Protein 8BHG (pdb70)

Nearest PDB structures (foldseek):
  8bhg-assembly1_A  TM=1.003E+00  e=2.546E-72  Homo sapiens
  8bgi-assembly1_D  TM=9.928E-01  e=6.749E-64  Homo sapiens
  8bej-assembly1_A  TM=9.901E-01  e=1.134E-62  Homo sapiens
  8dd2-assembly1_B  TM=9.856E-01  e=4.630E-56  Homo sapiens
  9eqg-assembly1_D  TM=9.695E-01  e=4.032E-54  Homo sapiens

Organism: Homo sapiens (NCBI:txid9606)

Structure (mmCIF, N/CA/C/O backbone):
data_8BHG
#
_entry.id   8BHG
#
_cell.length_a   81.140
_cell.length_b   137.637
_cell.length_c   113.351
_cell.angle_alpha   90.000
_cell.angle_beta   106.060
_cell.angle_gamma   90.000
#
_symmetry.space_group_name_H-M   'P 1 21 1'
#
loop_
_entity.id
_entity.type
_entity.pdbx_description
1 polymer 'Gamma-aminobutyric acid receptor subunit alpha-5'
2 polymer 'Gamma-aminobutyric acid receptor subunit gamma-2'
3 non-polymer Bretazenil
4 non-polymer DECYL-BETA-D-MALTOPYRANOSIDE
5 non-polymer 'NITRATE ION'
6 non-polymer 2-acetamido-2-deoxy-beta-D-glucopyranose
7 water water
#
loop_
_atom_site.group_PDB
_atom_site.id
_atom_site.type_symbol
_atom_site.label_atom_id
_atom_site.label_alt_id
_atom_site.label_comp_id
_atom_site.label_asym_id
_atom_site.label_entity_id
_atom_site.label_seq_id
_atom_site.pdbx_PDB_ins_code
_atom_site.Cartn_x
_atom_site.Cartn_y
_atom_site.Cartn_z
_atom_site.occupancy
_atom_site.B_iso_or_equiv
_atom_site.auth_seq_id
_atom_site.auth_comp_id
_atom_site.auth_asym_id
_atom_site.auth_atom_id
_atom_site.pdbx_PDB_model_num
ATOM 1 N N . ASN A 1 14 ? 47.89681 4.83100 209.05416 1.000 82.34175 14 ASN A N 1
ATOM 2 C CA . ASN A 1 14 ? 47.76732 4.19705 210.39859 1.000 90.97145 14 ASN A CA 1
ATOM 3 C C . ASN A 1 14 ? 46.57052 4.76672 211.15116 1.000 83.98599 14 ASN A C 1
ATOM 4 O O . ASN A 1 14 ? 45.59530 4.05995 211.40895 1.000 83.20724 14 ASN A O 1
ATOM 15 N N . ILE A 1 15 ? 46.64923 6.05049 211.50600 1.000 87.48549 15 ILE A N 1
ATOM 16 C CA . ILE A 1 15 ? 45.52659 6.69347 212.18030 1.000 79.09936 15 ILE A CA 1
ATOM 17 C C . ILE A 1 15 ? 44.35026 6.84002 211.22503 1.000 76.60024 15 ILE A C 1
ATOM 18 O O . ILE A 1 15 ? 43.19977 6.56241 211.58533 1.000 76.42971 15 ILE A O 1
ATOM 34 N N . THR A 1 16 ? 44.61787 7.27449 209.99203 1.000 75.90559 16 THR A N 1
ATOM 35 C CA . THR A 1 16 ? 43.54547 7.42846 209.01659 1.000 77.01804 16 THR A CA 1
ATOM 36 C C . THR A 1 16 ? 42.86996 6.09605 208.72310 1.000 81.75296 16 THR A C 1
ATOM 37 O O . THR A 1 16 ? 41.67348 6.06060 208.41183 1.000 85.58356 16 THR A O 1
ATOM 48 N N . ILE A 1 17 ? 43.61614 4.99336 208.81088 1.000 81.28761 17 ILE A N 1
ATOM 49 C CA . ILE A 1 17 ? 43.03080 3.68086 208.55282 1.000 83.21866 17 ILE A CA 1
ATOM 50 C C . ILE A 1 17 ? 41.94441 3.37681 209.57656 1.000 93.39831 17 ILE A C 1
ATOM 51 O O . ILE A 1 17 ? 40.84823 2.92277 209.22695 1.000 94.74267 17 ILE A O 1
ATOM 67 N N . PHE A 1 18 ? 42.22479 3.63535 210.85827 1.000 104.13649 18 PHE A N 1
ATOM 68 C CA . PHE A 1 18 ? 41.23212 3.34227 211.88882 1.000 94.88866 18 PHE A CA 1
ATOM 69 C C . PHE A 1 18 ? 40.02576 4.26636 211.77458 1.000 90.66715 18 PHE A C 1
ATOM 70 O O . PHE A 1 18 ? 38.89129 3.84905 212.03758 1.000 97.81357 18 PHE A O 1
ATOM 87 N N . THR A 1 19 ? 40.24609 5.52551 211.38934 1.000 90.34353 19 THR A N 1
ATOM 88 C CA . THR A 1 19 ? 39.12179 6.43474 211.19364 1.000 85.57727 19 THR A CA 1
ATOM 89 C C . THR A 1 19 ? 38.15335 5.88943 210.15097 1.000 91.68084 19 THR A C 1
ATOM 90 O O . THR A 1 19 ? 36.93146 5.96074 210.32795 1.000 87.84946 19 THR A O 1
ATOM 101 N N . ARG A 1 20 ? 38.68102 5.33660 209.05635 1.000 95.71323 20 ARG A N 1
ATOM 102 C CA . ARG A 1 20 ? 37.81593 4.78003 208.02148 1.000 92.23283 20 ARG A CA 1
ATOM 103 C C . ARG A 1 20 ? 37.16146 3.48523 208.48573 1.000 94.87273 20 ARG A C 1
ATOM 104 O O . ARG A 1 20 ? 36.00700 3.21024 208.13799 1.000 104.52020 20 ARG A O 1
ATOM 125 N N . ILE A 1 21 ? 37.87561 2.67761 209.27228 1.000 89.35985 21 ILE A N 1
ATOM 126 C CA . ILE A 1 21 ? 37.27188 1.46310 209.81466 1.000 86.89567 21 ILE A CA 1
ATOM 127 C C . ILE A 1 21 ? 36.04772 1.82019 210.64803 1.000 81.74692 21 ILE A C 1
ATOM 128 O O . ILE A 1 21 ? 34.96332 1.25178 210.47309 1.000 88.85571 21 ILE A O 1
ATOM 144 N N . LEU A 1 22 ? 36.20599 2.77315 211.56791 1.000 88.33360 22 LEU A N 1
ATOM 145 C CA . LEU A 1 22 ? 35.08440 3.20464 212.39501 1.000 80.43039 22 LEU A CA 1
ATOM 146 C C . LEU A 1 22 ? 33.93033 3.70417 211.53411 1.000 78.83867 22 LEU A C 1
ATOM 147 O O . LEU A 1 22 ? 32.77007 3.33828 211.75580 1.000 77.15259 22 LEU A O 1
ATOM 163 N N . ASP A 1 23 ? 34.23081 4.54719 210.54312 1.000 75.65844 23 ASP A N 1
ATOM 164 C CA . ASP A 1 23 ? 33.17577 5.07961 209.68671 1.000 77.68964 23 ASP A CA 1
ATOM 165 C C . ASP A 1 23 ? 32.44341 3.96125 208.95619 1.000 79.00557 23 ASP A C 1
ATOM 166 O O . ASP A 1 23 ? 31.21929 4.01523 208.78757 1.000 79.22647 23 ASP A O 1
ATOM 175 N N . GLY A 1 24 ? 33.17554 2.93979 208.51212 1.000 80.86701 24 GLY A N 1
ATOM 176 C CA . GLY A 1 24 ? 32.53502 1.83489 207.81983 1.000 79.21494 24 GLY A CA 1
ATOM 177 C C . GLY A 1 24 ? 31.61869 1.03022 208.72077 1.000 78.86616 24 GLY A C 1
ATOM 178 O O . GLY A 1 24 ? 30.55806 0.56843 208.29058 1.000 79.77796 24 GLY A O 1
ATOM 182 N N . LEU A 1 25 ? 32.01430 0.84845 209.98081 1.000 75.70611 25 LEU A N 1
ATOM 183 C CA . LEU A 1 25 ? 31.19228 0.08365 210.91158 1.000 74.79247 25 LEU A CA 1
ATOM 184 C C . LEU A 1 25 ? 29.92902 0.84421 211.29455 1.000 74.19820 25 LEU A C 1
ATOM 185 O O . LEU A 1 25 ? 28.83643 0.26573 211.33131 1.000 70.36223 25 LEU A O 1
ATOM 201 N N . LEU A 1 26 ? 30.05504 2.13897 211.58139 1.000 76.72086 26 LEU A N 1
ATOM 202 C CA . LEU A 1 26 ? 28.91099 2.94120 211.99151 1.000 73.58487 26 LEU A CA 1
ATOM 203 C C . LEU A 1 26 ? 28.05822 3.39905 210.81638 1.000 73.28273 26 LEU A C 1
ATOM 204 O O . LEU A 1 26 ? 26.92689 3.84820 211.03227 1.000 70.78479 26 LEU A O 1
ATOM 220 N N . ASP A 1 27 ? 28.56642 3.29663 209.59055 1.000 83.75663 27 ASP A N 1
ATOM 221 C CA . ASP A 1 27 ? 27.79115 3.66776 208.41397 1.000 81.10881 27 ASP A CA 1
ATOM 222 C C . ASP A 1 27 ? 26.60142 2.72825 208.26033 1.000 75.03173 27 ASP A C 1
ATOM 223 O O . ASP A 1 27 ? 26.77356 1.52006 208.06645 1.000 76.25435 27 ASP A O 1
ATOM 232 N N . GLY A 1 28 ? 25.39556 3.28291 208.35068 1.000 77.36085 28 GLY A N 1
ATOM 233 C CA . GLY A 1 28 ? 24.19856 2.47276 208.26576 1.000 70.80416 28 GLY A CA 1
ATOM 234 C C . GLY A 1 28 ? 23.92968 1.61100 209.47420 1.000 64.06455 28 GLY A C 1
ATOM 235 O O . GLY A 1 28 ? 23.11421 0.68837 209.39474 1.000 59.74023 28 GLY A O 1
ATOM 239 N N . TYR A 1 29 ? 24.59446 1.88236 210.59323 1.000 65.26194 29 TYR A N 1
ATOM 240 C CA . TYR A 1 29 ? 24.40349 1.11645 211.81561 1.000 59.78629 29 TYR A CA 1
ATOM 241 C C . TYR A 1 29 ? 23.24447 1.70354 212.61020 1.000 56.76975 29 TYR A C 1
ATOM 242 O O . TYR A 1 29 ? 23.23155 2.90282 212.90687 1.000 58.02655 29 TYR A O 1
ATOM 260 N N . ASP A 1 30 ? 22.27920 0.85490 212.95756 1.000 60.29705 30 ASP A N 1
ATOM 261 C CA . ASP A 1 30 ? 21.10494 1.26020 213.72825 1.000 56.26660 30 ASP A CA 1
ATOM 262 C C . ASP A 1 30 ? 21.28378 0.75877 215.15765 1.000 60.46497 30 ASP A C 1
ATOM 263 O O . ASP A 1 30 ? 21.08913 -0.42621 215.44132 1.000 61.96841 30 ASP A O 1
ATOM 272 N N . ASN A 1 31 ? 21.66547 1.66557 216.05974 1.000 56.70788 31 ASN A N 1
ATOM 273 C CA . ASN A 1 31 ? 21.85560 1.29383 217.45668 1.000 56.07904 31 ASN A CA 1
ATOM 274 C C . ASN A 1 31 ? 20.54207 1.08528 218.19845 1.000 56.08535 31 ASN A C 1
ATOM 275 O O . ASN A 1 31 ? 20.56820 0.65176 219.35623 1.000 55.79460 31 ASN A O 1
ATOM 286 N N . ARG A 1 32 ? 19.40274 1.38968 217.57496 1.000 61.75055 32 ARG A N 1
ATOM 287 C CA . ARG A 1 32 ? 18.11938 1.14884 218.22103 1.000 60.77031 32 ARG A CA 1
ATOM 288 C C . ARG A 1 32 ? 17.76943 -0.33126 218.28745 1.000 61.37229 32 ARG A C 1
ATOM 289 O O . ARG A 1 32 ? 16.85949 -0.70354 219.03730 1.000 63.71157 32 ARG A O 1
ATOM 310 N N . LEU A 1 33 ? 18.46255 -1.17454 217.52895 1.000 59.24647 33 LEU A N 1
ATOM 311 C CA . LEU A 1 33 ? 18.17489 -2.59923 217.44988 1.000 55.73465 33 LEU A CA 1
ATOM 312 C C . LEU A 1 33 ? 19.31935 -3.38406 218.07492 1.000 55.74509 33 LEU A C 1
ATOM 313 O O . LEU A 1 33 ? 20.49116 -3.09883 217.80628 1.000 56.30465 33 LEU A O 1
ATOM 329 N N . ARG A 1 34 ? 18.98017 -4.36724 218.90491 1.000 52.27722 34 ARG A N 1
ATOM 330 C CA . ARG A 1 34 ? 19.99922 -5.21296 219.50010 1.000 51.64218 34 ARG A CA 1
ATOM 331 C C . ARG A 1 34 ? 20.62232 -6.10595 218.42855 1.000 51.19277 34 ARG A C 1
ATOM 332 O O . ARG A 1 34 ? 19.96786 -6.44930 217.43997 1.000 53.09576 34 ARG A O 1
ATOM 353 N N . PRO A 1 35 ? 21.88635 -6.49646 218.59887 1.000 53.33796 35 PRO A N 1
ATOM 354 C CA . PRO A 1 35 ? 22.51519 -7.38667 217.60880 1.000 58.09992 35 PRO A CA 1
ATOM 355 C C . PRO A 1 35 ? 21.85485 -8.75885 217.60208 1.000 66.27725 35 PRO A C 1
ATOM 356 O O . PRO A 1 35 ? 21.64310 -9.37102 218.65142 1.000 64.71463 35 PRO A O 1
ATOM 367 N N . GLY A 1 36 ? 21.53129 -9.23659 216.40399 1.000 67.39157 36 GLY A N 1
ATOM 368 C CA . GLY A 1 36 ? 20.88516 -10.52287 216.25644 1.000 71.57282 36 GLY A CA 1
ATOM 369 C C . GLY A 1 36 ? 19.38486 -10.50493 216.41288 1.000 65.01047 36 GLY A C 1
ATOM 370 O O . GLY A 1 36 ? 18.78635 -11.56097 216.63733 1.000 70.66371 36 GLY A O 1
ATOM 374 N N . LEU A 1 37 ? 18.75439 -9.34020 216.29504 1.000 67.76337 37 LEU A N 1
ATOM 375 C CA . LEU A 1 37 ? 17.30593 -9.25470 216.41656 1.000 64.18440 37 LEU A CA 1
ATOM 376 C C . LEU A 1 37 ? 16.64030 -10.07102 215.31646 1.000 76.83397 37 LEU A C 1
ATOM 377 O O . LEU A 1 37 ? 16.86850 -9.83324 214.12571 1.000 81.77112 37 LEU A O 1
ATOM 393 N N . GLY A 1 38 ? 15.81688 -11.03407 215.72037 1.000 74.06752 38 GLY A N 1
ATOM 394 C CA . GLY A 1 38 ? 15.12949 -11.90721 214.79589 1.000 75.77842 38 GLY A CA 1
ATOM 395 C C . GLY A 1 38 ? 15.91171 -13.11724 214.34097 1.000 71.82676 38 GLY A C 1
ATOM 396 O O . GLY A 1 38 ? 15.36652 -13.93560 213.58878 1.000 78.92779 38 GLY A O 1
ATOM 400 N N . GLU A 1 39 ? 17.16247 -13.26076 214.76821 1.000 71.15473 39 GLU A N 1
ATOM 401 C CA . GLU A 1 39 ? 17.97949 -14.41868 214.43011 1.000 79.51753 39 GLU A CA 1
ATOM 402 C C . GLU A 1 39 ? 18.52659 -15.11402 215.66597 1.000 81.26717 39 GLU A C 1
ATOM 403 O O . GLU A 1 39 ? 18.33273 -16.32417 215.82952 1.000 79.84409 39 GLU A O 1
ATOM 415 N N . ARG A 1 40 ? 19.20896 -14.37905 216.54253 1.000 88.06442 40 ARG A N 1
ATOM 416 C CA . ARG A 1 40 ? 19.82990 -14.93321 217.73624 1.000 92.79444 40 ARG A CA 1
ATOM 417 C C . ARG A 1 40 ? 19.64418 -13.97748 218.90539 1.000 84.86645 40 ARG A C 1
ATOM 418 O O . ARG A 1 40 ? 19.59297 -12.75712 218.72920 1.000 83.33306 40 ARG A O 1
ATOM 439 N N . ILE A 1 41 ? 19.54651 -14.54635 220.10357 1.000 72.14316 41 ILE A N 1
ATOM 440 C CA . ILE A 1 41 ? 19.48493 -13.74582 221.31986 1.000 64.24526 41 ILE A CA 1
ATOM 441 C C . ILE A 1 41 ? 20.89169 -13.29030 221.67848 1.000 63.03596 41 ILE A C 1
ATOM 442 O O . ILE A 1 41 ? 21.85867 -14.05535 221.56543 1.000 63.51117 41 ILE A O 1
ATOM 458 N N . THR A 1 42 ? 21.01388 -12.03773 222.10776 1.000 66.27869 42 THR A N 1
ATOM 459 C CA . THR A 1 42 ? 22.30644 -11.48041 222.49036 1.000 59.61262 42 THR A CA 1
ATOM 460 C C . THR A 1 42 ? 22.66618 -11.97575 223.88757 1.000 54.14165 42 THR A C 1
ATOM 461 O O . THR A 1 42 ? 21.99893 -11.63023 224.86799 1.000 53.75698 42 THR A O 1
ATOM 472 N N . GLN A 1 43 ? 23.71172 -12.79459 223.98077 1.000 54.76589 43 GLN A N 1
ATOM 473 C CA . GLN A 1 43 ? 24.21343 -13.27103 225.26312 1.000 55.00436 43 GLN A CA 1
ATOM 474 C C . GLN A 1 43 ? 25.25762 -12.29074 225.77920 1.000 54.38315 43 GLN A C 1
ATOM 475 O O . GLN A 1 43 ? 26.16226 -11.89176 225.03842 1.000 54.28295 43 GLN A O 1
ATOM 489 N N . VAL A 1 44 ? 25.13614 -11.91028 227.04699 1.000 53.99779 44 VAL A N 1
ATOM 490 C CA . VAL A 1 44 ? 25.99056 -10.89255 227.64894 1.000 53.34951 44 VAL A CA 1
ATOM 491 C C . VAL A 1 44 ? 26.73238 -11.55237 228.80437 1.000 54.12290 44 VAL A C 1
ATOM 492 O O . VAL A 1 44 ? 26.15673 -11.79599 229.87158 1.000 55.84356 44 VAL A O 1
ATOM 505 N N . ARG A 1 45 ? 28.01251 -11.84814 228.59193 1.000 54.17534 45 ARG A N 1
ATOM 506 C CA . ARG A 1 45 ? 28.87510 -12.35498 229.64940 1.000 55.67912 45 ARG A CA 1
ATOM 507 C C . ARG A 1 45 ? 29.39329 -11.18818 230.47882 1.000 53.80119 45 ARG A C 1
ATOM 508 O O . ARG A 1 45 ? 29.92751 -10.21724 229.93377 1.000 53.25277 45 ARG A O 1
ATOM 529 N N . THR A 1 46 ? 29.22536 -11.27685 231.79417 1.000 57.36833 46 THR A N 1
ATOM 530 C CA . THR A 1 46 ? 29.52674 -10.17186 232.69131 1.000 53.02427 46 THR A CA 1
ATOM 531 C C . THR A 1 46 ? 30.55274 -10.58685 233.73697 1.000 58.10147 46 THR A C 1
ATOM 532 O O . THR A 1 46 ? 30.49293 -11.69410 234.27987 1.000 60.17783 46 THR A O 1
ATOM 543 N N . ASP A 1 47 ? 31.48769 -9.68259 234.01644 1.000 53.67804 47 ASP A N 1
ATOM 544 C CA . ASP A 1 47 ? 32.46088 -9.83868 235.08436 1.000 55.82943 47 ASP A CA 1
ATOM 545 C C . ASP A 1 47 ? 32.39048 -8.59908 235.96543 1.000 55.67997 47 ASP A C 1
ATOM 546 O O . ASP A 1 47 ? 31.86357 -7.55834 235.56236 1.000 51.83074 47 ASP A O 1
ATOM 555 N N . MET A 1 48 ? 32.92949 -8.70946 237.17650 1.000 62.80336 48 MET A N 1
ATOM 556 C CA . MET A 1 48 ? 32.83603 -7.61493 238.13137 1.000 56.83734 48 MET A CA 1
ATOM 557 C C . MET A 1 48 ? 34.07361 -7.59000 239.01418 1.000 58.04638 48 MET A C 1
ATOM 558 O O . MET A 1 48 ? 34.57402 -8.63889 239.42934 1.000 61.34790 48 MET A O 1
ATOM 572 N N . TYR A 1 49 ? 34.55128 -6.37923 239.29881 1.000 51.59615 49 TYR A N 1
ATOM 573 C CA . TYR A 1 49 ? 35.68441 -6.15019 240.18635 1.000 51.39812 49 TYR A CA 1
ATOM 574 C C . TYR A 1 49 ? 35.30516 -5.01769 241.12655 1.000 50.59129 49 TYR A C 1
ATOM 575 O O . TYR A 1 49 ? 35.08016 -3.88861 240.67911 1.000 50.72343 49 TYR A O 1
ATOM 593 N N . VAL A 1 50 ? 35.23345 -5.31678 242.42196 1.000 50.81409 50 VAL A N 1
ATOM 594 C CA . VAL A 1 50 ? 34.81273 -4.34149 243.42623 1.000 50.12613 50 VAL A CA 1
ATOM 595 C C . VAL A 1 50 ? 36.03879 -3.51911 243.81293 1.000 53.50420 50 VAL A C 1
ATOM 596 O O . VAL A 1 50 ? 36.90381 -3.98525 244.55712 1.000 58.44269 50 VAL A O 1
ATOM 609 N N . ASN A 1 51 ? 36.11792 -2.28585 243.30567 1.000 49.08757 51 ASN A N 1
ATOM 610 C CA . ASN A 1 51 ? 37.24118 -1.42415 243.65767 1.000 48.82008 51 ASN A CA 1
ATOM 611 C C . ASN A 1 51 ? 37.22335 -1.07088 245.13859 1.000 53.51829 51 ASN A C 1
ATOM 612 O O . ASN A 1 51 ? 38.28200 -0.95977 245.76713 1.000 62.74699 51 ASN A O 1
ATOM 623 N N . SER A 1 52 ? 36.03793 -0.88266 245.71378 1.000 52.61865 52 SER A N 1
ATOM 624 C CA . SER A 1 52 ? 35.92844 -0.66597 247.14866 1.000 54.78246 52 SER A CA 1
ATOM 625 C C . SER A 1 52 ? 34.50630 -0.97143 247.59067 1.000 52.46788 52 SER A C 1
ATOM 626 O O . SER A 1 52 ? 33.54681 -0.65296 246.88170 1.000 48.02337 52 SER A O 1
ATOM 634 N N . PHE A 1 53 ? 34.38178 -1.57554 248.77072 1.000 63.11422 53 PHE A N 1
ATOM 635 C CA . PHE A 1 53 ? 33.08405 -1.84480 249.37695 1.000 62.89269 53 PHE A CA 1
ATOM 636 C C . PHE A 1 53 ? 32.72968 -0.65931 250.26540 1.000 63.71323 53 PHE A C 1
ATOM 637 O O . PHE A 1 53 ? 33.37311 -0.43051 251.29538 1.000 61.36402 53 PHE A O 1
ATOM 654 N N . GLY A 1 54 ? 31.71255 0.09700 249.86382 1.000 68.00940 54 GLY A N 1
ATOM 655 C CA . GLY A 1 54 ? 31.41152 1.36163 250.48565 1.000 66.28063 54 GLY A CA 1
ATOM 656 C C . GLY A 1 54 ? 30.89303 1.21031 251.89726 1.000 66.42370 54 GLY A C 1
ATOM 657 O O . GLY A 1 54 ? 30.59955 0.10545 252.36675 1.000 67.11048 54 GLY A O 1
ATOM 661 N N . PRO A 1 55 ? 30.77569 2.33246 252.60426 1.000 59.05712 55 PRO A N 1
ATOM 662 C CA . PRO A 1 55 ? 30.27153 2.28556 253.98326 1.000 56.42076 55 PRO A CA 1
ATOM 663 C C . PRO A 1 55 ? 28.91679 1.59321 254.04703 1.000 55.29012 55 PRO A C 1
ATOM 664 O O . PRO A 1 55 ? 28.05218 1.80455 253.19474 1.000 54.90054 55 PRO A O 1
ATOM 675 N N . VAL A 1 56 ? 28.73633 0.76034 255.07043 1.000 55.32498 56 VAL A N 1
ATOM 676 C CA . VAL A 1 56 ? 27.47294 0.07083 255.31202 1.000 52.33626 56 VAL A CA 1
ATOM 677 C C . VAL A 1 56 ? 26.66958 0.88479 256.31306 1.000 51.90482 56 VAL A C 1
ATOM 678 O O . VAL A 1 56 ? 27.17005 1.22903 257.39101 1.000 55.44951 56 VAL A O 1
ATOM 691 N N . SER A 1 57 ? 25.42482 1.19502 255.95654 1.000 52.65176 57 SER A N 1
ATOM 692 C CA . SER A 1 57 ? 24.53538 2.00345 256.78617 1.000 56.79731 57 SER A CA 1
ATOM 693 C C . SER A 1 57 ? 23.45267 1.10196 257.36600 1.000 63.89528 57 SER A C 1
ATOM 694 O O . SER A 1 57 ? 22.48626 0.75990 256.67875 1.000 63.31281 57 SER A O 1
ATOM 702 N N . ASP A 1 58 ? 23.62062 0.71827 258.63317 1.000 67.88875 58 ASP A N 1
ATOM 703 C CA . ASP A 1 58 ? 22.60960 -0.09494 259.30192 1.000 74.84074 58 ASP A CA 1
ATOM 704 C C . ASP A 1 58 ? 21.29147 0.66085 259.41974 1.000 75.74549 58 ASP A C 1
ATOM 705 O O . ASP A 1 58 ? 20.21741 0.11271 259.14200 1.000 67.90490 58 ASP A O 1
ATOM 714 N N . THR A 1 59 ? 21.35661 1.92482 259.84682 1.000 66.99952 59 THR A N 1
ATOM 715 C CA . THR A 1 59 ? 20.14416 2.71979 260.01218 1.000 61.43754 59 THR A CA 1
ATOM 716 C C . THR A 1 59 ? 19.33729 2.77678 258.72154 1.000 59.81763 59 THR A C 1
ATOM 717 O O . THR A 1 59 ? 18.10610 2.66070 258.74446 1.000 61.29905 59 THR A O 1
ATOM 728 N N . GLU A 1 60 ? 20.01034 2.95140 257.58760 1.000 61.66143 60 GLU A N 1
ATOM 729 C CA . GLU A 1 60 ? 19.34320 3.05331 256.29757 1.000 57.28732 60 GLU A CA 1
ATOM 730 C C . GLU A 1 60 ? 19.18451 1.70598 255.60485 1.000 56.68758 60 GLU A C 1
ATOM 731 O O . GLU A 1 60 ? 18.59545 1.64862 254.51995 1.000 54.47896 60 GLU A O 1
ATOM 743 N N . MET A 1 61 ? 19.68923 0.62786 256.20132 1.000 54.55712 61 MET A N 1
ATOM 744 C CA . MET A 1 61 ? 19.56793 -0.71169 255.63375 1.000 49.14848 61 MET A CA 1
ATOM 745 C C . MET A 1 61 ? 20.08857 -0.74477 254.20033 1.000 47.33530 61 MET A C 1
ATOM 746 O O . MET A 1 61 ? 19.45061 -1.27723 253.28887 1.000 49.59112 61 MET A O 1
ATOM 760 N N . GLU A 1 62 ? 21.26813 -0.16282 254.00354 1.000 49.27428 62 GLU A N 1
ATOM 761 C CA . GLU A 1 62 ? 21.85960 -0.08638 252.67699 1.000 46.41114 62 GLU A CA 1
ATOM 762 C C . GLU A 1 62 ? 23.37367 -0.18764 252.79526 1.000 46.59025 62 GLU A C 1
ATOM 763 O O . GLU A 1 62 ? 23.93928 -0.16627 253.89105 1.000 47.30564 62 GLU A O 1
ATOM 775 N N . TYR A 1 63 ? 24.02635 -0.29273 251.63997 1.000 46.58143 63 TYR A N 1
ATOM 776 C CA . TYR A 1 63 ? 25.47751 -0.34911 251.56118 1.000 46.74211 63 TYR A CA 1
ATOM 777 C C . TYR A 1 63 ? 25.88672 0.24252 250.22139 1.000 50.38773 63 TYR A C 1
ATOM 778 O O . TYR A 1 63 ? 25.11968 0.20634 249.25646 1.000 51.85942 63 TYR A O 1
ATOM 796 N N . THR A 1 64 ? 27.10282 0.77509 250.16475 1.000 51.28036 64 THR A N 1
ATOM 797 C CA . THR A 1 64 ? 27.64732 1.38017 248.95927 1.000 50.88587 64 THR A CA 1
ATOM 798 C C . THR A 1 64 ? 28.78677 0.52063 248.42798 1.000 52.03050 64 THR A C 1
ATOM 799 O O . THR A 1 64 ? 29.43451 -0.21255 249.18095 1.000 56.05674 64 THR A O 1
ATOM 810 N N . ILE A 1 65 ? 29.02047 0.60383 247.12171 1.000 51.65439 65 ILE A N 1
ATOM 811 C CA . ILE A 1 65 ? 30.03179 -0.22601 246.47732 1.000 50.56217 65 ILE A CA 1
ATOM 812 C C . ILE A 1 65 ? 30.51209 0.48220 245.22110 1.000 46.41402 65 ILE A C 1
ATOM 813 O O . ILE A 1 65 ? 29.71063 1.01725 244.45130 1.000 45.94784 65 ILE A O 1
ATOM 829 N N . ASP A 1 66 ? 31.82801 0.46926 245.01277 1.000 46.62783 66 ASP A N 1
ATOM 830 C CA . ASP A 1 66 ? 32.46590 1.06173 243.84056 1.000 46.34800 66 ASP A CA 1
ATOM 831 C C . ASP A 1 66 ? 33.07470 -0.07719 243.03357 1.000 47.10814 66 ASP A C 1
ATOM 832 O O . ASP A 1 66 ? 34.06123 -0.68821 243.45923 1.000 47.67631 66 ASP A O 1
ATOM 841 N N . ILE A 1 67 ? 32.49482 -0.35530 241.86838 1.000 47.14411 67 ILE A N 1
ATOM 842 C CA . ILE A 1 67 ? 32.84751 -1.53805 241.09838 1.000 47.90800 67 ILE A CA 1
ATOM 843 C C . ILE A 1 67 ? 33.26541 -1.13568 239.69150 1.000 47.73528 67 ILE A C 1
ATOM 844 O O . ILE A 1 67 ? 32.94805 -0.04862 239.20460 1.000 48.54559 67 ILE A O 1
ATOM 860 N N . PHE A 1 68 ? 33.99001 -2.04535 239.03727 1.000 49.00838 68 PHE A N 1
ATOM 861 C CA . PHE A 1 68 ? 34.19594 -2.01557 237.59309 1.000 48.46358 68 PHE A CA 1
ATOM 862 C C . PHE A 1 68 ? 33.28301 -3.08030 236.99364 1.000 48.94523 68 PHE A C 1
ATOM 863 O O . PHE A 1 68 ? 33.50921 -4.27857 237.18814 1.000 54.38792 68 PHE A O 1
ATOM 880 N N . PHE A 1 69 ? 32.24553 -2.64711 236.28130 1.000 48.50946 69 PHE A N 1
ATOM 881 C CA . PHE A 1 69 ? 31.22059 -3.54290 235.75201 1.000 48.89486 69 PHE A CA 1
ATOM 882 C C . PHE A 1 69 ? 31.44376 -3.73084 234.25693 1.000 49.10251 69 PHE A C 1
ATOM 883 O O . PHE A 1 69 ? 31.26597 -2.79340 233.47242 1.000 54.48987 69 PHE A O 1
ATOM 900 N N . ALA A 1 70 ? 31.82225 -4.94307 233.86508 1.000 49.93197 70 ALA A N 1
ATOM 901 C CA . ALA A 1 70 ? 32.13343 -5.25848 232.47921 1.000 52.40800 70 ALA A CA 1
ATOM 902 C C . ALA A 1 70 ? 31.04750 -6.13972 231.87626 1.000 50.65270 70 ALA A C 1
ATOM 903 O O . ALA A 1 70 ? 30.52111 -7.04062 232.53765 1.000 51.10682 70 ALA A O 1
ATOM 910 N N . GLN A 1 71 ? 30.72471 -5.87560 230.61340 1.000 50.51550 71 GLN A N 1
ATOM 911 C CA . GLN A 1 71 ? 29.79135 -6.67883 229.84052 1.000 50.93015 71 GLN A CA 1
ATOM 912 C C . GLN A 1 71 ? 30.40685 -6.91168 228.47123 1.000 51.28246 71 GLN A C 1
ATOM 913 O O . GLN A 1 71 ? 30.96906 -5.98815 227.87494 1.000 51.49455 71 GLN A O 1
ATOM 927 N N . THR A 1 72 ? 30.30705 -8.14169 227.97277 1.000 52.09197 72 THR A N 1
ATOM 928 C CA . THR A 1 72 ? 30.83707 -8.48058 226.65925 1.000 52.51664 72 THR A CA 1
ATOM 929 C C . THR A 1 72 ? 29.79535 -9.27227 225.88376 1.000 52.94182 72 THR A C 1
ATOM 930 O O . THR A 1 72 ? 29.22246 -10.23558 226.40246 1.000 53.43637 72 THR A O 1
ATOM 941 N N . TRP A 1 73 ? 29.54889 -8.84900 224.64772 1.000 54.96519 73 TRP A N 1
ATOM 942 C CA . TRP A 1 73 ? 28.62240 -9.50755 223.74334 1.000 56.81028 73 TRP A CA 1
ATOM 943 C C . TRP A 1 73 ? 29.19389 -9.39733 222.33942 1.000 60.36895 73 TRP A C 1
ATOM 944 O O . TRP A 1 73 ? 30.20662 -8.72985 222.10921 1.000 60.14948 73 TRP A O 1
ATOM 965 N N . LYS A 1 74 ? 28.53621 -10.05429 221.39344 1.000 60.56091 74 LYS A N 1
ATOM 966 C CA . LYS A 1 74 ? 28.97063 -10.05991 220.00440 1.000 62.27438 74 LYS A CA 1
ATOM 967 C C . LYS A 1 74 ? 27.95928 -9.30012 219.15738 1.000 60.87628 74 LYS A C 1
ATOM 968 O O . LYS A 1 74 ? 26.74941 -9.51266 219.28929 1.000 62.00366 74 LYS A O 1
ATOM 987 N N . ASP A 1 75 ? 28.45350 -8.41630 218.29305 1.000 61.28434 75 ASP A N 1
ATOM 988 C CA . ASP A 1 75 ? 27.61521 -7.64279 217.38246 1.000 61.18260 75 ASP A CA 1
ATOM 989 C C . ASP A 1 75 ? 28.06029 -7.96564 215.96207 1.000 71.81584 75 ASP A C 1
ATOM 990 O O . ASP A 1 75 ? 29.15013 -7.56343 215.54011 1.000 72.65433 75 ASP A O 1
ATOM 999 N N . GLU A 1 76 ? 27.21850 -8.70365 215.23352 1.000 75.67243 76 GLU A N 1
ATOM 1000 C CA . GLU A 1 76 ? 27.55181 -9.11064 213.87380 1.000 73.44469 76 GLU A CA 1
ATOM 1001 C C . GLU A 1 76 ? 27.84745 -7.92311 212.96845 1.000 71.89197 76 GLU A C 1
ATOM 1002 O O . GLU A 1 76 ? 28.54002 -8.08367 211.95754 1.000 68.93602 76 GLU A O 1
ATOM 1014 N N . ARG A 1 77 ? 27.33933 -6.73968 213.30659 1.000 63.13956 77 ARG A N 1
ATOM 1015 C CA . ARG A 1 77 ? 27.48138 -5.57094 212.45081 1.000 64.52078 77 ARG A CA 1
ATOM 1016 C C . ARG A 1 77 ? 28.82483 -4.87520 212.61275 1.000 65.52761 77 ARG A C 1
ATOM 1017 O O . ARG A 1 77 ? 29.21685 -4.10693 211.72829 1.000 66.34455 77 ARG A O 1
ATOM 1038 N N . LEU A 1 78 ? 29.53931 -5.12780 213.70741 1.000 57.73586 78 LEU A N 1
ATOM 1039 C CA . LEU A 1 78 ? 30.82716 -4.49837 213.95731 1.000 61.16407 78 LEU A CA 1
ATOM 1040 C C . LEU A 1 78 ? 32.00669 -5.34673 213.48929 1.000 67.07751 78 LEU A C 1
ATOM 1041 O O . LEU A 1 78 ? 33.14440 -5.08840 213.90101 1.000 70.18978 78 LEU A O 1
ATOM 1057 N N . ARG A 1 79 ? 31.76539 -6.34739 212.64615 1.000 70.89454 79 ARG A N 1
ATOM 1058 C CA . ARG A 1 79 ? 32.85359 -7.16298 212.12451 1.000 73.87461 79 ARG A CA 1
ATOM 1059 C C . ARG A 1 79 ? 33.73000 -6.32699 211.20111 1.000 75.70192 79 ARG A C 1
ATOM 1060 O O . ARG A 1 79 ? 33.22763 -5.64193 210.30363 1.000 72.40139 79 ARG A O 1
ATOM 1081 N N . PHE A 1 80 ? 35.04195 -6.37692 211.42360 1.000 77.80354 80 PHE A N 1
ATOM 1082 C CA . PHE A 1 80 ? 35.96799 -5.62906 210.58556 1.000 77.30124 80 PHE A CA 1
ATOM 1083 C C . PHE A 1 80 ? 37.25517 -6.42054 210.41575 1.000 78.69778 80 PHE A C 1
ATOM 1084 O O . PHE A 1 80 ? 37.60447 -7.25424 211.25423 1.000 80.81675 80 PHE A O 1
ATOM 1101 N N . LYS A 1 81 ? 37.96435 -6.13595 209.32289 1.000 79.51254 81 LYS A N 1
ATOM 1102 C CA . LYS A 1 81 ? 39.28076 -6.69736 209.05060 1.000 82.00143 81 LYS A CA 1
ATOM 1103 C C . LYS A 1 81 ? 40.29004 -5.56088 208.99929 1.000 85.33210 81 LYS A C 1
ATOM 1104 O O . LYS A 1 81 ? 40.10249 -4.59214 208.25450 1.000 77.00589 81 LYS A O 1
ATOM 1123 N N . GLY A 1 82 ? 41.34904 -5.67708 209.79624 1.000 87.35931 82 GLY A N 1
ATOM 1124 C CA . GLY A 1 82 ? 42.36164 -4.65349 209.87380 1.000 94.90296 82 GLY A CA 1
ATOM 1125 C C . GLY A 1 82 ? 43.67743 -5.19586 210.38747 1.000 105.49812 82 GLY A C 1
ATOM 1126 O O . GLY A 1 82 ? 43.83623 -6.40142 210.60718 1.000 100.99899 82 GLY A O 1
ATOM 1130 N N . PRO A 1 83 ? 44.65383 -4.30822 210.59312 1.000 110.27349 83 PRO A N 1
ATOM 1131 C CA . PRO A 1 83 ? 45.96474 -4.76400 211.08603 1.000 115.66379 83 PRO A CA 1
ATOM 1132 C C . PRO A 1 83 ? 45.90856 -5.27309 212.51931 1.000 107.14179 83 PRO A C 1
ATOM 1133 O O . PRO A 1 83 ? 46.13219 -6.46337 212.76403 1.000 106.10530 83 PRO A O 1
ATOM 1144 N N . MET A 1 84 ? 45.61410 -4.39279 213.47292 1.000 106.93892 84 MET A N 1
ATOM 1145 C CA . MET A 1 84 ? 45.50507 -4.80694 214.86406 1.000 105.98775 84 MET A CA 1
ATOM 1146 C C . MET A 1 84 ? 44.17097 -5.50404 215.10982 1.000 102.12092 84 MET A C 1
ATOM 1147 O O . MET A 1 84 ? 43.17974 -5.26755 214.40879 1.000 99.50371 84 MET A O 1
ATOM 1161 N N . GLN A 1 85 ? 44.15295 -6.37051 216.12666 1.000 98.69906 85 GLN A N 1
ATOM 1162 C CA . GLN A 1 85 ? 42.99985 -7.23184 216.35714 1.000 95.22860 85 GLN A CA 1
ATOM 1163 C C . GLN A 1 85 ? 41.92467 -6.55298 217.19701 1.000 91.44953 85 GLN A C 1
ATOM 1164 O O . GLN A 1 85 ? 40.74891 -6.92520 217.10864 1.000 85.41678 85 GLN A O 1
ATOM 1178 N N . ARG A 1 86 ? 42.29910 -5.57990 218.02056 1.000 94.33814 86 ARG A N 1
ATOM 1179 C CA . ARG A 1 86 ? 41.36564 -4.86858 218.88095 1.000 93.42630 86 ARG A CA 1
ATOM 1180 C C . ARG A 1 86 ? 41.25280 -3.41687 218.43336 1.000 97.17929 86 ARG A C 1
ATOM 1181 O O . ARG A 1 86 ? 42.03708 -2.92792 217.61532 1.000 97.05337 86 ARG A O 1
ATOM 1191 N N . LEU A 1 87 ? 40.25448 -2.72599 218.98203 1.000 103.06514 87 LEU A N 1
ATOM 1192 C CA . LEU A 1 87 ? 40.01444 -1.31456 218.68605 1.000 107.14922 87 LEU A CA 1
ATOM 1193 C C . LEU A 1 87 ? 39.87676 -0.54600 219.99244 1.000 112.63069 87 LEU A C 1
ATOM 1194 O O . LEU A 1 87 ? 38.76602 -0.38720 220.52084 1.000 114.32811 87 LEU A O 1
ATOM 1210 N N . PRO A 1 88 ? 40.98638 -0.05547 220.54780 1.000 97.28111 88 PRO A N 1
ATOM 1211 C CA . PRO A 1 88 ? 40.89918 0.79872 221.74634 1.000 90.26161 88 PRO A CA 1
ATOM 1212 C C . PRO A 1 88 ? 40.21524 2.11535 221.40964 1.000 91.06054 88 PRO A C 1
ATOM 1213 O O . PRO A 1 88 ? 40.71499 2.89532 220.59689 1.000 90.36385 88 PRO A O 1
ATOM 1224 N N . LEU A 1 89 ? 39.06631 2.35726 222.03682 1.000 89.86412 89 LEU A N 1
ATOM 1225 C CA . LEU A 1 89 ? 38.24196 3.52265 221.75559 1.000 97.49766 89 LEU A CA 1
ATOM 1226 C C . LEU A 1 89 ? 37.82092 4.16917 223.06766 1.000 92.42091 89 LEU A C 1
ATOM 1227 O O . LEU A 1 89 ? 38.07632 3.64535 224.15632 1.000 93.93264 89 LEU A O 1
ATOM 1243 N N . ASP A 1 90 ? 37.16907 5.32194 222.95578 1.000 91.98884 90 ASP A N 1
ATOM 1244 C CA . ASP A 1 90 ? 36.70437 6.05544 224.11882 1.000 101.47545 90 ASP A CA 1
ATOM 1245 C C . ASP A 1 90 ? 35.23295 5.73755 224.38738 1.000 99.60291 90 ASP A C 1
ATOM 1246 O O . ASP A 1 90 ? 34.64198 4.84337 223.77385 1.000 98.72716 90 ASP A O 1
ATOM 1255 N N . ASN A 1 91 ? 34.62423 6.49030 225.30944 1.000 97.77203 91 ASN A N 1
ATOM 1256 C CA . ASN A 1 91 ? 33.19116 6.36688 225.55191 1.000 98.54818 91 ASN A CA 1
ATOM 1257 C C . ASN A 1 91 ? 32.36063 6.96610 224.42474 1.000 98.12480 91 ASN A C 1
ATOM 1258 O O . ASN A 1 91 ? 31.17638 6.63435 224.29979 1.000 105.56814 91 ASN A O 1
ATOM 1269 N N . ARG A 1 92 ? 32.95293 7.84435 223.61095 1.000 97.94192 92 ARG A N 1
ATOM 1270 C CA . ARG A 1 92 ? 32.20103 8.51006 222.55223 1.000 85.54759 92 ARG A CA 1
ATOM 1271 C C . ARG A 1 92 ? 31.47578 7.50048 221.67396 1.000 79.77029 92 ARG A C 1
ATOM 1272 O O . ARG A 1 92 ? 30.34965 7.74752 221.22704 1.000 76.50724 92 ARG A O 1
ATOM 1293 N N . VAL A 1 93 ? 32.10663 6.35368 221.41679 1.000 83.72304 93 VAL A N 1
ATOM 1294 C CA . VAL A 1 93 ? 31.50905 5.35426 220.54016 1.000 76.82754 93 VAL A CA 1
ATOM 1295 C C . VAL A 1 93 ? 30.43762 4.53860 221.24780 1.000 73.74394 93 VAL A C 1
ATOM 1296 O O . VAL A 1 93 ? 29.54734 3.99525 220.58237 1.000 67.37013 93 VAL A O 1
ATOM 1309 N N . ALA A 1 94 ? 30.49454 4.43862 222.57767 1.000 76.15935 94 ALA A N 1
ATOM 1310 C CA . ALA A 1 94 ? 29.51076 3.63802 223.29885 1.000 68.84584 94 ALA A CA 1
ATOM 1311 C C . ALA A 1 94 ? 28.09446 4.13830 223.04242 1.000 71.74250 94 ALA A C 1
ATOM 1312 O O . ALA A 1 94 ? 27.14920 3.34293 222.97578 1.000 68.46798 94 ALA A O 1
ATOM 1319 N N . ASP A 1 95 ? 27.92593 5.45471 222.89745 1.000 69.49517 95 ASP A N 1
ATOM 1320 C CA . ASP A 1 95 ? 26.60370 6.00840 222.63176 1.000 67.25545 95 ASP A CA 1
ATOM 1321 C C . ASP A 1 95 ? 26.15024 5.76055 221.19958 1.000 67.46374 95 ASP A C 1
ATOM 1322 O O . ASP A 1 95 ? 24.94244 5.75676 220.93672 1.000 70.89330 95 ASP A O 1
ATOM 1331 N N . GLN A 1 96 ? 27.08543 5.55692 220.27068 1.000 67.71586 96 GLN A N 1
ATOM 1332 C CA . GLN A 1 96 ? 26.73031 5.41405 218.86531 1.000 68.34765 96 GLN A CA 1
ATOM 1333 C C . GLN A 1 96 ? 26.32427 3.99384 218.49785 1.000 60.26934 96 GLN A C 1
ATOM 1334 O O . GLN A 1 96 ? 25.65258 3.80186 217.47833 1.000 63.72923 96 GLN A O 1
ATOM 1348 N N . ILE A 1 97 ? 26.70793 3.00317 219.29505 1.000 69.21662 97 ILE A N 1
ATOM 1349 C CA . ILE A 1 97 ? 26.36256 1.61579 219.03362 1.000 58.96726 97 ILE A CA 1
ATOM 1350 C C . ILE A 1 97 ? 25.31847 1.16455 220.05187 1.000 60.98588 97 ILE A C 1
ATOM 1351 O O . ILE A 1 97 ? 24.96929 1.88689 220.98603 1.000 63.72020 97 ILE A O 1
ATOM 1367 N N . TRP A 1 98 ? 24.82187 -0.05455 219.86258 1.000 57.69115 98 TRP A N 1
ATOM 1368 C CA . TRP A 1 98 ? 23.88749 -0.64248 220.80975 1.000 55.01635 98 TRP A CA 1
ATOM 1369 C C . TRP A 1 98 ? 24.64681 -1.24290 221.98461 1.000 53.50551 98 TRP A C 1
ATOM 1370 O O . TRP A 1 98 ? 25.67286 -1.90525 221.80597 1.000 50.15058 98 TRP A O 1
ATOM 1391 N N . THR A 1 99 ? 24.13610 -1.00902 223.18893 1.000 50.57684 99 THR A N 1
ATOM 1392 C CA . THR A 1 99 ? 24.67915 -1.58816 224.40623 1.000 47.93864 99 THR A CA 1
ATOM 1393 C C . THR A 1 99 ? 23.51917 -2.08639 225.25651 1.000 48.00002 99 THR A C 1
ATOM 1394 O O . THR A 1 99 ? 22.40759 -1.55312 225.16248 1.000 47.64731 99 THR A O 1
ATOM 1405 N N . PRO A 1 100 ? 23.74725 -3.10576 226.08429 1.000 48.47949 100 PRO A N 1
ATOM 1406 C CA . PRO A 1 100 ? 22.65367 -3.61389 226.92673 1.000 48.59143 100 PRO A CA 1
ATOM 1407 C C . PRO A 1 100 ? 22.16829 -2.55286 227.90281 1.000 47.84739 100 PRO A C 1
ATOM 1408 O O . PRO A 1 100 ? 22.92619 -1.68613 228.34336 1.000 48.86857 100 PRO A O 1
ATOM 1419 N N . ASP A 1 101 ? 20.88498 -2.62805 228.23498 1.000 47.78802 101 ASP A N 1
ATOM 1420 C CA . ASP A 1 101 ? 20.26725 -1.71107 229.19452 1.000 47.14911 101 ASP A CA 1
ATOM 1421 C C . ASP A 1 101 ? 20.22471 -2.33198 230.58596 1.000 47.36748 101 ASP A C 1
ATOM 1422 O O . ASP A 1 101 ? 19.18947 -2.35503 231.25266 1.000 47.90017 101 ASP A O 1
ATOM 1431 N N . THR A 1 102 ? 21.36561 -2.85091 231.03662 1.000 50.73387 102 THR A N 1
ATOM 1432 C CA . THR A 1 102 ? 21.42812 -3.49223 232.34197 1.000 47.96199 102 THR A CA 1
ATOM 1433 C C . THR A 1 102 ? 21.07399 -2.49367 233.43568 1.000 53.61674 102 THR A C 1
ATOM 1434 O O . THR A 1 102 ? 21.48391 -1.33040 233.39380 1.000 62.71535 102 THR A O 1
ATOM 1445 N N . PHE A 1 103 ? 20.31182 -2.95751 234.42485 1.000 53.62523 103 PHE A N 1
ATOM 1446 C CA . PHE A 1 103 ? 19.92972 -2.13383 235.56135 1.000 51.06549 103 PHE A CA 1
ATOM 1447 C C . PHE A 1 103 ? 19.92142 -2.99714 236.81426 1.000 47.39895 103 PHE A C 1
ATOM 1448 O O . PHE A 1 103 ? 19.62509 -4.19382 236.76143 1.000 48.11526 103 PHE A O 1
ATOM 1465 N N . PHE A 1 104 ? 20.25344 -2.37253 237.94252 1.000 47.01451 104 PHE A N 1
ATOM 1466 C CA . PHE A 1 104 ? 20.35031 -3.05368 239.23102 1.000 47.41562 104 PHE A CA 1
ATOM 1467 C C . PHE A 1 104 ? 19.00701 -2.94560 239.94452 1.000 47.30502 104 PHE A C 1
ATOM 1468 O O . PHE A 1 104 ? 18.57537 -1.84700 240.31082 1.000 46.63521 104 PHE A O 1
ATOM 1485 N N . HIS A 1 105 ? 18.34659 -4.08929 240.13910 1.000 47.99492 105 HIS A N 1
ATOM 1486 C CA . HIS A 1 105 ? 16.98208 -4.07915 240.65662 1.000 47.97836 105 HIS A CA 1
ATOM 1487 C C . HIS A 1 105 ? 16.91553 -3.43511 242.03623 1.000 47.60376 105 HIS A C 1
ATOM 1488 O O . HIS A 1 105 ? 16.10714 -2.52977 242.27131 1.000 47.05518 105 HIS A O 1
ATOM 1502 N N . ASN A 1 106 ? 17.75263 -3.89316 242.96670 1.000 47.92364 106 ASN A N 1
ATOM 1503 C CA . ASN A 1 106 ? 17.73280 -3.39103 244.33581 1.000 47.66247 106 ASN A CA 1
ATOM 1504 C C . ASN A 1 106 ? 18.51717 -2.09161 244.50470 1.000 46.87721 106 ASN A C 1
ATOM 1505 O O . ASN A 1 106 ? 18.91129 -1.75533 245.62688 1.000 46.73340 106 ASN A O 1
ATOM 1516 N N . ASP A 1 107 ? 18.74514 -1.35706 243.42173 1.000 46.39728 107 ASP A N 1
ATOM 1517 C CA . ASP A 1 107 ? 19.49568 -0.11194 243.49350 1.000 45.68091 107 ASP A CA 1
ATOM 1518 C C . ASP A 1 107 ? 18.65566 0.98759 244.13060 1.000 45.04105 107 ASP A C 1
ATOM 1519 O O . ASP A 1 107 ? 17.49449 1.19176 243.76183 1.000 44.90027 107 ASP A O 1
ATOM 1528 N N . LYS A 1 108 ? 19.25190 1.70302 245.08434 1.000 44.67678 108 LYS A N 1
ATOM 1529 C CA . LYS A 1 108 ? 18.63746 2.90511 245.63980 1.000 44.00874 108 LYS A CA 1
ATOM 1530 C C . LYS A 1 108 ? 19.04964 4.14741 244.84981 1.000 44.78588 108 LYS A C 1
ATOM 1531 O O . LYS A 1 108 ? 18.20836 4.80956 244.23319 1.000 44.69858 108 LYS A O 1
ATOM 1550 N N . LYS A 1 109 ? 20.34085 4.47437 244.86462 1.000 43.17728 109 LYS A N 1
ATOM 1551 C CA . LYS A 1 109 ? 20.87786 5.56399 244.06268 1.000 42.61023 109 LYS A CA 1
ATOM 1552 C C . LYS A 1 109 ? 22.32573 5.25032 243.71786 1.000 42.83992 109 LYS A C 1
ATOM 1553 O O . LYS A 1 109 ? 23.06854 4.72702 244.55222 1.000 43.17489 109 LYS A O 1
ATOM 1572 N N . SER A 1 110 ? 22.71499 5.56656 242.48480 1.000 42.69326 110 SER A N 1
ATOM 1573 C CA . SER A 1 110 ? 24.04624 5.24977 241.98842 1.000 42.94977 110 SER A CA 1
ATOM 1574 C C . SER A 1 110 ? 24.46313 6.31403 240.98281 1.000 42.45160 110 SER A C 1
ATOM 1575 O O . SER A 1 110 ? 23.67028 7.17519 240.59214 1.000 50.00056 110 SER A O 1
ATOM 1583 N N . PHE A 1 111 ? 25.72466 6.24308 240.55999 1.000 43.10610 111 PHE A N 1
ATOM 1584 C CA . PHE A 1 111 ? 26.25361 7.20604 239.60376 1.000 42.24427 111 PHE A CA 1
ATOM 1585 C C . PHE A 1 111 ? 27.52058 6.64439 238.97731 1.000 42.63887 111 PHE A C 1
ATOM 1586 O O . PHE A 1 111 ? 28.21150 5.81793 239.57729 1.000 48.44634 111 PHE A O 1
ATOM 1603 N N . ALA A 1 112 ? 27.81621 7.10780 237.76641 1.000 42.49893 112 ALA A N 1
ATOM 1604 C CA . ALA A 1 112 ? 29.01043 6.70392 237.03738 1.000 42.88062 112 ALA A CA 1
ATOM 1605 C C . ALA A 1 112 ? 30.07113 7.79071 237.13417 1.000 42.49751 112 ALA A C 1
ATOM 1606 O O . ALA A 1 112 ? 29.79004 8.96247 236.86504 1.000 41.92765 112 ALA A O 1
ATOM 1613 N N . HIS A 1 113 ? 31.28336 7.39964 237.52140 1.000 42.84429 113 HIS A N 1
ATOM 1614 C CA . HIS A 1 113 ? 32.37106 8.35935 237.65120 1.000 42.55638 113 HIS A CA 1
ATOM 1615 C C . HIS A 1 113 ? 32.63794 9.04076 236.31615 1.000 42.36604 113 HIS A C 1
ATOM 1616 O O . HIS A 1 113 ? 32.56183 8.41330 235.25636 1.000 42.71861 113 HIS A O 1
ATOM 1630 N N . GLY A 1 114 ? 32.95046 10.33518 236.36992 1.000 41.83244 114 GLY A N 1
ATOM 1631 C CA . GLY A 1 114 ? 33.07234 11.10822 235.15022 1.000 41.61306 114 GLY A CA 1
ATOM 1632 C C . GLY A 1 114 ? 34.37547 11.85653 234.95473 1.000 41.54695 114 GLY A C 1
ATOM 1633 O O . GLY A 1 114 ? 34.62351 12.38062 233.86615 1.000 41.48069 114 GLY A O 1
ATOM 1637 N N . MET A 1 115 ? 35.21318 11.92433 235.98423 1.000 41.59108 115 MET A N 1
ATOM 1638 C CA . MET A 1 115 ? 36.47710 12.64731 235.92814 1.000 41.54967 115 MET A CA 1
ATOM 1639 C C . MET A 1 115 ? 37.64919 11.67984 235.80047 1.000 42.22366 115 MET A C 1
ATOM 1640 O O . MET A 1 115 ? 37.65835 10.61598 236.43259 1.000 42.64159 115 MET A O 1
ATOM 1654 N N . THR A 1 116 ? 38.63619 12.04710 234.97819 1.000 42.36488 116 THR A N 1
ATOM 1655 C CA . THR A 1 116 ? 38.70251 13.27178 234.17841 1.000 41.95112 116 THR A CA 1
ATOM 1656 C C . THR A 1 116 ? 37.74774 13.14932 232.99490 1.000 44.40500 116 THR A C 1
ATOM 1657 O O . THR A 1 116 ? 37.11966 14.12391 232.58231 1.000 44.66995 116 THR A O 1
ATOM 1668 N N . THR A 1 117 ? 37.65534 11.93937 232.45033 1.000 42.44316 117 THR A N 1
ATOM 1669 C CA . THR A 1 117 ? 36.67262 11.60380 231.42835 1.000 42.48488 117 THR A CA 1
ATOM 1670 C C . THR A 1 117 ? 35.75531 10.52398 231.99525 1.000 42.68192 117 THR A C 1
ATOM 1671 O O . THR A 1 117 ? 36.07151 9.92861 233.03389 1.000 42.89397 117 THR A O 1
ATOM 1682 N N . PRO A 1 118 ? 34.61644 10.25102 231.36275 1.000 43.85753 118 PRO A N 1
ATOM 1683 C CA . PRO A 1 118 ? 33.75533 9.15025 231.82774 1.000 42.91381 118 PRO A CA 1
ATOM 1684 C C . PRO A 1 118 ? 34.53257 7.85277 232.00990 1.000 44.76960 118 PRO A C 1
ATOM 1685 O O . PRO A 1 118 ? 35.27892 7.43153 231.12431 1.000 50.11401 118 PRO A O 1
ATOM 1696 N N . ASN A 1 119 ? 34.37643 7.22489 233.18097 1.000 43.77405 119 ASN A N 1
ATOM 1697 C CA . ASN A 1 119 ? 35.08168 5.97981 233.48527 1.000 44.48385 119 ASN A CA 1
ATOM 1698 C C . ASN A 1 119 ? 34.38905 4.84861 232.72861 1.000 44.97175 119 ASN A C 1
ATOM 1699 O O . ASN A 1 119 ? 33.61062 4.06931 233.27625 1.000 46.99111 119 ASN A O 1
ATOM 1710 N N . LYS A 1 120 ? 34.74679 4.71700 231.44910 1.000 45.22558 120 LYS A N 1
ATOM 1711 C CA . LYS A 1 120 ? 34.16221 3.73433 230.54904 1.000 48.82961 120 LYS A CA 1
ATOM 1712 C C . LYS A 1 120 ? 35.20111 3.39483 229.49412 1.000 56.03589 120 LYS A C 1
ATOM 1713 O O . LYS A 1 120 ? 36.10588 4.18544 229.20637 1.000 57.29859 120 LYS A O 1
ATOM 1732 N N . MET A 1 121 ? 35.04305 2.21015 228.91450 1.000 57.28637 121 MET A N 1
ATOM 1733 C CA . MET A 1 121 ? 36.00863 1.69536 227.95122 1.000 56.85289 121 MET A CA 1
ATOM 1734 C C . MET A 1 121 ? 35.26105 0.83295 226.94956 1.000 59.17236 121 MET A C 1
ATOM 1735 O O . MET A 1 121 ? 34.47890 -0.03898 227.33771 1.000 58.79113 121 MET A O 1
ATOM 1749 N N . LEU A 1 122 ? 35.50361 1.08066 225.66369 1.000 69.28995 122 LEU A N 1
ATOM 1750 C CA . LEU A 1 122 ? 34.90053 0.31015 224.58446 1.000 69.79873 122 LEU A CA 1
ATOM 1751 C C . LEU A 1 122 ? 36.01194 -0.31255 223.75045 1.000 80.31246 122 LEU A C 1
ATOM 1752 O O . LEU A 1 122 ? 36.92280 0.38976 223.29845 1.000 84.33433 122 LEU A O 1
ATOM 1768 N N . ARG A 1 123 ? 35.93953 -1.62753 223.55356 1.000 76.61884 123 ARG A N 1
ATOM 1769 C CA . ARG A 1 123 ? 36.91749 -2.35959 222.75725 1.000 83.05392 123 ARG A CA 1
ATOM 1770 C C . ARG A 1 123 ? 36.17428 -3.27471 221.79764 1.000 90.35862 123 ARG A C 1
ATOM 1771 O O . ARG A 1 123 ? 35.36271 -4.10166 222.22767 1.000 73.18784 123 ARG A O 1
ATOM 1792 N N . ILE A 1 124 ? 36.45314 -3.12445 220.50390 1.000 85.14055 124 ILE A N 1
ATOM 1793 C CA . ILE A 1 124 ? 35.80174 -3.88887 219.44822 1.000 79.66243 124 ILE A CA 1
ATOM 1794 C C . ILE A 1 124 ? 36.85587 -4.73703 218.75427 1.000 84.01435 124 ILE A C 1
ATOM 1795 O O . ILE A 1 124 ? 37.97628 -4.27453 218.51212 1.000 91.26888 124 ILE A O 1
ATOM 1811 N N . TRP A 1 125 ? 36.49394 -5.97559 218.43507 1.000 76.72244 125 TRP A N 1
ATOM 1812 C CA . TRP A 1 125 ? 37.40029 -6.93185 217.82035 1.000 78.45654 125 TRP A CA 1
ATOM 1813 C C . TRP A 1 125 ? 36.96956 -7.23196 216.39094 1.000 80.13925 125 TRP A C 1
ATOM 1814 O O . TRP A 1 125 ? 35.84578 -6.92915 215.97823 1.000 74.54336 125 TRP A O 1
ATOM 1835 N N . ASN A 1 126 ? 37.89337 -7.82888 215.63015 1.000 87.56063 126 ASN A N 1
ATOM 1836 C CA . ASN A 1 126 ? 37.56956 -8.23975 214.26690 1.000 85.84157 126 ASN A CA 1
ATOM 1837 C C . ASN A 1 126 ? 36.32172 -9.11182 214.25029 1.000 83.14854 126 ASN A C 1
ATOM 1838 O O . ASN A 1 126 ? 35.44921 -8.95315 213.38788 1.000 79.88411 126 ASN A O 1
ATOM 1849 N N . ASP A 1 127 ? 36.22043 -10.03441 215.20868 1.000 92.93109 127 ASP A N 1
ATOM 1850 C CA . ASP A 1 127 ? 35.06488 -10.91868 215.29118 1.000 87.51628 127 ASP A CA 1
ATOM 1851 C C . ASP A 1 127 ? 33.76300 -10.13900 215.38680 1.000 84.09021 127 ASP A C 1
ATOM 1852 O O . ASP A 1 127 ? 32.71337 -10.62633 214.95287 1.000 81.54944 127 ASP A O 1
ATOM 1861 N N . GLY A 1 128 ? 33.81533 -8.92309 215.92232 1.000 84.84010 128 GLY A N 1
ATOM 1862 C CA . GLY A 1 128 ? 32.62985 -8.17348 216.26433 1.000 73.95648 128 GLY A CA 1
ATOM 1863 C C . GLY A 1 128 ? 32.31112 -8.17532 217.74254 1.000 72.75754 128 GLY A C 1
ATOM 1864 O O . GLY A 1 128 ? 31.42964 -7.41983 218.17364 1.000 66.95699 128 GLY A O 1
ATOM 1868 N N . ARG A 1 129 ? 33.00026 -9.00280 218.52457 1.000 71.93183 129 ARG A N 1
ATOM 1869 C CA . ARG A 1 129 ? 32.79856 -9.02434 219.96470 1.000 65.52399 129 ARG A CA 1
ATOM 1870 C C . ARG A 1 129 ? 33.14338 -7.66903 220.56477 1.000 63.91259 129 ARG A C 1
ATOM 1871 O O . ARG A 1 129 ? 34.15078 -7.05035 220.21036 1.000 70.16402 129 ARG A O 1
ATOM 1892 N N . VAL A 1 130 ? 32.29168 -7.20509 221.47291 1.000 64.37022 130 VAL A N 1
ATOM 1893 C CA . VAL A 1 130 ? 32.46402 -5.92319 222.14305 1.000 61.15123 130 VAL A CA 1
ATOM 1894 C C . VAL A 1 130 ? 32.75061 -6.17421 223.61532 1.000 57.75473 130 VAL A C 1
ATOM 1895 O O . VAL A 1 130 ? 32.15392 -7.06462 224.23034 1.000 56.31657 130 VAL A O 1
ATOM 1908 N N . LEU A 1 131 ? 33.66872 -5.38978 224.17662 1.000 63.05785 131 LEU A N 1
ATOM 1909 C CA . LEU A 1 131 ? 33.92470 -5.35927 225.61235 1.000 58.91072 131 LEU A CA 1
ATOM 1910 C C . LEU A 1 131 ? 33.55319 -3.97107 226.11305 1.000 57.30453 131 LEU A C 1
ATOM 1911 O O . LEU A 1 131 ? 34.10492 -2.97139 225.64219 1.000 60.20040 131 LEU A O 1
ATOM 1927 N N . TYR A 1 132 ? 32.62016 -3.91161 227.06157 1.000 53.11643 132 TYR A N 1
ATOM 1928 C CA . TYR A 1 132 ? 32.03266 -2.65927 227.53690 1.000 52.16463 132 TYR A CA 1
ATOM 1929 C C . TYR A 1 132 ? 32.08018 -2.69099 229.06232 1.000 59.27367 132 TYR A C 1
ATOM 1930 O O . TYR A 1 132 ? 31.25722 -3.34792 229.70745 1.000 56.75970 132 TYR A O 1
ATOM 1948 N N . THR A 1 133 ? 33.05211 -1.98085 229.63191 1.000 55.26273 133 THR A N 1
ATOM 1949 C CA . THR A 1 133 ? 33.25515 -1.92428 231.07083 1.000 58.38005 133 THR A CA 1
ATOM 1950 C C . THR A 1 133 ? 33.16160 -0.48307 231.55333 1.000 59.78678 133 THR A C 1
ATOM 1951 O O . THR A 1 133 ? 33.49784 0.45727 230.82708 1.000 66.21275 133 THR A O 1
ATOM 1962 N N . MET A 1 134 ? 32.70744 -0.32171 232.79459 1.000 56.68246 134 MET A N 1
ATOM 1963 C CA . MET A 1 134 ? 32.46004 0.99483 233.36004 1.000 50.73210 134 MET A CA 1
ATOM 1964 C C . MET A 1 134 ? 32.64872 0.93391 234.86562 1.000 48.55185 134 MET A C 1
ATOM 1965 O O . MET A 1 134 ? 32.50892 -0.12316 235.48519 1.000 54.24932 134 MET A O 1
ATOM 1979 N N . ARG A 1 135 ? 32.96221 2.08579 235.44805 1.000 47.86664 135 ARG A N 1
ATOM 1980 C CA . ARG A 1 135 ? 33.12200 2.21715 236.88836 1.000 45.88545 135 ARG A CA 1
ATOM 1981 C C . ARG A 1 135 ? 31.84972 2.81527 237.46994 1.000 47.78991 135 ARG A C 1
ATOM 1982 O O . ARG A 1 135 ? 31.38351 3.86188 237.00868 1.000 48.98071 135 ARG A O 1
ATOM 2003 N N . LEU A 1 136 ? 31.29279 2.15447 238.47837 1.000 54.64077 136 LEU A N 1
ATOM 2004 C CA . LEU A 1 136 ? 30.04003 2.58830 239.07668 1.000 54.19585 136 LEU A CA 1
ATOM 2005 C C . LEU A 1 136 ? 30.14284 2.53215 240.59225 1.000 54.22085 136 LEU A C 1
ATOM 2006 O O . LEU A 1 136 ? 30.67384 1.56814 241.14951 1.000 57.21527 136 LEU A O 1
ATOM 2022 N N . THR A 1 137 ? 29.62471 3.56329 241.25383 1.000 45.11109 137 THR A N 1
ATOM 2023 C CA . THR A 1 137 ? 29.39523 3.54837 242.69268 1.000 45.23386 137 THR A CA 1
ATOM 2024 C C . THR A 1 137 ? 27.89465 3.42474 242.91663 1.000 48.64037 137 THR A C 1
ATOM 2025 O O . THR A 1 137 ? 27.12413 4.27786 242.46070 1.000 45.64409 137 THR A O 1
ATOM 2036 N N . ILE A 1 138 ? 27.48264 2.36238 243.60433 1.000 48.61524 138 ILE A N 1
ATOM 2037 C CA . ILE A 1 138 ? 26.07333 2.02723 243.76592 1.000 44.89407 138 ILE A CA 1
ATOM 2038 C C . ILE A 1 138 ? 25.76897 1.86662 245.24777 1.000 44.99999 138 ILE A C 1
ATOM 2039 O O . ILE A 1 138 ? 26.50004 1.17528 245.96469 1.000 45.50699 138 ILE A O 1
ATOM 2055 N N . SER A 1 139 ? 24.69270 2.50476 245.70080 1.000 44.55351 139 SER A N 1
ATOM 2056 C CA . SER A 1 139 ? 24.11404 2.26226 247.01632 1.000 44.70313 139 SER A CA 1
ATOM 2057 C C . SER A 1 139 ? 22.85728 1.42052 246.83117 1.000 45.08489 139 SER A C 1
ATOM 2058 O O . SER A 1 139 ? 21.92423 1.83884 246.13684 1.000 44.75150 139 SER A O 1
ATOM 2066 N N . ALA A 1 140 ? 22.83432 0.23983 247.44489 1.000 45.81483 140 ALA A N 1
ATOM 2067 C CA . ALA A 1 140 ? 21.75539 -0.71599 247.24755 1.000 46.31052 140 ALA A CA 1
ATOM 2068 C C . ALA A 1 140 ? 21.17393 -1.12170 248.59341 1.000 47.66606 140 ALA A C 1
ATOM 2069 O O . ALA A 1 140 ? 21.80107 -0.95589 249.64186 1.000 49.00428 140 ALA A O 1
ATOM 2076 N N . GLU A 1 141 ? 19.95480 -1.65442 248.54944 1.000 46.89583 141 GLU A N 1
ATOM 2077 C CA . GLU A 1 141 ? 19.27268 -2.05640 249.76984 1.000 47.22883 141 GLU A CA 1
ATOM 2078 C C . GLU A 1 141 ? 19.86295 -3.35296 250.29693 1.000 48.13049 141 GLU A C 1
ATOM 2079 O O . GLU A 1 141 ? 20.10663 -4.29656 249.53991 1.000 48.68251 141 GLU A O 1
ATOM 2091 N N . CYS A 1 142 ? 20.10742 -3.38807 251.60505 1.000 48.30391 142 CYS A N 1
ATOM 2092 C CA . CYS A 1 142 ? 20.56557 -4.58877 252.29706 1.000 51.37623 142 CYS A CA 1
ATOM 2093 C C . CYS A 1 142 ? 19.70036 -4.76715 253.53507 1.000 49.97871 142 CYS A C 1
ATOM 2094 O O . CYS A 1 142 ? 20.10094 -4.39089 254.64500 1.000 54.77162 142 CYS A O 1
ATOM 2101 N N . PRO A 1 143 ? 18.51035 -5.35108 253.38691 1.000 49.78690 143 PRO A N 1
ATOM 2102 C CA . PRO A 1 143 ? 17.66025 -5.58339 254.56353 1.000 50.09601 143 PRO A CA 1
ATOM 2103 C C . PRO A 1 143 ? 18.35086 -6.51120 255.55005 1.000 50.91063 143 PRO A C 1
ATOM 2104 O O . PRO A 1 143 ? 18.98542 -7.49584 255.16597 1.000 51.56843 143 PRO A O 1
ATOM 2115 N N . MET A 1 144 ? 18.23316 -6.17777 256.83180 1.000 50.88528 144 MET A N 1
ATOM 2116 C CA . MET A 1 144 ? 18.95027 -6.87676 257.88238 1.000 51.59071 144 MET A CA 1
ATOM 2117 C C . MET A 1 144 ? 17.96913 -7.35236 258.94395 1.000 52.84425 144 MET A C 1
ATOM 2118 O O . MET A 1 144 ? 16.96866 -6.68899 259.23291 1.000 53.97395 144 MET A O 1
ATOM 2132 N N . ASP A 1 145 ? 18.27124 -8.51204 259.52293 1.000 53.08517 145 ASP A N 1
ATOM 2133 C CA . ASP A 1 145 ? 17.61435 -8.99139 260.73114 1.000 54.97662 145 ASP A CA 1
ATOM 2134 C C . ASP A 1 145 ? 18.65018 -8.88108 261.84182 1.000 56.60498 145 ASP A C 1
ATOM 2135 O O . ASP A 1 145 ? 19.71662 -9.50236 261.76641 1.000 56.43045 145 ASP A O 1
ATOM 2144 N N . LEU A 1 146 ? 18.34459 -8.07357 262.85680 1.000 58.16685 146 LEU A N 1
ATOM 2145 C CA . LEU A 1 146 ? 19.32796 -7.66616 263.85166 1.000 60.95442 146 LEU A CA 1
ATOM 2146 C C . LEU A 1 146 ? 19.06561 -8.31938 265.20129 1.000 60.43021 146 LEU A C 1
ATOM 2147 O O . LEU A 1 146 ? 19.40089 -7.75921 266.24642 1.000 61.64837 146 LEU A O 1
ATOM 2163 N N . GLU A 1 147 ? 18.48611 -9.51983 265.18685 1.000 63.88690 147 GLU A N 1
ATOM 2164 C CA . GLU A 1 147 ? 18.24740 -10.23356 266.43580 1.000 62.85340 147 GLU A CA 1
ATOM 2165 C C . GLU A 1 147 ? 19.54755 -10.45874 267.19312 1.000 59.57852 147 GLU A C 1
ATOM 2166 O O . GLU A 1 147 ? 19.61361 -10.25649 268.41241 1.000 69.00849 147 GLU A O 1
ATOM 2178 N N . ASP A 1 148 ? 20.59289 -10.87618 266.49131 1.000 60.96628 148 ASP A N 1
ATOM 2179 C CA . ASP A 1 148 ? 21.86312 -11.17731 267.12335 1.000 64.62110 148 ASP A CA 1
ATOM 2180 C C . ASP A 1 148 ? 22.76097 -9.94946 267.25025 1.000 69.09026 148 ASP A C 1
ATOM 2181 O O . ASP A 1 148 ? 23.93244 -10.09175 267.61749 1.000 67.02326 148 ASP A O 1
ATOM 2190 N N . PHE A 1 149 ? 22.23436 -8.75376 266.98285 1.000 63.18347 149 PHE A N 1
ATOM 2191 C CA . PHE A 1 149 ? 23.02631 -7.54187 267.13963 1.000 62.96618 149 PHE A CA 1
ATOM 2192 C C . PHE A 1 149 ? 23.52642 -7.45421 268.58275 1.000 60.43866 149 PHE A C 1
ATOM 2193 O O . PHE A 1 149 ? 22.75208 -7.68694 269.51752 1.000 62.28451 149 PHE A O 1
ATOM 2210 N N . PRO A 1 150 ? 24.79134 -7.06393 268.80898 1.000 62.78705 150 PRO A N 1
ATOM 2211 C CA . PRO A 1 150 ? 25.77513 -6.61329 267.81030 1.000 65.48504 150 PRO A CA 1
ATOM 2212 C C . PRO A 1 150 ? 26.58899 -7.75264 267.23202 1.000 69.03754 150 PRO A C 1
ATOM 2213 O O . PRO A 1 150 ? 27.46537 -7.55775 266.40299 1.000 71.70021 150 PRO A O 1
ATOM 2224 N N . MET A 1 151 ? 26.22620 -8.97046 267.60116 1.000 63.86388 151 MET A N 1
ATOM 2225 C CA . MET A 1 151 ? 26.89656 -10.17643 267.12929 1.000 67.17488 151 MET A CA 1
ATOM 2226 C C . MET A 1 151 ? 26.09382 -10.80762 265.99423 1.000 70.27107 151 MET A C 1
ATOM 2227 O O . MET A 1 151 ? 25.58307 -11.92420 266.11377 1.000 69.85947 151 MET A O 1
ATOM 2241 N N . ASP A 1 152 ? 25.92635 -10.05696 264.90670 1.000 70.26879 152 ASP A N 1
ATOM 2242 C CA . ASP A 1 152 ? 25.06233 -10.48711 263.82062 1.000 74.81845 152 ASP A CA 1
ATOM 2243 C C . ASP A 1 152 ? 25.85741 -10.62341 262.53011 1.000 75.83621 152 ASP A C 1
ATOM 2244 O O . ASP A 1 152 ? 26.88763 -9.96178 262.33404 1.000 74.27353 152 ASP A O 1
ATOM 2253 N N . GLU A 1 153 ? 25.34813 -11.48360 261.64521 1.000 71.73128 153 GLU A N 1
ATOM 2254 C CA . GLU A 1 153 ? 25.89712 -11.66390 260.30416 1.000 68.53612 153 GLU A CA 1
ATOM 2255 C C . GLU A 1 153 ? 24.85462 -11.23478 259.28079 1.000 65.23629 153 GLU A C 1
ATOM 2256 O O . GLU A 1 153 ? 23.67767 -11.59922 259.39588 1.000 72.12593 153 GLU A O 1
ATOM 2268 N N . GLN A 1 154 ? 25.29078 -10.47736 258.27144 1.000 68.89851 154 GLN A N 1
ATOM 2269 C CA . GLN A 1 154 ? 24.39823 -9.91702 257.26621 1.000 62.89357 154 GLN A CA 1
ATOM 2270 C C . GLN A 1 154 ? 24.88579 -10.26812 255.86892 1.000 66.17856 154 GLN A C 1
ATOM 2271 O O . GLN A 1 154 ? 26.08866 -10.39933 255.62590 1.000 65.76196 154 GLN A O 1
ATOM 2285 N N . ASN A 1 155 ? 23.92578 -10.45209 254.96603 1.000 65.87446 155 ASN A N 1
ATOM 2286 C CA . ASN A 1 155 ? 24.18077 -10.76684 253.56505 1.000 63.83012 155 ASN A CA 1
ATOM 2287 C C . ASN A 1 155 ? 23.49475 -9.72288 252.69802 1.000 62.08010 155 ASN A C 1
ATOM 2288 O O . ASN A 1 155 ? 22.26654 -9.59151 252.73170 1.000 61.88987 155 ASN A O 1
ATOM 2299 N N . CYS A 1 156 ? 24.28637 -9.00078 251.90721 1.000 60.26094 156 CYS A N 1
ATOM 2300 C CA . CYS A 1 156 ? 23.78209 -7.89301 251.10678 1.000 61.35911 156 CYS A CA 1
ATOM 2301 C C . CYS A 1 156 ? 23.74843 -8.28575 249.63741 1.000 60.44659 156 CYS A C 1
ATOM 2302 O O . CYS A 1 156 ? 24.80378 -8.60300 249.06524 1.000 53.60900 156 CYS A O 1
ATOM 2309 N N . PRO A 1 157 ? 22.58714 -8.28179 248.98856 1.000 55.62125 157 PRO A N 1
ATOM 2310 C CA . PRO A 1 157 ? 22.50836 -8.72087 247.59359 1.000 55.94718 157 PRO A CA 1
ATOM 2311 C C . PRO A 1 157 ? 22.81404 -7.58755 246.61895 1.000 55.17332 157 PRO A C 1
ATOM 2312 O O . PRO A 1 157 ? 22.95019 -6.42175 246.99370 1.000 53.61316 157 PRO A O 1
ATOM 2323 N N . LEU A 1 158 ? 22.91911 -7.96399 245.33900 1.000 58.32357 158 LEU A N 1
ATOM 2324 C CA . LEU A 1 158 ? 23.13436 -7.00896 244.25100 1.000 55.36705 158 LEU A CA 1
ATOM 2325 C C . LEU A 1 158 ? 22.54341 -7.63823 242.98528 1.000 54.21668 158 LEU A C 1
ATOM 2326 O O . LEU A 1 158 ? 23.23971 -8.24194 242.16426 1.000 55.87546 158 LEU A O 1
ATOM 2342 N N . LYS A 1 159 ? 21.22813 -7.49793 242.83983 1.000 50.39371 159 LYS A N 1
ATOM 2343 C CA . LYS A 1 159 ? 20.52278 -8.03670 241.68607 1.000 51.59815 159 LYS A CA 1
ATOM 2344 C C . LYS A 1 159 ? 20.59098 -7.06133 240.51855 1.000 49.98700 159 LYS A C 1
ATOM 2345 O O . LYS A 1 159 ? 20.40633 -5.85208 240.68691 1.000 49.18927 159 LYS A O 1
ATOM 2364 N N . PHE A 1 160 ? 20.85744 -7.59359 239.32803 1.000 50.33169 160 PHE A N 1
ATOM 2365 C CA . PHE A 1 160 ? 20.89887 -6.76710 238.13164 1.000 53.51343 160 PHE A CA 1
ATOM 2366 C C . PHE A 1 160 ? 20.49927 -7.60156 236.92282 1.000 55.66301 160 PHE A C 1
ATOM 2367 O O . PHE A 1 160 ? 20.59837 -8.83161 236.92429 1.000 53.48038 160 PHE A O 1
ATOM 2384 N N . GLY A 1 161 ? 20.04660 -6.90558 235.88824 1.000 58.91581 161 GLY A N 1
ATOM 2385 C CA . GLY A 1 161 ? 19.63388 -7.54790 234.65512 1.000 59.34631 161 GLY A CA 1
ATOM 2386 C C . GLY A 1 161 ? 19.12475 -6.49934 233.69254 1.000 58.69410 161 GLY A C 1
ATOM 2387 O O . GLY A 1 161 ? 19.13068 -5.29783 233.98272 1.000 60.12673 161 GLY A O 1
ATOM 2391 N N . SER A 1 162 ? 18.68353 -6.96697 232.53026 1.000 57.36949 162 SER A N 1
ATOM 2392 C CA . SER A 1 162 ? 18.12913 -6.05196 231.54617 1.000 49.44626 162 SER A CA 1
ATOM 2393 C C . SER A 1 162 ? 16.74861 -5.58241 231.98722 1.000 49.11801 162 SER A C 1
ATOM 2394 O O . SER A 1 162 ? 16.03579 -6.27036 232.72311 1.000 50.60109 162 SER A O 1
ATOM 2402 N N . TYR A 1 163 ? 16.37586 -4.39091 231.52998 1.000 52.64487 163 TYR A N 1
ATOM 2403 C CA . TYR A 1 163 ? 15.08526 -3.79939 231.85670 1.000 52.23432 163 TYR A CA 1
ATOM 2404 C C . TYR A 1 163 ? 14.05242 -4.00741 230.75890 1.000 49.36700 163 TYR A C 1
ATOM 2405 O O . TYR A 1 163 ? 12.87419 -4.22768 231.05540 1.000 48.45736 163 TYR A O 1
ATOM 2423 N N . ALA A 1 164 ? 14.46927 -3.94610 229.49475 1.000 49.95737 164 ALA A N 1
ATOM 2424 C CA . ALA A 1 164 ? 13.55070 -3.99358 228.36976 1.000 52.94627 164 ALA A CA 1
ATOM 2425 C C . ALA A 1 164 ? 13.61842 -5.28867 227.57375 1.000 55.22702 164 ALA A C 1
ATOM 2426 O O . ALA A 1 164 ? 12.74781 -5.51660 226.72567 1.000 54.64248 164 ALA A O 1
ATOM 2433 N N . TYR A 1 165 ? 14.61585 -6.13211 227.81073 1.000 50.44121 165 TYR A N 1
ATOM 2434 C CA . TYR A 1 165 ? 14.79118 -7.36216 227.03974 1.000 50.63840 165 TYR A CA 1
ATOM 2435 C C . TYR A 1 165 ? 14.66170 -8.58957 227.92796 1.000 51.32147 165 TYR A C 1
ATOM 2436 O O . TYR A 1 165 ? 15.56279 -8.85214 228.74839 1.000 60.67133 165 TYR A O 1
ATOM 2454 N N . PRO A 1 166 ? 13.57799 -9.37033 227.81094 1.000 54.05374 166 PRO A N 1
ATOM 2455 C CA . PRO A 1 166 ? 13.48118 -10.60773 228.60281 1.000 56.09689 166 PRO A CA 1
ATOM 2456 C C . PRO A 1 166 ? 14.51900 -11.63835 228.18471 1.000 57.33388 166 PRO A C 1
ATOM 2457 O O . PRO A 1 166 ? 15.39278 -11.34801 227.36104 1.000 53.72781 166 PRO A O 1
ATOM 2468 N N . ASN A 1 167 ? 14.43423 -12.84847 228.74462 1.000 61.27972 167 ASN A N 1
ATOM 2469 C CA . ASN A 1 167 ? 15.38502 -13.89328 228.38266 1.000 57.67651 167 ASN A CA 1
ATOM 2470 C C . ASN A 1 167 ? 15.24912 -14.30506 226.92371 1.000 58.07424 167 ASN A C 1
ATOM 2471 O O . ASN A 1 167 ? 16.21405 -14.81147 226.34056 1.000 58.47444 167 ASN A O 1
ATOM 2482 N N . SER A 1 168 ? 14.07257 -14.10735 226.32701 1.000 58.26651 168 SER A N 1
ATOM 2483 C CA . SER A 1 168 ? 13.86779 -14.42694 224.92181 1.000 55.50091 168 SER A CA 1
ATOM 2484 C C . SER A 1 168 ? 14.63871 -13.50290 223.99023 1.000 54.94507 168 SER A C 1
ATOM 2485 O O . SER A 1 168 ? 14.75880 -13.81404 222.80044 1.000 55.29170 168 SER A O 1
ATOM 2493 N N . GLU A 1 169 ? 15.15868 -12.38786 224.49344 1.000 56.16983 169 GLU A N 1
ATOM 2494 C CA . GLU A 1 169 ? 15.87526 -11.41618 223.67646 1.000 56.31848 169 GLU A CA 1
ATOM 2495 C C . GLU A 1 169 ? 17.29355 -11.16275 224.15827 1.000 54.04053 169 GLU A C 1
ATOM 2496 O O . GLU A 1 169 ? 18.20941 -11.05393 223.33721 1.000 53.39282 169 GLU A O 1
ATOM 2508 N N . VAL A 1 170 ? 17.50056 -11.06757 225.46923 1.000 53.57307 170 VAL A N 1
ATOM 2509 C CA . VAL A 1 170 ? 18.82280 -10.86650 226.04984 1.000 53.45381 170 VAL A CA 1
ATOM 2510 C C . VAL A 1 170 ? 18.96194 -11.78023 227.25882 1.000 53.48542 170 VAL A C 1
ATOM 2511 O O . VAL A 1 170 ? 18.01672 -11.94737 228.03641 1.000 53.51204 170 VAL A O 1
ATOM 2524 N N . VAL A 1 171 ? 20.14245 -12.37317 227.41526 1.000 53.91953 171 VAL A N 1
ATOM 2525 C CA . VAL A 1 171 ? 20.43598 -13.25740 228.53649 1.000 54.46181 171 VAL A CA 1
ATOM 2526 C C . VAL A 1 171 ? 21.81150 -12.90466 229.08322 1.000 54.25803 171 VAL A C 1
ATOM 2527 O O . VAL A 1 171 ? 22.73036 -12.57621 228.32435 1.000 54.14446 171 VAL A O 1
ATOM 2540 N N . TYR A 1 172 ? 21.94811 -12.97523 230.40345 1.000 54.24175 172 TYR A N 1
ATOM 2541 C CA . TYR A 1 172 ? 23.18876 -12.66555 231.09391 1.000 54.46892 172 TYR A CA 1
ATOM 2542 C C . TYR A 1 172 ? 23.79319 -13.93998 231.66693 1.000 60.47810 172 TYR A C 1
ATOM 2543 O O . TYR A 1 172 ? 23.07702 -14.86151 232.07025 1.000 59.24645 172 TYR A O 1
ATOM 2561 N N . VAL A 1 173 ? 25.12417 -13.98290 231.70249 1.000 58.11606 173 VAL A N 1
ATOM 2562 C CA . VAL A 1 173 ? 25.84526 -15.12443 232.25171 1.000 66.47553 173 VAL A CA 1
ATOM 2563 C C . VAL A 1 173 ? 27.16494 -14.63148 232.82714 1.000 65.53248 173 VAL A C 1
ATOM 2564 O O . VAL A 1 173 ? 27.75730 -13.66790 232.33586 1.000 57.06982 173 VAL A O 1
ATOM 2577 N N . TRP A 1 174 ? 27.62264 -15.30324 233.87893 1.000 62.13148 174 TRP A N 1
ATOM 2578 C CA . TRP A 1 174 ? 28.87960 -14.96282 234.52329 1.000 60.18644 174 TRP A CA 1
ATOM 2579 C C . TRP A 1 174 ? 30.04966 -15.56650 233.75282 1.000 61.89220 174 TRP A C 1
ATOM 2580 O O . TRP A 1 174 ? 29.90459 -16.54247 233.01131 1.000 64.74809 174 TRP A O 1
ATOM 2601 N N . THR A 1 175 ? 31.22159 -14.96575 233.93272 1.000 72.26911 175 THR A N 1
ATOM 2602 C CA . THR A 1 175 ? 32.41006 -15.42793 233.23743 1.000 79.53901 175 THR A CA 1
ATOM 2603 C C . THR A 1 175 ? 32.93204 -16.71592 233.87196 1.000 91.91724 175 THR A C 1
ATOM 2604 O O . THR A 1 175 ? 32.53952 -17.10551 234.97546 1.000 88.87347 175 THR A O 1
ATOM 2615 N N . ASN A 1 176 ? 33.83832 -17.37929 233.15645 1.000 102.30574 176 ASN A N 1
ATOM 2616 C CA . ASN A 1 176 ? 34.44956 -18.59951 233.65943 1.000 111.61481 176 ASN A CA 1
ATOM 2617 C C . ASN A 1 176 ? 35.37433 -18.27673 234.83360 1.000 122.41290 176 ASN A C 1
ATOM 2618 O O . ASN A 1 176 ? 35.54606 -17.12082 235.23385 1.000 120.56501 176 ASN A O 1
ATOM 2629 N N . GLY A 1 177 ? 35.98462 -19.32454 235.38924 1.000 108.02791 177 GLY A N 1
ATOM 2630 C CA . GLY A 1 177 ? 36.77055 -19.15345 236.60042 1.000 107.72988 177 GLY A CA 1
ATOM 2631 C C . GLY A 1 177 ? 37.97422 -18.25044 236.41126 1.000 104.62858 177 GLY A C 1
ATOM 2632 O O . GLY A 1 177 ? 38.27957 -17.42162 237.27316 1.000 100.49447 177 GLY A O 1
ATOM 2636 N N . SER A 1 178 ? 38.68102 -18.40531 235.28928 1.000 111.12417 178 SER A N 1
ATOM 2637 C CA . SER A 1 178 ? 39.89448 -17.62906 235.05415 1.000 101.83667 178 SER A CA 1
ATOM 2638 C C . SER A 1 178 ? 39.64506 -16.14389 235.29087 1.000 101.60096 178 SER A C 1
ATOM 2639 O O . SER A 1 178 ? 40.33399 -15.50073 236.09065 1.000 100.57764 178 SER A O 1
ATOM 2647 N N . THR A 1 179 ? 38.65835 -15.58149 234.59401 1.000 103.98948 179 THR A N 1
ATOM 2648 C CA . THR A 1 179 ? 38.19554 -14.21883 234.85635 1.000 94.95525 179 THR A CA 1
ATOM 2649 C C . THR A 1 179 ? 37.15205 -14.31459 235.96164 1.000 94.19150 179 THR A C 1
ATOM 2650 O O . THR A 1 179 ? 35.94939 -14.42089 235.70633 1.000 87.63772 179 THR A O 1
ATOM 2661 N N . LYS A 1 180 ? 37.62759 -14.29904 237.20865 1.000 108.07504 180 LYS A N 1
ATOM 2662 C CA . LYS A 1 180 ? 36.75541 -14.45418 238.36721 1.000 93.14865 180 LYS A CA 1
ATOM 2663 C C . LYS A 1 180 ? 35.50631 -13.59325 238.22856 1.000 88.99429 180 LYS A C 1
ATOM 2664 O O . LYS A 1 180 ? 35.58452 -12.41603 237.86520 1.000 84.23037 180 LYS A O 1
ATOM 2683 N N . SER A 1 181 ? 34.34760 -14.18516 238.53469 1.000 83.60939 181 SER A N 1
ATOM 2684 C CA . SER A 1 181 ? 33.09457 -13.46743 238.32644 1.000 75.92864 181 SER A CA 1
ATOM 2685 C C . SER A 1 181 ? 33.00255 -12.25088 239.23690 1.000 72.16744 181 SER A C 1
ATOM 2686 O O . SER A 1 181 ? 32.58645 -11.17099 238.80090 1.000 70.46635 181 SER A O 1
ATOM 2694 N N . VAL A 1 182 ? 33.38533 -12.40210 240.50273 1.000 74.52177 182 VAL A N 1
ATOM 2695 C CA . VAL A 1 182 ? 33.40503 -11.29740 241.45420 1.000 70.07122 182 VAL A CA 1
ATOM 2696 C C . VAL A 1 182 ? 34.78437 -11.23828 242.09204 1.000 64.18314 182 VAL A C 1
ATOM 2697 O O . VAL A 1 182 ? 35.24972 -12.23099 242.66577 1.000 66.10022 182 VAL A O 1
ATOM 2710 N N . VAL A 1 183 ? 35.43211 -10.08308 241.99524 1.000 63.87072 183 VAL A N 1
ATOM 2711 C CA . VAL A 1 183 ? 36.71530 -9.84238 242.63803 1.000 55.44478 183 VAL A CA 1
ATOM 2712 C C . VAL A 1 183 ? 36.54493 -8.62839 243.53390 1.000 57.19138 183 VAL A C 1
ATOM 2713 O O . VAL A 1 183 ? 35.74250 -7.73407 243.24839 1.000 57.42538 183 VAL A O 1
ATOM 2726 N N . VAL A 1 184 ? 37.30457 -8.59137 244.62238 1.000 56.99397 184 VAL A N 1
ATOM 2727 C CA . VAL A 1 184 ? 37.23042 -7.48719 245.56744 1.000 56.06206 184 VAL A CA 1
ATOM 2728 C C . VAL A 1 184 ? 38.64991 -7.05569 245.90477 1.000 65.84052 184 VAL A C 1
ATOM 2729 O O . VAL A 1 184 ? 39.44619 -7.85996 246.40329 1.000 67.89616 184 VAL A O 1
ATOM 2742 N N . ALA A 1 185 ? 38.96140 -5.79076 245.63995 1.000 62.19756 185 ALA A N 1
ATOM 2743 C CA . ALA A 1 185 ? 40.28657 -5.26149 245.92843 1.000 71.83770 185 ALA A CA 1
ATOM 2744 C C . ALA A 1 185 ? 40.55102 -5.23455 247.42825 1.000 89.87305 185 ALA A C 1
ATOM 2745 O O . ALA A 1 185 ? 39.71778 -4.76292 248.20872 1.000 98.24874 185 ALA A O 1
ATOM 2752 N N . GLU A 1 186 ? 41.71929 -5.74266 247.83116 1.000 91.55775 186 GLU A N 1
ATOM 2753 C CA . GLU A 1 186 ? 42.11078 -5.65239 249.23343 1.000 89.51717 186 GLU A CA 1
ATOM 2754 C C . GLU A 1 186 ? 42.16229 -4.19765 249.67987 1.000 95.21118 186 GLU A C 1
ATOM 2755 O O . GLU A 1 186 ? 41.99320 -3.89842 250.86754 1.000 90.89802 186 GLU A O 1
ATOM 2767 N N . ASP A 1 187 ? 42.39869 -3.28165 248.73952 1.000 97.93409 187 ASP A N 1
ATOM 2768 C CA . ASP A 1 187 ? 42.45234 -1.86263 249.06820 1.000 106.59550 187 ASP A CA 1
ATOM 2769 C C . ASP A 1 187 ? 41.08873 -1.31338 249.45924 1.000 106.69778 187 ASP A C 1
ATOM 2770 O O . ASP A 1 187 ? 41.00882 -0.38124 250.27012 1.000 93.72780 187 ASP A O 1
ATOM 2779 N N . GLY A 1 188 ? 40.01538 -1.86796 248.89622 1.000 90.04113 188 GLY A N 1
ATOM 2780 C CA . GLY A 1 188 ? 38.69931 -1.29234 249.07392 1.000 82.39429 188 GLY A CA 1
ATOM 2781 C C . GLY A 1 188 ? 37.73687 -1.89663 250.07232 1.000 71.34594 188 GLY A C 1
ATOM 2782 O O . GLY A 1 188 ? 36.77798 -1.23043 250.47741 1.000 66.81047 188 GLY A O 1
ATOM 2786 N N . SER A 1 189 ? 37.94546 -3.15054 250.45103 1.000 73.95533 189 SER A N 1
ATOM 2787 C CA . SER A 1 189 ? 36.95778 -3.82223 251.28742 1.000 78.78042 189 SER A CA 1
ATOM 2788 C C . SER A 1 189 ? 37.02668 -3.43282 252.76374 1.000 87.94925 189 SER A C 1
ATOM 2789 O O . SER A 1 189 ? 36.10023 -3.74924 253.51976 1.000 86.89457 189 SER A O 1
ATOM 2797 N N . ARG A 1 190 ? 38.10779 -2.79049 253.20668 1.000 76.65748 190 ARG A N 1
ATOM 2798 C CA . ARG A 1 190 ? 38.24711 -2.45907 254.61908 1.000 67.35198 190 ARG A CA 1
ATOM 2799 C C . ARG A 1 190 ? 37.06141 -1.62262 255.07795 1.000 64.47057 190 ARG A C 1
ATOM 2800 O O . ARG A 1 190 ? 36.75094 -0.58335 254.48610 1.000 68.30051 190 ARG A O 1
ATOM 2821 N N . LEU A 1 191 ? 36.40817 -2.07428 256.14467 1.000 65.28397 191 LEU A N 1
ATOM 2822 C CA . LEU A 1 191 ? 35.28215 -1.38208 256.75665 1.000 71.54513 191 LEU A CA 1
ATOM 2823 C C . LEU A 1 191 ? 35.53621 -1.24931 258.25149 1.000 80.85598 191 LEU A C 1
ATOM 2824 O O . LEU A 1 191 ? 36.05770 -2.17193 258.88529 1.000 81.63973 191 LEU A O 1
ATOM 2840 N N . ASN A 1 192 ? 35.16619 -0.09757 258.81596 1.000 86.12673 192 ASN A N 1
ATOM 2841 C CA . ASN A 1 192 ? 35.41691 0.12975 260.23538 1.000 86.91832 192 ASN A CA 1
ATOM 2842 C C . ASN A 1 192 ? 34.56541 -0.77607 261.11586 1.000 88.68222 192 ASN A C 1
ATOM 2843 O O . ASN A 1 192 ? 34.99079 -1.13743 262.22000 1.000 91.85941 192 ASN A O 1
ATOM 2854 N N . GLN A 1 193 ? 33.37252 -1.15659 260.65281 1.000 73.09508 193 GLN A N 1
ATOM 2855 C CA . GLN A 1 193 ? 32.40418 -1.83031 261.50395 1.000 69.05008 193 GLN A CA 1
ATOM 2856 C C . GLN A 1 193 ? 32.07528 -3.25728 261.09067 1.000 69.51192 193 GLN A C 1
ATOM 2857 O O . GLN A 1 193 ? 31.46894 -3.97884 261.89144 1.000 75.86236 193 GLN A O 1
ATOM 2871 N N . TYR A 1 194 ? 32.45965 -3.69067 259.89134 1.000 71.98984 194 TYR A N 1
ATOM 2872 C CA . TYR A 1 194 ? 32.10736 -5.01399 259.39720 1.000 68.22867 194 TYR A CA 1
ATOM 2873 C C . TYR A 1 194 ? 33.32502 -5.71572 258.80852 1.000 74.63875 194 TYR A C 1
ATOM 2874 O O . TYR A 1 194 ? 34.24141 -5.07613 258.28534 1.000 70.58298 194 TYR A O 1
ATOM 2892 N N . HIS A 1 195 ? 33.31104 -7.04702 258.88140 1.000 79.63468 195 HIS A N 1
ATOM 2893 C CA . HIS A 1 195 ? 34.22519 -7.89392 258.12284 1.000 77.54523 195 HIS A CA 1
ATOM 2894 C C . HIS A 1 195 ? 33.51156 -8.39339 256.87158 1.000 68.52127 195 HIS A C 1
ATOM 2895 O O . HIS A 1 195 ? 32.37687 -8.87301 256.95621 1.000 63.30514 195 HIS A O 1
ATOM 2909 N N . LEU A 1 196 ? 34.17269 -8.29195 255.71876 1.000 68.10987 196 LEU A N 1
ATOM 2910 C CA . LEU A 1 196 ? 33.62836 -8.81489 254.46436 1.000 61.33705 196 LEU A CA 1
ATOM 2911 C C . LEU A 1 196 ? 34.06575 -10.26772 254.32039 1.000 63.19245 196 LEU A C 1
ATOM 2912 O O . LEU A 1 196 ? 35.16849 -10.55467 253.84647 1.000 61.56653 196 LEU A O 1
ATOM 2928 N N . MET A 1 197 ? 33.19450 -11.19002 254.73168 1.000 66.18316 197 MET A N 1
ATOM 2929 C CA . MET A 1 197 ? 33.54424 -12.60664 254.71845 1.000 67.90090 197 MET A CA 1
ATOM 2930 C C . MET A 1 197 ? 33.84963 -13.08879 253.30344 1.000 70.55684 197 MET A C 1
ATOM 2931 O O . MET A 1 197 ? 34.95969 -13.55133 253.01596 1.000 72.23025 197 MET A O 1
ATOM 2945 N N . GLY A 1 198 ? 32.87538 -12.99043 252.40471 1.000 81.26761 198 GLY A N 1
ATOM 2946 C CA . GLY A 1 198 ? 33.07854 -13.46706 251.04846 1.000 79.76997 198 GLY A CA 1
ATOM 2947 C C . GLY A 1 198 ? 31.91333 -13.09202 250.16040 1.000 80.97346 198 GLY A C 1
ATOM 2948 O O . GLY A 1 198 ? 30.98667 -12.38999 250.57326 1.000 80.21434 198 GLY A O 1
ATOM 2952 N N . GLN A 1 199 ? 31.97112 -13.58229 248.92131 1.000 72.98700 199 GLN A N 1
ATOM 2953 C CA . GLN A 1 199 ? 30.97423 -13.26186 247.91039 1.000 71.07194 199 GLN A CA 1
ATOM 2954 C C . GLN A 1 199 ? 30.57467 -14.51688 247.14805 1.000 73.85019 199 GLN A C 1
ATOM 2955 O O . GLN A 1 199 ? 31.41045 -15.38671 246.88528 1.000 73.27041 199 GLN A O 1
ATOM 2969 N N . THR A 1 200 ? 29.29110 -14.60235 246.79825 1.000 76.36793 200 THR A N 1
ATOM 2970 C CA . THR A 1 200 ? 28.75638 -15.70767 246.01501 1.000 77.87175 200 THR A CA 1
ATOM 2971 C C . THR A 1 200 ? 27.81129 -15.15907 244.95625 1.000 81.72988 200 THR A C 1
ATOM 2972 O O . THR A 1 200 ? 26.99432 -14.27908 245.24151 1.000 79.08083 200 THR A O 1
ATOM 2983 N N . VAL A 1 201 ? 27.92439 -15.68187 243.74125 1.000 83.73010 201 VAL A N 1
ATOM 2984 C CA . VAL A 1 201 ? 27.14484 -15.20191 242.61540 1.000 69.60475 201 VAL A CA 1
ATOM 2985 C C . VAL A 1 201 ? 25.97644 -16.14588 242.36002 1.000 65.41320 201 VAL A C 1
ATOM 2986 O O . VAL A 1 201 ? 25.89769 -17.24131 242.91132 1.000 68.31899 201 VAL A O 1
ATOM 2999 N N . GLY A 1 202 ? 25.05264 -15.71831 241.50353 1.000 60.92927 202 GLY A N 1
ATOM 3000 C CA . GLY A 1 202 ? 23.89651 -16.52966 241.17252 1.000 68.25741 202 GLY A CA 1
ATOM 3001 C C . GLY A 1 202 ? 23.17947 -15.98800 239.95734 1.000 61.63651 202 GLY A C 1
ATOM 3002 O O . GLY A 1 202 ? 23.33688 -14.81928 239.58692 1.000 64.73932 202 GLY A O 1
ATOM 3006 N N . THR A 1 203 ? 22.38322 -16.86091 239.33823 1.000 58.67461 203 THR A N 1
ATOM 3007 C CA . THR A 1 203 ? 21.59424 -16.50567 238.16649 1.000 56.76271 203 THR A CA 1
ATOM 3008 C C . THR A 1 203 ? 20.24201 -17.19644 238.24928 1.000 57.22130 203 THR A C 1
ATOM 3009 O O . THR A 1 203 ? 20.15950 -18.36478 238.63847 1.000 60.93681 203 THR A O 1
ATOM 3020 N N . GLU A 1 204 ? 19.18491 -16.47014 237.88821 1.000 56.59646 204 GLU A N 1
ATOM 3021 C CA . GLU A 1 204 ? 17.83537 -17.01060 237.98512 1.000 56.97348 204 GLU A CA 1
ATOM 3022 C C . GLU A 1 204 ? 16.90512 -16.26704 237.04093 1.000 56.35762 204 GLU A C 1
ATOM 3023 O O . GLU A 1 204 ? 17.06282 -15.06479 236.83010 1.000 55.44840 204 GLU A O 1
ATOM 3035 N N . ASN A 1 205 ? 15.94292 -16.99534 236.47603 1.000 56.89604 205 ASN A N 1
ATOM 3036 C CA . ASN A 1 205 ? 14.87880 -16.39890 235.68195 1.000 56.43356 205 ASN A CA 1
ATOM 3037 C C . ASN A 1 205 ? 13.66974 -16.10599 236.55989 1.000 56.24311 205 ASN A C 1
ATOM 3038 O O . ASN A 1 205 ? 13.35333 -16.86823 237.47769 1.000 56.85156 205 ASN A O 1
ATOM 3048 N N . ILE A 1 206 ? 13.00091 -14.99078 236.28039 1.000 55.42412 206 ILE A N 1
ATOM 3049 C CA . ILE A 1 206 ? 11.79305 -14.59581 236.99528 1.000 58.90071 206 ILE A CA 1
ATOM 3050 C C . ILE A 1 206 ? 10.74054 -14.24419 235.95582 1.000 63.09161 206 ILE A C 1
ATOM 3051 O O . ILE A 1 206 ? 10.96608 -13.36781 235.11221 1.000 62.89203 206 ILE A O 1
ATOM 3067 N N . SER A 1 207 ? 9.59228 -14.91412 236.02191 1.000 63.87653 207 SER A N 1
ATOM 3068 C CA . SER A 1 207 ? 8.49535 -14.64360 235.10112 1.000 69.24564 207 SER A CA 1
ATOM 3069 C C . SER A 1 207 ? 7.71761 -13.42571 235.58649 1.000 66.21739 207 SER A C 1
ATOM 3070 O O . SER A 1 207 ? 7.18394 -13.42533 236.70121 1.000 67.16397 207 SER A O 1
ATOM 3078 N N . THR A 1 208 ? 7.65410 -12.39116 234.75298 1.000 63.88679 208 THR A N 1
ATOM 3079 C CA . THR A 1 208 ? 6.94675 -11.16391 235.08106 1.000 67.81273 208 THR A CA 1
ATOM 3080 C C . THR A 1 208 ? 5.93804 -10.85518 233.98419 1.000 74.48843 208 THR A C 1
ATOM 3081 O O . THR A 1 208 ? 6.01641 -11.38255 232.87142 1.000 69.48915 208 THR A O 1
ATOM 3092 N N . SER A 1 209 ? 4.98306 -9.98168 234.31152 1.000 66.73434 209 SER A N 1
ATOM 3093 C CA . SER A 1 209 ? 3.93132 -9.63946 233.36239 1.000 66.66268 209 SER A CA 1
ATOM 3094 C C . SER A 1 209 ? 4.47343 -8.94877 232.12010 1.000 65.52074 209 SER A C 1
ATOM 3095 O O . SER A 1 209 ? 3.71604 -8.74922 231.16292 1.000 66.78955 209 SER A O 1
ATOM 3103 N N . THR A 1 210 ? 5.75386 -8.57803 232.11213 1.000 65.75987 210 THR A N 1
ATOM 3104 C CA . THR A 1 210 ? 6.39976 -8.00849 230.93762 1.000 61.89738 210 THR A CA 1
ATOM 3105 C C . THR A 1 210 ? 7.43841 -8.94997 230.34119 1.000 62.69458 210 THR A C 1
ATOM 3106 O O . THR A 1 210 ? 8.24959 -8.52032 229.51347 1.000 60.40086 210 THR A O 1
ATOM 3117 N N . GLY A 1 211 ? 7.44410 -10.21282 230.74775 1.000 57.73359 211 GLY A N 1
ATOM 3118 C CA . GLY A 1 211 ? 8.38424 -11.19051 230.23881 1.000 55.47410 211 GLY A CA 1
ATOM 3119 C C . GLY A 1 211 ? 9.14145 -11.88350 231.35450 1.000 56.16010 211 GLY A C 1
ATOM 3120 O O . GLY A 1 211 ? 9.02835 -11.54928 232.53285 1.000 61.33920 211 GLY A O 1
ATOM 3124 N N . GLU A 1 212 ? 9.92224 -12.88161 230.94941 1.000 54.17756 212 GLU A N 1
ATOM 3125 C CA . GLU A 1 212 ? 10.76184 -13.65202 231.86356 1.000 56.88601 212 GLU A CA 1
ATOM 3126 C C . GLU A 1 212 ? 12.19494 -13.14835 231.71890 1.000 54.19767 212 GLU A C 1
ATOM 3127 O O . GLU A 1 212 ? 12.87411 -13.44764 230.73312 1.000 54.42315 212 GLU A O 1
ATOM 3139 N N . TYR A 1 213 ? 12.65315 -12.38237 232.70018 1.000 53.60765 213 TYR A N 1
ATOM 3140 C CA . TYR A 1 213 ? 13.99402 -11.81797 232.68845 1.000 53.17374 213 TYR A CA 1
ATOM 3141 C C . TYR A 1 213 ? 14.94178 -12.70214 233.48981 1.000 53.74782 213 TYR A C 1
ATOM 3142 O O . TYR A 1 213 ? 14.52805 -13.41236 234.40974 1.000 55.75560 213 TYR A O 1
ATOM 3160 N N . THR A 1 214 ? 16.22286 -12.64855 233.13333 1.000 53.71170 214 THR A N 1
ATOM 3161 C CA . THR A 1 214 ? 17.27293 -13.38125 233.83628 1.000 54.22378 214 THR A CA 1
ATOM 3162 C C . THR A 1 214 ? 18.06404 -12.37743 234.66837 1.000 53.51101 214 THR A C 1
ATOM 3163 O O . THR A 1 214 ? 18.87886 -11.61944 234.13490 1.000 54.88897 214 THR A O 1
ATOM 3174 N N . ILE A 1 215 ? 17.81563 -12.36507 235.97188 1.000 53.48707 215 ILE A N 1
ATOM 3175 C CA . ILE A 1 215 ? 18.53572 -11.48326 236.88056 1.000 52.88156 215 ILE A CA 1
ATOM 3176 C C . ILE A 1 215 ? 19.72334 -12.23770 237.45764 1.000 53.46346 215 ILE A C 1
ATOM 3177 O O . ILE A 1 215 ? 19.61261 -13.41203 237.82587 1.000 54.47139 215 ILE A O 1
ATOM 3193 N N . MET A 1 216 ? 20.86585 -11.56413 237.53494 1.000 53.64587 216 MET A N 1
ATOM 3194 C CA . MET A 1 216 ? 22.08091 -12.12214 238.10882 1.000 55.27063 216 MET A CA 1
ATOM 3195 C C . MET A 1 216 ? 22.40000 -11.39179 239.40501 1.000 53.65736 216 MET A C 1
ATOM 3196 O O . MET A 1 216 ? 22.31381 -10.16137 239.47161 1.000 54.17597 216 MET A O 1
ATOM 3210 N N . THR A 1 217 ? 22.75973 -12.15398 240.43345 1.000 58.50872 217 THR A N 1
ATOM 3211 C CA . THR A 1 217 ? 22.92027 -11.62675 241.77886 1.000 63.25938 217 THR A CA 1
ATOM 3212 C C . THR A 1 217 ? 24.34894 -11.82452 242.26757 1.000 66.32429 217 THR A C 1
ATOM 3213 O O . THR A 1 217 ? 25.00953 -12.81236 241.93173 1.000 63.23324 217 THR A O 1
ATOM 3224 N N . ALA A 1 218 ? 24.81713 -10.86867 243.06953 1.000 68.07207 218 ALA A N 1
ATOM 3225 C CA . ALA A 1 218 ? 26.12444 -10.93940 243.71657 1.000 71.22712 218 ALA A CA 1
ATOM 3226 C C . ALA A 1 218 ? 25.92873 -10.64814 245.19841 1.000 76.96055 218 ALA A C 1
ATOM 3227 O O . ALA A 1 218 ? 25.69287 -9.49720 245.58068 1.000 80.52500 218 ALA A O 1
ATOM 3234 N N . HIS A 1 219 ? 26.02908 -11.68420 246.02893 1.000 69.60909 219 HIS A N 1
ATOM 3235 C CA . HIS A 1 219 ? 25.78700 -11.56110 247.46164 1.000 68.18545 219 HIS A CA 1
ATOM 3236 C C . HIS A 1 219 ? 27.09418 -11.33040 248.20742 1.000 66.37036 219 HIS A C 1
ATOM 3237 O O . HIS A 1 219 ? 28.09525 -12.00110 247.94193 1.000 64.06513 219 HIS A O 1
ATOM 3251 N N . PHE A 1 220 ? 27.07363 -10.38272 249.14656 1.000 59.71872 220 PHE A N 1
ATOM 3252 C CA . PHE A 1 220 ? 28.23352 -10.03839 249.96390 1.000 58.66144 220 PHE A CA 1
ATOM 3253 C C . PHE A 1 220 ? 27.89301 -10.31522 251.42467 1.000 63.50310 220 PHE A C 1
ATOM 3254 O O . PHE A 1 220 ? 27.05108 -9.62530 252.01089 1.000 67.15798 220 PHE A O 1
ATOM 3271 N N . HIS A 1 221 ? 28.52992 -11.33109 252.00420 1.000 60.91181 221 HIS A N 1
ATOM 3272 C CA . HIS A 1 221 ? 28.28014 -11.72263 253.38647 1.000 62.75542 221 HIS A CA 1
ATOM 3273 C C . HIS A 1 221 ? 29.25048 -11.01604 254.32930 1.000 62.19641 221 HIS A C 1
ATOM 3274 O O . HIS A 1 221 ? 30.44273 -10.89461 254.03067 1.000 62.51520 221 HIS A O 1
ATOM 3288 N N . LEU A 1 222 ? 28.72537 -10.53953 255.46330 1.000 57.75944 222 LEU A N 1
ATOM 3289 C CA . LEU A 1 222 ? 29.49071 -9.76202 256.43233 1.000 59.30940 222 LEU A CA 1
ATOM 3290 C C . LEU A 1 222 ? 29.03342 -10.08054 257.85170 1.000 64.86590 222 LEU A C 1
ATOM 3291 O O . LEU A 1 222 ? 27.85446 -10.35769 258.09299 1.000 66.16563 222 LEU A O 1
ATOM 3307 N N . LYS A 1 223 ? 29.98825 -10.05425 258.78341 1.000 62.39952 223 LYS A N 1
ATOM 3308 C CA . LYS A 1 223 ? 29.71894 -10.16351 260.21462 1.000 62.44253 223 LYS A CA 1
ATOM 3309 C C . LYS A 1 223 ? 30.21837 -8.91576 260.93441 1.000 65.74679 223 LYS A C 1
ATOM 3310 O O . LYS A 1 223 ? 31.32645 -8.43274 260.66434 1.000 68.44371 223 LYS A O 1
ATOM 3329 N N . ARG A 1 224 ? 29.40867 -8.39941 261.85864 1.000 69.72279 224 ARG A N 1
ATOM 3330 C CA . ARG A 1 224 ? 29.76241 -7.14035 262.50102 1.000 66.40983 224 ARG A CA 1
ATOM 3331 C C . ARG A 1 224 ? 30.92089 -7.32562 263.47984 1.000 62.37384 224 ARG A C 1
ATOM 3332 O O . ARG A 1 224 ? 31.08477 -8.38287 264.09727 1.000 65.73253 224 ARG A O 1
ATOM 3353 N N . LYS A 1 225 ? 31.71654 -6.26706 263.62541 1.000 63.92253 225 LYS A N 1
ATOM 3354 C CA . LYS A 1 225 ? 32.84146 -6.23894 264.55159 1.000 67.54905 225 LYS A CA 1
ATOM 3355 C C . LYS A 1 225 ? 32.34162 -5.80699 265.92248 1.000 73.32231 225 LYS A C 1
ATOM 3356 O O . LYS A 1 225 ? 31.69937 -4.76000 266.05510 1.000 71.97960 225 LYS A O 1
ATOM 3375 N N . ILE A 1 226 ? 32.63985 -6.61549 266.94300 1.000 68.51710 226 ILE A N 1
ATOM 3376 C CA . ILE A 1 226 ? 32.13535 -6.34953 268.28798 1.000 68.59445 226 ILE A CA 1
ATOM 3377 C C . ILE A 1 226 ? 32.98345 -5.35659 269.06177 1.000 71.51945 226 ILE A C 1
ATOM 3378 O O . ILE A 1 226 ? 32.54927 -4.88176 270.11779 1.000 77.61835 226 ILE A O 1
ATOM 3394 N N . GLY A 1 227 ? 34.17267 -5.01900 268.56503 1.000 74.18388 227 GLY A N 1
ATOM 3395 C CA . GLY A 1 227 ? 35.07439 -4.18335 269.34162 1.000 69.27290 227 GLY A CA 1
ATOM 3396 C C . GLY A 1 227 ? 34.44971 -2.86566 269.75685 1.000 67.40336 227 GLY A C 1
ATOM 3397 O O . GLY A 1 227 ? 34.57378 -2.43912 270.90796 1.000 68.27148 227 GLY A O 1
ATOM 3401 N N . TYR A 1 228 ? 33.77061 -2.19991 268.82233 1.000 60.52760 228 TYR A N 1
ATOM 3402 C CA . TYR A 1 228 ? 33.22596 -0.87749 269.11262 1.000 61.10544 228 TYR A CA 1
ATOM 3403 C C . TYR A 1 228 ? 32.21792 -0.92101 270.25368 1.000 61.40015 228 TYR A C 1
ATOM 3404 O O . TYR A 1 228 ? 32.24816 -0.06937 271.14959 1.000 60.81330 228 TYR A O 1
ATOM 3422 N N . PHE A 1 229 ? 31.31882 -1.90374 270.24334 1.000 61.18337 229 PHE A N 1
ATOM 3423 C CA . PHE A 1 229 ? 30.25887 -1.93968 271.24390 1.000 63.44691 229 PHE A CA 1
ATOM 3424 C C . PHE A 1 229 ? 30.76539 -2.40339 272.60185 1.000 68.38086 229 PHE A C 1
ATOM 3425 O O . PHE A 1 229 ? 30.18880 -2.03346 273.63156 1.000 66.28928 229 PHE A O 1
ATOM 3442 N N . VAL A 1 230 ? 31.82968 -3.20695 272.62813 1.000 84.86554 230 VAL A N 1
ATOM 3443 C CA . VAL A 1 230 ? 32.45239 -3.56122 273.89922 1.000 79.87558 230 VAL A CA 1
ATOM 3444 C C . VAL A 1 230 ? 32.87630 -2.30261 274.64223 1.000 70.99777 230 VAL A C 1
ATOM 3445 O O . VAL A 1 230 ? 32.72001 -2.19944 275.86490 1.000 71.30062 230 VAL A O 1
ATOM 3458 N N . ILE A 1 231 ? 33.41589 -1.32518 273.91445 1.000 67.53225 231 ILE A N 1
ATOM 3459 C CA . ILE A 1 231 ? 33.94635 -0.12822 274.55471 1.000 62.64955 231 ILE A CA 1
ATOM 3460 C C . ILE A 1 231 ? 32.84135 0.87529 274.85913 1.000 59.00628 231 ILE A C 1
ATOM 3461 O O . ILE A 1 231 ? 32.90709 1.58733 275.86814 1.000 55.03700 231 ILE A O 1
ATOM 3477 N N . GLN A 1 232 ? 31.81951 0.95591 274.01042 1.000 59.55557 232 GLN A N 1
ATOM 3478 C CA . GLN A 1 232 ? 30.82884 2.01586 274.13229 1.000 55.08661 232 GLN A CA 1
ATOM 3479 C C . GLN A 1 232 ? 29.62222 1.62599 274.97107 1.000 52.85304 232 GLN A C 1
ATOM 3480 O O . GLN A 1 232 ? 28.97784 2.50867 275.55082 1.000 51.69848 232 GLN A O 1
ATOM 3494 N N . THR A 1 233 ? 29.29119 0.33702 275.04848 1.000 54.02180 233 THR A N 1
ATOM 3495 C CA . THR A 1 233 ? 28.05158 -0.05828 275.70711 1.000 56.24523 233 THR A CA 1
ATOM 3496 C C . THR A 1 233 ? 28.25721 -1.12632 276.77439 1.000 57.99646 233 THR A C 1
ATOM 3497 O O . THR A 1 233 ? 27.74304 -0.99710 277.88993 1.000 56.80043 233 THR A O 1
ATOM 3508 N N . TYR A 1 234 ? 28.99646 -2.18626 276.45021 1.000 64.39301 234 TYR A N 1
ATOM 3509 C CA . TYR A 1 234 ? 29.09683 -3.31272 277.37244 1.000 65.24154 234 TYR A CA 1
ATOM 3510 C C . TYR A 1 234 ? 29.89508 -2.94517 278.61734 1.000 60.71788 234 TYR A C 1
ATOM 3511 O O . TYR A 1 234 ? 29.43754 -3.16564 279.74485 1.000 60.58533 234 TYR A O 1
ATOM 3529 N N . LEU A 1 235 ? 31.09032 -2.38816 278.44107 1.000 65.08251 235 LEU A N 1
ATOM 3530 C CA . LEU A 1 235 ? 31.88209 -2.00401 279.60745 1.000 63.33137 235 LEU A CA 1
ATOM 3531 C C . LEU A 1 235 ? 31.15696 -0.99044 280.48010 1.000 60.67866 235 LEU A C 1
ATOM 3532 O O . LEU A 1 235 ? 31.08300 -1.20180 281.70365 1.000 60.77078 235 LEU A O 1
ATOM 3548 N N . PRO A 1 236 ? 30.61089 0.10824 279.94813 1.000 57.52125 236 PRO A N 1
ATOM 3549 C CA . PRO A 1 236 ? 29.83103 1.01694 280.81289 1.000 54.73129 236 PRO A CA 1
ATOM 3550 C C . PRO A 1 236 ? 28.71775 0.31157 281.56947 1.000 55.82976 236 PRO A C 1
ATOM 3551 O O . PRO A 1 236 ? 28.44207 0.65191 282.72671 1.000 59.71388 236 PRO A O 1
ATOM 3562 N N . CYS A 1 237 ? 28.07038 -0.67284 280.94585 1.000 54.37906 237 CYS A N 1
ATOM 3563 C CA . CYS A 1 237 ? 27.01119 -1.40633 281.62872 1.000 55.03982 237 CYS A CA 1
ATOM 3564 C C . CYS A 1 237 ? 27.58793 -2.32568 282.69795 1.000 59.39431 237 CYS A C 1
ATOM 3565 O O . CYS A 1 237 ? 27.07497 -2.38819 283.82156 1.000 63.14856 237 CYS A O 1
ATOM 3573 N N . ILE A 1 238 ? 28.65636 -3.05237 282.36375 1.000 58.47357 238 ILE A N 1
ATOM 3574 C CA . ILE A 1 238 ? 29.24444 -3.98609 283.31883 1.000 57.99270 238 ILE A CA 1
ATOM 3575 C C . ILE A 1 238 ? 29.85265 -3.23571 284.49729 1.000 57.99785 238 ILE A C 1
ATOM 3576 O O . ILE A 1 238 ? 29.80069 -3.70082 285.64105 1.000 58.84196 238 ILE A O 1
ATOM 3592 N N . MET A 1 239 ? 30.44827 -2.07181 284.24176 1.000 57.56962 239 MET A N 1
ATOM 3593 C CA . MET A 1 239 ? 31.02214 -1.29272 285.33211 1.000 57.06024 239 MET A CA 1
ATOM 3594 C C . MET A 1 239 ? 29.94662 -0.60524 286.16006 1.000 60.41155 239 MET A C 1
ATOM 3595 O O . MET A 1 239 ? 30.16917 -0.32291 287.34272 1.000 60.97480 239 MET A O 1
ATOM 3609 N N . THR A 1 240 ? 28.77755 -0.34368 285.57046 1.000 67.35065 240 THR A N 1
ATOM 3610 C CA . THR A 1 240 ? 27.70038 0.28709 286.32151 1.000 67.05167 240 THR A CA 1
ATOM 3611 C C . THR A 1 240 ? 26.99468 -0.70954 287.22876 1.000 68.91484 240 THR A C 1
ATOM 3612 O O . THR A 1 240 ? 26.54086 -0.33513 288.31618 1.000 77.37914 240 THR A O 1
ATOM 3623 N N . VAL A 1 241 ? 26.89026 -1.97195 286.80832 1.000 59.08507 241 VAL A N 1
ATOM 3624 C CA . VAL A 1 241 ? 26.31897 -2.98422 287.68972 1.000 59.37351 241 VAL A CA 1
ATOM 3625 C C . VAL A 1 241 ? 27.28537 -3.28457 288.82754 1.000 59.57070 241 VAL A C 1
ATOM 3626 O O . VAL A 1 241 ? 26.87655 -3.44533 289.98367 1.000 60.18464 241 VAL A O 1
ATOM 3639 N N . ILE A 1 242 ? 28.58429 -3.35729 288.52156 1.000 62.10563 242 ILE A N 1
ATOM 3640 C CA . ILE A 1 242 ? 29.58122 -3.55865 289.56864 1.000 60.47051 242 ILE A CA 1
ATOM 3641 C C . ILE A 1 242 ? 29.58266 -2.36844 290.51643 1.000 59.97762 242 ILE A C 1
ATOM 3642 O O . ILE A 1 242 ? 29.74804 -2.52112 291.73250 1.000 61.80952 242 ILE A O 1
ATOM 3658 N N . LEU A 1 243 ? 29.38888 -1.16427 289.97628 1.000 58.75810 243 LEU A N 1
ATOM 3659 C CA . LEU A 1 243 ? 29.28910 0.01866 290.82303 1.000 58.23746 243 LEU A CA 1
ATOM 3660 C C . LEU A 1 243 ? 28.10528 -0.09204 291.77287 1.000 58.59723 243 LEU A C 1
ATOM 3661 O O . LEU A 1 243 ? 28.22098 0.20404 292.96752 1.000 58.96636 243 LEU A O 1
ATOM 3677 N N . SER A 1 244 ? 26.95214 -0.52200 291.25477 1.000 58.52256 244 SER A N 1
ATOM 3678 C CA . SER A 1 244 ? 25.76950 -0.65589 292.09689 1.000 58.88481 244 SER A CA 1
ATOM 3679 C C . SER A 1 244 ? 25.98826 -1.66990 293.21018 1.000 60.24019 244 SER A C 1
ATOM 3680 O O . SER A 1 244 ? 25.43967 -1.51478 294.30699 1.000 60.60569 244 SER A O 1
ATOM 3688 N N . GLN A 1 245 ? 26.78178 -2.71025 292.95209 1.000 61.02995 245 GLN A N 1
ATOM 3689 C CA . GLN A 1 245 ? 27.01582 -3.74197 293.95242 1.000 62.39394 245 GLN A CA 1
ATOM 3690 C C . GLN A 1 245 ? 27.96887 -3.28527 295.04571 1.000 62.71825 245 GLN A C 1
ATOM 3691 O O . GLN A 1 245 ? 27.98957 -3.89249 296.12132 1.000 74.49431 245 GLN A O 1
ATOM 3705 N N . VAL A 1 246 ? 28.75254 -2.23160 294.80127 1.000 61.86000 246 VAL A N 1
ATOM 3706 C CA . VAL A 1 246 ? 29.57703 -1.66270 295.86023 1.000 66.09294 246 VAL A CA 1
ATOM 3707 C C . VAL A 1 246 ? 28.71541 -1.17617 297.01668 1.000 69.18572 246 VAL A C 1
ATOM 3708 O O . VAL A 1 246 ? 29.20004 -1.06174 298.14858 1.000 73.51564 246 VAL A O 1
ATOM 3721 N N . SER A 1 247 ? 27.43829 -0.88059 296.75656 1.000 66.92869 247 SER A N 1
ATOM 3722 C CA . SER A 1 247 ? 26.54474 -0.43954 297.82182 1.000 68.07994 247 SER A CA 1
ATOM 3723 C C . SER A 1 247 ? 26.50514 -1.44543 298.96243 1.000 77.49165 247 SER A C 1
ATOM 3724 O O . SER A 1 247 ? 26.29444 -1.06619 300.12003 1.000 79.09631 247 SER A O 1
ATOM 3732 N N . PHE A 1 248 ? 26.70937 -2.72777 298.65712 1.000 89.97641 248 PHE A N 1
ATOM 3733 C CA . PHE A 1 248 ? 26.66316 -3.75399 299.69134 1.000 92.07010 248 PHE A CA 1
ATOM 3734 C C . PHE A 1 248 ? 27.76811 -3.55830 300.72027 1.000 90.96131 248 PHE A C 1
ATOM 3735 O O . PHE A 1 248 ? 27.62249 -3.97959 301.87448 1.000 94.95709 248 PHE A O 1
ATOM 3752 N N . TRP A 1 249 ? 28.87345 -2.92542 300.32920 1.000 82.08405 249 TRP A N 1
ATOM 3753 C CA . TRP A 1 249 ? 29.99022 -2.72286 301.24199 1.000 81.04805 249 TRP A CA 1
ATOM 3754 C C . TRP A 1 249 ? 29.78040 -1.54776 302.19478 1.000 76.84802 249 TRP A C 1
ATOM 3755 O O . TRP A 1 249 ? 30.71396 -1.18274 302.92139 1.000 76.71736 249 TRP A O 1
ATOM 3776 N N . LEU A 1 250 ? 28.60315 -0.93167 302.19829 1.000 82.84665 250 LEU A N 1
ATOM 3777 C CA . LEU A 1 250 ? 28.29369 0.14793 303.12209 1.000 83.10575 250 LEU A CA 1
ATOM 3778 C C . LEU A 1 250 ? 27.29077 -0.32392 304.16699 1.000 89.04837 250 LEU A C 1
ATOM 3779 O O . LEU A 1 250 ? 26.59435 -1.32760 303.99027 1.000 85.16205 250 LEU A O 1
ATOM 3795 N N . ASN A 1 251 ? 27.23092 0.41842 305.26749 1.000 90.36307 251 ASN A N 1
ATOM 3796 C CA . ASN A 1 251 ? 26.32202 0.09675 306.35455 1.000 91.16302 251 ASN A CA 1
ATOM 3797 C C . ASN A 1 251 ? 24.93705 0.67014 306.08574 1.000 90.38435 251 ASN A C 1
ATOM 3798 O O . ASN A 1 251 ? 24.78216 1.70004 305.42183 1.000 89.15381 251 ASN A O 1
ATOM 3809 N N . ARG A 1 252 ? 23.92162 -0.01559 306.61536 1.000 86.90153 252 ARG A N 1
ATOM 3810 C CA . ARG A 1 252 ? 22.55308 0.46823 306.47645 1.000 80.98154 252 ARG A CA 1
ATOM 3811 C C . ARG A 1 252 ? 22.36763 1.82215 307.14519 1.000 74.80788 252 ARG A C 1
ATOM 3812 O O . ARG A 1 252 ? 21.47887 2.58816 306.75533 1.000 75.64468 252 ARG A O 1
ATOM 3833 N N . GLU A 1 253 ? 23.18817 2.13500 308.15153 1.000 81.57951 253 GLU A N 1
ATOM 3834 C CA . GLU A 1 253 ? 23.09902 3.44418 308.78772 1.000 79.30283 253 GLU A CA 1
ATOM 3835 C C . GLU A 1 253 ? 23.28270 4.56318 307.77168 1.000 76.55414 253 GLU A C 1
ATOM 3836 O O . GLU A 1 253 ? 22.67645 5.63243 307.90756 1.000 72.34358 253 GLU A O 1
ATOM 3848 N N . SER A 1 254 ? 24.11100 4.33587 306.75009 1.000 75.58179 254 SER A N 1
ATOM 3849 C CA . SER A 1 254 ? 24.34208 5.31367 305.68744 1.000 66.24552 254 SER A CA 1
ATOM 3850 C C . SER A 1 254 ? 23.23277 5.17290 304.64379 1.000 64.17070 254 SER A C 1
ATOM 3851 O O . SER A 1 254 ? 23.44679 4.77978 303.49533 1.000 66.93375 254 SER A O 1
ATOM 3859 N N . VAL A 1 255 ? 22.01360 5.50232 305.07450 1.000 68.26851 255 VAL A N 1
ATOM 3860 C CA . VAL A 1 255 ? 20.84794 5.33253 304.20937 1.000 61.44976 255 VAL A CA 1
ATOM 3861 C C . VAL A 1 255 ? 20.99266 6.17513 302.94728 1.000 60.45486 255 VAL A C 1
ATOM 3862 O O . VAL A 1 255 ? 20.82341 5.68077 301.82603 1.000 61.07713 255 VAL A O 1
ATOM 3875 N N . ALA A 1 256 ? 21.30238 7.46376 303.11042 1.000 61.30952 256 ALA A N 1
ATOM 3876 C CA . ALA A 1 256 ? 21.45978 8.33384 301.94952 1.000 57.05166 256 ALA A CA 1
ATOM 3877 C C . ALA A 1 256 ? 22.53704 7.80403 301.01307 1.000 56.98034 256 ALA A C 1
ATOM 3878 O O . ALA A 1 256 ? 22.35031 7.77476 299.79142 1.000 58.21903 256 ALA A O 1
ATOM 3885 N N . ALA A 1 257 ? 23.67229 7.37867 301.56950 1.000 57.66393 257 ALA A N 1
ATOM 3886 C CA . ALA A 1 257 ? 24.75406 6.84785 300.74636 1.000 57.68918 257 ALA A CA 1
ATOM 3887 C C . ALA A 1 257 ? 24.29187 5.64044 299.93944 1.000 58.51851 257 ALA A C 1
ATOM 3888 O O . ALA A 1 257 ? 24.46214 5.59449 298.71533 1.000 58.79072 257 ALA A O 1
ATOM 3895 N N . ARG A 1 258 ? 23.70663 4.64702 300.61171 1.000 70.10675 258 ARG A N 1
ATOM 3896 C CA . ARG A 1 258 ? 23.20730 3.47247 299.90364 1.000 72.66695 258 ARG A CA 1
ATOM 3897 C C . ARG A 1 258 ? 22.22009 3.86667 298.81114 1.000 58.57306 258 ARG A C 1
ATOM 3898 O O . ARG A 1 258 ? 22.23673 3.29756 297.71310 1.000 58.41367 258 ARG A O 1
ATOM 3919 N N . THR A 1 259 ? 21.35225 4.84072 299.09207 1.000 57.96032 259 THR A N 1
ATOM 3920 C CA . THR A 1 259 ? 20.39617 5.29038 298.08585 1.000 57.06229 259 THR A CA 1
ATOM 3921 C C . THR A 1 259 ? 21.11409 5.90317 296.89068 1.000 56.06054 259 THR A C 1
ATOM 3922 O O . THR A 1 259 ? 20.77818 5.61860 295.73479 1.000 55.66356 259 THR A O 1
ATOM 3933 N N . VAL A 1 260 ? 22.10713 6.75691 297.15314 1.000 55.66382 260 VAL A N 1
ATOM 3934 C CA . VAL A 1 260 ? 22.85184 7.38980 296.06742 1.000 54.74526 260 VAL A CA 1
ATOM 3935 C C . VAL A 1 260 ? 23.40439 6.33608 295.11840 1.000 55.04212 260 VAL A C 1
ATOM 3936 O O . VAL A 1 260 ? 23.34514 6.48856 293.89213 1.000 54.34411 260 VAL A O 1
ATOM 3949 N N . PHE A 1 261 ? 23.95009 5.24993 295.66718 1.000 56.11210 261 PHE A N 1
ATOM 3950 C CA . PHE A 1 261 ? 24.44696 4.16874 294.82346 1.000 56.50695 261 PHE A CA 1
ATOM 3951 C C . PHE A 1 261 ? 23.34803 3.64999 293.90473 1.000 56.33116 261 PHE A C 1
ATOM 3952 O O . PHE A 1 261 ? 23.49191 3.64555 292.67687 1.000 55.75878 261 PHE A O 1
ATOM 3969 N N . GLY A 1 262 ? 22.23326 3.21070 294.48834 1.000 56.84550 262 GLY A N 1
ATOM 3970 C CA . GLY A 1 262 ? 21.18552 2.60225 293.68634 1.000 56.82622 262 GLY A CA 1
ATOM 3971 C C . GLY A 1 262 ? 20.50994 3.59923 292.76597 1.000 55.63247 262 GLY A C 1
ATOM 3972 O O . GLY A 1 262 ? 20.40466 3.37590 291.55752 1.000 55.22017 262 GLY A O 1
ATOM 3976 N N . VAL A 1 263 ? 20.05554 4.72307 293.32511 1.000 55.08533 263 VAL A N 1
ATOM 3977 C CA . VAL A 1 263 ? 19.33150 5.70796 292.52627 1.000 54.00327 263 VAL A CA 1
ATOM 3978 C C . VAL A 1 263 ? 20.17678 6.16393 291.34484 1.000 53.18790 263 VAL A C 1
ATOM 3979 O O . VAL A 1 263 ? 19.66274 6.37867 290.23964 1.000 54.33567 263 VAL A O 1
ATOM 3992 N N . THR A 1 264 ? 21.48209 6.32787 291.55693 1.000 53.24052 264 THR A N 1
ATOM 3993 C CA . THR A 1 264 ? 22.34328 6.81861 290.48778 1.000 52.48947 264 THR A CA 1
ATOM 3994 C C . THR A 1 264 ? 22.63777 5.72513 289.46925 1.000 52.79448 264 THR A C 1
ATOM 3995 O O . THR A 1 264 ? 22.58449 5.96836 288.25879 1.000 52.10772 264 THR A O 1
ATOM 4006 N N . THR A 1 265 ? 22.93192 4.51015 289.94089 1.000 53.85276 265 THR A N 1
ATOM 4007 C CA . THR A 1 265 ? 23.30402 3.43818 289.02485 1.000 54.22359 265 THR A CA 1
ATOM 4008 C C . THR A 1 265 ? 22.12417 2.97164 288.18126 1.000 54.99959 265 THR A C 1
ATOM 4009 O O . THR A 1 265 ? 22.31639 2.56605 287.02887 1.000 59.36919 265 THR A O 1
ATOM 4020 N N . VAL A 1 266 ? 20.90474 3.01411 288.72236 1.000 62.48047 266 VAL A N 1
ATOM 4021 C CA . VAL A 1 266 ? 19.74986 2.61726 287.92165 1.000 62.35661 266 VAL A CA 1
ATOM 4022 C C . VAL A 1 266 ? 19.54864 3.59901 286.77496 1.000 61.17867 266 VAL A C 1
ATOM 4023 O O . VAL A 1 266 ? 19.21166 3.20542 285.65123 1.000 64.09147 266 VAL A O 1
ATOM 4036 N N . LEU A 1 267 ? 19.75069 4.89193 287.03784 1.000 53.37306 267 LEU A N 1
ATOM 4037 C CA . LEU A 1 267 ? 19.61094 5.89441 285.98803 1.000 53.38180 267 LEU A CA 1
ATOM 4038 C C . LEU A 1 267 ? 20.82238 5.90222 285.06610 1.000 50.74065 267 LEU A C 1
ATOM 4039 O O . LEU A 1 267 ? 20.68077 6.11167 283.85560 1.000 50.12823 267 LEU A O 1
ATOM 4055 N N . THR A 1 268 ? 22.02029 5.68656 285.61854 1.000 51.16983 268 THR A N 1
ATOM 4056 C CA . THR A 1 268 ? 23.18674 5.48389 284.76757 1.000 51.04898 268 THR A CA 1
ATOM 4057 C C . THR A 1 268 ? 22.90927 4.38167 283.75513 1.000 51.36718 268 THR A C 1
ATOM 4058 O O . THR A 1 268 ? 23.22791 4.51733 282.56763 1.000 50.84802 268 THR A O 1
ATOM 4069 N N . MET A 1 269 ? 22.29863 3.28324 284.20914 1.000 52.24593 269 MET A N 1
ATOM 4070 C CA . MET A 1 269 ? 21.92066 2.21348 283.29304 1.000 52.59983 269 MET A CA 1
ATOM 4071 C C . MET A 1 269 ? 20.82043 2.67423 282.34532 1.000 51.85228 269 MET A C 1
ATOM 4072 O O . MET A 1 269 ? 20.81819 2.31242 281.16268 1.000 51.65748 269 MET A O 1
ATOM 4086 N N . THR A 1 270 ? 19.87926 3.47837 282.84492 1.000 51.45077 270 THR A N 1
ATOM 4087 C CA . THR A 1 270 ? 18.83898 4.02266 281.97924 1.000 50.72426 270 THR A CA 1
ATOM 4088 C C . THR A 1 270 ? 19.44417 4.90149 280.89280 1.000 52.85584 270 THR A C 1
ATOM 4089 O O . THR A 1 270 ? 19.10461 4.77425 279.70978 1.000 55.56976 270 THR A O 1
ATOM 4100 N N . THR A 1 271 ? 20.34678 5.80646 281.28007 1.000 51.96327 271 THR A N 1
ATOM 4101 C CA . THR A 1 271 ? 20.95515 6.70013 280.30160 1.000 48.47253 271 THR A CA 1
ATOM 4102 C C . THR A 1 271 ? 21.79629 5.91633 279.30531 1.000 49.76864 271 THR A C 1
ATOM 4103 O O . THR A 1 271 ? 21.78169 6.20707 278.10309 1.000 52.39011 271 THR A O 1
ATOM 4114 N N . LEU A 1 272 ? 22.53640 4.91353 279.78606 1.000 52.74460 272 LEU A N 1
ATOM 4115 C CA . LEU A 1 272 ? 23.32026 4.09000 278.87368 1.000 52.94925 272 LEU A CA 1
ATOM 4116 C C . LEU A 1 272 ? 22.42221 3.42788 277.84143 1.000 63.46326 272 LEU A C 1
ATOM 4117 O O . LEU A 1 272 ? 22.79588 3.30120 276.66817 1.000 65.23281 272 LEU A O 1
ATOM 4133 N N . SER A 1 273 ? 21.23678 2.98512 278.25977 1.000 71.30423 273 SER A N 1
ATOM 4134 C CA . SER A 1 273 ? 20.30752 2.39869 277.30980 1.000 77.47588 273 SER A CA 1
ATOM 4135 C C . SER A 1 273 ? 20.00060 3.44041 276.24242 1.000 76.68881 273 SER A C 1
ATOM 4136 O O . SER A 1 273 ? 20.53737 3.36188 275.13454 1.000 77.40643 273 SER A O 1
ATOM 4144 N N . ILE A 1 274 ? 19.30168 4.51414 276.61610 1.000 69.77617 274 ILE A N 1
ATOM 4145 C CA . ILE A 1 274 ? 18.84109 5.48196 275.61999 1.000 67.76376 274 ILE A CA 1
ATOM 4146 C C . ILE A 1 274 ? 19.99394 5.94858 274.74080 1.000 66.44283 274 ILE A C 1
ATOM 4147 O O . ILE A 1 274 ? 19.84131 6.09527 273.52137 1.000 68.61646 274 ILE A O 1
ATOM 4163 N N . SER A 1 275 ? 21.16329 6.19232 275.33772 1.000 63.16113 275 SER A N 1
ATOM 4164 C CA . SER A 1 275 ? 22.31937 6.58806 274.53853 1.000 57.04343 275 SER A CA 1
ATOM 4165 C C . SER A 1 275 ? 22.66820 5.50412 273.52483 1.000 64.36783 275 SER A C 1
ATOM 4166 O O . SER A 1 275 ? 22.79524 5.77327 272.32433 1.000 65.86308 275 SER A O 1
ATOM 4174 N N . ALA A 1 276 ? 22.82130 4.26385 273.99464 1.000 66.16754 276 ALA A N 1
ATOM 4175 C CA . ALA A 1 276 ? 23.09729 3.14769 273.09806 1.000 69.13689 276 ALA A CA 1
ATOM 4176 C C . ALA A 1 276 ? 21.93709 2.90526 272.14388 1.000 81.68698 276 ALA A C 1
ATOM 4177 O O . ALA A 1 276 ? 22.13498 2.34990 271.05776 1.000 81.18405 276 ALA A O 1
ATOM 4184 N N . ARG A 1 277 ? 20.73149 3.31126 272.53633 1.000 108.97283 277 ARG A N 1
ATOM 4185 C CA . ARG A 1 277 ? 19.52023 3.05604 271.77292 1.000 109.65918 277 ARG A CA 1
ATOM 4186 C C . ARG A 1 277 ? 19.29164 4.07939 270.67046 1.000 107.88042 277 ARG A C 1
ATOM 4187 O O . ARG A 1 277 ? 18.55050 3.79294 269.72187 1.000 107.28714 277 ARG A O 1
ATOM 4208 N N . ASN A 1 278 ? 19.89913 5.26289 270.77986 1.000 83.29171 278 ASN A N 1
ATOM 4209 C CA . ASN A 1 278 ? 19.66867 6.30837 269.78945 1.000 73.74372 278 ASN A CA 1
ATOM 4210 C C . ASN A 1 278 ? 20.38611 6.02561 268.47282 1.000 71.10127 278 ASN A C 1
ATOM 4211 O O . ASN A 1 278 ? 19.84488 6.29558 267.39381 1.000 67.29138 278 ASN A O 1
ATOM 4222 N N . SER A 1 279 ? 21.60974 5.49890 268.53817 1.000 67.65645 279 SER A N 1
ATOM 4223 C CA . SER A 1 279 ? 22.43310 5.35991 267.34043 1.000 63.32053 279 SER A CA 1
ATOM 4224 C C . SER A 1 279 ? 22.00915 4.22392 266.41894 1.000 74.34691 279 SER A C 1
ATOM 4225 O O . SER A 1 279 ? 22.46819 4.18649 265.27132 1.000 72.11108 279 SER A O 1
ATOM 4233 N N . LEU A 1 280 ? 21.16483 3.31728 266.86778 1.000 90.24051 280 LEU A N 1
ATOM 4234 C CA . LEU A 1 280 ? 20.85355 2.14116 266.07221 1.000 84.54087 280 LEU A CA 1
ATOM 4235 C C . LEU A 1 280 ? 19.58349 2.34137 265.26055 1.000 88.24717 280 LEU A C 1
ATOM 4236 O O . LEU A 1 280 ? 18.80012 3.26144 265.51774 1.000 85.53094 280 LEU A O 1
ATOM 4252 N N . PRO A 1 281 ? 19.34812 1.48525 264.26504 1.000 75.40398 281 PRO A N 1
ATOM 4253 C CA . PRO A 1 281 ? 18.11897 1.60511 263.46599 1.000 62.86100 281 PRO A CA 1
ATOM 4254 C C . PRO A 1 281 ? 16.88237 1.39113 264.32190 1.000 57.60448 281 PRO A C 1
ATOM 4255 O O . PRO A 1 281 ? 16.88409 0.58355 265.25378 1.000 61.60413 281 PRO A O 1
ATOM 4266 N N . LYS A 1 282 ? 15.81657 2.12476 263.99405 1.000 65.24006 282 LYS A N 1
ATOM 4267 C CA . LYS A 1 282 ? 14.59145 2.04089 264.77682 1.000 64.73652 282 LYS A CA 1
ATOM 4268 C C . LYS A 1 282 ? 13.83831 0.75072 264.48303 1.000 63.22865 282 LYS A C 1
ATOM 4269 O O . LYS A 1 282 ? 12.72053 0.79015 263.96896 1.000 65.31243 282 LYS A O 1
ATOM 4288 N N . VAL A 1 283 ? 14.45584 -0.38347 264.79657 1.000 60.10538 283 VAL A N 1
ATOM 4289 C CA . VAL A 1 283 ? 13.81035 -1.67856 264.63865 1.000 60.18190 283 VAL A CA 1
ATOM 4290 C C . VAL A 1 283 ? 12.89274 -1.90775 265.82893 1.000 67.48365 283 VAL A C 1
ATOM 4291 O O . VAL A 1 283 ? 13.20342 -1.51260 266.95987 1.000 70.74284 283 VAL A O 1
ATOM 4304 N N . ALA A 1 284 ? 11.75243 -2.55018 265.57813 1.000 70.52098 284 ALA A N 1
ATOM 4305 C CA . ALA A 1 284 ? 10.74716 -2.78701 266.60632 1.000 71.41796 284 ALA A CA 1
ATOM 4306 C C . ALA A 1 284 ? 10.89896 -4.14821 267.27811 1.000 78.38869 284 ALA A C 1
ATOM 4307 O O . ALA A 1 284 ? 9.89294 -4.76606 267.65243 1.000 75.17095 284 ALA A O 1
ATOM 4314 N N . TYR A 1 285 ? 12.12693 -4.63560 267.43972 1.000 69.34661 285 TYR A N 1
ATOM 4315 C CA . TYR A 1 285 ? 12.36398 -5.89194 268.13461 1.000 69.78060 285 TYR A CA 1
ATOM 4316 C C . TYR A 1 285 ? 13.68091 -5.79787 268.88991 1.000 69.77169 285 TYR A C 1
ATOM 4317 O O . TYR A 1 285 ? 14.56842 -5.01676 268.53775 1.000 71.93842 285 TYR A O 1
ATOM 4335 N N . ALA A 1 286 ? 13.79749 -6.60991 269.93620 1.000 73.13802 286 ALA A N 1
ATOM 4336 C CA . ALA A 1 286 ? 14.97007 -6.57552 270.79585 1.000 65.89052 286 ALA A CA 1
ATOM 4337 C C . ALA A 1 286 ? 16.13965 -7.31656 270.15960 1.000 63.69734 286 ALA A C 1
ATOM 4338 O O . ALA A 1 286 ? 15.96533 -8.31149 269.45026 1.000 63.98589 286 ALA A O 1
ATOM 4345 N N . THR A 1 287 ? 17.34155 -6.81489 270.42405 1.000 65.87529 287 THR A N 1
ATOM 4346 C CA . THR A 1 287 ? 18.58496 -7.40137 269.94805 1.000 63.51493 287 THR A CA 1
ATOM 4347 C C . THR A 1 287 ? 19.34422 -8.01688 271.11765 1.000 63.36735 287 THR A C 1
ATOM 4348 O O . THR A 1 287 ? 18.98061 -7.85177 272.28549 1.000 66.64334 287 THR A O 1
ATOM 4359 N N . ALA A 1 288 ? 20.41787 -8.73933 270.78883 1.000 58.39265 288 ALA A N 1
ATOM 4360 C CA . ALA A 1 288 ? 21.23850 -9.34109 271.83411 1.000 62.24542 288 ALA A CA 1
ATOM 4361 C C . ALA A 1 288 ? 21.79883 -8.28604 272.77914 1.000 69.86821 288 ALA A C 1
ATOM 4362 O O . ALA A 1 288 ? 22.00451 -8.56144 273.96741 1.000 70.31540 288 ALA A O 1
ATOM 4369 N N . MET A 1 289 ? 22.05458 -7.07720 272.27412 1.000 60.90436 289 MET A N 1
ATOM 4370 C CA . MET A 1 289 ? 22.49962 -5.99551 273.14566 1.000 59.31447 289 MET A CA 1
ATOM 4371 C C . MET A 1 289 ? 21.36930 -5.51842 274.04865 1.000 57.23533 289 MET A C 1
ATOM 4372 O O . MET A 1 289 ? 21.59771 -5.19264 275.22006 1.000 59.27327 289 MET A O 1
ATOM 4386 N N . ASP A 1 290 ? 20.14434 -5.46669 273.52050 1.000 58.12400 290 ASP A N 1
ATOM 4387 C CA . ASP A 1 290 ? 19.01540 -4.99052 274.31260 1.000 58.74320 290 ASP A CA 1
ATOM 4388 C C . ASP A 1 290 ? 18.80229 -5.86509 275.54116 1.000 62.16349 290 ASP A C 1
ATOM 4389 O O . ASP A 1 290 ? 18.62045 -5.35816 276.65417 1.000 65.83909 290 ASP A O 1
ATOM 4398 N N . TRP A 1 291 ? 18.81565 -7.18657 275.35894 1.000 66.44812 291 TRP A N 1
ATOM 4399 C CA . TRP A 1 291 ? 18.66034 -8.08556 276.49745 1.000 62.91693 291 TRP A CA 1
ATOM 4400 C C . TRP A 1 291 ? 19.78218 -7.87849 277.50841 1.000 59.35265 291 TRP A C 1
ATOM 4401 O O . TRP A 1 291 ? 19.53707 -7.78192 278.71651 1.000 58.18940 291 TRP A O 1
ATOM 4422 N N . PHE A 1 292 ? 21.02612 -7.80545 277.02879 1.000 60.52492 292 PHE A N 1
ATOM 4423 C CA . PHE A 1 292 ? 22.15414 -7.55688 277.92137 1.000 63.46503 292 PHE A CA 1
ATOM 4424 C C . PHE A 1 292 ? 21.91496 -6.31513 278.77130 1.000 60.89480 292 PHE A C 1
ATOM 4425 O O . PHE A 1 292 ? 22.10981 -6.33403 279.99184 1.000 62.24382 292 PHE A O 1
ATOM 4442 N N . ILE A 1 293 ? 21.49167 -5.21935 278.13736 1.000 56.06721 293 ILE A N 1
ATOM 4443 C CA . ILE A 1 293 ? 21.17981 -4.00800 278.88986 1.000 58.96550 293 ILE A CA 1
ATOM 4444 C C . ILE A 1 293 ? 20.03947 -4.27773 279.86077 1.000 65.22146 293 ILE A C 1
ATOM 4445 O O . ILE A 1 293 ? 20.01778 -3.75422 280.98157 1.000 70.54085 293 ILE A O 1
ATOM 4461 N N . ALA A 1 294 ? 19.07565 -5.10269 279.44713 1.000 59.79031 294 ALA A N 1
ATOM 4462 C CA . ALA A 1 294 ? 17.93734 -5.40434 280.30731 1.000 61.49510 294 ALA A CA 1
ATOM 4463 C C . ALA A 1 294 ? 18.38759 -6.10349 281.58378 1.000 58.87128 294 ALA A C 1
ATOM 4464 O O . ALA A 1 294 ? 17.93359 -5.76404 282.68337 1.000 58.61571 294 ALA A O 1
ATOM 4471 N N . VAL A 1 295 ? 19.27777 -7.08890 281.45758 1.000 58.69792 295 VAL A N 1
ATOM 4472 C CA . VAL A 1 295 ? 19.72688 -7.82929 282.63106 1.000 59.80088 295 VAL A CA 1
ATOM 4473 C C . VAL A 1 295 ? 20.58895 -6.94855 283.52654 1.000 61.56017 295 VAL A C 1
ATOM 4474 O O . VAL A 1 295 ? 20.45677 -6.97578 284.75619 1.000 62.04632 295 VAL A O 1
ATOM 4487 N N . CYS A 1 296 ? 21.48665 -6.15799 282.93358 1.000 58.68063 296 CYS A N 1
ATOM 4488 C CA . CYS A 1 296 ? 22.27865 -5.23044 283.73332 1.000 58.33499 296 CYS A CA 1
ATOM 4489 C C . CYS A 1 296 ? 21.39500 -4.24455 284.48394 1.000 57.81429 296 CYS A C 1
ATOM 4490 O O . CYS A 1 296 ? 21.71801 -3.85624 285.61260 1.000 58.01629 296 CYS A O 1
ATOM 4498 N N . TYR A 1 297 ? 20.27605 -3.83424 283.88275 1.000 57.17756 297 TYR A N 1
ATOM 4499 C CA . TYR A 1 297 ? 19.33151 -2.98305 284.59796 1.000 56.77910 297 TYR A CA 1
ATOM 4500 C C . TYR A 1 297 ? 18.64805 -3.74652 285.72612 1.000 60.14164 297 TYR A C 1
ATOM 4501 O O . TYR A 1 297 ? 18.42291 -3.19455 286.81018 1.000 61.19636 297 TYR A O 1
ATOM 4519 N N . ALA A 1 298 ? 18.31212 -5.01850 285.49342 1.000 60.42840 298 ALA A N 1
ATOM 4520 C CA . ALA A 1 298 ? 17.70700 -5.82143 286.55089 1.000 59.79349 298 ALA A CA 1
ATOM 4521 C C . ALA A 1 298 ? 18.67527 -6.01143 287.71015 1.000 60.50207 298 ALA A C 1
ATOM 4522 O O . ALA A 1 298 ? 18.28827 -5.89901 288.87908 1.000 60.93948 298 ALA A O 1
ATOM 4529 N N . PHE A 1 299 ? 19.94300 -6.29366 287.40594 1.000 60.64843 299 PHE A N 1
ATOM 4530 C CA . PHE A 1 299 ? 20.93007 -6.47863 288.46354 1.000 61.34576 299 PHE A CA 1
ATOM 4531 C C . PHE A 1 299 ? 21.14423 -5.18659 289.24150 1.000 60.67222 299 PHE A C 1
ATOM 4532 O O . PHE A 1 299 ? 21.26514 -5.20470 290.47301 1.000 61.28166 299 PHE A O 1
ATOM 4549 N N . VAL A 1 300 ? 21.20121 -4.05366 288.54020 1.000 59.44354 300 VAL A N 1
ATOM 4550 C CA . VAL A 1 300 ? 21.37785 -2.77545 289.22175 1.000 58.76647 300 VAL A CA 1
ATOM 4551 C C . VAL A 1 300 ? 20.12620 -2.42149 290.01382 1.000 58.78723 300 VAL A C 1
ATOM 4552 O O . VAL A 1 300 ? 20.20223 -2.00275 291.17521 1.000 60.84451 300 VAL A O 1
ATOM 4565 N N . PHE A 1 301 ? 18.95455 -2.57942 289.39600 1.000 58.57017 301 PHE A N 1
ATOM 4566 C CA . PHE A 1 301 ? 17.71026 -2.29586 290.10089 1.000 58.64122 301 PHE A CA 1
ATOM 4567 C C . PHE A 1 301 ? 17.52439 -3.25132 291.27242 1.000 63.95505 301 PHE A C 1
ATOM 4568 O O . PHE A 1 301 ? 17.04273 -2.85383 292.33992 1.000 62.60998 301 PHE A O 1
ATOM 4585 N N . SER A 1 302 ? 17.90805 -4.51722 291.09216 1.000 71.58049 302 SER A N 1
ATOM 4586 C CA . SER A 1 302 ? 17.82573 -5.47751 292.18799 1.000 70.18422 302 SER A CA 1
ATOM 4587 C C . SER A 1 302 ? 18.71015 -5.05746 293.35451 1.000 70.45659 302 SER A C 1
ATOM 4588 O O . SER A 1 302 ? 18.31123 -5.17443 294.51946 1.000 71.13647 302 SER A O 1
ATOM 4596 N N . ALA A 1 303 ? 19.91791 -4.56880 293.06220 1.000 69.77546 303 ALA A N 1
ATOM 4597 C CA . ALA A 1 303 ? 20.81113 -4.12123 294.12596 1.000 67.08140 303 ALA A CA 1
ATOM 4598 C C . ALA A 1 303 ? 20.15977 -3.02209 294.95563 1.000 61.69404 303 ALA A C 1
ATOM 4599 O O . ALA A 1 303 ? 20.18930 -3.05960 296.19132 1.000 62.37080 303 ALA A O 1
ATOM 4606 N N . LEU A 1 304 ? 19.56441 -2.02882 294.29010 1.000 60.53780 304 LEU A N 1
ATOM 4607 C CA . LEU A 1 304 ? 18.86576 -0.97584 295.01952 1.000 60.05981 304 LEU A CA 1
ATOM 4608 C C . LEU A 1 304 ? 17.67507 -1.53281 295.78878 1.000 60.85228 304 LEU A C 1
ATOM 4609 O O . LEU A 1 304 ? 17.41871 -1.12652 296.92758 1.000 61.12473 304 LEU A O 1
ATOM 4625 N N . LEU A 1 305 ? 16.92772 -2.45738 295.18181 1.000 61.43658 305 LEU A N 1
ATOM 4626 C CA . LEU A 1 305 ? 15.81314 -3.07759 295.89157 1.000 63.36421 305 LEU A CA 1
ATOM 4627 C C . LEU A 1 305 ? 16.29590 -3.90294 297.07733 1.000 63.40069 305 LEU A C 1
ATOM 4628 O O . LEU A 1 305 ? 15.59221 -4.00505 298.08972 1.000 64.02910 305 LEU A O 1
ATOM 4644 N N . GLU A 1 306 ? 17.48620 -4.49657 296.97215 1.000 63.85050 306 GLU A N 1
ATOM 4645 C CA . GLU A 1 306 ? 18.03972 -5.25596 298.08810 1.000 65.10518 306 GLU A CA 1
ATOM 4646 C C . GLU A 1 306 ? 18.22670 -4.36428 299.30759 1.000 65.04746 306 GLU A C 1
ATOM 4647 O O . GLU A 1 306 ? 17.85950 -4.73763 300.42730 1.000 65.98164 306 GLU A O 1
ATOM 4659 N N . PHE A 1 307 ? 18.79918 -3.17561 299.10952 1.000 63.98044 307 PHE A N 1
ATOM 4660 C CA . PHE A 1 307 ? 18.98574 -2.26111 300.23013 1.000 63.87244 307 PHE A CA 1
ATOM 4661 C C . PHE A 1 307 ? 17.65015 -1.80016 300.80142 1.000 64.80062 307 PHE A C 1
ATOM 4662 O O . PHE A 1 307 ? 17.49397 -1.69458 302.02394 1.000 65.32925 307 PHE A O 1
ATOM 4679 N N . ALA A 1 308 ? 16.67580 -1.51276 299.93329 1.000 63.77211 308 ALA A N 1
ATOM 4680 C CA . ALA A 1 308 ? 15.36872 -1.07287 300.41310 1.000 64.41553 308 ALA A CA 1
ATOM 4681 C C . ALA A 1 308 ? 14.74194 -2.11471 301.33052 1.000 65.35574 308 ALA A C 1
ATOM 4682 O O . ALA A 1 308 ? 14.10428 -1.76881 302.33264 1.000 70.88750 308 ALA A O 1
ATOM 4689 N N . PHE A 1 309 ? 14.91744 -3.39760 301.00682 1.000 66.94107 309 PHE A N 1
ATOM 4690 C CA . PHE A 1 309 ? 14.40447 -4.45863 301.86733 1.000 66.66299 309 PHE A CA 1
ATOM 4691 C C . PHE A 1 309 ? 15.20402 -4.53602 303.16126 1.000 69.86377 309 PHE A C 1
ATOM 4692 O O . PHE A 1 309 ? 14.63277 -4.60220 304.25634 1.000 71.80652 309 PHE A O 1
ATOM 4709 N N . VAL A 1 310 ? 16.53331 -4.52764 303.05123 1.000 70.67445 310 VAL A N 1
ATOM 4710 C CA . VAL A 1 310 ? 17.38262 -4.59614 304.23686 1.000 69.15971 310 VAL A CA 1
ATOM 4711 C C . VAL A 1 310 ? 17.07520 -3.43205 305.16871 1.000 72.45980 310 VAL A C 1
ATOM 4712 O O . VAL A 1 310 ? 16.91670 -3.60773 306.38200 1.000 80.10151 310 VAL A O 1
ATOM 4725 N N . ASN A 1 311 ? 16.98807 -2.22219 304.61371 1.000 69.14415 311 ASN A N 1
ATOM 4726 C CA . ASN A 1 311 ? 16.70586 -1.04808 305.42953 1.000 74.75516 311 ASN A CA 1
ATOM 4727 C C . ASN A 1 311 ? 15.30156 -1.07903 306.01895 1.000 78.47297 311 ASN A C 1
ATOM 4728 O O . ASN A 1 311 ? 15.05652 -0.42593 307.03952 1.000 82.71160 311 ASN A O 1
ATOM 4739 N N . TYR A 1 312 ? 14.37891 -1.82546 305.40858 1.000 85.65928 312 TYR A N 1
ATOM 4740 C CA . TYR A 1 312 ? 13.01808 -1.88948 305.92807 1.000 86.37221 312 TYR A CA 1
ATOM 4741 C C . TYR A 1 312 ? 12.89973 -2.82899 307.11934 1.000 84.96515 312 TYR A C 1
ATOM 4742 O O . TYR A 1 312 ? 12.03374 -2.62353 307.97803 1.000 84.41465 312 TYR A O 1
ATOM 4760 N N . ILE A 1 313 ? 13.74647 -3.85531 307.19248 1.000 86.71122 313 ILE A N 1
ATOM 4761 C CA . ILE A 1 313 ? 13.69517 -4.82889 308.27684 1.000 84.50103 313 ILE A CA 1
ATOM 4762 C C . ILE A 1 313 ? 14.87915 -4.71201 309.21894 1.000 84.73500 313 ILE A C 1
ATOM 4763 O O . ILE A 1 313 ? 15.00568 -5.53290 310.14039 1.000 89.27471 313 ILE A O 1
ATOM 4779 N N . THR A 1 314 ? 15.75664 -3.72615 309.02068 1.000 87.18228 314 THR A N 1
ATOM 4780 C CA . THR A 1 314 ? 16.91885 -3.59671 309.89206 1.000 87.56379 314 THR A CA 1
ATOM 4781 C C . THR A 1 314 ? 16.50232 -3.28134 311.32232 1.000 91.95085 314 THR A C 1
ATOM 4782 O O . THR A 1 314 ? 17.23274 -3.59852 312.26864 1.000 90.92343 314 THR A O 1
ATOM 4793 N N . LYS A 1 315 ? 15.33512 -2.65893 311.49836 1.000 106.64667 315 LYS A N 1
ATOM 4794 C CA . LYS A 1 315 ? 14.86016 -2.31401 312.83302 1.000 108.44620 315 LYS A CA 1
ATOM 4795 C C . LYS A 1 315 ? 14.22809 -3.51370 313.52814 1.000 104.72087 315 LYS A C 1
ATOM 4796 O O . LYS A 1 315 ? 14.39620 -3.69277 314.74006 1.000 94.88613 315 LYS A O 1
ATOM 4815 N N . SER A 1 316 ? 13.50337 -4.34359 312.77845 1.000 98.11394 316 SER A N 1
ATOM 4816 C CA . SER A 1 316 ? 12.78665 -5.47337 313.35526 1.000 90.84931 316 SER A CA 1
ATOM 4817 C C . SER A 1 316 ? 13.60605 -6.75706 313.33145 1.000 90.12638 316 SER A C 1
ATOM 4818 O O . SER A 1 316 ? 13.51949 -7.56214 314.26522 1.000 91.05177 316 SER A O 1
ATOM 4826 N N . GLN A 1 317 ? 14.39745 -6.96723 312.28284 1.000 91.76040 317 GLN A N 1
ATOM 4827 C CA . GLN A 1 317 ? 15.17597 -8.19426 312.11068 1.000 93.54301 317 GLN A CA 1
ATOM 4828 C C . GLN A 1 317 ? 16.61389 -7.84458 311.74886 1.000 89.85651 317 GLN A C 1
ATOM 4829 O O . GLN A 1 317 ? 17.10855 -8.20614 310.67654 1.000 93.02246 317 GLN A O 1
ATOM 4843 N N . PRO A 1 318 ? 17.31988 -7.13507 312.63188 1.000 87.23425 318 PRO A N 1
ATOM 4844 C CA . PRO A 1 318 ? 18.70332 -6.74077 312.30341 1.000 83.86311 318 PRO A CA 1
ATOM 4845 C C . PRO A 1 318 ? 19.61263 -7.91707 311.98541 1.000 79.84393 318 PRO A C 1
ATOM 4846 O O . PRO A 1 318 ? 20.55803 -7.76263 311.20162 1.000 80.90104 318 PRO A O 1
ATOM 4857 N N . ALA A 1 319 ? 19.36168 -9.09007 312.57064 1.000 77.63550 319 ALA A N 1
ATOM 4858 C CA . ALA A 1 319 ? 20.17491 -10.25858 312.24890 1.000 78.55930 319 ALA A CA 1
ATOM 4859 C C . ALA A 1 319 ? 19.93414 -10.71989 310.81676 1.000 78.62306 319 ALA A C 1
ATOM 4860 O O . ALA A 1 319 ? 20.87984 -11.08136 310.10658 1.000 81.37104 319 ALA A O 1
ATOM 4867 N N . ARG A 1 320 ? 18.67504 -10.71630 310.37628 1.000 78.39161 320 ARG A N 1
ATOM 4868 C CA . ARG A 1 320 ? 18.36345 -11.10903 309.00547 1.000 79.38253 320 ARG A CA 1
ATOM 4869 C C . ARG A 1 320 ? 18.79827 -10.03635 308.01514 1.000 82.64275 320 ARG A C 1
ATOM 4870 O O . ARG A 1 320 ? 19.40012 -10.33872 306.97787 1.000 83.79011 320 ARG A O 1
ATOM 4891 N N . ALA A 1 321 ? 18.50285 -8.77265 308.32230 1.000 79.29544 321 ALA A N 1
ATOM 4892 C CA . ALA A 1 321 ? 18.87481 -7.68773 307.42227 1.000 73.90975 321 ALA A CA 1
ATOM 4893 C C . ALA A 1 321 ? 20.38114 -7.63009 307.20268 1.000 78.42232 321 ALA A C 1
ATOM 4894 O O . ALA A 1 321 ? 20.84364 -7.46238 306.06830 1.000 82.64541 321 ALA A O 1
ATOM 4901 N N . ALA A 1 322 ? 21.16554 -7.76696 308.27236 1.000 84.32348 322 ALA A N 1
ATOM 4902 C CA . ALA A 1 322 ? 22.61544 -7.69245 308.12492 1.000 84.27963 322 ALA A CA 1
ATOM 4903 C C . ALA A 1 322 ? 23.17376 -8.88276 307.35412 1.000 90.18754 322 ALA A C 1
ATOM 4904 O O . ALA A 1 322 ? 24.06874 -8.71811 306.51609 1.000 87.34672 322 ALA A O 1
ATOM 4911 N N . LYS A 1 323 ? 22.66899 -10.08928 307.62287 1.000 89.95128 430 LYS A N 1
ATOM 4912 C CA . LYS A 1 323 ? 23.22385 -11.26963 306.96733 1.000 95.75349 430 LYS A CA 1
ATOM 4913 C C . LYS A 1 323 ? 22.98713 -11.23771 305.46099 1.000 102.32603 430 LYS A C 1
ATOM 4914 O O . LYS A 1 323 ? 23.87597 -11.60305 304.68346 1.000 99.88737 430 LYS A O 1
ATOM 4933 N N . ILE A 1 324 ? 21.80228 -10.80161 305.02212 1.000 87.77146 431 ILE A N 1
ATOM 4934 C CA . ILE A 1 324 ? 21.52173 -10.84373 303.59071 1.000 86.49978 431 ILE A CA 1
ATOM 4935 C C . ILE A 1 324 ? 22.40066 -9.84479 302.85233 1.000 86.15062 431 ILE A C 1
ATOM 4936 O O . ILE A 1 324 ? 22.68753 -10.02134 301.66236 1.000 87.35935 431 ILE A O 1
ATOM 4952 N N . ASP A 1 325 ? 22.83828 -8.78100 303.53175 1.000 81.63139 432 ASP A N 1
ATOM 4953 C CA . ASP A 1 325 ? 23.81631 -7.88489 302.92620 1.000 89.56192 432 ASP A CA 1
ATOM 4954 C C . ASP A 1 325 ? 25.15472 -8.58728 302.73357 1.000 90.85798 432 ASP A C 1
ATOM 4955 O O . ASP A 1 325 ? 25.90005 -8.26130 301.80164 1.000 96.94584 432 ASP A O 1
ATOM 4964 N N . LYS A 1 326 ? 25.47515 -9.54925 303.60278 1.000 86.99937 433 LYS A N 1
ATOM 4965 C CA . LYS A 1 326 ? 26.73647 -10.27142 303.49490 1.000 83.37546 433 LYS A CA 1
ATOM 4966 C C . LYS A 1 326 ? 26.71336 -11.29216 302.36578 1.000 85.49490 433 LYS A C 1
ATOM 4967 O O . LYS A 1 326 ? 27.75267 -11.54376 301.74432 1.000 88.43266 433 LYS A O 1
ATOM 4986 N N . MET A 1 327 ? 25.55164 -11.89488 302.09473 1.000 83.03056 434 MET A N 1
ATOM 4987 C CA . MET A 1 327 ? 25.44654 -12.83071 300.97851 1.000 91.00321 434 MET A CA 1
ATOM 4988 C C . MET A 1 327 ? 25.24097 -12.11086 299.65339 1.000 84.66483 434 MET A C 1
ATOM 4989 O O . MET A 1 327 ? 25.69070 -12.59937 298.60930 1.000 85.76657 434 MET A O 1
ATOM 5003 N N . SER A 1 328 ? 24.55698 -10.96353 299.66945 1.000 86.45113 435 SER A N 1
ATOM 5004 C CA . SER A 1 328 ? 24.35006 -10.21316 298.43672 1.000 81.57675 435 SER A CA 1
ATOM 5005 C C . SER A 1 328 ? 25.67768 -9.85746 297.78921 1.000 82.58908 435 SER A C 1
ATOM 5006 O O . SER A 1 328 ? 25.74787 -9.67500 296.56888 1.000 86.10910 435 SER A O 1
ATOM 5014 N N . ARG A 1 329 ? 26.74210 -9.76734 298.58757 1.000 80.30390 436 ARG A N 1
ATOM 5015 C CA . ARG A 1 329 ? 28.05011 -9.44518 298.03418 1.000 79.96807 436 ARG A CA 1
ATOM 5016 C C . ARG A 1 329 ? 28.59920 -10.56940 297.16907 1.000 80.37849 436 ARG A C 1
ATOM 5017 O O . ARG A 1 329 ? 29.42850 -10.31739 296.29022 1.000 93.12026 436 ARG A O 1
ATOM 5038 N N . ILE A 1 330 ? 28.17700 -11.80816 297.40901 1.000 80.01455 437 ILE A N 1
ATOM 5039 C CA . ILE A 1 330 ? 28.72149 -12.94802 296.69327 1.000 81.96757 437 ILE A CA 1
ATOM 5040 C C . ILE A 1 330 ? 27.73063 -13.54233 295.69994 1.000 79.63480 437 ILE A C 1
ATOM 5041 O O . ILE A 1 330 ? 28.15710 -14.12910 294.69860 1.000 76.88950 437 ILE A O 1
ATOM 5057 N N . VAL A 1 331 ? 26.42790 -13.40612 295.93667 1.000 86.57280 438 VAL A N 1
ATOM 5058 C CA . VAL A 1 331 ? 25.45735 -13.94839 294.99480 1.000 79.30348 438 VAL A CA 1
ATOM 5059 C C . VAL A 1 331 ? 25.29983 -13.02340 293.79520 1.000 80.03484 438 VAL A C 1
ATOM 5060 O O . VAL A 1 331 ? 25.22585 -13.48155 292.64942 1.000 77.69669 438 VAL A O 1
ATOM 5073 N N . PHE A 1 332 ? 25.25260 -11.70932 294.02654 1.000 81.45875 439 PHE A N 1
ATOM 5074 C CA . PHE A 1 332 ? 25.10053 -10.77824 292.91454 1.000 72.39774 439 PHE A CA 1
ATOM 5075 C C . PHE A 1 332 ? 26.26289 -10.86397 291.93191 1.000 73.15690 439 PHE A C 1
ATOM 5076 O O . PHE A 1 332 ? 26.02537 -11.09807 290.73643 1.000 76.08627 439 PHE A O 1
ATOM 5093 N N . PRO A 1 333 ? 27.52155 -10.69003 292.35508 1.000 74.87414 440 PRO A N 1
ATOM 5094 C CA . PRO A 1 333 ? 28.62126 -10.78608 291.37319 1.000 72.67594 440 PRO A CA 1
ATOM 5095 C C . PRO A 1 333 ? 28.67826 -12.13047 290.67530 1.000 77.00598 440 PRO A C 1
ATOM 5096 O O . PRO A 1 333 ? 28.84973 -12.18794 289.45115 1.000 80.81126 440 PRO A O 1
ATOM 5107 N N . ILE A 1 334 ? 28.54297 -13.22277 291.42803 1.000 74.44089 441 ILE A N 1
ATOM 5108 C CA . ILE A 1 334 ? 28.57613 -14.54904 290.81999 1.000 75.36331 441 ILE A CA 1
ATOM 5109 C C . ILE A 1 334 ? 27.38836 -14.72640 289.88323 1.000 74.86556 441 ILE A C 1
ATOM 5110 O O . ILE A 1 334 ? 27.53750 -15.16776 288.73788 1.000 74.72031 441 ILE A O 1
ATOM 5126 N N . LEU A 1 335 ? 26.18755 -14.37831 290.35507 1.000 75.19249 442 LEU A N 1
ATOM 5127 C CA . LEU A 1 335 ? 25.00155 -14.52325 289.51725 1.000 76.48861 442 LEU A CA 1
ATOM 5128 C C . LEU A 1 335 ? 25.08206 -13.63582 288.28286 1.000 76.55336 442 LEU A C 1
ATOM 5129 O O . LEU A 1 335 ? 24.51307 -13.97218 287.23708 1.000 75.10349 442 LEU A O 1
ATOM 5145 N N . PHE A 1 336 ? 25.78479 -12.50500 288.37824 1.000 76.04828 443 PHE A N 1
ATOM 5146 C CA . PHE A 1 336 ? 26.01403 -11.68942 287.19200 1.000 70.57571 443 PHE A CA 1
ATOM 5147 C C . PHE A 1 336 ? 27.18516 -12.22334 286.37704 1.000 72.39571 443 PHE A C 1
ATOM 5148 O O . PHE A 1 336 ? 27.10727 -12.29441 285.14490 1.000 74.82097 443 PHE A O 1
ATOM 5165 N N . GLY A 1 337 ? 28.27753 -12.59989 287.04526 1.000 75.54357 444 GLY A N 1
ATOM 5166 C CA . GLY A 1 337 ? 29.39402 -13.19337 286.33012 1.000 71.74603 444 GLY A CA 1
ATOM 5167 C C . GLY A 1 337 ? 28.98511 -14.44032 285.57265 1.000 75.67604 444 GLY A C 1
ATOM 5168 O O . GLY A 1 337 ? 29.44457 -14.67819 284.45255 1.000 75.86898 444 GLY A O 1
ATOM 5172 N N . THR A 1 338 ? 28.11167 -15.25323 286.17281 1.000 75.52358 445 THR A N 1
ATOM 5173 C CA . THR A 1 338 ? 27.58602 -16.41659 285.46828 1.000 76.94829 445 THR A CA 1
ATOM 5174 C C . THR A 1 338 ? 26.69720 -15.99778 284.30423 1.000 77.85197 445 THR A C 1
ATOM 5175 O O . THR A 1 338 ? 26.66115 -16.68144 283.27443 1.000 75.05079 445 THR A O 1
ATOM 5186 N N . PHE A 1 339 ? 25.97778 -14.88078 284.44783 1.000 86.27704 446 PHE A N 1
ATOM 5187 C CA . PHE A 1 339 ? 25.15732 -14.38101 283.34981 1.000 79.74392 446 PHE A CA 1
ATOM 5188 C C . PHE A 1 339 ? 26.02172 -13.95779 282.16979 1.000 78.00395 446 PHE A C 1
ATOM 5189 O O . PHE A 1 339 ? 25.69237 -14.24936 281.01476 1.000 86.08433 446 PHE A O 1
ATOM 5206 N N . ASN A 1 340 ? 27.11828 -13.24564 282.43634 1.000 80.82218 447 ASN A N 1
ATOM 5207 C CA . ASN A 1 340 ? 28.02170 -12.86188 281.35754 1.000 78.03068 447 ASN A CA 1
ATOM 5208 C C . ASN A 1 340 ? 28.63807 -14.08726 280.69750 1.000 75.42927 447 ASN A C 1
ATOM 5209 O O . ASN A 1 340 ? 28.77222 -14.14058 279.46946 1.000 78.10228 447 ASN A O 1
ATOM 5220 N N . LEU A 1 341 ? 29.02641 -15.08026 281.49967 1.000 73.14393 448 LEU A N 1
ATOM 5221 C CA . LEU A 1 341 ? 29.59783 -16.30417 280.94755 1.000 71.55071 448 LEU A CA 1
ATOM 5222 C C . LEU A 1 341 ? 28.63822 -16.96549 279.96658 1.000 71.89417 448 LEU A C 1
ATOM 5223 O O . LEU A 1 341 ? 29.02908 -17.34528 278.85735 1.000 70.33146 448 LEU A O 1
ATOM 5239 N N . VAL A 1 342 ? 27.37200 -17.10833 280.35728 1.000 74.78056 449 VAL A N 1
ATOM 5240 C CA . VAL A 1 342 ? 26.39258 -17.72521 279.47001 1.000 72.19760 449 VAL A CA 1
ATOM 5241 C C . VAL A 1 342 ? 26.06890 -16.80198 278.30279 1.000 78.18958 449 VAL A C 1
ATOM 5242 O O . VAL A 1 342 ? 25.87995 -17.25692 277.16793 1.000 77.58724 449 VAL A O 1
ATOM 5255 N N . TYR A 1 343 ? 26.00007 -15.49546 278.55634 1.000 84.08656 450 TYR A N 1
ATOM 5256 C CA . TYR A 1 343 ? 25.67255 -14.55339 277.49284 1.000 84.89488 450 TYR A CA 1
ATOM 5257 C C . TYR A 1 343 ? 26.72717 -14.58340 276.39330 1.000 82.21436 450 TYR A C 1
ATOM 5258 O O . TYR A 1 343 ? 26.42093 -14.83851 275.22294 1.000 81.50923 450 TYR A O 1
ATOM 5276 N N . TRP A 1 344 ? 27.98484 -14.32388 276.75594 1.000 78.63916 451 TRP A N 1
ATOM 5277 C CA . TRP A 1 344 ? 29.03567 -14.22859 275.74960 1.000 74.73904 451 TRP A CA 1
ATOM 5278 C C . TRP A 1 344 ? 29.29263 -15.56408 275.06442 1.000 74.43125 451 TRP A C 1
ATOM 5279 O O . TRP A 1 344 ? 29.64465 -15.59103 273.88030 1.000 75.25498 451 TRP A O 1
ATOM 5300 N N . ALA A 1 345 ? 29.11920 -16.67657 275.77857 1.000 71.46481 452 ALA A N 1
ATOM 5301 C CA . ALA A 1 345 ? 29.29835 -17.98151 275.15126 1.000 70.93048 452 ALA A CA 1
ATOM 5302 C C . ALA A 1 345 ? 28.18374 -18.27506 274.15477 1.000 79.79579 452 ALA A C 1
ATOM 5303 O O . ALA A 1 345 ? 28.42320 -18.88959 273.10828 1.000 80.86701 452 ALA A O 1
ATOM 5310 N N . THR A 1 346 ? 26.96044 -17.83939 274.45999 1.000 76.66903 453 THR A N 1
ATOM 5311 C CA . THR A 1 346 ? 25.82278 -18.15372 273.60161 1.000 75.82165 453 THR A CA 1
ATOM 5312 C C . THR A 1 346 ? 25.97117 -17.51814 272.22442 1.000 79.39579 453 THR A C 1
ATOM 5313 O O . THR A 1 346 ? 25.86650 -18.20006 271.19770 1.000 88.25923 453 THR A O 1
ATOM 5324 N N . TYR A 1 347 ? 26.20969 -16.20870 272.18154 1.000 80.92661 454 TYR A N 1
ATOM 5325 C CA . TYR A 1 347 ? 26.20967 -15.48055 270.91867 1.000 81.31530 454 TYR A CA 1
ATOM 5326 C C . TYR A 1 347 ? 27.53855 -15.53266 270.17464 1.000 89.67910 454 TYR A C 1
ATOM 5327 O O . TYR A 1 347 ? 27.61559 -15.00820 269.05772 1.000 85.03557 454 TYR A O 1
ATOM 5345 N N . LEU A 1 348 ? 28.58168 -16.12816 270.74836 1.000 103.58298 455 LEU A N 1
ATOM 5346 C CA . LEU A 1 348 ? 29.85805 -16.20762 270.04701 1.000 105.52974 455 LEU A CA 1
ATOM 5347 C C . LEU A 1 348 ? 29.98030 -17.47531 269.20849 1.000 98.56532 455 LEU A C 1
ATOM 5348 O O . LEU A 1 348 ? 30.53373 -17.43455 268.10362 1.000 89.96976 455 LEU A O 1
ATOM 5364 N N . ASN A 1 349 ? 29.47190 -18.59872 269.70458 1.000 88.87120 456 ASN A N 1
ATOM 5365 C CA . ASN A 1 349 ? 29.50706 -19.84788 268.95221 1.000 82.71252 456 ASN A CA 1
ATOM 5366 C C . ASN A 1 349 ? 28.70703 -19.71651 267.66029 1.000 79.88104 456 ASN A C 1
ATOM 5367 O O . ASN A 1 349 ? 29.25844 -19.40526 266.60512 1.000 78.20525 456 ASN A O 1
ATOM 5378 N N . PRO B 2 23 ? 45.32875 37.77737 212.08225 1.000 87.37548 23 PRO B N 1
ATOM 5379 C CA . PRO B 2 23 ? 45.48328 37.18152 213.42085 1.000 97.17735 23 PRO B CA 1
ATOM 5380 C C . PRO B 2 23 ? 44.29074 36.31601 213.82422 1.000 97.20403 23 PRO B C 1
ATOM 5381 O O . PRO B 2 23 ? 44.43892 35.10288 213.97315 1.000 82.15063 23 PRO B O 1
ATOM 5392 N N . GLU B 2 24 ? 43.12216 36.93573 214.00080 1.000 91.04828 24 GLU B N 1
ATOM 5393 C CA A GLU B 2 24 ? 41.92938 36.17261 214.35367 0.500 227.19270 24 GLU B CA 1
ATOM 5394 C CA B GLU B 2 24 ? 41.92938 36.17261 214.35366 0.500 196.67152 24 GLU B CA 1
ATOM 5395 C C . GLU B 2 24 ? 41.50925 35.26043 213.20819 1.000 91.95909 24 GLU B C 1
ATOM 5396 O O . GLU B 2 24 ? 41.26488 34.06511 213.40985 1.000 89.35678 24 GLU B O 1
ATOM 5417 N N . GLY B 2 25 ? 41.41765 35.80923 211.99560 1.000 95.02387 25 GLY B N 1
ATOM 5418 C CA . GLY B 2 25 ? 41.03415 34.99404 210.85550 1.000 76.37450 25 GLY B CA 1
ATOM 5419 C C . GLY B 2 25 ? 42.01858 33.87427 210.58395 1.000 67.99829 25 GLY B C 1
ATOM 5420 O O . GLY B 2 25 ? 41.62205 32.74323 210.29125 1.000 69.54436 25 GLY B O 1
ATOM 5424 N N . ASP B 2 26 ? 43.31592 34.17352 210.67296 1.000 70.70204 26 ASP B N 1
ATOM 5425 C CA . ASP B 2 26 ? 44.32722 33.14001 210.48150 1.000 64.97088 26 ASP B CA 1
ATOM 5426 C C . ASP B 2 26 ? 44.12445 31.99082 211.46056 1.000 72.80078 26 ASP B C 1
ATOM 5427 O O . ASP B 2 26 ? 44.06001 30.82208 211.06163 1.000 68.26938 26 ASP B O 1
ATOM 5436 N N . VAL B 2 27 ? 44.02224 32.30648 212.75364 1.000 77.14768 27 VAL B N 1
ATOM 5437 C CA . VAL B 2 27 ? 43.87689 31.26209 213.76381 1.000 67.13991 27 VAL B CA 1
ATOM 5438 C C . VAL B 2 27 ? 42.60020 30.46655 213.52799 1.000 60.97724 27 VAL B C 1
ATOM 5439 O O . VAL B 2 27 ? 42.57093 29.24315 213.71065 1.000 61.51692 27 VAL B O 1
ATOM 5452 N N . THR B 2 28 ? 41.52471 31.14441 213.12134 1.000 66.08340 28 THR B N 1
ATOM 5453 C CA . THR B 2 28 ? 40.27289 30.44231 212.86057 1.000 61.77612 28 THR B CA 1
ATOM 5454 C C . THR B 2 28 ? 40.45941 29.36759 211.79773 1.000 63.56781 28 THR B C 1
ATOM 5455 O O . THR B 2 28 ? 39.88959 28.27472 211.90112 1.000 58.99026 28 THR B O 1
ATOM 5466 N N . VAL B 2 29 ? 41.25483 29.65878 210.76783 1.000 64.55104 29 VAL B N 1
ATOM 5467 C CA . VAL B 2 29 ? 41.48392 28.67595 209.71510 1.000 63.95497 29 VAL B CA 1
ATOM 5468 C C . VAL B 2 29 ? 42.43432 27.58097 210.18656 1.000 64.07777 29 VAL B C 1
ATOM 5469 O O . VAL B 2 29 ? 42.29632 26.42048 209.78116 1.000 66.10225 29 VAL B O 1
ATOM 5482 N N . ILE B 2 30 ? 43.40819 27.91829 211.03581 1.000 64.12436 30 ILE B N 1
ATOM 5483 C CA . ILE B 2 30 ? 44.31333 26.89818 211.55815 1.000 57.81429 30 ILE B CA 1
ATOM 5484 C C . ILE B 2 30 ? 43.53611 25.87253 212.37230 1.000 56.59965 30 ILE B C 1
ATOM 5485 O O . ILE B 2 30 ? 43.82011 24.66988 212.32009 1.000 58.64008 30 ILE B O 1
ATOM 5501 N N . LEU B 2 31 ? 42.54401 26.32828 213.13699 1.000 54.85583 31 LEU B N 1
ATOM 5502 C CA . LEU B 2 31 ? 41.74983 25.40521 213.93956 1.000 53.78039 31 LEU B CA 1
ATOM 5503 C C . LEU B 2 31 ? 40.83422 24.56338 213.05934 1.000 53.79975 31 LEU B C 1
ATOM 5504 O O . LEU B 2 31 ? 40.73512 23.34353 213.23644 1.000 54.82241 31 LEU B O 1
ATOM 5520 N N . ASN B 2 32 ? 40.15537 25.19834 212.10041 1.000 54.08624 32 ASN B N 1
ATOM 5521 C CA . ASN B 2 32 ? 39.25528 24.45519 211.22539 1.000 54.16236 32 ASN B CA 1
ATOM 5522 C C . ASN B 2 32 ? 40.00760 23.42884 210.38831 1.000 63.64012 32 ASN B C 1
ATOM 5523 O O . ASN B 2 32 ? 39.46774 22.35621 210.09094 1.000 68.13382 32 ASN B O 1
ATOM 5534 N N . ASN B 2 33 ? 41.24854 23.73464 209.99853 1.000 59.59359 33 ASN B N 1
ATOM 5535 C CA . ASN B 2 33 ? 42.03332 22.80750 209.19248 1.000 57.46431 33 ASN B CA 1
ATOM 5536 C C . ASN B 2 33 ? 42.59576 21.65004 210.00530 1.000 58.11527 33 ASN B C 1
ATOM 5537 O O . ASN B 2 33 ? 43.02622 20.65164 209.41823 1.000 62.48095 33 ASN B O 1
ATOM 5548 N N . LEU B 2 34 ? 42.60670 21.75693 211.33202 1.000 58.24204 34 LEU B N 1
ATOM 5549 C CA . LEU B 2 34 ? 43.07643 20.67661 212.18622 1.000 63.14996 34 LEU B CA 1
ATOM 5550 C C . LEU B 2 34 ? 41.94858 19.80267 212.71872 1.000 64.34871 34 LEU B C 1
ATOM 5551 O O . LEU B 2 34 ? 42.22858 18.77717 213.34989 1.000 62.30654 34 LEU B O 1
ATOM 5567 N N . LEU B 2 35 ? 40.68919 20.17483 212.48250 1.000 66.95904 35 LEU B N 1
ATOM 5568 C CA . LEU B 2 35 ? 39.55279 19.42992 213.00342 1.000 66.20774 35 LEU B CA 1
ATOM 5569 C C . LEU B 2 35 ? 38.68676 18.79610 211.92436 1.000 72.47674 35 LEU B C 1
ATOM 5570 O O . LEU B 2 35 ? 37.75827 18.05056 212.26019 1.000 78.02067 35 LEU B O 1
ATOM 5586 N N . GLU B 2 36 ? 38.95112 19.06871 210.64624 1.000 88.68635 36 GLU B N 1
ATOM 5587 C CA . GLU B 2 36 ? 38.11238 18.51730 209.58707 1.000 87.87254 36 GLU B CA 1
ATOM 5588 C C . GLU B 2 36 ? 38.21624 16.99691 209.54866 1.000 86.23019 36 GLU B C 1
ATOM 5589 O O . GLU B 2 36 ? 37.20946 16.28630 209.65743 1.000 88.21588 36 GLU B O 1
ATOM 5601 N N . GLY B 2 37 ? 39.43320 16.47965 209.39735 1.000 89.53678 37 GLY B N 1
ATOM 5602 C CA . GLY B 2 37 ? 39.63865 15.04660 209.34649 1.000 83.11542 37 GLY B CA 1
ATOM 5603 C C . GLY B 2 37 ? 40.15920 14.46794 210.64371 1.000 74.67112 37 GLY B C 1
ATOM 5604 O O . GLY B 2 37 ? 40.94246 13.51270 210.63548 1.000 60.75651 37 GLY B O 1
ATOM 5608 N N . TYR B 2 38 ? 39.72528 15.03259 211.76497 1.000 74.78471 38 TYR B N 1
ATOM 5609 C CA . TYR B 2 38 ? 40.18253 14.60462 213.07704 1.000 69.62616 38 TYR B CA 1
ATOM 5610 C C . TYR B 2 38 ? 39.19098 13.62857 213.69761 1.000 63.44522 38 TYR B C 1
ATOM 5611 O O . TYR B 2 38 ? 37.98015 13.71572 213.47527 1.000 63.82959 38 TYR B O 1
ATOM 5629 N N . ASP B 2 39 ? 39.72189 12.70002 214.49130 1.000 63.90093 39 ASP B N 1
ATOM 5630 C CA . ASP B 2 39 ? 38.93433 11.64532 215.12597 1.000 59.35771 39 ASP B CA 1
ATOM 5631 C C . ASP B 2 39 ? 39.13792 11.73592 216.63498 1.000 64.50520 39 ASP B C 1
ATOM 5632 O O . ASP B 2 39 ? 40.14784 11.25821 217.16318 1.000 61.21491 39 ASP B O 1
ATOM 5641 N N . ASN B 2 40 ? 38.17342 12.35089 217.32509 1.000 70.29684 40 ASN B N 1
ATOM 5642 C CA . ASN B 2 40 ? 38.22420 12.39809 218.78247 1.000 71.15306 40 ASN B CA 1
ATOM 5643 C C . ASN B 2 40 ? 38.26324 11.00063 219.38492 1.000 72.35462 40 ASN B C 1
ATOM 5644 O O . ASN B 2 40 ? 38.88141 10.79117 220.43591 1.000 67.10551 40 ASN B O 1
ATOM 5655 N N . LYS B 2 41 ? 37.61151 10.03859 218.73693 1.000 71.08781 41 LYS B N 1
ATOM 5656 C CA . LYS B 2 41 ? 37.44798 8.68828 219.25743 1.000 69.40854 41 LYS B CA 1
ATOM 5657 C C . LYS B 2 41 ? 38.70162 7.83779 219.10362 1.000 67.11093 41 LYS B C 1
ATOM 5658 O O . LYS B 2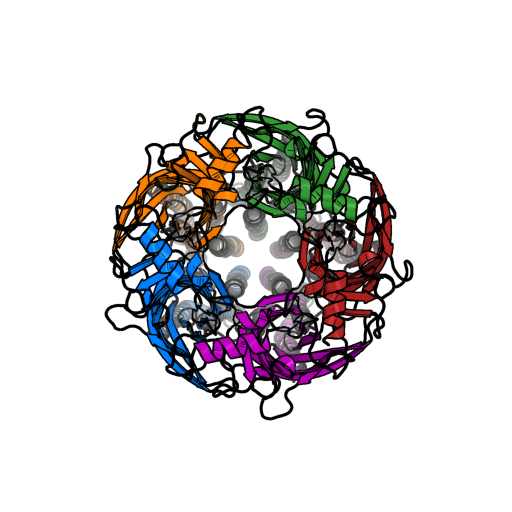 41 ? 38.65688 6.63770 219.39418 1.000 71.80224 41 LYS B O 1
ATOM 5677 N N . LEU B 2 42 ? 39.81137 8.42762 218.66720 1.000 61.65100 42 LEU B N 1
ATOM 5678 C CA . LEU B 2 42 ? 41.02978 7.69301 218.35839 1.000 58.16650 42 LEU B CA 1
ATOM 5679 C C . LEU B 2 42 ? 42.20595 8.39101 219.02123 1.000 54.91279 42 LEU B C 1
ATOM 5680 O O . LEU B 2 42 ? 42.37324 9.60567 218.87246 1.000 56.61924 42 LEU B O 1
ATOM 5696 N N . ARG B 2 43 ? 43.01307 7.62881 219.75263 1.000 53.36269 43 ARG B N 1
ATOM 5697 C CA . ARG B 2 43 ? 44.15240 8.22529 220.42792 1.000 53.64916 43 ARG B CA 1
ATOM 5698 C C . ARG B 2 43 ? 45.30207 8.43088 219.44388 1.000 54.97341 43 ARG B C 1
ATOM 5699 O O . ARG B 2 43 ? 45.44805 7.67064 218.48189 1.000 60.93146 43 ARG B O 1
ATOM 5720 N N . PRO B 2 44 ? 46.13147 9.45035 219.66181 1.000 55.19319 44 PRO B N 1
ATOM 5721 C CA . PRO B 2 44 ? 47.33437 9.60001 218.83413 1.000 57.27277 44 PRO B CA 1
ATOM 5722 C C . PRO B 2 44 ? 48.34215 8.50500 219.14550 1.000 60.88693 44 PRO B C 1
ATOM 5723 O O . PRO B 2 44 ? 48.36677 7.94301 220.24338 1.000 60.83304 44 PRO B O 1
ATOM 5734 N N . ASP B 2 45 ? 49.17726 8.19780 218.15458 1.000 63.48248 45 ASP B N 1
ATOM 5735 C CA . ASP B 2 45 ? 50.16149 7.12456 218.27872 1.000 64.77936 45 ASP B CA 1
ATOM 5736 C C . ASP B 2 45 ? 49.47226 5.77766 218.48281 1.000 66.41299 45 ASP B C 1
ATOM 5737 O O . ASP B 2 45 ? 49.95123 4.91964 219.22632 1.000 72.43527 45 ASP B O 1
ATOM 5746 N N . ILE B 2 46 ? 48.33142 5.59420 217.82627 1.000 63.75625 46 ILE B N 1
ATOM 5747 C CA . ILE B 2 46 ? 47.59271 4.33917 217.90941 1.000 61.37663 46 ILE B CA 1
ATOM 5748 C C . ILE B 2 46 ? 48.30518 3.30375 217.04758 1.000 63.78003 46 ILE B C 1
ATOM 5749 O O . ILE B 2 46 ? 48.42684 3.46786 215.82887 1.000 68.68191 46 ILE B O 1
ATOM 5765 N N . GLY B 2 47 ? 48.78954 2.24007 217.68291 1.000 64.60306 47 GLY B N 1
ATOM 5766 C CA . GLY B 2 47 ? 49.54998 1.22549 216.99016 1.000 62.24028 47 GLY B CA 1
ATOM 5767 C C . GLY B 2 47 ? 50.94755 1.63246 216.59024 1.000 63.46594 47 GLY B C 1
ATOM 5768 O O . GLY B 2 47 ? 51.67020 0.80995 216.01513 1.000 64.74971 47 GLY B O 1
ATOM 5772 N N . VAL B 2 48 ? 51.35543 2.86287 216.87726 1.000 63.16728 48 VAL B N 1
ATOM 5773 C CA . VAL B 2 48 ? 52.67522 3.35815 216.51071 1.000 64.30173 48 VAL B CA 1
ATOM 5774 C C . VAL B 2 48 ? 53.60644 3.40859 217.71456 1.000 64.69802 48 VAL B C 1
ATOM 5775 O O . VAL B 2 48 ? 54.71311 2.87121 217.67362 1.000 65.72417 48 VAL B O 1
ATOM 5788 N N . LYS B 2 49 ? 53.17873 4.05274 218.79514 1.000 63.28556 49 LYS B N 1
ATOM 5789 C CA . LYS B 2 49 ? 54.01907 4.20687 219.97480 1.000 63.39481 49 LYS B CA 1
ATOM 5790 C C . LYS B 2 49 ? 53.12262 4.51730 221.16257 1.000 66.58291 49 LYS B C 1
ATOM 5791 O O . LYS B 2 49 ? 51.91943 4.76368 220.99737 1.000 70.81510 49 LYS B O 1
ATOM 5810 N N . PRO B 2 50 ? 53.67542 4.51180 222.37861 1.000 61.81797 50 PRO B N 1
ATOM 5811 C CA . PRO B 2 50 ? 52.86981 4.87782 223.55219 1.000 61.61011 50 PRO B CA 1
ATOM 5812 C C . PRO B 2 50 ? 52.91751 6.37194 223.82627 1.000 62.63350 50 PRO B C 1
ATOM 5813 O O . PRO B 2 50 ? 53.99970 6.93733 224.01253 1.000 62.49612 50 PRO B O 1
ATOM 5824 N N . THR B 2 51 ? 51.75639 7.02258 223.84945 1.000 60.98568 51 THR B N 1
ATOM 5825 C CA . THR B 2 51 ? 51.71328 8.45302 224.12463 1.000 60.23874 51 THR B CA 1
ATOM 5826 C C . THR B 2 51 ? 52.23293 8.73505 225.52871 1.000 57.53270 51 THR B C 1
ATOM 5827 O O . THR B 2 51 ? 51.76949 8.14188 226.50706 1.000 56.89763 51 THR B O 1
ATOM 5838 N N . LEU B 2 52 ? 53.20123 9.64276 225.62551 1.000 58.05020 52 LEU B N 1
ATOM 5839 C CA . LEU B 2 52 ? 53.77834 10.02379 226.90696 1.000 59.14978 52 LEU B CA 1
ATOM 5840 C C . LEU B 2 52 ? 53.05071 11.24751 227.44672 1.000 62.50292 52 LEU B C 1
ATOM 5841 O O . LEU B 2 52 ? 52.90403 12.25235 226.74285 1.000 61.93922 52 LEU B O 1
ATOM 5857 N N . ILE B 2 53 ? 52.59809 11.15754 228.69365 1.000 60.84700 53 ILE B N 1
ATOM 5858 C CA . ILE B 2 53 ? 51.83030 12.21320 229.34275 1.000 59.23542 53 ILE B CA 1
ATOM 5859 C C . ILE B 2 53 ? 52.64979 12.71062 230.52453 1.000 67.60666 53 ILE B C 1
ATOM 5860 O O . ILE B 2 53 ? 52.81897 11.99294 231.51849 1.000 70.70826 53 ILE B O 1
ATOM 5876 N N . HIS B 2 54 ? 53.16035 13.93362 230.41965 1.000 73.61928 54 HIS B N 1
ATOM 5877 C CA . HIS B 2 54 ? 53.90436 14.56686 231.50266 1.000 75.86279 54 HIS B CA 1
ATOM 5878 C C . HIS B 2 54 ? 52.90822 15.28269 232.40733 1.000 74.38663 54 HIS B C 1
ATOM 5879 O O . HIS B 2 54 ? 52.32900 16.30351 232.02045 1.000 71.85566 54 HIS B O 1
ATOM 5893 N N . THR B 2 55 ? 52.70932 14.75175 233.60835 1.000 73.36321 55 THR B N 1
ATOM 5894 C CA . THR B 2 55 ? 51.68554 15.24583 234.51523 1.000 64.25139 55 THR B CA 1
ATOM 5895 C C . THR B 2 55 ? 52.29042 16.13671 235.59424 1.000 67.69564 55 THR B C 1
ATOM 5896 O O . THR B 2 55 ? 53.43955 15.95946 236.00562 1.000 72.41033 55 THR B O 1
ATOM 5907 N N . ASP B 2 56 ? 51.49012 17.10038 236.04760 1.000 61.91361 56 ASP B N 1
ATOM 5908 C CA . ASP B 2 56 ? 51.84578 17.99927 237.13422 1.000 58.85203 56 ASP B CA 1
ATOM 5909 C C . ASP B 2 56 ? 50.58556 18.25496 237.94855 1.000 55.46683 56 ASP B C 1
ATOM 5910 O O . ASP B 2 56 ? 49.46928 17.99518 237.49182 1.000 55.83120 56 ASP B O 1
ATOM 5919 N N . MET B 2 57 ? 50.76651 18.76152 239.16546 1.000 58.28871 57 MET B N 1
ATOM 5920 C CA . MET B 2 57 ? 49.63816 18.95131 240.06554 1.000 54.51230 57 MET B CA 1
ATOM 5921 C C . MET B 2 57 ? 49.90787 20.11633 241.00538 1.000 58.33823 57 MET B C 1
ATOM 5922 O O . MET B 2 57 ? 51.02162 20.27241 241.51218 1.000 66.37635 57 MET B O 1
ATOM 5936 N N . TYR B 2 58 ? 48.87594 20.92938 241.22896 1.000 51.57622 58 TYR B N 1
ATOM 5937 C CA . TYR B 2 58 ? 48.92211 22.03968 242.17613 1.000 51.60237 58 TYR B CA 1
ATOM 5938 C C . TYR B 2 58 ? 47.73136 21.89815 243.11370 1.000 50.71393 58 TYR B C 1
ATOM 5939 O O . TYR B 2 58 ? 46.58119 22.03127 242.68339 1.000 48.92948 58 TYR B O 1
ATOM 5957 N N . VAL B 2 59 ? 48.00195 21.63806 244.38830 1.000 51.19234 59 VAL B N 1
ATOM 5958 C CA . VAL B 2 59 ? 46.94249 21.49169 245.37982 1.000 44.92973 59 VAL B CA 1
ATOM 5959 C C . VAL B 2 59 ? 46.51587 22.87630 245.85100 1.000 50.44739 59 VAL B C 1
ATOM 5960 O O . VAL B 2 59 ? 47.32330 23.63422 246.39949 1.000 57.10103 59 VAL B O 1
ATOM 5973 N N . ASN B 2 60 ? 45.24071 23.20781 245.63834 1.000 41.81353 60 ASN B N 1
ATOM 5974 C CA . ASN B 2 60 ? 44.70908 24.46957 246.13910 1.000 40.94210 60 ASN B CA 1
ATOM 5975 C C . ASN B 2 60 ? 44.44622 24.40381 247.63704 1.000 45.88656 60 ASN B C 1
ATOM 5976 O O . ASN B 2 60 ? 44.78860 25.33759 248.37180 1.000 53.52324 60 ASN B O 1
ATOM 5987 N N . SER B 2 61 ? 43.84132 23.31450 248.10439 1.000 52.66074 61 SER B N 1
ATOM 5988 C CA . SER B 2 61 ? 43.52323 23.16818 249.51639 1.000 55.18670 61 SER B CA 1
ATOM 5989 C C . SER B 2 61 ? 43.41662 21.68857 249.84385 1.000 48.59349 61 SER B C 1
ATOM 5990 O O . SER B 2 61 ? 43.22937 20.84974 248.95896 1.000 42.89676 61 SER B O 1
ATOM 5998 N N . ILE B 2 62 ? 43.54338 21.38191 251.13060 1.000 52.48921 62 ILE B N 1
ATOM 5999 C CA . ILE B 2 62 ? 43.30017 20.04482 251.65857 1.000 47.53923 62 ILE B CA 1
ATOM 6000 C C . ILE B 2 62 ? 42.06213 20.13484 252.54026 1.000 40.90941 62 ILE B C 1
ATOM 6001 O O . ILE B 2 62 ? 42.10384 20.72002 253.62992 1.000 38.67745 62 ILE B O 1
ATOM 6017 N N . GLY B 2 63 ? 40.95825 19.56022 252.07096 1.000 39.09428 63 GLY B N 1
ATOM 6018 C CA . GLY B 2 63 ? 39.68606 19.69086 252.73673 1.000 36.96169 63 GLY B CA 1
ATOM 6019 C C . GLY B 2 63 ? 39.59706 18.88277 254.00988 1.000 37.01833 63 GLY B C 1
ATOM 6020 O O . GLY B 2 63 ? 40.59049 18.34149 254.50551 1.000 37.95880 63 GLY B O 1
ATOM 6024 N N . PRO B 2 64 ? 38.38926 18.78308 254.56153 1.000 36.04724 64 PRO B N 1
ATOM 6025 C CA . PRO B 2 64 ? 38.21765 18.04945 255.82240 1.000 36.06391 64 PRO B CA 1
ATOM 6026 C C . PRO B 2 64 ? 38.50788 16.56720 255.65553 1.000 38.41370 64 PRO B C 1
ATOM 6027 O O . PRO B 2 64 ? 38.10263 15.94159 254.67220 1.000 36.60159 64 PRO B O 1
ATOM 6038 N N . VAL B 2 65 ? 39.22277 16.01160 256.63292 1.000 39.31657 65 VAL B N 1
ATOM 6039 C CA . VAL B 2 65 ? 39.47526 14.57768 256.69939 1.000 38.14100 65 VAL B CA 1
ATOM 6040 C C . VAL B 2 65 ? 38.31320 13.93070 257.43628 1.000 37.41003 65 VAL B C 1
ATOM 6041 O O . VAL B 2 65 ? 37.92002 14.38848 258.51568 1.000 42.15817 65 VAL B O 1
ATOM 6054 N N . ASN B 2 66 ? 37.75618 12.87242 256.85393 1.000 37.32211 66 ASN B N 1
ATOM 6055 C CA . ASN B 2 66 ? 36.57969 12.19404 257.39558 1.000 37.04404 66 ASN B CA 1
ATOM 6056 C C . ASN B 2 66 ? 36.94943 10.74205 257.67712 1.000 42.35648 66 ASN B C 1
ATOM 6057 O O . ASN B 2 66 ? 36.71081 9.85063 256.85848 1.000 45.31128 66 ASN B O 1
ATOM 6068 N N . ALA B 2 67 ? 37.53926 10.50787 258.85072 1.000 44.81809 67 ALA B N 1
ATOM 6069 C CA . ALA B 2 67 ? 37.87937 9.15088 259.25610 1.000 45.47422 67 ALA B CA 1
ATOM 6070 C C . ALA B 2 67 ? 36.65027 8.27044 259.42503 1.000 48.67232 67 ALA B C 1
ATOM 6071 O O . ALA B 2 67 ? 36.79292 7.04528 259.50418 1.000 54.03566 67 ALA B O 1
ATOM 6078 N N . ILE B 2 68 ? 35.45609 8.85984 259.48966 1.000 46.25762 68 ILE B N 1
ATOM 6079 C CA . ILE B 2 68 ? 34.23827 8.06644 259.61542 1.000 47.19840 68 ILE B CA 1
ATOM 6080 C C . ILE B 2 68 ? 34.03459 7.21066 258.37107 1.000 48.76959 68 ILE B C 1
ATOM 6081 O O . ILE B 2 68 ? 33.79306 6.00129 258.46138 1.000 51.87618 68 ILE B O 1
ATOM 6097 N N . ASN B 2 69 ? 34.12305 7.82569 257.19246 1.000 44.56166 69 ASN B N 1
ATOM 6098 C CA . ASN B 2 69 ? 34.07435 7.10922 255.92657 1.000 43.28949 69 ASN B CA 1
ATOM 6099 C C . ASN B 2 69 ? 35.46227 6.85163 255.35746 1.000 45.60633 69 ASN B C 1
ATOM 6100 O O . ASN B 2 69 ? 35.57766 6.42220 254.20499 1.000 47.79931 69 ASN B O 1
ATOM 6111 N N . MET B 2 70 ? 36.51262 7.10879 256.13529 1.000 44.44091 70 MET B N 1
ATOM 6112 C CA . MET B 2 70 ? 37.89295 6.87274 255.71785 1.000 46.70104 70 MET B CA 1
ATOM 6113 C C . MET B 2 70 ? 38.16005 7.50744 254.35340 1.000 46.98174 70 MET B C 1
ATOM 6114 O O . MET B 2 70 ? 38.48100 6.83936 253.36797 1.000 48.61023 70 MET B O 1
ATOM 6128 N N . GLU B 2 71 ? 38.02180 8.82990 254.31740 1.000 47.25144 71 GLU B N 1
ATOM 6129 C CA . GLU B 2 71 ? 38.20006 9.59040 253.09078 1.000 43.16350 71 GLU B CA 1
ATOM 6130 C C . GLU B 2 71 ? 38.75045 10.96653 253.44293 1.000 39.42786 71 GLU B C 1
ATOM 6131 O O . GLU B 2 71 ? 38.96590 11.29192 254.61376 1.000 42.45981 71 GLU B O 1
ATOM 6143 N N . TYR B 2 72 ? 38.96695 11.78198 252.41307 1.000 38.77673 72 TYR B N 1
ATOM 6144 C CA . TYR B 2 72 ? 39.42054 13.15284 252.59902 1.000 38.65079 72 TYR B CA 1
ATOM 6145 C C . TYR B 2 72 ? 39.19984 13.91647 251.30081 1.000 38.28100 72 TYR B C 1
ATOM 6146 O O . TYR B 2 72 ? 39.18379 13.32834 250.21639 1.000 38.53877 72 TYR B O 1
ATOM 6164 N N . THR B 2 73 ? 39.02999 15.23024 251.42522 1.000 37.85309 73 THR B N 1
ATOM 6165 C CA . THR B 2 73 ? 38.77164 16.10589 250.29191 1.000 37.34100 73 THR B CA 1
ATOM 6166 C C . THR B 2 73 ? 40.04681 16.83455 249.88579 1.000 38.19888 73 THR B C 1
ATOM 6167 O O . THR B 2 73 ? 40.91106 17.12556 250.71715 1.000 38.75819 73 THR B O 1
ATOM 6178 N N . ILE B 2 74 ? 40.15515 17.12599 248.59217 1.000 38.33708 74 ILE B N 1
ATOM 6179 C CA . ILE B 2 74 ? 41.33718 17.78164 248.04301 1.000 39.19237 74 ILE B CA 1
ATOM 6180 C C . ILE B 2 74 ? 40.92953 18.58122 246.81319 1.000 38.81744 74 ILE B C 1
ATOM 6181 O O . ILE B 2 74 ? 40.13205 18.12121 245.99172 1.000 38.40269 74 ILE B O 1
ATOM 6197 N N . ASP B 2 75 ? 41.49368 19.78079 246.68789 1.000 39.02257 75 ASP B N 1
ATOM 6198 C CA . ASP B 2 75 ? 41.21408 20.69186 245.58418 1.000 38.77452 75 ASP B CA 1
ATOM 6199 C C . ASP B 2 75 ? 42.52043 20.95393 244.85357 1.000 39.90366 75 ASP B C 1
ATOM 6200 O O . ASP B 2 75 ? 43.48990 21.41796 245.46419 1.000 40.52089 75 ASP B O 1
ATOM 6209 N N . ILE B 2 76 ? 42.54652 20.66221 243.55121 1.000 40.20748 76 ILE B N 1
ATOM 6210 C CA . ILE B 2 76 ? 43.78216 20.69433 242.78129 1.000 41.36403 76 ILE B CA 1
ATOM 6211 C C . ILE B 2 76 ? 43.53943 21.26649 241.39152 1.000 41.33490 76 ILE B C 1
ATOM 6212 O O . ILE B 2 76 ? 42.41926 21.26423 240.87576 1.000 40.64274 76 ILE B O 1
ATOM 6228 N N . PHE B 2 77 ? 44.62882 21.76178 240.78958 1.000 46.75894 77 PHE B N 1
ATOM 6229 C CA . PHE B 2 77 ? 44.71370 22.02333 239.35173 1.000 42.79272 77 PHE B CA 1
ATOM 6230 C C . PHE B 2 77 ? 45.53324 20.87633 238.76145 1.000 44.69761 77 PHE B C 1
ATOM 6231 O O . PHE B 2 77 ? 46.75905 20.85244 238.89344 1.000 47.91951 77 PHE B O 1
ATOM 6248 N N . PHE B 2 78 ? 44.86623 19.91637 238.12241 1.000 43.63180 78 PHE B N 1
ATOM 6249 C CA . PHE B 2 78 ? 45.53446 18.75672 237.54113 1.000 44.54247 78 PHE B CA 1
ATOM 6250 C C . PHE B 2 78 ? 45.78848 18.99071 236.05829 1.000 45.26284 78 PHE B C 1
ATOM 6251 O O . PHE B 2 78 ? 44.92554 19.51494 235.34808 1.000 44.80537 78 PHE B O 1
ATOM 6268 N N . ALA B 2 79 ? 46.97476 18.59361 235.59436 1.000 46.43433 79 ALA B N 1
ATOM 6269 C CA . ALA B 2 79 ? 47.40353 18.86871 234.23155 1.000 47.26563 79 ALA B CA 1
ATOM 6270 C C . ALA B 2 79 ? 47.97006 17.61953 233.57296 1.000 48.20085 79 ALA B C 1
ATOM 6271 O O . ALA B 2 79 ? 48.59973 16.78119 234.22230 1.000 51.57485 79 ALA B O 1
ATOM 6278 N N . GLN B 2 80 ? 47.74873 17.51992 232.26320 1.000 48.57946 80 GLN B N 1
ATOM 6279 C CA . GLN B 2 80 ? 48.28498 16.44691 231.43661 1.000 49.56211 80 GLN B CA 1
ATOM 6280 C C . GLN B 2 80 ? 48.80528 17.06661 230.15028 1.000 51.70639 80 GLN B C 1
ATOM 6281 O O . GLN B 2 80 ? 48.12497 17.90318 229.54867 1.000 52.79143 80 GLN B O 1
ATOM 6295 N N . THR B 2 81 ? 50.00374 16.66436 229.73078 1.000 54.48788 81 THR B N 1
ATOM 6296 C CA . THR B 2 81 ? 50.62453 17.19421 228.51998 1.000 56.94546 81 THR B CA 1
ATOM 6297 C C . THR B 2 81 ? 51.12909 16.03139 227.67713 1.000 57.81298 81 THR B C 1
ATOM 6298 O O . THR B 2 81 ? 52.06587 15.33053 228.07540 1.000 60.83942 81 THR B O 1
ATOM 6309 N N . TRP B 2 82 ? 50.51420 15.83358 226.51608 1.000 55.89321 82 TRP B N 1
ATOM 6310 C CA . TRP B 2 82 ? 50.90916 14.80266 225.56982 1.000 57.47054 82 TRP B CA 1
ATOM 6311 C C . TRP B 2 82 ? 51.20035 15.44254 224.21887 1.000 55.55142 82 TRP B C 1
ATOM 6312 O O . TRP B 2 82 ? 50.91254 16.62035 223.98629 1.000 56.38308 82 TRP B O 1
ATOM 6333 N N . TYR B 2 83 ? 51.77762 14.64678 223.32269 1.000 56.54399 83 TYR B N 1
ATOM 6334 C CA . TYR B 2 83 ? 52.05506 15.06243 221.95459 1.000 57.38066 83 TYR B CA 1
ATOM 6335 C C . TYR B 2 83 ? 51.06142 14.39070 221.01713 1.000 57.17863 83 TYR B C 1
ATOM 6336 O O . TYR B 2 83 ? 50.88278 13.16893 221.06703 1.000 57.27605 83 TYR B O 1
ATOM 6354 N N . ASP B 2 84 ? 50.41361 15.19048 220.17274 1.000 56.93743 84 ASP B N 1
ATOM 6355 C CA . ASP B 2 84 ? 49.47224 14.69989 219.17334 1.000 62.09851 84 ASP B CA 1
ATOM 6356 C C . ASP B 2 84 ? 49.95248 15.15686 217.80338 1.000 68.67159 84 ASP B C 1
ATOM 6357 O O . ASP B 2 84 ? 50.01210 16.36162 217.53312 1.000 66.70218 84 ASP B O 1
ATOM 6366 N N . ARG B 2 85 ? 50.29851 14.19509 216.94414 1.000 79.58153 85 ARG B N 1
ATOM 6367 C CA . ARG B 2 85 ? 50.82922 14.53851 215.62894 1.000 77.83061 85 ARG B CA 1
ATOM 6368 C C . ARG B 2 85 ? 49.81700 15.33703 214.81779 1.000 76.19177 85 ARG B C 1
ATOM 6369 O O . ARG B 2 85 ? 50.18037 16.28893 214.11719 1.000 77.89742 85 ARG B O 1
ATOM 6390 N N . ARG B 2 86 ? 48.53888 14.96565 214.90272 1.000 67.44078 86 ARG B N 1
ATOM 6391 C CA . ARG B 2 86 ? 47.51798 15.56024 214.05096 1.000 65.11691 86 ARG B CA 1
ATOM 6392 C C . ARG B 2 86 ? 47.33745 17.05109 214.29020 1.000 61.45416 86 ARG B C 1
ATOM 6393 O O . ARG B 2 86 ? 46.62195 17.69890 213.51752 1.000 62.56692 86 ARG B O 1
ATOM 6414 N N . LEU B 2 87 ? 47.97073 17.61227 215.31974 1.000 61.97243 87 LEU B N 1
ATOM 6415 C CA . LEU B 2 87 ? 47.77294 19.00504 215.69787 1.000 60.02447 87 LEU B CA 1
ATOM 6416 C C . LEU B 2 87 ? 48.99165 19.86929 215.38454 1.000 66.69468 87 LEU B C 1
ATOM 6417 O O . LEU B 2 87 ? 49.23819 20.87235 216.05980 1.000 70.20993 87 LEU B O 1
ATOM 6433 N N . LYS B 2 88 ? 49.75937 19.49742 214.36452 1.000 65.32299 88 LYS B N 1
ATOM 6434 C CA . LYS B 2 88 ? 50.90547 20.28761 213.93846 1.000 67.08319 88 LYS B CA 1
ATOM 6435 C C . LYS B 2 88 ? 50.44520 21.36467 212.96478 1.000 68.17141 88 LYS B C 1
ATOM 6436 O O . LYS B 2 88 ? 49.70284 21.08028 212.01939 1.000 67.59036 88 LYS B O 1
ATOM 6455 N N . PHE B 2 89 ? 50.88556 22.59903 213.20080 1.000 72.73905 89 PHE B N 1
ATOM 6456 C CA . PHE B 2 89 ? 50.50911 23.73320 212.37024 1.000 72.19885 89 PHE B CA 1
ATOM 6457 C C . PHE B 2 89 ? 51.71738 24.63206 212.15956 1.000 72.58947 89 PHE B C 1
ATOM 6458 O O . PHE B 2 89 ? 52.49040 24.87610 213.09072 1.000 73.83421 89 PHE B O 1
ATOM 6475 N N . ASN B 2 90 ? 51.87245 25.12273 210.93346 1.000 71.03800 90 ASN B N 1
ATOM 6476 C CA . ASN B 2 90 ? 52.91966 26.07661 210.59450 1.000 69.96188 90 ASN B CA 1
ATOM 6477 C C . ASN B 2 90 ? 52.32987 27.47950 210.62560 1.000 70.51445 90 ASN B C 1
ATOM 6478 O O . ASN B 2 90 ? 51.34150 27.75606 209.93644 1.000 68.13852 90 ASN B O 1
ATOM 6488 N N . SER B 2 91 ? 52.93500 28.35874 211.41761 1.000 66.97289 91 SER B N 1
ATOM 6489 C CA . SER B 2 91 ? 52.45998 29.73037 211.54133 1.000 66.18082 91 SER B CA 1
ATOM 6490 C C . SER B 2 91 ? 53.51841 30.53785 212.27683 1.000 69.27697 91 SER B C 1
ATOM 6491 O O . SER B 2 91 ? 54.50762 29.99512 212.77633 1.000 68.84691 91 SER B O 1
ATOM 6499 N N . THR B 2 92 ? 53.29278 31.85119 212.33654 1.000 67.95347 92 THR B N 1
ATOM 6500 C CA . THR B 2 92 ? 54.22135 32.73711 213.02663 1.000 70.97321 92 THR B CA 1
ATOM 6501 C C . THR B 2 92 ? 54.00884 32.72005 214.53502 1.000 76.01077 92 THR B C 1
ATOM 6502 O O . THR B 2 92 ? 54.96691 32.90931 215.29313 1.000 89.71547 92 THR B O 1
ATOM 6513 N N . ILE B 2 93 ? 52.77304 32.49549 214.98616 1.000 75.65199 93 ILE B N 1
ATOM 6514 C CA . ILE B 2 93 ? 52.48159 32.51457 216.41350 1.000 74.61322 93 ILE B CA 1
ATOM 6515 C C . ILE B 2 93 ? 53.06650 31.27454 217.07972 1.000 72.00871 93 ILE B C 1
ATOM 6516 O O . ILE B 2 93 ? 53.23754 30.21855 216.45440 1.000 72.26255 93 ILE B O 1
ATOM 6532 N N . LYS B 2 94 ? 53.37525 31.40516 218.37027 1.000 74.63768 94 LYS B N 1
ATOM 6533 C CA . LYS B 2 94 ? 53.98355 30.30859 219.11379 1.000 77.87008 94 LYS B CA 1
ATOM 6534 C C . LYS B 2 94 ? 52.93119 29.34986 219.65724 1.000 81.01057 94 LYS B C 1
ATOM 6535 O O . LYS B 2 94 ? 52.99172 28.14126 219.40397 1.000 76.95375 94 LYS B O 1
ATOM 6554 N N . VAL B 2 95 ? 51.95966 29.86983 220.40652 1.000 88.48257 95 VAL B N 1
ATOM 6555 C CA . VAL B 2 95 ? 50.97569 29.04311 221.09147 1.000 84.32568 95 VAL B CA 1
ATOM 6556 C C . VAL B 2 95 ? 49.57555 29.54033 220.76729 1.000 83.15090 95 VAL B C 1
ATOM 6557 O O . VAL B 2 95 ? 49.37183 30.71042 220.43425 1.000 84.09695 95 VAL B O 1
ATOM 6570 N N . LEU B 2 96 ? 48.60614 28.63245 220.87343 1.000 77.07373 96 LEU B N 1
ATOM 6571 C CA . LEU B 2 96 ? 47.19158 28.94190 220.68750 1.000 71.93504 96 LEU B CA 1
ATOM 6572 C C . LEU B 2 96 ? 46.51056 28.85489 222.05305 1.000 69.94932 96 LEU B C 1
ATOM 6573 O O . LEU B 2 96 ? 45.93195 27.83159 222.42257 1.000 65.17768 96 LEU B O 1
ATOM 6589 N N . ARG B 2 97 ? 46.59011 29.94571 222.81250 1.000 71.72041 97 ARG B N 1
ATOM 6590 C CA . ARG B 2 97 ? 45.93582 30.01800 224.11548 1.000 58.38624 97 ARG B CA 1
ATOM 6591 C C . ARG B 2 97 ? 44.42468 29.99143 223.92098 1.000 57.49602 97 ARG B C 1
ATOM 6592 O O . ARG B 2 97 ? 43.83129 30.97061 223.45607 1.000 59.71457 97 ARG B O 1
ATOM 6613 N N . LEU B 2 98 ? 43.80091 28.87036 224.27652 1.000 54.49807 98 LEU B N 1
ATOM 6614 C CA . LEU B 2 98 ? 42.38127 28.64975 224.05245 1.000 50.51757 98 LEU B CA 1
ATOM 6615 C C . LEU B 2 98 ? 41.70301 28.27643 225.36336 1.000 49.33461 98 LEU B C 1
ATOM 6616 O O . LEU B 2 98 ? 42.35162 28.08026 226.39508 1.000 49.18847 98 LEU B O 1
ATOM 6632 N N . ASN B 2 99 ? 40.37767 28.17809 225.30821 1.000 52.91613 99 ASN B N 1
ATOM 6633 C CA . ASN B 2 99 ? 39.56655 27.82522 226.45822 1.000 44.96457 99 ASN B CA 1
ATOM 6634 C C . ASN B 2 99 ? 39.16331 26.35380 226.36635 1.000 44.71208 99 ASN B C 1
ATOM 6635 O O . ASN B 2 99 ? 39.71401 25.58018 225.57613 1.000 45.45894 99 ASN B O 1
ATOM 6646 N N . SER B 2 100 ? 38.18062 25.96064 227.17842 1.000 46.41278 100 SER B N 1
ATOM 6647 C CA . SER B 2 100 ? 37.78128 24.56227 227.27983 1.000 43.37773 100 SER B CA 1
ATOM 6648 C C . SER B 2 100 ? 36.96327 24.07918 226.09031 1.000 43.70556 100 SER B C 1
ATOM 6649 O O . SER B 2 100 ? 36.77211 22.86636 225.94824 1.000 43.52111 100 SER B O 1
ATOM 6657 N N . ASN B 2 101 ? 36.48008 24.98327 225.23741 1.000 46.94394 101 ASN B N 1
ATOM 6658 C CA . ASN B 2 101 ? 35.61050 24.58090 224.13866 1.000 47.35473 101 ASN B CA 1
ATOM 6659 C C . ASN B 2 101 ? 36.28382 23.62136 223.16724 1.000 47.75992 101 ASN B C 1
ATOM 6660 O O . ASN B 2 101 ? 35.58628 23.00255 222.35560 1.000 44.87732 101 ASN B O 1
ATOM 6671 N N . MET B 2 102 ? 37.60695 23.47719 223.22852 1.000 46.10518 102 MET B N 1
ATOM 6672 C CA . MET B 2 102 ? 38.33732 22.60882 222.31601 1.000 46.46908 102 MET B CA 1
ATOM 6673 C C . MET B 2 102 ? 38.68276 21.25229 222.91620 1.000 46.38454 102 MET B C 1
ATOM 6674 O O . MET B 2 102 ? 39.10983 20.36085 222.17470 1.000 47.11735 102 MET B O 1
ATOM 6688 N N . VAL B 2 103 ? 38.51055 21.07005 224.22786 1.000 45.55909 103 VAL B N 1
ATOM 6689 C CA . VAL B 2 103 ? 38.88808 19.80122 224.84263 1.000 45.54461 103 VAL B CA 1
ATOM 6690 C C . VAL B 2 103 ? 37.99299 18.67563 224.34338 1.000 45.36795 103 VAL B C 1
ATOM 6691 O O . VAL B 2 103 ? 38.43785 17.52761 224.21635 1.000 46.53612 103 VAL B O 1
ATOM 6704 N N . GLY B 2 104 ? 36.72507 18.97578 224.05326 1.000 44.74628 104 GLY B N 1
ATOM 6705 C CA . GLY B 2 104 ? 35.82133 17.96218 223.54425 1.000 50.26747 104 GLY B CA 1
ATOM 6706 C C . GLY B 2 104 ? 35.99796 17.64534 222.07798 1.000 57.70215 104 GLY B C 1
ATOM 6707 O O . GLY B 2 104 ? 35.50095 16.61287 221.61625 1.000 61.34570 104 GLY B O 1
ATOM 6711 N N . LYS B 2 105 ? 36.69157 18.50704 221.33732 1.000 50.63391 105 LYS B N 1
ATOM 6712 C CA . LYS B 2 105 ? 36.91598 18.31294 219.91315 1.000 49.23045 105 LYS B CA 1
ATOM 6713 C C . LYS B 2 105 ? 38.32942 17.83606 219.60121 1.000 54.26603 105 LYS B C 1
ATOM 6714 O O . LYS B 2 105 ? 38.73065 17.84002 218.43274 1.000 54.30714 105 LYS B O 1
ATOM 6733 N N . ILE B 2 106 ? 39.09117 17.42499 220.61483 1.000 55.31028 106 ILE B N 1
ATOM 6734 C CA . ILE B 2 106 ? 40.36994 16.75716 220.42172 1.000 51.08501 106 ILE B CA 1
ATOM 6735 C C . ILE B 2 106 ? 40.37257 15.49796 221.27909 1.000 58.24089 106 ILE B C 1
ATOM 6736 O O . ILE B 2 106 ? 39.47560 15.27096 222.09337 1.000 62.01723 106 ILE B O 1
ATOM 6752 N N . TRP B 2 107 ? 41.40827 14.68292 221.10179 1.000 56.03317 107 TRP B N 1
ATOM 6753 C CA . TRP B 2 107 ? 41.56052 13.49434 221.92660 1.000 56.46414 107 TRP B CA 1
ATOM 6754 C C . TRP B 2 107 ? 42.07605 13.87187 223.30955 1.000 56.26023 107 TRP B C 1
ATOM 6755 O O . TRP B 2 107 ? 43.00002 14.67799 223.44441 1.000 57.73259 107 TRP B O 1
ATOM 6776 N N . ILE B 2 108 ? 41.48202 13.27309 224.33735 1.000 54.01358 108 ILE B N 1
ATOM 6777 C CA . ILE B 2 108 ? 41.84618 13.55235 225.72372 1.000 53.50525 108 ILE B CA 1
ATOM 6778 C C . ILE B 2 108 ? 42.08992 12.22466 226.43220 1.000 53.62145 108 ILE B C 1
ATOM 6779 O O . ILE B 2 108 ? 41.30462 11.28020 226.25589 1.000 53.38312 108 ILE B O 1
ATOM 6795 N N . PRO B 2 109 ? 43.15363 12.09510 227.22652 1.000 48.46504 109 PRO B N 1
ATOM 6796 C CA . PRO B 2 109 ? 43.35355 10.84668 227.97601 1.000 48.58572 109 PRO B CA 1
ATOM 6797 C C . PRO B 2 109 ? 42.15127 10.52668 228.85199 1.000 47.39676 109 PRO B C 1
ATOM 6798 O O . PRO B 2 109 ? 41.44221 11.41726 229.32559 1.000 55.80589 109 PRO B O 1
ATOM 6809 N N . ASP B 2 110 ? 41.92762 9.23273 229.06686 1.000 47.50902 110 ASP B N 1
ATOM 6810 C CA . ASP B 2 110 ? 40.85458 8.75803 229.94018 1.000 46.49645 110 ASP B CA 1
ATOM 6811 C C . ASP B 2 110 ? 41.30697 8.64955 231.38852 1.000 46.24257 110 ASP B C 1
ATOM 6812 O O . ASP B 2 110 ? 40.93310 7.71004 232.09690 1.000 45.98560 110 ASP B O 1
ATOM 6821 N N . THR B 2 111 ? 42.11317 9.60143 231.85408 1.000 46.34785 111 THR B N 1
ATOM 6822 C CA . THR B 2 111 ? 42.65794 9.53078 233.20305 1.000 46.23607 111 THR B CA 1
ATOM 6823 C C . THR B 2 111 ? 41.53724 9.46344 234.23148 1.000 45.02315 111 THR B C 1
ATOM 6824 O O . THR B 2 111 ? 40.59294 10.25588 234.19280 1.000 44.10859 111 THR B O 1
ATOM 6835 N N . PHE B 2 112 ? 41.64722 8.50946 235.15301 1.000 45.06931 112 PHE B N 1
ATOM 6836 C CA . PHE B 2 112 ? 40.68888 8.34914 236.23547 1.000 44.01914 112 PHE B CA 1
ATOM 6837 C C . PHE B 2 112 ? 41.45727 8.04545 237.51365 1.000 44.25556 112 PHE B C 1
ATOM 6838 O O . PHE B 2 112 ? 42.60739 7.60138 237.47916 1.000 46.04350 112 PHE B O 1
ATOM 6855 N N . PHE B 2 113 ? 40.80732 8.29225 238.64747 1.000 45.81901 113 PHE B N 1
ATOM 6856 C CA . PHE B 2 113 ? 41.43014 8.16632 239.95952 1.000 47.89495 113 PHE B CA 1
ATOM 6857 C C . PHE B 2 113 ? 40.97886 6.86554 240.61454 1.000 49.85776 113 PHE B C 1
ATOM 6858 O O . PHE B 2 113 ? 39.77709 6.63128 240.78510 1.000 48.86444 113 PHE B O 1
ATOM 6875 N N . ARG B 2 114 ? 41.95143 6.03289 240.99053 1.000 48.19357 114 ARG B N 1
ATOM 6876 C CA . ARG B 2 114 ? 41.68431 4.66128 241.40209 1.000 50.99751 114 ARG B CA 1
ATOM 6877 C C . ARG B 2 114 ? 41.14694 4.54601 242.81861 1.000 53.01999 114 ARG B C 1
ATOM 6878 O O . ARG B 2 114 ? 40.51941 3.53100 243.13833 1.000 58.27873 114 ARG B O 1
ATOM 6899 N N . ASN B 2 115 ? 41.36625 5.55039 243.66795 1.000 56.11640 115 ASN B N 1
ATOM 6900 C CA . ASN B 2 115 ? 40.88293 5.51461 245.04368 1.000 52.54354 115 ASN B CA 1
ATOM 6901 C C . ASN B 2 115 ? 39.93235 6.66544 245.35116 1.000 54.41781 115 ASN B C 1
ATOM 6902 O O . ASN B 2 115 ? 39.69686 6.97338 246.52385 1.000 59.09680 115 ASN B O 1
ATOM 6913 N N . SER B 2 116 ? 39.37798 7.30457 244.32672 1.000 49.91351 116 SER B N 1
ATOM 6914 C CA . SER B 2 116 ? 38.46528 8.41894 244.53426 1.000 43.00559 116 SER B CA 1
ATOM 6915 C C . SER B 2 116 ? 37.06059 7.90090 244.81564 1.000 42.16696 116 SER B C 1
ATOM 6916 O O . SER B 2 116 ? 36.53477 7.07093 244.06805 1.000 45.80722 116 SER B O 1
ATOM 6924 N N . LYS B 2 117 ? 36.45332 8.39012 245.89813 1.000 41.52823 117 LYS B N 1
ATOM 6925 C CA . LYS B 2 117 ? 35.05888 8.06094 246.17187 1.000 46.00693 117 LYS B CA 1
ATOM 6926 C C . LYS B 2 117 ? 34.12365 8.86547 245.27488 1.000 41.88391 117 LYS B C 1
ATOM 6927 O O . LYS B 2 117 ? 33.12996 8.33105 244.77007 1.000 42.03317 117 LYS B O 1
ATOM 6946 N N . LYS B 2 118 ? 34.43134 10.14304 245.05861 1.000 44.00660 118 LYS B N 1
ATOM 6947 C CA . LYS B 2 118 ? 33.74922 10.94882 244.05670 1.000 40.23208 118 LYS B CA 1
ATOM 6948 C C . LYS B 2 118 ? 34.70405 12.03842 243.58966 1.000 42.52249 118 LYS B C 1
ATOM 6949 O O . LYS B 2 118 ? 35.55174 12.50785 244.35304 1.000 42.88104 118 LYS B O 1
ATOM 6968 N N . ALA B 2 119 ? 34.55823 12.43733 242.32831 1.000 37.90055 119 ALA B N 1
ATOM 6969 C CA . ALA B 2 119 ? 35.38440 13.47571 241.72678 1.000 36.95253 119 ALA B CA 1
ATOM 6970 C C . ALA B 2 119 ? 34.48173 14.45433 240.99258 1.000 36.41449 119 ALA B C 1
ATOM 6971 O O . ALA B 2 119 ? 33.62389 14.04090 240.20542 1.000 36.57111 119 ALA B O 1
ATOM 6978 N N . ASP B 2 120 ? 34.67714 15.74592 241.24724 1.000 36.18497 120 ASP B N 1
ATOM 6979 C CA . ASP B 2 120 ? 33.84246 16.78810 240.67030 1.000 35.70349 120 ASP B CA 1
ATOM 6980 C C . ASP B 2 120 ? 34.70658 17.83324 239.98081 1.000 36.31621 120 ASP B C 1
ATOM 6981 O O . ASP B 2 120 ? 35.85333 18.07164 240.36892 1.000 36.83986 120 ASP B O 1
ATOM 6990 N N . ALA B 2 121 ? 34.13947 18.44963 238.94874 1.000 36.29025 121 ALA B N 1
ATOM 6991 C CA . ALA B 2 121 ? 34.75874 19.54926 238.22661 1.000 36.81010 121 ALA B CA 1
ATOM 6992 C C . ALA B 2 121 ? 34.07226 20.85687 238.60334 1.000 36.13470 121 ALA B C 1
ATOM 6993 O O . ALA B 2 121 ? 33.05247 20.87619 239.29900 1.000 35.27880 121 ALA B O 1
ATOM 7000 N N . HIS B 2 122 ? 34.64610 21.96023 238.13143 1.000 36.57538 122 HIS B N 1
ATOM 7001 C CA . HIS B 2 122 ? 34.16672 23.29981 238.44618 1.000 36.10494 122 HIS B CA 1
ATOM 7002 C C . HIS B 2 122 ? 33.63740 23.94561 237.17466 1.000 36.32111 122 HIS B C 1
ATOM 7003 O O . HIS B 2 122 ? 34.36739 24.06819 236.18578 1.000 37.14827 122 HIS B O 1
ATOM 7017 N N . TRP B 2 123 ? 32.37238 24.35952 237.20770 1.000 35.62054 123 TRP B N 1
ATOM 7018 C CA . TRP B 2 123 ? 31.67779 24.84141 236.02464 1.000 35.77666 123 TRP B CA 1
ATOM 7019 C C . TRP B 2 123 ? 31.34773 26.32758 236.06999 1.000 35.61508 123 TRP B C 1
ATOM 7020 O O . TRP B 2 123 ? 30.68032 26.82201 235.15570 1.000 35.72087 123 TRP B O 1
ATOM 7041 N N . ILE B 2 124 ? 31.78467 27.05121 237.09742 1.000 35.40487 124 ILE B N 1
ATOM 7042 C CA . ILE B 2 124 ? 31.51884 28.47839 237.24115 1.000 35.28211 124 ILE B CA 1
ATOM 7043 C C . ILE B 2 124 ? 32.83841 29.22509 237.09923 1.000 36.06480 124 ILE B C 1
ATOM 7044 O O . ILE B 2 124 ? 33.83137 28.85782 237.74082 1.000 36.28563 124 ILE B O 1
ATOM 7060 N N . THR B 2 125 ? 32.85838 30.26581 236.26446 1.000 36.53125 125 THR B N 1
ATOM 7061 C CA . THR B 2 125 ? 31.77188 30.77660 235.43028 1.000 36.41588 125 THR B CA 1
ATOM 7062 C C . THR B 2 125 ? 31.65869 29.94971 234.15200 1.000 36.87710 125 THR B C 1
ATOM 7063 O O . THR B 2 125 ? 30.58767 29.82415 233.56267 1.000 36.63510 125 THR B O 1
ATOM 7074 N N . THR B 2 126 ? 32.78567 29.39762 233.73554 1.000 37.58842 126 THR B N 1
ATOM 7075 C CA . THR B 2 126 ? 32.89889 28.50083 232.59134 1.000 38.12942 126 THR B CA 1
ATOM 7076 C C . THR B 2 126 ? 33.57486 27.22730 233.06298 1.000 38.18048 126 THR B C 1
ATOM 7077 O O . THR B 2 126 ? 34.11213 27.17056 234.17240 1.000 37.94243 126 THR B O 1
ATOM 7088 N N . PRO B 2 127 ? 33.56225 26.16899 232.24122 1.000 38.53103 127 PRO B N 1
ATOM 7089 C CA . PRO B 2 127 ? 34.29547 24.94832 232.62038 1.000 38.72319 127 PRO B CA 1
ATOM 7090 C C . PRO B 2 127 ? 35.74416 25.27079 232.95146 1.000 39.37609 127 PRO B C 1
ATOM 7091 O O . PRO B 2 127 ? 36.46554 25.82768 232.12076 1.000 40.18788 127 PRO B O 1
ATOM 7102 N N . ASN B 2 128 ? 36.17894 24.93564 234.16567 1.000 39.06724 128 ASN B N 1
ATOM 7103 C CA . ASN B 2 128 ? 37.47266 25.38068 234.68424 1.000 39.59897 128 ASN B CA 1
ATOM 7104 C C . ASN B 2 128 ? 38.57397 24.50883 234.08083 1.000 40.55638 128 ASN B C 1
ATOM 7105 O O . ASN B 2 128 ? 39.20876 23.68885 234.74684 1.000 40.69005 128 ASN B O 1
ATOM 7116 N N . ARG B 2 129 ? 38.78695 24.70001 232.77939 1.000 41.27615 129 ARG B N 1
ATOM 7117 C CA . ARG B 2 129 ? 39.77734 23.94874 232.02494 1.000 42.26961 129 ARG B CA 1
ATOM 7118 C C . ARG B 2 129 ? 40.41414 24.87129 230.99757 1.000 43.14073 129 ARG B C 1
ATOM 7119 O O . ARG B 2 129 ? 39.77838 25.80846 230.50892 1.000 42.96600 129 ARG B O 1
ATOM 7140 N N . MET B 2 130 ? 41.67567 24.59932 230.67128 1.000 45.33668 130 MET B N 1
ATOM 7141 C CA . MET B 2 130 ? 42.38539 25.33672 229.63622 1.000 45.58140 130 MET B CA 1
ATOM 7142 C C . MET B 2 130 ? 43.08209 24.35995 228.70013 1.000 46.53131 130 MET B C 1
ATOM 7143 O O . MET B 2 130 ? 43.53231 23.28875 229.11621 1.000 46.68001 130 MET B O 1
ATOM 7157 N N . LEU B 2 131 ? 43.16908 24.74479 227.42763 1.000 50.07382 131 LEU B N 1
ATOM 7158 C CA . LEU B 2 131 ? 43.82975 23.94703 226.40191 1.000 47.72535 131 LEU B CA 1
ATOM 7159 C C . LEU B 2 131 ? 44.81104 24.84054 225.66081 1.000 49.42912 131 LEU B C 1
ATOM 7160 O O . LEU B 2 131 ? 44.42252 25.88711 225.13116 1.000 52.74932 131 LEU B O 1
ATOM 7176 N N . ARG B 2 132 ? 46.07686 24.43280 225.63339 1.000 49.69916 132 ARG B N 1
ATOM 7177 C CA . ARG B 2 132 ? 47.14205 25.16985 224.96721 1.000 50.80904 132 ARG B CA 1
ATOM 7178 C C . ARG B 2 132 ? 47.79791 24.24396 223.95483 1.000 51.85471 132 ARG B C 1
ATOM 7179 O O . ARG B 2 132 ? 48.10072 23.09027 224.27622 1.000 54.99750 132 ARG B O 1
ATOM 7200 N N . ILE B 2 133 ? 48.01741 24.74211 222.73953 1.000 52.66243 133 ILE B N 1
ATOM 7201 C CA . ILE B 2 133 ? 48.58566 23.94372 221.65979 1.000 63.09248 133 ILE B CA 1
ATOM 7202 C C . ILE B 2 133 ? 49.78492 24.67833 221.07837 1.000 69.97303 133 ILE B C 1
ATOM 7203 O O . ILE B 2 133 ? 49.73100 25.89115 220.84411 1.000 68.46649 133 ILE B O 1
ATOM 7219 N N . TRP B 2 134 ? 50.86445 23.93708 220.84316 1.000 62.93251 134 TRP B N 1
ATOM 7220 C CA . TRP B 2 134 ? 52.09920 24.46795 220.28850 1.000 69.11127 134 TRP B CA 1
ATOM 7221 C C . TRP B 2 134 ? 52.25049 24.04489 218.83299 1.000 73.99837 134 TRP B C 1
ATOM 7222 O O . TRP B 2 134 ? 51.59673 23.11006 218.36059 1.000 78.65606 134 TRP B O 1
ATOM 7243 N N . ASN B 2 135 ? 53.13460 24.75192 218.12254 1.000 76.19128 135 ASN B N 1
ATOM 7244 C CA . ASN B 2 135 ? 53.42632 24.38795 216.74030 1.000 76.10165 135 ASN B CA 1
ATOM 7245 C C . ASN B 2 135 ? 53.93435 22.95694 216.63866 1.000 75.91576 135 ASN B C 1
ATOM 7246 O O . ASN B 2 135 ? 53.76122 22.30810 215.60002 1.000 75.99955 135 ASN B O 1
ATOM 7257 N N . ASP B 2 136 ? 54.56252 22.44976 217.70190 1.000 75.29356 136 ASP B N 1
ATOM 7258 C CA . ASP B 2 136 ? 55.16674 21.12452 217.65470 1.000 71.00116 136 ASP B CA 1
ATOM 7259 C C . ASP B 2 136 ? 54.13358 20.00886 217.70354 1.000 73.22821 136 ASP B C 1
ATOM 7260 O O . ASP B 2 136 ? 54.46211 18.86251 217.37767 1.000 75.14676 136 ASP B O 1
ATOM 7269 N N . GLY B 2 137 ? 52.90229 20.31428 218.09985 1.000 70.88745 137 GLY B N 1
ATOM 7270 C CA . GLY B 2 137 ? 51.91112 19.30091 218.38187 1.000 66.69981 137 GLY B CA 1
ATOM 7271 C C . GLY B 2 137 ? 51.72489 19.00490 219.85214 1.000 67.38044 137 GLY B C 1
ATOM 7272 O O . GLY B 2 137 ? 50.88924 18.15881 220.19627 1.000 59.84707 137 GLY B O 1
ATOM 7276 N N . ARG B 2 138 ? 52.48088 19.66614 220.72418 1.000 62.85315 138 ARG B N 1
ATOM 7277 C CA . ARG B 2 138 ? 52.31387 19.49003 222.15830 1.000 59.13182 138 ARG B CA 1
ATOM 7278 C C . ARG B 2 138 ? 51.03531 20.17156 222.62754 1.000 64.82031 138 ARG B C 1
ATOM 7279 O O . ARG B 2 138 ? 50.66985 21.24841 222.14602 1.000 58.62013 138 ARG B O 1
ATOM 7300 N N . VAL B 2 139 ? 50.35128 19.53214 223.57187 1.000 60.45884 139 VAL B N 1
ATOM 7301 C CA . VAL B 2 139 ? 49.08274 20.01918 224.09564 1.000 55.20192 139 VAL B CA 1
ATOM 7302 C C . VAL B 2 139 ? 49.18459 20.07519 225.61196 1.000 55.52397 139 VAL B C 1
ATOM 7303 O O . VAL B 2 139 ? 49.64402 19.11596 226.24095 1.000 55.40251 139 VAL B O 1
ATOM 7316 N N . LEU B 2 140 ? 48.76300 21.19535 226.19388 1.000 56.37648 140 LEU B N 1
ATOM 7317 C CA . LEU B 2 140 ? 48.67620 21.36133 227.63971 1.000 53.94542 140 LEU B CA 1
ATOM 7318 C C . LEU B 2 140 ? 47.20373 21.42979 228.01901 1.000 50.52612 140 LEU B C 1
ATOM 7319 O O . LEU B 2 140 ? 46.48959 22.33923 227.58254 1.000 49.12337 140 LEU B O 1
ATOM 7335 N N . TYR B 2 141 ? 46.75376 20.46834 228.82285 1.000 48.89929 141 TYR B N 1
ATOM 7336 C CA . TYR B 2 141 ? 45.35943 20.37315 229.24524 1.000 47.66839 141 TYR B CA 1
ATOM 7337 C C . TYR B 2 141 ? 45.33349 20.20633 230.75736 1.000 46.97277 141 TYR B C 1
ATOM 7338 O O . TYR B 2 141 ? 45.78515 19.18148 231.27722 1.000 47.28665 141 TYR B O 1
ATOM 7356 N N . THR B 2 142 ? 44.81453 21.21005 231.46240 1.000 46.16433 142 THR B N 1
ATOM 7357 C CA . THR B 2 142 ? 44.72244 21.17961 232.91584 1.000 45.45993 142 THR B CA 1
ATOM 7358 C C . THR B 2 142 ? 43.33232 21.63613 233.33514 1.000 44.22785 142 THR B C 1
ATOM 7359 O O . THR B 2 142 ? 42.81714 22.63227 232.81522 1.000 44.01247 142 THR B O 1
ATOM 7370 N N . LEU B 2 143 ? 42.72753 20.90089 234.26705 1.000 43.47201 143 LEU B N 1
ATOM 7371 C CA . LEU B 2 143 ? 41.37117 21.16526 234.72167 1.000 42.30804 143 LEU B CA 1
ATOM 7372 C C . LEU B 2 143 ? 41.34422 21.23076 236.24040 1.000 41.65350 143 LEU B C 1
ATOM 7373 O O . LEU B 2 143 ? 42.07107 20.49348 236.91275 1.000 41.97211 143 LEU B O 1
ATOM 7389 N N . ARG B 2 144 ? 40.50210 22.11514 236.77299 1.000 40.78306 144 ARG B N 1
ATOM 7390 C CA . ARG B 2 144 ? 40.28243 22.19385 238.21066 1.000 40.05520 144 ARG B CA 1
ATOM 7391 C C . ARG B 2 144 ? 39.42021 21.02446 238.66801 1.000 39.40930 144 ARG B C 1
ATOM 7392 O O . ARG B 2 144 ? 38.44339 20.65830 238.00673 1.000 39.06335 144 ARG B O 1
ATOM 7413 N N . LEU B 2 145 ? 39.78053 20.44283 239.81084 1.000 39.28351 145 LEU B N 1
ATOM 7414 C CA . LEU B 2 145 ? 39.06807 19.28691 240.33073 1.000 38.76186 145 LEU B CA 1
ATOM 7415 C C . LEU B 2 145 ? 39.00229 19.33337 241.85000 1.000 38.17005 145 LEU B C 1
ATOM 7416 O O . LEU B 2 145 ? 39.89578 19.86448 242.51298 1.000 38.47589 145 LEU B O 1
ATOM 7432 N N . THR B 2 146 ? 37.92241 18.76930 242.38910 1.000 37.34491 146 THR B N 1
ATOM 7433 C CA . THR B 2 146 ? 37.77811 18.48329 243.81061 1.000 36.86721 146 THR B CA 1
ATOM 7434 C C . THR B 2 146 ? 37.47450 16.99970 243.95157 1.000 36.95402 146 THR B C 1
ATOM 7435 O O . THR B 2 146 ? 36.57982 16.48115 243.27547 1.000 36.55874 146 THR B O 1
ATOM 7446 N N . ILE B 2 147 ? 38.21323 16.31919 244.82222 1.000 37.53461 147 ILE B N 1
ATOM 7447 C CA . ILE B 2 147 ? 38.17913 14.86500 244.90512 1.000 37.89138 147 ILE B CA 1
ATOM 7448 C C . ILE B 2 147 ? 37.95015 14.45174 246.35054 1.000 37.62063 147 ILE B C 1
ATOM 7449 O O . ILE B 2 147 ? 38.49316 15.06631 247.27474 1.000 37.74105 147 ILE B O 1
ATOM 7465 N N . ASP B 2 148 ? 37.14609 13.40832 246.54208 1.000 37.29444 148 ASP B N 1
ATOM 7466 C CA . ASP B 2 148 ? 36.95219 12.76347 247.84063 1.000 37.19111 148 ASP B CA 1
ATOM 7467 C C . ASP B 2 148 ? 37.62073 11.39249 247.74979 1.000 38.18912 148 ASP B C 1
ATOM 7468 O O . ASP B 2 148 ? 36.99609 10.40515 247.35988 1.000 42.66142 148 ASP B O 1
ATOM 7477 N N . ALA B 2 149 ? 38.90313 11.33974 248.09960 1.000 39.18956 149 ALA B N 1
ATOM 7478 C CA . ALA B 2 149 ? 39.68463 10.11617 247.98756 1.000 41.78155 149 ALA B CA 1
ATOM 7479 C C . ALA B 2 149 ? 39.55985 9.27923 249.25288 1.000 43.34414 149 ALA B C 1
ATOM 7480 O O . ALA B 2 149 ? 39.48765 9.81494 250.36231 1.000 44.07860 149 ALA B O 1
ATOM 7487 N N . GLU B 2 150 ? 39.53760 7.95929 249.07650 1.000 50.66771 150 GLU B N 1
ATOM 7488 C CA . GLU B 2 150 ? 39.49226 7.04095 250.20520 1.000 53.16460 150 GLU B CA 1
ATOM 7489 C C . GLU B 2 150 ? 40.89082 6.88234 250.78803 1.000 52.31005 150 GLU B C 1
ATOM 7490 O O . GLU B 2 150 ? 41.84632 6.58865 250.06049 1.000 51.71657 150 GLU B O 1
ATOM 7502 N N . CYS B 2 151 ? 41.00855 7.06944 252.10127 1.000 52.20829 151 CYS B N 1
ATOM 7503 C CA . CYS B 2 151 ? 42.26162 6.85011 252.82179 1.000 50.88229 151 CYS B CA 1
ATOM 7504 C C . CYS B 2 151 ? 41.93475 6.09153 254.10270 1.000 48.59044 151 CYS B C 1
ATOM 7505 O O . CYS B 2 151 ? 41.41011 6.67840 255.05469 1.000 46.01855 151 CYS B O 1
ATOM 7512 N N . GLN B 2 152 ? 42.23599 4.79430 254.13296 1.000 49.58870 152 GLN B N 1
ATOM 7513 C CA . GLN B 2 152 ? 42.06634 4.03600 255.36503 1.000 51.93813 152 GLN B CA 1
ATOM 7514 C C . GLN B 2 152 ? 43.07983 4.52868 256.39275 1.000 54.54864 152 GLN B C 1
ATOM 7515 O O . GLN B 2 152 ? 44.26318 4.69979 256.07939 1.000 51.25248 152 GLN B O 1
ATOM 7529 N N . LEU B 2 153 ? 42.61306 4.76490 257.61909 1.000 59.23844 153 LEU B N 1
ATOM 7530 C CA . LEU B 2 153 ? 43.41422 5.39099 258.66209 1.000 65.15336 153 LEU B CA 1
ATOM 7531 C C . LEU B 2 153 ? 43.58269 4.41666 259.81645 1.000 73.44946 153 LEU B C 1
ATOM 7532 O O . LEU B 2 153 ? 42.59275 3.92682 260.37212 1.000 72.42491 153 LEU B O 1
ATOM 7548 N N . GLN B 2 154 ? 44.83706 4.13401 260.16536 1.000 78.80194 154 GLN B N 1
ATOM 7549 C CA . GLN B 2 154 ? 45.15651 3.33363 261.34641 1.000 81.28094 154 GLN B CA 1
ATOM 7550 C C . GLN B 2 154 ? 45.30099 4.26293 262.55057 1.000 83.50730 154 GLN B C 1
ATOM 7551 O O . GLN B 2 154 ? 46.40093 4.56140 263.03618 1.000 74.18453 154 GLN B O 1
ATOM 7565 N N . LEU B 2 155 ? 44.15592 4.76189 263.01509 1.000 71.95436 155 LEU B N 1
ATOM 7566 C CA . LEU B 2 155 ? 44.13574 5.71331 264.12549 1.000 65.34291 155 LEU B CA 1
ATOM 7567 C C . LEU B 2 155 ? 44.18136 4.94640 265.44903 1.000 68.74382 155 LEU B C 1
ATOM 7568 O O . LEU B 2 155 ? 43.23303 4.92808 266.23257 1.000 69.71977 155 LEU B O 1
ATOM 7584 N N . HIS B 2 156 ? 45.32500 4.28934 265.67950 1.000 69.24517 156 HIS B N 1
ATOM 7585 C CA . HIS B 2 156 ? 45.57215 3.57507 266.92875 1.000 65.44316 156 HIS B CA 1
ATOM 7586 C C . HIS B 2 156 ? 46.28210 4.45685 267.95034 1.000 59.16923 156 HIS B C 1
ATOM 7587 O O . HIS B 2 156 ? 46.00684 4.37202 269.15347 1.000 59.08211 156 HIS B O 1
ATOM 7601 N N . ASN B 2 157 ? 47.21668 5.28862 267.48937 1.000 54.46154 157 ASN B N 1
ATOM 7602 C CA . ASN B 2 157 ? 47.86944 6.28225 268.33263 1.000 55.04809 157 ASN B CA 1
ATOM 7603 C C . ASN B 2 157 ? 47.03889 7.55173 268.48756 1.000 56.20414 157 ASN B C 1
ATOM 7604 O O . ASN B 2 157 ? 47.55457 8.55284 268.99368 1.000 59.40345 157 ASN B O 1
ATOM 7615 N N . PHE B 2 158 ? 45.78006 7.52927 268.05994 1.000 60.44609 158 PHE B N 1
ATOM 7616 C CA . PHE B 2 158 ? 44.93308 8.71100 268.13246 1.000 55.39143 158 PHE B CA 1
ATOM 7617 C C . PHE B 2 158 ? 44.84407 9.20992 269.57384 1.000 55.96596 158 PHE B C 1
ATOM 7618 O O . PHE B 2 158 ? 44.68682 8.40484 270.49923 1.000 59.40784 158 PHE B O 1
ATOM 7635 N N . PRO B 2 159 ? 44.92859 10.53007 269.80751 1.000 55.20965 159 PRO B N 1
ATOM 7636 C CA . PRO B 2 159 ? 45.08596 11.63250 268.83975 1.000 56.43247 159 PRO B CA 1
ATOM 7637 C C . PRO B 2 159 ? 46.55641 11.94341 268.56222 1.000 61.15398 159 PRO B C 1
ATOM 7638 O O . PRO B 2 159 ? 46.90219 13.05849 268.17275 1.000 62.63891 159 PRO B O 1
ATOM 7649 N N . MET B 2 160 ? 47.43551 10.96200 268.75720 1.000 59.53921 160 MET B N 1
ATOM 7650 C CA . MET B 2 160 ? 48.86804 11.12768 268.55557 1.000 67.86298 160 MET B CA 1
ATOM 7651 C C . MET B 2 160 ? 49.29917 10.21549 267.41733 1.000 66.60128 160 MET B C 1
ATOM 7652 O O . MET B 2 160 ? 50.31220 9.51513 267.51774 1.000 59.57603 160 MET B O 1
ATOM 7666 N N . ASP B 2 161 ? 48.53115 10.23615 266.32672 1.000 64.42633 161 ASP B N 1
ATOM 7667 C CA . ASP B 2 161 ? 48.69650 9.32700 265.20524 1.000 59.79145 161 ASP B CA 1
ATOM 7668 C C . ASP B 2 161 ? 49.26956 10.05841 263.99871 1.000 68.76576 161 ASP B C 1
ATOM 7669 O O . ASP B 2 161 ? 49.02171 11.25266 263.79782 1.000 60.10675 161 ASP B O 1
ATOM 7678 N N . GLU B 2 162 ? 50.03083 9.31904 263.19131 1.000 65.43785 162 GLU B N 1
ATOM 7679 C CA . GLU B 2 162 ? 50.63543 9.82552 261.96672 1.000 59.32624 162 GLU B CA 1
ATOM 7680 C C . GLU B 2 162 ? 50.11546 9.00114 260.79739 1.000 58.09526 162 GLU B C 1
ATOM 7681 O O . GLU B 2 162 ? 50.09917 7.76492 260.86539 1.000 57.02565 162 GLU B O 1
ATOM 7693 N N . HIS B 2 163 ? 49.70342 9.67950 259.72582 1.000 55.52651 163 HIS B N 1
ATOM 7694 C CA . HIS B 2 163 ? 49.10751 9.01153 258.57862 1.000 53.11220 163 HIS B CA 1
ATOM 7695 C C . HIS B 2 163 ? 49.66033 9.59033 257.28405 1.000 54.88315 163 HIS B C 1
ATOM 7696 O O . HIS B 2 163 ? 50.05879 10.75805 257.22678 1.000 56.90221 163 HIS B O 1
ATOM 7710 N N . SER B 2 164 ? 49.68072 8.75315 256.24578 1.000 49.87949 164 SER B N 1
ATOM 7711 C CA . SER B 2 164 ? 49.97811 9.16482 254.87879 1.000 50.02664 164 SER B CA 1
ATOM 7712 C C . SER B 2 164 ? 48.85109 8.66011 253.98989 1.000 57.37419 164 SER B C 1
ATOM 7713 O O . SER B 2 164 ? 48.49790 7.47775 254.05386 1.000 55.09044 164 SER B O 1
ATOM 7721 N N . CYS B 2 165 ? 48.29533 9.54275 253.15827 1.000 50.49989 165 CYS B N 1
ATOM 7722 C CA . CYS B 2 165 ? 47.12566 9.22626 252.35479 1.000 47.04525 165 CYS B CA 1
ATOM 7723 C C . CYS B 2 165 ? 47.43500 9.36596 250.86965 1.000 47.29944 165 CYS B C 1
ATOM 7724 O O . CYS B 2 165 ? 48.02537 10.37587 250.45831 1.000 47.44832 165 CYS B O 1
ATOM 7731 N N . PRO B 2 166 ? 47.05013 8.40113 250.03796 1.000 47.37881 166 PRO B N 1
ATOM 7732 C CA . PRO B 2 166 ? 47.41640 8.44829 248.62055 1.000 47.76409 166 PRO B CA 1
ATOM 7733 C C . PRO B 2 166 ? 46.33966 9.08391 247.74601 1.000 46.53476 166 PRO B C 1
ATOM 7734 O O . PRO B 2 166 ? 45.23853 9.40966 248.19346 1.000 45.35784 166 PRO B O 1
ATOM 7745 N N . LEU B 2 167 ? 46.69415 9.25802 246.47059 1.000 46.88905 167 LEU B N 1
ATOM 7746 C CA . LEU B 2 167 ? 45.75631 9.72242 245.44557 1.000 45.93849 167 LEU B CA 1
ATOM 7747 C C . LEU B 2 167 ? 46.18632 9.06805 244.13064 1.000 46.74081 167 LEU B C 1
ATOM 7748 O O . LEU B 2 167 ? 46.94589 9.64871 243.35245 1.000 47.29796 167 LEU B O 1
ATOM 7764 N N . GLU B 2 168 ? 45.68922 7.85542 243.90012 1.000 46.82320 168 GLU B N 1
ATOM 7765 C CA . GLU B 2 168 ? 46.08092 7.07286 242.73633 1.000 47.94151 168 GLU B CA 1
ATOM 7766 C C . GLU B 2 168 ? 45.26789 7.47912 241.51357 1.000 46.92971 168 GLU B C 1
ATOM 7767 O O . GLU B 2 168 ? 44.07449 7.77498 241.61237 1.000 45.73812 168 GLU B O 1
ATOM 7779 N N . PHE B 2 169 ? 45.92248 7.49123 240.35436 1.000 54.04536 169 PHE B N 1
ATOM 7780 C CA . PHE B 2 169 ? 45.24336 7.76664 239.09674 1.000 55.50132 169 PHE B CA 1
ATOM 7781 C C . PHE B 2 169 ? 46.01296 7.10309 237.96488 1.000 65.61572 169 PHE B C 1
ATOM 7782 O O . PHE B 2 169 ? 47.24648 7.14295 237.93310 1.000 65.01452 169 PHE B O 1
ATOM 7799 N N . SER B 2 170 ? 45.27395 6.49237 237.04226 1.000 77.86606 170 SER B N 1
ATOM 7800 C CA . SER B 2 170 ? 45.86327 5.82986 235.88877 1.000 78.93693 170 SER B CA 1
ATOM 7801 C C . SER B 2 170 ? 44.88587 5.93133 234.72531 1.000 78.35142 170 SER B C 1
ATOM 7802 O O . SER B 2 170 ? 43.79903 6.50231 234.84873 1.000 77.38672 170 SER B O 1
ATOM 7810 N N . SER B 2 171 ? 45.27541 5.36351 233.58747 1.000 62.16613 171 SER B N 1
ATOM 7811 C CA . SER B 2 171 ? 44.35968 5.27176 232.46032 1.000 55.94667 171 SER B CA 1
ATOM 7812 C C . SER B 2 171 ? 43.31158 4.20084 232.73258 1.000 54.14970 171 SER B C 1
ATOM 7813 O O . SER B 2 171 ? 43.59610 3.17276 233.35378 1.000 54.15575 171 SER B O 1
ATOM 7821 N N . TYR B 2 172 ? 42.08773 4.44729 232.26621 1.000 57.01427 172 TYR B N 1
ATOM 7822 C CA . TYR B 2 172 ? 41.01475 3.48632 232.48618 1.000 54.60187 172 TYR B CA 1
ATOM 7823 C C . TYR B 2 172 ? 41.00190 2.39105 231.42873 1.000 57.81371 172 TYR B C 1
ATOM 7824 O O . TYR B 2 172 ? 40.60803 1.25716 231.72558 1.000 57.64520 172 TYR B O 1
ATOM 7842 N N . GLY B 2 173 ? 41.43099 2.69761 230.20575 1.000 61.01813 173 GLY B N 1
ATOM 7843 C CA . GLY B 2 173 ? 41.27944 1.75648 229.11423 1.000 61.64574 173 GLY B CA 1
ATOM 7844 C C . GLY B 2 173 ? 42.47763 1.58100 228.20582 1.000 65.63086 173 GLY B C 1
ATOM 7845 O O . GLY B 2 173 ? 42.43765 0.76164 227.28334 1.000 72.72935 173 GLY B O 1
ATOM 7849 N N . TYR B 2 174 ? 43.54641 2.34023 228.44101 1.000 58.76808 174 TYR B N 1
ATOM 7850 C CA . TYR B 2 174 ? 44.76045 2.27250 227.62998 1.000 58.72753 174 TYR B CA 1
ATOM 7851 C C . TYR B 2 174 ? 45.90639 1.82995 228.52753 1.000 59.56907 174 TYR B C 1
ATOM 7852 O O . TYR B 2 174 ? 46.53351 2.65960 229.20784 1.000 60.97045 174 TYR B O 1
ATOM 7870 N N . PRO B 2 175 ? 46.21580 0.52788 228.56266 1.000 57.82587 175 PRO B N 1
ATOM 7871 C CA . PRO B 2 175 ? 47.27707 0.04998 229.46188 1.000 58.26924 175 PRO B CA 1
ATOM 7872 C C . PRO B 2 175 ? 48.64568 0.62728 229.13412 1.000 58.37811 175 PRO B C 1
ATOM 7873 O O . PRO B 2 175 ? 48.76221 1.63506 228.43005 1.000 57.36004 175 PRO B O 1
ATOM 7884 N N . ARG B 2 176 ? 49.69392 -0.02332 229.64184 1.000 63.52799 176 ARG B N 1
ATOM 7885 C CA . ARG B 2 176 ? 51.04493 0.50290 229.48199 1.000 61.83327 176 ARG B CA 1
ATOM 7886 C C . ARG B 2 176 ? 51.43771 0.59473 228.01369 1.000 60.59721 176 ARG B C 1
ATOM 7887 O O . ARG B 2 176 ? 52.11152 1.54721 227.60327 1.000 62.50989 176 ARG B O 1
ATOM 7908 N N . GLU B 2 177 ? 51.02983 -0.38676 227.20632 1.000 59.58418 177 GLU B N 1
ATOM 7909 C CA . GLU B 2 177 ? 51.43657 -0.39889 225.80517 1.000 60.51503 177 GLU B CA 1
ATOM 7910 C C . GLU B 2 177 ? 50.92215 0.83187 225.06777 1.000 60.33062 177 GLU B C 1
ATOM 7911 O O . GLU B 2 177 ? 51.60821 1.37268 224.19177 1.000 61.30835 177 GLU B O 1
ATOM 7923 N N . GLU B 2 178 ? 49.71867 1.29167 225.40870 1.000 61.02060 178 GLU B N 1
ATOM 7924 C CA . GLU B 2 178 ? 49.09142 2.38531 224.67823 1.000 57.62386 178 GLU B CA 1
ATOM 7925 C C . GLU B 2 178 ? 49.34803 3.74360 225.31972 1.000 57.28485 178 GLU B C 1
ATOM 7926 O O . GLU B 2 178 ? 49.65141 4.70878 224.61003 1.000 58.05312 178 GLU B O 1
ATOM 7938 N N . ILE B 2 179 ? 49.23484 3.84356 226.64477 1.000 57.52692 179 ILE B N 1
ATOM 7939 C CA . ILE B 2 179 ? 49.43146 5.10316 227.35178 1.000 61.21137 179 ILE B CA 1
ATOM 7940 C C . ILE B 2 179 ? 50.40931 4.89226 228.49918 1.000 64.79494 179 ILE B C 1
ATOM 7941 O O . ILE B 2 179 ? 50.44098 3.83152 229.13098 1.000 61.45100 179 ILE B O 1
ATOM 7957 N N . VAL B 2 180 ? 51.21101 5.92342 228.76782 1.000 73.39174 180 VAL B N 1
ATOM 7958 C CA . VAL B 2 180 ? 52.15920 5.92267 229.87368 1.000 73.24179 180 VAL B CA 1
ATOM 7959 C C . VAL B 2 180 ? 52.16302 7.30888 230.50229 1.000 71.54102 180 VAL B C 1
ATOM 7960 O O . VAL B 2 180 ? 51.92745 8.31768 229.82893 1.000 67.14684 180 VAL B O 1
ATOM 7973 N N . TYR B 2 181 ? 52.43293 7.35277 231.80551 1.000 72.05359 181 TYR B N 1
ATOM 7974 C CA . TYR B 2 181 ? 52.47256 8.59828 232.55594 1.000 66.72140 181 TYR B CA 1
ATOM 7975 C C . TYR B 2 181 ? 53.83783 8.78453 233.20679 1.000 71.32846 181 TYR B C 1
ATOM 7976 O O . TYR B 2 181 ? 54.53787 7.81476 233.51446 1.000 71.70928 181 TYR B O 1
ATOM 7994 N N . GLN B 2 182 ? 54.20206 10.04706 233.42257 1.000 75.38639 182 GLN B N 1
ATOM 7995 C CA . GLN B 2 182 ? 55.38547 10.40112 234.19331 1.000 67.29772 182 GLN B CA 1
ATOM 7996 C C . GLN B 2 182 ? 55.25894 11.86330 234.58534 1.000 65.88731 182 GLN B C 1
ATOM 7997 O O . GLN B 2 182 ? 54.51519 12.62689 233.96286 1.000 66.63288 182 GLN B O 1
ATOM 8011 N N . TRP B 2 183 ? 55.99238 12.24337 235.62756 1.000 74.52354 183 TRP B N 1
ATOM 8012 C CA . TRP B 2 183 ? 55.86927 13.58101 236.18064 1.000 74.16246 183 TRP B CA 1
ATOM 8013 C C . TRP B 2 183 ? 56.91452 14.52324 235.58158 1.000 83.89726 183 TRP B C 1
ATOM 8014 O O . TRP B 2 183 ? 57.72699 14.14707 234.73262 1.000 86.75500 183 TRP B O 1
ATOM 8035 N N . LYS B 2 184 ? 56.89044 15.77310 236.04230 1.000 96.59599 184 LYS B N 1
ATOM 8036 C CA . LYS B 2 184 ? 57.93535 16.74498 235.77393 1.000 100.27455 184 LYS B CA 1
ATOM 8037 C C . LYS B 2 184 ? 58.85572 16.82267 236.99413 1.000 108.59756 184 LYS B C 1
ATOM 8038 O O . LYS B 2 184 ? 58.77572 16.00100 237.91313 1.000 112.85369 184 LYS B O 1
ATOM 8057 N N . ARG B 2 185 ? 59.73667 17.82674 237.01992 1.000 104.57129 185 ARG B N 1
ATOM 8058 C CA . ARG B 2 185 ? 60.45364 18.13815 238.25234 1.000 104.30371 185 ARG B CA 1
ATOM 8059 C C . ARG B 2 185 ? 59.58591 18.96498 239.19411 1.000 100.57404 185 ARG B C 1
ATOM 8060 O O . ARG B 2 185 ? 59.76876 18.90934 240.41597 1.000 99.44316 185 ARG B O 1
ATOM 8081 N N . SER B 2 186 ? 58.64397 19.73479 238.64488 1.000 100.36869 186 SER B N 1
ATOM 8082 C CA . SER B 2 186 ? 57.60895 20.38494 239.43994 1.000 95.72048 186 SER B CA 1
ATOM 8083 C C . SER B 2 186 ? 56.49454 19.38258 239.71538 1.000 94.86627 186 SER B C 1
ATOM 8084 O O . SER B 2 186 ? 55.32474 19.65126 239.42389 1.000 85.67900 186 SER B O 1
ATOM 8092 N N . SER B 2 187 ? 56.85353 18.21704 240.26266 1.000 107.48893 187 SER B N 1
ATOM 8093 C CA . SER B 2 187 ? 55.89171 17.12703 240.40770 1.000 101.84884 187 SER B CA 1
ATOM 8094 C C . SER B 2 187 ? 54.61325 17.60281 241.08641 1.000 98.14959 187 SER B C 1
ATOM 8095 O O . SER B 2 187 ? 53.50443 17.33283 240.61090 1.000 94.70315 187 SER B O 1
ATOM 8103 N N . VAL B 2 188 ? 54.74855 18.31146 242.20572 1.000 90.89957 188 VAL B N 1
ATOM 8104 C CA . VAL B 2 188 ? 53.60399 18.85012 242.92739 1.000 82.14331 188 VAL B CA 1
ATOM 8105 C C . VAL B 2 188 ? 53.97225 20.22696 243.46383 1.000 83.04816 188 VAL B C 1
ATOM 8106 O O . VAL B 2 188 ? 55.14122 20.51724 243.73592 1.000 85.10424 188 VAL B O 1
ATOM 8119 N N . GLU B 2 189 ? 52.95797 21.07847 243.61377 1.000 79.69512 189 GLU B N 1
ATOM 8120 C CA . GLU B 2 189 ? 53.14323 22.45839 244.05085 1.000 82.22093 189 GLU B CA 1
ATOM 8121 C C . GLU B 2 189 ? 51.99182 22.82949 244.97016 1.000 78.21771 189 GLU B C 1
ATOM 8122 O O . GLU B 2 189 ? 50.83827 22.86935 244.53287 1.000 74.68593 189 GLU B O 1
ATOM 8134 N N . VAL B 2 190 ? 52.30231 23.10634 246.23216 1.000 90.54209 190 VAL B N 1
ATOM 8135 C CA . VAL B 2 190 ? 51.28437 23.39506 247.23523 1.000 87.69967 190 VAL B CA 1
ATOM 8136 C C . VAL B 2 190 ? 51.04975 24.89727 247.29633 1.000 87.90096 190 VAL B C 1
ATOM 8137 O O . VAL B 2 190 ? 51.94900 25.70352 247.03314 1.000 95.30256 190 VAL B O 1
ATOM 8150 N N . GLY B 2 191 ? 49.82672 25.27713 247.65677 1.000 84.89205 191 GLY B N 1
ATOM 8151 C CA . GLY B 2 191 ? 49.43921 26.66351 247.77707 1.000 77.95726 191 GLY B CA 1
ATOM 8152 C C . GLY B 2 191 ? 49.50987 27.16537 249.20452 1.000 74.27512 191 GLY B C 1
ATOM 8153 O O . GLY B 2 191 ? 50.15324 26.56864 250.07549 1.000 77.72538 191 GLY B O 1
ATOM 8157 N N . ASP B 2 192 ? 48.83328 28.28650 249.44711 1.000 73.53101 192 ASP B N 1
ATOM 8158 C CA . ASP B 2 192 ? 48.83081 28.89078 250.77367 1.000 77.69361 192 ASP B CA 1
ATOM 8159 C C . ASP B 2 192 ? 48.20150 27.94139 251.78410 1.000 76.95603 192 ASP B C 1
ATOM 8160 O O . ASP B 2 192 ? 47.04293 27.54124 251.63742 1.000 82.21325 192 ASP B O 1
ATOM 8169 N N . THR B 2 193 ? 48.96507 27.59387 252.82110 1.000 72.93086 193 THR B N 1
ATOM 8170 C CA . THR B 2 193 ? 48.50442 26.60780 253.79042 1.000 77.38603 193 THR B CA 1
ATOM 8171 C C . THR B 2 193 ? 47.45539 27.16313 254.74579 1.000 76.39067 193 THR B C 1
ATOM 8172 O O . THR B 2 193 ? 46.72112 26.37997 255.35836 1.000 77.68434 193 THR B O 1
ATOM 8183 N N . ARG B 2 194 ? 47.36603 28.48648 254.89300 1.000 89.80599 194 ARG B N 1
ATOM 8184 C CA . ARG B 2 194 ? 46.38712 29.05015 255.81754 1.000 86.51444 194 ARG B CA 1
ATOM 8185 C C . ARG B 2 194 ? 44.96727 28.87328 255.29331 1.000 93.49013 194 ARG B C 1
ATOM 8186 O O . ARG B 2 194 ? 44.04007 28.60778 256.06838 1.000 85.82337 194 ARG B O 1
ATOM 8207 N N . SER B 2 195 ? 44.77566 29.01974 253.98089 1.000 114.65753 195 SER B N 1
ATOM 8208 C CA . SER B 2 195 ? 43.45571 28.79510 253.40325 1.000 109.74567 195 SER B CA 1
ATOM 8209 C C . SER B 2 195 ? 42.98076 27.36886 253.64207 1.000 105.59579 195 SER B C 1
ATOM 8210 O O . SER B 2 195 ? 41.77135 27.12095 253.72410 1.000 98.00019 195 SER B O 1
ATOM 8218 N N . TRP B 2 196 ? 43.91258 26.42479 253.75895 1.000 88.82101 196 TRP B N 1
ATOM 8219 C CA . TRP B 2 196 ? 43.54954 25.02111 253.89114 1.000 85.19932 196 TRP B CA 1
ATOM 8220 C C . TRP B 2 196 ? 42.76502 24.79585 255.17653 1.000 81.78390 196 TRP B C 1
ATOM 8221 O O . TRP B 2 196 ? 43.17021 25.23956 256.25626 1.000 69.90021 196 TRP B O 1
ATOM 8242 N N . ARG B 2 197 ? 41.63310 24.10096 255.05424 1.000 64.68821 197 ARG B N 1
ATOM 8243 C CA . ARG B 2 197 ? 40.77412 23.81257 256.20094 1.000 52.90799 197 ARG B CA 1
ATOM 8244 C C . ARG B 2 197 ? 41.16018 22.44602 256.76057 1.000 46.26274 197 ARG B C 1
ATOM 8245 O O . ARG B 2 197 ? 40.50575 21.42745 256.52531 1.000 41.96488 197 ARG B O 1
ATOM 8266 N N . LEU B 2 198 ? 42.25376 22.43430 257.51963 1.000 44.13598 198 LEU B N 1
ATOM 8267 C CA . LEU B 2 198 ? 42.70217 21.25032 258.25068 1.000 44.52443 198 LEU B CA 1
ATOM 8268 C C . LEU B 2 198 ? 42.87719 21.66246 259.70744 1.000 45.27593 198 LEU B C 1
ATOM 8269 O O . LEU B 2 198 ? 43.91614 22.21505 260.08169 1.000 48.97521 198 LEU B O 1
ATOM 8285 N N . TYR B 2 199 ? 41.86013 21.40212 260.52851 1.000 42.31261 199 TYR B N 1
ATOM 8286 C CA . TYR B 2 199 ? 41.92848 21.79710 261.93132 1.000 41.95267 199 TYR B CA 1
ATOM 8287 C C . TYR B 2 199 ? 42.82641 20.85177 262.72314 1.000 42.21601 199 TYR B C 1
ATOM 8288 O O . TYR B 2 199 ? 43.78958 21.28100 263.36825 1.000 43.88880 199 TYR B O 1
ATOM 8306 N N . GLN B 2 200 ? 42.52717 19.55517 262.67492 1.000 41.80485 200 GLN B N 1
ATOM 8307 C CA . GLN B 2 200 ? 43.18279 18.57888 263.53070 1.000 42.83021 200 GLN B CA 1
ATOM 8308 C C . GLN B 2 200 ? 44.48979 18.04654 262.96003 1.000 47.23224 200 GLN B C 1
ATOM 8309 O O . GLN B 2 200 ? 45.20529 17.33203 263.67211 1.000 49.90741 200 GLN B O 1
ATOM 8323 N N . PHE B 2 201 ? 44.82109 18.36897 261.71077 1.000 53.46693 201 PHE B N 1
ATOM 8324 C CA . PHE B 2 201 ? 46.03237 17.87214 261.07408 1.000 54.76378 201 PHE B CA 1
ATOM 8325 C C . PHE B 2 201 ? 46.86009 19.04310 260.56082 1.000 62.07474 201 PHE B C 1
ATOM 8326 O O . PHE B 2 201 ? 46.36562 20.16444 260.41562 1.000 65.05578 201 PHE B O 1
ATOM 8343 N N . SER B 2 202 ? 48.13780 18.76891 260.29451 1.000 58.26037 202 SER B N 1
ATOM 8344 C CA . SER B 2 202 ? 49.07514 19.76963 259.79369 1.000 65.33008 202 SER B CA 1
ATOM 8345 C C . SER B 2 202 ? 49.84890 19.17469 258.62639 1.000 72.36519 202 SER B C 1
ATOM 8346 O O . SER B 2 202 ? 50.49898 18.13510 258.77706 1.000 73.78669 202 SER B O 1
ATOM 8354 N N . PHE B 2 203 ? 49.78396 19.83538 257.47137 1.000 67.49524 203 PHE B N 1
ATOM 8355 C CA . PHE B 2 203 ? 50.44595 19.33220 256.27408 1.000 67.21213 203 PHE B CA 1
ATOM 8356 C C . PHE B 2 203 ? 51.95883 19.38960 256.44429 1.000 76.35068 203 PHE B C 1
ATOM 8357 O O . PHE B 2 203 ? 52.52062 20.44620 256.75116 1.000 76.30646 203 PHE B O 1
ATOM 8374 N N . VAL B 2 204 ? 52.62000 18.24788 256.24175 1.000 75.74381 204 VAL B N 1
ATOM 8375 C CA . VAL B 2 204 ? 54.06080 18.12008 256.42578 1.000 79.18308 204 VAL B CA 1
ATOM 8376 C C . VAL B 2 204 ? 54.74019 17.58828 255.17036 1.000 80.98343 204 VAL B C 1
ATOM 8377 O O . VAL B 2 204 ? 55.70975 18.17653 254.67951 1.000 88.89970 204 VAL B O 1
ATOM 8390 N N . GLY B 2 205 ? 54.24607 16.47338 254.63541 1.000 73.44562 205 GLY B N 1
ATOM 8391 C CA . GLY B 2 205 ? 54.94089 15.78984 253.56232 1.000 69.71983 205 GLY B CA 1
ATOM 8392 C C . GLY B 2 205 ? 54.15720 15.63233 252.27634 1.000 65.06849 205 GLY B C 1
ATOM 8393 O O . GLY B 2 205 ? 52.93002 15.75799 252.26547 1.000 67.24666 205 GLY B O 1
ATOM 8397 N N . LEU B 2 206 ? 54.86551 15.34526 251.18454 1.000 63.54047 206 LEU B N 1
ATOM 8398 C CA . LEU B 2 206 ? 54.24281 15.16712 249.87449 1.000 59.95975 206 LEU B CA 1
ATOM 8399 C C . LEU B 2 206 ? 55.23041 14.42972 248.98563 1.000 60.39723 206 LEU B C 1
ATOM 8400 O O . LEU B 2 206 ? 56.31407 14.95094 248.70094 1.000 59.18289 206 LEU B O 1
ATOM 8416 N N . ARG B 2 207 ? 54.86763 13.22316 248.55542 1.000 59.16812 207 ARG B N 1
ATOM 8417 C CA . ARG B 2 207 ? 55.75617 12.39684 247.75321 1.000 61.68016 207 ARG B CA 1
ATOM 8418 C C . ARG B 2 207 ? 54.98432 11.77755 246.59685 1.000 70.17083 207 ARG B C 1
ATOM 8419 O O . ARG B 2 207 ? 53.76300 11.61686 246.64836 1.000 61.81278 207 ARG B O 1
ATOM 8440 N N . ASN B 2 208 ? 55.72634 11.42918 245.54824 1.000 83.21732 208 ASN B N 1
ATOM 8441 C CA . ASN B 2 208 ? 55.17695 10.90980 244.30638 1.000 83.40180 208 ASN B CA 1
ATOM 8442 C C . ASN B 2 208 ? 55.74576 9.52529 244.02805 1.000 85.55441 208 ASN B C 1
ATOM 8443 O O . ASN B 2 208 ? 56.85161 9.18970 244.46568 1.000 83.14646 208 ASN B O 1
ATOM 8453 N N . THR B 2 209 ? 54.97895 8.72120 243.29532 1.000 74.60912 209 THR B N 1
ATOM 8454 C CA . THR B 2 209 ? 55.40352 7.36974 242.96336 1.000 60.73074 209 THR B CA 1
ATOM 8455 C C . THR B 2 209 ? 54.80221 6.95229 241.62916 1.000 62.90666 209 THR B C 1
ATOM 8456 O O . THR B 2 209 ? 53.64921 7.27373 241.33070 1.000 64.14547 209 THR B O 1
ATOM 8467 N N . THR B 2 210 ? 55.59415 6.23297 240.83571 1.000 58.27636 210 THR B N 1
ATOM 8468 C CA . THR B 2 210 ? 55.14540 5.62379 239.59326 1.000 57.60028 210 THR B CA 1
ATOM 8469 C C . THR B 2 210 ? 55.28566 4.11245 239.71252 1.000 58.47485 210 THR B C 1
ATOM 8470 O O . THR B 2 210 ? 56.18486 3.61119 240.39526 1.000 59.60156 210 THR B O 1
ATOM 8481 N N . GLU B 2 211 ? 54.38881 3.38649 239.05142 1.000 57.99717 211 GLU B N 1
ATOM 8482 C CA . GLU B 2 211 ? 54.40574 1.92996 239.10864 1.000 60.59989 211 GLU B CA 1
ATOM 8483 C C . GLU B 2 211 ? 53.46432 1.38817 238.04322 1.000 63.31455 211 GLU B C 1
ATOM 8484 O O . GLU B 2 211 ? 52.75098 2.14032 237.37496 1.000 62.49876 211 GLU B O 1
ATOM 8496 N N . VAL B 2 212 ? 53.47479 0.06511 237.89571 1.000 62.15048 212 VAL B N 1
ATOM 8497 C CA . VAL B 2 212 ? 52.62268 -0.64047 236.94565 1.000 70.73524 212 VAL B CA 1
ATOM 8498 C C . VAL B 2 212 ? 51.96323 -1.79541 237.68528 1.000 69.99433 212 VAL B C 1
ATOM 8499 O O . VAL B 2 212 ? 52.65248 -2.70870 238.15599 1.000 70.58322 212 VAL B O 1
ATOM 8512 N N . VAL B 2 213 ? 50.63703 -1.75646 237.78886 1.000 70.27160 213 VAL B N 1
ATOM 8513 C CA . VAL B 2 213 ? 49.86581 -2.78905 238.47134 1.000 74.45950 213 VAL B CA 1
ATOM 8514 C C . VAL B 2 213 ? 49.26292 -3.71502 237.42550 1.000 71.75124 213 VAL B C 1
ATOM 8515 O O . VAL B 2 213 ? 48.70868 -3.25293 236.41954 1.000 68.43350 213 VAL B O 1
ATOM 8528 N N . LYS B 2 214 ? 49.36601 -5.02014 237.66335 1.000 77.21555 214 LYS B N 1
ATOM 8529 C CA . LYS B 2 214 ? 48.85020 -6.01902 236.73958 1.000 74.68710 214 LYS B CA 1
ATOM 8530 C C . LYS B 2 214 ? 47.42961 -6.41110 237.12123 1.000 70.34096 214 LYS B C 1
ATOM 8531 O O . LYS B 2 214 ? 47.11045 -6.57219 238.30322 1.000 74.05247 214 LYS B O 1
ATOM 8550 N N . THR B 2 215 ? 46.57760 -6.55905 236.10942 1.000 68.64444 215 THR B N 1
ATOM 8551 C CA . THR B 2 215 ? 45.18515 -6.92857 236.31656 1.000 67.49228 215 THR B CA 1
ATOM 8552 C C . THR B 2 215 ? 44.72543 -7.76130 235.12577 1.000 67.35880 215 THR B C 1
ATOM 8553 O O . THR B 2 215 ? 45.50383 -8.06561 234.21684 1.000 69.10453 215 THR B O 1
ATOM 8564 N N . THR B 2 216 ? 43.44079 -8.12598 235.13090 1.000 77.63530 216 THR B N 1
ATOM 8565 C CA . THR B 2 216 ? 42.90434 -8.93907 234.04265 1.000 69.95683 216 THR B CA 1
ATOM 8566 C C . THR B 2 216 ? 42.78712 -8.12485 232.75896 1.000 65.99583 216 THR B C 1
ATOM 8567 O O . THR B 2 216 ? 43.19697 -8.57748 231.68322 1.000 70.31046 216 THR B O 1
ATOM 8578 N N . SER B 2 217 ? 42.22719 -6.91693 232.85221 1.000 66.03742 217 SER B N 1
ATOM 8579 C CA . SER B 2 217 ? 42.06938 -6.06689 231.67876 1.000 65.38311 217 SER B CA 1
ATOM 8580 C C . SER B 2 217 ? 43.39975 -5.60016 231.10365 1.000 64.39507 217 SER B C 1
ATOM 8581 O O . SER B 2 217 ? 43.41767 -5.06804 229.98765 1.000 65.56785 217 SER B O 1
ATOM 8589 N N . GLY B 2 218 ? 44.49554 -5.77703 231.82345 1.000 69.95624 218 GLY B N 1
ATOM 8590 C CA . GLY B 2 218 ? 45.79911 -5.39170 231.32965 1.000 70.09136 218 GLY B CA 1
ATOM 8591 C C . GLY B 2 218 ? 46.68879 -4.93827 232.46888 1.000 74.17226 218 GLY B C 1
ATOM 8592 O O . GLY B 2 218 ? 46.33242 -5.03749 233.63988 1.000 72.64420 218 GLY B O 1
ATOM 8596 N N . ASP B 2 219 ? 47.86385 -4.43884 232.09168 1.000 73.42042 219 ASP B N 1
ATOM 8597 C CA . ASP B 2 219 ? 48.86191 -3.93563 233.03247 1.000 78.33332 219 ASP B CA 1
ATOM 8598 C C . ASP B 2 219 ? 48.93172 -2.42197 232.86369 1.000 78.14043 219 ASP B C 1
ATOM 8599 O O . ASP B 2 219 ? 49.59573 -1.92021 231.95164 1.000 79.54423 219 ASP B O 1
ATOM 8608 N N . TYR B 2 220 ? 48.24798 -1.69784 233.74477 1.000 73.75779 220 TYR B N 1
ATOM 8609 C CA . TYR B 2 220 ? 48.19587 -0.24459 233.67233 1.000 66.45696 220 TYR B CA 1
ATOM 8610 C C . TYR B 2 220 ? 49.28779 0.36785 234.53836 1.000 65.67907 220 TYR B C 1
ATOM 8611 O O . TYR B 2 220 ? 49.62655 -0.16282 235.59852 1.000 64.25086 220 TYR B O 1
ATOM 8629 N N . VAL B 2 221 ? 49.83628 1.48859 234.07488 1.000 57.35182 221 VAL B N 1
ATOM 8630 C CA . VAL B 2 221 ? 50.80619 2.25990 234.84228 1.000 56.88909 221 VAL B CA 1
ATOM 8631 C C . VAL B 2 221 ? 50.03106 3.22656 235.72854 1.000 57.50905 221 VAL B C 1
ATOM 8632 O O . VAL B 2 221 ? 49.31364 4.10184 235.23121 1.000 59.40925 221 VAL B O 1
ATOM 8645 N N . VAL B 2 222 ? 50.15950 3.05943 237.03928 1.000 66.82496 222 VAL B N 1
ATOM 8646 C CA . VAL B 2 222 ? 49.41187 3.85670 238.00162 1.000 62.03650 222 VAL B CA 1
ATOM 8647 C C . VAL B 2 222 ? 50.33037 4.91859 238.58544 1.000 65.32018 222 VAL B C 1
ATOM 8648 O O . VAL B 2 222 ? 51.53444 4.70523 238.77299 1.000 63.83408 222 VAL B O 1
ATOM 8661 N N . MET B 2 223 ? 49.74880 6.07895 238.87969 1.000 66.40854 223 MET B N 1
ATOM 8662 C CA . MET B 2 223 ? 50.48011 7.23334 239.38636 1.000 64.66782 223 MET B CA 1
ATOM 8663 C C . MET B 2 223 ? 49.82451 7.67273 240.68468 1.000 61.88441 223 MET B C 1
ATOM 8664 O O . MET B 2 223 ? 48.64198 8.02909 240.69399 1.000 66.07043 223 MET B O 1
ATOM 8678 N N . SER B 2 224 ? 50.58502 7.64480 241.77375 1.000 60.61099 224 SER B N 1
ATOM 8679 C CA . SER B 2 224 ? 50.07955 7.99849 243.08939 1.000 52.71706 224 SER B CA 1
ATOM 8680 C C . SER B 2 224 ? 50.87338 9.16707 243.65329 1.000 55.34630 224 SER B C 1
ATOM 8681 O O . SER B 2 224 ? 52.04243 9.37154 243.31202 1.000 57.25736 224 SER B O 1
ATOM 8689 N N . VAL B 2 225 ? 50.21904 9.93480 244.52075 1.000 50.14021 225 VAL B N 1
ATOM 8690 C CA . VAL B 2 225 ? 50.83422 11.06547 245.20475 1.000 50.89143 225 VAL B CA 1
ATOM 8691 C C . VAL B 2 225 ? 50.36027 11.01179 246.65128 1.000 49.65574 225 VAL B C 1
ATOM 8692 O O . VAL B 2 225 ? 49.16995 11.20129 246.92583 1.000 55.84664 225 VAL B O 1
ATOM 8705 N N . TYR B 2 226 ? 51.27713 10.72817 247.56956 1.000 52.05593 226 TYR B N 1
ATOM 8706 C CA . TYR B 2 226 ? 50.94707 10.62599 248.98219 1.000 50.25419 226 TYR B CA 1
ATOM 8707 C C . TYR B 2 226 ? 51.04120 11.99502 249.64559 1.000 50.72210 226 TYR B C 1
ATOM 8708 O O . TYR B 2 226 ? 51.92862 12.79346 249.32944 1.000 51.41627 226 TYR B O 1
ATOM 8726 N N . PHE B 2 227 ? 50.10304 12.26546 250.55190 1.000 55.84370 227 PHE B N 1
ATOM 8727 C CA . PHE B 2 227 ? 50.10496 13.46015 251.38570 1.000 55.22861 227 PHE B CA 1
ATOM 8728 C C . PHE B 2 227 ? 50.23230 13.00645 252.83381 1.000 55.22915 227 PHE B C 1
ATOM 8729 O O . PHE B 2 227 ? 49.49977 12.11025 253.26853 1.000 53.11979 227 PHE B O 1
ATOM 8746 N N . ASP B 2 228 ? 51.16796 13.60162 253.57150 1.000 51.67979 228 ASP B N 1
ATOM 8747 C CA . ASP B 2 228 ? 51.49073 13.17270 254.92769 1.000 57.38769 228 ASP B CA 1
ATOM 8748 C C . ASP B 2 228 ? 50.94811 14.18749 255.92588 1.000 72.23516 228 ASP B C 1
ATOM 8749 O O . ASP B 2 228 ? 51.27285 15.37824 255.84289 1.000 73.27206 228 ASP B O 1
ATOM 8758 N N . LEU B 2 229 ? 50.15248 13.70843 256.88449 1.000 63.87006 229 LEU B N 1
ATOM 8759 C CA . LEU B 2 229 ? 49.47059 14.56516 257.84571 1.000 63.27496 229 LEU B CA 1
ATOM 8760 C C . LEU B 2 229 ? 49.72820 14.06272 259.25826 1.000 68.60446 229 LEU B C 1
ATOM 8761 O O . LEU B 2 229 ? 49.60831 12.86130 259.52505 1.000 68.71121 229 LEU B O 1
ATOM 8777 N N . SER B 2 230 ? 50.07341 14.98670 260.15436 1.000 65.18465 230 SER B N 1
ATOM 8778 C CA . SER B 2 230 ? 50.30413 14.69592 261.56491 1.000 64.14678 230 SER B CA 1
ATOM 8779 C C . SER B 2 230 ? 49.24121 15.40733 262.39176 1.000 58.94296 230 SER B C 1
ATOM 8780 O O . SER B 2 230 ? 49.03417 16.61565 262.22899 1.000 58.55056 230 SER B O 1
ATOM 8788 N N . ARG B 2 231 ? 48.58746 14.67285 263.28991 1.000 57.21522 231 ARG B N 1
ATOM 8789 C CA . ARG B 2 231 ? 47.45345 15.22871 264.01378 1.000 54.02775 231 ARG B CA 1
ATOM 8790 C C . ARG B 2 231 ? 47.92216 16.20698 265.09092 1.000 55.06662 231 ARG B C 1
ATOM 8791 O O . ARG B 2 231 ? 49.11137 16.30796 265.41187 1.000 57.79152 231 ARG B O 1
ATOM 8812 N N . ARG B 2 232 ? 46.95853 16.94003 265.64612 1.000 54.10072 232 ARG B N 1
ATOM 8813 C CA . ARG B 2 232 ? 47.19842 17.88971 266.72163 1.000 55.58976 232 ARG B CA 1
ATOM 8814 C C . ARG B 2 232 ? 46.37083 17.48349 267.93142 1.000 57.14992 232 ARG B C 1
ATOM 8815 O O . ARG B 2 232 ? 45.24832 16.98907 267.78945 1.000 55.48201 232 ARG B O 1
ATOM 8836 N N . ILE B 2 233 ? 46.93537 17.68821 269.12343 1.000 63.59865 233 ILE B N 1
ATOM 8837 C CA . ILE B 2 233 ? 46.25096 17.33241 270.36200 1.000 53.70104 233 ILE B CA 1
ATOM 8838 C C . ILE B 2 233 ? 45.48680 18.50134 270.96599 1.000 44.44718 233 ILE B C 1
ATOM 8839 O O . ILE B 2 233 ? 44.65058 18.28196 271.85686 1.000 43.27893 233 ILE B O 1
ATOM 8855 N N . GLY B 2 234 ? 45.75457 19.72905 270.52589 1.000 46.71043 234 GLY B N 1
ATOM 8856 C CA . GLY B 2 234 ? 45.14767 20.91267 271.09944 1.000 45.91952 234 GLY B CA 1
ATOM 8857 C C . GLY B 2 234 ? 43.67000 20.78504 271.38719 1.000 41.45375 234 GLY B C 1
ATOM 8858 O O . GLY B 2 234 ? 43.22769 21.04860 272.50875 1.000 41.19905 234 GLY B O 1
ATOM 8862 N N . TYR B 2 235 ? 42.89263 20.38404 270.38272 1.000 40.65424 235 TYR B N 1
ATOM 8863 C CA . TYR B 2 235 ? 41.45877 20.22351 270.58814 1.000 39.43567 235 TYR B CA 1
ATOM 8864 C C . TYR B 2 235 ? 41.17749 19.17770 271.65984 1.000 39.71064 235 TYR B C 1
ATOM 8865 O O . TYR B 2 235 ? 40.48533 19.44720 272.64838 1.000 39.21115 235 TYR B O 1
ATOM 8883 N N . PHE B 2 236 ? 41.71083 17.96810 271.47624 1.000 40.55214 236 PHE B N 1
ATOM 8884 C CA . PHE B 2 236 ? 41.41526 16.88382 272.40512 1.000 40.86026 236 PHE B CA 1
ATOM 8885 C C . PHE B 2 236 ? 41.97150 17.16337 273.79392 1.000 41.59603 236 PHE B C 1
ATOM 8886 O O . PHE B 2 236 ? 41.37626 16.73963 274.79060 1.000 41.44922 236 PHE B O 1
ATOM 8903 N N . VAL B 2 237 ? 43.10346 17.86433 273.88487 1.000 42.42725 237 VAL B N 1
ATOM 8904 C CA . VAL B 2 237 ? 43.63380 18.23985 275.19298 1.000 43.13255 237 VAL B CA 1
ATOM 8905 C C . VAL B 2 237 ? 42.59353 19.03544 275.96741 1.000 42.07862 237 VAL B C 1
ATOM 8906 O O . VAL B 2 237 ? 42.32923 18.77204 277.14654 1.000 42.24655 237 VAL B O 1
ATOM 8919 N N . ILE B 2 238 ? 41.98880 20.02460 275.31127 1.000 41.01956 238 ILE B N 1
ATOM 8920 C CA . ILE B 2 238 ? 40.98024 20.84324 275.96973 1.000 40.00944 238 ILE B CA 1
ATOM 8921 C C . ILE B 2 238 ? 39.66331 20.08844 276.08398 1.000 39.08444 238 ILE B C 1
ATOM 8922 O O . ILE B 2 238 ? 38.92881 20.25880 277.06339 1.000 38.63544 238 ILE B O 1
ATOM 8938 N N . GLN B 2 239 ? 39.34292 19.24710 275.09954 1.000 38.81999 239 GLN B N 1
ATOM 8939 C CA . GLN B 2 239 ? 38.03049 18.61628 275.05655 1.000 37.86504 239 GLN B CA 1
ATOM 8940 C C . GLN B 2 239 ? 37.96747 17.35309 275.89973 1.000 38.45130 239 GLN B C 1
ATOM 8941 O O . GLN B 2 239 ? 36.90612 17.04213 276.45352 1.000 37.78702 239 GLN B O 1
ATOM 8955 N N . THR B 2 240 ? 39.07693 16.62289 276.01804 1.000 39.72542 240 THR B N 1
ATOM 8956 C CA . THR B 2 240 ? 39.03363 15.32431 276.67749 1.000 40.36313 240 THR B CA 1
ATOM 8957 C C . THR B 2 240 ? 40.06299 15.18497 277.79224 1.000 41.67547 240 THR B C 1
ATOM 8958 O O . THR B 2 240 ? 39.70427 14.91258 278.94193 1.000 41.80961 240 THR B O 1
ATOM 8969 N N . TYR B 2 241 ? 41.34416 15.35551 277.46530 1.000 42.69712 241 TYR B N 1
ATOM 8970 C CA . TYR B 2 241 ? 42.39284 15.02327 278.42455 1.000 44.12115 241 TYR B CA 1
ATOM 8971 C C . TYR B 2 241 ? 42.29172 15.87047 279.68470 1.000 44.72994 241 TYR B C 1
ATOM 8972 O O . TYR B 2 241 ? 42.42023 15.35125 280.80071 1.000 49.85589 241 TYR B O 1
ATOM 8990 N N . LEU B 2 242 ? 42.06335 17.17792 279.53956 1.000 43.30240 242 LEU B N 1
ATOM 8991 C CA . LEU B 2 242 ? 41.94116 18.02805 280.71515 1.000 44.54204 242 LEU B CA 1
ATOM 8992 C C . LEU B 2 242 ? 40.74594 17.63806 281.58121 1.000 45.29258 242 LEU B C 1
ATOM 8993 O O . LEU B 2 242 ? 40.93323 17.35301 282.77286 1.000 48.85483 242 LEU B O 1
ATOM 9009 N N . PRO B 2 243 ? 39.51475 17.60865 281.05688 1.000 41.81488 243 PRO B N 1
ATOM 9010 C CA . PRO B 2 243 ? 38.38498 17.17979 281.90837 1.000 44.87704 243 PRO B CA 1
ATOM 9011 C C . PRO B 2 243 ? 38.58931 15.80785 282.53267 1.000 51.35497 243 PRO B C 1
ATOM 9012 O O . PRO B 2 243 ? 38.08661 15.55681 283.63623 1.000 50.65814 243 PRO B O 1
ATOM 9023 N N . CYS B 2 244 ? 39.31616 14.90917 281.86376 1.000 45.43272 244 CYS B N 1
ATOM 9024 C CA . CYS B 2 244 ? 39.65018 13.63164 282.48448 1.000 46.03376 244 CYS B CA 1
ATOM 9025 C C . CYS B 2 244 ? 40.65387 13.82182 283.61442 1.000 51.66915 244 CYS B C 1
ATOM 9026 O O . CYS B 2 244 ? 40.51653 13.21886 284.68558 1.000 52.66594 244 CYS B O 1
ATOM 9034 N N . ILE B 2 245 ? 41.66822 14.66196 283.39434 1.000 64.02197 245 ILE B N 1
ATOM 9035 C CA . ILE B 2 245 ? 42.69212 14.87380 284.41215 1.000 59.26995 245 ILE B CA 1
ATOM 9036 C C . ILE B 2 245 ? 42.11012 15.57047 285.63336 1.000 59.91150 245 ILE B C 1
ATOM 9037 O O . ILE B 2 245 ? 42.55908 15.33612 286.76189 1.000 61.87196 245 ILE B O 1
ATOM 9053 N N . MET B 2 246 ? 41.11988 16.44137 285.43985 1.000 52.76226 246 MET B N 1
ATOM 9054 C CA . MET B 2 246 ? 40.54002 17.15214 286.57217 1.000 46.00347 246 MET B CA 1
ATOM 9055 C C . MET B 2 246 ? 39.54910 16.28620 287.33778 1.000 44.77794 246 MET B C 1
ATOM 9056 O O . MET B 2 246 ? 39.35528 16.49141 288.54073 1.000 44.44143 246 MET B O 1
ATOM 9070 N N . THR B 2 247 ? 38.91903 15.31780 286.66979 1.000 44.77063 247 THR B N 1
ATOM 9071 C CA . THR B 2 247 ? 37.93592 14.48267 287.35063 1.000 43.47299 247 THR B CA 1
ATOM 9072 C C . THR B 2 247 ? 38.60756 13.52755 288.32808 1.000 44.95824 247 THR B C 1
ATOM 9073 O O . THR B 2 247 ? 38.12232 13.33985 289.44997 1.000 49.39514 247 THR B O 1
ATOM 9084 N N . VAL B 2 248 ? 39.72059 12.90970 287.92420 1.000 50.67283 248 VAL B N 1
ATOM 9085 C CA . VAL B 2 248 ? 40.44496 12.03793 288.84590 1.000 48.39400 248 VAL B CA 1
ATOM 9086 C C . VAL B 2 248 ? 40.90422 12.83237 290.06179 1.000 49.18263 248 VAL B C 1
ATOM 9087 O O . VAL B 2 248 ? 40.90266 12.32879 291.19217 1.000 56.04878 248 VAL B O 1
ATOM 9100 N N . ILE B 2 249 ? 41.30146 14.08893 289.84882 1.000 47.98128 249 ILE B N 1
ATOM 9101 C CA . ILE B 2 249 ? 41.71945 14.93855 290.96027 1.000 48.53065 249 ILE B CA 1
ATOM 9102 C C . ILE B 2 249 ? 40.55187 15.16836 291.90938 1.000 47.74059 249 ILE B C 1
ATOM 9103 O O . ILE B 2 249 ? 40.67378 14.99523 293.12764 1.000 48.79548 249 ILE B O 1
ATOM 9119 N N . LEU B 2 250 ? 39.39874 15.55951 291.36137 1.000 46.57269 250 LEU B N 1
ATOM 9120 C CA . LEU B 2 250 ? 38.22008 15.78204 292.19139 1.000 47.06532 250 LEU B CA 1
ATOM 9121 C C . LEU B 2 250 ? 37.89693 14.55392 293.02964 1.000 54.84870 250 LEU B C 1
ATOM 9122 O O . LEU B 2 250 ? 37.56830 14.66898 294.21650 1.000 52.84120 250 LEU B O 1
ATOM 9138 N N . SER B 2 251 ? 37.98241 13.36579 292.42674 1.000 62.72486 251 SER B N 1
ATOM 9139 C CA . SER B 2 251 ? 37.69490 12.13971 293.16062 1.000 60.83224 251 SER B CA 1
ATOM 9140 C C . SER B 2 251 ? 38.65459 11.92779 294.32291 1.000 62.46476 251 SER B C 1
ATOM 9141 O O . SER B 2 251 ? 38.30134 11.23942 295.28696 1.000 63.00497 251 SER B O 1
ATOM 9149 N N . GLN B 2 252 ? 39.85581 12.50087 294.25607 1.000 58.11323 252 GLN B N 1
ATOM 9150 C CA . GLN B 2 252 ? 40.84203 12.33828 295.31508 1.000 60.19612 252 GLN B CA 1
ATOM 9151 C C . GLN B 2 252 ? 40.71314 13.38310 296.41289 1.000 63.63215 252 GLN B C 1
ATOM 9152 O O . GLN B 2 252 ? 41.27793 13.19411 297.49645 1.000 67.85274 252 GLN B O 1
ATOM 9166 N N . VAL B 2 253 ? 39.98376 14.47391 296.16470 1.000 61.81598 253 VAL B N 1
ATOM 9167 C CA . VAL B 2 253 ? 39.65259 15.39917 297.23964 1.000 58.85558 253 VAL B CA 1
ATOM 9168 C C . VAL B 2 253 ? 38.82994 14.70039 298.31088 1.000 71.44843 253 VAL B C 1
ATOM 9169 O O . VAL B 2 253 ? 38.82118 15.13020 299.46991 1.000 72.79194 253 VAL B O 1
ATOM 9182 N N . SER B 2 254 ? 38.13041 13.62260 297.94745 1.000 78.03058 254 SER B N 1
ATOM 9183 C CA . SER B 2 254 ? 37.35291 12.86616 298.92120 1.000 82.08550 254 SER B CA 1
ATOM 9184 C C . SER B 2 254 ? 38.21093 12.35391 300.06979 1.000 82.26368 254 SER B C 1
ATOM 9185 O O . SER B 2 254 ? 37.68244 12.09504 301.15678 1.000 79.69391 254 SER B O 1
ATOM 9193 N N . PHE B 2 255 ? 39.52068 12.20702 299.85726 1.000 73.09328 255 PHE B N 1
ATOM 9194 C CA . PHE B 2 255 ? 40.38456 11.69374 300.91424 1.000 81.29377 255 PHE B CA 1
ATOM 9195 C C . PHE B 2 255 ? 40.48043 12.66345 302.08610 1.000 79.30564 255 PHE B C 1
ATOM 9196 O O . PHE B 2 255 ? 40.71092 12.23785 303.22421 1.000 80.37974 255 PHE B O 1
ATOM 9213 N N . TRP B 2 256 ? 40.31052 13.96288 301.83446 1.000 76.03808 256 TRP B N 1
ATOM 9214 C CA . TRP B 2 256 ? 40.42241 14.98191 302.87157 1.000 72.18466 256 TRP B CA 1
ATOM 9215 C C . TRP B 2 256 ? 39.09906 15.25827 303.57591 1.000 69.45341 256 TRP B C 1
ATOM 9216 O O . TRP B 2 256 ? 38.86813 16.38600 304.03756 1.000 65.46317 256 TRP B O 1
ATOM 9237 N N . LEU B 2 257 ? 38.22243 14.26329 303.67066 1.000 72.06043 257 LEU B N 1
ATOM 9238 C CA . LEU B 2 257 ? 36.98441 14.38833 304.42109 1.000 73.36754 257 LEU B CA 1
ATOM 9239 C C . LEU B 2 257 ? 36.89266 13.25551 305.43292 1.000 78.34863 257 LEU B C 1
ATOM 9240 O O . LEU B 2 257 ? 37.56626 12.22829 305.31274 1.000 77.86568 257 LEU B O 1
ATOM 9256 N N . ASN B 2 258 ? 36.04261 13.45437 306.43610 1.000 87.33341 258 ASN B N 1
ATOM 9257 C CA . ASN B 2 258 ? 35.83997 12.44243 307.45858 1.000 86.33656 258 ASN B CA 1
ATOM 9258 C C . ASN B 2 258 ? 34.95271 11.31940 306.92885 1.000 87.78816 258 ASN B C 1
ATOM 9259 O O . ASN B 2 258 ? 34.24077 11.46660 305.93091 1.000 81.91013 258 ASN B O 1
ATOM 9270 N N . ARG B 2 259 ? 35.00249 10.18086 307.62003 1.000 85.76096 259 ARG B N 1
ATOM 9271 C CA . ARG B 2 259 ? 34.12613 9.06577 307.29098 1.000 75.32374 259 ARG B CA 1
ATOM 9272 C C . ARG B 2 259 ? 32.74801 9.21539 307.91969 1.000 79.32145 259 ARG B C 1
ATOM 9273 O O . ARG B 2 259 ? 31.81351 8.52057 307.50620 1.000 77.52479 259 ARG B O 1
ATOM 9294 N N . GLU B 2 260 ? 32.60524 10.09940 308.91054 1.000 82.74874 260 GLU B N 1
ATOM 9295 C CA . GLU B 2 260 ? 31.28456 10.41819 309.44285 1.000 85.51621 260 GLU B CA 1
ATOM 9296 C C . GLU B 2 260 ? 30.33933 10.84080 308.32467 1.000 82.96759 260 GLU B C 1
ATOM 9297 O O . GLU B 2 260 ? 29.19892 10.37025 308.24166 1.000 82.67394 260 GLU B O 1
ATOM 9309 N N . SER B 2 261 ? 30.80499 11.73449 307.45076 1.000 78.02415 261 SER B N 1
ATOM 9310 C CA . SER B 2 261 ? 30.01338 12.22114 306.32219 1.000 69.66695 261 SER B CA 1
ATOM 9311 C C . SER B 2 261 ? 30.09003 11.20558 305.18122 1.000 70.72365 261 SER B C 1
ATOM 9312 O O . SER B 2 261 ? 30.65418 11.44754 304.11193 1.000 68.74032 261 SER B O 1
ATOM 9320 N N . VAL B 2 262 ? 29.49401 10.03863 305.43300 1.000 64.81551 262 VAL B N 1
ATOM 9321 C CA . VAL B 2 262 ? 29.51880 8.96131 304.44626 1.000 63.57411 262 VAL B CA 1
ATOM 9322 C C . VAL B 2 262 ? 28.86936 9.41899 303.14671 1.000 62.33533 262 VAL B C 1
ATOM 9323 O O . VAL B 2 262 ? 29.40745 9.20788 302.05308 1.000 59.30151 262 VAL B O 1
ATOM 9336 N N . ALA B 2 263 ? 27.69779 10.05181 303.24707 1.000 67.84809 263 ALA B N 1
ATOM 9337 C CA . ALA B 2 263 ? 27.00450 10.50875 302.04758 1.000 68.86822 263 ALA B CA 1
ATOM 9338 C C . ALA B 2 263 ? 27.88258 11.45025 301.23442 1.000 67.71601 263 ALA B C 1
ATOM 9339 O O . ALA B 2 263 ? 27.90000 11.38479 299.99984 1.000 74.77473 263 ALA B O 1
ATOM 9346 N N . ALA B 2 264 ? 28.62448 12.32957 301.91001 1.000 61.78180 264 ALA B N 1
ATOM 9347 C CA . ALA B 2 264 ? 29.49402 13.26705 301.20783 1.000 56.12657 264 ALA B CA 1
ATOM 9348 C C . ALA B 2 264 ? 30.48218 12.52667 300.31473 1.000 59.14429 264 ALA B C 1
ATOM 9349 O O . ALA B 2 264 ? 30.46750 12.67709 299.08774 1.000 55.56741 264 ALA B O 1
ATOM 9356 N N . ARG B 2 265 ? 31.35154 11.71238 300.91784 1.000 57.75730 265 ARG B N 1
ATOM 9357 C CA . ARG B 2 265 ? 32.34527 10.98449 300.13854 1.000 55.99299 265 ARG B CA 1
ATOM 9358 C C . ARG B 2 265 ? 31.71268 9.95818 299.20801 1.000 54.61709 265 ARG B C 1
ATOM 9359 O O . ARG B 2 265 ? 32.34859 9.55567 298.22678 1.000 51.85782 265 ARG B O 1
ATOM 9380 N N . THR B 2 266 ? 30.48283 9.52135 299.49199 1.000 57.31478 266 THR B N 1
ATOM 9381 C CA . THR B 2 266 ? 29.78626 8.64584 298.55464 1.000 54.46299 266 THR B CA 1
ATOM 9382 C C . THR B 2 266 ? 29.38742 9.40771 297.29729 1.000 52.41543 266 THR B C 1
ATOM 9383 O O . THR B 2 266 ? 29.50944 8.88894 296.18100 1.000 51.09592 266 THR B O 1
ATOM 9394 N N . VAL B 2 267 ? 28.90480 10.64011 297.45809 1.000 55.68717 267 VAL B N 1
ATOM 9395 C CA . VAL B 2 267 ? 28.65193 11.48631 296.29734 1.000 52.55199 267 VAL B CA 1
ATOM 9396 C C . VAL B 2 267 ? 29.93483 11.67393 295.49855 1.000 51.43727 267 VAL B C 1
ATOM 9397 O O . VAL B 2 267 ? 29.93788 11.56871 294.26661 1.000 51.37752 267 VAL B O 1
ATOM 9410 N N . PHE B 2 268 ? 31.04711 11.93921 296.18822 1.000 49.00707 268 PHE B N 1
ATOM 9411 C CA . PHE B 2 268 ? 32.32139 12.14445 295.50599 1.000 46.62073 268 PHE B CA 1
ATOM 9412 C C . PHE B 2 268 ? 32.61573 11.01114 294.53103 1.000 46.37736 268 PHE B C 1
ATOM 9413 O O . PHE B 2 268 ? 32.92540 11.24610 293.35793 1.000 46.50596 268 PHE B O 1
ATOM 9430 N N . GLY B 2 269 ? 32.52866 9.77184 295.00351 1.000 46.96453 269 GLY B N 1
ATOM 9431 C CA . GLY B 2 269 ? 32.85863 8.62667 294.17989 1.000 48.89266 269 GLY B CA 1
ATOM 9432 C C . GLY B 2 269 ? 31.80303 8.29137 293.14963 1.000 53.27498 269 GLY B C 1
ATOM 9433 O O . GLY B 2 269 ? 32.12060 8.04981 291.98130 1.000 56.72546 269 GLY B O 1
ATOM 9437 N N . VAL B 2 270 ? 30.53901 8.27475 293.57354 1.000 50.21509 270 VAL B N 1
ATOM 9438 C CA . VAL B 2 270 ? 29.45875 7.89598 292.66783 1.000 45.85019 270 VAL B CA 1
ATOM 9439 C C . VAL B 2 270 ? 29.38431 8.85832 291.49064 1.000 48.94415 270 VAL B C 1
ATOM 9440 O O . VAL B 2 270 ? 29.20429 8.44295 290.33920 1.000 55.67019 270 VAL B O 1
ATOM 9453 N N . THR B 2 271 ? 29.51153 10.15870 291.75773 1.000 50.18518 271 THR B N 1
ATOM 9454 C CA . THR B 2 271 ? 29.36035 11.14249 290.69160 1.000 47.30400 271 THR B CA 1
ATOM 9455 C C . THR B 2 271 ? 30.57056 11.16679 289.76530 1.000 48.63360 271 THR B C 1
ATOM 9456 O O . THR B 2 271 ? 30.42923 11.45357 288.57075 1.000 52.71481 271 THR B O 1
ATOM 9467 N N . THR B 2 272 ? 31.76287 10.88477 290.29372 1.000 47.14350 272 THR B N 1
ATOM 9468 C CA . THR B 2 272 ? 32.96887 10.94644 289.47864 1.000 45.14512 272 THR B CA 1
ATOM 9469 C C . THR B 2 272 ? 33.05965 9.75264 288.53965 1.000 50.08349 272 THR B C 1
ATOM 9470 O O . THR B 2 272 ? 33.46797 9.90308 287.38305 1.000 54.57085 272 THR B O 1
ATOM 9481 N N . VAL B 2 273 ? 32.67877 8.56273 289.01183 1.000 47.64250 273 VAL B N 1
ATOM 9482 C CA . VAL B 2 273 ? 32.59668 7.41998 288.10786 1.000 46.80313 273 VAL B CA 1
ATOM 9483 C C . VAL B 2 273 ? 31.50042 7.64808 287.07437 1.000 46.61634 273 VAL B C 1
ATOM 9484 O O . VAL B 2 273 ? 31.60344 7.18336 285.93150 1.000 46.02437 273 VAL B O 1
ATOM 9497 N N . LEU B 2 274 ? 30.43719 8.36133 287.45209 1.000 46.74545 274 LEU B N 1
ATOM 9498 C CA . LEU B 2 274 ? 29.38175 8.68355 286.49814 1.000 46.97432 274 LEU B CA 1
ATOM 9499 C C . LEU B 2 274 ? 29.91209 9.56254 285.37200 1.000 48.92890 274 LEU B C 1
ATOM 9500 O O . LEU B 2 274 ? 29.64199 9.31145 284.19173 1.000 51.62753 274 LEU B O 1
ATOM 9516 N N . THR B 2 275 ? 30.66707 10.60742 285.71921 1.000 51.41203 275 THR B N 1
ATOM 9517 C CA . THR B 2 275 ? 31.11796 11.55451 284.70460 1.000 46.43735 275 THR B CA 1
ATOM 9518 C C . THR B 2 275 ? 32.18729 10.94205 283.80972 1.000 44.39266 275 THR B C 1
ATOM 9519 O O . THR B 2 275 ? 32.13776 11.09604 282.58423 1.000 44.47092 275 THR B O 1
ATOM 9530 N N . MET B 2 276 ? 33.16513 10.24728 284.39710 1.000 45.10755 276 MET B N 1
ATOM 9531 C CA . MET B 2 276 ? 34.16780 9.57558 283.57599 1.000 45.21552 276 MET B CA 1
ATOM 9532 C C . MET B 2 276 ? 33.51957 8.61226 282.59063 1.000 44.80265 276 MET B C 1
ATOM 9533 O O . MET B 2 276 ? 34.07567 8.35126 281.51700 1.000 42.93715 276 MET B O 1
ATOM 9547 N N . THR B 2 277 ? 32.34920 8.07318 282.93627 1.000 44.57589 277 THR B N 1
ATOM 9548 C CA . THR B 2 277 ? 31.60423 7.24488 281.99480 1.000 45.27713 277 THR B CA 1
ATOM 9549 C C . THR B 2 277 ? 31.03743 8.09569 280.86488 1.000 46.77851 277 THR B C 1
ATOM 9550 O O . THR B 2 277 ? 31.36265 7.88871 279.68977 1.000 41.92555 277 THR B O 1
ATOM 9561 N N . THR B 2 278 ? 30.18672 9.06805 281.20728 1.000 41.90821 278 THR B N 1
ATOM 9562 C CA . THR B 2 278 ? 29.61654 9.94688 280.19070 1.000 39.31408 278 THR B CA 1
ATOM 9563 C C . THR B 2 278 ? 30.70880 10.59958 279.35371 1.000 37.97722 278 THR B C 1
ATOM 9564 O O . THR B 2 278 ? 30.56643 10.74760 278.13432 1.000 39.93030 278 THR B O 1
ATOM 9575 N N . LEU B 2 279 ? 31.80824 11.00099 279.99564 1.000 40.33563 279 LEU B N 1
ATOM 9576 C CA . LEU B 2 279 ? 32.89199 11.65903 279.27406 1.000 37.85515 279 LEU B CA 1
ATOM 9577 C C . LEU B 2 279 ? 33.47468 10.74661 278.20411 1.000 37.96719 279 LEU B C 1
ATOM 9578 O O . LEU B 2 279 ? 33.83865 11.20774 277.11635 1.000 41.89915 279 LEU B O 1
ATOM 9594 N N . SER B 2 280 ? 33.56671 9.44662 278.49083 1.000 38.74978 280 SER B N 1
ATOM 9595 C CA . SER B 2 280 ? 34.09364 8.51009 277.50385 1.000 39.35946 280 SER B CA 1
ATOM 9596 C C . SER B 2 280 ? 33.17546 8.41638 276.29271 1.000 38.29169 280 SER B C 1
ATOM 9597 O O . SER B 2 280 ? 33.63453 8.46494 275.14642 1.000 38.33718 280 SER B O 1
ATOM 9605 N N . ILE B 2 281 ? 31.87128 8.27566 276.52723 1.000 37.36236 281 ILE B N 1
ATOM 9606 C CA . ILE B 2 281 ? 30.92796 8.18072 275.41764 1.000 38.95818 281 ILE B CA 1
ATOM 9607 C C . ILE B 2 281 ? 30.92234 9.47344 274.61270 1.000 37.51752 281 ILE B C 1
ATOM 9608 O O . ILE B 2 281 ? 30.92075 9.45192 273.37516 1.000 40.33820 281 ILE B O 1
ATOM 9624 N N . SER B 2 282 ? 30.90672 10.61987 275.29936 1.000 35.68729 282 SER B N 1
ATOM 9625 C CA . SER B 2 282 ? 30.95168 11.89728 274.59602 1.000 35.65449 282 SER B CA 1
ATOM 9626 C C . SER B 2 282 ? 32.20170 12.01467 273.73465 1.000 35.20557 282 SER B C 1
ATOM 9627 O O . SER B 2 282 ? 32.15699 12.61200 272.65257 1.000 34.68719 282 SER B O 1
ATOM 9635 N N . ALA B 2 283 ? 33.31948 11.44301 274.18907 1.000 37.46944 283 ALA B N 1
ATOM 9636 C CA . ALA B 2 283 ? 34.55856 11.52980 273.42466 1.000 37.24974 283 ALA B CA 1
ATOM 9637 C C . ALA B 2 283 ? 34.50592 10.65396 272.18006 1.000 37.31342 283 ALA B C 1
ATOM 9638 O O . ALA B 2 283 ? 34.92317 11.08015 271.09735 1.000 37.85415 283 ALA B O 1
ATOM 9645 N N . ARG B 2 284 ? 33.99535 9.42973 272.30962 1.000 37.48194 284 ARG B N 1
ATOM 9646 C CA . ARG B 2 284 ? 33.99485 8.50277 271.18551 1.000 37.67770 284 ARG B CA 1
ATOM 9647 C C . ARG B 2 284 ? 32.88208 8.78154 270.18380 1.000 36.44436 284 ARG B C 1
ATOM 9648 O O . ARG B 2 284 ? 32.98364 8.34665 269.03032 1.000 37.23942 284 ARG B O 1
ATOM 9669 N N . ASN B 2 285 ? 31.82689 9.48979 270.59391 1.000 39.31516 285 ASN B N 1
ATOM 9670 C CA . ASN B 2 285 ? 30.68682 9.70070 269.70643 1.000 38.93275 285 ASN B CA 1
ATOM 9671 C C . ASN B 2 285 ? 31.09621 10.43057 268.43247 1.000 40.18404 285 ASN B C 1
ATOM 9672 O O . ASN B 2 285 ? 30.66658 10.06299 267.33237 1.000 42.90546 285 ASN B O 1
ATOM 9683 N N . SER B 2 286 ? 31.92183 11.46708 268.55766 1.000 37.58725 286 SER B N 1
ATOM 9684 C CA . SER B 2 286 ? 32.31442 12.27542 267.40973 1.000 34.20351 286 SER B CA 1
ATOM 9685 C C . SER B 2 286 ? 33.40038 11.62449 266.56453 1.000 37.52539 286 SER B C 1
ATOM 9686 O O . SER B 2 286 ? 33.76151 12.17535 265.51999 1.000 41.06502 286 SER B O 1
ATOM 9694 N N . LEU B 2 287 ? 33.91800 10.47808 266.97563 1.000 38.84020 287 LEU B N 1
ATOM 9695 C CA . LEU B 2 287 ? 35.01819 9.81238 266.30296 1.000 38.70760 287 LEU B CA 1
ATOM 9696 C C . LEU B 2 287 ? 34.53250 8.58313 265.54691 1.000 40.45491 287 LEU B C 1
ATOM 9697 O O . LEU B 2 287 ? 33.44943 8.05582 265.82424 1.000 37.77188 287 LEU B O 1
ATOM 9713 N N . PRO B 2 288 ? 35.30370 8.10549 264.56942 1.000 41.20383 288 PRO B N 1
ATOM 9714 C CA . PRO B 2 288 ? 34.87613 6.91496 263.82077 1.000 37.95258 288 PRO B CA 1
ATOM 9715 C C . PRO B 2 288 ? 34.65959 5.72457 264.74110 1.000 38.48235 288 PRO B C 1
ATOM 9716 O O . PRO B 2 288 ? 35.24538 5.62792 265.82161 1.000 40.58034 288 PRO B O 1
ATOM 9727 N N . LYS B 2 289 ? 33.80044 4.80980 264.29569 1.000 45.17354 289 LYS B N 1
ATOM 9728 C CA . LYS B 2 289 ? 33.46992 3.61709 265.07542 1.000 49.64347 289 LYS B CA 1
ATOM 9729 C C . LYS B 2 289 ? 34.44913 2.49129 264.73554 1.000 53.18884 289 LYS B C 1
ATOM 9730 O O . LYS B 2 289 ? 34.13207 1.52052 264.04372 1.000 63.55824 289 LYS B O 1
ATOM 9749 N N . VAL B 2 290 ? 35.66618 2.64023 265.24191 1.000 48.49979 290 VAL B N 1
ATOM 9750 C CA . VAL B 2 290 ? 36.70084 1.62892 265.06278 1.000 51.86641 290 VAL B CA 1
ATOM 9751 C C . VAL B 2 290 ? 36.55476 0.58718 266.16167 1.000 57.99562 290 VAL B C 1
ATOM 9752 O O . VAL B 2 290 ? 36.17343 0.89612 267.29662 1.000 60.14697 290 VAL B O 1
ATOM 9765 N N . ALA B 2 291 ? 36.86492 -0.66659 265.82327 1.000 63.34203 291 ALA B N 1
ATOM 9766 C CA . ALA B 2 291 ? 36.74556 -1.74129 266.80252 1.000 62.90225 291 ALA B CA 1
ATOM 9767 C C . ALA B 2 291 ? 37.86293 -1.67337 267.83527 1.000 63.72123 291 ALA B C 1
ATOM 9768 O O . ALA B 2 291 ? 37.61222 -1.80828 269.03932 1.000 63.41368 291 ALA B O 1
ATOM 9775 N N . TYR B 2 292 ? 39.09753 -1.45770 267.38763 1.000 68.21723 292 TYR B N 1
ATOM 9776 C CA . TYR B 2 292 ? 40.23351 -1.43419 268.29503 1.000 71.28094 292 TYR B CA 1
ATOM 9777 C C . TYR B 2 292 ? 40.16640 -0.20331 269.19991 1.000 70.19216 292 TYR B C 1
ATOM 9778 O O . TYR B 2 292 ? 39.27697 0.64602 269.08559 1.000 70.13866 292 TYR B O 1
ATOM 9796 N N . ALA B 2 293 ? 41.12837 -0.11130 270.11591 1.000 67.90575 293 ALA B N 1
ATOM 9797 C CA . ALA B 2 293 ? 41.21456 0.98554 271.06938 1.000 65.72736 293 ALA B CA 1
ATOM 9798 C C . ALA B 2 293 ? 42.35152 1.92179 270.68356 1.000 60.08926 293 ALA B C 1
ATOM 9799 O O . ALA B 2 293 ? 43.41407 1.47527 270.23721 1.000 58.04537 293 ALA B O 1
ATOM 9806 N N . THR B 2 294 ? 42.12139 3.21878 270.85950 1.000 66.01720 294 THR B N 1
ATOM 9807 C CA . THR B 2 294 ? 43.09782 4.24433 270.52871 1.000 60.40824 294 THR B CA 1
ATOM 9808 C C . THR B 2 294 ? 43.85947 4.66884 271.77914 1.000 53.16487 294 THR B C 1
ATOM 9809 O O . THR B 2 294 ? 43.55949 4.24693 272.89785 1.000 52.59398 294 THR B O 1
ATOM 9820 N N . ALA B 2 295 ? 44.86298 5.52464 271.57293 1.000 51.46462 295 ALA B N 1
ATOM 9821 C CA . ALA B 2 295 ? 45.65834 6.00162 272.69784 1.000 56.35233 295 ALA B CA 1
ATOM 9822 C C . ALA B 2 295 ? 44.80769 6.78967 273.68288 1.000 57.89161 295 ALA B C 1
ATOM 9823 O O . ALA B 2 295 ? 45.06603 6.75553 274.89228 1.000 62.82751 295 ALA B O 1
ATOM 9830 N N . MET B 2 296 ? 43.79445 7.50668 273.19107 1.000 54.19538 296 MET B N 1
ATOM 9831 C CA . MET B 2 296 ? 42.91430 8.24487 274.09087 1.000 52.36356 296 MET B CA 1
ATOM 9832 C C . MET B 2 296 ? 42.05823 7.29170 274.91580 1.000 50.83426 296 MET B C 1
ATOM 9833 O O . MET B 2 296 ? 41.93264 7.45064 276.13620 1.000 51.59491 296 MET B O 1
ATOM 9847 N N . ASP B 2 297 ? 41.45168 6.29740 274.26139 1.000 51.91033 297 ASP B N 1
ATOM 9848 C CA . ASP B 2 297 ? 40.63628 5.32523 274.98140 1.000 50.35656 297 ASP B CA 1
ATOM 9849 C C . ASP B 2 297 ? 41.39883 4.73916 276.16132 1.000 54.72377 297 ASP B C 1
ATOM 9850 O O . ASP B 2 297 ? 40.81883 4.48506 277.22314 1.000 56.64460 297 ASP B O 1
ATOM 9859 N N . TRP B 2 298 ? 42.70522 4.52448 275.99715 1.000 56.57289 298 TRP B N 1
ATOM 9860 C CA . TRP B 2 298 ? 43.52009 4.06721 277.11623 1.000 56.77257 298 TRP B CA 1
ATOM 9861 C C . TRP B 2 298 ? 43.58567 5.12785 278.20722 1.000 54.20653 298 TRP B C 1
ATOM 9862 O O . TRP B 2 298 ? 43.36590 4.83322 279.38753 1.000 54.89991 298 TRP B O 1
ATOM 9883 N N . PHE B 2 299 ? 43.88257 6.37458 277.83021 1.000 56.73056 299 PHE B N 1
ATOM 9884 C CA . PHE B 2 299 ? 43.90421 7.45072 278.81541 1.000 59.63344 299 PHE B CA 1
ATOM 9885 C C . PHE B 2 299 ? 42.57327 7.54311 279.55126 1.000 56.02737 299 PHE B C 1
ATOM 9886 O O . PHE B 2 299 ? 42.53944 7.72298 280.77485 1.000 55.86832 299 PHE B O 1
ATOM 9903 N N . ILE B 2 300 ? 41.46436 7.42265 278.81933 1.000 55.01797 300 ILE B N 1
ATOM 9904 C CA . ILE B 2 300 ? 40.15180 7.47304 279.45020 1.000 53.33910 300 ILE B CA 1
ATOM 9905 C C . ILE B 2 300 ? 39.92296 6.23628 280.30535 1.000 52.16566 300 ILE B C 1
ATOM 9906 O O . ILE B 2 300 ? 39.27029 6.30926 281.35358 1.000 53.54240 300 ILE B O 1
ATOM 9922 N N . ALA B 2 301 ? 40.45034 5.08622 279.88263 1.000 56.26339 301 ALA B N 1
ATOM 9923 C CA . ALA B 2 301 ? 40.22691 3.85243 280.62824 1.000 52.64095 301 ALA B CA 1
ATOM 9924 C C . ALA B 2 301 ? 40.91825 3.89763 281.98450 1.000 52.12153 301 ALA B C 1
ATOM 9925 O O . ALA B 2 301 ? 40.29368 3.64417 283.02123 1.000 51.67042 301 ALA B O 1
ATOM 9932 N N . VAL B 2 302 ? 42.21211 4.22139 281.99756 1.000 57.80077 302 VAL B N 1
ATOM 9933 C CA . VAL B 2 302 ? 42.95983 4.20442 283.24949 1.000 53.32835 302 VAL B CA 1
ATOM 9934 C C . VAL B 2 302 ? 42.47975 5.30825 284.18373 1.000 54.95087 302 VAL B C 1
ATOM 9935 O O . VAL B 2 302 ? 42.49515 5.14114 285.40966 1.000 53.20143 302 VAL B O 1
ATOM 9948 N N . CYS B 2 303 ? 42.05663 6.45127 283.63643 1.000 57.80029 303 CYS B N 1
ATOM 9949 C CA . CYS B 2 303 ? 41.46395 7.48444 284.47956 1.000 54.76218 303 CYS B CA 1
ATOM 9950 C C . CYS B 2 303 ? 40.20617 6.96645 285.16484 1.000 54.11928 303 CYS B C 1
ATOM 9951 O O . CYS B 2 303 ? 39.98710 7.22151 286.35492 1.000 54.28014 303 CYS B O 1
ATOM 9959 N N . TYR B 2 304 ? 39.36935 6.22974 284.42916 1.000 51.93179 304 TYR B N 1
ATOM 9960 C CA . TYR B 2 304 ? 38.20601 5.59886 285.04355 1.000 50.05480 304 TYR B CA 1
ATOM 9961 C C . TYR B 2 304 ? 38.62366 4.69144 286.19342 1.000 52.38107 304 TYR B C 1
ATOM 9962 O O . TYR B 2 304 ? 37.94797 4.63383 287.22819 1.000 52.34367 304 TYR B O 1
ATOM 9980 N N . ALA B 2 305 ? 39.73902 3.97456 286.03066 1.000 52.44585 305 ALA B N 1
ATOM 9981 C CA . ALA B 2 305 ? 40.23294 3.12285 287.10744 1.000 51.78477 305 ALA B CA 1
ATOM 9982 C C . ALA B 2 305 ? 40.69012 3.95461 288.29901 1.000 52.27204 305 ALA B C 1
ATOM 9983 O O . ALA B 2 305 ? 40.39883 3.61173 289.45105 1.000 52.77130 305 ALA B O 1
ATOM 9990 N N . PHE B 2 306 ? 41.40876 5.05108 288.04363 1.000 52.17558 306 PHE B N 1
ATOM 9991 C CA . PHE B 2 306 ? 41.81833 5.92999 289.13404 1.000 52.57726 306 PHE B CA 1
ATOM 9992 C C . PHE B 2 306 ? 40.60992 6.44218 289.90589 1.000 53.28931 306 PHE B C 1
ATOM 9993 O O . PHE B 2 306 ? 40.66105 6.58587 291.13325 1.000 55.41795 306 PHE B O 1
ATOM 10010 N N . VAL B 2 307 ? 39.51336 6.72442 289.20402 1.000 49.83918 307 VAL B N 1
ATOM 10011 C CA . VAL B 2 307 ? 38.30498 7.19670 289.86992 1.000 49.41933 307 VAL B CA 1
ATOM 10012 C C . VAL B 2 307 ? 37.59567 6.04599 290.57148 1.000 51.78621 307 VAL B C 1
ATOM 10013 O O . VAL B 2 307 ? 37.25144 6.13776 291.75565 1.000 53.78757 307 VAL B O 1
ATOM 10026 N N . PHE B 2 308 ? 37.35969 4.94727 289.85028 1.000 54.69294 308 PHE B N 1
ATOM 10027 C CA . PHE B 2 308 ? 36.68494 3.80298 290.45379 1.000 54.75790 308 PHE B CA 1
ATOM 10028 C C . PHE B 2 308 ? 37.46988 3.27158 291.64678 1.000 56.44964 308 PHE B C 1
ATOM 10029 O O . PHE B 2 308 ? 36.88305 2.88198 292.66346 1.000 58.21976 308 PHE B O 1
ATOM 10046 N N . SER B 2 309 ? 38.80108 3.25242 291.54393 1.000 55.17308 309 SER B N 1
ATOM 10047 C CA . SER B 2 309 ? 39.61857 2.79749 292.66305 1.000 58.57170 309 SER B CA 1
ATOM 10048 C C . SER B 2 309 ? 39.44871 3.69810 293.87904 1.000 54.50685 309 SER B C 1
ATOM 10049 O O . SER B 2 309 ? 39.56755 3.23272 295.01837 1.000 57.42979 309 SER B O 1
ATOM 10057 N N . ALA B 2 310 ? 39.16968 4.98536 293.66133 1.000 53.63652 310 ALA B N 1
ATOM 10058 C CA . ALA B 2 310 ? 38.99403 5.89958 294.78423 1.000 55.10396 310 ALA B CA 1
ATOM 10059 C C . ALA B 2 310 ? 37.70309 5.61839 295.54314 1.000 55.90060 310 ALA B C 1
ATOM 10060 O O . ALA B 2 310 ? 37.65598 5.78703 296.76771 1.000 58.69151 310 ALA B O 1
ATOM 10067 N N . LEU B 2 311 ? 36.65031 5.19390 294.84280 1.000 59.80120 311 LEU B N 1
ATOM 10068 C CA . LEU B 2 311 ? 35.39013 4.89463 295.51331 1.000 56.81188 311 LEU B CA 1
ATOM 10069 C C . LEU B 2 311 ? 35.51562 3.64436 296.37323 1.000 62.86055 311 LEU B C 1
ATOM 10070 O O . LEU B 2 311 ? 35.24658 3.67614 297.57949 1.000 63.25093 311 LEU B O 1
ATOM 10086 N N . ILE B 2 312 ? 35.91277 2.52380 295.76203 1.000 60.64590 312 ILE B N 1
ATOM 10087 C CA . ILE B 2 312 ? 36.06750 1.27929 296.51234 1.000 62.09385 312 ILE B CA 1
ATOM 10088 C C . ILE B 2 312 ? 36.95565 1.49427 297.72748 1.000 66.48943 312 ILE B C 1
ATOM 10089 O O . ILE B 2 312 ? 36.74688 0.87646 298.77956 1.000 66.82714 312 ILE B O 1
ATOM 10105 N N . GLU B 2 313 ? 37.95783 2.36944 297.60795 1.000 70.26762 313 GLU B N 1
ATOM 10106 C CA . GLU B 2 313 ? 38.78526 2.70535 298.76146 1.000 67.31506 313 GLU B CA 1
ATOM 10107 C C . GLU B 2 313 ? 37.93064 3.21272 299.91418 1.000 66.12045 313 GLU B C 1
ATOM 10108 O O . GLU B 2 313 ? 38.15153 2.83998 301.07212 1.000 66.00636 313 GLU B O 1
ATOM 10120 N N . PHE B 2 314 ? 36.94682 4.06472 299.61714 1.000 61.01651 314 PHE B N 1
ATOM 10121 C CA . PHE B 2 314 ? 36.08095 4.57973 300.67158 1.000 59.37959 314 PHE B CA 1
ATOM 10122 C C . PHE B 2 314 ? 35.18661 3.48389 301.23500 1.000 63.42472 314 PHE B C 1
ATOM 10123 O O . PHE B 2 314 ? 34.95784 3.42644 302.44853 1.000 66.74629 314 PHE B O 1
ATOM 10140 N N . ALA B 2 315 ? 34.66305 2.61088 300.37062 1.000 72.23074 315 ALA B N 1
ATOM 10141 C CA . ALA B 2 315 ? 33.85311 1.49673 300.85286 1.000 76.44402 315 ALA B CA 1
ATOM 10142 C C . ALA B 2 315 ? 34.65389 0.61237 301.79979 1.000 70.80579 315 ALA B C 1
ATOM 10143 O O . ALA B 2 315 ? 34.15734 0.21263 302.86021 1.000 73.27552 315 ALA B O 1
ATOM 10150 N N . THR B 2 316 ? 35.89881 0.29799 301.43380 1.000 70.33639 316 THR B N 1
ATOM 10151 C CA . THR B 2 316 ? 36.76281 -0.46946 302.32508 1.000 72.95494 316 THR B CA 1
ATOM 10152 C C . THR B 2 316 ? 36.97104 0.26471 303.64357 1.000 75.23764 316 THR B C 1
ATOM 10153 O O . THR B 2 316 ? 36.79217 -0.30804 304.72514 1.000 75.13059 316 THR B O 1
ATOM 10164 N N . VAL B 2 317 ? 37.35511 1.54061 303.57058 1.000 77.78974 317 VAL B N 1
ATOM 10165 C CA . VAL B 2 317 ? 37.55172 2.32874 304.78211 1.000 73.04840 317 VAL B CA 1
ATOM 10166 C C . VAL B 2 317 ? 36.27246 2.38801 305.60306 1.000 75.50987 317 VAL B C 1
ATOM 10167 O O . VAL B 2 317 ? 36.32052 2.42314 306.83865 1.000 76.21790 317 VAL B O 1
ATOM 10180 N N . ASN B 2 318 ? 35.11250 2.39941 304.94257 1.000 75.98028 318 ASN B N 1
ATOM 10181 C CA . ASN B 2 318 ? 33.85392 2.46498 305.67753 1.000 71.63816 318 ASN B CA 1
ATOM 10182 C C . ASN B 2 318 ? 33.54711 1.13953 306.36366 1.000 82.47880 318 ASN B C 1
ATOM 10183 O O . ASN B 2 318 ? 33.07569 1.12047 307.50688 1.000 86.24579 318 ASN B O 1
ATOM 10194 N N . TYR B 2 319 ? 33.80523 0.01989 305.68366 1.000 84.26607 319 TYR B N 1
ATOM 10195 C CA . TYR B 2 319 ? 33.58275 -1.28412 306.29711 1.000 83.92496 319 TYR B CA 1
ATOM 10196 C C . TYR B 2 319 ? 34.49700 -1.51684 307.49246 1.000 92.01830 319 TYR B C 1
ATOM 10197 O O . TYR B 2 319 ? 34.18410 -2.35475 308.34640 1.000 90.95039 319 TYR B O 1
ATOM 10215 N N . PHE B 2 320 ? 35.61201 -0.79309 307.57624 1.000 82.64260 320 PHE B N 1
ATOM 10216 C CA . PHE B 2 320 ? 36.54673 -0.92918 308.68538 1.000 81.98593 320 PHE B CA 1
ATOM 10217 C C . PHE B 2 320 ? 36.36620 0.13496 309.75694 1.000 80.88583 320 PHE B C 1
ATOM 10218 O O . PHE B 2 320 ? 36.66880 -0.12399 310.92589 1.000 83.72906 320 PHE B O 1
ATOM 10235 N N . THR B 2 321 ? 35.87609 1.32035 309.39089 1.000 80.64602 321 THR B N 1
ATOM 10236 C CA . THR B 2 321 ? 35.79224 2.41678 310.35109 1.000 83.65569 321 THR B CA 1
ATOM 10237 C C . THR B 2 321 ? 34.99276 2.01336 311.58467 1.000 89.68625 321 THR B C 1
ATOM 10238 O O . THR B 2 321 ? 35.43606 2.21749 312.72151 1.000 93.09766 321 THR B O 1
ATOM 10249 N N . LYS B 2 322 ? 33.80573 1.43862 311.37841 1.000 101.09391 322 LYS B N 1
ATOM 10250 C CA . LYS B 2 322 ? 32.91044 1.17433 312.50035 1.000 89.46812 322 LYS B CA 1
ATOM 10251 C C . LYS B 2 322 ? 33.53689 0.20555 313.49517 1.000 86.59812 322 LYS B C 1
ATOM 10252 O O . LYS B 2 322 ? 33.46668 0.42184 314.71095 1.000 82.69602 322 LYS B O 1
ATOM 10271 N N . SER B 2 323 ? 34.15608 -0.86606 313.00173 1.000 86.43566 323 SER B N 1
ATOM 10272 C CA . SER B 2 323 ? 34.74900 -1.87124 313.87865 1.000 85.86641 323 SER B CA 1
ATOM 10273 C C . SER B 2 323 ? 36.21140 -1.55695 314.18225 1.000 87.05383 323 SER B C 1
ATOM 10274 O O . SER B 2 323 ? 36.58135 -1.34682 315.34210 1.000 90.62613 323 SER B O 1
ATOM 10282 N N . GLN B 2 324 ? 37.05126 -1.52018 313.14533 1.000 90.60955 324 GLN B N 1
ATOM 10283 C CA . GLN B 2 324 ? 38.49146 -1.33333 313.29358 1.000 88.55922 324 GLN B CA 1
ATOM 10284 C C . GLN B 2 324 ? 38.91219 0.00225 312.70106 1.000 89.97395 324 GLN B C 1
ATOM 10285 O O . GLN B 2 324 ? 39.20318 0.09385 311.49487 1.000 92.43486 324 GLN B O 1
ATOM 10299 N N . PRO B 2 325 ? 38.98927 1.06469 313.50644 1.000 89.67918 325 PRO B N 1
ATOM 10300 C CA . PRO B 2 325 ? 39.44873 2.35552 312.96689 1.000 91.52295 325 PRO B CA 1
ATOM 10301 C C . PRO B 2 325 ? 40.95822 2.43625 312.78077 1.000 85.40355 325 PRO B C 1
ATOM 10302 O O . PRO B 2 325 ? 41.49361 3.50820 312.47334 1.000 85.68721 325 PRO B O 1
ATOM 10313 N N . ALA B 2 326 ? 41.66442 1.32013 312.97014 1.000 91.98958 326 ALA B N 1
ATOM 10314 C CA . ALA B 2 326 ? 43.11249 1.32697 312.77869 1.000 86.75780 326 ALA B CA 1
ATOM 10315 C C . ALA B 2 326 ? 43.46556 1.44778 311.29978 1.000 89.35434 326 ALA B C 1
ATOM 10316 O O . ALA B 2 326 ? 44.07942 2.43225 310.86937 1.000 88.48586 326 ALA B O 1
ATOM 10323 N N . ARG B 2 327 ? 43.08702 0.44582 310.50305 1.000 98.47287 327 ARG B N 1
ATOM 10324 C CA . ARG B 2 327 ? 43.33888 0.51397 309.06755 1.000 101.33719 327 ARG B CA 1
ATOM 10325 C C . ARG B 2 327 ? 42.52116 1.62280 308.41597 1.000 90.06676 327 ARG B C 1
ATOM 10326 O O . ARG B 2 327 ? 43.01526 2.32637 307.52730 1.000 83.58515 327 ARG B O 1
ATOM 10347 N N . ALA B 2 328 ? 41.27058 1.79955 308.84931 1.000 89.68356 328 ALA B N 1
ATOM 10348 C CA . ALA B 2 328 ? 40.39896 2.79205 308.23136 1.000 81.20986 328 ALA B CA 1
ATOM 10349 C C . ALA B 2 328 ? 40.98554 4.19641 308.28208 1.000 83.94011 328 ALA B C 1
ATOM 10350 O O . ALA B 2 328 ? 40.55695 5.06193 307.51045 1.000 86.27467 328 ALA B O 1
ATOM 10357 N N . ALA B 2 329 ? 41.95321 4.44359 309.16416 1.000 90.74606 329 ALA B N 1
ATOM 10358 C CA . ALA B 2 329 ? 42.54983 5.76771 309.28722 1.000 89.95775 329 ALA B CA 1
ATOM 10359 C C . ALA B 2 329 ? 43.81354 5.91731 308.44846 1.000 89.89371 329 ALA B C 1
ATOM 10360 O O . ALA B 2 329 ? 43.99930 6.94580 307.78908 1.000 88.01530 329 ALA B O 1
ATOM 10367 N N . LYS B 2 330 ? 44.69015 4.91231 308.45897 1.000 88.05236 330 LYS B N 1
ATOM 10368 C CA . LYS B 2 330 ? 45.94954 5.00975 307.73237 1.000 96.10648 330 LYS B CA 1
ATOM 10369 C C . LYS B 2 330 ? 45.78049 4.83202 306.22961 1.000 93.16706 330 LYS B C 1
ATOM 10370 O O . LYS B 2 330 ? 46.70026 5.16548 305.47408 1.000 91.82300 330 LYS B O 1
ATOM 10389 N N . ILE B 2 331 ? 44.63353 4.32244 305.77753 1.000 90.71328 438 ILE B N 1
ATOM 10390 C CA . ILE B 2 331 ? 44.39563 4.20122 304.34153 1.000 82.76325 438 ILE B CA 1
ATOM 10391 C C . ILE B 2 331 ? 44.33402 5.58279 303.70248 1.000 79.52034 438 ILE B C 1
ATOM 10392 O O . ILE B 2 331 ? 45.01504 5.85900 302.70793 1.000 78.83896 438 ILE B O 1
ATOM 10408 N N . ASP B 2 332 ? 43.51440 6.47362 304.26638 1.000 81.11855 439 ASP B N 1
ATOM 10409 C CA . ASP B 2 332 ? 43.41169 7.82406 303.72231 1.000 82.75812 439 ASP B CA 1
ATOM 10410 C C . ASP B 2 332 ? 44.75663 8.53871 303.76752 1.000 85.98546 439 ASP B C 1
ATOM 10411 O O . ASP B 2 332 ? 45.09397 9.30357 302.85597 1.000 91.99000 439 ASP B O 1
ATOM 10420 N N . ARG B 2 333 ? 45.53950 8.30395 304.82239 1.000 83.41913 440 ARG B N 1
ATOM 10421 C CA . ARG B 2 333 ? 46.84540 8.94577 304.92291 1.000 84.13665 440 ARG B CA 1
ATOM 10422 C C . ARG B 2 333 ? 47.73534 8.56271 303.74763 1.000 79.49543 440 ARG B C 1
ATOM 10423 O O . ARG B 2 333 ? 48.47165 9.40228 303.21592 1.000 79.34980 440 ARG B O 1
ATOM 10444 N N . LEU B 2 334 ? 47.67962 7.29798 303.32557 1.000 80.74915 441 LEU B N 1
ATOM 10445 C CA . LEU B 2 334 ? 48.51475 6.84496 302.21978 1.000 75.52544 441 LEU B CA 1
ATOM 10446 C C . LEU B 2 334 ? 47.89501 7.15967 300.86314 1.000 78.67138 441 LEU B C 1
ATOM 10447 O O . LEU B 2 334 ? 48.62458 7.43121 299.90210 1.000 78.44756 441 LEU B O 1
ATOM 10463 N N . SER B 2 335 ? 46.56412 7.12663 300.76061 1.000 84.42427 442 SER B N 1
ATOM 10464 C CA . SER B 2 335 ? 45.91819 7.44880 299.49253 1.000 80.00503 442 SER B CA 1
ATOM 10465 C C . SER B 2 335 ? 46.22201 8.88074 299.07324 1.000 85.74001 442 SER B C 1
ATOM 10466 O O . SER B 2 335 ? 46.50372 9.14614 297.89942 1.000 83.12178 442 SER B O 1
ATOM 10474 N N . ARG B 2 336 ? 46.18394 9.81751 300.02323 1.000 94.01465 443 ARG B N 1
ATOM 10475 C CA . ARG B 2 336 ? 46.46213 11.21376 299.70641 1.000 95.64029 443 ARG B CA 1
ATOM 10476 C C . ARG B 2 336 ? 47.84862 11.40656 299.10798 1.000 95.79574 443 ARG B C 1
ATOM 10477 O O . ARG B 2 336 ? 48.11809 12.46324 298.52574 1.000 99.21604 443 ARG B O 1
ATOM 10498 N N . ILE B 2 337 ? 48.72809 10.41994 299.23738 1.000 88.64740 444 ILE B N 1
ATOM 10499 C CA . ILE B 2 337 ? 50.06878 10.48139 298.66930 1.000 81.49450 444 ILE B CA 1
ATOM 10500 C C . ILE B 2 337 ? 50.17087 9.64288 297.40341 1.000 81.22842 444 ILE B C 1
ATOM 10501 O O . ILE B 2 337 ? 50.72465 10.08691 296.39763 1.000 78.99327 444 ILE B O 1
ATOM 10517 N N . ALA B 2 338 ? 49.63259 8.42276 297.43621 1.000 81.68058 445 ALA B N 1
ATOM 10518 C CA . ALA B 2 338 ? 49.77104 7.50876 296.30696 1.000 84.84668 445 ALA B CA 1
ATOM 10519 C C . ALA B 2 338 ? 48.82549 7.88007 295.16911 1.000 74.85424 445 ALA B C 1
ATOM 10520 O O . ALA B 2 338 ? 49.26270 8.12163 294.03873 1.000 72.14919 445 ALA B O 1
ATOM 10527 N N . PHE B 2 339 ? 47.52373 7.92506 295.44983 1.000 71.17777 446 PHE B N 1
ATOM 10528 C CA . PHE B 2 339 ? 46.54235 8.23230 294.41064 1.000 62.34035 446 PHE B CA 1
ATOM 10529 C C . PHE B 2 339 ? 46.93305 9.43901 293.57072 1.000 61.69558 446 PHE B C 1
ATOM 10530 O O . PHE B 2 339 ? 46.91785 9.33324 292.33364 1.000 61.91407 446 PHE B O 1
ATOM 10547 N N . PRO B 2 340 ? 47.28623 10.59077 294.15034 1.000 63.44603 447 PRO B N 1
ATOM 10548 C CA . PRO B 2 340 ? 47.72358 11.71085 293.29587 1.000 62.69491 447 PRO B CA 1
ATOM 10549 C C . PRO B 2 340 ? 49.05126 11.44389 292.61112 1.000 66.57490 447 PRO B C 1
ATOM 10550 O O . PRO B 2 340 ? 49.21751 11.78046 291.43175 1.000 65.77529 447 PRO B O 1
ATOM 10561 N N . LEU B 2 341 ? 50.00810 10.84343 293.32091 1.000 72.69333 448 LEU B N 1
ATOM 10562 C CA . LEU B 2 341 ? 51.32914 10.61826 292.74726 1.000 74.13646 448 LEU B CA 1
ATOM 10563 C C . LEU B 2 341 ? 51.33476 9.47308 291.74295 1.000 74.13328 448 LEU B C 1
ATOM 10564 O O . LEU B 2 341 ? 52.15238 9.47564 290.81704 1.000 79.59945 448 LEU B O 1
ATOM 10580 N N . LEU B 2 342 ? 50.44031 8.49538 291.90098 1.000 71.00795 449 LEU B N 1
ATOM 10581 C CA . LEU B 2 342 ? 50.34389 7.41687 290.92510 1.000 68.94709 449 LEU B CA 1
ATOM 10582 C C . LEU B 2 342 ? 49.67283 7.85722 289.63155 1.000 68.03846 449 LEU B C 1
ATOM 10583 O O . LEU B 2 342 ? 49.90983 7.23763 288.59034 1.000 74.20770 449 LEU B O 1
ATOM 10599 N N . PHE B 2 343 ? 48.84750 8.90461 289.66787 1.000 67.58943 450 PHE B N 1
ATOM 10600 C CA . PHE B 2 343 ? 48.25744 9.41733 288.43794 1.000 61.41124 450 PHE B CA 1
ATOM 10601 C C . PHE B 2 343 ? 49.26171 10.25714 287.65828 1.000 66.71086 450 PHE B C 1
ATOM 10602 O O . PHE B 2 343 ? 49.32571 10.16486 286.42625 1.000 68.32594 450 PHE B O 1
ATOM 10619 N N . GLY B 2 344 ? 50.06598 11.06025 288.36004 1.000 62.65723 451 GLY B N 1
ATOM 10620 C CA . GLY B 2 344 ? 51.04188 11.89599 287.67907 1.000 67.35656 451 GLY B CA 1
ATOM 10621 C C . GLY B 2 344 ? 52.11924 11.08847 286.98128 1.000 75.61599 451 GLY B C 1
ATOM 10622 O O . GLY B 2 344 ? 52.52651 11.41411 285.86040 1.000 76.19363 451 GLY B O 1
ATOM 10626 N N . ILE B 2 345 ? 52.61582 10.03904 287.64198 1.000 78.16284 452 ILE B N 1
ATOM 10627 C CA . ILE B 2 345 ? 53.58601 9.16488 286.99128 1.000 75.47325 452 ILE B CA 1
ATOM 10628 C C . ILE B 2 345 ? 52.96402 8.53698 285.75273 1.000 74.86408 452 ILE B C 1
ATOM 10629 O O . ILE B 2 345 ? 53.61677 8.40357 284.70996 1.000 77.06317 452 ILE B O 1
ATOM 10645 N N . PHE B 2 346 ? 51.69183 8.13803 285.84598 1.000 75.82030 453 PHE B N 1
ATOM 10646 C CA . PHE B 2 346 ? 51.01174 7.58672 284.68052 1.000 68.60673 453 PHE B CA 1
ATOM 10647 C C . PHE B 2 346 ? 50.94307 8.61518 283.55817 1.000 71.63413 453 PHE B C 1
ATOM 10648 O O . PHE B 2 346 ? 51.14390 8.27647 282.38390 1.000 71.87561 453 PHE B O 1
ATOM 10665 N N . ASN B 2 347 ? 50.65535 9.87731 283.89718 1.000 66.48592 454 ASN B N 1
ATOM 10666 C CA . ASN B 2 347 ? 50.59725 10.91228 282.87168 1.000 67.22660 454 ASN B CA 1
ATOM 10667 C C . ASN B 2 347 ? 51.94437 11.07204 282.18013 1.000 73.21076 454 ASN B C 1
ATOM 10668 O O . ASN B 2 347 ? 52.00427 11.21864 280.95326 1.000 77.68116 454 ASN B O 1
ATOM 10679 N N . LEU B 2 348 ? 53.03872 11.04685 282.94551 1.000 72.35520 455 LEU B N 1
ATOM 10680 C CA . LEU B 2 348 ? 54.35646 11.11054 282.32562 1.000 74.22134 455 LEU B CA 1
ATOM 10681 C C . LEU B 2 348 ? 54.59129 9.90840 281.42533 1.000 73.30053 455 LEU B C 1
ATOM 10682 O O . LEU B 2 348 ? 55.13746 10.04686 280.32407 1.000 74.13149 455 LEU B O 1
ATOM 10698 N N . VAL B 2 349 ? 54.19631 8.71722 281.88384 1.000 80.89707 456 VAL B N 1
ATOM 10699 C CA . VAL B 2 349 ? 54.35093 7.51484 281.07066 1.000 79.53340 456 VAL B CA 1
ATOM 10700 C C . VAL B 2 349 ? 53.56550 7.64777 279.77280 1.000 85.80267 456 VAL B C 1
ATOM 10701 O O . VAL B 2 349 ? 54.04491 7.27474 278.69456 1.000 81.89181 456 VAL B O 1
ATOM 10714 N N . TYR B 2 350 ? 52.34467 8.17347 279.85936 1.000 95.69599 457 TYR B N 1
ATOM 10715 C CA . TYR B 2 350 ? 51.47406 8.27285 278.69412 1.000 91.30696 457 TYR B CA 1
ATOM 10716 C C . TYR B 2 350 ? 52.01442 9.28366 277.69207 1.000 94.32079 457 TYR B C 1
ATOM 10717 O O . TYR B 2 350 ? 52.26797 8.95310 276.52834 1.000 93.83825 457 TYR B O 1
ATOM 10735 N N . TRP B 2 351 ? 52.20077 10.52677 278.13401 1.000 84.18124 458 TRP B N 1
ATOM 10736 C CA . TRP B 2 351 ? 52.63099 11.58460 277.22737 1.000 82.46321 458 TRP B CA 1
ATOM 10737 C C . TRP B 2 351 ? 54.00326 11.28499 276.63714 1.000 90.72024 458 TRP B C 1
ATOM 10738 O O . TRP B 2 351 ? 54.17500 11.27242 275.41257 1.000 91.26269 458 TRP B O 1
ATOM 10759 N N . ALA B 2 352 ? 54.99557 11.03737 277.49528 1.000 88.69276 459 ALA B N 1
ATOM 10760 C CA . ALA B 2 352 ? 56.35096 10.81512 277.00472 1.000 80.54767 459 ALA B CA 1
ATOM 10761 C C . ALA B 2 352 ? 56.41593 9.63216 276.04837 1.000 82.12834 459 ALA B C 1
ATOM 10762 O O . ALA B 2 352 ? 57.23869 9.62662 275.12518 1.000 77.89730 459 ALA B O 1
ATOM 10769 N N . THR B 2 353 ? 55.56494 8.62299 276.24985 1.000 83.30516 460 THR B N 1
ATOM 10770 C CA . THR B 2 353 ? 55.55215 7.48220 275.33977 1.000 79.69740 460 THR B CA 1
ATOM 10771 C C . THR B 2 353 ? 55.20519 7.91696 273.92194 1.000 83.58628 460 THR B C 1
ATOM 10772 O O . THR B 2 353 ? 55.79287 7.42434 272.95078 1.000 81.75325 460 THR B O 1
ATOM 10783 N N . TYR B 2 354 ? 54.25170 8.83986 273.78301 1.000 82.77168 461 TYR B N 1
ATOM 10784 C CA . TYR B 2 354 ? 53.81717 9.30681 272.47411 1.000 80.35863 461 TYR B CA 1
ATOM 10785 C C . TYR B 2 354 ? 54.42637 10.64450 272.07558 1.000 89.62397 461 TYR B C 1
ATOM 10786 O O . TYR B 2 354 ? 54.46625 10.95425 270.87929 1.000 83.27668 461 TYR B O 1
ATOM 10804 N N . LEU B 2 355 ? 54.89192 11.44342 273.03900 1.000 83.69640 462 LEU B N 1
ATOM 10805 C CA . LEU B 2 355 ? 55.45177 12.74973 272.70672 1.000 79.92110 462 LEU B CA 1
ATOM 10806 C C . LEU B 2 355 ? 56.59863 12.61976 271.71305 1.000 85.43501 462 LEU B C 1
ATOM 10807 O O . LEU B 2 355 ? 56.75309 13.46039 270.81936 1.000 79.75698 462 LEU B O 1
ATOM 10823 N N . ASN B 2 356 ? 57.40804 11.57341 271.84857 1.000 96.03956 463 ASN B N 1
ATOM 10824 C CA . ASN B 2 356 ? 58.51195 11.32895 270.92630 1.000 79.94341 463 ASN B CA 1
ATOM 10825 C C . ASN B 2 356 ? 58.58940 9.84769 270.56819 1.000 73.42811 463 ASN B C 1
ATOM 10826 O O . ASN B 2 356 ? 59.18401 9.47181 269.55770 1.000 62.27098 463 ASN B O 1
ATOM 10837 N N . ASN C 1 14 ? 12.06230 45.67040 212.61396 1.000 101.00983 14 ASN C N 1
ATOM 10838 C CA . ASN C 1 14 ? 11.28734 44.40930 212.43998 1.000 94.40643 14 ASN C CA 1
ATOM 10839 C C . ASN C 1 14 ? 12.00942 43.22747 213.07460 1.000 93.27440 14 ASN C C 1
ATOM 10840 O O . ASN C 1 14 ? 13.23577 43.22524 213.18994 1.000 91.36715 14 ASN C O 1
ATOM 10851 N N . ILE C 1 15 ? 11.23582 42.22008 213.48506 1.000 85.04386 15 ILE C N 1
ATOM 10852 C CA . ILE C 1 15 ? 11.82959 41.01335 214.05345 1.000 85.99269 15 ILE C CA 1
ATOM 10853 C C . ILE C 1 15 ? 12.71974 40.32942 213.02411 1.000 76.97524 15 ILE C C 1
ATOM 10854 O O . ILE C 1 15 ? 13.82977 39.88115 213.33829 1.000 66.64146 15 ILE C O 1
ATOM 10870 N N . THR C 1 16 ? 12.24910 40.23890 211.77750 1.000 72.92661 16 THR C N 1
ATOM 10871 C CA . THR C 1 16 ? 13.04550 39.59774 210.73753 1.000 65.86776 16 THR C CA 1
ATOM 10872 C C . THR C 1 16 ? 14.35703 40.33511 210.50542 1.000 62.96031 16 THR C C 1
ATOM 10873 O O . THR C 1 16 ? 15.36661 39.71057 210.15920 1.000 59.26872 16 THR C O 1
ATOM 10884 N N . ILE C 1 17 ? 14.36637 41.65785 210.68658 1.000 68.49568 17 ILE C N 1
ATOM 10885 C CA . ILE C 1 17 ? 15.60230 42.41363 210.50437 1.000 62.44032 17 ILE C CA 1
ATOM 10886 C C . ILE C 1 17 ? 16.64232 41.96555 211.52124 1.000 60.05014 17 ILE C C 1
ATOM 10887 O O . ILE C 1 17 ? 17.81445 41.75822 211.18368 1.000 58.54652 17 ILE C O 1
ATOM 10903 N N . PHE C 1 18 ? 16.23171 41.80388 212.78223 1.000 63.87345 18 PHE C N 1
ATOM 10904 C CA . PHE C 1 18 ? 17.17719 41.37789 213.80789 1.000 60.53422 18 PHE C CA 1
ATOM 10905 C C . PHE C 1 18 ? 17.63364 39.94241 213.58262 1.000 64.24813 18 PHE C C 1
ATOM 10906 O O . PHE C 1 18 ? 18.78947 39.60878 213.87023 1.000 66.92562 18 PHE C O 1
ATOM 10923 N N . THR C 1 19 ? 16.74780 39.08312 213.07117 1.000 63.38905 19 THR C N 1
ATOM 10924 C CA . THR C 1 19 ? 17.13907 37.70834 212.77756 1.000 60.45542 19 THR C CA 1
ATOM 10925 C C . THR C 1 19 ? 18.31268 37.66737 211.80794 1.000 58.61172 19 THR C C 1
ATOM 10926 O O . THR C 1 19 ? 19.24021 36.86656 211.97673 1.000 57.63785 19 THR C O 1
ATOM 10937 N N . ARG C 1 20 ? 18.29359 38.52514 210.78546 1.000 55.93441 20 ARG C N 1
ATOM 10938 C CA . ARG C 1 20 ? 19.39463 38.53794 209.82925 1.000 55.28175 20 ARG C CA 1
ATOM 10939 C C . ARG C 1 20 ? 20.65499 39.12434 210.45357 1.000 59.40360 20 ARG C C 1
ATOM 10940 O O . ARG C 1 20 ? 21.76926 38.67361 210.16078 1.000 58.64874 20 ARG C O 1
ATOM 10961 N N . ILE C 1 21 ? 20.49842 40.13379 211.31300 1.000 56.62931 21 ILE C N 1
ATOM 10962 C CA . ILE C 1 21 ? 21.65061 40.72682 211.98804 1.000 57.38808 21 ILE C CA 1
ATOM 10963 C C . ILE C 1 21 ? 22.37516 39.67648 212.82039 1.000 61.18907 21 ILE C C 1
ATOM 10964 O O . ILE C 1 21 ? 23.59843 39.51803 212.72655 1.000 55.51405 21 ILE C O 1
ATOM 10980 N N . LEU C 1 22 ? 21.63055 38.94443 213.65144 1.000 64.86465 22 LEU C N 1
ATOM 10981 C CA . LEU C 1 22 ? 22.24804 37.91274 214.47834 1.000 56.80183 22 LEU C CA 1
ATOM 10982 C C . LEU C 1 22 ? 22.97184 36.88131 213.62161 1.000 56.36543 22 LEU C C 1
ATOM 10983 O O . LEU C 1 22 ? 24.12417 36.52644 213.89635 1.000 57.64980 22 LEU C O 1
ATOM 10999 N N . ASP C 1 23 ? 22.30880 36.38768 212.57318 1.000 64.19174 23 ASP C N 1
ATOM 11000 C CA . ASP C 1 23 ? 22.92939 35.37979 211.71983 1.000 62.13792 23 ASP C CA 1
ATOM 11001 C C . ASP C 1 23 ? 24.19796 35.91491 211.07038 1.000 63.32677 23 ASP C C 1
ATOM 11002 O O . ASP C 1 23 ? 25.18802 35.18773 210.93129 1.000 63.86114 23 ASP C O 1
ATOM 11011 N N . GLY C 1 24 ? 24.19035 37.18558 210.66897 1.000 57.17055 24 GLY C N 1
ATOM 11012 C CA . GLY C 1 24 ? 25.37467 37.75641 210.05027 1.000 56.61826 24 GLY C CA 1
ATOM 11013 C C . GLY C 1 24 ? 26.54434 37.85615 211.00942 1.000 54.41292 24 GLY C C 1
ATOM 11014 O O . GLY C 1 24 ? 27.69737 37.64428 210.62220 1.000 56.77661 24 GLY C O 1
ATOM 11018 N N . LEU C 1 25 ? 26.26676 38.18531 212.27109 1.000 53.26764 25 LEU C N 1
ATOM 11019 C CA . LEU C 1 25 ? 27.33393 38.27700 213.25953 1.000 50.26590 25 LEU C CA 1
ATOM 11020 C C . LEU C 1 25 ? 27.87672 36.89855 213.61303 1.000 53.42409 25 LEU C C 1
ATOM 11021 O O . LEU C 1 25 ? 29.09511 36.71072 213.70809 1.000 51.15785 25 LEU C O 1
ATOM 11037 N N . LEU C 1 26 ? 26.98964 35.92216 213.81137 1.000 59.06592 26 LEU C N 1
ATOM 11038 C CA . LEU C 1 26 ? 27.41488 34.58304 214.19583 1.000 56.10806 26 LEU C CA 1
ATOM 11039 C C . LEU C 1 26 ? 27.88250 33.74772 213.01143 1.000 59.90612 26 LEU C C 1
ATOM 11040 O O . LEU C 1 26 ? 28.53749 32.72066 213.21885 1.000 60.39384 26 LEU C O 1
ATOM 11056 N N . ASP C 1 27 ? 27.56388 34.15811 211.78518 1.000 71.59009 27 ASP C N 1
ATOM 11057 C CA . ASP C 1 27 ? 28.03485 33.44842 210.60180 1.000 67.13362 27 ASP C CA 1
ATOM 11058 C C . ASP C 1 27 ? 29.54959 33.57542 210.49457 1.000 69.36415 27 ASP C C 1
ATOM 11059 O O . ASP C 1 27 ? 30.07829 34.68090 210.33271 1.000 64.10238 27 ASP C O 1
ATOM 11068 N N . GLY C 1 28 ? 30.24757 32.44628 210.57743 1.000 62.28489 28 GLY C N 1
ATOM 11069 C CA . GLY C 1 28 ? 31.69422 32.47919 210.54587 1.000 54.55665 28 GLY C CA 1
ATOM 11070 C C . GLY C 1 28 ? 32.33547 33.01837 211.80036 1.000 51.85249 28 GLY C C 1
ATOM 11071 O O . GLY C 1 28 ? 33.52077 33.36149 211.78064 1.000 48.35135 28 GLY C O 1
ATOM 11075 N N . TYR C 1 29 ? 31.58388 33.10498 212.89427 1.000 50.93572 29 TYR C N 1
ATOM 11076 C CA . TYR C 1 29 ? 32.10415 33.60105 214.15936 1.000 46.01489 29 TYR C CA 1
ATOM 11077 C C . TYR C 1 29 ? 32.75577 32.45468 214.92106 1.000 44.57512 29 TYR C C 1
ATOM 11078 O O . TYR C 1 29 ? 32.13253 31.40998 215.13845 1.000 45.47914 29 TYR C O 1
ATOM 11096 N N . ASP C 1 30 ? 34.00598 32.65647 215.32916 1.000 43.02027 30 ASP C N 1
ATOM 11097 C CA . ASP C 1 30 ? 34.76804 31.65270 216.06730 1.000 43.95735 30 ASP C CA 1
ATOM 11098 C C . ASP C 1 30 ? 34.80706 32.07856 217.53157 1.000 40.34183 30 ASP C C 1
ATOM 11099 O O . ASP C 1 30 ? 35.58847 32.95259 217.91607 1.000 42.82030 30 ASP C O 1
ATOM 11108 N N . ASN C 1 31 ? 33.95560 31.45927 218.35038 1.000 36.85476 31 ASN C N 1
ATOM 11109 C CA . ASN C 1 31 ? 33.92658 31.76537 219.77466 1.000 37.50105 31 ASN C CA 1
ATOM 11110 C C . ASN C 1 31 ? 35.10472 31.16278 220.52907 1.000 39.56564 31 ASN C C 1
ATOM 11111 O O . ASN C 1 31 ? 35.26805 31.44485 221.72108 1.000 39.47222 31 ASN C O 1
ATOM 11122 N N . ARG C 1 32 ? 35.91471 30.33273 219.87213 1.000 40.87423 32 ARG C N 1
ATOM 11123 C CA . ARG C 1 32 ? 37.10433 29.76486 220.49167 1.000 41.81356 32 ARG C CA 1
ATOM 11124 C C . ARG C 1 32 ? 38.22099 30.78535 220.66281 1.000 40.74230 32 ARG C C 1
ATOM 11125 O O . ARG C 1 32 ? 39.17379 30.51582 221.40237 1.000 42.64793 32 ARG C O 1
ATOM 11146 N N . LEU C 1 33 ? 38.12369 31.93980 220.00970 1.000 42.54057 33 LEU C N 1
ATOM 11147 C CA . LEU C 1 33 ? 39.16683 32.95571 220.02016 1.000 43.04871 33 LEU C CA 1
ATOM 11148 C C . LEU C 1 33 ? 38.67636 34.19036 220.76332 1.000 41.02591 33 LEU C C 1
ATOM 11149 O O . LEU C 1 33 ? 37.54736 34.64231 220.54551 1.000 40.99940 33 LEU C O 1
ATOM 11165 N N . ARG C 1 34 ? 39.52413 34.73242 221.63417 1.000 36.39206 34 ARG C N 1
ATOM 11166 C CA . ARG C 1 34 ? 39.16301 35.93504 222.36225 1.000 36.62325 34 ARG C CA 1
ATOM 11167 C C . ARG C 1 34 ? 39.11978 37.13340 221.41446 1.000 43.98342 34 ARG C C 1
ATOM 11168 O O . ARG C 1 34 ? 39.82765 37.16147 220.40312 1.000 47.26017 34 ARG C O 1
ATOM 11189 N N . PRO C 1 35 ? 38.29807 38.13958 221.71890 1.000 45.05175 35 PRO C N 1
ATOM 11190 C CA . PRO C 1 35 ? 38.26745 39.34238 220.86862 1.000 43.18266 35 PRO C CA 1
ATOM 11191 C C . PRO C 1 35 ? 39.58826 40.09587 220.94684 1.000 47.51039 35 PRO C C 1
ATOM 11192 O O . PRO C 1 35 ? 40.12104 40.33481 222.03329 1.000 48.34393 35 PRO C O 1
ATOM 11203 N N . GLY C 1 36 ? 40.11742 40.46167 219.78207 1.000 55.54945 36 GLY C N 1
ATOM 11204 C CA . GLY C 1 36 ? 41.37991 41.16842 219.72824 1.000 56.74026 36 GLY C CA 1
ATOM 11205 C C . GLY C 1 36 ? 42.59582 40.27833 219.77407 1.000 60.61018 36 GLY C C 1
ATOM 11206 O O . GLY C 1 36 ? 43.68867 40.75732 220.09311 1.000 64.27697 36 GLY C O 1
ATOM 11210 N N . LEU C 1 37 ? 42.43887 38.99618 219.45966 1.000 61.16859 37 LEU C N 1
ATOM 11211 C CA . LEU C 1 37 ? 43.55000 38.05586 219.49881 1.000 56.94734 37 LEU C CA 1
ATOM 11212 C C . LEU C 1 37 ? 44.64718 38.46410 218.52652 1.000 59.88673 37 LEU C C 1
ATOM 11213 O O . LEU C 1 37 ? 44.40153 38.62340 217.32720 1.000 64.54557 37 LEU C O 1
ATOM 11229 N N . GLY C 1 38 ? 45.85638 38.64443 219.05309 1.000 54.68272 38 GLY C N 1
ATOM 11230 C CA . GLY C 1 38 ? 46.99913 39.02503 218.25328 1.000 57.92042 38 GLY C CA 1
ATOM 11231 C C . GLY C 1 38 ? 47.15229 40.50505 217.99855 1.000 63.76917 38 GLY C C 1
ATOM 11232 O O . GLY C 1 38 ? 48.12796 40.90492 217.35092 1.000 60.23064 38 GLY C O 1
ATOM 11236 N N . GLU C 1 39 ? 46.23140 41.32846 218.48470 1.000 58.06203 39 GLU C N 1
ATOM 11237 C CA . GLU C 1 39 ? 46.28658 42.77277 218.30850 1.000 70.83164 39 GLU C CA 1
ATOM 11238 C C . GLU C 1 39 ? 46.26551 43.50912 219.63670 1.000 71.60017 39 GLU C C 1
ATOM 11239 O O . GLU C 1 39 ? 47.14538 44.33736 219.89945 1.000 72.76956 39 GLU C O 1
ATOM 11251 N N . ARG C 1 40 ? 45.27411 43.22901 220.47799 1.000 69.44750 40 ARG C N 1
ATOM 11252 C CA . ARG C 1 40 ? 45.07742 43.90640 221.74852 1.000 70.31716 40 ARG C CA 1
ATOM 11253 C C . ARG C 1 40 ? 44.65867 42.90266 222.80807 1.000 64.88674 40 ARG C C 1
ATOM 11254 O O . ARG C 1 40 ? 44.03400 41.88127 222.51059 1.000 58.90236 40 ARG C O 1
ATOM 11275 N N . ILE C 1 41 ? 45.01905 43.20920 224.04740 1.000 72.34727 41 ILE C N 1
ATOM 11276 C CA . ILE C 1 41 ? 44.60493 42.40753 225.18900 1.000 64.07945 41 ILE C CA 1
ATOM 11277 C C . ILE C 1 41 ? 43.15279 42.72898 225.50258 1.000 61.89851 41 ILE C C 1
ATOM 11278 O O . ILE C 1 41 ? 42.73627 43.89407 225.48530 1.000 64.08482 41 ILE C O 1
ATOM 11294 N N . THR C 1 42 ? 42.37630 41.69199 225.79653 1.000 53.42501 42 THR C N 1
ATOM 11295 C CA . THR C 1 42 ? 40.95579 41.85147 226.08257 1.000 48.70870 42 THR C CA 1
ATOM 11296 C C . THR C 1 42 ? 40.79685 42.38841 227.49942 1.000 42.73613 42 THR C C 1
ATOM 11297 O O . THR C 1 42 ? 41.12663 41.70143 228.47168 1.000 47.70978 42 THR C O 1
ATOM 11308 N N . GLN C 1 43 ? 40.30380 43.61917 227.62066 1.000 48.25685 43 GLN C N 1
ATOM 11309 C CA . GLN C 1 43 ? 40.03329 44.21504 228.92201 1.000 42.76085 43 GLN C CA 1
ATOM 11310 C C . GLN C 1 43 ? 38.60552 43.88555 229.34067 1.000 39.48860 43 GLN C C 1
ATOM 11311 O O . GLN C 1 43 ? 37.66561 44.05419 228.55638 1.000 37.98523 43 GLN C O 1
ATOM 11325 N N . VAL C 1 44 ? 38.44927 43.40522 230.57073 1.000 37.42162 44 VAL C N 1
ATOM 11326 C CA . VAL C 1 44 ? 37.15934 42.96442 231.08971 1.000 42.09857 44 VAL C CA 1
ATOM 11327 C C . VAL C 1 44 ? 36.86636 43.78326 232.34128 1.000 42.38331 44 VAL C C 1
ATOM 11328 O O . VAL C 1 44 ? 37.45272 43.54392 233.40331 1.000 42.01911 44 VAL C O 1
ATOM 11341 N N . ARG C 1 45 ? 35.96254 44.75300 232.22326 1.000 36.86340 45 ARG C N 1
ATOM 11342 C CA . ARG C 1 45 ? 35.49121 45.50527 233.37823 1.000 42.51637 45 ARG C CA 1
ATOM 11343 C C . ARG C 1 45 ? 34.39184 44.72026 234.08244 1.000 38.60068 45 ARG C C 1
ATOM 11344 O O . ARG C 1 45 ? 33.44004 44.26240 233.44268 1.000 38.06162 45 ARG C O 1
ATOM 11365 N N . THR C 1 46 ? 34.52633 44.55464 235.39621 1.000 43.92345 46 THR C N 1
ATOM 11366 C CA . THR C 1 46 ? 33.63839 43.69667 236.16944 1.000 42.02334 46 THR C CA 1
ATOM 11367 C C . THR C 1 46 ? 32.93945 44.49089 237.26559 1.000 38.63117 46 THR C C 1
ATOM 11368 O O . THR C 1 46 ? 33.55517 45.33271 237.92906 1.000 37.65415 46 THR C O 1
ATOM 11379 N N . ASP C 1 47 ? 31.64958 44.20678 237.45080 1.000 36.19429 47 ASP C N 1
ATOM 11380 C CA . ASP C 1 47 ? 30.84450 44.77556 238.52142 1.000 30.81689 47 ASP C CA 1
ATOM 11381 C C . ASP C 1 47 ? 30.17088 43.63879 239.27631 1.000 26.53685 47 ASP C C 1
ATOM 11382 O O . ASP C 1 47 ? 30.07962 42.51242 238.78145 1.000 26.81085 47 ASP C O 1
ATOM 11391 N N . MET C 1 48 ? 29.70734 43.93749 240.48897 1.000 28.68567 48 MET C N 1
ATOM 11392 C CA . MET C 1 48 ? 29.11247 42.91588 241.33969 1.000 27.22413 48 MET C CA 1
ATOM 11393 C C . MET C 1 48 ? 28.05391 43.53484 242.24066 1.000 24.98687 48 MET C C 1
ATOM 11394 O O . MET C 1 48 ? 28.22982 44.64698 242.74469 1.000 25.43529 48 MET C O 1
ATOM 11408 N N . TYR C 1 49 ? 26.95976 42.80091 242.44023 1.000 21.54582 49 TYR C N 1
ATOM 11409 C CA . TYR C 1 49 ? 25.87888 43.20494 243.33333 1.000 24.70364 49 TYR C CA 1
ATOM 11410 C C . TYR C 1 49 ? 25.49197 42.00599 244.18359 1.000 23.47688 49 TYR C C 1
ATOM 11411 O O . TYR C 1 49 ? 25.02950 40.99195 243.65166 1.000 23.21391 49 TYR C O 1
ATOM 11429 N N . VAL C 1 50 ? 25.67787 42.11789 245.49699 1.000 23.38152 50 VAL C N 1
ATOM 11430 C CA . VAL C 1 50 ? 25.39020 41.01397 246.41035 1.000 24.74690 50 VAL C CA 1
ATOM 11431 C C . VAL C 1 50 ? 23.90045 41.07316 246.73805 1.000 24.31101 50 VAL C C 1
ATOM 11432 O O . VAL C 1 50 ? 23.45896 41.89114 247.54780 1.000 23.54631 50 VAL C O 1
ATOM 11445 N N . ASN C 1 51 ? 23.11986 40.19048 246.11173 1.000 22.32641 51 ASN C N 1
ATOM 11446 C CA . ASN C 1 51 ? 21.68984 40.14375 246.38520 1.000 23.42387 51 ASN C CA 1
ATOM 11447 C C . ASN C 1 51 ? 21.42217 39.72838 247.82546 1.000 27.88679 51 ASN C C 1
ATOM 11448 O O . ASN C 1 51 ? 20.45657 40.20005 248.43682 1.000 34.22290 51 ASN C O 1
ATOM 11459 N N . SER C 1 52 ? 22.26163 38.85390 248.37928 1.000 32.31407 52 SER C N 1
ATOM 11460 C CA . SER C 1 52 ? 22.18455 38.47306 249.78238 1.000 33.39385 52 SER C CA 1
ATOM 11461 C C . SER C 1 52 ? 23.53619 37.90692 250.18934 1.000 33.52904 52 SER C C 1
ATOM 11462 O O . SER C 1 52 ? 24.18213 37.21347 249.39938 1.000 28.82527 52 SER C O 1
ATOM 11470 N N . PHE C 1 53 ? 23.96507 38.21146 251.41169 1.000 39.38208 53 PHE C N 1
ATOM 11471 C CA . PHE C 1 53 ? 25.18291 37.62546 251.96156 1.000 38.16638 53 PHE C CA 1
ATOM 11472 C C . PHE C 1 53 ? 24.80538 36.36675 252.73267 1.000 44.40478 53 PHE C C 1
ATOM 11473 O O . PHE C 1 53 ? 24.18271 36.44112 253.79716 1.000 48.87382 53 PHE C O 1
ATOM 11490 N N . GLY C 1 54 ? 25.18931 35.21236 252.19880 1.000 59.01450 54 GLY C N 1
ATOM 11491 C CA . GLY C 1 54 ? 24.71657 33.94617 252.69845 1.000 48.72857 54 GLY C CA 1
ATOM 11492 C C . GLY C 1 54 ? 25.27252 33.59154 254.05631 1.000 55.90948 54 GLY C C 1
ATOM 11493 O O . GLY C 1 54 ? 26.19526 34.23221 254.57185 1.000 55.87971 54 GLY C O 1
ATOM 11497 N N . PRO C 1 55 ? 24.71040 32.54561 254.65836 1.000 42.68281 55 PRO C N 1
ATOM 11498 C CA . PRO C 1 55 ? 25.18239 32.11139 255.98012 1.000 37.84837 55 PRO C CA 1
ATOM 11499 C C . PRO C 1 55 ? 26.67026 31.80120 255.97959 1.000 31.61834 55 PRO C C 1
ATOM 11500 O O . PRO C 1 55 ? 27.20148 31.22123 255.03140 1.000 34.34617 55 PRO C O 1
ATOM 11511 N N . VAL C 1 56 ? 27.34221 32.20380 257.05403 1.000 29.06348 56 VAL C N 1
ATOM 11512 C CA . VAL C 1 56 ? 28.74640 31.88112 257.27785 1.000 28.85454 56 VAL C CA 1
ATOM 11513 C C . VAL C 1 56 ? 28.80282 30.64218 258.15771 1.000 26.91279 56 VAL C C 1
ATOM 11514 O O . VAL C 1 56 ? 28.16396 30.59741 259.21601 1.000 35.26548 56 VAL C O 1
ATOM 11527 N N . SER C 1 57 ? 29.55794 29.63665 257.72857 1.000 27.47701 57 SER C N 1
ATOM 11528 C CA . SER C 1 57 ? 29.68464 28.38139 258.46459 1.000 26.24239 57 SER C CA 1
ATOM 11529 C C . SER C 1 57 ? 31.06831 28.37712 259.10323 1.000 25.77072 57 SER C C 1
ATOM 11530 O O . SER C 1 57 ? 32.06514 28.07146 258.44290 1.000 24.62660 57 SER C O 1
ATOM 11538 N N . ASP C 1 58 ? 31.12222 28.71048 260.39571 1.000 32.48207 58 ASP C N 1
ATOM 11539 C CA . ASP C 1 58 ? 32.39563 28.69704 261.10778 1.000 31.91227 58 ASP C CA 1
ATOM 11540 C C . ASP C 1 58 ? 32.99483 27.29845 261.11715 1.000 27.75090 58 ASP C C 1
ATOM 11541 O O . ASP C 1 58 ? 34.19696 27.12558 260.88069 1.000 28.56616 58 ASP C O 1
ATOM 11550 N N . THR C 1 59 ? 32.16975 26.28661 261.39333 1.000 30.44010 59 THR C N 1
ATOM 11551 C CA . THR C 1 59 ? 32.66002 24.91498 261.41934 1.000 28.69295 59 THR C CA 1
ATOM 11552 C C . THR C 1 59 ? 33.36185 24.56527 260.11571 1.000 29.71388 59 THR C C 1
ATOM 11553 O O . THR C 1 59 ? 34.40120 23.89641 260.12084 1.000 28.61483 59 THR C O 1
ATOM 11564 N N . GLU C 1 60 ? 32.80289 24.99883 258.98863 1.000 28.66751 60 GLU C N 1
ATOM 11565 C CA . GLU C 1 60 ? 33.36514 24.71029 257.67699 1.000 25.71825 60 GLU C CA 1
ATOM 11566 C C . GLU C 1 60 ? 34.31328 25.79477 257.17659 1.000 24.59163 60 GLU C C 1
ATOM 11567 O O . GLU C 1 60 ? 34.89344 25.63592 256.09697 1.000 26.67417 60 GLU C O 1
ATOM 11579 N N . MET C 1 61 ? 34.48636 26.88567 257.92201 1.000 29.70223 61 MET C N 1
ATOM 11580 C CA . MET C 1 61 ? 35.36938 27.97636 257.51072 1.000 24.84111 61 MET C CA 1
ATOM 11581 C C . MET C 1 61 ? 35.00824 28.46470 256.10926 1.000 25.13877 61 MET C C 1
ATOM 11582 O O . MET C 1 61 ? 35.86503 28.63424 255.23825 1.000 23.47624 61 MET C O 1
ATOM 11596 N N . GLU C 1 62 ? 33.71560 28.69037 255.89254 1.000 26.56555 62 GLU C N 1
ATOM 11597 C CA . GLU C 1 62 ? 33.22777 29.09797 254.58371 1.000 21.72728 62 GLU C CA 1
ATOM 11598 C C . GLU C 1 62 ? 32.05538 30.05202 254.75973 1.000 22.70031 62 GLU C C 1
ATOM 11599 O O . GLU C 1 62 ? 31.55729 30.26425 255.86752 1.000 28.39186 62 GLU C O 1
ATOM 11611 N N . TYR C 1 63 ? 31.61074 30.62063 253.64065 1.000 22.82091 63 TYR C N 1
ATOM 11612 C CA . TYR C 1 63 ? 30.47441 31.52903 253.63118 1.000 23.69605 63 TYR C CA 1
ATOM 11613 C C . TYR C 1 63 ? 29.78866 31.43649 252.27595 1.000 23.81151 63 TYR C C 1
ATOM 11614 O O . TYR C 1 63 ? 30.41703 31.09610 251.27092 1.000 19.65764 63 TYR C O 1
ATOM 11632 N N . THR C 1 64 ? 28.49883 31.75674 252.25378 1.000 25.67672 64 THR C N 1
ATOM 11633 C CA . THR C 1 64 ? 27.69807 31.72505 251.03972 1.000 23.42269 64 THR C CA 1
ATOM 11634 C C . THR C 1 64 ? 27.30929 33.14366 250.64541 1.000 23.14492 64 THR C C 1
ATOM 11635 O O . THR C 1 64 ? 27.25746 34.04535 251.48540 1.000 27.04115 64 THR C O 1
ATOM 11646 N N . ILE C 1 65 ? 27.06138 33.33864 249.35351 1.000 26.34351 65 ILE C N 1
ATOM 11647 C CA . ILE C 1 65 ? 26.76704 34.66130 248.81521 1.000 24.36595 65 ILE C CA 1
ATOM 11648 C C . ILE C 1 65 ? 25.97407 34.49025 247.52748 1.000 22.50946 65 ILE C C 1
ATOM 11649 O O . ILE C 1 65 ? 26.28737 33.63154 246.70040 1.000 17.13497 65 ILE C O 1
ATOM 11665 N N . ASP C 1 66 ? 24.94162 35.31519 247.36488 1.000 20.99463 66 ASP C N 1
ATOM 11666 C CA . ASP C 1 66 ? 24.10074 35.32385 246.17073 1.000 21.48592 66 ASP C CA 1
ATOM 11667 C C . ASP C 1 66 ? 24.30921 36.65985 245.47320 1.000 20.79007 66 ASP C C 1
ATOM 11668 O O . ASP C 1 66 ? 23.85791 37.69867 245.96700 1.000 22.84835 66 ASP C O 1
ATOM 11677 N N . ILE C 1 67 ? 24.97597 36.63134 244.32015 1.000 22.39195 67 ILE C N 1
ATOM 11678 C CA . ILE C 1 67 ? 25.40983 37.84875 243.65146 1.000 25.15728 67 ILE C CA 1
ATOM 11679 C C . ILE C 1 67 ? 24.91048 37.87841 242.21418 1.000 19.53409 67 ILE C C 1
ATOM 11680 O O . ILE C 1 67 ? 24.56306 36.85256 241.62585 1.000 17.25252 67 ILE C O 1
ATOM 11696 N N . PHE C 1 68 ? 24.88768 39.09047 241.65320 1.000 24.43303 68 PHE C N 1
ATOM 11697 C CA . PHE C 1 68 ? 24.79860 39.30566 240.21283 1.000 23.72112 68 PHE C CA 1
ATOM 11698 C C . PHE C 1 68 ? 26.20227 39.67884 239.74232 1.000 19.56287 68 PHE C C 1
ATOM 11699 O O . PHE C 1 68 ? 26.70651 40.75511 240.07957 1.000 20.17636 68 PHE C O 1
ATOM 11716 N N . PHE C 1 69 ? 26.84407 38.79079 238.98250 1.000 19.56864 69 PHE C N 1
ATOM 11717 C CA . PHE C 1 69 ? 28.23094 38.97985 238.56126 1.000 20.26239 69 PHE C CA 1
ATOM 11718 C C . PHE C 1 69 ? 28.23757 39.41855 237.10254 1.000 21.06264 69 PHE C C 1
ATOM 11719 O O . PHE C 1 69 ? 27.89474 38.63640 236.21103 1.000 20.90811 69 PHE C O 1
ATOM 11736 N N . ALA C 1 70 ? 28.62791 40.66651 236.86273 1.000 22.25755 70 ALA C N 1
ATOM 11737 C CA . ALA C 1 70 ? 28.60463 41.25862 235.53402 1.000 23.08981 70 ALA C CA 1
ATOM 11738 C C . ALA C 1 70 ? 30.02016 41.44770 235.00610 1.000 25.24670 70 ALA C C 1
ATOM 11739 O O . ALA C 1 70 ? 30.93053 41.82545 235.75135 1.000 25.06712 70 ALA C O 1
ATOM 11746 N N . GLN C 1 71 ? 30.19010 41.19098 233.71186 1.000 29.34935 71 GLN C N 1
ATOM 11747 C CA . GLN C 1 71 ? 31.44249 41.41549 233.00722 1.000 29.77144 71 GLN C CA 1
ATOM 11748 C C . GLN C 1 71 ? 31.11850 42.09372 231.68576 1.000 30.56694 71 GLN C C 1
ATOM 11749 O O . GLN C 1 71 ? 30.14964 41.72475 231.01538 1.000 28.54554 71 GLN C O 1
ATOM 11763 N N . THR C 1 72 ? 31.92018 43.08807 231.31409 1.000 34.96336 72 THR C N 1
ATOM 11764 C CA . THR C 1 72 ? 31.72499 43.80299 230.06076 1.000 34.77063 72 THR C CA 1
ATOM 11765 C C . THR C 1 72 ? 33.05538 43.93675 229.33682 1.000 36.86368 72 THR C C 1
ATOM 11766 O O . THR C 1 72 ? 34.05986 44.33032 229.93811 1.000 40.34231 72 THR C O 1
ATOM 11777 N N . TRP C 1 73 ? 33.05369 43.60073 228.04948 1.000 34.99331 73 TRP C N 1
ATOM 11778 C CA . TRP C 1 73 ? 34.22145 43.71744 227.19270 1.000 34.40287 73 TRP C CA 1
ATOM 11779 C C . TRP C 1 73 ? 33.74191 44.13799 225.81271 1.000 37.72924 73 TRP C C 1
ATOM 11780 O O . TRP C 1 73 ? 32.53972 44.18145 225.53902 1.000 38.22392 73 TRP C O 1
ATOM 11801 N N . LYS C 1 74 ? 34.69133 44.43263 224.93192 1.000 42.62417 74 LYS C N 1
ATOM 11802 C CA . LYS C 1 74 ? 34.39515 44.87230 223.57626 1.000 39.86858 74 LYS C CA 1
ATOM 11803 C C . LYS C 1 74 ? 34.85479 43.80619 222.59371 1.000 38.01639 74 LYS C C 1
ATOM 11804 O O . LYS C 1 74 ? 35.99589 43.33726 222.66667 1.000 37.15046 74 LYS C O 1
ATOM 11823 N N . ASP C 1 75 ? 33.96318 43.42630 221.68283 1.000 38.97955 75 ASP C N 1
ATOM 11824 C CA . ASP C 1 75 ? 34.24424 42.43806 220.64729 1.000 42.63617 75 ASP C CA 1
ATOM 11825 C C . ASP C 1 75 ? 33.98089 43.09276 219.29769 1.000 47.97115 75 ASP C C 1
ATOM 11826 O O . ASP C 1 75 ? 32.82685 43.36456 218.94796 1.000 52.30780 75 ASP C O 1
ATOM 11835 N N . GLU C 1 76 ? 35.05112 43.35079 218.54393 1.000 44.55137 76 GLU C N 1
ATOM 11836 C CA . GLU C 1 76 ? 34.89780 44.00691 217.25056 1.000 44.71348 76 GLU C CA 1
ATOM 11837 C C . GLU C 1 76 ? 34.04867 43.16671 216.30593 1.000 46.40213 76 GLU C C 1
ATOM 11838 O O . GLU C 1 76 ? 33.27936 43.70688 215.50290 1.000 50.11014 76 GLU C O 1
ATOM 11850 N N . ARG C 1 77 ? 34.17063 41.84091 216.38951 1.000 48.98109 77 ARG C N 1
ATOM 11851 C CA . ARG C 1 77 ? 33.40790 40.96636 215.50682 1.000 49.06178 77 ARG C CA 1
ATOM 11852 C C . ARG C 1 77 ? 31.90459 41.11870 215.69575 1.000 57.69128 77 ARG C C 1
ATOM 11853 O O . ARG C 1 77 ? 31.13657 40.72215 214.81177 1.000 56.03600 77 ARG C O 1
ATOM 11874 N N . LEU C 1 78 ? 31.46724 41.67689 216.82063 1.000 66.79882 78 LEU C N 1
ATOM 11875 C CA . LEU C 1 78 ? 30.05046 41.88003 217.08580 1.000 65.14058 78 LEU C CA 1
ATOM 11876 C C . LEU C 1 78 ? 29.56643 43.26655 216.67677 1.000 70.53107 78 LEU C C 1
ATOM 11877 O O . LEU C 1 78 ? 28.37922 43.56750 216.84694 1.000 68.79161 78 LEU C O 1
ATOM 11893 N N . ARG C 1 79 ? 30.45185 44.11787 216.15778 1.000 59.68416 79 ARG C N 1
ATOM 11894 C CA . ARG C 1 79 ? 30.03753 45.43119 215.68136 1.000 55.41686 79 ARG C CA 1
ATOM 11895 C C . ARG C 1 79 ? 28.95589 45.27806 214.62148 1.000 50.79680 79 ARG C C 1
ATOM 11896 O O . ARG C 1 79 ? 29.13568 44.56030 213.63323 1.000 51.59583 79 ARG C O 1
ATOM 11917 N N . PHE C 1 80 ? 27.82475 45.94626 214.83469 1.000 62.11012 80 PHE C N 1
ATOM 11918 C CA . PHE C 1 80 ? 26.69437 45.85210 213.92464 1.000 64.36452 80 PHE C CA 1
ATOM 11919 C C . PHE C 1 80 ? 26.02636 47.21143 213.78913 1.000 61.69134 80 PHE C C 1
ATOM 11920 O O . PHE C 1 80 ? 26.10958 48.05587 214.68448 1.000 60.35763 80 PHE C O 1
ATOM 11937 N N . LYS C 1 81 ? 25.34589 47.40232 212.66107 1.000 61.63425 81 LYS C N 1
ATOM 11938 C CA . LYS C 1 81 ? 24.55302 48.59483 212.39137 1.000 54.95043 81 LYS C CA 1
ATOM 11939 C C . LYS C 1 81 ? 23.10421 48.15959 212.23741 1.000 51.94697 81 LYS C C 1
ATOM 11940 O O . LYS C 1 81 ? 22.79861 47.29534 211.40798 1.000 51.31488 81 LYS C O 1
ATOM 11959 N N . GLY C 1 82 ? 22.21867 48.75292 213.03145 1.000 52.91070 82 GLY C N 1
ATOM 11960 C CA . GLY C 1 82 ? 20.82414 48.38711 213.00954 1.000 51.81507 82 GLY C CA 1
ATOM 11961 C C . GLY C 1 82 ? 19.92387 49.46905 213.56498 1.000 56.68121 82 GLY C C 1
ATOM 11962 O O . GLY C 1 82 ? 20.36783 50.57395 213.89551 1.000 58.78895 82 GLY C O 1
ATOM 11966 N N . PRO C 1 83 ? 18.62458 49.16775 213.67623 1.000 59.38675 83 PRO C N 1
ATOM 11967 C CA . PRO C 1 83 ? 17.68221 50.16492 214.21372 1.000 59.07132 83 PRO C CA 1
ATOM 11968 C C . PRO C 1 83 ? 17.91256 50.43927 215.69364 1.000 62.50906 83 PRO C C 1
ATOM 11969 O O . PRO C 1 83 ? 18.26861 51.55945 216.07192 1.000 72.28559 83 PRO C O 1
ATOM 11980 N N . MET C 1 84 ? 17.71109 49.43268 216.54073 1.000 64.39495 84 MET C N 1
ATOM 11981 C CA . MET C 1 84 ? 18.02864 49.56208 217.95606 1.000 61.42660 84 MET C CA 1
ATOM 11982 C C . MET C 1 84 ? 19.53616 49.47401 218.15054 1.000 58.16829 84 MET C C 1
ATOM 11983 O O . MET C 1 84 ? 20.21034 48.65204 217.52341 1.000 56.91629 84 MET C O 1
ATOM 11997 N N . GLN C 1 85 ? 20.06807 50.33285 219.01723 1.000 60.97060 85 GLN C N 1
ATOM 11998 C CA . GLN C 1 85 ? 21.50840 50.39300 219.22374 1.000 60.53008 85 GLN C CA 1
ATOM 11999 C C . GLN C 1 85 ? 22.01386 49.40595 220.27116 1.000 57.37431 85 GLN C C 1
ATOM 12000 O O . GLN C 1 85 ? 23.22921 49.20259 220.36680 1.000 55.12716 85 GLN C O 1
ATOM 12014 N N . ARG C 1 86 ? 21.12622 48.79279 221.05348 1.000 59.54599 86 ARG C N 1
ATOM 12015 C CA . ARG C 1 86 ? 21.48834 47.71312 221.96004 1.000 61.04036 86 ARG C CA 1
ATOM 12016 C C . ARG C 1 86 ? 20.57184 46.52991 221.68994 1.000 72.53234 86 ARG C C 1
ATOM 12017 O O . ARG C 1 86 ? 19.44000 46.69523 221.22417 1.000 66.87802 86 ARG C O 1
ATOM 12038 N N . LEU C 1 87 ? 21.07212 45.33031 221.98497 1.000 73.60535 87 LEU C N 1
ATOM 12039 C CA . LEU C 1 87 ? 20.38091 44.08228 221.66495 1.000 72.09604 87 LEU C CA 1
ATOM 12040 C C . LEU C 1 87 ? 20.06671 43.30035 222.93288 1.000 69.72100 87 LEU C C 1
ATOM 12041 O O . LEU C 1 87 ? 20.87988 42.47770 223.38876 1.000 68.25945 87 LEU C O 1
ATOM 12057 N N . PRO C 1 88 ? 18.89950 43.52491 223.53804 1.000 65.26750 88 PRO C N 1
ATOM 12058 C CA . PRO C 1 88 ? 18.48795 42.70072 224.68801 1.000 61.97216 88 PRO C CA 1
ATOM 12059 C C . PRO C 1 88 ? 18.25460 41.26257 224.24775 1.000 67.22449 88 PRO C C 1
ATOM 12060 O O . PRO C 1 88 ? 17.37611 40.98844 223.42658 1.000 64.98709 88 PRO C O 1
ATOM 12071 N N . LEU C 1 89 ? 19.04414 40.34321 224.79801 1.000 65.32793 89 LEU C N 1
ATOM 12072 C CA . LEU C 1 89 ? 19.00595 38.94717 224.39402 1.000 68.58983 89 LEU C CA 1
ATOM 12073 C C . LEU C 1 89 ? 18.95417 38.04632 225.62015 1.000 73.30772 89 LEU C C 1
ATOM 12074 O O . LEU C 1 89 ? 19.06795 38.49711 226.76400 1.000 67.53585 89 LEU C O 1
ATOM 12090 N N . ASP C 1 90 ? 18.77786 36.75361 225.36004 1.000 93.12126 90 ASP C N 1
ATOM 12091 C CA . ASP C 1 90 ? 18.71417 35.73716 226.39354 1.000 86.24087 90 ASP C CA 1
ATOM 12092 C C . ASP C 1 90 ? 20.08138 35.07204 226.54628 1.000 87.56669 90 ASP C C 1
ATOM 12093 O O . ASP C 1 90 ? 21.08841 35.52880 225.99389 1.000 88.08404 90 ASP C O 1
ATOM 12102 N N . ASN C 1 91 ? 20.12339 33.97312 227.30482 1.000 68.96333 91 ASN C N 1
ATOM 12103 C CA . ASN C 1 91 ? 21.34596 33.18455 227.39655 1.000 56.34656 91 ASN C CA 1
ATOM 12104 C C . ASN C 1 91 ? 21.62250 32.40051 226.11876 1.000 54.89381 91 ASN C C 1
ATOM 12105 O O . ASN C 1 91 ? 22.76143 31.96832 225.90699 1.000 51.00789 91 ASN C O 1
ATOM 12116 N N . ARG C 1 92 ? 20.60978 32.20463 225.26748 1.000 58.29230 92 ARG C N 1
ATOM 12117 C CA . ARG C 1 92 ? 20.78885 31.37028 224.08229 1.000 53.36198 92 ARG C CA 1
ATOM 12118 C C . ARG C 1 92 ? 21.99106 31.81556 223.26198 1.000 50.95876 92 ARG C C 1
ATOM 12119 O O . ARG C 1 92 ? 22.74614 30.98300 222.74600 1.000 50.44439 92 ARG C O 1
ATOM 12140 N N . VAL C 1 93 ? 22.18407 33.12806 223.12763 1.000 48.61889 93 VAL C N 1
ATOM 12141 C CA . VAL C 1 93 ? 23.28777 33.63636 222.32127 1.000 55.98070 93 VAL C CA 1
ATOM 12142 C C . VAL C 1 93 ? 24.60653 33.62731 223.08407 1.000 45.07984 93 VAL C C 1
ATOM 12143 O O . VAL C 1 93 ? 25.67539 33.58203 222.45999 1.000 39.96915 93 VAL C O 1
ATOM 12156 N N . ALA C 1 94 ? 24.56021 33.66838 224.41771 1.000 45.14805 94 ALA C N 1
ATOM 12157 C CA . ALA C 1 94 ? 25.78872 33.72037 225.20122 1.000 41.54063 94 ALA C CA 1
ATOM 12158 C C . ALA C 1 94 ? 26.68748 32.52318 224.92748 1.000 43.83407 94 ALA C C 1
ATOM 12159 O O . ALA C 1 94 ? 27.91714 32.65608 224.94110 1.000 43.73905 94 ALA C O 1
ATOM 12166 N N . ASP C 1 95 ? 26.10180 31.35015 224.68014 1.000 44.21825 95 ASP C N 1
ATOM 12167 C CA . ASP C 1 95 ? 26.91041 30.16900 224.40670 1.000 43.35281 95 ASP C CA 1
ATOM 12168 C C . ASP C 1 95 ? 27.53062 30.20363 223.01785 1.000 40.16086 95 ASP C C 1
ATOM 12169 O O . ASP C 1 95 ? 28.55956 29.55776 222.79611 1.000 41.00317 95 ASP C O 1
ATOM 12178 N N . GLN C 1 96 ? 26.93312 30.94033 222.08258 1.000 41.52317 96 GLN C N 1
ATOM 12179 C CA . GLN C 1 96 ? 27.40437 30.94467 220.70414 1.000 41.23567 96 GLN C CA 1
ATOM 12180 C C . GLN C 1 96 ? 28.54136 31.93022 220.47268 1.000 37.43279 96 GLN C C 1
ATOM 12181 O O . GLN C 1 96 ? 29.26177 31.80028 219.47652 1.000 34.80688 96 GLN C O 1
ATOM 12195 N N . ILE C 1 97 ? 28.71862 32.90477 221.35774 1.000 39.22970 97 ILE C N 1
ATOM 12196 C CA . ILE C 1 97 ? 29.78467 33.88434 221.23099 1.000 36.20066 97 ILE C CA 1
ATOM 12197 C C . ILE C 1 97 ? 30.85081 33.59346 222.28536 1.000 35.52747 97 ILE C C 1
ATOM 12198 O O . ILE C 1 97 ? 30.68488 32.73684 223.15515 1.000 36.29127 97 ILE C O 1
ATOM 12214 N N . TRP C 1 98 ? 31.95500 34.33332 222.20834 1.000 35.87020 98 TRP C N 1
ATOM 12215 C CA . TRP C 1 98 ? 33.01294 34.20498 223.20000 1.000 34.30961 98 TRP C CA 1
ATOM 12216 C C . TRP C 1 98 ? 32.68833 35.03457 224.43504 1.000 35.07292 98 TRP C C 1
ATOM 12217 O O . TRP C 1 98 ? 32.24990 36.18324 224.33090 1.000 33.29219 98 TRP C O 1
ATOM 12238 N N . THR C 1 99 ? 32.91446 34.44781 225.60695 1.000 32.60099 99 THR C N 1
ATOM 12239 C CA . THR C 1 99 ? 32.75805 35.11947 226.88857 1.000 28.35551 99 THR C CA 1
ATOM 12240 C C . THR C 1 99 ? 33.95089 34.75172 227.75856 1.000 26.48631 99 THR C C 1
ATOM 12241 O O . THR C 1 99 ? 34.54545 33.68222 227.57542 1.000 25.23734 99 THR C O 1
ATOM 12252 N N . PRO C 1 100 ? 34.32168 35.61095 228.70707 1.000 28.48971 100 PRO C N 1
ATOM 12253 C CA . PRO C 1 100 ? 35.48069 35.29737 229.55644 1.000 29.36940 100 PRO C CA 1
ATOM 12254 C C . PRO C 1 100 ? 35.24650 34.03335 230.36901 1.000 29.01630 100 PRO C C 1
ATOM 12255 O O . PRO C 1 100 ? 34.11698 33.70246 230.73462 1.000 31.49289 100 PRO C O 1
ATOM 12266 N N . ASP C 1 101 ? 36.33421 33.32406 230.64639 1.000 26.92612 101 ASP C N 1
ATOM 12267 C CA . ASP C 1 101 ? 36.29764 32.10622 231.45810 1.000 25.55198 101 ASP C CA 1
ATOM 12268 C C . ASP C 1 101 ? 36.66191 32.40395 232.90701 1.000 26.54718 101 ASP C C 1
ATOM 12269 O O . ASP C 1 101 ? 37.48807 31.72443 233.51696 1.000 27.87262 101 ASP C O 1
ATOM 12278 N N . THR C 1 102 ? 36.03805 33.43224 233.47543 1.000 28.01968 102 THR C N 1
ATOM 12279 C CA . THR C 1 102 ? 36.34481 33.82980 234.84109 1.000 24.32502 102 THR C CA 1
ATOM 12280 C C . THR C 1 102 ? 35.99918 32.70130 235.80317 1.000 26.15522 102 THR C C 1
ATOM 12281 O O . THR C 1 102 ? 34.98499 32.01828 235.64125 1.000 27.04769 102 THR C O 1
ATOM 12292 N N . PHE C 1 103 ? 36.84611 32.50894 236.81299 1.000 22.80200 103 PHE C N 1
ATOM 12293 C CA . PHE C 1 103 ? 36.61750 31.49545 237.83182 1.000 23.83508 103 PHE C CA 1
ATOM 12294 C C . PHE C 1 103 ? 37.04781 32.05387 239.17912 1.000 25.67355 103 PHE C C 1
ATOM 12295 O O . PHE C 1 103 ? 37.99935 32.83415 239.26979 1.000 26.08876 103 PHE C O 1
ATOM 12312 N N . PHE C 1 104 ? 36.33666 31.63800 240.22692 1.000 30.16084 104 PHE C N 1
ATOM 12313 C CA . PHE C 1 104 ? 36.57209 32.11912 241.58410 1.000 22.78121 104 PHE C CA 1
ATOM 12314 C C . PHE C 1 104 ? 37.55954 31.16641 242.24939 1.000 19.98954 104 PHE C C 1
ATOM 12315 O O . PHE C 1 104 ? 37.24200 29.99746 242.49592 1.000 19.39098 104 PHE C O 1
ATOM 12332 N N . HIS C 1 105 ? 38.76087 31.67004 242.53472 1.000 25.14182 105 HIS C N 1
ATOM 12333 C CA . HIS C 1 105 ? 39.84095 30.80799 243.00432 1.000 25.68285 105 HIS C CA 1
ATOM 12334 C C . HIS C 1 105 ? 39.47187 30.11648 244.31004 1.000 21.91978 105 HIS C C 1
ATOM 12335 O O . HIS C 1 105 ? 39.59317 28.89244 244.43231 1.000 20.28850 105 HIS C O 1
ATOM 12349 N N . ASN C 1 106 ? 39.02385 30.88594 245.30125 1.000 25.79444 106 ASN C N 1
ATOM 12350 C CA . ASN C 1 106 ? 38.69722 30.35724 246.61933 1.000 23.65021 106 ASN C CA 1
ATOM 12351 C C . ASN C 1 106 ? 37.30943 29.72997 246.67423 1.000 20.89458 106 ASN C C 1
ATOM 12352 O O . ASN C 1 106 ? 36.73635 29.60323 247.76149 1.000 23.70299 106 ASN C O 1
ATOM 12363 N N . ASP C 1 107 ? 36.76857 29.33268 245.52633 1.000 20.56091 107 ASP C N 1
ATOM 12364 C CA . ASP C 1 107 ? 35.44886 28.72036 245.47579 1.000 20.03950 107 ASP C CA 1
ATOM 12365 C C . ASP C 1 107 ? 35.50180 27.29538 246.00936 1.000 21.71514 107 ASP C C 1
ATOM 12366 O O . ASP C 1 107 ? 36.38017 26.51441 245.63372 1.000 24.61041 107 ASP C O 1
ATOM 12375 N N . LYS C 1 108 ? 34.55606 26.95725 246.88598 1.000 21.69253 108 LYS C N 1
ATOM 12376 C CA . LYS C 1 108 ? 34.37302 25.57825 247.32938 1.000 22.42538 108 LYS C CA 1
ATOM 12377 C C . LYS C 1 108 ? 33.39148 24.84639 246.41518 1.000 25.46132 108 LYS C C 1
ATOM 12378 O O . LYS C 1 108 ? 33.76475 23.88989 245.72925 1.000 25.20040 108 LYS C O 1
ATOM 12397 N N . LYS C 1 109 ? 32.13670 25.29167 246.39377 1.000 24.49501 109 LYS C N 1
ATOM 12398 C CA . LYS C 1 109 ? 31.13482 24.77852 245.47049 1.000 25.78446 109 LYS C CA 1
ATOM 12399 C C . LYS C 1 109 ? 30.14727 25.89895 245.18197 1.000 23.68256 109 LYS C C 1
ATOM 12400 O O . LYS C 1 109 ? 29.76725 26.64682 246.08688 1.000 27.84774 109 LYS C O 1
ATOM 12419 N N . SER C 1 110 ? 29.74114 26.01445 243.92067 1.000 25.42695 110 SER C N 1
ATOM 12420 C CA . SER C 1 110 ? 28.87772 27.10647 243.49929 1.000 26.20966 110 SER C CA 1
ATOM 12421 C C . SER C 1 110 ? 27.99838 26.63766 242.35023 1.000 20.27366 110 SER C C 1
ATOM 12422 O O . SER C 1 110 ? 28.17279 25.54273 241.81016 1.000 22.93258 110 SER C O 1
ATOM 12430 N N . PHE C 1 111 ? 27.04265 27.48724 241.98152 1.000 20.33079 111 PHE C N 1
ATOM 12431 C CA . PHE C 1 111 ? 26.12673 27.16847 240.89759 1.000 21.15646 111 PHE C CA 1
ATOM 12432 C C . PHE C 1 111 ? 25.44186 28.44047 240.42519 1.000 17.75026 111 PHE C C 1
ATOM 12433 O O . PHE C 1 111 ? 25.31255 29.40701 241.17972 1.000 20.45588 111 PHE C O 1
ATOM 12450 N N . ALA C 1 112 ? 24.99817 28.42258 239.17095 1.000 17.10536 112 ALA C N 1
ATOM 12451 C CA . ALA C 1 112 ? 24.25573 29.52720 238.57978 1.000 18.74381 112 ALA C CA 1
ATOM 12452 C C . ALA C 1 112 ? 22.77263 29.18060 238.58609 1.000 20.71903 112 ALA C C 1
ATOM 12453 O O . ALA C 1 112 ? 22.38107 28.10450 238.12305 1.000 25.76269 112 ALA C O 1
ATOM 12460 N N . HIS C 1 113 ? 21.95423 30.08953 239.11055 1.000 22.11412 113 HIS C N 1
ATOM 12461 C CA . HIS C 1 113 ? 20.52185 29.84184 239.19705 1.000 20.63057 113 HIS C CA 1
ATOM 12462 C C . HIS C 1 113 ? 19.93779 29.58662 237.81503 1.000 20.85787 113 HIS C C 1
ATOM 12463 O O . HIS C 1 113 ? 20.36306 30.17962 236.82139 1.000 22.91652 113 HIS C O 1
ATOM 12477 N N . GLY C 1 114 ? 18.95605 28.69357 237.75974 1.000 26.14146 114 GLY C N 1
ATOM 12478 C CA . GLY C 1 114 ? 18.43386 28.22579 236.49541 1.000 27.84662 114 GLY C CA 1
ATOM 12479 C C . GLY C 1 114 ? 16.94543 28.42932 236.29911 1.000 34.01939 114 GLY C C 1
ATOM 12480 O O . GLY C 1 114 ? 16.44143 28.17104 235.20473 1.000 41.69222 114 GLY C O 1
ATOM 12484 N N . MET C 1 115 ? 16.22135 28.87713 237.31836 1.000 33.80230 115 MET C N 1
ATOM 12485 C CA . MET C 1 115 ? 14.77713 29.00799 237.24706 1.000 42.09999 115 MET C CA 1
ATOM 12486 C C . MET C 1 115 ? 14.37605 30.46542 237.07970 1.000 45.24844 115 MET C C 1
ATOM 12487 O O . MET C 1 115 ? 14.92260 31.34769 237.76258 1.000 41.57176 115 MET C O 1
ATOM 12501 N N . THR C 1 116 ? 13.40065 30.71874 236.20954 1.000 66.12997 116 THR C N 1
ATOM 12502 C CA . THR C 1 116 ? 12.70093 29.74216 235.36608 1.000 66.70761 116 THR C CA 1
ATOM 12503 C C . THR C 1 116 ? 13.61955 29.32446 234.21731 1.000 60.56914 116 THR C C 1
ATOM 12504 O O . THR C 1 116 ? 13.61529 28.15938 233.79621 1.000 56.15004 116 THR C O 1
ATOM 12515 N N . THR C 1 117 ? 14.41174 30.27997 233.71918 1.000 46.00819 117 THR C N 1
ATOM 12516 C CA . THR C 1 117 ? 15.43423 30.02296 232.71679 1.000 38.95332 117 THR C CA 1
ATOM 12517 C C . THR C 1 117 ? 16.77773 30.34072 233.35154 1.000 36.02487 117 THR C C 1
ATOM 12518 O O . THR C 1 117 ? 16.81572 30.95370 234.43051 1.000 37.16631 117 THR C O 1
ATOM 12529 N N . PRO C 1 118 ? 17.89170 29.96062 232.73385 1.000 33.03286 118 PRO C N 1
ATOM 12530 C CA . PRO C 1 118 ? 19.20437 30.33787 233.28154 1.000 31.17763 118 PRO C CA 1
ATOM 12531 C C . PRO C 1 118 ? 19.25401 31.82521 233.58651 1.000 27.89282 118 PRO C C 1
ATOM 12532 O O . PRO C 1 118 ? 18.95027 32.66092 232.73495 1.000 31.66549 118 PRO C O 1
ATOM 12543 N N . ASN C 1 119 ? 19.63306 32.16168 234.81808 1.000 26.87021 119 ASN C N 1
ATOM 12544 C CA . ASN C 1 119 ? 19.64578 33.56339 235.23257 1.000 24.23130 119 ASN C CA 1
ATOM 12545 C C . ASN C 1 119 ? 20.85884 34.23784 234.61049 1.000 26.32782 119 ASN C C 1
ATOM 12546 O O . ASN C 1 119 ? 21.92253 34.33742 235.21810 1.000 27.48116 119 ASN C O 1
ATOM 12557 N N . LYS C 1 120 ? 20.69203 34.69578 233.36887 1.000 31.08191 120 LYS C N 1
ATOM 12558 C CA . LYS C 1 120 ? 21.77437 35.30058 232.60972 1.000 28.13814 120 LYS C CA 1
ATOM 12559 C C . LYS C 1 120 ? 21.19768 36.35809 231.68146 1.000 31.69774 120 LYS C C 1
ATOM 12560 O O . LYS C 1 120 ? 20.01486 36.32742 231.32790 1.000 34.75400 120 LYS C O 1
ATOM 12579 N N . MET C 1 121 ? 22.05551 37.30252 231.29615 1.000 28.73292 121 MET C N 1
ATOM 12580 C CA . MET C 1 121 ? 21.65037 38.45865 230.50817 1.000 28.26860 121 MET C CA 1
ATOM 12581 C C . MET C 1 121 ? 22.78376 38.81665 229.55838 1.000 29.94046 121 MET C C 1
ATOM 12582 O O . MET C 1 121 ? 23.92350 38.98985 229.99651 1.000 26.79991 121 MET C O 1
ATOM 12596 N N . LEU C 1 122 ? 22.47019 38.93354 228.26916 1.000 41.81696 122 LEU C N 1
ATOM 12597 C CA . LEU C 1 122 ? 23.43778 39.32885 227.25402 1.000 39.81319 122 LEU C CA 1
ATOM 12598 C C . LEU C 1 122 ? 22.90226 40.54134 226.50637 1.000 42.11655 122 LEU C C 1
ATOM 12599 O O . LEU C 1 122 ? 21.78245 40.51046 225.98347 1.000 48.68324 122 LEU C O 1
ATOM 12615 N N . ARG C 1 123 ? 23.70527 41.60250 226.45354 1.000 41.98341 123 ARG C N 1
ATOM 12616 C CA . ARG C 1 123 ? 23.34045 42.83674 225.76812 1.000 43.86349 123 ARG C CA 1
ATOM 12617 C C . ARG C 1 123 ? 24.52253 43.30227 224.93290 1.000 44.28992 123 ARG C C 1
ATOM 12618 O O . ARG C 1 123 ? 25.62495 43.48520 225.46025 1.000 43.80441 123 ARG C O 1
ATOM 12639 N N . ILE C 1 124 ? 24.29111 43.48624 223.63582 1.000 44.59065 124 ILE C N 1
ATOM 12640 C CA . ILE C 1 124 ? 25.32587 43.88165 222.69154 1.000 45.54783 124 ILE C CA 1
ATOM 12641 C C . ILE C 1 124 ? 24.96862 45.25093 222.13665 1.000 49.95931 124 ILE C C 1
ATOM 12642 O O . ILE C 1 124 ? 23.79149 45.57562 221.95160 1.000 52.40857 124 ILE C O 1
ATOM 12658 N N . TRP C 1 125 ? 25.99401 46.05141 221.85993 1.000 51.00946 125 TRP C N 1
ATOM 12659 C CA . TRP C 1 125 ? 25.82187 47.39501 221.32871 1.000 49.03371 125 TRP C CA 1
ATOM 12660 C C . TRP C 1 125 ? 26.49860 47.51600 219.96847 1.000 51.18403 125 TRP C C 1
ATOM 12661 O O . TRP C 1 125 ? 27.28995 46.66167 219.55739 1.000 51.65396 125 TRP C O 1
ATOM 12682 N N . ASN C 1 126 ? 26.16935 48.60498 219.26650 1.000 54.31310 126 ASN C N 1
ATOM 12683 C CA . ASN C 1 126 ? 26.76654 48.84490 217.95520 1.000 53.04803 126 ASN C CA 1
ATOM 12684 C C . ASN C 1 126 ? 28.28430 48.89176 218.05055 1.000 55.36849 126 ASN C C 1
ATOM 12685 O O . ASN C 1 126 ? 28.98619 48.35564 217.18582 1.000 60.43314 126 ASN C O 1
ATOM 12696 N N . ASP C 1 127 ? 28.80562 49.53589 219.09503 1.000 53.43304 127 ASP C N 1
ATOM 12697 C CA . ASP C 1 127 ? 30.24710 49.63946 219.27558 1.000 55.69639 127 ASP C CA 1
ATOM 12698 C C . ASP C 1 127 ? 30.91009 48.27206 219.27846 1.000 57.89834 127 ASP C C 1
ATOM 12699 O O . ASP C 1 127 ? 32.08296 48.14675 218.90889 1.000 59.45455 127 ASP C O 1
ATOM 12708 N N . GLY C 1 128 ? 30.16803 47.23564 219.65619 1.000 55.23729 128 GLY C N 1
ATOM 12709 C CA . GLY C 1 128 ? 30.72685 45.92809 219.90696 1.000 51.96394 128 GLY C CA 1
ATOM 12710 C C . GLY C 1 128 ? 30.87687 45.60111 221.37589 1.000 48.39884 128 GLY C C 1
ATOM 12711 O O . GLY C 1 128 ? 31.17056 44.44643 221.71449 1.000 45.30814 128 GLY C O 1
ATOM 12715 N N . ARG C 1 129 ? 30.68478 46.58405 222.25167 1.000 48.35004 129 ARG C N 1
ATOM 12716 C CA . ARG C 1 129 ? 30.74511 46.34017 223.68356 1.000 44.88124 129 ARG C CA 1
ATOM 12717 C C . ARG C 1 129 ? 29.67495 45.33728 224.08812 1.000 44.24467 129 ARG C C 1
ATOM 12718 O O . ARG C 1 129 ? 28.52512 45.41630 223.64519 1.000 41.13093 129 ARG C O 1
ATOM 12739 N N . VAL C 1 130 ? 30.06658 44.38209 224.92682 1.000 43.61530 130 VAL C N 1
ATOM 12740 C CA . VAL C 1 130 ? 29.18036 43.33149 225.40834 1.000 39.38761 130 VAL C CA 1
ATOM 12741 C C . VAL C 1 130 ? 28.96639 43.52038 226.90191 1.000 34.84706 130 VAL C C 1
ATOM 12742 O O . VAL C 1 130 ? 29.90315 43.85538 227.63507 1.000 34.34653 130 VAL C O 1
ATOM 12755 N N . LEU C 1 131 ? 27.72911 43.31794 227.34788 1.000 33.52082 131 LEU C N 1
ATOM 12756 C CA . LEU C 1 131 ? 27.39262 43.26195 228.76560 1.000 32.38599 131 LEU C CA 1
ATOM 12757 C C . LEU C 1 131 ? 26.86220 41.87024 229.07489 1.000 30.38500 131 LEU C C 1
ATOM 12758 O O . LEU C 1 131 ? 25.86375 41.44159 228.48603 1.000 31.49286 131 LEU C O 1
ATOM 12774 N N . TYR C 1 132 ? 27.52760 41.16478 229.98870 1.000 25.89678 132 TYR C N 1
ATOM 12775 C CA . TYR C 1 132 ? 27.19999 39.77326 230.29629 1.000 25.41672 132 TYR C CA 1
ATOM 12776 C C . TYR C 1 132 ? 27.14883 39.64155 231.81684 1.000 26.03569 132 TYR C C 1
ATOM 12777 O O . TYR C 1 132 ? 28.18973 39.59796 232.47981 1.000 24.83052 132 TYR C O 1
ATOM 12795 N N . THR C 1 133 ? 25.93889 39.58949 232.36796 1.000 28.04446 133 THR C N 1
ATOM 12796 C CA . THR C 1 133 ? 25.72999 39.46862 233.80165 1.000 23.53446 133 THR C CA 1
ATOM 12797 C C . THR C 1 133 ? 24.94739 38.19895 234.09218 1.000 20.80617 133 THR C C 1
ATOM 12798 O O . THR C 1 133 ? 24.14300 37.74238 233.27460 1.000 23.44905 133 THR C O 1
ATOM 12809 N N . MET C 1 134 ? 25.19098 37.63640 235.27108 1.000 25.78425 134 MET C N 1
ATOM 12810 C CA . MET C 1 134 ? 24.58479 36.37467 235.65685 1.000 24.48736 134 MET C CA 1
ATOM 12811 C C . MET C 1 134 ? 24.40646 36.36387 237.16456 1.000 20.50541 134 MET C C 1
ATOM 12812 O O . MET C 1 134 ? 25.10740 37.06719 237.89611 1.000 20.94676 134 MET C O 1
ATOM 12826 N N . ARG C 1 135 ? 23.45958 35.55122 237.62012 1.000 21.77422 135 ARG C N 1
ATOM 12827 C CA . ARG C 1 135 ? 23.18157 35.38117 239.03781 1.000 17.61162 135 ARG C CA 1
ATOM 12828 C C . ARG C 1 135 ? 23.85712 34.11026 239.52619 1.000 16.36569 135 ARG C C 1
ATOM 12829 O O . ARG C 1 135 ? 23.69103 33.04477 238.92304 1.000 17.43730 135 ARG C O 1
ATOM 12850 N N . LEU C 1 136 ? 24.61318 34.22431 240.61382 1.000 23.95890 136 LEU C N 1
ATOM 12851 C CA . LEU C 1 136 ? 25.38116 33.11001 241.14573 1.000 20.29532 136 LEU C CA 1
ATOM 12852 C C . LEU C 1 136 ? 25.21753 33.02440 242.65384 1.000 15.17920 136 LEU C C 1
ATOM 12853 O O . LEU C 1 136 ? 25.22427 34.04628 243.34478 1.000 19.90855 136 LEU C O 1
ATOM 12869 N N . THR C 1 137 ? 25.06824 31.80032 243.15514 1.000 14.53595 137 THR C N 1
ATOM 12870 C CA . THR C 1 137 ? 25.19652 31.49242 244.57517 1.000 20.48967 137 THR C CA 1
ATOM 12871 C C . THR C 1 137 ? 26.52323 30.76801 244.75130 1.000 14.06495 137 THR C C 1
ATOM 12872 O O . THR C 1 137 ? 26.74843 29.72748 244.12503 1.000 13.93224 137 THR C O 1
ATOM 12883 N N . ILE C 1 138 ? 27.40567 31.32326 245.57779 1.000 16.09078 138 ILE C N 1
ATOM 12884 C CA . ILE C 1 138 ? 28.77121 30.82899 245.70121 1.000 19.78808 138 ILE C CA 1
ATOM 12885 C C . ILE C 1 138 ? 29.06684 30.52853 247.16161 1.000 19.05226 138 ILE C C 1
ATOM 12886 O O . ILE C 1 138 ? 28.79998 31.36025 248.03512 1.000 16.62366 138 ILE C O 1
ATOM 12902 N N . SER C 1 139 ? 29.61919 29.34296 247.42076 1.000 21.73465 139 SER C N 1
ATOM 12903 C CA . SER C 1 139 ? 30.20218 28.99541 248.71144 1.000 23.03944 139 SER C CA 1
ATOM 12904 C C . SER C 1 139 ? 31.71622 29.04493 248.56393 1.000 21.48589 139 SER C C 1
ATOM 12905 O O . SER C 1 139 ? 32.28464 28.31405 247.74745 1.000 19.89516 139 SER C O 1
ATOM 12913 N N . ALA C 1 140 ? 32.36408 29.90753 249.33888 1.000 17.18048 140 ALA C N 1
ATOM 12914 C CA . ALA C 1 140 ? 33.79352 30.13992 249.20641 1.000 22.50021 140 ALA C CA 1
ATOM 12915 C C . ALA C 1 140 ? 34.47266 29.98153 250.55712 1.000 21.57957 140 ALA C C 1
ATOM 12916 O O . ALA C 1 140 ? 33.83336 30.02266 251.61096 1.000 21.51198 140 ALA C O 1
ATOM 12923 N N . GLU C 1 141 ? 35.78575 29.78468 250.51227 1.000 26.24590 141 GLU C N 1
ATOM 12924 C CA . GLU C 1 141 ? 36.55114 29.61487 251.73565 1.000 26.16428 141 GLU C CA 1
ATOM 12925 C C . GLU C 1 141 ? 36.71605 30.96089 252.42540 1.000 23.96350 141 GLU C C 1
ATOM 12926 O O . GLU C 1 141 ? 37.02494 31.96802 251.78196 1.000 22.35368 141 GLU C O 1
ATOM 12938 N N . CYS C 1 142 ? 36.50590 30.97419 253.73741 1.000 25.96002 142 CYS C N 1
ATOM 12939 C CA . CYS C 1 142 ? 36.75573 32.14325 254.57401 1.000 20.81265 142 CYS C CA 1
ATOM 12940 C C . CYS C 1 142 ? 37.59946 31.65543 255.73907 1.000 24.20082 142 CYS C C 1
ATOM 12941 O O . CYS C 1 142 ? 37.07275 31.34167 256.81488 1.000 30.12658 142 CYS C O 1
ATOM 12948 N N . PRO C 1 143 ? 38.91208 31.54327 255.55459 1.000 25.12252 143 PRO C N 1
ATOM 12949 C CA . PRO C 1 143 ? 39.76223 31.12313 256.67450 1.000 25.48866 143 PRO C CA 1
ATOM 12950 C C . PRO C 1 143 ? 39.65812 32.12175 257.81772 1.000 24.31273 143 PRO C C 1
ATOM 12951 O O . PRO C 1 143 ? 39.66692 33.33770 257.60630 1.000 29.11313 143 PRO C O 1
ATOM 12962 N N . MET C 1 144 ? 39.52006 31.59053 259.03725 1.000 28.02313 144 MET C N 1
ATOM 12963 C CA . MET C 1 144 ? 39.26996 32.40904 260.21412 1.000 29.72132 144 MET C CA 1
ATOM 12964 C C . MET C 1 144 ? 40.25964 32.06386 261.31847 1.000 29.77747 144 MET C C 1
ATOM 12965 O O . MET C 1 144 ? 40.67636 30.90981 261.46905 1.000 27.34999 144 MET C O 1
ATOM 12979 N N . ASP C 1 145 ? 40.62330 33.08287 262.09454 1.000 35.57653 145 ASP C N 1
ATOM 12980 C CA . ASP C 1 145 ? 41.37380 32.91810 263.33285 1.000 42.71402 145 ASP C CA 1
ATOM 12981 C C . ASP C 1 145 ? 40.45442 33.25831 264.49935 1.000 42.27433 145 ASP C C 1
ATOM 12982 O O . ASP C 1 145 ? 39.91099 34.36819 264.56117 1.000 39.70847 145 ASP C O 1
ATOM 12991 N N . LEU C 1 146 ? 40.26477 32.30002 265.40784 1.000 39.75765 146 LEU C N 1
ATOM 12992 C CA . LEU C 1 146 ? 39.25609 32.41166 266.45278 1.000 36.40913 146 LEU C CA 1
ATOM 12993 C C . LEU C 1 146 ? 39.87100 32.61218 267.83224 1.000 38.09586 146 LEU C C 1
ATOM 12994 O O . LEU C 1 146 ? 39.29849 32.18421 268.83545 1.000 36.82886 146 LEU C O 1
ATOM 13010 N N . GLU C 1 147 ? 41.03572 33.26473 267.90074 1.000 45.69453 147 GLU C N 1
ATOM 13011 C CA . GLU C 1 147 ? 41.64302 33.53839 269.19870 1.000 44.91640 147 GLU C CA 1
ATOM 13012 C C . GLU C 1 147 ? 40.71271 34.37253 270.07176 1.000 37.72165 147 GLU C C 1
ATOM 13013 O O . GLU C 1 147 ? 40.48568 34.05058 271.24379 1.000 37.73994 147 GLU C O 1
ATOM 13025 N N . ASP C 1 148 ? 40.15700 35.44482 269.51510 1.000 33.84134 148 ASP C N 1
ATOM 13026 C CA . ASP C 1 148 ? 39.26506 36.33062 270.24990 1.000 32.14194 148 ASP C CA 1
ATOM 13027 C C . ASP C 1 148 ? 37.80290 35.90787 270.16673 1.000 32.43147 148 ASP C C 1
ATOM 13028 O O . ASP C 1 148 ? 36.92673 36.67638 270.58554 1.000 31.45620 148 ASP C O 1
ATOM 13037 N N . PHE C 1 149 ? 37.51859 34.71885 269.64339 1.000 29.94950 149 PHE C N 1
ATOM 13038 C CA . PHE C 1 149 ? 36.14654 34.24230 269.61998 1.000 29.50977 149 PHE C CA 1
ATOM 13039 C C . PHE C 1 149 ? 35.58583 34.23324 271.04301 1.000 33.98302 149 PHE C C 1
ATOM 13040 O O . PHE C 1 149 ? 36.27796 33.80197 271.97383 1.000 33.59236 149 PHE C O 1
ATOM 13057 N N . PRO C 1 150 ? 34.33095 34.66090 271.25447 1.000 26.78436 150 PRO C N 1
ATOM 13058 C CA . PRO C 1 150 ? 33.31971 35.12169 270.29185 1.000 29.56377 150 PRO C CA 1
ATOM 13059 C C . PRO C 1 150 ? 33.34750 36.62880 270.06345 1.000 27.98605 150 PRO C C 1
ATOM 13060 O O . PRO C 1 150 ? 32.42092 37.18831 269.48044 1.000 30.15716 150 PRO C O 1
ATOM 13071 N N . MET C 1 151 ? 34.36721 37.31923 270.55763 1.000 30.72140 151 MET C N 1
ATOM 13072 C CA . MET C 1 151 ? 34.53570 38.75036 270.30035 1.000 28.20703 151 MET C CA 1
ATOM 13073 C C . MET C 1 151 ? 35.56909 38.96459 269.20056 1.000 27.44993 151 MET C C 1
ATOM 13074 O O . MET C 1 151 ? 36.57770 39.65867 269.37295 1.000 23.00786 151 MET C O 1
ATOM 13088 N N . ASP C 1 152 ? 35.29734 38.37574 268.03530 1.000 29.23749 152 ASP C N 1
ATOM 13089 C CA . ASP C 1 152 ? 36.25944 38.34368 266.94544 1.000 28.22850 152 ASP C CA 1
ATOM 13090 C C . ASP C 1 152 ? 35.68764 39.03091 265.70971 1.000 28.00566 152 ASP C C 1
ATOM 13091 O O . ASP C 1 152 ? 34.47124 39.17683 265.56159 1.000 27.15404 152 ASP C O 1
ATOM 13100 N N . GLU C 1 153 ? 36.59308 39.47600 264.83575 1.000 26.68972 153 GLU C N 1
ATOM 13101 C CA . GLU C 1 153 ? 36.28091 40.04543 263.52693 1.000 27.01693 153 GLU C CA 1
ATOM 13102 C C . GLU C 1 153 ? 36.93055 39.18298 262.45473 1.000 26.23453 153 GLU C C 1
ATOM 13103 O O . GLU C 1 153 ? 38.09045 38.77503 262.59700 1.000 24.58727 153 GLU C O 1
ATOM 13115 N N . GLN C 1 154 ? 36.16779 38.87968 261.40661 1.000 24.53060 154 GLN C N 1
ATOM 13116 C CA . GLN C 1 154 ? 36.61132 37.99745 260.34177 1.000 24.36632 154 GLN C CA 1
ATOM 13117 C C . GLN C 1 154 ? 36.44280 38.67760 258.99171 1.000 24.91015 154 GLN C C 1
ATOM 13118 O O . GLN C 1 154 ? 35.52232 39.47879 258.78569 1.000 24.78473 154 GLN C O 1
ATOM 13132 N N . ASN C 1 155 ? 37.35702 38.36513 258.08003 1.000 23.69043 155 ASN C N 1
ATOM 13133 C CA . ASN C 1 155 ? 37.32900 38.88313 256.71718 1.000 22.29893 155 ASN C CA 1
ATOM 13134 C C . ASN C 1 155 ? 37.30644 37.73038 255.72694 1.000 20.82469 155 ASN C C 1
ATOM 13135 O O . ASN C 1 155 ? 38.19417 36.87033 255.74536 1.000 20.29110 155 ASN C O 1
ATOM 13146 N N . CYS C 1 156 ? 36.27339 37.70668 254.88412 1.000 22.70232 156 CYS C N 1
ATOM 13147 C CA . CYS C 1 156 ? 36.03658 36.61249 253.95764 1.000 20.88064 156 CYS C CA 1
ATOM 13148 C C . CYS C 1 156 ? 36.30521 37.04659 252.52631 1.000 23.34736 156 CYS C C 1
ATOM 13149 O O . CYS C 1 156 ? 35.61003 37.94444 252.02301 1.000 22.84908 156 CYS C O 1
ATOM 13156 N N . PRO C 1 157 ? 37.26090 36.43359 251.82971 1.000 20.42769 157 PRO C N 1
ATOM 13157 C CA . PRO C 1 157 ? 37.60147 36.87925 250.47704 1.000 23.92600 157 PRO C CA 1
ATOM 13158 C C . PRO C 1 157 ? 36.73879 36.22455 249.40316 1.000 26.20316 157 PRO C C 1
ATOM 13159 O O . PRO C 1 157 ? 35.96208 35.30339 249.65922 1.000 24.51983 157 PRO C O 1
ATOM 13170 N N . LEU C 1 158 ? 36.91034 36.72379 248.17098 1.000 30.94335 158 LEU C N 1
ATOM 13171 C CA . LEU C 1 158 ? 36.24271 36.19063 246.98115 1.000 27.05775 158 LEU C CA 1
ATOM 13172 C C . LEU C 1 158 ? 37.15294 36.50232 245.78862 1.000 25.03225 158 LEU C C 1
ATOM 13173 O O . LEU C 1 158 ? 36.93427 37.44460 245.02224 1.000 22.44284 158 LEU C O 1
ATOM 13189 N N . LYS C 1 159 ? 38.20513 35.69966 245.64643 1.000 23.90699 159 LYS C N 1
ATOM 13190 C CA . LYS C 1 159 ? 39.15562 35.87850 244.55862 1.000 26.46225 159 LYS C CA 1
ATOM 13191 C C . LYS C 1 159 ? 38.58354 35.28874 243.27583 1.000 26.39388 159 LYS C C 1
ATOM 13192 O O . LYS C 1 159 ? 38.06233 34.16856 243.27848 1.000 22.21530 159 LYS C O 1
ATOM 13211 N N . PHE C 1 160 ? 38.68344 36.03524 242.17716 1.000 26.58616 160 PHE C N 1
ATOM 13212 C CA . PHE C 1 160 ? 38.24108 35.51277 240.89269 1.000 27.22198 160 PHE C CA 1
ATOM 13213 C C . PHE C 1 160 ? 39.10293 36.08322 239.77497 1.000 29.04153 160 PHE C C 1
ATOM 13214 O O . PHE C 1 160 ? 39.72286 37.14257 239.90972 1.000 29.94171 160 PHE C O 1
ATOM 13231 N N . GLY C 1 161 ? 39.12274 35.35672 238.66429 1.000 25.34913 161 GLY C N 1
ATOM 13232 C CA . GLY C 1 161 ? 39.87671 35.75841 237.49196 1.000 29.17375 161 GLY C CA 1
ATOM 13233 C C . GLY C 1 161 ? 39.72624 34.70450 236.41862 1.000 28.25744 161 GLY C C 1
ATOM 13234 O O . GLY C 1 161 ? 39.03472 33.69655 236.59717 1.000 29.33142 161 GLY C O 1
ATOM 13238 N N . SER C 1 162 ? 40.38431 34.94885 235.29025 1.000 29.82548 162 SER C N 1
ATOM 13239 C CA . SER C 1 162 ? 40.34381 33.98935 234.19743 1.000 30.63805 162 SER C CA 1
ATOM 13240 C C . SER C 1 162 ? 41.21022 32.77568 234.51774 1.000 33.51520 162 SER C C 1
ATOM 13241 O O . SER C 1 162 ? 42.16004 32.84748 235.30345 1.000 35.63591 162 SER C O 1
ATOM 13249 N N . TYR C 1 163 ? 40.86437 31.64692 233.90096 1.000 36.88048 163 TYR C N 1
ATOM 13250 C CA . TYR C 1 163 ? 41.57548 30.38888 234.09308 1.000 38.08908 163 TYR C CA 1
ATOM 13251 C C . TYR C 1 163 ? 42.59098 30.11671 232.99404 1.000 43.45302 163 TYR C C 1
ATOM 13252 O O . TYR C 1 163 ? 43.68914 29.62745 233.27982 1.000 42.08598 163 TYR C O 1
ATOM 13270 N N . ALA C 1 164 ? 42.25577 30.44032 231.74427 1.000 50.52938 164 ALA C N 1
ATOM 13271 C CA . ALA C 1 164 ? 43.09213 30.09605 230.60526 1.000 54.78803 164 ALA C CA 1
ATOM 13272 C C . ALA C 1 164 ? 43.76885 31.29294 229.95488 1.000 44.86836 164 ALA C C 1
ATOM 13273 O O . ALA C 1 164 ? 44.64090 31.09586 229.09964 1.000 49.96544 164 ALA C O 1
ATOM 13280 N N . TYR C 1 165 ? 43.39588 32.51374 230.31742 1.000 43.30511 165 TYR C N 1
ATOM 13281 C CA . TYR C 1 165 ? 43.96049 33.70491 229.68546 1.000 45.46307 165 TYR C CA 1
ATOM 13282 C C . TYR C 1 165 ? 44.74945 34.51516 230.70263 1.000 46.58493 165 TYR C C 1
ATOM 13283 O O . TYR C 1 165 ? 44.14231 35.16575 231.57606 1.000 44.64045 165 TYR C O 1
ATOM 13301 N N . PRO C 1 166 ? 46.09072 34.51729 230.63757 1.000 47.28259 166 PRO C N 1
ATOM 13302 C CA . PRO C 1 166 ? 46.86651 35.37654 231.54745 1.000 50.90331 166 PRO C CA 1
ATOM 13303 C C . PRO C 1 166 ? 46.65472 36.85102 231.24220 1.000 57.38533 166 PRO C C 1
ATOM 13304 O O . PRO C 1 166 ? 45.82490 37.20229 230.39658 1.000 55.50219 166 PRO C O 1
ATOM 13315 N N . ASN C 1 167 ? 47.40583 37.72455 231.91624 1.000 71.53135 167 ASN C N 1
ATOM 13316 C CA . ASN C 1 167 ? 47.26622 39.15506 231.67185 1.000 73.62533 167 ASN C CA 1
ATOM 13317 C C . ASN C 1 167 ? 47.68099 39.53159 230.25553 1.000 73.76783 167 ASN C C 1
ATOM 13318 O O . ASN C 1 167 ? 47.21955 40.55430 229.73594 1.000 71.62948 167 ASN C O 1
ATOM 13329 N N . SER C 1 168 ? 48.53993 38.73023 229.62084 1.000 69.49757 168 SER C N 1
ATOM 13330 C CA . SER C 1 168 ? 48.94454 38.98904 228.24501 1.000 65.28281 168 SER C CA 1
ATOM 13331 C C . SER C 1 168 ? 47.81336 38.77385 227.24884 1.000 62.25264 168 SER C C 1
ATOM 13332 O O . SER C 1 168 ? 47.94399 39.19049 226.09308 1.000 60.29747 168 SER C O 1
ATOM 13340 N N . GLU C 1 169 ? 46.71911 38.13986 227.66204 1.000 56.52158 169 GLU C N 1
ATOM 13341 C CA . GLU C 1 169 ? 45.59216 37.84409 226.78558 1.000 50.23844 169 GLU C CA 1
ATOM 13342 C C . GLU C 1 169 ? 44.28765 38.44931 227.27638 1.000 48.01367 169 GLU C C 1
ATOM 13343 O O . GLU C 1 169 ? 43.50990 38.96373 226.46688 1.000 46.33347 169 GLU C O 1
ATOM 13355 N N . VAL C 1 170 ? 44.02846 38.40032 228.58282 1.000 57.74672 170 VAL C N 1
ATOM 13356 C CA . VAL C 1 170 ? 42.83734 38.98765 229.18748 1.000 51.79833 170 VAL C CA 1
ATOM 13357 C C . VAL C 1 170 ? 43.24905 39.68164 230.47905 1.000 46.81946 170 VAL C C 1
ATOM 13358 O O . VAL C 1 170 ? 44.09955 39.17824 231.21962 1.000 52.06833 170 VAL C O 1
ATOM 13371 N N . VAL C 1 171 ? 42.65046 40.83826 230.74969 1.000 39.04876 171 VAL C N 1
ATOM 13372 C CA . VAL C 1 171 ? 42.92471 41.59658 231.96505 1.000 37.58129 171 VAL C CA 1
ATOM 13373 C C . VAL C 1 171 ? 41.60518 42.06246 232.56210 1.000 37.21509 171 VAL C C 1
ATOM 13374 O O . VAL C 1 171 ? 40.67058 42.41314 231.83307 1.000 38.70417 171 VAL C O 1
ATOM 13387 N N . TYR C 1 172 ? 41.53237 42.06410 233.89136 1.000 35.78587 172 TYR C N 1
ATOM 13388 C CA . TYR C 1 172 ? 40.33911 42.46247 234.62074 1.000 36.14111 172 TYR C CA 1
ATOM 13389 C C . TYR C 1 172 ? 40.56364 43.78389 235.34589 1.000 39.30493 172 TYR C C 1
ATOM 13390 O O . TYR C 1 172 ? 41.67191 44.08717 235.79655 1.000 39.01975 172 TYR C O 1
ATOM 13408 N N . VAL C 1 173 ? 39.49096 44.56788 235.45309 1.000 37.71381 173 VAL C N 1
ATOM 13409 C CA . VAL C 1 173 ? 39.51578 45.84940 236.14909 1.000 40.67939 173 VAL C CA 1
ATOM 13410 C C . VAL C 1 173 ? 38.12159 46.11135 236.70054 1.000 40.87749 173 VAL C C 1
ATOM 13411 O O . VAL C 1 173 ? 37.12001 45.67911 236.12521 1.000 43.23787 173 VAL C O 1
ATOM 13424 N N . TRP C 1 174 ? 38.05463 46.81517 237.82799 1.000 44.72689 174 TRP C N 1
ATOM 13425 C CA . TRP C 1 174 ? 36.76195 47.13347 238.41660 1.000 47.77382 174 TRP C CA 1
ATOM 13426 C C . TRP C 1 174 ? 36.13940 48.34899 237.73663 1.000 52.62677 174 TRP C C 1
ATOM 13427 O O . TRP C 1 174 ? 36.83531 49.20838 237.18889 1.000 54.88780 174 TRP C O 1
ATOM 13448 N N . THR C 1 175 ? 34.81023 48.41249 237.78373 1.000 54.19447 175 THR C N 1
ATOM 13449 C CA . THR C 1 175 ? 34.06623 49.49202 237.14853 1.000 56.04279 175 THR C CA 1
ATOM 13450 C C . THR C 1 175 ? 34.08946 50.76226 237.98876 1.000 68.29040 175 THR C C 1
ATOM 13451 O O . THR C 1 175 ? 33.98498 50.71408 239.21708 1.000 70.26283 175 THR C O 1
ATOM 13462 N N . ASN C 1 176 ? 34.19897 51.90425 237.30937 1.000 72.99790 176 ASN C N 1
ATOM 13463 C CA . ASN C 1 176 ? 34.15225 53.21845 237.95036 1.000 80.32599 176 ASN C CA 1
ATOM 13464 C C . ASN C 1 176 ? 35.09973 53.27507 239.14608 1.000 94.20882 176 ASN C C 1
ATOM 13465 O O . ASN C 1 176 ? 34.75731 53.76091 240.22676 1.000 103.02141 176 ASN C O 1
ATOM 13476 N N . GLY C 1 177 ? 36.31048 52.77095 238.94067 1.000 93.90789 177 GLY C N 1
ATOM 13477 C CA . GLY C 1 177 ? 37.26257 52.68383 240.02390 1.000 103.80324 177 GLY C CA 1
ATOM 13478 C C . GLY C 1 177 ? 36.82072 51.67559 241.07380 1.000 104.26563 177 GLY C C 1
ATOM 13479 O O . GLY C 1 177 ? 35.86446 50.92035 240.90347 1.000 100.27537 177 GLY C O 1
ATOM 13483 N N . SER C 1 178 ? 37.55257 51.67908 242.18884 1.000 105.79990 178 SER C N 1
ATOM 13484 C CA . SER C 1 178 ? 37.22354 50.76615 243.27842 1.000 106.14919 178 SER C CA 1
ATOM 13485 C C . SER C 1 178 ? 35.88137 51.12013 243.90799 1.000 110.72790 178 SER C C 1
ATOM 13486 O O . SER C 1 178 ? 35.10366 50.22861 244.26793 1.000 117.25537 178 SER C O 1
ATOM 13494 N N . THR C 1 179 ? 35.58922 52.41188 244.03901 1.000 130.81033 179 THR C N 1
ATOM 13495 C CA . THR C 1 179 ? 34.35281 52.84078 244.67731 1.000 126.56469 179 THR C CA 1
ATOM 13496 C C . THR C 1 179 ? 33.13925 52.30432 243.92643 1.000 127.05322 179 THR C C 1
ATOM 13497 O O . THR C 1 179 ? 33.07605 52.34818 242.69460 1.000 115.93349 179 THR C O 1
ATOM 13508 N N . LYS C 1 180 ? 32.17243 51.79253 244.68646 1.000 93.22924 180 LYS C N 1
ATOM 13509 C CA . LYS C 1 180 ? 30.87226 51.33578 244.20263 1.000 77.53062 180 LYS C CA 1
ATOM 13510 C C . LYS C 1 180 ? 30.95583 50.09255 243.32641 1.000 66.17269 180 LYS C C 1
ATOM 13511 O O . LYS C 1 180 ? 29.95181 49.70803 242.71190 1.000 59.40423 180 LYS C O 1
ATOM 13530 N N . SER C 1 181 ? 32.11782 49.44564 243.25095 1.000 72.05353 181 SER C N 1
ATOM 13531 C CA . SER C 1 181 ? 32.24107 48.23980 242.43858 1.000 59.27906 181 SER C CA 1
ATOM 13532 C C . SER C 1 181 ? 31.43001 47.08925 243.02383 1.000 45.66044 181 SER C C 1
ATOM 13533 O O . SER C 1 181 ? 30.86181 46.28167 242.27879 1.000 40.91299 181 SER C O 1
ATOM 13541 N N . VAL C 1 182 ? 31.35794 47.00000 244.34991 1.000 44.85036 182 VAL C N 1
ATOM 13542 C CA . VAL C 1 182 ? 30.62584 45.94205 245.03647 1.000 36.83983 182 VAL C CA 1
ATOM 13543 C C . VAL C 1 182 ? 29.53018 46.58476 245.87380 1.000 35.67308 182 VAL C C 1
ATOM 13544 O O . VAL C 1 182 ? 29.80477 47.46694 246.69560 1.000 37.31202 182 VAL C O 1
ATOM 13557 N N . VAL C 1 183 ? 28.29326 46.13655 245.66402 1.000 26.69418 183 VAL C N 1
ATOM 13558 C CA . VAL C 1 183 ? 27.12606 46.63304 246.38008 1.000 23.58243 183 VAL C CA 1
ATOM 13559 C C . VAL C 1 183 ? 26.44721 45.46763 247.08487 1.000 25.89480 183 VAL C C 1
ATOM 13560 O O . VAL C 1 183 ? 26.50924 44.32034 246.63079 1.000 24.64780 183 VAL C O 1
ATOM 13573 N N . VAL C 1 184 ? 25.79229 45.76987 248.20342 1.000 24.71201 184 VAL C N 1
ATOM 13574 C CA . VAL C 1 184 ? 25.10609 44.76816 249.01122 1.000 30.59179 184 VAL C CA 1
ATOM 13575 C C . VAL C 1 184 ? 23.71170 45.28687 249.33928 1.000 33.12824 184 VAL C C 1
ATOM 13576 O O . VAL C 1 184 ? 23.56596 46.38299 249.89460 1.000 36.01796 184 VAL C O 1
ATOM 13589 N N . ALA C 1 185 ? 22.69228 44.50173 248.99794 1.000 34.26006 185 ALA C N 1
ATOM 13590 C CA . ALA C 1 185 ? 21.31758 44.88244 249.29407 1.000 39.61063 185 ALA C CA 1
ATOM 13591 C C . ALA C 1 185 ? 21.10861 44.96626 250.80021 1.000 48.03237 185 ALA C C 1
ATOM 13592 O O . ALA C 1 185 ? 21.49206 44.05632 251.54151 1.000 50.82980 185 ALA C O 1
ATOM 13599 N N . GLU C 1 186 ? 20.49725 46.06580 251.25610 1.000 51.61987 186 GLU C N 1
ATOM 13600 C CA . GLU C 1 186 ? 20.23078 46.20797 252.68524 1.000 54.62240 186 GLU C CA 1
ATOM 13601 C C . GLU C 1 186 ? 19.35269 45.07558 253.19675 1.000 56.40129 186 GLU C C 1
ATOM 13602 O O . GLU C 1 186 ? 19.49221 44.65216 254.35100 1.000 56.70856 186 GLU C O 1
ATOM 13614 N N . ASP C 1 187 ? 18.45070 44.56745 252.35475 1.000 59.53510 187 ASP C N 1
ATOM 13615 C CA . ASP C 1 187 ? 17.67762 43.39498 252.73068 1.000 65.69558 187 ASP C CA 1
ATOM 13616 C C . ASP C 1 187 ? 18.56780 42.16098 252.75493 1.000 67.69181 187 ASP C C 1
ATOM 13617 O O . ASP C 1 187 ? 18.26817 41.20063 253.47187 1.000 72.52465 187 ASP C O 1
ATOM 13626 N N . GLY C 1 188 ? 19.68438 42.19382 252.02666 1.000 61.69892 188 GLY C N 1
ATOM 13627 C CA . GLY C 1 188 ? 20.47843 41.01087 251.76934 1.000 55.28478 188 GLY C CA 1
ATOM 13628 C C . GLY C 1 188 ? 21.55391 40.77323 252.80551 1.000 54.05263 188 GLY C C 1
ATOM 13629 O O . GLY C 1 188 ? 22.11720 39.67859 252.86737 1.000 53.64394 188 GLY C O 1
ATOM 13633 N N . SER C 1 189 ? 21.85160 41.77916 253.62573 1.000 54.51254 189 SER C N 1
ATOM 13634 C CA . SER C 1 189 ? 22.84753 41.64626 254.68584 1.000 55.63909 189 SER C CA 1
ATOM 13635 C C . SER C 1 189 ? 22.19761 40.82233 255.79279 1.000 64.01656 189 SER C C 1
ATOM 13636 O O . SER C 1 189 ? 21.68383 41.34655 256.78455 1.000 60.92043 189 SER C O 1
ATOM 13644 N N . ARG C 1 190 ? 22.18252 39.50448 255.60036 1.000 66.60342 190 ARG C N 1
ATOM 13645 C CA . ARG C 1 190 ? 21.42512 38.60149 256.46639 1.000 73.30838 190 ARG C CA 1
ATOM 13646 C C . ARG C 1 190 ? 22.36994 37.63501 257.17189 1.000 76.14388 190 ARG C C 1
ATOM 13647 O O . ARG C 1 190 ? 22.67738 36.56199 256.64577 1.000 76.22718 190 ARG C O 1
ATOM 13668 N N . LEU C 1 191 ? 22.80803 38.00006 258.37376 1.000 62.55914 191 LEU C N 1
ATOM 13669 C CA . LEU C 1 191 ? 23.60067 37.10799 259.20612 1.000 45.35211 191 LEU C CA 1
ATOM 13670 C C . LEU C 1 191 ? 23.04558 37.13693 260.62131 1.000 40.06726 191 LEU C C 1
ATOM 13671 O O . LEU C 1 191 ? 22.82241 38.21510 261.18388 1.000 38.28239 191 LEU C O 1
ATOM 13687 N N . ASN C 1 192 ? 22.81395 35.94893 261.18685 1.000 34.12376 192 ASN C N 1
ATOM 13688 C CA . ASN C 1 192 ? 22.31078 35.85448 262.55229 1.000 29.29278 192 ASN C CA 1
ATOM 13689 C C . ASN C 1 192 ? 23.40036 36.12534 263.57983 1.000 30.06720 192 ASN C C 1
ATOM 13690 O O . ASN C 1 192 ? 23.10957 36.63487 264.66789 1.000 32.80401 192 ASN C O 1
ATOM 13701 N N . GLN C 1 193 ? 24.64901 35.79420 263.25072 1.000 27.84378 193 GLN C N 1
ATOM 13702 C CA . GLN C 1 193 ? 25.74158 35.77393 264.20887 1.000 26.61884 193 GLN C CA 1
ATOM 13703 C C . GLN C 1 193 ? 26.81432 36.80850 263.92034 1.000 29.16022 193 GLN C C 1
ATOM 13704 O O . GLN C 1 193 ? 27.69382 37.01004 264.76759 1.000 31.55314 193 GLN C O 1
ATOM 13718 N N . TYR C 1 194 ? 26.76519 37.46676 262.76081 1.000 26.83040 194 TYR C N 1
ATOM 13719 C CA . TYR C 1 194 ? 27.80932 38.38880 262.34387 1.000 26.37264 194 TYR C CA 1
ATOM 13720 C C . TYR C 1 194 ? 27.20685 39.71530 261.89872 1.000 27.95569 194 TYR C C 1
ATOM 13721 O O . TYR C 1 194 ? 26.07944 39.77051 261.39885 1.000 28.30331 194 TYR C O 1
ATOM 13739 N N . HIS C 1 195 ? 27.98578 40.78416 262.06786 1.000 28.81185 195 HIS C N 1
ATOM 13740 C CA . HIS C 1 195 ? 27.71380 42.07614 261.44660 1.000 32.12338 195 HIS C CA 1
ATOM 13741 C C . HIS C 1 195 ? 28.55523 42.20025 260.18138 1.000 30.40075 195 HIS C C 1
ATOM 13742 O O . HIS C 1 195 ? 29.75315 41.90311 260.20499 1.000 32.54235 195 HIS C O 1
ATOM 13756 N N . LEU C 1 196 ? 27.93731 42.63135 259.08077 1.000 31.38743 196 LEU C N 1
ATOM 13757 C CA . LEU C 1 196 ? 28.67599 42.89272 257.84335 1.000 31.30060 196 LEU C CA 1
ATOM 13758 C C . LEU C 1 196 ? 29.14242 44.34236 257.88076 1.000 28.80200 196 LEU C C 1
ATOM 13759 O O . LEU C 1 196 ? 28.41663 45.26411 257.50399 1.000 29.06562 196 LEU C O 1
ATOM 13775 N N . MET C 1 197 ? 30.37610 44.54718 258.34495 1.000 30.07223 197 MET C N 1
ATOM 13776 C CA . MET C 1 197 ? 30.90510 45.90071 258.48446 1.000 34.72724 197 MET C CA 1
ATOM 13777 C C . MET C 1 197 ? 30.95952 46.60828 257.13356 1.000 32.22586 197 MET C C 1
ATOM 13778 O O . MET C 1 197 ? 30.33736 47.65940 256.93754 1.000 32.17318 197 MET C O 1
ATOM 13792 N N . GLY C 1 198 ? 31.70805 46.04828 256.19258 1.000 33.61221 198 GLY C N 1
ATOM 13793 C CA . GLY C 1 198 ? 31.83932 46.66470 254.88993 1.000 30.13892 198 GLY C CA 1
ATOM 13794 C C . GLY C 1 198 ? 32.59857 45.76435 253.94488 1.000 29.14164 198 GLY C C 1
ATOM 13795 O O . GLY C 1 198 ? 32.93246 44.62532 254.27649 1.000 31.04621 198 GLY C O 1
ATOM 13799 N N . GLN C 1 199 ? 32.87412 46.29712 252.75511 1.000 30.12467 199 GLN C N 1
ATOM 13800 C CA . GLN C 1 199 ? 33.55677 45.54906 251.71036 1.000 29.25163 199 GLN C CA 1
ATOM 13801 C C . GLN C 1 199 ? 34.63441 46.41943 251.08162 1.000 30.16706 199 GLN C C 1
ATOM 13802 O O . GLN C 1 199 ? 34.44381 47.62587 250.90150 1.000 26.52467 199 GLN C O 1
ATOM 13816 N N . THR C 1 200 ? 35.76429 45.79712 250.74730 1.000 30.08500 200 THR C N 1
ATOM 13817 C CA . THR C 1 200 ? 36.87663 46.46858 250.09128 1.000 27.22442 200 THR C CA 1
ATOM 13818 C C . THR C 1 200 ? 37.39721 45.57140 248.98036 1.000 35.53248 200 THR C C 1
ATOM 13819 O O . THR C 1 200 ? 37.55612 44.36219 249.17433 1.000 36.53081 200 THR C O 1
ATOM 13830 N N . VAL C 1 201 ? 37.66868 46.16668 247.82592 1.000 40.22476 201 VAL C N 1
ATOM 13831 C CA . VAL C 1 201 ? 38.08971 45.42437 246.65604 1.000 37.11235 201 VAL C CA 1
ATOM 13832 C C . VAL C 1 201 ? 39.60343 45.53149 246.49518 1.000 34.30268 201 VAL C C 1
ATOM 13833 O O . VAL C 1 201 ? 40.27026 46.31964 247.16021 1.000 32.94142 201 VAL C O 1
ATOM 13846 N N . GLY C 1 202 ? 40.15267 44.72403 245.59543 1.000 32.38348 202 GLY C N 1
ATOM 13847 C CA . GLY C 1 202 ? 41.57974 44.73653 245.34247 1.000 32.09533 202 GLY C CA 1
ATOM 13848 C C . GLY C 1 202 ? 41.90021 43.99318 244.06718 1.000 35.35385 202 GLY C C 1
ATOM 13849 O O . GLY C 1 202 ? 41.11260 43.16981 243.58887 1.000 36.82476 202 GLY C O 1
ATOM 13853 N N . THR C 1 203 ? 43.07669 44.29506 243.52184 1.000 42.40701 203 THR C N 1
ATOM 13854 C CA . THR C 1 203 ? 43.55808 43.65989 242.30445 1.000 41.43480 203 THR C CA 1
ATOM 13855 C C . THR C 1 203 ? 45.05469 43.42867 242.42595 1.000 46.57278 203 THR C C 1
ATOM 13856 O O . THR C 1 203 ? 45.77962 44.27997 242.94813 1.000 47.73003 203 THR C O 1
ATOM 13867 N N . GLU C 1 204 ? 45.51160 42.27266 241.95003 1.000 42.44750 204 GLU C N 1
ATOM 13868 C CA . GLU C 1 204 ? 46.92097 41.92538 242.04489 1.000 43.48885 204 GLU C CA 1
ATOM 13869 C C . GLU C 1 204 ? 47.26392 40.92017 240.95745 1.000 46.24956 204 GLU C C 1
ATOM 13870 O O . GLU C 1 204 ? 46.45489 40.04790 240.63309 1.000 53.52988 204 GLU C O 1
ATOM 13882 N N . ASN C 1 205 ? 48.46668 41.05117 240.40575 1.000 49.56624 205 ASN C N 1
ATOM 13883 C CA . ASN C 1 205 ? 49.00533 40.07609 239.47083 1.000 47.16824 205 ASN C CA 1
ATOM 13884 C C . ASN C 1 205 ? 49.82117 39.05039 240.24355 1.000 46.41427 205 ASN C C 1
ATOM 13885 O O . ASN C 1 205 ? 50.53949 39.39553 241.18624 1.000 49.35187 205 ASN C O 1
ATOM 13895 N N . ILE C 1 206 ? 49.70309 37.78657 239.84833 1.000 52.63288 206 ILE C N 1
ATOM 13896 C CA . ILE C 1 206 ? 50.45120 36.70404 240.47461 1.000 50.94666 206 ILE C CA 1
ATOM 13897 C C . ILE C 1 206 ? 51.07647 35.85900 239.37546 1.000 59.63742 206 ILE C C 1
ATOM 13898 O O . ILE C 1 206 ? 50.37610 35.39231 238.46846 1.000 60.55665 206 ILE C O 1
ATOM 13914 N N . SER C 1 207 ? 52.39296 35.68280 239.44298 1.000 60.98012 207 SER C N 1
ATOM 13915 C CA . SER C 1 207 ? 53.10589 34.86758 238.46887 1.000 62.79608 207 SER C CA 1
ATOM 13916 C C . SER C 1 207 ? 52.97004 33.39707 238.84545 1.000 52.24560 207 SER C C 1
ATOM 13917 O O . SER C 1 207 ? 53.36446 32.99185 239.94448 1.000 49.63883 207 SER C O 1
ATOM 13925 N N . THR C 1 208 ? 52.40917 32.60245 237.93746 1.000 52.47577 208 THR C N 1
ATOM 13926 C CA . THR C 1 208 ? 52.22365 31.17573 238.14822 1.000 53.78799 208 THR C CA 1
ATOM 13927 C C . THR C 1 208 ? 52.87689 30.41589 237.00228 1.000 53.75060 208 THR C C 1
ATOM 13928 O O . THR C 1 208 ? 53.17008 30.97595 235.94213 1.000 51.66539 208 THR C O 1
ATOM 13939 N N . SER C 1 209 ? 53.09764 29.11961 237.22677 1.000 51.52949 209 SER C N 1
ATOM 13940 C CA . SER C 1 209 ? 53.77348 28.29099 236.23612 1.000 51.01620 209 SER C CA 1
ATOM 13941 C C . SER C 1 209 ? 52.99492 28.16893 234.93374 1.000 51.48649 209 SER C C 1
ATOM 13942 O O . SER C 1 209 ? 53.53227 27.62120 233.96371 1.000 54.20537 209 SER C O 1
ATOM 13950 N N . THR C 1 210 ? 51.75390 28.65205 234.88444 1.000 51.06602 210 THR C N 1
ATOM 13951 C CA . THR C 1 210 ? 50.97699 28.67597 233.65170 1.000 49.90746 210 THR C CA 1
ATOM 13952 C C . THR C 1 210 ? 50.75384 30.09297 233.13647 1.000 50.04805 210 THR C C 1
ATOM 13953 O O . THR C 1 210 ? 49.91108 30.29873 232.25531 1.000 47.60991 210 THR C O 1
ATOM 13964 N N . GLY C 1 211 ? 51.48176 31.06986 233.66164 1.000 61.99636 211 GLY C N 1
ATOM 13965 C CA . GLY C 1 211 ? 51.34966 32.45084 233.24358 1.000 57.41968 211 GLY C CA 1
ATOM 13966 C C . GLY C 1 211 ? 51.10910 33.37324 234.42552 1.000 56.31746 211 GLY C C 1
ATOM 13967 O O . GLY C 1 211 ? 50.94004 32.95110 235.56310 1.000 60.86169 211 GLY C O 1
ATOM 13971 N N . GLU C 1 212 ? 51.10918 34.66810 234.11157 1.000 48.48194 212 GLU C N 1
ATOM 13972 C CA . GLU C 1 212 ? 50.86126 35.71490 235.10184 1.000 54.62219 212 GLU C CA 1
ATOM 13973 C C . GLU C 1 212 ? 49.41733 36.17756 234.93431 1.000 57.82012 212 GLU C C 1
ATOM 13974 O O . GLU C 1 212 ? 49.09041 36.90914 233.99555 1.000 56.27074 212 GLU C O 1
ATOM 13986 N N . TYR C 1 213 ? 48.55444 35.74633 235.84844 1.000 62.23055 213 TYR C N 1
ATOM 13987 C CA . TYR C 1 213 ? 47.14297 36.09368 235.82089 1.000 54.29716 213 TYR C CA 1
ATOM 13988 C C . TYR C 1 213 ? 46.86408 37.28099 236.73508 1.000 53.18387 213 TYR C C 1
ATOM 13989 O O . TYR C 1 213 ? 47.59460 37.53640 237.69589 1.000 55.22397 213 TYR C O 1
ATOM 14007 N N . THR C 1 214 ? 45.79377 38.00818 236.42142 1.000 41.89938 214 THR C N 1
ATOM 14008 C CA . THR C 1 214 ? 45.33065 39.12757 237.23764 1.000 44.11002 214 THR C CA 1
ATOM 14009 C C . THR C 1 214 ? 44.09261 38.65702 237.99501 1.000 48.63406 214 THR C C 1
ATOM 14010 O O . THR C 1 214 ? 43.00581 38.54230 237.42269 1.000 47.82857 214 THR C O 1
ATOM 14021 N N . ILE C 1 215 ? 44.26000 38.36646 239.27950 1.000 52.94616 215 ILE C N 1
ATOM 14022 C CA . ILE C 1 215 ? 43.14917 37.94762 240.12549 1.000 50.71761 215 ILE C CA 1
ATOM 14023 C C . ILE C 1 215 ? 42.57291 39.17615 240.81372 1.000 49.18167 215 ILE C C 1
ATOM 14024 O O . ILE C 1 215 ? 43.31449 40.03889 241.30122 1.000 43.31202 215 ILE C O 1
ATOM 14040 N N . MET C 1 216 ? 41.24616 39.26542 240.84836 1.000 44.76736 216 MET C N 1
ATOM 14041 C CA . MET C 1 216 ? 40.54872 40.35960 241.50968 1.000 40.86985 216 MET C CA 1
ATOM 14042 C C . MET C 1 216 ? 39.79887 39.81649 242.71628 1.000 31.14539 216 MET C C 1
ATOM 14043 O O . MET C 1 216 ? 39.12875 38.78263 242.62049 1.000 30.15643 216 MET C O 1
ATOM 14057 N N . THR C 1 217 ? 39.91937 40.51157 243.84504 1.000 30.81563 217 THR C N 1
ATOM 14058 C CA . THR C 1 217 ? 39.40495 40.04281 245.12219 1.000 30.70721 217 THR C CA 1
ATOM 14059 C C . THR C 1 217 ? 38.40039 41.03778 245.68887 1.000 30.47949 217 THR C C 1
ATOM 14060 O O . THR C 1 217 ? 38.51608 42.25000 245.48526 1.000 29.90468 217 THR C O 1
ATOM 14071 N N . ALA C 1 218 ? 37.40809 40.50722 246.40171 1.000 30.40780 218 ALA C N 1
ATOM 14072 C CA . ALA C 1 218 ? 36.40824 41.30783 247.10349 1.000 24.61678 218 ALA C CA 1
ATOM 14073 C C . ALA C 1 218 ? 36.34025 40.80359 248.53918 1.000 24.76074 218 ALA C C 1
ATOM 14074 O O . ALA C 1 218 ? 35.84392 39.70086 248.79105 1.000 28.89200 218 ALA C O 1
ATOM 14081 N N . HIS C 1 219 ? 36.84847 41.60026 249.47474 1.000 29.17089 219 HIS C N 1
ATOM 14082 C CA . HIS C 1 219 ? 36.92802 41.20978 250.87562 1.000 26.21381 219 HIS C CA 1
ATOM 14083 C C . HIS C 1 219 ? 35.69799 41.68780 251.63472 1.000 25.10313 219 HIS C C 1
ATOM 14084 O O . HIS C 1 219 ? 35.25618 42.83047 251.47296 1.000 23.17332 219 HIS C O 1
ATOM 14098 N N . PHE C 1 220 ? 35.15040 40.80152 252.46438 1.000 25.30533 220 PHE C N 1
ATOM 14099 C CA . PHE C 1 220 ? 33.96419 41.08580 253.26540 1.000 25.02974 220 PHE C CA 1
ATOM 14100 C C . PHE C 1 220 ? 34.33902 40.98419 254.74204 1.000 25.57256 220 PHE C C 1
ATOM 14101 O O . PHE C 1 220 ? 34.54000 39.88019 255.25812 1.000 23.78276 220 PHE C O 1
ATOM 14118 N N . HIS C 1 221 ? 34.37057 42.12525 255.42976 1.000 31.48213 221 HIS C N 1
ATOM 14119 C CA . HIS C 1 221 ? 34.77550 42.17969 256.83269 1.000 30.51668 221 HIS C CA 1
ATOM 14120 C C . HIS C 1 221 ? 33.57039 41.98517 257.73676 1.000 27.43505 221 HIS C C 1
ATOM 14121 O O . HIS C 1 221 ? 32.48064 42.49162 257.44963 1.000 24.86113 221 HIS C O 1
ATOM 14135 N N . LEU C 1 222 ? 33.77196 41.24226 258.83171 1.000 27.34629 222 LEU C N 1
ATOM 14136 C CA . LEU C 1 222 ? 32.68454 40.86400 259.72403 1.000 32.43392 222 LEU C CA 1
ATOM 14137 C C . LEU C 1 222 ? 33.14229 40.97696 261.17321 1.000 24.67937 222 LEU C C 1
ATOM 14138 O O . LEU C 1 222 ? 34.30484 40.71064 261.48997 1.000 24.56597 222 LEU C O 1
ATOM 14154 N N . LYS C 1 223 ? 32.21297 41.38233 262.04458 1.000 24.02282 223 LYS C N 1
ATOM 14155 C CA . LYS C 1 223 ? 32.39455 41.38573 263.49493 1.000 28.00091 223 LYS C CA 1
ATOM 14156 C C . LYS C 1 223 ? 31.35237 40.46087 264.10775 1.000 26.20082 223 LYS C C 1
ATOM 14157 O O . LYS C 1 223 ? 30.16419 40.56036 263.77322 1.000 28.73810 223 LYS C O 1
ATOM 14176 N N . ARG C 1 224 ? 31.78093 39.58134 265.01277 1.000 26.95145 224 ARG C N 1
ATOM 14177 C CA . ARG C 1 224 ? 30.85554 38.60479 265.57143 1.000 27.80540 224 ARG C CA 1
ATOM 14178 C C . ARG C 1 224 ? 29.92131 39.26289 266.58099 1.000 30.98789 224 ARG C C 1
ATOM 14179 O O . ARG C 1 224 ? 30.30337 40.19643 267.29239 1.000 33.67007 224 ARG C O 1
ATOM 14200 N N . LYS C 1 225 ? 28.69600 38.75118 266.65849 1.000 33.83340 225 LYS C N 1
ATOM 14201 C CA . LYS C 1 225 ? 27.71601 39.20955 267.63453 1.000 33.62531 225 LYS C CA 1
ATOM 14202 C C . LYS C 1 225 ? 27.85080 38.39829 268.91622 1.000 36.33387 225 LYS C C 1
ATOM 14203 O O . LYS C 1 225 ? 27.81267 37.16399 268.88241 1.000 41.06220 225 LYS C O 1
ATOM 14222 N N . ILE C 1 226 ? 28.01392 39.09419 270.04391 1.000 35.68266 226 ILE C N 1
ATOM 14223 C CA . ILE C 1 226 ? 28.22373 38.42324 271.32574 1.000 28.06807 226 ILE C CA 1
ATOM 14224 C C . ILE C 1 226 ? 26.92596 38.00826 271.99701 1.000 26.86311 226 ILE C C 1
ATOM 14225 O O . ILE C 1 226 ? 26.95929 37.23031 272.95799 1.000 26.02104 226 ILE C O 1
ATOM 14241 N N . GLY C 1 227 ? 25.78391 38.49020 271.50667 1.000 27.60964 227 GLY C N 1
ATOM 14242 C CA . GLY C 1 227 ? 24.52691 38.23957 272.19480 1.000 30.17179 227 GLY C CA 1
ATOM 14243 C C . GLY C 1 227 ? 24.23322 36.76415 272.38730 1.000 29.39918 227 GLY C C 1
ATOM 14244 O O . GLY C 1 227 ? 23.82906 36.33543 273.47129 1.000 32.83246 227 GLY C O 1
ATOM 14248 N N . TYR C 1 228 ? 24.42096 35.96650 271.33382 1.000 28.25804 228 TYR C N 1
ATOM 14249 C CA . TYR C 1 228 ? 24.07727 34.55061 271.41983 1.000 26.51345 228 TYR C CA 1
ATOM 14250 C C . TYR C 1 228 ? 24.88295 33.85374 272.50845 1.000 24.41663 228 TYR C C 1
ATOM 14251 O O . TYR C 1 228 ? 24.33919 33.05517 273.28051 1.000 25.42680 228 TYR C O 1
ATOM 14269 N N . PHE C 1 229 ? 26.18268 34.14178 272.58429 1.000 26.18258 229 PHE C N 1
ATOM 14270 C CA . PHE C 1 229 ? 27.05010 33.45759 273.53454 1.000 26.45921 229 PHE C CA 1
ATOM 14271 C C . PHE C 1 229 ? 26.85748 33.96811 274.95355 1.000 25.98824 229 PHE C C 1
ATOM 14272 O O . PHE C 1 229 ? 27.09469 33.22362 275.91129 1.000 24.69547 229 PHE C O 1
ATOM 14289 N N . VAL C 1 230 ? 26.42811 35.21996 275.11189 1.000 25.43316 230 VAL C N 1
ATOM 14290 C CA . VAL C 1 230 ? 26.07352 35.70608 276.44005 1.000 27.53781 230 VAL C CA 1
ATOM 14291 C C . VAL C 1 230 ? 24.99741 34.81882 277.04733 1.000 27.50769 230 VAL C C 1
ATOM 14292 O O . VAL C 1 230 ? 25.03955 34.48731 278.23755 1.000 24.41303 230 VAL C O 1
ATOM 14305 N N . ILE C 1 231 ? 24.02179 34.41272 276.23637 1.000 29.67434 231 ILE C N 1
ATOM 14306 C CA . ILE C 1 231 ? 22.90177 33.63916 276.75615 1.000 27.66948 231 ILE C CA 1
ATOM 14307 C C . ILE C 1 231 ? 23.26076 32.16450 276.87322 1.000 23.51151 231 ILE C C 1
ATOM 14308 O O . ILE C 1 231 ? 22.79264 31.47884 277.78980 1.000 21.27867 231 ILE C O 1
ATOM 14324 N N . GLN C 1 232 ? 24.08457 31.65102 275.96250 1.000 26.31816 232 GLN C N 1
ATOM 14325 C CA . GLN C 1 232 ? 24.32744 30.21780 275.89464 1.000 23.19578 232 GLN C CA 1
ATOM 14326 C C . GLN C 1 232 ? 25.52889 29.77298 276.71322 1.000 23.58757 232 GLN C C 1
ATOM 14327 O O . GLN C 1 232 ? 25.57574 28.61265 277.14069 1.000 25.41141 232 GLN C O 1
ATOM 14341 N N . THR C 1 233 ? 26.50400 30.65410 276.93722 1.000 25.28415 233 THR C N 1
ATOM 14342 C CA . THR C 1 233 ? 27.73649 30.22847 277.58690 1.000 21.33522 233 THR C CA 1
ATOM 14343 C C . THR C 1 233 ? 28.10927 31.10170 278.77730 1.000 22.07587 233 THR C C 1
ATOM 14344 O O . THR C 1 233 ? 28.42299 30.58446 279.85216 1.000 28.26190 233 THR C O 1
ATOM 14355 N N . TYR C 1 234 ? 28.08754 32.42177 278.60665 1.000 21.28842 234 TYR C N 1
ATOM 14356 C CA . TYR C 1 234 ? 28.59698 33.29601 279.65834 1.000 20.89242 234 TYR C CA 1
ATOM 14357 C C . TYR C 1 234 ? 27.67402 33.31282 280.86950 1.000 23.49644 234 TYR C C 1
ATOM 14358 O O . TYR C 1 234 ? 28.12097 33.09295 282.00081 1.000 27.17731 234 TYR C O 1
ATOM 14376 N N . LEU C 1 235 ? 26.38458 33.56984 280.65978 1.000 23.34454 235 LEU C N 1
ATOM 14377 C CA . LEU C 1 235 ? 25.45832 33.56740 281.79015 1.000 21.48572 235 LEU C CA 1
ATOM 14378 C C . LEU C 1 235 ? 25.43225 32.22078 282.49665 1.000 21.43668 235 LEU C C 1
ATOM 14379 O O . LEU C 1 235 ? 25.54322 32.19452 283.73509 1.000 23.51848 235 LEU C O 1
ATOM 14395 N N . PRO C 1 236 ? 25.29010 31.08636 281.80486 1.000 23.46826 236 PRO C N 1
ATOM 14396 C CA . PRO C 1 236 ? 25.38041 29.79357 282.51245 1.000 25.38210 236 PRO C CA 1
ATOM 14397 C C . PRO C 1 236 ? 26.65725 29.65196 283.32312 1.000 24.60047 236 PRO C C 1
ATOM 14398 O O . PRO C 1 236 ? 26.64179 29.06147 284.41000 1.000 26.73643 236 PRO C O 1
ATOM 14409 N N . CYS C 1 237 ? 27.77214 30.17836 282.81449 1.000 25.82543 237 CYS C N 1
ATOM 14410 C CA . CYS C 1 237 ? 29.02872 30.11331 283.55202 1.000 28.37433 237 CYS C CA 1
ATOM 14411 C C . CYS C 1 237 ? 29.02329 31.07871 284.72936 1.000 23.30794 237 CYS C C 1
ATOM 14412 O O . CYS C 1 237 ? 29.41924 30.71739 285.84287 1.000 24.97608 237 CYS C O 1
ATOM 14420 N N . ILE C 1 238 ? 28.56774 32.31240 284.50474 1.000 26.46519 238 ILE C N 1
ATOM 14421 C CA . ILE C 1 238 ? 28.59046 33.31058 285.56954 1.000 20.19226 238 ILE C CA 1
ATOM 14422 C C . ILE C 1 238 ? 27.64465 32.92037 286.69777 1.000 25.54851 238 ILE C C 1
ATOM 14423 O O . ILE C 1 238 ? 27.94624 33.13032 287.87914 1.000 26.32470 238 ILE C O 1
ATOM 14439 N N . MET C 1 239 ? 26.48528 32.35513 286.35997 1.000 23.77416 239 MET C N 1
ATOM 14440 C CA . MET C 1 239 ? 25.53832 31.96294 287.39601 1.000 20.73747 239 MET C CA 1
ATOM 14441 C C . MET C 1 239 ? 25.95673 30.68192 288.10301 1.000 25.09827 239 MET C C 1
ATOM 14442 O O . MET C 1 239 ? 25.56639 30.46386 289.25631 1.000 27.06828 239 MET C O 1
ATOM 14456 N N . THR C 1 240 ? 26.74444 29.82813 287.44303 1.000 22.81838 240 THR C N 1
ATOM 14457 C CA . THR C 1 240 ? 27.18299 28.59594 288.08852 1.000 26.29911 240 THR C CA 1
ATOM 14458 C C . THR C 1 240 ? 28.31752 28.85137 289.07111 1.000 26.08401 240 THR C C 1
ATOM 14459 O O . THR C 1 240 ? 28.41383 28.16031 290.09224 1.000 31.39802 240 THR C O 1
ATOM 14470 N N . VAL C 1 241 ? 29.17793 29.83256 288.79099 1.000 27.91097 241 VAL C N 1
ATOM 14471 C CA . VAL C 1 241 ? 30.21521 30.18683 289.75540 1.000 29.84333 241 VAL C CA 1
ATOM 14472 C C . VAL C 1 241 ? 29.58633 30.86586 290.96609 1.000 30.68954 241 VAL C C 1
ATOM 14473 O O . VAL C 1 241 ? 29.99221 30.63140 292.11091 1.000 33.06427 241 VAL C O 1
ATOM 14486 N N . ILE C 1 242 ? 28.58579 31.71982 290.73492 1.000 30.23166 242 ILE C N 1
ATOM 14487 C CA . ILE C 1 242 ? 27.88399 32.35372 291.84711 1.000 31.83447 242 ILE C CA 1
ATOM 14488 C C . ILE C 1 242 ? 27.18821 31.29503 292.69150 1.000 28.37092 242 ILE C C 1
ATOM 14489 O O . ILE C 1 242 ? 27.12577 31.39759 293.92245 1.000 31.29352 242 ILE C O 1
ATOM 14505 N N . LEU C 1 243 ? 26.65238 30.26099 292.04227 1.000 31.24444 243 LEU C N 1
ATOM 14506 C CA . LEU C 1 243 ? 26.03405 29.16705 292.78001 1.000 28.19496 243 LEU C CA 1
ATOM 14507 C C . LEU C 1 243 ? 27.04676 28.46927 293.67579 1.000 29.39599 243 LEU C C 1
ATOM 14508 O O . LEU C 1 243 ? 26.75407 28.16692 294.83833 1.000 31.38497 243 LEU C O 1
ATOM 14524 N N . SER C 1 244 ? 28.24704 28.20689 293.15237 1.000 27.67318 244 SER C N 1
ATOM 14525 C CA . SER C 1 244 ? 29.26217 27.52153 293.94494 1.000 24.97656 244 SER C CA 1
ATOM 14526 C C . SER C 1 244 ? 29.65679 28.32104 295.17834 1.000 28.53058 244 SER C C 1
ATOM 14527 O O . SER C 1 244 ? 29.97761 27.73481 296.21816 1.000 29.27439 244 SER C O 1
ATOM 14535 N N . GLN C 1 245 ? 29.63940 29.65182 295.08921 1.000 33.67464 245 GLN C N 1
ATOM 14536 C CA . GLN C 1 245 ? 30.05742 30.48363 296.21162 1.000 30.34825 245 GLN C CA 1
ATOM 14537 C C . GLN C 1 245 ? 29.01838 30.54582 297.32311 1.000 33.47128 245 GLN C C 1
ATOM 14538 O O . GLN C 1 245 ? 29.35821 30.92887 298.44800 1.000 35.84099 245 GLN C O 1
ATOM 14552 N N . VAL C 1 246 ? 27.76559 30.18244 297.04125 1.000 33.98696 246 VAL C N 1
ATOM 14553 C CA . VAL C 1 246 ? 26.76645 30.10285 298.09855 1.000 38.24266 246 VAL C CA 1
ATOM 14554 C C . VAL C 1 246 ? 27.17544 29.10345 299.17070 1.000 38.87753 246 VAL C C 1
ATOM 14555 O O . VAL C 1 246 ? 26.71740 29.19679 300.31502 1.000 41.18226 246 VAL C O 1
ATOM 14568 N N . SER C 1 247 ? 28.02938 28.13814 298.82475 1.000 38.26917 247 SER C N 1
ATOM 14569 C CA . SER C 1 247 ? 28.47305 27.14916 299.80122 1.000 46.08198 247 SER C CA 1
ATOM 14570 C C . SER C 1 247 ? 29.12697 27.79659 301.01480 1.000 46.11818 247 SER C C 1
ATOM 14571 O O . SER C 1 247 ? 29.05096 27.25300 302.12285 1.000 48.00963 247 SER C O 1
ATOM 14579 N N . PHE C 1 248 ? 29.76144 28.95564 300.83426 1.000 44.57931 248 PHE C N 1
ATOM 14580 C CA . PHE C 1 248 ? 30.46335 29.58777 301.94598 1.000 41.24165 248 PHE C CA 1
ATOM 14581 C C . PHE C 1 248 ? 29.51284 29.98446 303.06973 1.000 41.83138 248 PHE C C 1
ATOM 14582 O O . PHE C 1 248 ? 29.91795 30.03402 304.23791 1.000 44.83050 248 PHE C O 1
ATOM 14599 N N . TRP C 1 249 ? 28.25537 30.27209 302.74351 1.000 40.28885 249 TRP C N 1
ATOM 14600 C CA . TRP C 1 249 ? 27.27107 30.70445 303.72802 1.000 38.78952 249 TRP C CA 1
ATOM 14601 C C . TRP C 1 249 ? 26.65051 29.54498 304.49625 1.000 37.67158 249 TRP C C 1
ATOM 14602 O O . TRP C 1 249 ? 25.67919 29.75917 305.22882 1.000 38.26293 249 TRP C O 1
ATOM 14623 N N . LEU C 1 250 ? 27.18026 28.33550 304.34115 1.000 38.51200 250 LEU C N 1
ATOM 14624 C CA . LEU C 1 250 ? 26.75244 27.17326 305.10265 1.000 39.35252 250 LEU C CA 1
ATOM 14625 C C . LEU C 1 250 ? 27.82482 26.80806 306.12277 1.000 42.93125 250 LEU C C 1
ATOM 14626 O O . LEU C 1 250 ? 28.97686 27.24310 306.03160 1.000 46.28797 250 LEU C O 1
ATOM 14642 N N . ASN C 1 251 ? 27.43337 26.00435 307.10727 1.000 40.19348 251 ASN C N 1
ATOM 14643 C CA . ASN C 1 251 ? 28.36617 25.58525 308.14191 1.000 42.20136 251 ASN C CA 1
ATOM 14644 C C . ASN C 1 251 ? 29.20317 24.40361 307.66498 1.000 43.69431 251 ASN C C 1
ATOM 14645 O O . ASN C 1 251 ? 28.76039 23.58508 306.85316 1.000 42.47996 251 ASN C O 1
ATOM 14656 N N . ARG C 1 252 ? 30.43265 24.32057 308.18057 1.000 46.90167 252 ARG C N 1
ATOM 14657 C CA . ARG C 1 252 ? 31.27571 23.17502 307.85814 1.000 51.34957 252 ARG C CA 1
ATOM 14658 C C . ARG C 1 252 ? 30.63787 21.88392 308.35228 1.000 44.16112 252 ARG C C 1
ATOM 14659 O O . ARG C 1 252 ? 30.89686 20.80600 307.80360 1.000 44.89168 252 ARG C O 1
ATOM 14680 N N . GLU C 1 253 ? 29.79958 21.98034 309.38653 1.000 49.63663 253 GLU C N 1
ATOM 14681 C CA . GLU C 1 253 ? 29.08563 20.81594 309.89488 1.000 47.48937 253 GLU C CA 1
ATOM 14682 C C . GLU C 1 253 ? 28.25168 20.15734 308.80723 1.000 45.29465 253 GLU C C 1
ATOM 14683 O O . GLU C 1 253 ? 28.08544 18.93195 308.80865 1.000 43.06833 253 GLU C O 1
ATOM 14695 N N . SER C 1 254 ? 27.71690 20.95282 307.87802 1.000 48.26342 254 SER C N 1
ATOM 14696 C CA . SER C 1 254 ? 26.92107 20.44075 306.76331 1.000 44.56523 254 SER C CA 1
ATOM 14697 C C . SER C 1 254 ? 27.87153 19.99053 305.65261 1.000 42.09007 254 SER C C 1
ATOM 14698 O O . SER C 1 254 ? 27.92294 20.54683 304.55391 1.000 38.24783 254 SER C O 1
ATOM 14706 N N . VAL C 1 255 ? 28.64149 18.94654 305.96579 1.000 36.58460 255 VAL C N 1
ATOM 14707 C CA . VAL C 1 255 ? 29.65517 18.46488 305.03078 1.000 37.36768 255 VAL C CA 1
ATOM 14708 C C . VAL C 1 255 ? 29.00813 18.01869 303.72619 1.000 35.05032 255 VAL C C 1
ATOM 14709 O O . VAL C 1 255 ? 29.42527 18.42661 302.63544 1.000 32.42573 255 VAL C O 1
ATOM 14722 N N . ALA C 1 256 ? 27.98194 17.16849 303.81641 1.000 37.82730 256 ALA C N 1
ATOM 14723 C CA . ALA C 1 256 ? 27.31274 16.69457 302.60855 1.000 36.58681 256 ALA C CA 1
ATOM 14724 C C . ALA C 1 256 ? 26.75779 17.86208 301.80212 1.000 30.52936 256 ALA C C 1
ATOM 14725 O O . ALA C 1 256 ? 26.93368 17.92907 300.57991 1.000 33.32781 256 ALA C O 1
ATOM 14732 N N . ALA C 1 257 ? 26.09153 18.80251 302.47623 1.000 30.87701 257 ALA C N 1
ATOM 14733 C CA . ALA C 1 257 ? 25.54640 19.96522 301.78292 1.000 28.89232 257 ALA C CA 1
ATOM 14734 C C . ALA C 1 257 ? 26.65198 20.75104 301.08889 1.000 32.15610 257 ALA C C 1
ATOM 14735 O O . ALA C 1 257 ? 26.57138 21.02865 299.88652 1.000 32.34602 257 ALA C O 1
ATOM 14742 N N . ARG C 1 258 ? 27.69672 21.12272 301.83568 1.000 33.85069 258 ARG C N 1
ATOM 14743 C CA . ARG C 1 258 ? 28.81991 21.82931 301.22741 1.000 34.04073 258 ARG C CA 1
ATOM 14744 C C . ARG C 1 258 ? 29.40338 21.02154 300.07825 1.000 30.31201 258 ARG C C 1
ATOM 14745 O O . ARG C 1 258 ? 29.76342 21.57609 299.03225 1.000 32.39885 258 ARG C O 1
ATOM 14766 N N . THR C 1 259 ? 29.50317 19.70356 300.25869 1.000 31.50563 259 THR C N 1
ATOM 14767 C CA . THR C 1 259 ? 30.02024 18.85129 299.19842 1.000 34.25965 259 THR C CA 1
ATOM 14768 C C . THR C 1 259 ? 29.10975 18.88713 297.98490 1.000 38.22333 259 THR C C 1
ATOM 14769 O O . THR C 1 259 ? 29.59161 19.03279 296.85914 1.000 42.60800 259 THR C O 1
ATOM 14780 N N . VAL C 1 260 ? 27.78931 18.78529 298.19453 1.000 37.50314 260 VAL C N 1
ATOM 14781 C CA . VAL C 1 260 ? 26.83729 18.82643 297.08240 1.000 35.16972 260 VAL C CA 1
ATOM 14782 C C . VAL C 1 260 ? 27.05809 20.06841 296.22767 1.000 36.37079 260 VAL C C 1
ATOM 14783 O O . VAL C 1 260 ? 27.02678 20.00488 294.99263 1.000 37.88578 260 VAL C O 1
ATOM 14796 N N . PHE C 1 261 ? 27.27425 21.22023 296.86633 1.000 37.53572 261 PHE C N 1
ATOM 14797 C CA . PHE C 1 261 ? 27.56445 22.43910 296.11509 1.000 33.40796 261 PHE C CA 1
ATOM 14798 C C . PHE C 1 261 ? 28.79044 22.24897 295.23364 1.000 34.77251 261 PHE C C 1
ATOM 14799 O O . PHE C 1 261 ? 28.73761 22.42512 294.01115 1.000 35.78056 261 PHE C O 1
ATOM 14816 N N . GLY C 1 262 ? 29.91509 21.88821 295.85074 1.000 39.59897 262 GLY C N 1
ATOM 14817 C CA . GLY C 1 262 ? 31.15070 21.74238 295.09520 1.000 38.24617 262 GLY C CA 1
ATOM 14818 C C . GLY C 1 262 ? 31.08342 20.61818 294.07677 1.000 41.96212 262 GLY C C 1
ATOM 14819 O O . GLY C 1 262 ? 31.45558 20.79734 292.90878 1.000 42.60324 262 GLY C O 1
ATOM 14823 N N . VAL C 1 263 ? 30.64492 19.44210 294.51049 1.000 58.08508 263 VAL C N 1
ATOM 14824 C CA . VAL C 1 263 ? 30.59951 18.29356 293.61675 1.000 57.38855 263 VAL C CA 1
ATOM 14825 C C . VAL C 1 263 ? 29.77874 18.61905 292.37798 1.000 56.67648 263 VAL C C 1
ATOM 14826 O O . VAL C 1 263 ? 30.11804 18.20452 291.26186 1.000 55.89433 263 VAL C O 1
ATOM 14839 N N . THR C 1 264 ? 28.67760 19.36124 292.56166 1.000 51.46280 264 THR C N 1
ATOM 14840 C CA . THR C 1 264 ? 27.75093 19.61922 291.46196 1.000 41.87928 264 THR C CA 1
ATOM 14841 C C . THR C 1 264 ? 28.24577 20.72774 290.54217 1.000 32.44898 264 THR C C 1
ATOM 14842 O O . THR C 1 264 ? 28.17071 20.60473 289.31537 1.000 30.10900 264 THR C O 1
ATOM 14853 N N . THR C 1 265 ? 28.73357 21.82861 291.11001 1.000 36.96915 265 THR C N 1
ATOM 14854 C CA . THR C 1 265 ? 29.11875 22.96639 290.28090 1.000 32.64269 265 THR C CA 1
ATOM 14855 C C . THR C 1 265 ? 30.36851 22.67891 289.46003 1.000 29.68984 265 THR C C 1
ATOM 14856 O O . THR C 1 265 ? 30.51201 23.20455 288.34983 1.000 23.86874 265 THR C O 1
ATOM 14867 N N . VAL C 1 266 ? 31.27917 21.85548 289.97872 1.000 35.43520 266 VAL C N 1
ATOM 14868 C CA . VAL C 1 266 ? 32.48329 21.52534 289.22293 1.000 29.42130 266 VAL C CA 1
ATOM 14869 C C . VAL C 1 266 ? 32.13208 20.71912 287.97773 1.000 27.85557 266 VAL C C 1
ATOM 14870 O O . VAL C 1 266 ? 32.71967 20.91562 286.90595 1.000 20.52167 266 VAL C O 1
ATOM 14883 N N . LEU C 1 267 ? 31.17552 19.79838 288.09444 1.000 30.86504 267 LEU C N 1
ATOM 14884 C CA . LEU C 1 267 ? 30.79019 18.99196 286.94223 1.000 24.91596 267 LEU C CA 1
ATOM 14885 C C . LEU C 1 267 ? 29.90427 19.77796 285.98185 1.000 24.52175 267 LEU C C 1
ATOM 14886 O O . LEU C 1 267 ? 30.01889 19.62593 284.75945 1.000 23.99253 267 LEU C O 1
ATOM 14902 N N . THR C 1 268 ? 29.01232 20.61661 286.51377 1.000 24.60984 268 THR C N 1
ATOM 14903 C CA . THR C 1 268 ? 28.24367 21.51083 285.65592 1.000 18.85010 268 THR C CA 1
ATOM 14904 C C . THR C 1 268 ? 29.16017 22.35254 284.78052 1.000 20.97382 268 THR C C 1
ATOM 14905 O O . THR C 1 268 ? 28.91414 22.51131 283.57946 1.000 22.29783 268 THR C O 1
ATOM 14916 N N . MET C 1 269 ? 30.22871 22.89815 285.36724 1.000 23.38716 269 MET C N 1
ATOM 14917 C CA . MET C 1 269 ? 31.16513 23.70542 284.59372 1.000 18.72259 269 MET C CA 1
ATOM 14918 C C . MET C 1 269 ? 31.89184 22.85068 283.56554 1.000 18.09441 269 MET C C 1
ATOM 14919 O O . MET C 1 269 ? 32.14793 23.30073 282.44260 1.000 20.05636 269 MET C O 1
ATOM 14933 N N . THR C 1 270 ? 32.21906 21.60897 283.92813 1.000 21.78360 270 THR C N 1
ATOM 14934 C CA . THR C 1 270 ? 32.83124 20.69468 282.97106 1.000 21.81315 270 THR C CA 1
ATOM 14935 C C . THR C 1 270 ? 31.89817 20.44950 281.79478 1.000 23.29218 270 THR C C 1
ATOM 14936 O O . THR C 1 270 ? 32.31651 20.48439 280.63153 1.000 25.09023 270 THR C O 1
ATOM 14947 N N . THR C 1 271 ? 30.62191 20.19487 282.08490 1.000 16.96160 271 THR C N 1
ATOM 14948 C CA . THR C 1 271 ? 29.66402 19.90466 281.02478 1.000 22.55123 271 THR C CA 1
ATOM 14949 C C . THR C 1 271 ? 29.46582 21.10439 280.10459 1.000 20.62816 271 THR C C 1
ATOM 14950 O O . THR C 1 271 ? 29.37220 20.94896 278.88169 1.000 21.56329 271 THR C O 1
ATOM 14961 N N . LEU C 1 272 ? 29.39866 22.31035 280.67200 1.000 27.09826 272 LEU C N 1
ATOM 14962 C CA . LEU C 1 272 ? 29.20233 23.50095 279.84977 1.000 23.14996 272 LEU C CA 1
ATOM 14963 C C . LEU C 1 272 ? 30.33205 23.67786 278.84340 1.000 19.66690 272 LEU C C 1
ATOM 14964 O O . LEU C 1 272 ? 30.09658 24.07938 277.69720 1.000 21.09060 272 LEU C O 1
ATOM 14980 N N . SER C 1 273 ? 31.56682 23.38563 279.24909 1.000 20.62359 273 SER C N 1
ATOM 14981 C CA . SER C 1 273 ? 32.68657 23.49214 278.32091 1.000 23.71644 273 SER C CA 1
ATOM 14982 C C . SER C 1 273 ? 32.45014 22.61122 277.09928 1.000 25.30583 273 SER C C 1
ATOM 14983 O O . SER C 1 273 ? 32.41112 23.09514 275.96136 1.000 24.87551 273 SER C O 1
ATOM 14991 N N . ILE C 1 274 ? 32.31075 21.30203 277.31874 1.000 21.15626 274 ILE C N 1
ATOM 14992 C CA . ILE C 1 274 ? 32.10675 20.37700 276.20687 1.000 21.60839 274 ILE C CA 1
ATOM 14993 C C . ILE C 1 274 ? 30.90949 20.80678 275.36721 1.000 19.86714 274 ILE C C 1
ATOM 14994 O O . ILE C 1 274 ? 30.95281 20.77090 274.13077 1.000 20.29736 274 ILE C O 1
ATOM 15010 N N . SER C 1 275 ? 29.82002 21.21205 276.02230 1.000 29.44758 275 SER C N 1
ATOM 15011 C CA . SER C 1 275 ? 28.64342 21.66959 275.28987 1.000 26.33409 275 SER C CA 1
ATOM 15012 C C . SER C 1 275 ? 28.96996 22.88939 274.43919 1.000 22.14638 275 SER C C 1
ATOM 15013 O O . SER C 1 275 ? 28.66997 22.92593 273.24015 1.000 21.19225 275 SER C O 1
ATOM 15021 N N . ALA C 1 276 ? 29.58816 23.90320 275.04864 1.000 22.44465 276 ALA C N 1
ATOM 15022 C CA . ALA C 1 276 ? 29.93158 25.11245 274.30961 1.000 23.38745 276 ALA C CA 1
ATOM 15023 C C . ALA C 1 276 ? 30.94829 24.83355 273.21429 1.000 20.28569 276 ALA C C 1
ATOM 15024 O O . ALA C 1 276 ? 30.97519 25.53711 272.19820 1.000 21.12730 276 ALA C O 1
ATOM 15031 N N . ARG C 1 277 ? 31.78203 23.81273 273.39230 1.000 25.96108 277 ARG C N 1
ATOM 15032 C CA . ARG C 1 277 ? 32.83790 23.53074 272.43340 1.000 21.78580 277 ARG C CA 1
ATOM 15033 C C . ARG C 1 277 ? 32.37132 22.67284 271.26341 1.000 22.54327 277 ARG C C 1
ATOM 15034 O O . ARG C 1 277 ? 33.04749 22.64367 270.22713 1.000 24.21263 277 ARG C O 1
ATOM 15055 N N . ASN C 1 278 ? 31.24137 21.97085 271.40133 1.000 23.04572 278 ASN C N 1
ATOM 15056 C CA . ASN C 1 278 ? 30.80458 21.06146 270.34391 1.000 19.16348 278 ASN C CA 1
ATOM 15057 C C . ASN C 1 278 ? 30.38842 21.81757 269.08746 1.000 19.67264 278 ASN C C 1
ATOM 15058 O O . ASN C 1 278 ? 30.64555 21.36195 267.96589 1.000 23.51841 278 ASN C O 1
ATOM 15069 N N . SER C 1 279 ? 29.73935 22.96898 269.25081 1.000 18.79630 279 SER C N 1
ATOM 15070 C CA . SER C 1 279 ? 29.23390 23.71245 268.10356 1.000 21.07146 279 SER C CA 1
ATOM 15071 C C . SER C 1 279 ? 30.33277 24.41660 267.32036 1.000 22.59448 279 SER C C 1
ATOM 15072 O O . SER C 1 279 ? 30.07862 24.86474 266.19669 1.000 22.86646 279 SER C O 1
ATOM 15080 N N . LEU C 1 280 ? 31.52674 24.51633 267.86817 1.000 23.38333 280 LEU C N 1
ATOM 15081 C CA . LEU C 1 280 ? 32.58933 25.29822 267.26336 1.000 24.25219 280 LEU C CA 1
ATOM 15082 C C . LEU C 1 280 ? 33.49790 24.42765 266.41202 1.000 26.46690 280 LEU C C 1
ATOM 15083 O O . LEU C 1 280 ? 33.48837 23.19784 266.52215 1.000 26.51503 280 LEU C O 1
ATOM 15099 N N . PRO C 1 281 ? 34.29865 25.04131 265.54188 1.000 24.39447 281 PRO C N 1
ATOM 15100 C CA . PRO C 1 281 ? 35.27026 24.25870 264.76648 1.000 29.85390 281 PRO C CA 1
ATOM 15101 C C . PRO C 1 281 ? 36.28713 23.62287 265.69837 1.000 29.64551 281 PRO C C 1
ATOM 15102 O O . PRO C 1 281 ? 36.69678 24.21977 266.69508 1.000 30.06421 281 PRO C O 1
ATOM 15113 N N . LYS C 1 282 ? 36.69777 22.40001 265.36641 1.000 35.11080 282 LYS C N 1
ATOM 15114 C CA . LYS C 1 282 ? 37.62465 21.64252 266.20544 1.000 31.65947 282 LYS C CA 1
ATOM 15115 C C . LYS C 1 282 ? 39.04589 22.18622 266.03711 1.000 31.75564 282 LYS C C 1
ATOM 15116 O O . LYS C 1 282 ? 39.97014 21.49817 265.60504 1.000 34.77420 282 LYS C O 1
ATOM 15135 N N . VAL C 1 283 ? 39.20560 23.45441 266.40907 1.000 32.04718 283 VAL C N 1
ATOM 15136 C CA . VAL C 1 283 ? 40.49930 24.12081 266.32920 1.000 31.29650 283 VAL C CA 1
ATOM 15137 C C . VAL C 1 283 ? 41.35636 23.71064 267.51773 1.000 34.04559 283 VAL C C 1
ATOM 15138 O O . VAL C 1 283 ? 40.85983 23.48735 268.62777 1.000 35.90501 283 VAL C O 1
ATOM 15151 N N . ALA C 1 284 ? 42.66675 23.61572 267.28393 1.000 32.82112 284 ALA C N 1
ATOM 15152 C CA . ALA C 1 284 ? 43.61080 23.15954 268.29666 1.000 36.92937 284 ALA C CA 1
ATOM 15153 C C . ALA C 1 284 ? 44.21649 24.30367 269.10300 1.000 35.99383 284 ALA C C 1
ATOM 15154 O O . ALA C 1 284 ? 45.38582 24.22285 269.50443 1.000 36.65579 284 ALA C O 1
ATOM 15161 N N . TYR C 1 285 ? 43.45558 25.36753 269.35191 1.000 33.54610 285 TYR C N 1
ATOM 15162 C CA . TYR C 1 285 ? 43.91853 26.46161 270.19235 1.000 35.61545 285 TYR C CA 1
ATOM 15163 C C . TYR C 1 285 ? 42.73208 27.02817 270.95898 1.000 36.92924 285 TYR C C 1
ATOM 15164 O O . TYR C 1 285 ? 41.58276 26.91948 270.52407 1.000 38.60909 285 TYR C O 1
ATOM 15182 N N . ALA C 1 286 ? 43.02352 27.62816 272.10845 1.000 32.78784 286 ALA C N 1
ATOM 15183 C CA . ALA C 1 286 ? 41.98312 28.15778 272.97568 1.000 33.64066 286 ALA C CA 1
ATOM 15184 C C . ALA C 1 286 ? 41.49158 29.51035 272.47365 1.000 35.04212 286 ALA C C 1
ATOM 15185 O O . ALA C 1 286 ? 42.24776 30.30129 271.90063 1.000 35.35864 286 ALA C O 1
ATOM 15192 N N . THR C 1 287 ? 40.20802 29.76814 272.69781 1.000 32.72989 287 THR C N 1
ATOM 15193 C CA . THR C 1 287 ? 39.56793 31.02006 272.32773 1.000 33.07861 287 THR C CA 1
ATOM 15194 C C . THR C 1 287 ? 39.25406 31.82652 273.58210 1.000 35.33691 287 THR C C 1
ATOM 15195 O O . THR C 1 287 ? 39.39241 31.34712 274.70986 1.000 37.91117 287 THR C O 1
ATOM 15206 N N . ALA C 1 288 ? 38.82346 33.07371 273.37395 1.000 35.79507 288 ALA C N 1
ATOM 15207 C CA . ALA C 1 288 ? 38.45778 33.91811 274.50684 1.000 35.00368 288 ALA C CA 1
ATOM 15208 C C . ALA C 1 288 ? 37.34998 33.28201 275.33467 1.000 34.89415 288 ALA C C 1
ATOM 15209 O O . ALA C 1 288 ? 37.28217 33.49310 276.55077 1.000 36.71621 288 ALA C O 1
ATOM 15216 N N . MET C 1 289 ? 36.47504 32.50079 274.69813 1.000 29.66120 289 MET C N 1
ATOM 15217 C CA . MET C 1 289 ? 35.45765 31.77660 275.45100 1.000 28.41885 289 MET C CA 1
ATOM 15218 C C . MET C 1 289 ? 36.07968 30.66503 276.28601 1.000 29.70820 289 MET C C 1
ATOM 15219 O O . MET C 1 289 ? 35.66946 30.43549 277.43008 1.000 33.11333 289 MET C O 1
ATOM 15233 N N . ASP C 1 290 ? 37.07128 29.96554 275.73237 1.000 29.40129 290 ASP C N 1
ATOM 15234 C CA . ASP C 1 290 ? 37.69705 28.86776 276.45948 1.000 27.46997 290 ASP C CA 1
ATOM 15235 C C . ASP C 1 290 ? 38.35004 29.36656 277.74042 1.000 30.38380 290 ASP C C 1
ATOM 15236 O O . ASP C 1 290 ? 38.16457 28.78190 278.81391 1.000 30.54948 290 ASP C O 1
ATOM 15245 N N . TRP C 1 291 ? 39.11529 30.45627 277.64852 1.000 34.44834 291 TRP C N 1
ATOM 15246 C CA . TRP C 1 291 ? 39.76019 31.00449 278.83701 1.000 32.37079 291 TRP C CA 1
ATOM 15247 C C . TRP C 1 291 ? 38.72721 31.41749 279.87835 1.000 30.48255 291 TRP C C 1
ATOM 15248 O O . TRP C 1 291 ? 38.86276 31.09586 281.06517 1.000 31.63378 291 TRP C O 1
ATOM 15269 N N . PHE C 1 292 ? 37.68396 32.13553 279.45196 1.000 29.58594 292 PHE C N 1
ATOM 15270 C CA . PHE C 1 292 ? 36.62575 32.52154 280.38040 1.000 26.79303 292 PHE C CA 1
ATOM 15271 C C . PHE C 1 292 ? 36.08005 31.30009 281.10929 1.000 26.20337 292 PHE C C 1
ATOM 15272 O O . PHE C 1 292 ? 35.93707 31.30182 282.33739 1.000 28.83397 292 PHE C O 1
ATOM 15289 N N . ILE C 1 293 ? 35.76997 30.24070 280.35959 1.000 26.47809 293 ILE C N 1
ATOM 15290 C CA . ILE C 1 293 ? 35.30370 29.00515 280.98081 1.000 25.19815 293 ILE C CA 1
ATOM 15291 C C . ILE C 1 293 ? 36.39100 28.42056 281.87101 1.000 26.93519 293 ILE C C 1
ATOM 15292 O O . ILE C 1 293 ? 36.10831 27.84911 282.93219 1.000 30.74821 293 ILE C O 1
ATOM 15308 N N . ALA C 1 294 ? 37.65201 28.55824 281.45595 1.000 25.52419 294 ALA C N 1
ATOM 15309 C CA . ALA C 1 294 ? 38.75050 27.96484 282.20977 1.000 23.89099 294 ALA C CA 1
ATOM 15310 C C . ALA C 1 294 ? 38.83783 28.54941 283.61330 1.000 26.15362 294 ALA C C 1
ATOM 15311 O O . ALA C 1 294 ? 38.97501 27.81052 284.59502 1.000 29.58761 294 ALA C O 1
ATOM 15318 N N . VAL C 1 295 ? 38.76853 29.87803 283.73307 1.000 23.44940 295 VAL C N 1
ATOM 15319 C CA . VAL C 1 295 ? 38.87188 30.48616 285.05702 1.000 25.51710 295 VAL C CA 1
ATOM 15320 C C . VAL C 1 295 ? 37.62167 30.18448 285.87623 1.000 25.60179 295 VAL C C 1
ATOM 15321 O O . VAL C 1 295 ? 37.70221 29.91652 287.08171 1.000 26.41498 295 VAL C O 1
ATOM 15334 N N . CYS C 1 296 ? 36.44576 30.23041 285.24150 1.000 30.44875 296 CYS C N 1
ATOM 15335 C CA . CYS C 1 296 ? 35.21866 29.86947 285.94348 1.000 28.71934 296 CYS C CA 1
ATOM 15336 C C . CYS C 1 296 ? 35.30155 28.45532 286.49558 1.000 26.63996 296 CYS C C 1
ATOM 15337 O O . CYS C 1 296 ? 34.75700 28.17271 287.56879 1.000 27.36680 296 CYS C O 1
ATOM 15345 N N . TYR C 1 297 ? 35.98491 27.55694 285.78627 1.000 22.80320 297 TYR C N 1
ATOM 15346 C CA . TYR C 1 297 ? 36.24778 26.23747 286.34733 1.000 27.10455 297 TYR C CA 1
ATOM 15347 C C . TYR C 1 297 ? 37.21531 26.32888 287.52179 1.000 30.71378 297 TYR C C 1
ATOM 15348 O O . TYR C 1 297 ? 37.05930 25.61779 288.52161 1.000 34.36718 297 TYR C O 1
ATOM 15366 N N . ALA C 1 298 ? 38.22407 27.19748 287.41810 1.000 32.44323 298 ALA C N 1
ATOM 15367 C CA . ALA C 1 298 ? 39.14652 27.39192 288.53088 1.000 28.08276 298 ALA C CA 1
ATOM 15368 C C . ALA C 1 298 ? 38.42647 27.98078 289.73666 1.000 30.53229 298 ALA C C 1
ATOM 15369 O O . ALA C 1 298 ? 38.65615 27.55845 290.87667 1.000 33.11025 298 ALA C O 1
ATOM 15376 N N . PHE C 1 299 ? 37.53971 28.95162 289.50330 1.000 31.77479 299 PHE C N 1
ATOM 15377 C CA . PHE C 1 299 ? 36.83255 29.58285 290.61248 1.000 30.32162 299 PHE C CA 1
ATOM 15378 C C . PHE C 1 299 ? 35.94120 28.58604 291.34277 1.000 33.01807 299 PHE C C 1
ATOM 15379 O O . PHE C 1 299 ? 35.89966 28.57050 292.57864 1.000 37.19567 299 PHE C O 1
ATOM 15396 N N . VAL C 1 300 ? 35.21729 27.74573 290.59969 1.000 40.12533 300 VAL C N 1
ATOM 15397 C CA . VAL C 1 300 ? 34.34725 26.76753 291.24673 1.000 38.83147 300 VAL C CA 1
ATOM 15398 C C . VAL C 1 300 ? 35.17109 25.67797 291.91974 1.000 37.22315 300 VAL C C 1
ATOM 15399 O O . VAL C 1 300 ? 34.88657 25.28220 293.05658 1.000 34.40062 300 VAL C O 1
ATOM 15412 N N . PHE C 1 301 ? 36.19879 25.17067 291.23364 1.000 32.17596 301 PHE C N 1
ATOM 15413 C CA . PHE C 1 301 ? 37.03045 24.12789 291.82514 1.000 30.68393 301 PHE C CA 1
ATOM 15414 C C . PHE C 1 301 ? 37.74766 24.64340 293.06513 1.000 34.96784 301 PHE C C 1
ATOM 15415 O O . PHE C 1 301 ? 37.89451 23.91595 294.05555 1.000 33.75746 301 PHE C O 1
ATOM 15432 N N . SER C 1 302 ? 38.19459 25.90199 293.03329 1.000 33.86060 302 SER C N 1
ATOM 15433 C CA . SER C 1 302 ? 38.82241 26.48717 294.21299 1.000 30.31859 302 SER C CA 1
ATOM 15434 C C . SER C 1 302 ? 37.84907 26.52850 295.38296 1.000 32.32057 302 SER C C 1
ATOM 15435 O O . SER C 1 302 ? 38.22484 26.23819 296.52486 1.000 37.63987 302 SER C O 1
ATOM 15443 N N . ALA C 1 303 ? 36.59174 26.88987 295.11815 1.000 34.01974 303 ALA C N 1
ATOM 15444 C CA . ALA C 1 303 ? 35.59072 26.92154 296.17904 1.000 36.64338 303 ALA C CA 1
ATOM 15445 C C . ALA C 1 303 ? 35.44452 25.55070 296.82551 1.000 33.94037 303 ALA C C 1
ATOM 15446 O O . ALA C 1 303 ? 35.41419 25.43019 298.05599 1.000 34.74974 303 ALA C O 1
ATOM 15453 N N . LEU C 1 304 ? 35.35328 24.49925 296.00705 1.000 34.24969 304 LEU C N 1
ATOM 15454 C CA . LEU C 1 304 ? 35.27323 23.15169 296.55947 1.000 33.39473 304 LEU C CA 1
ATOM 15455 C C . LEU C 1 304 ? 36.53398 22.80239 297.33830 1.000 32.82530 304 LEU C C 1
ATOM 15456 O O . LEU C 1 304 ? 36.46048 22.17927 298.40419 1.000 35.22488 304 LEU C O 1
ATOM 15472 N N . LEU C 1 305 ? 37.70357 23.19090 296.82361 1.000 32.63384 305 LEU C N 1
ATOM 15473 C CA . LEU C 1 305 ? 38.93432 22.95172 297.56966 1.000 32.32213 305 LEU C CA 1
ATOM 15474 C C . LEU C 1 305 ? 38.96466 23.74984 298.86551 1.000 34.59424 305 LEU C C 1
ATOM 15475 O O . LEU C 1 305 ? 39.53086 23.28757 299.86398 1.000 38.77479 305 LEU C O 1
ATOM 15491 N N . GLU C 1 306 ? 38.36216 24.94094 298.87537 1.000 34.91293 306 GLU C N 1
ATOM 15492 C CA . GLU C 1 306 ? 38.31162 25.72353 300.10508 1.000 34.69704 306 GLU C CA 1
ATOM 15493 C C . GLU C 1 306 ? 37.56512 24.96262 301.19076 1.000 40.62485 306 GLU C C 1
ATOM 15494 O O . GLU C 1 306 ? 38.02020 24.88265 302.33827 1.000 46.15842 306 GLU C O 1
ATOM 15506 N N . PHE C 1 307 ? 36.40964 24.39078 300.84434 1.000 40.12144 307 PHE C N 1
ATOM 15507 C CA . PHE C 1 307 ? 35.65118 23.63752 301.83497 1.000 40.87424 307 PHE C CA 1
ATOM 15508 C C . PHE C 1 307 ? 36.43361 22.42591 302.31923 1.000 45.06048 307 PHE C C 1
ATOM 15509 O O . PHE C 1 307 ? 36.39387 22.08397 303.50702 1.000 50.15114 307 PHE C O 1
ATOM 15526 N N . ALA C 1 308 ? 37.12744 21.74270 301.40756 1.000 50.87427 308 ALA C N 1
ATOM 15527 C CA . ALA C 1 308 ? 37.93031 20.59568 301.81361 1.000 48.60480 308 ALA C CA 1
ATOM 15528 C C . ALA C 1 308 ? 38.97634 21.00361 302.84229 1.000 53.68736 308 ALA C C 1
ATOM 15529 O O . ALA C 1 308 ? 39.25540 20.25599 303.78783 1.000 61.06342 308 ALA C O 1
ATOM 15536 N N . PHE C 1 309 ? 39.55643 22.19548 302.68205 1.000 49.63555 309 PHE C N 1
ATOM 15537 C CA . PHE C 1 309 ? 40.56433 22.66111 303.62832 1.000 48.59544 309 PHE C CA 1
ATOM 15538 C C . PHE C 1 309 ? 39.94188 23.03426 304.96822 1.000 50.90032 309 PHE C C 1
ATOM 15539 O O . PHE C 1 309 ? 40.39980 22.57625 306.02125 1.000 53.44069 309 PHE C O 1
ATOM 15556 N N . VAL C 1 310 ? 38.89559 23.86452 304.95450 1.000 55.68938 310 VAL C N 1
ATOM 15557 C CA . VAL C 1 310 ? 38.25526 24.25434 306.21005 1.000 56.68312 310 VAL C CA 1
ATOM 15558 C C . VAL C 1 310 ? 37.71754 23.02301 306.92709 1.000 58.00105 310 VAL C C 1
ATOM 15559 O O . VAL C 1 310 ? 37.89306 22.86034 308.14073 1.000 59.95489 310 VAL C O 1
ATOM 15572 N N . ASN C 1 311 ? 37.05137 22.13529 306.18325 1.000 50.12183 311 ASN C N 1
ATOM 15573 C CA . ASN C 1 311 ? 36.49136 20.93132 306.78310 1.000 55.67140 311 ASN C CA 1
ATOM 15574 C C . ASN C 1 311 ? 37.57962 20.00805 307.31352 1.000 56.55540 311 ASN C C 1
ATOM 15575 O O . ASN C 1 311 ? 37.30679 19.18933 308.19838 1.000 62.67132 311 ASN C O 1
ATOM 15586 N N . TYR C 1 312 ? 38.80399 20.12690 306.79414 1.000 58.83859 312 TYR C N 1
ATOM 15587 C CA . TYR C 1 312 ? 39.91542 19.31354 307.27149 1.000 54.93717 312 TYR C CA 1
ATOM 15588 C C . TYR C 1 312 ? 40.48022 19.85245 308.57878 1.000 52.86292 312 TYR C C 1
ATOM 15589 O O . TYR C 1 312 ? 40.99912 19.07768 309.39051 1.000 56.17333 312 TYR C O 1
ATOM 15607 N N . ILE C 1 313 ? 40.37999 21.16302 308.79923 1.000 58.40385 313 ILE C N 1
ATOM 15608 C CA . ILE C 1 313 ? 40.89551 21.81377 309.99745 1.000 59.49005 313 ILE C CA 1
ATOM 15609 C C . ILE C 1 313 ? 39.77243 22.33199 310.88686 1.000 60.65513 313 ILE C C 1
ATOM 15610 O O . ILE C 1 313 ? 40.03895 23.03398 311.86909 1.000 62.37927 313 ILE C O 1
ATOM 15626 N N . THR C 1 314 ? 38.51735 22.01595 310.56260 1.000 54.31268 314 THR C N 1
ATOM 15627 C CA . THR C 1 314 ? 37.40147 22.57254 311.32073 1.000 56.13125 314 THR C CA 1
ATOM 15628 C C . THR C 1 314 ? 37.44170 22.13872 312.78042 1.000 63.81228 314 THR C C 1
ATOM 15629 O O . THR C 1 314 ? 37.07200 22.91129 313.67332 1.000 69.17023 314 THR C O 1
ATOM 15640 N N . LYS C 1 315 ? 37.88511 20.90936 313.04899 1.000 65.26200 315 LYS C N 1
ATOM 15641 C CA . LYS C 1 315 ? 37.93574 20.44948 314.43259 1.000 67.72876 315 LYS C CA 1
ATOM 15642 C C . LYS C 1 315 ? 39.19891 20.93142 315.13597 1.000 73.87995 315 LYS C C 1
ATOM 15643 O O . LYS C 1 315 ? 39.16389 21.24865 316.33051 1.000 75.87553 315 LYS C O 1
ATOM 15662 N N . SER C 1 316 ? 40.32040 20.99530 314.41583 1.000 72.08290 316 SER C N 1
ATOM 15663 C CA . SER C 1 316 ? 41.58225 21.36301 315.04823 1.000 77.62705 316 SER C CA 1
ATOM 15664 C C . SER C 1 316 ? 41.72162 22.87325 315.19539 1.000 69.99227 316 SER C C 1
ATOM 15665 O O . SER C 1 316 ? 42.25602 23.35360 316.20090 1.000 71.84858 316 SER C O 1
ATOM 15673 N N . GLN C 1 317 ? 41.25071 23.63416 314.21125 1.000 66.99142 317 GLN C N 1
ATOM 15674 C CA . GLN C 1 317 ? 41.37334 25.09212 314.20741 1.000 65.91723 317 GLN C CA 1
ATOM 15675 C C . GLN C 1 317 ? 40.02960 25.71375 313.85132 1.000 62.71024 317 GLN C C 1
ATOM 15676 O O . GLN C 1 317 ? 39.89935 26.41741 312.84432 1.000 58.47627 317 GLN C O 1
ATOM 15690 N N . PRO C 1 318 ? 38.99929 25.47298 314.66876 1.000 63.83574 318 PRO C N 1
ATOM 15691 C CA . PRO C 1 318 ? 37.66845 26.02231 314.34276 1.000 59.72344 318 PRO C CA 1
ATOM 15692 C C . PRO C 1 318 ? 37.66618 27.53219 314.17586 1.000 59.61806 318 PRO C C 1
ATOM 15693 O O . PRO C 1 318 ? 36.85147 28.06040 313.40833 1.000 62.27948 318 PRO C O 1
ATOM 15704 N N . ALA C 1 319 ? 38.55260 28.24770 314.87194 1.000 64.52746 319 ALA C N 1
ATOM 15705 C CA . ALA C 1 319 ? 38.64782 29.68956 314.67018 1.000 57.41358 319 ALA C CA 1
ATOM 15706 C C . ALA C 1 319 ? 39.18642 30.00467 313.27993 1.000 56.11789 319 ALA C C 1
ATOM 15707 O O . ALA C 1 319 ? 38.70923 30.93261 312.61556 1.000 55.48346 319 ALA C O 1
ATOM 15714 N N . ARG C 1 320 ? 40.18599 29.24320 312.82674 1.000 61.58245 320 ARG C N 1
ATOM 15715 C CA . ARG C 1 320 ? 40.72311 29.43955 311.48420 1.000 59.23939 320 ARG C CA 1
ATOM 15716 C C . ARG C 1 320 ? 39.75150 28.93154 310.42573 1.000 58.57979 320 ARG C C 1
ATOM 15717 O O . ARG C 1 320 ? 39.52841 29.59936 309.40893 1.000 56.61768 320 ARG C O 1
ATOM 15738 N N . ALA C 1 321 ? 39.16624 27.75020 310.64361 1.000 55.75826 321 ALA C N 1
ATOM 15739 C CA . ALA C 1 321 ? 38.19653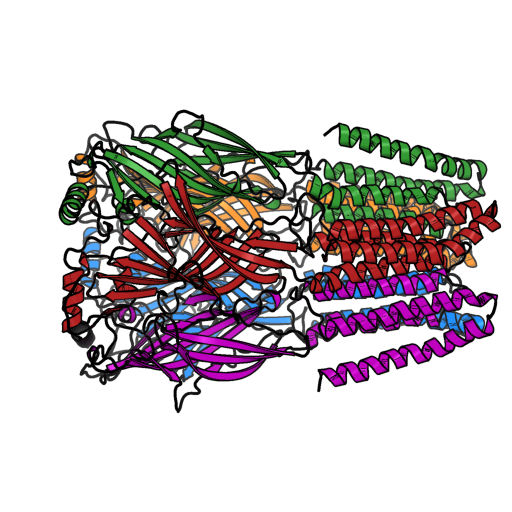 27.22393 309.68784 1.000 52.86263 321 ALA C CA 1
ATOM 15740 C C . ALA C 1 321 ? 37.03726 28.19488 309.50583 1.000 55.40555 321 ALA C C 1
ATOM 15741 O O . ALA C 1 321 ? 36.58064 28.42967 308.38021 1.000 54.01110 321 ALA C O 1
ATOM 15748 N N . ALA C 1 322 ? 36.54459 28.76643 310.60659 1.000 60.49653 322 ALA C N 1
ATOM 15749 C CA . ALA C 1 322 ? 35.48374 29.76194 310.51015 1.000 59.20181 322 ALA C CA 1
ATOM 15750 C C . ALA C 1 322 ? 35.98967 31.01449 309.80798 1.000 58.52833 322 ALA C C 1
ATOM 15751 O O . ALA C 1 322 ? 35.25619 31.64479 309.03807 1.000 56.80396 322 ALA C O 1
ATOM 15758 N N . LYS C 1 323 ? 37.24466 31.38856 310.06577 1.000 53.91810 430 LYS C N 1
ATOM 15759 C CA . LYS C 1 323 ? 37.80649 32.59208 309.46338 1.000 53.33050 430 LYS C CA 1
ATOM 15760 C C . LYS C 1 323 ? 37.83825 32.47916 307.94518 1.000 54.35576 430 LYS C C 1
ATOM 15761 O O . LYS C 1 323 ? 37.52074 33.44155 307.23628 1.000 48.73693 430 LYS C O 1
ATOM 15780 N N . ILE C 1 324 ? 38.21213 31.30617 307.42742 1.000 55.65973 431 ILE C N 1
ATOM 15781 C CA . ILE C 1 324 ? 38.33900 31.14285 305.98300 1.000 49.61385 431 ILE C CA 1
ATOM 15782 C C . ILE C 1 324 ? 36.97291 31.13430 305.31028 1.000 47.88820 431 ILE C C 1
ATOM 15783 O O . ILE C 1 324 ? 36.84945 31.51943 304.14110 1.000 49.18870 431 ILE C O 1
ATOM 15799 N N . ASP C 1 325 ? 35.92946 30.69833 306.01967 1.000 48.31748 432 ASP C N 1
ATOM 15800 C CA . ASP C 1 325 ? 34.57990 30.79962 305.47319 1.000 44.93150 432 ASP C CA 1
ATOM 15801 C C . ASP C 1 325 ? 34.15316 32.25670 305.35612 1.000 43.02900 432 ASP C C 1
ATOM 15802 O O . ASP C 1 325 ? 33.74052 32.71072 304.28287 1.000 43.12344 432 ASP C O 1
ATOM 15811 N N . LYS C 1 326 ? 34.25234 33.00832 306.45475 1.000 46.71023 433 LYS C N 1
ATOM 15812 C CA . LYS C 1 326 ? 33.89652 34.42186 306.41894 1.000 46.06052 433 LYS C CA 1
ATOM 15813 C C . LYS C 1 326 ? 34.76211 35.19458 305.43128 1.000 44.73998 433 LYS C C 1
ATOM 15814 O O . LYS C 1 326 ? 34.33104 36.22776 304.90910 1.000 44.59214 433 LYS C O 1
ATOM 15833 N N . MET C 1 327 ? 35.96972 34.70877 305.14805 1.000 42.09815 434 MET C N 1
ATOM 15834 C CA . MET C 1 327 ? 36.83522 35.37955 304.18837 1.000 44.13572 434 MET C CA 1
ATOM 15835 C C . MET C 1 327 ? 36.46719 35.02043 302.75346 1.000 43.97948 434 MET C C 1
ATOM 15836 O O . MET C 1 327 ? 36.53335 35.86802 301.85541 1.000 43.33905 434 MET C O 1
ATOM 15850 N N . SER C 1 328 ? 36.07603 33.76678 302.51457 1.000 44.61738 435 SER C N 1
ATOM 15851 C CA . SER C 1 328 ? 35.69474 33.36701 301.16360 1.000 40.27788 435 SER C CA 1
ATOM 15852 C C . SER C 1 328 ? 34.47669 34.13560 300.66961 1.000 37.98659 435 SER C C 1
ATOM 15853 O O . SER C 1 328 ? 34.32485 34.35164 299.46230 1.000 37.31709 435 SER C O 1
ATOM 15861 N N . ARG C 1 329 ? 33.61636 34.57994 301.58477 1.000 39.13477 436 ARG C N 1
ATOM 15862 C CA . ARG C 1 329 ? 32.39724 35.28060 301.20518 1.000 38.05015 436 ARG C CA 1
ATOM 15863 C C . ARG C 1 329 ? 32.65384 36.65784 300.61344 1.000 40.69833 436 ARG C C 1
ATOM 15864 O O . ARG C 1 329 ? 31.71302 37.26402 300.08817 1.000 42.74989 436 ARG C O 1
ATOM 15885 N N . ILE C 1 330 ? 33.88507 37.16229 300.67537 1.000 44.12104 437 ILE C N 1
ATOM 15886 C CA . ILE C 1 330 ? 34.17687 38.49771 300.16639 1.000 41.90187 437 ILE C CA 1
ATOM 15887 C C . ILE C 1 330 ? 35.30341 38.44554 299.14366 1.000 41.96820 437 ILE C C 1
ATOM 15888 O O . ILE C 1 330 ? 35.31915 39.22720 298.18668 1.000 41.73271 437 ILE C O 1
ATOM 15904 N N . VAL C 1 331 ? 36.24823 37.52422 299.32526 1.000 42.51659 438 VAL C N 1
ATOM 15905 C CA . VAL C 1 331 ? 37.38095 37.46295 298.40736 1.000 39.03352 438 VAL C CA 1
ATOM 15906 C C . VAL C 1 331 ? 36.98853 36.78156 297.10126 1.000 35.18020 438 VAL C C 1
ATOM 15907 O O . VAL C 1 331 ? 37.37036 37.23442 296.01641 1.000 33.86024 438 VAL C O 1
ATOM 15920 N N . PHE C 1 332 ? 36.22225 35.69289 297.17427 1.000 38.69216 439 PHE C N 1
ATOM 15921 C CA . PHE C 1 332 ? 35.80854 35.00660 295.95107 1.000 34.54871 439 PHE C CA 1
ATOM 15922 C C . PHE C 1 332 ? 34.97636 35.90049 295.04424 1.000 34.00210 439 PHE C C 1
ATOM 15923 O O . PHE C 1 332 ? 35.32981 36.04811 293.86018 1.000 32.93793 439 PHE C O 1
ATOM 15940 N N . PRO C 1 333 ? 33.88242 36.51185 295.50724 1.000 31.70331 440 PRO C N 1
ATOM 15941 C CA . PRO C 1 333 ? 33.10661 37.38462 294.60483 1.000 34.96491 440 PRO C CA 1
ATOM 15942 C C . PRO C 1 333 ? 33.92258 38.52261 294.01771 1.000 37.73315 440 PRO C C 1
ATOM 15943 O O . PRO C 1 333 ? 33.80668 38.80816 292.81896 1.000 40.99216 440 PRO C O 1
ATOM 15954 N N . ILE C 1 334 ? 34.74990 39.18329 294.83064 1.000 33.57033 441 ILE C N 1
ATOM 15955 C CA . ILE C 1 334 ? 35.55745 40.29157 294.32627 1.000 34.35005 441 ILE C CA 1
ATOM 15956 C C . ILE C 1 334 ? 36.52789 39.79892 293.25983 1.000 34.86607 441 ILE C C 1
ATOM 15957 O O . ILE C 1 334 ? 36.64343 40.38925 292.17876 1.000 35.53374 441 ILE C O 1
ATOM 15973 N N . LEU C 1 335 ? 37.23641 38.70355 293.54295 1.000 33.81221 442 LEU C N 1
ATOM 15974 C CA . LEU C 1 335 ? 38.19181 38.18537 292.56954 1.000 32.83621 442 LEU C CA 1
ATOM 15975 C C . LEU C 1 335 ? 37.50857 37.74289 291.28259 1.000 35.26345 442 LEU C C 1
ATOM 15976 O O . LEU C 1 335 ? 38.11848 37.80127 290.20740 1.000 35.53399 442 LEU C O 1
ATOM 15992 N N . PHE C 1 336 ? 36.24802 37.31057 291.35986 1.000 34.90180 443 PHE C N 1
ATOM 15993 C CA . PHE C 1 336 ? 35.52881 36.98482 290.13394 1.000 32.26796 443 PHE C CA 1
ATOM 15994 C C . PHE C 1 336 ? 34.94891 38.23331 289.48142 1.000 33.21784 443 PHE C C 1
ATOM 15995 O O . PHE C 1 336 ? 35.03521 38.39565 288.25860 1.000 35.43106 443 PHE C O 1
ATOM 16012 N N . GLY C 1 337 ? 34.34727 39.11956 290.27519 1.000 34.63037 444 GLY C N 1
ATOM 16013 C CA . GLY C 1 337 ? 33.84710 40.36517 289.71863 1.000 34.50685 444 GLY C CA 1
ATOM 16014 C C . GLY C 1 337 ? 34.94097 41.18594 289.06362 1.000 40.61165 444 GLY C C 1
ATOM 16015 O O . GLY C 1 337 ? 34.72940 41.79731 288.01164 1.000 39.33812 444 GLY C O 1
ATOM 16019 N N . THR C 1 338 ? 36.12880 41.20735 289.67397 1.000 45.01420 445 THR C N 1
ATOM 16020 C CA . THR C 1 338 ? 37.25294 41.91175 289.06908 1.000 46.15331 445 THR C CA 1
ATOM 16021 C C . THR C 1 338 ? 37.71682 41.22773 287.79149 1.000 44.97928 445 THR C C 1
ATOM 16022 O O . THR C 1 338 ? 38.15535 41.90309 286.85274 1.000 50.55900 445 THR C O 1
ATOM 16033 N N . PHE C 1 339 ? 37.62247 39.89786 287.72797 1.000 40.70415 446 PHE C N 1
ATOM 16034 C CA . PHE C 1 339 ? 38.01685 39.20055 286.50914 1.000 37.48731 446 PHE C CA 1
ATOM 16035 C C . PHE C 1 339 ? 37.11344 39.58309 285.34483 1.000 36.81762 446 PHE C C 1
ATOM 16036 O O . PHE C 1 339 ? 37.59001 39.85237 284.23641 1.000 36.02188 446 PHE C O 1
ATOM 16053 N N . ASN C 1 340 ? 35.79834 39.60179 285.57391 1.000 39.00877 447 ASN C N 1
ATOM 16054 C CA . ASN C 1 340 ? 34.88192 40.01314 284.51612 1.000 39.29585 447 ASN C CA 1
ATOM 16055 C C . ASN C 1 340 ? 35.14530 41.45338 284.10720 1.000 39.58946 447 ASN C C 1
ATOM 16056 O O . ASN C 1 340 ? 35.10911 41.78635 282.91652 1.000 39.07852 447 ASN C O 1
ATOM 16067 N N . LEU C 1 341 ? 35.41010 42.32450 285.08289 1.000 43.66389 448 LEU C N 1
ATOM 16068 C CA . LEU C 1 341 ? 35.76946 43.69910 284.76003 1.000 43.63239 448 LEU C CA 1
ATOM 16069 C C . LEU C 1 341 ? 36.98381 43.72383 283.84250 1.000 42.71574 448 LEU C C 1
ATOM 16070 O O . LEU C 1 341 ? 36.98884 44.40959 282.81423 1.000 39.36531 448 LEU C O 1
ATOM 16086 N N . VAL C 1 342 ? 38.02133 42.96056 284.19346 1.000 44.13182 449 VAL C N 1
ATOM 16087 C CA . VAL C 1 342 ? 39.21887 42.90998 283.36194 1.000 41.35688 449 VAL C CA 1
ATOM 16088 C C . VAL C 1 342 ? 38.94860 42.13345 282.07918 1.000 40.71905 449 VAL C C 1
ATOM 16089 O O . VAL C 1 342 ? 39.40488 42.51899 280.99592 1.000 40.71795 449 VAL C O 1
ATOM 16102 N N . TYR C 1 343 ? 38.20402 41.03088 282.17640 1.000 41.09226 450 TYR C N 1
ATOM 16103 C CA . TYR C 1 343 ? 37.92602 40.21562 280.99865 1.000 37.49373 450 TYR C CA 1
ATOM 16104 C C . TYR C 1 343 ? 37.11107 40.99869 279.97698 1.000 36.74962 450 TYR C C 1
ATOM 16105 O O . TYR C 1 343 ? 37.52704 41.17040 278.82569 1.000 36.82856 450 TYR C O 1
ATOM 16123 N N . TRP C 1 344 ? 35.93365 41.47710 280.38524 1.000 38.21415 451 TRP C N 1
ATOM 16124 C CA . TRP C 1 344 ? 35.05230 42.17564 279.45637 1.000 36.44313 451 TRP C CA 1
ATOM 16125 C C . TRP C 1 344 ? 35.64507 43.50366 279.00612 1.000 39.87301 451 TRP C C 1
ATOM 16126 O O . TRP C 1 344 ? 35.39002 43.94158 277.87799 1.000 39.23782 451 TRP C O 1
ATOM 16147 N N . ALA C 1 345 ? 36.43238 44.15532 279.86599 1.000 42.31006 452 ALA C N 1
ATOM 16148 C CA . ALA C 1 345 ? 37.09784 45.39080 279.46796 1.000 41.18507 452 ALA C CA 1
ATOM 16149 C C . ALA C 1 345 ? 38.18141 45.12764 278.43143 1.000 43.80776 452 ALA C C 1
ATOM 16150 O O . ALA C 1 345 ? 38.41536 45.96586 277.55321 1.000 48.76788 452 ALA C O 1
ATOM 16157 N N . THR C 1 346 ? 38.84929 43.97486 278.51635 1.000 44.18484 453 THR C N 1
ATOM 16158 C CA . THR C 1 346 ? 39.94884 43.68081 277.60253 1.000 39.55719 453 THR C CA 1
ATOM 16159 C C . THR C 1 346 ? 39.46560 43.64760 276.15732 1.000 42.24994 453 THR C C 1
ATOM 16160 O O . THR C 1 346 ? 40.03452 44.31272 275.2836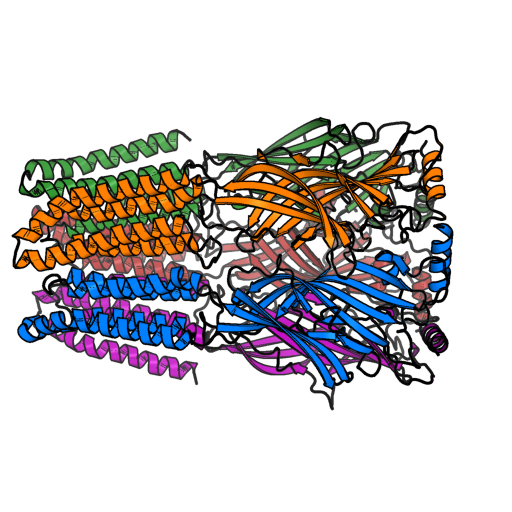9 1.000 43.51154 453 THR C O 1
ATOM 16171 N N . TYR C 1 347 ? 38.41846 42.87687 275.88616 1.000 39.12126 454 TYR C N 1
ATOM 16172 C CA . TYR C 1 347 ? 37.95456 42.66870 274.52071 1.000 34.28373 454 TYR C CA 1
ATOM 16173 C C . TYR C 1 347 ? 37.03051 43.80659 274.09340 1.000 37.85259 454 TYR C C 1
ATOM 16174 O O . TYR C 1 347 ? 36.01986 44.08530 274.74278 1.000 38.18537 454 TYR C O 1
ATOM 16192 N N . ILE D 1 15 ? -4.63501 15.20133 212.16648 1.000 100.95306 15 ILE D N 1
ATOM 16193 C CA . ILE D 1 15 ? -3.28685 15.19121 212.80134 1.000 111.42449 15 ILE D CA 1
ATOM 16194 C C . ILE D 1 15 ? -2.26860 15.80706 211.84514 1.000 111.46016 15 ILE D C 1
ATOM 16195 O O . ILE D 1 15 ? -1.42924 16.61654 212.24573 1.000 103.57626 15 ILE D O 1
ATOM 16211 N N . THR D 1 16 ? -2.34871 15.40913 210.57294 1.000 104.24947 16 THR D N 1
ATOM 16212 C CA . THR D 1 16 ? -1.42640 15.93523 209.57200 1.000 98.00106 16 THR D CA 1
ATOM 16213 C C . THR D 1 16 ? -1.59586 17.43591 209.37965 1.000 93.74559 16 THR D C 1
ATOM 16214 O O . THR D 1 16 ? -0.62311 18.13737 209.07893 1.000 90.43470 16 THR D O 1
ATOM 16225 N N . ILE D 1 17 ? -2.81670 17.94514 209.54519 1.000 93.48325 17 ILE D N 1
ATOM 16226 C CA . ILE D 1 17 ? -3.06026 19.37357 209.36177 1.000 93.37480 17 ILE D CA 1
ATOM 16227 C C . ILE D 1 17 ? -2.27614 20.18359 210.38670 1.000 93.65541 17 ILE D C 1
ATOM 16228 O O . ILE D 1 17 ? -1.64467 21.19490 210.05931 1.000 96.12505 17 ILE D O 1
ATOM 16244 N N . PHE D 1 18 ? -2.31353 19.75147 211.64649 1.000 98.77106 18 PHE D N 1
ATOM 16245 C CA . PHE D 1 18 ? -1.66565 20.49507 212.72042 1.000 94.99551 18 PHE D CA 1
ATOM 16246 C C . PHE D 1 18 ? -0.14888 20.43977 212.61952 1.000 87.48680 18 PHE D C 1
ATOM 16247 O O . PHE D 1 18 ? 0.52652 21.40702 212.98770 1.000 81.73168 18 PHE D O 1
ATOM 16264 N N . THR D 1 19 ? 0.40320 19.32913 212.12781 1.000 89.53888 19 THR D N 1
ATOM 16265 C CA . THR D 1 19 ? 1.84725 19.25532 211.93858 1.000 78.89365 19 THR D CA 1
ATOM 16266 C C . THR D 1 19 ? 2.33497 20.38670 211.04302 1.000 75.28880 19 THR D C 1
ATOM 16267 O O . THR D 1 19 ? 3.38668 20.98418 211.29979 1.000 74.71289 19 THR D O 1
ATOM 16278 N N . ARG D 1 20 ? 1.58261 20.69736 209.98552 1.000 73.32299 20 ARG D N 1
ATOM 16279 C CA . ARG D 1 20 ? 1.97998 21.78522 209.09859 1.000 76.78945 20 ARG D CA 1
ATOM 16280 C C . ARG D 1 20 ? 1.80888 23.13766 209.77973 1.000 73.78062 20 ARG D C 1
ATOM 16281 O O . ARG D 1 20 ? 2.61316 24.05340 209.56623 1.000 68.26549 20 ARG D O 1
ATOM 16302 N N . ILE D 1 21 ? 0.76707 23.28386 210.60186 1.000 71.48799 21 ILE D N 1
ATOM 16303 C CA . ILE D 1 21 ? 0.57672 24.52977 211.33965 1.000 65.30754 21 ILE D CA 1
ATOM 16304 C C . ILE D 1 21 ? 1.78338 24.79755 212.22878 1.000 64.31201 21 ILE D C 1
ATOM 16305 O O . ILE D 1 21 ? 2.35661 25.89354 212.21760 1.000 63.67075 21 ILE D O 1
ATOM 16321 N N . LEU D 1 22 ? 2.18747 23.79610 213.01361 1.000 64.30394 22 LEU D N 1
ATOM 16322 C CA . LEU D 1 22 ? 3.35327 23.95784 213.87563 1.000 61.46349 22 LEU D CA 1
ATOM 16323 C C . LEU D 1 22 ? 4.58605 24.31893 213.05714 1.000 63.76663 22 LEU D C 1
ATOM 16324 O O . LEU D 1 22 ? 5.31864 25.25713 213.39388 1.000 64.56449 22 LEU D O 1
ATOM 16340 N N . ASP D 1 23 ? 4.83119 23.58066 211.97145 1.000 66.57764 23 ASP D N 1
ATOM 16341 C CA . ASP D 1 23 ? 5.98615 23.87517 211.13068 1.000 65.08502 23 ASP D CA 1
ATOM 16342 C C . ASP D 1 23 ? 5.88632 25.27423 210.53855 1.000 61.45621 23 ASP D C 1
ATOM 16343 O O . ASP D 1 23 ? 6.89018 25.99008 210.44528 1.000 59.31938 23 ASP D O 1
ATOM 16352 N N . GLY D 1 24 ? 4.67924 25.68753 210.14674 1.000 67.31335 24 GLY D N 1
ATOM 16353 C CA . GLY D 1 24 ? 4.51517 27.01500 209.57897 1.000 61.64007 24 GLY D CA 1
ATOM 16354 C C . GLY D 1 24 ? 4.79752 28.11376 210.58358 1.000 64.08101 24 GLY D C 1
ATOM 16355 O O . GLY D 1 24 ? 5.38237 29.14544 210.24116 1.000 63.39835 24 GLY D O 1
ATOM 16359 N N . LEU D 1 25 ? 4.39035 27.90999 211.83662 1.000 62.09614 25 LEU D N 1
ATOM 16360 C CA . LEU D 1 25 ? 4.67200 28.90301 212.86526 1.000 60.56570 25 LEU D CA 1
ATOM 16361 C C . LEU D 1 25 ? 6.15365 28.91768 213.21585 1.000 59.41980 25 LEU D C 1
ATOM 16362 O O . LEU D 1 25 ? 6.75898 29.98883 213.33922 1.000 57.06300 25 LEU D O 1
ATOM 16378 N N . LEU D 1 26 ? 6.75405 27.73711 213.37602 1.000 55.19608 26 LEU D N 1
ATOM 16379 C CA . LEU D 1 26 ? 8.15995 27.64132 213.74316 1.000 57.57876 26 LEU D CA 1
ATOM 16380 C C . LEU D 1 26 ? 9.09318 27.80393 212.55126 1.000 59.08660 26 LEU D C 1
ATOM 16381 O O . LEU D 1 26 ? 10.29374 28.02351 212.74918 1.000 60.85063 26 LEU D O 1
ATOM 16397 N N . ASP D 1 27 ? 8.57805 27.70094 211.32787 1.000 61.15956 27 ASP D N 1
ATOM 16398 C CA . ASP D 1 27 ? 9.40540 27.91490 210.14765 1.000 64.42419 27 ASP D CA 1
ATOM 16399 C C . ASP D 1 27 ? 9.86118 29.36755 210.10722 1.000 63.19076 27 ASP D C 1
ATOM 16400 O O . ASP D 1 27 ? 9.03862 30.28194 209.98674 1.000 61.27197 27 ASP D O 1
ATOM 16409 N N . GLY D 1 28 ? 11.16988 29.58131 210.20728 1.000 61.82127 28 GLY D N 1
ATOM 16410 C CA . GLY D 1 28 ? 11.69296 30.92930 210.24016 1.000 70.87934 28 GLY D CA 1
ATOM 16411 C C . GLY D 1 28 ? 11.41670 31.67805 211.51956 1.000 72.71823 28 GLY D C 1
ATOM 16412 O O . GLY D 1 28 ? 11.56854 32.90369 211.54912 1.000 63.10398 28 GLY D O 1
ATOM 16416 N N . TYR D 1 29 ? 11.01240 30.97977 212.57630 1.000 59.13371 29 TYR D N 1
ATOM 16417 C CA . TYR D 1 29 ? 10.73070 31.60346 213.85932 1.000 55.24760 29 TYR D CA 1
ATOM 16418 C C . TYR D 1 29 ? 12.01534 31.70047 214.66951 1.000 56.81067 29 TYR D C 1
ATOM 16419 O O . TYR D 1 29 ? 12.71068 30.69880 214.86814 1.000 54.17614 29 TYR D O 1
ATOM 16437 N N . ASP D 1 30 ? 12.32375 32.90618 215.13591 1.000 59.65816 30 ASP D N 1
ATOM 16438 C CA . ASP D 1 30 ? 13.52418 33.16422 215.92577 1.000 50.56963 30 ASP D CA 1
ATOM 16439 C C . ASP D 1 30 ? 13.09835 33.31906 217.38120 1.000 49.80035 30 ASP D C 1
ATOM 16440 O O . ASP D 1 30 ? 12.59473 34.37040 217.78379 1.000 49.07533 30 ASP D O 1
ATOM 16449 N N . ASN D 1 31 ? 13.29951 32.26342 218.17211 1.000 50.33089 31 ASN D N 1
ATOM 16450 C CA . ASN D 1 31 ? 12.95103 32.31395 219.58623 1.000 46.85508 31 ASN D CA 1
ATOM 16451 C C . ASN D 1 31 ? 13.93294 33.14557 220.39958 1.000 46.60637 31 ASN D C 1
ATOM 16452 O O . ASN D 1 31 ? 13.68329 33.38261 221.58618 1.000 45.92072 31 ASN D O 1
ATOM 16463 N N . ARG D 1 32 ? 15.03732 33.58764 219.79651 1.000 50.19709 32 ARG D N 1
ATOM 16464 C CA . ARG D 1 32 ? 15.99555 34.43616 220.49098 1.000 49.86866 32 ARG D CA 1
ATOM 16465 C C . ARG D 1 32 ? 15.48353 35.85476 220.69350 1.000 49.43410 32 ARG D C 1
ATOM 16466 O O . ARG D 1 32 ? 16.06384 36.59424 221.49596 1.000 50.67372 32 ARG D O 1
ATOM 16487 N N . LEU D 1 33 ? 14.42389 36.24820 219.99290 1.000 51.60474 33 LEU D N 1
ATOM 16488 C CA . LEU D 1 33 ? 13.88489 37.59934 220.05232 1.000 46.79802 33 LEU D CA 1
ATOM 16489 C C . LEU D 1 33 ? 12.50913 37.56658 220.70295 1.000 50.24784 33 LEU D C 1
ATOM 16490 O O . LEU D 1 33 ? 11.67686 36.71893 220.36247 1.000 51.90274 33 LEU D O 1
ATOM 16506 N N . ARG D 1 34 ? 12.27412 38.48675 221.63416 1.000 51.23507 34 ARG D N 1
ATOM 16507 C CA . ARG D 1 34 ? 10.97875 38.56565 222.28526 1.000 54.06613 34 ARG D CA 1
ATOM 16508 C C . ARG D 1 34 ? 9.92634 39.06776 221.29823 1.000 57.00316 34 ARG D C 1
ATOM 16509 O O . ARG D 1 34 ? 10.24533 39.80856 220.36345 1.000 58.08750 34 ARG D O 1
ATOM 16530 N N . PRO D 1 35 ? 8.66248 38.68255 221.48250 1.000 69.60147 35 PRO D N 1
ATOM 16531 C CA . PRO D 1 35 ? 7.60724 39.20399 220.59840 1.000 68.91943 35 PRO D CA 1
ATOM 16532 C C . PRO D 1 35 ? 7.43105 40.70207 220.80816 1.000 64.17652 35 PRO D C 1
ATOM 16533 O O . PRO D 1 35 ? 7.31024 41.17677 221.94046 1.000 61.31708 35 PRO D O 1
ATOM 16544 N N . GLY D 1 36 ? 7.41149 41.44547 219.70608 1.000 66.07561 36 GLY D N 1
ATOM 16545 C CA . GLY D 1 36 ? 7.27329 42.88299 219.79672 1.000 63.45218 36 GLY D CA 1
ATOM 16546 C C . GLY D 1 36 ? 8.56205 43.63277 220.02942 1.000 58.79676 36 GLY D C 1
ATOM 16547 O O . GLY D 1 36 ? 8.52339 44.77571 220.49548 1.000 61.35560 36 GLY D O 1
ATOM 16551 N N . LEU D 1 37 ? 9.70575 43.02661 219.72582 1.000 60.21890 37 LEU D N 1
ATOM 16552 C CA . LEU D 1 37 ? 10.98327 43.69420 219.93148 1.000 58.63098 37 LEU D CA 1
ATOM 16553 C C . LEU D 1 37 ? 11.05657 44.96497 219.09999 1.000 56.79096 37 LEU D C 1
ATOM 16554 O O . LEU D 1 37 ? 10.96385 44.92125 217.86947 1.000 62.49930 37 LEU D O 1
ATOM 16570 N N . GLY D 1 38 ? 11.22062 46.09795 219.77622 1.000 57.82068 38 GLY D N 1
ATOM 16571 C CA . GLY D 1 38 ? 11.30870 47.37501 219.10686 1.000 59.42652 38 GLY D CA 1
ATOM 16572 C C . GLY D 1 38 ? 9.98459 47.99621 218.73245 1.000 65.75559 38 GLY D C 1
ATOM 16573 O O . GLY D 1 38 ? 9.97537 49.10873 218.18864 1.000 65.61785 38 GLY D O 1
ATOM 16577 N N . GLU D 1 39 ? 8.87129 47.32108 219.00216 1.000 71.68839 39 GLU D N 1
ATOM 16578 C CA . GLU D 1 39 ? 7.54799 47.82248 218.65979 1.000 68.52996 39 GLU D CA 1
ATOM 16579 C C . GLU D 1 39 ? 6.62622 47.91346 219.86313 1.000 70.55218 39 GLU D C 1
ATOM 16580 O O . GLU D 1 39 ? 6.04837 48.97791 220.11453 1.000 79.13534 39 GLU D O 1
ATOM 16592 N N . ARG D 1 40 ? 6.46868 46.82888 220.61785 1.000 65.18572 40 ARG D N 1
ATOM 16593 C CA . ARG D 1 40 ? 5.54630 46.81247 221.74129 1.000 65.59259 40 ARG D CA 1
ATOM 16594 C C . ARG D 1 40 ? 6.21137 46.10386 222.91315 1.000 63.02345 40 ARG D C 1
ATOM 16595 O O . ARG D 1 40 ? 7.07077 45.23795 222.72606 1.000 61.37356 40 ARG D O 1
ATOM 16616 N N . ILE D 1 41 ? 5.80748 46.47258 224.12423 1.000 63.24218 41 ILE D N 1
ATOM 16617 C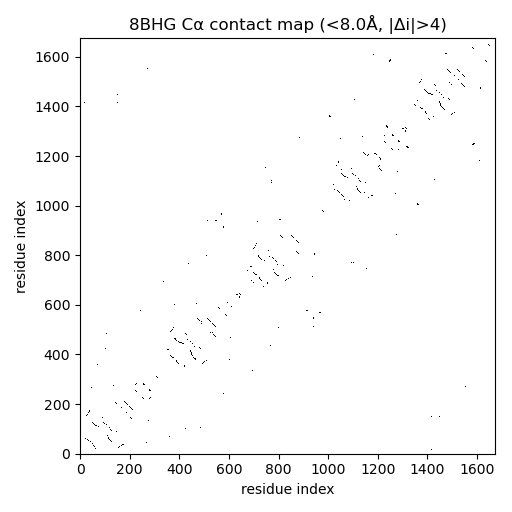 CA . ILE D 1 41 ? 6.27389 45.77831 225.31892 1.000 61.33062 41 ILE D CA 1
ATOM 16618 C C . ILE D 1 41 ? 5.50611 44.47269 225.47011 1.000 64.64593 41 ILE D C 1
ATOM 16619 O O . ILE D 1 41 ? 4.28627 44.42420 225.26901 1.000 64.09574 41 ILE D O 1
ATOM 16635 N N . THR D 1 42 ? 6.21795 43.40346 225.82101 1.000 61.61938 42 THR D N 1
ATOM 16636 C CA . THR D 1 42 ? 5.59363 42.09850 226.01486 1.000 61.09121 42 THR D CA 1
ATOM 16637 C C . THR D 1 42 ? 4.92323 42.09105 227.38371 1.000 57.21410 42 THR D C 1
ATOM 16638 O O . THR D 1 42 ? 5.60332 42.11456 228.41479 1.000 53.06096 42 THR D O 1
ATOM 16649 N N . GLN D 1 43 ? 3.59290 42.06127 227.40258 1.000 61.36338 43 GLN D N 1
ATOM 16650 C CA . GLN D 1 43 ? 2.84600 42.00156 228.65190 1.000 67.23102 43 GLN D CA 1
ATOM 16651 C C . GLN D 1 43 ? 2.59562 40.54970 229.03437 1.000 64.73808 43 GLN D C 1
ATOM 16652 O O . GLN D 1 43 ? 2.11892 39.75667 228.21555 1.000 58.63727 43 GLN D O 1
ATOM 16666 N N . VAL D 1 44 ? 2.91631 40.21053 230.27898 1.000 58.97920 44 VAL D N 1
ATOM 16667 C CA . VAL D 1 44 ? 2.81974 38.84652 230.78246 1.000 58.53716 44 VAL D CA 1
ATOM 16668 C C . VAL D 1 44 ? 1.90931 38.86024 232.00022 1.000 58.10686 44 VAL D C 1
ATOM 16669 O O . VAL D 1 44 ? 2.31751 39.31063 233.07917 1.000 55.77318 44 VAL D O 1
ATOM 16682 N N . ARG D 1 45 ? 0.67766 38.37689 231.83672 1.000 63.80291 45 ARG D N 1
ATOM 16683 C CA . ARG D 1 45 ? -0.21301 38.20533 232.97474 1.000 63.18681 45 ARG D CA 1
ATOM 16684 C C . ARG D 1 45 ? 0.14002 36.89796 233.67215 1.000 66.61004 45 ARG D C 1
ATOM 16685 O O . ARG D 1 45 ? 0.26912 35.85590 233.02219 1.000 65.28896 45 ARG D O 1
ATOM 16706 N N . THR D 1 46 ? 0.31423 36.94871 234.98975 1.000 69.93678 46 THR D N 1
ATOM 16707 C CA . THR D 1 46 ? 0.81337 35.80540 235.74093 1.000 69.05722 46 THR D CA 1
ATOM 16708 C C . THR D 1 46 ? -0.19589 35.36771 236.79388 1.000 72.33973 46 THR D C 1
ATOM 16709 O O . THR D 1 46 ? -0.81238 36.20035 237.46509 1.000 80.30663 46 THR D O 1
ATOM 16720 N N . ASP D 1 47 ? -0.35377 34.05184 236.92838 1.000 65.73725 47 ASP D N 1
ATOM 16721 C CA . ASP D 1 47 ? -1.16545 33.43525 237.96500 1.000 65.89572 47 ASP D CA 1
ATOM 16722 C C . ASP D 1 47 ? -0.30893 32.39777 238.67828 1.000 64.11293 47 ASP D C 1
ATOM 16723 O O . ASP D 1 47 ? 0.72381 31.95885 238.16281 1.000 56.95143 47 ASP D O 1
ATOM 16732 N N . MET D 1 48 ? -0.74182 32.00535 239.87378 1.000 63.84801 48 MET D N 1
ATOM 16733 C CA . MET D 1 48 ? 0.03362 31.07104 240.67627 1.000 56.79497 48 MET D CA 1
ATOM 16734 C C . MET D 1 48 ? -0.89785 30.21203 241.51857 1.000 61.07126 48 MET D C 1
ATOM 16735 O O . MET D 1 48 ? -1.90194 30.69872 242.04487 1.000 67.57292 48 MET D O 1
ATOM 16749 N N . TYR D 1 49 ? -0.54859 28.93213 241.64045 1.000 56.61473 49 TYR D N 1
ATOM 16750 C CA . TYR D 1 49 ? -1.27731 27.97632 242.46658 1.000 52.25599 49 TYR D CA 1
ATOM 16751 C C . TYR D 1 49 ? -0.26176 27.19229 243.28182 1.000 51.49825 49 TYR D C 1
ATOM 16752 O O . TYR D 1 49 ? 0.57039 26.47697 242.71398 1.000 51.68856 49 TYR D O 1
ATOM 16770 N N . VAL D 1 50 ? -0.33114 27.32516 244.60575 1.000 57.38872 50 VAL D N 1
ATOM 16771 C CA . VAL D 1 50 ? 0.62056 26.68339 245.51202 1.000 57.02200 50 VAL D CA 1
ATOM 16772 C C . VAL D 1 50 ? 0.13407 25.25621 245.75016 1.000 61.68114 50 VAL D C 1
ATOM 16773 O O . VAL D 1 50 ? -0.82526 25.02678 246.48892 1.000 60.02436 50 VAL D O 1
ATOM 16786 N N . ASN D 1 51 ? 0.79843 24.28817 245.11429 1.000 55.85638 51 ASN D N 1
ATOM 16787 C CA . ASN D 1 51 ? 0.42006 22.89077 245.29210 1.000 51.86795 51 ASN D CA 1
ATOM 16788 C C . ASN D 1 51 ? 0.65385 22.43527 246.72743 1.000 56.90277 51 ASN D C 1
ATOM 16789 O O . ASN D 1 51 ? -0.12763 21.64434 247.26829 1.000 60.75353 51 ASN D O 1
ATOM 16800 N N . SER D 1 52 ? 1.71773 22.92604 247.36016 1.000 51.73272 52 SER D N 1
ATOM 16801 C CA . SER D 1 52 ? 1.98204 22.64254 248.76379 1.000 51.70490 52 SER D CA 1
ATOM 16802 C C . SER D 1 52 ? 2.93578 23.69820 249.30477 1.000 50.78649 52 SER D C 1
ATOM 16803 O O . SER D 1 52 ? 3.83960 24.14501 248.59309 1.000 49.34229 52 SER D O 1
ATOM 16811 N N . PHE D 1 53 ? 2.72438 24.09906 250.55810 1.000 52.75450 53 PHE D N 1
ATOM 16812 C CA . PHE D 1 53 ? 3.62996 25.02016 251.23746 1.000 49.11777 53 PHE D CA 1
ATOM 16813 C C . PHE D 1 53 ? 4.66543 24.18655 251.98673 1.000 52.02238 53 PHE D C 1
ATOM 16814 O O . PHE D 1 53 ? 4.34162 23.51335 252.97087 1.000 55.91255 53 PHE D O 1
ATOM 16831 N N . GLY D 1 54 ? 5.90954 24.22924 251.51378 1.000 55.34833 54 GLY D N 1
ATOM 16832 C CA . GLY D 1 54 ? 6.94476 23.33435 251.97151 1.000 45.43851 54 GLY D CA 1
ATOM 16833 C C . GLY D 1 54 ? 7.38967 23.59910 253.39086 1.000 44.21785 54 GLY D C 1
ATOM 16834 O O . GLY D 1 54 ? 6.99982 24.58854 254.01973 1.000 45.06578 54 GLY D O 1
ATOM 16838 N N . PRO D 1 55 ? 8.21235 22.70007 253.92910 1.000 42.08319 55 PRO D N 1
ATOM 16839 C CA . PRO D 1 55 ? 8.70444 22.89163 255.29939 1.000 38.45276 55 PRO D CA 1
ATOM 16840 C C . PRO D 1 55 ? 9.38613 24.24280 255.44607 1.000 36.26524 55 PRO D C 1
ATOM 16841 O O . PRO D 1 55 ? 10.17184 24.65755 254.59202 1.000 36.89522 55 PRO D O 1
ATOM 16852 N N . VAL D 1 56 ? 9.08468 24.92774 256.54457 1.000 32.50951 56 VAL D N 1
ATOM 16853 C CA . VAL D 1 56 ? 9.72556 26.19288 256.88152 1.000 31.46501 56 VAL D CA 1
ATOM 16854 C C . VAL D 1 56 ? 10.86645 25.89914 257.84346 1.000 30.89408 56 VAL D C 1
ATOM 16855 O O . VAL D 1 56 ? 10.66657 25.24466 258.87515 1.000 30.99747 56 VAL D O 1
ATOM 16868 N N . SER D 1 57 ? 12.05939 26.38175 257.51342 1.000 28.58841 57 SER D N 1
ATOM 16869 C CA . SER D 1 57 ? 13.25211 26.14918 258.32048 1.000 28.28188 57 SER D CA 1
ATOM 16870 C C . SER D 1 57 ? 13.60428 27.45157 259.02840 1.000 29.21093 57 SER D C 1
ATOM 16871 O O . SER D 1 57 ? 14.18148 28.35983 258.42465 1.000 32.69701 57 SER D O 1
ATOM 16879 N N . ASP D 1 58 ? 13.24416 27.54400 260.30966 1.000 30.35685 58 ASP D N 1
ATOM 16880 C CA . ASP D 1 58 ? 13.60143 28.72426 261.08835 1.000 30.29584 58 ASP D CA 1
ATOM 16881 C C . ASP D 1 58 ? 15.11409 28.85967 261.18961 1.000 29.84147 58 ASP D C 1
ATOM 16882 O O . ASP D 1 58 ? 15.66737 29.94898 260.99863 1.000 32.89660 58 ASP D O 1
ATOM 16891 N N . THR D 1 59 ? 15.79978 27.75233 261.48969 1.000 31.45763 59 THR D N 1
ATOM 16892 C CA . THR D 1 59 ? 17.25214 27.78371 261.62765 1.000 29.04999 59 THR D CA 1
ATOM 16893 C C . THR D 1 59 ? 17.91582 28.33415 260.37440 1.000 28.23006 59 THR D C 1
ATOM 16894 O O . THR D 1 59 ? 18.84770 29.14136 260.46072 1.000 33.62656 59 THR D O 1
ATOM 16905 N N . GLU D 1 60 ? 17.44463 27.92004 259.20300 1.000 29.55347 60 GLU D N 1
ATOM 16906 C CA . GLU D 1 60 ? 18.01109 28.36326 257.93788 1.000 31.04528 60 GLU D CA 1
ATOM 16907 C C . GLU D 1 60 ? 17.33991 29.62066 257.40113 1.000 28.82023 60 GLU D C 1
ATOM 16908 O O . GLU D 1 60 ? 17.74434 30.11781 256.34409 1.000 28.60845 60 GLU D O 1
ATOM 16920 N N . MET D 1 61 ? 16.32566 30.13641 258.09493 1.000 26.54335 61 MET D N 1
ATOM 16921 C CA . MET D 1 61 ? 15.63285 31.35797 257.69261 1.000 28.37521 61 MET D CA 1
ATOM 16922 C C . MET D 1 61 ? 15.15563 31.25267 256.24881 1.000 26.57584 61 MET D C 1
ATOM 16923 O O . MET D 1 61 ? 15.31831 32.17057 255.44121 1.000 25.57914 61 MET D O 1
ATOM 16937 N N . GLU D 1 62 ? 14.55696 30.11001 255.92729 1.000 29.29829 62 GLU D N 1
ATOM 16938 C CA . GLU D 1 62 ? 14.10754 29.83925 254.57152 1.000 27.42094 62 GLU D CA 1
ATOM 16939 C C . GLU D 1 62 ? 12.85267 28.98015 254.62114 1.000 27.81126 62 GLU D C 1
ATOM 16940 O O . GLU D 1 62 ? 12.44530 28.48964 255.67780 1.000 27.71025 62 GLU D O 1
ATOM 16952 N N . TYR D 1 63 ? 12.24579 28.80070 253.45062 1.000 31.08329 63 TYR D N 1
ATOM 16953 C CA . TYR D 1 63 ? 11.04686 27.98999 253.31183 1.000 31.28992 63 TYR D CA 1
ATOM 16954 C C . TYR D 1 63 ? 11.00407 27.41998 251.90339 1.000 31.67615 63 TYR D C 1
ATOM 16955 O O . TYR D 1 63 ? 11.59342 27.97323 250.97167 1.000 30.85236 63 TYR D O 1
ATOM 16973 N N . THR D 1 64 ? 10.30107 26.30105 251.76019 1.000 35.62041 64 THR D N 1
ATOM 16974 C CA . THR D 1 64 ? 10.12850 25.63258 250.47998 1.000 38.42158 64 THR D CA 1
ATOM 16975 C C . THR D 1 64 ? 8.67376 25.74830 250.04307 1.000 39.16679 64 THR D C 1
ATOM 16976 O O . THR D 1 64 ? 7.77044 25.89163 250.87192 1.000 39.95113 64 THR D O 1
ATOM 16987 N N . ILE D 1 65 ? 8.45540 25.69798 248.73191 1.000 40.96313 65 ILE D N 1
ATOM 16988 C CA . ILE D 1 65 ? 7.12405 25.87051 248.16136 1.000 38.38016 65 ILE D CA 1
ATOM 16989 C C . ILE D 1 65 ? 7.08106 25.16778 246.81237 1.000 40.11855 65 ILE D C 1
ATOM 16990 O O . ILE D 1 65 ? 8.01025 25.28380 246.00899 1.000 41.48060 65 ILE D O 1
ATOM 17006 N N . ASP D 1 66 ? 5.99158 24.43716 246.56898 1.000 42.60186 66 ASP D N 1
ATOM 17007 C CA . ASP D 1 66 ? 5.76012 23.71986 245.31635 1.000 40.00280 66 ASP D CA 1
ATOM 17008 C C . ASP D 1 66 ? 4.54644 24.33322 244.63071 1.000 41.72304 66 ASP D C 1
ATOM 17009 O O . ASP D 1 66 ? 3.41809 24.19717 245.11852 1.000 45.59110 66 ASP D O 1
ATOM 17018 N N . ILE D 1 67 ? 4.77597 25.00739 243.50400 1.000 40.71093 67 ILE D N 1
ATOM 17019 C CA . ILE D 1 67 ? 3.73761 25.78932 242.85040 1.000 42.61040 67 ILE D CA 1
ATOM 17020 C C . ILE D 1 67 ? 3.58610 25.37409 241.39240 1.000 45.77775 67 ILE D C 1
ATOM 17021 O O . ILE D 1 67 ? 4.47365 24.76153 240.79467 1.000 45.88859 67 ILE D O 1
ATOM 17037 N N . PHE D 1 68 ? 2.42756 25.72711 240.82544 1.000 48.00586 68 PHE D N 1
ATOM 17038 C CA . PHE D 1 68 ? 2.22306 25.77596 239.37950 1.000 47.32913 68 PHE D CA 1
ATOM 17039 C C . PHE D 1 68 ? 2.28801 27.24529 238.97050 1.000 47.89791 68 PHE D C 1
ATOM 17040 O O . PHE D 1 68 ? 1.40004 28.03098 239.31693 1.000 51.85045 68 PHE D O 1
ATOM 17057 N N . PHE D 1 69 ? 3.34334 27.61966 238.24795 1.000 44.30947 69 PHE D N 1
ATOM 17058 C CA . PHE D 1 69 ? 3.60728 29.01109 237.89020 1.000 43.00485 69 PHE D CA 1
ATOM 17059 C C . PHE D 1 69 ? 3.22984 29.21584 236.42955 1.000 47.01946 69 PHE D C 1
ATOM 17060 O O . PHE D 1 69 ? 3.88408 28.67613 235.53158 1.000 49.63454 69 PHE D O 1
ATOM 17077 N N . ALA D 1 70 ? 2.18147 29.99828 236.19428 1.000 45.16812 70 ALA D N 1
ATOM 17078 C CA . ALA D 1 70 ? 1.65718 30.22102 234.85596 1.000 51.75661 70 ALA D CA 1
ATOM 17079 C C . ALA D 1 70 ? 1.96816 31.63469 234.38684 1.000 49.93877 70 ALA D C 1
ATOM 17080 O O . ALA D 1 70 ? 1.91119 32.58895 235.16899 1.000 52.27609 70 ALA D O 1
ATOM 17087 N N . GLN D 1 71 ? 2.29919 31.75713 233.10406 1.000 50.53361 71 GLN D N 1
ATOM 17088 C CA . GLN D 1 71 ? 2.52083 33.04269 232.46246 1.000 53.44512 71 GLN D CA 1
ATOM 17089 C C . GLN D 1 71 ? 1.82637 33.03193 231.11013 1.000 56.95280 71 GLN D C 1
ATOM 17090 O O . GLN D 1 71 ? 1.87946 32.03243 230.38822 1.000 56.02796 71 GLN D O 1
ATOM 17104 N N . THR D 1 72 ? 1.17442 34.14073 230.76962 1.000 57.11767 72 THR D N 1
ATOM 17105 C CA . THR D 1 72 ? 0.50385 34.28184 229.48566 1.000 60.86323 72 THR D CA 1
ATOM 17106 C C . THR D 1 72 ? 0.89875 35.62117 228.88421 1.000 58.71765 72 THR D C 1
ATOM 17107 O O . THR D 1 72 ? 0.82331 36.65646 229.55276 1.000 58.42046 72 THR D O 1
ATOM 17118 N N . TRP D 1 73 ? 1.31447 35.59349 227.62290 1.000 61.02789 73 TRP D N 1
ATOM 17119 C CA . TRP D 1 73 ? 1.70432 36.78463 226.88758 1.000 59.12910 73 TRP D CA 1
ATOM 17120 C C . TRP D 1 73 ? 1.21471 36.61279 225.45925 1.000 63.58989 73 TRP D C 1
ATOM 17121 O O . TRP D 1 73 ? 0.70063 35.55642 225.08305 1.000 67.59671 73 TRP D O 1
ATOM 17142 N N . LYS D 1 74 ? 1.38511 37.64994 224.64809 1.000 62.96104 74 LYS D N 1
ATOM 17143 C CA . LYS D 1 74 ? 0.90773 37.64454 223.27396 1.000 64.45966 74 LYS D CA 1
ATOM 17144 C C . LYS D 1 74 ? 2.10845 37.66031 222.33680 1.000 61.49272 74 LYS D C 1
ATOM 17145 O O . LYS D 1 74 ? 2.98809 38.51999 222.45610 1.000 61.65268 74 LYS D O 1
ATOM 17164 N N . ASP D 1 75 ? 2.13928 36.69361 221.42083 1.000 69.02644 75 ASP D N 1
ATOM 17165 C CA . ASP D 1 75 ? 3.19600 36.53426 220.42694 1.000 67.03885 75 ASP D CA 1
ATOM 17166 C C . ASP D 1 75 ? 2.53719 36.52594 219.05409 1.000 79.36937 75 ASP D C 1
ATOM 17167 O O . ASP D 1 75 ? 1.84730 35.56454 218.69706 1.000 82.04976 75 ASP D O 1
ATOM 17176 N N . GLU D 1 76 ? 2.74207 37.59448 218.28409 1.000 77.21720 76 GLU D N 1
ATOM 17177 C CA . GLU D 1 76 ? 2.06970 37.68843 216.99378 1.000 84.10352 76 GLU D CA 1
ATOM 17178 C C . GLU D 1 76 ? 2.62191 36.68061 215.99517 1.000 80.04032 76 GLU D C 1
ATOM 17179 O O . GLU D 1 76 ? 1.89184 36.23120 215.10443 1.000 90.12475 76 GLU D O 1
ATOM 17191 N N . ARG D 1 77 ? 3.89748 36.31068 216.12195 1.000 72.65689 77 ARG D N 1
ATOM 17192 C CA . ARG D 1 77 ? 4.47202 35.34243 215.19622 1.000 69.10068 77 ARG D CA 1
ATOM 17193 C C . ARG D 1 77 ? 3.79373 33.98292 215.29226 1.000 69.59122 77 ARG D C 1
ATOM 17194 O O . ARG D 1 77 ? 3.92011 33.17298 214.36747 1.000 67.44101 77 ARG D O 1
ATOM 17215 N N . LEU D 1 78 ? 3.08287 33.71284 216.38350 1.000 68.71700 78 LEU D N 1
ATOM 17216 C CA . LEU D 1 78 ? 2.39381 32.44382 216.57003 1.000 71.05246 78 LEU D CA 1
ATOM 17217 C C . LEU D 1 78 ? 0.93441 32.48458 216.13102 1.000 78.40760 78 LEU D C 1
ATOM 17218 O O . LEU D 1 78 ? 0.22667 31.48471 216.29421 1.000 76.67789 78 LEU D O 1
ATOM 17234 N N . ARG D 1 79 ? 0.46583 33.60567 215.58753 1.000 94.55459 79 ARG D N 1
ATOM 17235 C CA . ARG D 1 79 ? -0.90432 33.67784 215.10021 1.000 93.59905 79 ARG D CA 1
ATOM 17236 C C . ARG D 1 79 ? -1.11811 32.67685 213.96955 1.000 90.59978 79 ARG D C 1
ATOM 17237 O O . ARG D 1 79 ? -0.19194 32.33103 213.23012 1.000 80.73297 79 ARG D O 1
ATOM 17258 N N . PHE D 1 80 ? -2.35682 32.20781 213.84098 1.000 83.38857 80 PHE D N 1
ATOM 17259 C CA . PHE D 1 80 ? -2.70041 31.22160 212.82636 1.000 76.00441 80 PHE D CA 1
ATOM 17260 C C . PHE D 1 80 ? -4.21320 31.09102 212.75325 1.000 74.50931 80 PHE D C 1
ATOM 17261 O O . PHE D 1 80 ? -4.92075 31.36891 213.72665 1.000 75.78506 80 PHE D O 1
ATOM 17278 N N . LYS D 1 81 ? -4.69408 30.65181 211.59347 1.000 77.27361 81 LYS D N 1
ATOM 17279 C CA . LYS D 1 81 ? -6.10634 30.37957 211.37193 1.000 74.61941 81 LYS D CA 1
ATOM 17280 C C . LYS D 1 81 ? -6.29033 28.90310 211.05886 1.000 71.72309 81 LYS D C 1
ATOM 17281 O O . LYS D 1 81 ? -5.65148 28.37446 210.14207 1.000 66.33495 81 LYS D O 1
ATOM 17300 N N . GLY D 1 82 ? -7.15557 28.24178 211.82039 1.000 72.24079 82 GLY D N 1
ATOM 17301 C CA . GLY D 1 82 ? -7.42190 26.84017 211.61592 1.000 82.37800 82 GLY D CA 1
ATOM 17302 C C . GLY D 1 82 ? -8.74837 26.41866 212.20974 1.000 93.62677 82 GLY D C 1
ATOM 17303 O O . GLY D 1 82 ? -9.50355 27.23446 212.74990 1.000 89.87575 82 GLY D O 1
ATOM 17307 N N . PRO D 1 83 ? -9.05912 25.12221 212.12164 1.000 102.62609 83 PRO D N 1
ATOM 17308 C CA . PRO D 1 83 ? -10.32513 24.64575 212.70696 1.000 104.50405 83 PRO D CA 1
ATOM 17309 C C . PRO D 1 83 ? -10.32826 24.67353 214.22604 1.000 103.56683 83 PRO D C 1
ATOM 17310 O O . PRO D 1 83 ? -11.38055 24.92897 214.82561 1.000 102.44097 83 PRO D O 1
ATOM 17321 N N . MET D 1 84 ? -9.18843 24.42402 214.86656 1.000 102.52912 84 MET D N 1
ATOM 17322 C CA . MET D 1 84 ? -9.13080 24.42962 216.31901 1.000 99.12224 84 MET D CA 1
ATOM 17323 C C . MET D 1 84 ? -9.10446 25.85862 216.85559 1.000 95.53004 84 MET D C 1
ATOM 17324 O O . MET D 1 84 ? -8.82566 26.82184 216.13631 1.000 93.42497 84 MET D O 1
ATOM 17338 N N . GLN D 1 85 ? -9.39669 25.98157 218.14931 1.000 93.49676 85 GLN D N 1
ATOM 17339 C CA . GLN D 1 85 ? -9.38439 27.27168 218.82487 1.000 99.94269 85 GLN D CA 1
ATOM 17340 C C . GLN D 1 85 ? -8.04096 27.57565 219.47148 1.000 97.54310 85 GLN D C 1
ATOM 17341 O O . GLN D 1 85 ? -7.68386 28.75095 219.61883 1.000 92.95890 85 GLN D O 1
ATOM 17355 N N . ARG D 1 86 ? -7.29163 26.54953 219.85736 1.000 92.02795 86 ARG D N 1
ATOM 17356 C CA . ARG D 1 86 ? -5.97607 26.73468 220.45692 1.000 87.75881 86 ARG D CA 1
ATOM 17357 C C . ARG D 1 86 ? -5.07823 25.59625 219.98212 1.000 86.02714 86 ARG D C 1
ATOM 17358 O O . ARG D 1 86 ? -5.33624 24.95771 218.95556 1.000 86.10783 86 ARG D O 1
ATOM 17379 N N . LEU D 1 87 ? -4.01075 25.32874 220.73241 1.000 91.01812 87 LEU D N 1
ATOM 17380 C CA . LEU D 1 87 ? -3.05446 24.28151 220.37202 1.000 88.26416 87 LEU D CA 1
ATOM 17381 C C . LEU D 1 87 ? -2.49170 23.66458 221.64075 1.000 89.00038 87 LEU D C 1
ATOM 17382 O O . LEU D 1 87 ? -1.45462 24.10278 222.15993 1.000 96.14038 87 LEU D O 1
ATOM 17398 N N . PRO D 1 88 ? -3.15026 22.63399 222.17427 1.000 79.91743 88 PRO D N 1
ATOM 17399 C CA . PRO D 1 88 ? -2.59373 21.91471 223.33555 1.000 72.97597 88 PRO D CA 1
ATOM 17400 C C . PRO D 1 88 ? -1.31457 21.18585 222.95032 1.000 73.03050 88 PRO D C 1
ATOM 17401 O O . PRO D 1 88 ? -1.32703 20.29936 222.09349 1.000 71.32937 88 PRO D O 1
ATOM 17412 N N . LEU D 1 89 ? -0.20918 21.56123 223.59009 1.000 69.18219 89 LEU D N 1
ATOM 17413 C CA . LEU D 1 89 ? 1.10389 21.03982 223.24732 1.000 65.91039 89 LEU D CA 1
ATOM 17414 C C . LEU D 1 89 ? 1.84401 20.60641 224.50465 1.000 63.70707 89 LEU D C 1
ATOM 17415 O O . LEU D 1 89 ? 1.39031 20.81984 225.63282 1.000 60.64020 89 LEU D O 1
ATOM 17431 N N . ASP D 1 90 ? 3.00071 19.98795 224.28810 1.000 64.91865 90 ASP D N 1
ATOM 17432 C CA . ASP D 1 90 ? 3.85633 19.51011 225.35821 1.000 64.20133 90 ASP D CA 1
ATOM 17433 C C . ASP D 1 90 ? 4.95515 20.53206 225.64189 1.000 62.72896 90 ASP D C 1
ATOM 17434 O O . ASP D 1 90 ? 4.92255 21.67069 225.16259 1.000 55.66253 90 ASP D O 1
ATOM 17443 N N . ASN D 1 91 ? 5.95403 20.11638 226.42693 1.000 61.04166 91 ASN D N 1
ATOM 17444 C CA . ASN D 1 91 ? 7.14348 20.93647 226.61799 1.000 59.03576 91 ASN D CA 1
ATOM 17445 C C . ASN D 1 91 ? 7.99998 20.97595 225.36019 1.000 58.70276 91 ASN D C 1
ATOM 17446 O O . ASN D 1 91 ? 8.84349 21.86939 225.22264 1.000 60.69280 91 ASN D O 1
ATOM 17457 N N . ARG D 1 92 ? 7.80582 20.01782 224.44870 1.000 62.53933 92 ARG D N 1
ATOM 17458 C CA . ARG D 1 92 ? 8.63061 19.94819 223.24834 1.000 59.97172 92 ARG D CA 1
ATOM 17459 C C . ARG D 1 92 ? 8.62351 21.27359 222.49818 1.000 60.31666 92 ARG D C 1
ATOM 17460 O O . ARG D 1 92 ? 9.65984 21.71572 221.98854 1.000 60.58935 92 ARG D O 1
ATOM 17481 N N . VAL D 1 93 ? 7.46014 21.92148 222.41885 1.000 59.40802 93 VAL D N 1
ATOM 17482 C CA . VAL D 1 93 ? 7.36106 23.17226 221.67471 1.000 56.39644 93 VAL D CA 1
ATOM 17483 C C . VAL D 1 93 ? 7.82971 24.35951 222.50865 1.000 57.77297 93 VAL D C 1
ATOM 17484 O O . VAL D 1 93 ? 8.26122 25.37743 221.95334 1.000 57.01995 93 VAL D O 1
ATOM 17497 N N . ALA D 1 94 ? 7.75632 24.25910 223.83798 1.000 63.42960 94 ALA D N 1
ATOM 17498 C CA . ALA D 1 94 ? 8.13499 25.38611 224.68399 1.000 61.30632 94 ALA D CA 1
ATOM 17499 C C . ALA D 1 94 ? 9.57713 25.81141 224.44675 1.000 68.63292 94 ALA D C 1
ATOM 17500 O O . ALA D 1 94 ? 9.89324 27.00437 224.52800 1.000 65.81364 94 ALA D O 1
ATOM 17507 N N . ASP D 1 95 ? 10.46461 24.85813 224.15705 1.000 77.54554 95 ASP D N 1
ATOM 17508 C CA . ASP D 1 95 ? 11.85903 25.19685 223.90187 1.000 77.65942 95 ASP D CA 1
ATOM 17509 C C . ASP D 1 95 ? 12.05125 25.85600 222.54272 1.000 75.69589 95 ASP D C 1
ATOM 17510 O O . ASP D 1 95 ? 13.02822 26.58868 222.35422 1.000 72.66901 95 ASP D O 1
ATOM 17519 N N . GLN D 1 96 ? 11.14249 25.61449 221.59740 1.000 65.40261 96 GLN D N 1
ATOM 17520 C CA . GLN D 1 96 ? 11.30339 26.10827 220.23707 1.000 59.36909 96 GLN D CA 1
ATOM 17521 C C . GLN D 1 96 ? 10.80755 27.53542 220.06240 1.000 56.88771 96 GLN D C 1
ATOM 17522 O O . GLN D 1 96 ? 11.20330 28.19695 219.09659 1.000 53.73689 96 GLN D O 1
ATOM 17536 N N . ILE D 1 97 ? 9.96525 28.02607 220.96467 1.000 56.29367 97 ILE D N 1
ATOM 17537 C CA . ILE D 1 97 ? 9.44548 29.38069 220.88109 1.000 51.15729 97 ILE D CA 1
ATOM 17538 C C . ILE D 1 97 ? 10.09947 30.23189 221.96597 1.000 50.24931 97 ILE D C 1
ATOM 17539 O O . ILE D 1 97 ? 10.84218 29.74024 222.81537 1.000 52.21973 97 ILE D O 1
ATOM 17555 N N . TRP D 1 98 ? 9.80403 31.52847 221.93346 1.000 48.71137 98 TRP D N 1
ATOM 17556 C CA . TRP D 1 98 ? 10.29003 32.44316 222.95594 1.000 47.68181 98 TRP D CA 1
ATOM 17557 C C . TRP D 1 98 ? 9.39587 32.38524 224.18754 1.000 48.11207 98 TRP D C 1
ATOM 17558 O O . TRP D 1 98 ? 8.16731 32.35030 224.07881 1.000 48.56291 98 TRP D O 1
ATOM 17579 N N . THR D 1 99 ? 10.01950 32.38093 225.36193 1.000 48.83105 99 THR D N 1
ATOM 17580 C CA . THR D 1 99 ? 9.31881 32.41808 226.63601 1.000 42.51862 99 THR D CA 1
ATOM 17581 C C . THR D 1 99 ? 10.01476 33.41553 227.54873 1.000 42.04533 99 THR D C 1
ATOM 17582 O O . THR D 1 99 ? 11.21922 33.66081 227.40091 1.000 41.51122 99 THR D O 1
ATOM 17593 N N . PRO D 1 100 ? 9.28785 34.00562 228.49760 1.000 41.82349 100 PRO D N 1
ATOM 17594 C CA . PRO D 1 100 ? 9.91728 34.98355 229.39630 1.000 39.18598 100 PRO D CA 1
ATOM 17595 C C . PRO D 1 100 ? 11.02534 34.34672 230.21996 1.000 38.24150 100 PRO D C 1
ATOM 17596 O O . PRO D 1 100 ? 10.99008 33.15492 230.53443 1.000 39.24576 100 PRO D O 1
ATOM 17607 N N . ASP D 1 101 ? 12.01956 35.15859 230.56255 1.000 35.61438 101 ASP D N 1
ATOM 17608 C CA . ASP D 1 101 ? 13.14064 34.72035 231.39583 1.000 32.59534 101 ASP D CA 1
ATOM 17609 C C . ASP D 1 101 ? 12.91045 35.09346 232.85553 1.000 33.22884 101 ASP D C 1
ATOM 17610 O O . ASP D 1 101 ? 13.77879 35.65918 233.52021 1.000 32.17988 101 ASP D O 1
ATOM 17619 N N . THR D 1 102 ? 11.72494 34.77782 233.37131 1.000 36.25517 102 THR D N 1
ATOM 17620 C CA . THR D 1 102 ? 11.40014 35.10381 234.75285 1.000 36.96890 102 THR D CA 1
ATOM 17621 C C . THR D 1 102 ? 12.36088 34.40059 235.70547 1.000 38.77699 102 THR D C 1
ATOM 17622 O O . THR D 1 102 ? 12.77449 33.26130 235.47080 1.000 41.26211 102 THR D O 1
ATOM 17633 N N . PHE D 1 103 ? 12.74531 35.10374 236.76982 1.000 33.50978 103 PHE D N 1
ATOM 17634 C CA . PHE D 1 103 ? 13.60808 34.54556 237.80020 1.000 28.62370 103 PHE D CA 1
ATOM 17635 C C . PHE D 1 103 ? 13.15579 35.08832 239.14710 1.000 28.69212 103 PHE D C 1
ATOM 17636 O O . PHE D 1 103 ? 12.67040 36.21864 239.24234 1.000 31.52803 103 PHE D O 1
ATOM 17653 N N . PHE D 1 104 ? 13.31648 34.27155 240.18701 1.000 26.79717 104 PHE D N 1
ATOM 17654 C CA . PHE D 1 104 ? 12.88351 34.61818 241.53826 1.000 26.98015 104 PHE D CA 1
ATOM 17655 C C . PHE D 1 104 ? 14.05050 35.25791 242.28167 1.000 26.46121 104 PHE D C 1
ATOM 17656 O O . PHE D 1 104 ? 15.05347 34.59611 242.56677 1.000 30.57195 104 PHE D O 1
ATOM 17673 N N . HIS D 1 105 ? 13.90917 36.54395 242.60881 1.000 27.24898 105 HIS D N 1
ATOM 17674 C CA . HIS D 1 105 ? 15.02884 37.30044 243.16122 1.000 27.34621 105 HIS D CA 1
ATOM 17675 C C . HIS D 1 105 ? 15.52163 36.69376 244.46714 1.000 25.88888 105 HIS D C 1
ATOM 17676 O O . HIS D 1 105 ? 16.71815 36.42788 244.62600 1.000 27.80647 105 HIS D O 1
ATOM 17690 N N . ASN D 1 106 ? 14.61656 36.47423 245.41999 1.000 27.52376 106 ASN D N 1
ATOM 17691 C CA . ASN D 1 106 ? 14.99545 35.94593 246.72429 1.000 28.74917 106 ASN D CA 1
ATOM 17692 C C . ASN D 1 106 ? 15.14087 34.42688 246.72458 1.000 24.79415 106 ASN D C 1
ATOM 17693 O O . ASN D 1 106 ? 15.08017 33.80176 247.78997 1.000 25.28823 106 ASN D O 1
ATOM 17704 N N . ASP D 1 107 ? 15.34332 33.82283 245.55950 1.000 23.66328 107 ASP D N 1
ATOM 17705 C CA . ASP D 1 107 ? 15.46865 32.37619 245.47586 1.000 25.85644 107 ASP D CA 1
ATOM 17706 C C . ASP D 1 107 ? 16.81129 31.93214 246.04282 1.000 24.57062 107 ASP D C 1
ATOM 17707 O O . ASP D 1 107 ? 17.85848 32.49279 245.70564 1.000 25.00359 107 ASP D O 1
ATOM 17716 N N . LYS D 1 108 ? 16.77554 30.91837 246.90547 1.000 26.39581 108 LYS D N 1
ATOM 17717 C CA . LYS D 1 108 ? 17.98340 30.26419 247.39648 1.000 25.05645 108 LYS D CA 1
ATOM 17718 C C . LYS D 1 108 ? 18.37245 29.09495 246.49265 1.000 26.63548 108 LYS D C 1
ATOM 17719 O O . LYS D 1 108 ? 19.44974 29.09667 245.88825 1.000 25.31095 108 LYS D O 1
ATOM 17738 N N . LYS D 1 109 ? 17.49687 28.09519 246.39206 1.000 30.22768 109 LYS D N 1
ATOM 17739 C CA . LYS D 1 109 ? 17.68230 26.95242 245.50932 1.000 27.25859 109 LYS D CA 1
ATOM 17740 C C . LYS D 1 109 ? 16.31622 26.45807 245.06255 1.000 29.06466 109 LYS D C 1
ATOM 17741 O O . LYS D 1 109 ? 15.38477 26.37615 245.86780 1.000 33.38783 109 LYS D O 1
ATOM 17760 N N . SER D 1 110 ? 16.20240 26.14512 243.77447 1.000 35.15144 110 SER D N 1
ATOM 17761 C CA . SER D 1 110 ? 14.93038 25.73158 243.20156 1.000 38.27098 110 SER D CA 1
ATOM 17762 C C . SER D 1 110 ? 15.18672 24.79914 242.02469 1.000 38.13368 110 SER D C 1
ATOM 17763 O O . SER D 1 110 ? 16.31969 24.63388 241.56454 1.000 35.77556 110 SER D O 1
ATOM 17771 N N . PHE D 1 111 ? 14.10731 24.19313 241.53543 1.000 41.57966 111 PHE D N 1
ATOM 17772 C CA . PHE D 1 111 ? 14.18437 23.26131 240.41905 1.000 39.98531 111 PHE D CA 1
ATOM 17773 C C . PHE D 1 111 ? 12.78468 23.03666 239.86743 1.000 42.72783 111 PHE D C 1
ATOM 17774 O O . PHE D 1 111 ? 11.78440 23.21542 240.56725 1.000 42.58961 111 PHE D O 1
ATOM 17791 N N . ALA D 1 112 ? 12.72804 22.64917 238.59784 1.000 44.88212 112 ALA D N 1
ATOM 17792 C CA . ALA D 1 112 ? 11.47319 22.32601 237.93245 1.000 59.49314 112 ALA D CA 1
ATOM 17793 C C . ALA D 1 112 ? 11.30944 20.81208 237.87597 1.000 54.32272 112 ALA D C 1
ATOM 17794 O O . ALA D 1 112 ? 12.21500 20.10164 237.42681 1.000 55.48477 112 ALA D O 1
ATOM 17801 N N . HIS D 1 113 ? 10.15851 20.32397 238.33442 1.000 49.46780 113 HIS D N 1
ATOM 17802 C CA . HIS D 1 113 ? 9.90311 18.88986 238.33576 1.000 48.02444 113 HIS D CA 1
ATOM 17803 C C . HIS D 1 113 ? 9.96880 18.33715 236.91781 1.000 48.31381 113 HIS D C 1
ATOM 17804 O O . HIS D 1 113 ? 9.54524 18.98872 235.95862 1.000 50.69710 113 HIS D O 1
ATOM 17818 N N . GLY D 1 114 ? 10.50191 17.12340 236.79103 1.000 60.51797 114 GLY D N 1
ATOM 17819 C CA . GLY D 1 114 ? 10.78164 16.56416 235.48451 1.000 60.10717 114 GLY D CA 1
ATOM 17820 C C . GLY D 1 114 ? 10.16350 15.21474 235.18333 1.000 66.73455 114 GLY D C 1
ATOM 17821 O O . GLY D 1 114 ? 10.24521 14.74169 234.04740 1.000 72.40303 114 GLY D O 1
ATOM 17825 N N . MET D 1 115 ? 9.55370 14.57801 236.17583 1.000 60.52916 115 MET D N 1
ATOM 17826 C CA . MET D 1 115 ? 8.98867 13.24494 236.01849 1.000 62.96854 115 MET D CA 1
ATOM 17827 C C . MET D 1 115 ? 7.47405 13.32855 235.86676 1.000 72.15857 115 MET D C 1
ATOM 17828 O O . MET D 1 115 ? 6.81715 14.11414 236.55753 1.000 74.72409 115 MET D O 1
ATOM 17842 N N . THR D 1 116 ? 6.91990 12.52104 234.95956 1.000 74.09439 116 THR D N 1
ATOM 17843 C CA . THR D 1 116 ? 7.60100 11.57925 234.07050 1.000 74.94580 116 THR D CA 1
ATOM 17844 C C . THR D 1 116 ? 8.29845 12.31049 232.92672 1.000 72.57679 116 THR D C 1
ATOM 17845 O O . THR D 1 116 ? 9.37753 11.91508 232.48637 1.000 63.32213 116 THR D O 1
ATOM 17856 N N . THR D 1 117 ? 7.65701 13.37289 232.44764 1.000 63.93623 117 THR D N 1
ATOM 17857 C CA . THR D 1 117 ? 8.22655 14.27902 231.45951 1.000 60.40018 117 THR D CA 1
ATOM 17858 C C . THR D 1 117 ? 8.37672 15.65039 232.10863 1.000 56.58226 117 THR D C 1
ATOM 17859 O O . THR D 1 117 ? 7.84260 15.86805 233.20452 1.000 55.67374 117 THR D O 1
ATOM 17870 N N . PRO D 1 118 ? 9.10315 16.58859 231.50079 1.000 54.33958 118 PRO D N 1
ATOM 17871 C CA . PRO D 1 118 ? 9.13002 17.95024 232.05542 1.000 51.95542 118 PRO D CA 1
ATOM 17872 C C . PRO D 1 118 ? 7.70676 18.43177 232.30929 1.000 51.60058 118 PRO D C 1
ATOM 17873 O O . PRO D 1 118 ? 6.86637 18.44229 231.40986 1.000 62.89237 118 PRO D O 1
ATOM 17884 N N . ASN D 1 119 ? 7.43482 18.83044 233.54856 1.000 49.14862 119 ASN D N 1
ATOM 17885 C CA . ASN D 1 119 ? 6.10437 19.27844 233.96359 1.000 52.20118 119 ASN D CA 1
ATOM 17886 C C . ASN D 1 119 ? 5.89643 20.67712 233.41058 1.000 53.62524 119 ASN D C 1
ATOM 17887 O O . ASN D 1 119 ? 6.12581 21.68427 234.08097 1.000 52.99797 119 ASN D O 1
ATOM 17898 N N . LYS D 1 120 ? 5.44842 20.72603 232.15783 1.000 53.52520 120 LYS D N 1
ATOM 17899 C CA . LYS D 1 120 ? 5.28893 21.97937 231.44040 1.000 53.11294 120 LYS D CA 1
ATOM 17900 C C . LYS D 1 120 ? 4.09206 21.85807 230.51118 1.000 53.99881 120 LYS D C 1
ATOM 17901 O O . LYS D 1 120 ? 3.70739 20.76022 230.09715 1.000 57.11254 120 LYS D O 1
ATOM 17920 N N . MET D 1 121 ? 3.51275 23.00812 230.17727 1.000 54.94099 121 MET D N 1
ATOM 17921 C CA . MET D 1 121 ? 2.29112 23.05215 229.38712 1.000 52.84218 121 MET D CA 1
ATOM 17922 C C . MET D 1 121 ? 2.35064 24.26484 228.47297 1.000 51.03923 121 MET D C 1
ATOM 17923 O O . MET D 1 121 ? 2.57415 25.38395 228.94220 1.000 52.69159 121 MET D O 1
ATOM 17937 N N . LEU D 1 122 ? 2.14243 24.04407 227.17847 1.000 55.81535 122 LEU D N 1
ATOM 17938 C CA . LEU D 1 122 ? 2.10634 25.11613 226.19558 1.000 53.19513 122 LEU D CA 1
ATOM 17939 C C . LEU D 1 122 ? 0.79091 25.04192 225.43712 1.000 59.79885 122 LEU D C 1
ATOM 17940 O O . LEU D 1 122 ? 0.44287 23.98945 224.89155 1.000 62.87110 122 LEU D O 1
ATOM 17956 N N . ARG D 1 123 ? 0.06723 26.15849 225.40704 1.000 57.73867 123 ARG D N 1
ATOM 17957 C CA . ARG D 1 123 ? -1.19788 26.27252 224.69224 1.000 61.65706 123 ARG D CA 1
ATOM 17958 C C . ARG D 1 123 ? -1.16493 27.57519 223.91080 1.000 65.19993 123 ARG D C 1
ATOM 17959 O O .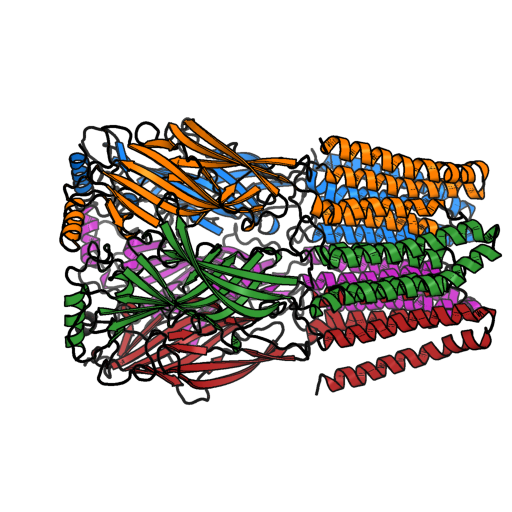 ARG D 1 123 ? -0.94958 28.64397 224.49253 1.000 68.05483 123 ARG D O 1
ATOM 17980 N N . ILE D 1 124 ? -1.36562 27.48468 222.59944 1.000 74.89267 124 ILE D N 1
ATOM 17981 C CA . ILE D 1 124 ? -1.29801 28.63127 221.70429 1.000 78.56712 124 ILE D CA 1
ATOM 17982 C C . ILE D 1 124 ? -2.67468 28.84951 221.09813 1.000 92.33066 124 ILE D C 1
ATOM 17983 O O . ILE D 1 124 ? -3.34352 27.89130 220.69704 1.000 92.81079 124 ILE D O 1
ATOM 17999 N N . TRP D 1 125 ? -3.09218 30.10907 221.02835 1.000 91.04769 125 TRP D N 1
ATOM 18000 C CA . TRP D 1 125 ? -4.37630 30.48569 220.45863 1.000 96.80973 125 TRP D CA 1
ATOM 18001 C C . TRP D 1 125 ? -4.18034 31.19342 219.12377 1.000 94.33655 125 TRP D C 1
ATOM 18002 O O . TRP D 1 125 ? -3.11174 31.74200 218.83595 1.000 97.79991 125 TRP D O 1
ATOM 18023 N N . ASN D 1 126 ? -5.23718 31.17094 218.30210 1.000 86.90429 126 ASN D N 1
ATOM 18024 C CA . ASN D 1 126 ? -5.20673 31.91498 217.04398 1.000 80.93576 126 ASN D CA 1
ATOM 18025 C C . ASN D 1 126 ? -4.79860 33.36208 217.28839 1.000 81.41993 126 ASN D C 1
ATOM 18026 O O . ASN D 1 126 ? -4.04704 33.94710 216.49990 1.000 81.21286 126 ASN D O 1
ATOM 18037 N N . ASP D 1 127 ? -5.28424 33.95301 218.38213 1.000 84.79436 127 ASP D N 1
ATOM 18038 C CA . ASP D 1 127 ? -4.94467 35.33280 218.71022 1.000 84.61558 127 ASP D CA 1
ATOM 18039 C C . ASP D 1 127 ? -3.44304 35.55352 218.76382 1.000 88.35807 127 ASP D C 1
ATOM 18040 O O . ASP D 1 127 ? -2.96905 36.67206 218.53547 1.000 85.40526 127 ASP D O 1
ATOM 18049 N N . GLY D 1 128 ? -2.68230 34.50543 219.05660 1.000 89.31757 128 GLY D N 1
ATOM 18050 C CA . GLY D 1 128 ? -1.27001 34.62255 219.33132 1.000 83.33766 128 GLY D CA 1
ATOM 18051 C C . GLY D 1 128 ? -0.92932 34.56112 220.80183 1.000 81.39976 128 GLY D C 1
ATOM 18052 O O . GLY D 1 128 ? 0.25499 34.44813 221.14746 1.000 74.24112 128 GLY D O 1
ATOM 18056 N N . ARG D 1 129 ? -1.93242 34.63467 221.67163 1.000 90.76740 129 ARG D N 1
ATOM 18057 C CA . ARG D 1 129 ? -1.69431 34.50356 223.09865 1.000 91.27596 129 ARG D CA 1
ATOM 18058 C C . ARG D 1 129 ? -1.11414 33.13110 223.40628 1.000 96.21143 129 ARG D C 1
ATOM 18059 O O . ARG D 1 129 ? -1.56955 32.11142 222.88056 1.000 94.58710 129 ARG D O 1
ATOM 18080 N N . VAL D 1 130 ? -0.10330 33.11066 224.26670 1.000 78.84447 130 VAL D N 1
ATOM 18081 C CA . VAL D 1 130 ? 0.55347 31.88347 224.69271 1.000 70.43548 130 VAL D CA 1
ATOM 18082 C C . VAL D 1 130 ? 0.20435 31.67039 226.15658 1.000 67.97339 130 VAL D C 1
ATOM 18083 O O . VAL D 1 130 ? 0.17831 32.62706 226.93731 1.000 68.35617 130 VAL D O 1
ATOM 18096 N N . LEU D 1 131 ? -0.07608 30.42308 226.52816 1.000 62.53520 131 LEU D N 1
ATOM 18097 C CA . LEU D 1 131 ? -0.25320 30.04291 227.92449 1.000 57.24104 131 LEU D CA 1
ATOM 18098 C C . LEU D 1 131 ? 0.86398 29.07153 228.27223 1.000 54.14055 131 LEU D C 1
ATOM 18099 O O . LEU D 1 131 ? 0.97268 28.00170 227.66383 1.000 53.12310 131 LEU D O 1
ATOM 18115 N N . TYR D 1 132 ? 1.69079 29.44867 229.24461 1.000 53.28994 132 TYR D N 1
ATOM 18116 C CA . TYR D 1 132 ? 2.91629 28.72819 229.58190 1.000 48.45281 132 TYR D CA 1
ATOM 18117 C C . TYR D 1 132 ? 2.97501 28.56613 231.09605 1.000 48.49920 132 TYR D C 1
ATOM 18118 O O . TYR D 1 132 ? 3.31042 29.51283 231.81342 1.000 52.80849 132 TYR D O 1
ATOM 18136 N N . THR D 1 133 ? 2.64393 27.37280 231.57792 1.000 50.85295 133 THR D N 1
ATOM 18137 C CA . THR D 1 133 ? 2.66869 27.07297 232.99990 1.000 50.14829 133 THR D CA 1
ATOM 18138 C C . THR D 1 133 ? 3.59734 25.89501 233.26633 1.000 48.77015 133 THR D C 1
ATOM 18139 O O . THR D 1 133 ? 3.75835 25.00276 232.42798 1.000 51.81684 133 THR D O 1
ATOM 18150 N N . MET D 1 134 ? 4.19672 25.89626 234.45410 1.000 44.82690 134 MET D N 1
ATOM 18151 C CA . MET D 1 134 ? 5.17525 24.88821 234.82901 1.000 45.49775 134 MET D CA 1
ATOM 18152 C C . MET D 1 134 ? 5.09377 24.67703 236.33190 1.000 46.57981 134 MET D C 1
ATOM 18153 O O . MET D 1 134 ? 4.63916 25.54977 237.07656 1.000 45.98785 134 MET D O 1
ATOM 18167 N N . ARG D 1 135 ? 5.53903 23.50334 236.76987 1.000 51.93817 135 ARG D N 1
ATOM 18168 C CA . ARG D 1 135 ? 5.56172 23.14803 238.18143 1.000 46.70316 135 ARG D CA 1
ATOM 18169 C C . ARG D 1 135 ? 6.96256 23.37715 238.72518 1.000 48.12699 135 ARG D C 1
ATOM 18170 O O . ARG D 1 135 ? 7.94318 22.89635 238.14643 1.000 50.69072 135 ARG D O 1
ATOM 18191 N N . LEU D 1 136 ? 7.05331 24.10789 239.83261 1.000 41.38720 136 LEU D N 1
ATOM 18192 C CA . LEU D 1 136 ? 8.33518 24.47315 240.41453 1.000 39.89130 136 LEU D CA 1
ATOM 18193 C C . LEU D 1 136 ? 8.32243 24.24342 241.91742 1.000 39.02562 136 LEU D C 1
ATOM 18194 O O . LEU D 1 136 ? 7.34656 24.57452 242.59744 1.000 40.97167 136 LEU D O 1
ATOM 18210 N N . THR D 1 137 ? 9.41454 23.67772 242.42814 1.000 44.07529 137 THR D N 1
ATOM 18211 C CA . THR D 1 137 ? 9.70057 23.63358 243.85711 1.000 42.87808 137 THR D CA 1
ATOM 18212 C C . THR D 1 137 ? 10.83123 24.61511 244.13303 1.000 48.19725 137 THR D C 1
ATOM 18213 O O . THR D 1 137 ? 11.91685 24.49257 243.55462 1.000 44.28847 137 THR D O 1
ATOM 18224 N N . ILE D 1 138 ? 10.57451 25.59277 244.99795 1.000 48.70521 138 ILE D N 1
ATOM 18225 C CA . ILE D 1 138 ? 11.50905 26.68303 245.24613 1.000 47.85680 138 ILE D CA 1
ATOM 18226 C C . ILE D 1 138 ? 11.78039 26.76796 246.73906 1.000 47.33137 138 ILE D C 1
ATOM 18227 O O . ILE D 1 138 ? 10.84423 26.78012 247.54510 1.000 48.10950 138 ILE D O 1
ATOM 18243 N N . SER D 1 139 ? 13.05823 26.83507 247.10110 1.000 36.49018 139 SER D N 1
ATOM 18244 C CA . SER D 1 139 ? 13.48693 27.15945 248.45440 1.000 36.06300 139 SER D CA 1
ATOM 18245 C C . SER D 1 139 ? 13.97282 28.60183 248.44765 1.000 34.67328 139 SER D C 1
ATOM 18246 O O . SER D 1 139 ? 14.90920 28.93734 247.71286 1.000 30.97766 139 SER D O 1
ATOM 18254 N N . ALA D 1 140 ? 13.32853 29.45384 249.24452 1.000 33.76481 140 ALA D N 1
ATOM 18255 C CA . ALA D 1 140 ? 13.62139 30.87887 249.24425 1.000 28.74526 140 ALA D CA 1
ATOM 18256 C C . ALA D 1 140 ? 13.89834 31.35036 250.66238 1.000 25.47297 140 ALA D C 1
ATOM 18257 O O . ALA D 1 140 ? 13.50889 30.70993 251.64156 1.000 24.82285 140 ALA D O 1
ATOM 18264 N N . GLU D 1 141 ? 14.59661 32.47903 250.75492 1.000 27.27598 141 GLU D N 1
ATOM 18265 C CA . GLU D 1 141 ? 14.94517 33.05387 252.04410 1.000 27.36038 141 GLU D CA 1
ATOM 18266 C C . GLU D 1 141 ? 13.74695 33.76993 252.64966 1.000 28.95665 141 GLU D C 1
ATOM 18267 O O . GLU D 1 141 ? 13.04077 34.52130 251.96786 1.000 28.86752 141 GLU D O 1
ATOM 18279 N N . CYS D 1 142 ? 13.52445 33.53278 253.94124 1.000 30.94521 142 CYS D N 1
ATOM 18280 C CA . CYS D 1 142 ? 12.47626 34.19711 254.71364 1.000 30.36534 142 CYS D CA 1
ATOM 18281 C C . CYS D 1 142 ? 13.06547 34.72387 256.01340 1.000 30.81098 142 CYS D C 1
ATOM 18282 O O . CYS D 1 142 ? 12.96488 34.07200 257.06187 1.000 34.70831 142 CYS D O 1
ATOM 18289 N N . PRO D 1 143 ? 13.67200 35.90973 255.98885 1.000 30.30614 143 PRO D N 1
ATOM 18290 C CA . PRO D 1 143 ? 14.22892 36.46935 257.22854 1.000 33.03450 143 PRO D CA 1
ATOM 18291 C C . PRO D 1 143 ? 13.13874 36.68669 258.26554 1.000 31.17998 143 PRO D C 1
ATOM 18292 O O . PRO D 1 143 ? 12.03650 37.13793 257.94811 1.000 31.27235 143 PRO D O 1
ATOM 18303 N N . MET D 1 144 ? 13.45769 36.34886 259.51479 1.000 31.97300 144 MET D N 1
ATOM 18304 C CA . MET D 1 144 ? 12.49062 36.36129 260.59974 1.000 32.52954 144 MET D CA 1
ATOM 18305 C C . MET D 1 144 ? 13.01986 37.19989 261.75380 1.000 30.77952 144 MET D C 1
ATOM 18306 O O . MET D 1 144 ? 14.22517 37.23731 262.01449 1.000 30.21322 144 MET D O 1
ATOM 18320 N N . ASP D 1 145 ? 12.10018 37.86697 262.44792 1.000 30.89595 145 ASP D N 1
ATOM 18321 C CA . ASP D 1 145 ? 12.38331 38.52641 263.71727 1.000 33.75078 145 ASP D CA 1
ATOM 18322 C C . ASP D 1 145 ? 11.68600 37.72578 264.80903 1.000 36.44405 145 ASP D C 1
ATOM 18323 O O . ASP D 1 145 ? 10.45936 37.58417 264.78995 1.000 39.02988 145 ASP D O 1
ATOM 18332 N N . LEU D 1 146 ? 12.46273 37.21219 265.76220 1.000 37.77389 146 LEU D N 1
ATOM 18333 C CA . LEU D 1 146 ? 11.96289 36.22411 266.71147 1.000 39.13004 146 LEU D CA 1
ATOM 18334 C C . LEU D 1 146 ? 11.81543 36.79309 268.11924 1.000 40.08788 146 LEU D C 1
ATOM 18335 O O . LEU D 1 146 ? 11.95003 36.06455 269.10721 1.000 41.81866 146 LEU D O 1
ATOM 18351 N N . GLU D 1 147 ? 11.54231 38.09226 268.23322 1.000 36.22884 147 GLU D N 1
ATOM 18352 C CA . GLU D 1 147 ? 11.32768 38.68000 269.55192 1.000 40.78626 147 GLU D CA 1
ATOM 18353 C C . GLU D 1 147 ? 10.15142 38.02293 270.26611 1.000 41.59700 147 GLU D C 1
ATOM 18354 O O . GLU D 1 147 ? 10.24863 37.66382 271.44548 1.000 42.21303 147 GLU D O 1
ATOM 18366 N N . ASP D 1 148 ? 9.02778 37.85952 269.56984 1.000 43.46009 148 ASP D N 1
ATOM 18367 C CA . ASP D 1 148 ? 7.82770 37.28014 270.16022 1.000 45.74004 148 ASP D CA 1
ATOM 18368 C C . ASP D 1 148 ? 7.77467 35.76022 270.04879 1.000 47.01182 148 ASP D C 1
ATOM 18369 O O . ASP D 1 148 ? 6.73393 35.16755 270.35544 1.000 47.94199 148 ASP D O 1
ATOM 18378 N N . PHE D 1 149 ? 8.85740 35.12094 269.62170 1.000 46.38813 149 PHE D N 1
ATOM 18379 C CA . PHE D 1 149 ? 8.88765 33.66740 269.58979 1.000 44.61028 149 PHE D CA 1
ATOM 18380 C C . PHE D 1 149 ? 8.61830 33.11471 270.98875 1.000 41.71136 149 PHE D C 1
ATOM 18381 O O . PHE D 1 149 ? 9.16093 33.63290 271.97012 1.000 40.93925 149 PHE D O 1
ATOM 18398 N N . PRO D 1 150 ? 7.82492 32.03866 271.12330 1.000 41.35667 150 PRO D N 1
ATOM 18399 C CA . PRO D 1 150 ? 7.15246 31.23326 270.09047 1.000 43.92692 150 PRO D CA 1
ATOM 18400 C C . PRO D 1 150 ? 5.72435 31.69834 269.80140 1.000 46.94170 150 PRO D C 1
ATOM 18401 O O . PRO D 1 150 ? 4.96259 31.01158 269.12240 1.000 50.48657 150 PRO D O 1
ATOM 18412 N N . MET D 1 151 ? 5.32708 32.84698 270.33676 1.000 43.97784 151 MET D N 1
ATOM 18413 C CA . MET D 1 151 ? 4.03680 33.45957 270.01738 1.000 47.26320 151 MET D CA 1
ATOM 18414 C C . MET D 1 151 ? 4.24954 34.53925 268.95910 1.000 52.61180 151 MET D C 1
ATOM 18415 O O . MET D 1 151 ? 3.93064 35.71718 269.13308 1.000 50.66234 151 MET D O 1
ATOM 18429 N N . ASP D 1 152 ? 4.78672 34.08817 267.82659 1.000 67.58850 152 ASP D N 1
ATOM 18430 C CA . ASP D 1 152 ? 5.30566 34.96453 266.79009 1.000 67.63728 152 ASP D CA 1
ATOM 18431 C C . ASP D 1 152 ? 4.58596 34.76838 265.46405 1.000 66.87967 152 ASP D C 1
ATOM 18432 O O . ASP D 1 152 ? 4.06684 33.68868 265.16633 1.000 67.05469 152 ASP D O 1
ATOM 18441 N N . GLU D 1 153 ? 4.59239 35.83580 264.66731 1.000 63.56585 153 GLU D N 1
ATOM 18442 C CA . GLU D 1 153 ? 4.05578 35.84586 263.31373 1.000 55.41939 153 GLU D CA 1
ATOM 18443 C C . GLU D 1 153 ? 5.16135 36.19702 262.32739 1.000 52.51352 153 GLU D C 1
ATOM 18444 O O . GLU D 1 153 ? 5.97540 37.09012 262.58762 1.000 51.89639 153 GLU D O 1
ATOM 18456 N N . GLN D 1 154 ? 5.20891 35.47204 261.20972 1.000 51.53617 154 GLN D N 1
ATOM 18457 C CA . GLN D 1 154 ? 6.23694 35.67777 260.19592 1.000 47.21608 154 GLN D CA 1
ATOM 18458 C C . GLN D 1 154 ? 5.59883 35.86934 258.82823 1.000 48.83260 154 GLN D C 1
ATOM 18459 O O . GLN D 1 154 ? 4.50893 35.36132 258.55823 1.000 52.43192 154 GLN D O 1
ATOM 18473 N N . ASN D 1 155 ? 6.26761 36.66098 257.98845 1.000 47.35399 155 ASN D N 1
ATOM 18474 C CA . ASN D 1 155 ? 5.84245 36.91658 256.61582 1.000 47.65873 155 ASN D CA 1
ATOM 18475 C C . ASN D 1 155 ? 6.98179 36.56031 255.67151 1.000 49.35480 155 ASN D C 1
ATOM 18476 O O . ASN D 1 155 ? 8.06213 37.15627 255.74367 1.000 46.33976 155 ASN D O 1
ATOM 18487 N N . CYS D 1 156 ? 6.73570 35.60082 254.77938 1.000 58.96409 156 CYS D N 1
ATOM 18488 C CA . CYS D 1 156 ? 7.76437 35.10540 253.87323 1.000 47.65930 156 CYS D CA 1
ATOM 18489 C C . CYS D 1 156 ? 7.48952 35.58182 252.45523 1.000 39.90029 156 CYS D C 1
ATOM 18490 O O . CYS D 1 156 ? 6.44670 35.22817 251.88299 1.000 41.27642 156 CYS D O 1
ATOM 18497 N N . PRO D 1 157 ? 8.38000 36.35749 251.84556 1.000 37.09671 157 PRO D N 1
ATOM 18498 C CA . PRO D 1 157 ? 8.11821 36.89200 250.50748 1.000 35.94444 157 PRO D CA 1
ATOM 18499 C C . PRO D 1 157 ? 8.55157 35.93468 249.40117 1.000 35.74432 157 PRO D C 1
ATOM 18500 O O . PRO D 1 157 ? 9.17614 34.89868 249.63913 1.000 37.29517 157 PRO D O 1
ATOM 18511 N N . LEU D 1 158 ? 8.20316 36.31477 248.16985 1.000 34.03463 158 LEU D N 1
ATOM 18512 C CA . LEU D 1 158 ? 8.59852 35.56554 246.97432 1.000 33.81999 158 LEU D CA 1
ATOM 18513 C C . LEU D 1 158 ? 8.66734 36.56517 245.81801 1.000 34.42772 158 LEU D C 1
ATOM 18514 O O . LEU D 1 158 ? 7.69935 36.74124 245.07482 1.000 40.10785 158 LEU D O 1
ATOM 18530 N N . LYS D 1 159 ? 9.82069 37.21568 245.68394 1.000 32.83775 159 LYS D N 1
ATOM 18531 C CA . LYS D 1 159 ? 10.02511 38.20139 244.63196 1.000 33.78211 159 LYS D CA 1
ATOM 18532 C C . LYS D 1 159 ? 10.41348 37.50271 243.33520 1.000 32.59477 159 LYS D C 1
ATOM 18533 O O . LYS D 1 159 ? 11.28606 36.62858 243.32951 1.000 31.92649 159 LYS D O 1
ATOM 18552 N N . PHE D 1 160 ? 9.76573 37.88451 242.23593 1.000 35.59784 160 PHE D N 1
ATOM 18553 C CA . PHE D 1 160 ? 10.11042 37.32620 240.93637 1.000 35.02485 160 PHE D CA 1
ATOM 18554 C C . PHE D 1 160 ? 9.89707 38.37705 239.85559 1.000 36.73213 160 PHE D C 1
ATOM 18555 O O . PHE D 1 160 ? 9.12329 39.32441 240.01819 1.000 38.51689 160 PHE D O 1
ATOM 18572 N N . GLY D 1 161 ? 10.60055 38.19052 238.74617 1.000 33.08214 161 GLY D N 1
ATOM 18573 C CA . GLY D 1 161 ? 10.50344 39.10044 237.62049 1.000 34.61144 161 GLY D CA 1
ATOM 18574 C C . GLY D 1 161 ? 11.47056 38.67211 236.53982 1.000 33.74374 161 GLY D C 1
ATOM 18575 O O . GLY D 1 161 ? 12.17123 37.66120 236.66314 1.000 33.89268 161 GLY D O 1
ATOM 18579 N N . SER D 1 162 ? 11.50045 39.45727 235.46696 1.000 33.02828 162 SER D N 1
ATOM 18580 C CA . SER D 1 162 ? 12.43365 39.18276 234.38593 1.000 31.53303 162 SER D CA 1
ATOM 18581 C C . SER D 1 162 ? 13.84955 39.55624 234.81081 1.000 30.19790 162 SER D C 1
ATOM 18582 O O . SER D 1 162 ? 14.06090 40.42431 235.66295 1.000 30.58541 162 SER D O 1
ATOM 18590 N N . TYR D 1 163 ? 14.82767 38.87986 234.21440 1.000 30.49314 163 TYR D N 1
ATOM 18591 C CA . TYR D 1 163 ? 16.22964 39.11957 234.52940 1.000 27.94017 163 TYR D CA 1
ATOM 18592 C C . TYR D 1 163 ? 16.91869 40.01858 233.51482 1.000 30.79966 163 TYR D C 1
ATOM 18593 O O . TYR D 1 163 ? 17.73347 40.86471 233.89880 1.000 31.29943 163 TYR D O 1
ATOM 18611 N N . ALA D 1 164 ? 16.60657 39.85686 232.22814 1.000 30.11460 164 ALA D N 1
ATOM 18612 C CA . ALA D 1 164 ? 17.29769 40.57010 231.16671 1.000 31.32612 164 ALA D CA 1
ATOM 18613 C C . ALA D 1 164 ? 16.44316 41.61678 230.46582 1.000 36.31991 164 ALA D C 1
ATOM 18614 O O . ALA D 1 164 ? 16.99061 42.43203 229.71266 1.000 38.75195 164 ALA D O 1
ATOM 18621 N N . TYR D 1 165 ? 15.13610 41.62986 230.69375 1.000 34.00551 165 TYR D N 1
ATOM 18622 C CA . TYR D 1 165 ? 14.23454 42.54200 229.99006 1.000 37.57893 165 TYR D CA 1
ATOM 18623 C C . TYR D 1 165 ? 13.61347 43.51271 230.98203 1.000 40.01761 165 TYR D C 1
ATOM 18624 O O . TYR D 1 165 ? 12.76583 43.09959 231.79745 1.000 38.84088 165 TYR D O 1
ATOM 18642 N N . PRO D 1 166 ? 13.98754 44.79935 230.96324 1.000 41.88881 166 PRO D N 1
ATOM 18643 C CA . PRO D 1 166 ? 13.35193 45.75432 231.88573 1.000 46.30443 166 PRO D CA 1
ATOM 18644 C C . PRO D 1 166 ? 11.87936 45.97978 231.57908 1.000 51.43217 166 PRO D C 1
ATOM 18645 O O . PRO D 1 166 ? 11.30860 45.32531 230.70110 1.000 49.96688 166 PRO D O 1
ATOM 18656 N N . ASN D 1 167 ? 11.25676 46.91613 232.29885 1.000 54.87259 167 ASN D N 1
ATOM 18657 C CA . ASN D 1 167 ? 9.84779 47.21751 232.07584 1.000 65.73516 167 ASN D CA 1
ATOM 18658 C C . ASN D 1 167 ? 9.59851 47.83320 230.70587 1.000 67.61651 167 ASN D C 1
ATOM 18659 O O . ASN D 1 167 ? 8.47821 47.73869 230.19299 1.000 76.76277 167 ASN D O 1
ATOM 18670 N N . SER D 1 168 ? 10.60912 48.46362 230.10469 1.000 58.46234 168 SER D N 1
ATOM 18671 C CA . SER D 1 168 ? 10.44197 49.03874 228.77623 1.000 55.30391 168 SER D CA 1
ATOM 18672 C C . SER D 1 168 ? 10.25576 47.97755 227.70026 1.000 54.16355 168 SER D C 1
ATOM 18673 O O . SER D 1 168 ? 9.87995 48.32043 226.57416 1.000 53.67469 168 SER D O 1
ATOM 18681 N N . GLU D 1 169 ? 10.52691 46.71421 228.00921 1.000 50.49891 169 GLU D N 1
ATOM 18682 C CA . GLU D 1 169 ? 10.42085 45.61966 227.05267 1.000 50.79581 169 GLU D CA 1
ATOM 18683 C C . GLU D 1 169 ? 9.49545 44.50775 227.51489 1.000 50.14699 169 GLU D C 1
ATOM 18684 O O . GLU D 1 169 ? 8.74954 43.95711 226.70061 1.000 52.17689 169 GLU D O 1
ATOM 18696 N N . VAL D 1 170 ? 9.52466 44.16007 228.79957 1.000 50.58176 170 VAL D N 1
ATOM 18697 C CA . VAL D 1 170 ? 8.65343 43.13278 229.35756 1.000 50.42747 170 VAL D CA 1
ATOM 18698 C C . VAL D 1 170 ? 8.09297 43.64449 230.67629 1.000 49.40690 170 VAL D C 1
ATOM 18699 O O . VAL D 1 170 ? 8.81635 44.24160 231.47983 1.000 50.23325 170 VAL D O 1
ATOM 18712 N N . VAL D 1 171 ? 6.80439 43.40002 230.90306 1.000 42.87145 171 VAL D N 1
ATOM 18713 C CA . VAL D 1 171 ? 6.12616 43.81923 232.12451 1.000 41.94591 171 VAL D CA 1
ATOM 18714 C C . VAL D 1 171 ? 5.24659 42.67869 232.61606 1.000 47.23612 171 VAL D C 1
ATOM 18715 O O . VAL D 1 171 ? 4.64906 41.95138 231.81543 1.000 51.57134 171 VAL D O 1
ATOM 18728 N N . TYR D 1 172 ? 5.16907 42.52467 233.93521 1.000 47.36918 172 TYR D N 1
ATOM 18729 C CA . TYR D 1 172 ? 4.37715 41.48092 234.56605 1.000 51.90012 172 TYR D CA 1
ATOM 18730 C C . TYR D 1 172 ? 3.18076 42.09741 235.27938 1.000 57.66683 172 TYR D C 1
ATOM 18731 O O . TYR D 1 172 ? 3.25738 43.21066 235.80648 1.000 57.79559 172 TYR D O 1
ATOM 18749 N N . VAL D 1 173 ? 2.07154 41.35803 235.29061 1.000 56.94743 173 VAL D N 1
ATOM 18750 C CA . VAL D 1 173 ? 0.84279 41.79435 235.94399 1.000 56.95352 173 VAL D CA 1
ATOM 18751 C C . VAL D 1 173 ? 0.08898 40.55752 236.41074 1.000 59.03695 173 VAL D C 1
ATOM 18752 O O . VAL D 1 173 ? 0.17727 39.48846 235.80139 1.000 61.50554 173 VAL D O 1
ATOM 18765 N N . TRP D 1 174 ? -0.64994 40.70216 237.50630 1.000 64.35985 174 TRP D N 1
ATOM 18766 C CA . TRP D 1 174 ? -1.40695 39.57983 238.03884 1.000 65.31666 174 TRP D CA 1
ATOM 18767 C C . TRP D 1 174 ? -2.73557 39.40501 237.31063 1.000 69.80209 174 TRP D C 1
ATOM 18768 O O . TRP D 1 174 ? -3.32768 40.36400 236.80600 1.000 71.02298 174 TRP D O 1
ATOM 18789 N N . THR D 1 175 ? -3.19866 38.15747 237.26340 1.000 71.66684 175 THR D N 1
ATOM 18790 C CA . THR D 1 175 ? -4.47492 37.82219 236.65308 1.000 79.96619 175 THR D CA 1
ATOM 18791 C C . THR D 1 175 ? -5.61783 38.07058 237.63438 1.000 89.04680 175 THR D C 1
ATOM 18792 O O . THR D 1 175 ? -5.43164 38.11248 238.85389 1.000 90.76632 175 THR D O 1
ATOM 18803 N N . ASN D 1 176 ? -6.81547 38.23376 237.08103 1.000 102.80645 176 ASN D N 1
ATOM 18804 C CA . ASN D 1 176 ? -8.06810 38.30518 237.82905 1.000 106.80325 176 ASN D CA 1
ATOM 18805 C C . ASN D 1 176 ? -8.08438 39.41165 238.87632 1.000 110.11239 176 ASN D C 1
ATOM 18806 O O . ASN D 1 176 ? -9.02767 39.48469 239.67605 1.000 110.44383 176 ASN D O 1
ATOM 18817 N N . GLY D 1 177 ? -7.07715 40.27602 238.89629 1.000 101.36652 177 GLY D N 1
ATOM 18818 C CA . GLY D 1 177 ? -6.92774 41.24802 239.95540 1.000 101.05952 177 GLY D CA 1
ATOM 18819 C C . GLY D 1 177 ? -6.16987 40.68100 241.14146 1.000 102.41480 177 GLY D C 1
ATOM 18820 O O . GLY D 1 177 ? -5.87482 39.48726 241.22777 1.000 102.43946 177 GLY D O 1
ATOM 18824 N N . SER D 1 178 ? -5.85851 41.56765 242.08810 1.000 110.06312 178 SER D N 1
ATOM 18825 C CA . SER D 1 178 ? -5.05394 41.17642 243.24093 1.000 111.11842 178 SER D CA 1
ATOM 18826 C C . SER D 1 178 ? -5.76238 40.18690 244.15855 1.000 110.49659 178 SER D C 1
ATOM 18827 O O . SER D 1 178 ? -5.14393 39.71246 245.11925 1.000 102.42954 178 SER D O 1
ATOM 18835 N N . THR D 1 179 ? -7.02614 39.86611 243.89797 1.000 115.43835 179 THR D N 1
ATOM 18836 C CA . THR D 1 179 ? -7.77004 38.87993 244.67114 1.000 115.73367 179 THR D CA 1
ATOM 18837 C C . THR D 1 179 ? -7.97867 37.63377 243.82097 1.000 119.82441 179 THR D C 1
ATOM 18838 O O . THR D 1 179 ? -8.40776 37.73165 242.66592 1.000 116.73377 179 THR D O 1
ATOM 18849 N N . LYS D 1 180 ? -7.66786 36.46885 244.39406 1.000 123.80267 180 LYS D N 1
ATOM 18850 C CA . LYS D 1 180 ? -7.72675 35.16746 243.73250 1.000 109.33255 180 LYS D CA 1
ATOM 18851 C C . LYS D 1 180 ? -6.66253 35.00925 242.65433 1.000 99.41475 180 LYS D C 1
ATOM 18852 O O . LYS D 1 180 ? -6.67531 34.01354 241.91678 1.000 94.92857 180 LYS D O 1
ATOM 18871 N N . SER D 1 181 ? -5.73886 35.96507 242.54025 1.000 99.52936 181 SER D N 1
ATOM 18872 C CA . SER D 1 181 ? -4.59112 35.78944 241.65769 1.000 87.78175 181 SER D CA 1
ATOM 18873 C C . SER D 1 181 ? -3.72669 34.62139 242.11482 1.000 83.31353 181 SER D C 1
ATOM 18874 O O . SER D 1 181 ? -3.15202 33.90220 241.28905 1.000 79.12868 181 SER D O 1
ATOM 18882 N N . VAL D 1 182 ? -3.61974 34.42106 243.42684 1.000 86.98516 182 VAL D N 1
ATOM 18883 C CA . VAL D 1 182 ? -2.81698 33.35423 244.01349 1.000 80.64418 182 VAL D CA 1
ATOM 18884 C C . VAL D 1 182 ? -3.73629 32.45626 244.82781 1.000 73.00446 182 VAL D C 1
ATOM 18885 O O . VAL D 1 182 ? -4.47506 32.93735 245.69498 1.000 71.83082 182 VAL D O 1
ATOM 18898 N N . VAL D 1 183 ? -3.68783 31.15583 244.54521 1.000 68.11373 183 VAL D N 1
ATOM 18899 C CA . VAL D 1 183 ? -4.48857 30.15840 245.24155 1.000 62.70973 183 VAL D CA 1
ATOM 18900 C C . VAL D 1 183 ? -3.55177 29.14538 245.88088 1.000 61.44008 183 VAL D C 1
ATOM 18901 O O . VAL D 1 183 ? -2.44935 28.88962 245.38579 1.000 61.61990 183 VAL D O 1
ATOM 18914 N N . VAL D 1 184 ? -4.00045 28.56864 246.99338 1.000 54.75359 184 VAL D N 1
ATOM 18915 C CA . VAL D 1 184 ? -3.22107 27.60411 247.75975 1.000 57.95109 184 VAL D CA 1
ATOM 18916 C C . VAL D 1 184 ? -4.10251 26.40700 248.08664 1.000 64.97280 184 VAL D C 1
ATOM 18917 O O . VAL D 1 184 ? -5.19215 26.56930 248.64814 1.000 67.45231 184 VAL D O 1
ATOM 18930 N N . ALA D 1 185 ? -3.63522 25.20868 247.73346 1.000 69.47413 185 ALA D N 1
ATOM 18931 C CA . ALA D 1 185 ? -4.38792 24.00185 248.04890 1.000 69.73337 185 ALA D CA 1
ATOM 18932 C C . ALA D 1 185 ? -4.50820 23.87079 249.56183 1.000 75.13925 185 ALA D C 1
ATOM 18933 O O . ALA D 1 185 ? -3.51258 23.95029 250.28659 1.000 85.90437 185 ALA D O 1
ATOM 18940 N N . GLU D 1 186 ? -5.73779 23.67665 250.03972 1.000 75.58905 186 GLU D N 1
ATOM 18941 C CA . GLU D 1 186 ? -5.96181 23.54351 251.47476 1.000 72.95090 186 GLU D CA 1
ATOM 18942 C C . GLU D 1 186 ? -5.25040 22.32883 252.05561 1.000 70.63398 186 GLU D C 1
ATOM 18943 O O . GLU D 1 186 ? -4.81195 22.36282 253.21151 1.000 67.20828 186 GLU D O 1
ATOM 18955 N N . ASP D 1 187 ? -5.12081 21.25399 251.27565 1.000 71.64006 187 ASP D N 1
ATOM 18956 C CA . ASP D 1 187 ? -4.43104 20.06550 251.76735 1.000 69.29478 187 ASP D CA 1
ATOM 18957 C C . ASP D 1 187 ? -2.91992 20.25070 251.83618 1.000 69.23428 187 ASP D C 1
ATOM 18958 O O . ASP D 1 187 ? -2.25555 19.58399 252.63767 1.000 71.80784 187 ASP D O 1
ATOM 18967 N N . GLY D 1 188 ? -2.35503 21.13200 251.01907 1.000 68.87006 188 GLY D N 1
ATOM 18968 C CA . GLY D 1 188 ? -0.91415 21.15548 250.86290 1.000 65.09871 188 GLY D CA 1
ATOM 18969 C C . GLY D 1 188 ? -0.22407 22.12356 251.79739 1.000 68.53446 188 GLY D C 1
ATOM 18970 O O . GLY D 1 188 ? 0.98417 22.00941 252.02728 1.000 71.17250 188 GLY D O 1
ATOM 18974 N N . SER D 1 189 ? -0.98274 23.06367 252.36774 1.000 74.08684 189 SER D N 1
ATOM 18975 C CA . SER D 1 189 ? -0.42174 24.04260 253.29219 1.000 75.26219 189 SER D CA 1
ATOM 18976 C C . SER D 1 189 ? -0.19411 23.37898 254.64410 1.000 79.48413 189 SER D C 1
ATOM 18977 O O . SER D 1 189 ? -0.67879 23.86288 255.66640 1.000 77.55260 189 SER D O 1
ATOM 18985 N N . ARG D 1 190 ? 0.55869 22.27716 254.63578 1.000 92.57544 190 ARG D N 1
ATOM 18986 C CA . ARG D 1 190 ? 0.83082 21.50928 255.84289 1.000 98.59123 190 ARG D CA 1
ATOM 18987 C C . ARG D 1 190 ? 2.11741 22.01011 256.48741 1.000 101.58228 190 ARG D C 1
ATOM 18988 O O . ARG D 1 190 ? 3.19622 21.92301 255.89184 1.000 90.85102 190 ARG D O 1
ATOM 19009 N N . LEU D 1 191 ? 1.99577 22.53764 257.70309 1.000 74.69293 191 LEU D N 1
ATOM 19010 C CA . LEU D 1 191 ? 3.14238 22.95641 258.49409 1.000 64.15218 191 LEU D CA 1
ATOM 19011 C C . LEU D 1 191 ? 2.96577 22.44786 259.91433 1.000 56.73287 191 LEU D C 1
ATOM 19012 O O . LEU D 1 191 ? 1.87938 22.56640 260.48977 1.000 55.52182 191 LEU D O 1
ATOM 19028 N N . ASN D 1 192 ? 4.03364 21.87734 260.47260 1.000 52.85340 192 ASN D N 1
ATOM 19029 C CA . ASN D 1 192 ? 3.97040 21.36801 261.83650 1.000 46.85287 192 ASN D CA 1
ATOM 19030 C C . ASN D 1 192 ? 3.94537 22.49990 262.85272 1.000 46.96538 192 ASN D C 1
ATOM 19031 O O . ASN D 1 192 ? 3.35182 22.35712 263.92811 1.000 49.53579 192 ASN D O 1
ATOM 19042 N N . GLN D 1 193 ? 4.57540 23.62690 262.52486 1.000 43.56288 193 GLN D N 1
ATOM 19043 C CA . GLN D 1 193 ? 4.83967 24.68380 263.48427 1.000 43.97591 193 GLN D CA 1
ATOM 19044 C C . GLN D 1 193 ? 4.12167 25.98888 263.19289 1.000 43.47084 193 GLN D C 1
ATOM 19045 O O . GLN D 1 193 ? 4.11004 26.86535 264.06459 1.000 42.73111 193 GLN D O 1
ATOM 19059 N N . TYR D 1 194 ? 3.51857 26.14758 262.01775 1.000 43.65401 194 TYR D N 1
ATOM 19060 C CA . TYR D 1 194 ? 2.95761 27.42842 261.62133 1.000 43.92067 194 TYR D CA 1
ATOM 19061 C C . TYR D 1 194 ? 1.53784 27.26720 261.09694 1.000 44.85143 194 TYR D C 1
ATOM 19062 O O . TYR D 1 194 ? 1.17363 26.22811 260.54037 1.000 46.08125 194 TYR D O 1
ATOM 19080 N N . HIS D 1 195 ? 0.74498 28.32287 261.27321 1.000 50.58226 195 HIS D N 1
ATOM 19081 C CA . HIS D 1 195 ? -0.53004 28.49099 260.58673 1.000 51.88644 195 HIS D CA 1
ATOM 19082 C C . HIS D 1 195 ? -0.31309 29.41273 259.39281 1.000 51.96084 195 HIS D C 1
ATOM 19083 O O . HIS D 1 195 ? 0.31747 30.46481 259.53180 1.000 52.36065 195 HIS D O 1
ATOM 19097 N N . LEU D 1 196 ? -0.82772 29.02595 258.22695 1.000 51.99026 196 LEU D N 1
ATOM 19098 C CA . LEU D 1 196 ? -0.75156 29.87481 257.03759 1.000 48.56446 196 LEU D CA 1
ATOM 19099 C C . LEU D 1 196 ? -1.97594 30.78223 257.03476 1.000 49.63254 196 LEU D C 1
ATOM 19100 O O . LEU D 1 196 ? -3.05062 30.39880 256.56607 1.000 49.98789 196 LEU D O 1
ATOM 19116 N N . MET D 1 197 ? -1.81024 31.99516 257.56418 1.000 52.19205 197 MET D N 1
ATOM 19117 C CA . MET D 1 197 ? -2.93254 32.91936 257.68799 1.000 53.53852 197 MET D CA 1
ATOM 19118 C C . MET D 1 197 ? -3.52131 33.25884 256.32308 1.000 52.49222 197 MET D C 1
ATOM 19119 O O . MET D 1 197 ? -4.70669 33.01951 256.06390 1.000 53.53685 197 MET D O 1
ATOM 19133 N N . GLY D 1 198 ? -2.70828 33.82229 255.43937 1.000 49.00454 198 GLY D N 1
ATOM 19134 C CA . GLY D 1 198 ? -3.20551 34.22452 254.14118 1.000 51.32613 198 GLY D CA 1
ATOM 19135 C C . GLY D 1 198 ? -2.07824 34.65993 253.23482 1.000 48.97145 198 GLY D C 1
ATOM 19136 O O . GLY D 1 198 ? -0.90009 34.54457 253.57594 1.000 50.85343 198 GLY D O 1
ATOM 19140 N N . GLN D 1 199 ? -2.46087 35.17195 252.06681 1.000 49.02439 199 GLN D N 1
ATOM 19141 C CA . GLN D 1 199 ? -1.51041 35.57663 251.04258 1.000 48.94322 199 GLN D CA 1
ATOM 19142 C C . GLN D 1 199 ? -1.89901 36.93927 250.48950 1.000 49.04165 199 GLN D C 1
ATOM 19143 O O . GLN D 1 199 ? -3.08611 37.24377 250.33681 1.000 51.35691 199 GLN D O 1
ATOM 19157 N N . THR D 1 200 ? -0.89033 37.75621 250.19348 1.000 48.44607 200 THR D N 1
ATOM 19158 C CA . THR D 1 200 ? -1.09320 39.06942 249.60036 1.000 46.63378 200 THR D CA 1
ATOM 19159 C C . THR D 1 200 ? -0.07355 39.26393 248.48969 1.000 47.84665 200 THR D C 1
ATOM 19160 O O . THR D 1 200 ? 1.10737 38.94843 248.66165 1.000 48.45762 200 THR D O 1
ATOM 19171 N N . VAL D 1 201 ? -0.52988 39.78072 247.35601 1.000 51.01984 201 VAL D N 1
ATOM 19172 C CA . VAL D 1 201 ? 0.31975 39.96151 246.19850 1.000 48.01324 201 VAL D CA 1
ATOM 19173 C C . VAL D 1 201 ? 0.73830 41.42534 246.11070 1.000 49.76228 201 VAL D C 1
ATOM 19174 O O . VAL D 1 201 ? 0.19540 42.29306 246.78938 1.000 50.15754 201 VAL D O 1
ATOM 19187 N N . GLY D 1 202 ? 1.71437 41.70422 245.25524 1.000 48.52849 202 GLY D N 1
ATOM 19188 C CA . GLY D 1 202 ? 2.17901 43.06464 245.07159 1.000 45.94529 202 GLY D CA 1
ATOM 19189 C C . GLY D 1 202 ? 3.05735 43.17363 243.84811 1.000 50.02412 202 GLY D C 1
ATOM 19190 O O . GLY D 1 202 ? 3.61930 42.18248 243.37023 1.000 56.04823 202 GLY D O 1
ATOM 19194 N N . THR D 1 203 ? 3.16309 44.40030 243.34316 1.000 50.00023 203 THR D N 1
ATOM 19195 C CA . THR D 1 203 ? 3.99376 44.70639 242.18877 1.000 52.91148 203 THR D CA 1
ATOM 19196 C C . THR D 1 203 ? 4.61167 46.08231 242.37660 1.000 54.33858 203 THR D C 1
ATOM 19197 O O . THR D 1 203 ? 3.95336 47.00416 242.86560 1.000 57.57525 203 THR D O 1
ATOM 19208 N N . GLU D 1 204 ? 5.87626 46.21696 241.98935 1.000 52.39999 204 GLU D N 1
ATOM 19209 C CA . GLU D 1 204 ? 6.58510 47.47819 242.14137 1.000 54.76156 204 GLU D CA 1
ATOM 19210 C C . GLU D 1 204 ? 7.69768 47.54157 241.10673 1.000 55.15899 204 GLU D C 1
ATOM 19211 O O . GLU D 1 204 ? 8.31619 46.52342 240.78844 1.000 56.09704 204 GLU D O 1
ATOM 19223 N N . ASN D 1 205 ? 7.94728 48.74059 240.58951 1.000 54.51636 205 ASN D N 1
ATOM 19224 C CA . ASN D 1 205 ? 9.08261 48.98511 239.71395 1.000 53.57858 205 ASN D CA 1
ATOM 19225 C C . ASN D 1 205 ? 10.26450 49.43871 240.55798 1.000 54.62255 205 ASN D C 1
ATOM 19226 O O . ASN D 1 205 ? 10.10355 50.21447 241.50461 1.000 60.43558 205 ASN D O 1
ATOM 19236 N N . ILE D 1 206 ? 11.45105 48.94187 240.21893 1.000 50.47605 206 ILE D N 1
ATOM 19237 C CA . ILE D 1 206 ? 12.67980 49.28870 240.92224 1.000 50.85649 206 ILE D CA 1
ATOM 19238 C C . ILE D 1 206 ? 13.74621 49.63546 239.89505 1.000 51.78091 206 ILE D C 1
ATOM 19239 O O . ILE D 1 206 ? 14.02784 48.83988 238.99205 1.000 52.07771 206 ILE D O 1
ATOM 19255 N N . SER D 1 207 ? 14.33092 50.82277 240.02815 1.000 46.77286 207 SER D N 1
ATOM 19256 C CA . SER D 1 207 ? 15.39380 51.25384 239.12975 1.000 46.56905 207 SER D CA 1
ATOM 19257 C C . SER D 1 207 ? 16.71282 50.62881 239.57070 1.000 43.80952 207 SER D C 1
ATOM 19258 O O . SER D 1 207 ? 17.15598 50.83304 240.70558 1.000 45.70062 207 SER D O 1
ATOM 19266 N N . THR D 1 208 ? 17.33450 49.86636 238.67693 1.000 40.28592 208 THR D N 1
ATOM 19267 C CA . THR D 1 208 ? 18.60045 49.20094 238.93655 1.000 34.84163 208 THR D CA 1
ATOM 19268 C C . THR D 1 208 ? 19.60543 49.60730 237.86593 1.000 34.15536 208 THR D C 1
ATOM 19269 O O . THR D 1 208 ? 19.24255 50.12388 236.80486 1.000 37.01944 208 THR D O 1
ATOM 19280 N N . SER D 1 209 ? 20.88505 49.37064 238.15446 1.000 32.02994 209 SER D N 1
ATOM 19281 C CA . SER D 1 209 ? 21.93614 49.79519 237.23849 1.000 31.05814 209 SER D CA 1
ATOM 19282 C C . SER D 1 209 ? 21.87175 49.09377 235.89087 1.000 29.43100 209 SER D C 1
ATOM 19283 O O . SER D 1 209 ? 22.60090 49.49475 234.97591 1.000 33.47106 209 SER D O 1
ATOM 19291 N N . THR D 1 210 ? 21.03369 48.06727 235.74128 1.000 29.89634 210 THR D N 1
ATOM 19292 C CA . THR D 1 210 ? 20.82914 47.41517 234.45272 1.000 30.42415 210 THR D CA 1
ATOM 19293 C C . THR D 1 210 ? 19.43659 47.67329 233.89409 1.000 32.19116 210 THR D C 1
ATOM 19294 O O . THR D 1 210 ? 19.01901 46.99058 232.95144 1.000 35.33447 210 THR D O 1
ATOM 19305 N N . GLY D 1 211 ? 18.71101 48.63356 234.45167 1.000 32.62137 211 GLY D N 1
ATOM 19306 C CA . GLY D 1 211 ? 17.37458 48.96686 234.00192 1.000 35.66125 211 GLY D CA 1
ATOM 19307 C C . GLY D 1 211 ? 16.37915 48.94836 235.14747 1.000 39.10240 211 GLY D C 1
ATOM 19308 O O . GLY D 1 211 ? 16.67820 48.55671 236.27009 1.000 38.84788 211 GLY D O 1
ATOM 19312 N N . GLU D 1 212 ? 15.16549 49.38596 234.82048 1.000 40.91818 212 GLU D N 1
ATOM 19313 C CA . GLU D 1 212 ? 14.06350 49.42897 235.77928 1.000 46.73581 212 GLU D CA 1
ATOM 19314 C C . GLU D 1 212 ? 13.17174 48.22364 235.50900 1.000 46.87063 212 GLU D C 1
ATOM 19315 O O . GLU D 1 212 ? 12.40198 48.20743 234.54575 1.000 49.70932 212 GLU D O 1
ATOM 19327 N N . TYR D 1 213 ? 13.28347 47.21231 236.36106 1.000 49.11326 213 TYR D N 1
ATOM 19328 C CA . TYR D 1 213 ? 12.50819 45.98929 236.23589 1.000 49.18935 213 TYR D CA 1
ATOM 19329 C C . TYR D 1 213 ? 11.27806 46.06682 237.12890 1.000 52.32182 213 TYR D C 1
ATOM 19330 O O . TYR D 1 213 ? 11.26965 46.76683 238.14455 1.000 53.30584 213 TYR D O 1
ATOM 19348 N N . THR D 1 214 ? 10.23936 45.33171 236.74454 1.000 47.20117 214 THR D N 1
ATOM 19349 C CA . THR D 1 214 ? 9.00761 45.24409 237.52273 1.000 50.12222 214 THR D CA 1
ATOM 19350 C C . THR D 1 214 ? 9.00406 43.88407 238.21107 1.000 51.37685 214 THR D C 1
ATOM 19351 O O . THR D 1 214 ? 8.75022 42.85564 237.58015 1.000 51.26252 214 THR D O 1
ATOM 19362 N N . ILE D 1 215 ? 9.30444 43.87790 239.50359 1.000 55.87470 215 ILE D N 1
ATOM 19363 C CA . ILE D 1 215 ? 9.29619 42.65146 240.29129 1.000 58.91912 215 ILE D CA 1
ATOM 19364 C C . ILE D 1 215 ? 7.93040 42.50231 240.94345 1.000 53.26520 215 ILE D C 1
ATOM 19365 O O . ILE D 1 215 ? 7.36320 43.47114 241.46206 1.000 51.58486 215 ILE D O 1
ATOM 19381 N N . MET D 1 216 ? 7.39736 41.28524 240.91523 1.000 54.66579 216 MET D N 1
ATOM 19382 C CA . MET D 1 216 ? 6.12281 40.96214 241.53717 1.000 52.90120 216 MET D CA 1
ATOM 19383 C C . MET D 1 216 ? 6.36605 40.04056 242.72350 1.000 56.09609 216 MET D C 1
ATOM 19384 O O . MET D 1 216 ? 7.15347 39.09259 242.63546 1.000 55.37260 216 MET D O 1
ATOM 19398 N N . THR D 1 217 ? 5.69329 40.32879 243.83258 1.000 50.22791 217 THR D N 1
ATOM 19399 C CA . THR D 1 217 ? 5.93429 39.65436 245.09710 1.000 48.71414 217 THR D CA 1
ATOM 19400 C C . THR D 1 217 ? 4.67196 38.93610 245.55180 1.000 48.64263 217 THR D C 1
ATOM 19401 O O . THR D 1 217 ? 3.55226 39.38931 245.29693 1.000 50.46459 217 THR D O 1
ATOM 19412 N N . ALA D 1 218 ? 4.86847 37.80666 246.22966 1.000 44.02081 218 ALA D N 1
ATOM 19413 C CA . ALA D 1 218 ? 3.78316 37.02859 246.82087 1.000 49.75592 218 ALA D CA 1
ATOM 19414 C C . ALA D 1 218 ? 4.13500 36.78093 248.28158 1.000 48.94535 218 ALA D C 1
ATOM 19415 O O . ALA D 1 218 ? 5.03571 35.99041 248.58200 1.000 48.00141 218 ALA D O 1
ATOM 19422 N N . HIS D 1 219 ? 3.42764 37.45260 249.18598 1.000 48.62194 219 HIS D N 1
ATOM 19423 C CA . HIS D 1 219 ? 3.72726 37.38508 250.60933 1.000 46.90033 219 HIS D CA 1
ATOM 19424 C C . HIS D 1 219 ? 2.89271 36.29595 251.26849 1.000 47.55929 219 HIS D C 1
ATOM 19425 O O . HIS D 1 219 ? 1.68786 36.19301 251.02404 1.000 48.36745 219 HIS D O 1
ATOM 19439 N N . PHE D 1 220 ? 3.53966 35.48988 252.10900 1.000 46.67679 220 PHE D N 1
ATOM 19440 C CA . PHE D 1 220 ? 2.88718 34.41364 252.84698 1.000 47.33501 220 PHE D CA 1
ATOM 19441 C C . PHE D 1 220 ? 3.03685 34.71195 254.33251 1.000 50.26987 220 PHE D C 1
ATOM 19442 O O . PHE D 1 220 ? 4.14501 34.63870 254.87503 1.000 50.50144 220 PHE D O 1
ATOM 19459 N N . HIS D 1 221 ? 1.92988 35.05111 254.98625 1.000 47.66628 221 HIS D N 1
ATOM 19460 C CA . HIS D 1 221 ? 1.94287 35.39202 256.40131 1.000 48.93386 221 HIS D CA 1
ATOM 19461 C C . HIS D 1 221 ? 1.71001 34.13465 257.22653 1.000 50.31552 221 HIS D C 1
ATOM 19462 O O . HIS D 1 221 ? 0.88697 33.28747 256.86840 1.000 47.21320 221 HIS D O 1
ATOM 19476 N N . LEU D 1 222 ? 2.43502 34.01828 258.33641 1.000 54.15177 222 LEU D N 1
ATOM 19477 C CA . LEU D 1 222 ? 2.41062 32.80993 259.14440 1.000 50.50043 222 LEU D CA 1
ATOM 19478 C C . LEU D 1 222 ? 2.38370 33.17993 260.61769 1.000 50.91057 222 LEU D C 1
ATOM 19479 O O . LEU D 1 222 ? 3.01340 34.15934 261.02733 1.000 53.40259 222 LEU D O 1
ATOM 19495 N N . LYS D 1 223 ? 1.66924 32.38249 261.41043 1.000 44.96191 223 LYS D N 1
ATOM 19496 C CA . LYS D 1 223 ? 1.69016 32.48216 262.86427 1.000 47.58020 223 LYS D CA 1
ATOM 19497 C C . LYS D 1 223 ? 2.20027 31.16926 263.43987 1.000 45.59138 223 LYS D C 1
ATOM 19498 O O . LYS D 1 223 ? 1.77752 30.09293 263.00496 1.000 45.07140 223 LYS D O 1
ATOM 19517 N N . ARG D 1 224 ? 3.11217 31.25625 264.40681 1.000 47.43237 224 ARG D N 1
ATOM 19518 C CA . ARG D 1 224 ? 3.70047 30.05911 264.98948 1.000 45.57288 224 ARG D CA 1
ATOM 19519 C C . ARG D 1 224 ? 2.71612 29.36530 265.92850 1.000 46.70497 224 ARG D C 1
ATOM 19520 O O . ARG D 1 224 ? 1.87501 30.00126 266.56767 1.000 49.88895 224 ARG D O 1
ATOM 19541 N N . LYS D 1 225 ? 2.81279 28.04020 265.98268 1.000 43.83759 225 LYS D N 1
ATOM 19542 C CA . LYS D 1 225 ? 2.00016 27.22912 266.87973 1.000 44.24451 225 LYS D CA 1
ATOM 19543 C C . LYS D 1 225 ? 2.71193 27.04605 268.21427 1.000 48.11055 225 LYS D C 1
ATOM 19544 O O . LYS D 1 225 ? 3.86370 26.59931 268.25481 1.000 46.30767 225 LYS D O 1
ATOM 19563 N N . ILE D 1 226 ? 2.01715 27.38157 269.30531 1.000 50.30602 226 ILE D N 1
ATOM 19564 C CA . ILE D 1 226 ? 2.61900 27.31564 270.63543 1.000 45.95164 226 ILE D CA 1
ATOM 19565 C C . ILE D 1 226 ? 2.54711 25.92982 271.25045 1.000 44.48274 226 ILE D C 1
ATOM 19566 O O . ILE D 1 226 ? 3.21899 25.67584 272.25785 1.000 43.84482 226 ILE D O 1
ATOM 19582 N N . GLY D 1 227 ? 1.76257 25.02392 270.66770 1.000 48.66246 227 GLY D N 1
ATOM 19583 C CA . GLY D 1 227 ? 1.56044 23.72628 271.29117 1.000 54.86734 227 GLY D CA 1
ATOM 19584 C C . GLY D 1 227 ? 2.85620 22.97655 271.53140 1.000 48.93086 227 GLY D C 1
ATOM 19585 O O . GLY D 1 227 ? 3.07586 22.41691 272.60923 1.000 46.47689 227 GLY D O 1
ATOM 19589 N N . TYR D 1 228 ? 3.73209 22.94964 270.52635 1.000 47.75518 228 TYR D N 1
ATOM 19590 C CA . TYR D 1 228 ? 4.96086 22.17285 270.64958 1.000 47.23539 228 TYR D CA 1
ATOM 19591 C C . TYR D 1 228 ? 5.82094 22.66125 271.80778 1.000 45.92639 228 TYR D C 1
ATOM 19592 O O . TYR D 1 228 ? 6.35913 21.85427 272.57455 1.000 46.22327 228 TYR D O 1
ATOM 19610 N N . PHE D 1 229 ? 5.97253 23.97637 271.94735 1.000 39.28010 229 PHE D N 1
ATOM 19611 C CA . PHE D 1 229 ? 6.84536 24.51223 272.98314 1.000 38.06834 229 PHE D CA 1
ATOM 19612 C C . PHE D 1 229 ? 6.21054 24.41903 274.36108 1.000 39.72041 229 PHE D C 1
ATOM 19613 O O . PHE D 1 229 ? 6.92908 24.33441 275.36269 1.000 42.14860 229 PHE D O 1
ATOM 19630 N N . VAL D 1 230 ? 4.87876 24.42504 274.43419 1.000 46.26324 230 VAL D N 1
ATOM 19631 C CA . VAL D 1 230 ? 4.21159 24.16219 275.70488 1.000 41.56031 230 VAL D CA 1
ATOM 19632 C C . VAL D 1 230 ? 4.63320 22.80281 276.24575 1.000 36.54151 230 VAL D C 1
ATOM 19633 O O . VAL D 1 230 ? 4.87600 22.64128 277.44743 1.000 37.35668 230 VAL D O 1
ATOM 19646 N N . ILE D 1 231 ? 4.73804 21.80665 275.36669 1.000 36.42500 231 ILE D N 1
ATOM 19647 C CA . ILE D 1 231 ? 5.04374 20.45572 275.82310 1.000 41.38272 231 ILE D CA 1
ATOM 19648 C C . ILE D 1 231 ? 6.54012 20.27645 276.04696 1.000 44.19353 231 ILE D C 1
ATOM 19649 O O . ILE D 1 231 ? 6.95200 19.52851 276.94408 1.000 34.82686 231 ILE D O 1
ATOM 19665 N N . GLN D 1 232 ? 7.37376 20.93504 275.24227 1.000 39.11721 232 GLN D N 1
ATOM 19666 C CA . GLN D 1 232 ? 8.80850 20.69286 275.29564 1.000 37.60872 232 GLN D CA 1
ATOM 19667 C C . GLN D 1 232 ? 9.55030 21.65154 276.21462 1.000 34.88834 232 GLN D C 1
ATOM 19668 O O . GLN D 1 232 ? 10.62259 21.29630 276.72152 1.000 35.20362 232 GLN D O 1
ATOM 19682 N N . THR D 1 233 ? 9.02314 22.85701 276.43698 1.000 34.08949 233 THR D N 1
ATOM 19683 C CA . THR D 1 233 ? 9.78462 23.85432 277.18080 1.000 35.41309 233 THR D CA 1
ATOM 19684 C C . THR D 1 233 ? 9.01131 24.44635 278.35299 1.000 35.03379 233 THR D C 1
ATOM 19685 O O . THR D 1 233 ? 9.53373 24.51532 279.47013 1.000 35.68934 233 THR D O 1
ATOM 19696 N N . TYR D 1 234 ? 7.77267 24.87849 278.11781 1.000 34.06538 234 TYR D N 1
ATOM 19697 C CA . TYR D 1 234 ? 7.03904 25.59218 279.15748 1.000 33.35395 234 TYR D CA 1
ATOM 19698 C C . TYR D 1 234 ? 6.64972 24.66213 280.29820 1.000 34.18891 234 TYR D C 1
ATOM 19699 O O . TYR D 1 234 ? 6.91664 24.95698 281.46929 1.000 34.57909 234 TYR D O 1
ATOM 19717 N N . LEU D 1 235 ? 6.01723 23.53512 279.98148 1.000 34.52660 235 LEU D N 1
ATOM 19718 C CA . LEU D 1 235 ? 5.64710 22.59538 281.03640 1.000 35.36710 235 LEU D CA 1
ATOM 19719 C C . LEU D 1 235 ? 6.86204 22.09697 281.80320 1.000 34.62195 235 LEU D C 1
ATOM 19720 O O . LEU D 1 235 ? 6.83958 22.13495 283.04573 1.000 35.30279 235 LEU D O 1
ATOM 19736 N N . PRO D 1 236 ? 7.93352 21.62474 281.15799 1.000 33.32535 236 PRO D N 1
ATOM 19737 C CA . PRO D 1 236 ? 9.13248 21.23711 281.92889 1.000 32.70502 236 PRO D CA 1
ATOM 19738 C C . PRO D 1 236 ? 9.66163 22.34014 282.83205 1.000 32.77035 236 PRO D C 1
ATOM 19739 O O . PRO D 1 236 ? 10.14827 22.05400 283.93331 1.000 35.01342 236 PRO D O 1
ATOM 19750 N N . CYS D 1 237 ? 9.58638 23.59842 282.39548 1.000 32.66178 237 CYS D N 1
ATOM 19751 C CA . CYS D 1 237 ? 10.07005 24.69608 283.22760 1.000 33.10259 237 CYS D CA 1
ATOM 19752 C C . CYS D 1 237 ? 9.13576 24.95485 284.40440 1.000 34.23045 237 CYS D C 1
ATOM 19753 O O . CYS D 1 237 ? 9.58622 25.11875 285.54456 1.000 35.73548 237 CYS D O 1
ATOM 19761 N N . ILE D 1 238 ? 7.82703 24.99540 284.14842 1.000 35.21037 238 ILE D N 1
ATOM 19762 C CA . ILE D 1 238 ? 6.87839 25.28134 285.22064 1.000 36.68451 238 ILE D CA 1
ATOM 19763 C C . ILE D 1 238 ? 6.87433 24.16177 286.25361 1.000 37.16803 238 ILE D C 1
ATOM 19764 O O . ILE D 1 238 ? 6.66060 24.40938 287.44538 1.000 39.70028 238 ILE D O 1
ATOM 19780 N N . MET D 1 239 ? 7.07810 22.91573 285.82820 1.000 36.65674 239 MET D N 1
ATOM 19781 C CA . MET D 1 239 ? 7.11036 21.82666 286.79679 1.000 43.76683 239 MET D CA 1
ATOM 19782 C C . MET D 1 239 ? 8.39893 21.84968 287.60871 1.000 44.84851 239 MET D C 1
ATOM 19783 O O . MET D 1 239 ? 8.43090 21.34126 288.73608 1.000 49.49019 239 MET D O 1
ATOM 19797 N N . THR D 1 240 ? 9.46642 22.43199 287.05761 1.000 42.02762 240 THR D N 1
ATOM 19798 C CA . THR D 1 240 ? 10.72900 22.51221 287.78253 1.000 40.76018 240 THR D CA 1
ATOM 19799 C C . THR D 1 240 ? 10.74605 23.64601 288.80204 1.000 43.61926 240 THR D C 1
ATOM 19800 O O . THR D 1 240 ? 11.38898 23.51763 289.85080 1.000 45.50287 240 THR D O 1
ATOM 19811 N N . VAL D 1 241 ? 10.05976 24.75578 288.52305 1.000 42.65196 241 VAL D N 1
ATOM 19812 C CA . VAL D 1 241 ? 10.02800 25.85018 289.48887 1.000 44.67066 241 VAL D CA 1
ATOM 19813 C C . VAL D 1 241 ? 9.19697 25.46571 290.70687 1.000 54.60167 241 VAL D C 1
ATOM 19814 O O . VAL D 1 241 ? 9.56499 25.77255 291.84732 1.000 57.68643 241 VAL D O 1
ATOM 19827 N N . ILE D 1 242 ? 8.06288 24.79511 290.49189 1.000 60.07723 242 ILE D N 1
ATOM 19828 C CA . ILE D 1 242 ? 7.24813 24.35454 291.62114 1.000 63.81307 242 ILE D CA 1
ATOM 19829 C C . ILE D 1 242 ? 8.00847 23.33070 292.45353 1.000 61.10710 242 ILE D C 1
ATOM 19830 O O . ILE D 1 242 ? 7.89158 23.29734 293.68449 1.000 67.13672 242 ILE D O 1
ATOM 19846 N N . LEU D 1 243 ? 8.79731 22.47757 291.79689 1.000 51.94271 243 LEU D N 1
ATOM 19847 C CA . LEU D 1 243 ? 9.60820 21.51205 292.52989 1.000 48.81221 243 LEU D CA 1
ATOM 19848 C C . LEU D 1 243 ? 10.57974 22.21759 293.46617 1.000 45.87713 243 LEU D C 1
ATOM 19849 O O . LEU D 1 243 ? 10.75454 21.80543 294.61857 1.000 44.72722 243 LEU D O 1
ATOM 19865 N N . SER D 1 244 ? 11.22379 23.28458 292.98804 1.000 44.51337 244 SER D N 1
ATOM 19866 C CA . SER D 1 244 ? 12.15944 24.01649 293.83353 1.000 45.15105 244 SER D CA 1
ATOM 19867 C C . SER D 1 244 ? 11.46588 24.59643 295.05795 1.000 47.39435 244 SER D C 1
ATOM 19868 O O . SER D 1 244 ? 12.08276 24.71647 296.12281 1.000 44.44436 244 SER D O 1
ATOM 19876 N N . GLN D 1 245 ? 10.19167 24.96893 294.92707 1.000 49.56935 245 GLN D N 1
ATOM 19877 C CA . GLN D 1 245 ? 9.46387 25.56654 296.03838 1.000 50.63729 245 GLN D CA 1
ATOM 19878 C C . GLN D 1 245 ? 9.06236 24.54559 297.09444 1.000 49.55787 245 GLN D C 1
ATOM 19879 O O . GLN D 1 245 ? 8.74945 24.93573 298.22550 1.000 50.38555 245 GLN D O 1
ATOM 19893 N N . VAL D 1 246 ? 9.06617 23.25305 296.75752 1.000 52.07669 246 VAL D N 1
ATOM 19894 C CA . VAL D 1 246 ? 8.81713 22.22571 297.76016 1.000 50.28647 246 VAL D CA 1
ATOM 19895 C C . VAL D 1 246 ? 9.84508 22.29594 298.87983 1.000 50.47332 246 VAL D C 1
ATOM 19896 O O . VAL D 1 246 ? 9.57894 21.84121 299.99736 1.000 53.36990 246 VAL D O 1
ATOM 19909 N N . SER D 1 247 ? 11.02605 22.85387 298.60457 1.000 44.49813 247 SER D N 1
ATOM 19910 C CA . SER D 1 247 ? 12.04111 22.99077 299.64258 1.000 44.89153 247 SER D CA 1
ATOM 19911 C C . SER D 1 247 ? 11.52341 23.79066 300.83024 1.000 46.18055 247 SER D C 1
ATOM 19912 O O . SER D 1 247 ? 11.93638 23.54597 301.97022 1.000 45.23935 247 SER D O 1
ATOM 19920 N N . PHE D 1 248 ? 10.61567 24.74119 300.59026 1.000 45.52064 248 PHE D N 1
ATOM 19921 C CA . PHE D 1 248 ? 10.11606 25.56258 301.68728 1.000 46.53973 248 PHE D CA 1
ATOM 19922 C C . PHE D 1 248 ? 9.34743 24.73203 302.70667 1.000 54.05399 248 PHE D C 1
ATOM 19923 O O . PHE D 1 248 ? 9.31151 25.08251 303.89191 1.000 56.44093 248 PHE D O 1
ATOM 19940 N N . TRP D 1 249 ? 8.72717 23.63619 302.27179 1.000 52.62318 249 TRP D N 1
ATOM 19941 C CA . TRP D 1 249 ? 7.93356 22.78910 303.15346 1.000 52.74415 249 TRP D CA 1
ATOM 19942 C C . TRP D 1 249 ? 8.77707 21.81034 303.95893 1.000 54.43638 249 TRP D C 1
ATOM 19943 O O . TRP D 1 249 ? 8.21501 20.94122 304.63402 1.000 59.22655 249 TRP D O 1
ATOM 19964 N N . LEU D 1 250 ? 10.09886 21.92645 303.90168 1.000 54.36762 250 LEU D N 1
ATOM 19965 C CA . LEU D 1 250 ? 10.99456 21.14523 304.73694 1.000 53.53875 250 LEU D CA 1
ATOM 19966 C C . LEU D 1 250 ? 11.61515 22.05842 305.78688 1.000 54.06652 250 LEU D C 1
ATOM 19967 O O . LEU D 1 250 ? 11.63401 23.28444 305.64470 1.000 53.21425 250 LEU D O 1
ATOM 19983 N N . ASN D 1 251 ? 12.13099 21.44829 306.84724 1.000 53.67071 251 ASN D N 1
ATOM 19984 C CA . ASN D 1 251 ? 12.75419 22.20750 307.91967 1.000 59.39378 251 ASN D CA 1
ATOM 19985 C C . ASN D 1 251 ? 14.20382 22.52634 307.57993 1.000 53.18892 251 ASN D C 1
ATOM 19986 O O . ASN D 1 251 ? 14.86724 21.79770 306.83445 1.000 49.71709 251 ASN D O 1
ATOM 19997 N N . ARG D 1 252 ? 14.69341 23.63542 308.14032 1.000 53.67245 252 ARG D N 1
ATOM 19998 C CA . ARG D 1 252 ? 16.09173 23.99861 307.95116 1.000 53.59509 252 ARG D CA 1
ATOM 19999 C C . ARG D 1 252 ? 17.01888 22.90854 308.46824 1.000 48.54666 252 ARG D C 1
ATOM 20000 O O . ARG D 1 252 ? 18.17146 22.82497 308.02931 1.000 51.15845 252 ARG D O 1
ATOM 20021 N N . GLU D 1 253 ? 16.54035 22.07824 309.39790 1.000 48.57339 253 GLU D N 1
ATOM 20022 C CA . GLU D 1 253 ? 17.34813 20.97222 309.89651 1.000 50.90441 253 GLU D CA 1
ATOM 20023 C C . GLU D 1 253 ? 17.79928 20.05639 308.76650 1.000 45.07279 253 GLU D C 1
ATOM 20024 O O . GLU D 1 253 ? 18.90763 19.51050 308.81642 1.000 44.28921 253 GLU D O 1
ATOM 20036 N N . SER D 1 254 ? 16.96031 19.87527 307.74335 1.000 52.38311 254 SER D N 1
ATOM 20037 C CA . SER D 1 254 ? 17.30220 19.04383 306.58806 1.000 48.03290 254 SER D CA 1
ATOM 20038 C C . SER D 1 254 ? 18.10745 19.88403 305.59521 1.000 45.94191 254 SER D C 1
ATOM 20039 O O . SER D 1 254 ? 17.68606 20.17200 304.47334 1.000 44.51540 254 SER D O 1
ATOM 20047 N N . VAL D 1 255 ? 19.30308 20.27993 306.03459 1.000 43.49261 255 VAL D N 1
ATOM 20048 C CA . VAL D 1 255 ? 20.13152 21.16844 305.22407 1.000 40.68681 255 VAL D CA 1
ATOM 20049 C C . VAL D 1 255 ? 20.47378 20.51072 303.89268 1.000 39.59458 255 VAL D C 1
ATOM 20050 O O . VAL D 1 255 ? 20.29579 21.10415 302.82239 1.000 39.16150 255 VAL D O 1
ATOM 20063 N N . ALA D 1 256 ? 20.97841 19.27637 303.93753 1.000 43.03442 256 ALA D N 1
ATOM 20064 C CA . ALA D 1 256 ? 21.33000 18.58082 302.70297 1.000 41.95182 256 ALA D CA 1
ATOM 20065 C C . ALA D 1 256 ? 20.11689 18.43886 301.79064 1.000 41.84122 256 ALA D C 1
ATOM 20066 O O . ALA D 1 256 ? 20.20016 18.69129 300.58331 1.000 43.50311 256 ALA D O 1
ATOM 20073 N N . ALA D 1 257 ? 18.97500 18.03523 302.35369 1.000 47.17104 257 ALA D N 1
ATOM 20074 C CA . ALA D 1 257 ? 17.76299 17.89172 301.55255 1.000 40.68770 257 ALA D CA 1
ATOM 20075 C C . ALA D 1 257 ? 17.38645 19.21306 300.89563 1.000 39.30621 257 ALA D C 1
ATOM 20076 O O . ALA D 1 257 ? 17.18408 19.28049 299.67776 1.000 40.27650 257 ALA D O 1
ATOM 20083 N N . ARG D 1 258 ? 17.28761 20.27969 301.69258 1.000 41.24943 258 ARG D N 1
ATOM 20084 C CA . ARG D 1 258 ? 16.98499 21.59351 301.13462 1.000 40.80532 258 ARG D CA 1
ATOM 20085 C C . ARG D 1 258 ? 17.98729 21.96760 300.04942 1.000 37.87740 258 ARG D C 1
ATOM 20086 O O . ARG D 1 258 ? 17.61533 22.54258 299.02010 1.000 37.36478 258 ARG D O 1
ATOM 20107 N N . THR D 1 259 ? 19.26600 21.65194 300.26344 1.000 37.33603 259 THR D N 1
ATOM 20108 C CA . THR D 1 259 ? 20.28125 21.94751 299.25730 1.000 36.10271 259 THR D CA 1
ATOM 20109 C C . THR D 1 259 ? 20.03491 21.15136 297.98075 1.000 35.69726 259 THR D C 1
ATOM 20110 O O . THR D 1 259 ? 20.09921 21.69400 296.87089 1.000 34.50786 259 THR D O 1
ATOM 20121 N N . VAL D 1 260 ? 19.75909 19.85285 298.11994 1.000 35.54531 260 VAL D N 1
ATOM 20122 C CA . VAL D 1 260 ? 19.49965 19.01876 296.94869 1.000 34.88953 260 VAL D CA 1
ATOM 20123 C C . VAL D 1 260 ? 18.38162 19.61683 296.10608 1.000 34.87900 260 VAL D C 1
ATOM 20124 O O . VAL D 1 260 ? 18.45859 19.64479 294.87213 1.000 34.00972 260 VAL D O 1
ATOM 20137 N N . PHE D 1 261 ? 17.31886 20.09275 296.75670 1.000 35.90681 261 PHE D N 1
ATOM 20138 C CA . PHE D 1 261 ? 16.22760 20.73007 296.02857 1.000 36.05174 261 PHE D CA 1
ATOM 20139 C C . PHE D 1 261 ? 16.74418 21.89413 295.19209 1.000 35.19460 261 PHE D C 1
ATOM 20140 O O . PHE D 1 261 ? 16.54853 21.94061 293.97274 1.000 34.50617 261 PHE D O 1
ATOM 20157 N N . GLY D 1 262 ? 17.41409 22.84808 295.83660 1.000 35.27601 262 GLY D N 1
ATOM 20158 C CA . GLY D 1 262 ? 17.82691 24.04819 295.12902 1.000 34.64573 262 GLY D CA 1
ATOM 20159 C C . GLY D 1 262 ? 18.89338 23.77719 294.08642 1.000 33.35517 262 GLY D C 1
ATOM 20160 O O . GLY D 1 262 ? 18.75172 24.15964 292.92248 1.000 32.70681 262 GLY D O 1
ATOM 20164 N N . VAL D 1 263 ? 19.97347 23.10268 294.48792 1.000 33.02329 263 VAL D N 1
ATOM 20165 C CA . VAL D 1 263 ? 21.08764 22.86970 293.57047 1.000 31.88281 263 VAL D CA 1
ATOM 20166 C C . VAL D 1 263 ? 20.61518 22.14040 292.31884 1.000 31.27627 263 VAL D C 1
ATOM 20167 O O . VAL D 1 263 ? 21.08534 22.41441 291.20783 1.000 30.37691 263 VAL D O 1
ATOM 20180 N N . THR D 1 264 ? 19.68871 21.19694 292.47337 1.000 31.80455 264 THR D N 1
ATOM 20181 C CA . THR D 1 264 ? 19.25501 20.41098 291.32486 1.000 31.30777 264 THR D CA 1
ATOM 20182 C C . THR D 1 264 ? 18.32066 21.20857 290.42695 1.000 31.24695 264 THR D C 1
ATOM 20183 O O . THR D 1 264 ? 18.45954 21.17824 289.19968 1.000 30.43571 264 THR D O 1
ATOM 20194 N N . THR D 1 265 ? 17.37589 21.94244 291.01884 1.000 32.14622 265 THR D N 1
ATOM 20195 C CA . THR D 1 265 ? 16.39754 22.66210 290.21115 1.000 32.24954 265 THR D CA 1
ATOM 20196 C C . THR D 1 265 ? 17.02303 23.82557 289.45034 1.000 31.48943 265 THR D C 1
ATOM 20197 O O . THR D 1 265 ? 16.57126 24.14997 288.34601 1.000 31.12353 265 THR D O 1
ATOM 20208 N N . VAL D 1 266 ? 18.04976 24.46719 290.01092 1.000 31.29927 266 VAL D N 1
ATOM 20209 C CA . VAL D 1 266 ? 18.69510 25.56355 289.29448 1.000 30.63128 266 VAL D CA 1
ATOM 20210 C C . VAL D 1 266 ? 19.40531 25.03976 288.05291 1.000 29.47855 266 VAL D C 1
ATOM 20211 O O . VAL D 1 266 ? 19.38457 25.67832 286.99349 1.000 28.94870 266 VAL D O 1
ATOM 20224 N N . LEU D 1 267 ? 20.04025 23.86974 288.15713 1.000 29.12568 267 LEU D N 1
ATOM 20225 C CA . LEU D 1 267 ? 20.73456 23.30315 287.00525 1.000 28.10315 267 LEU D CA 1
ATOM 20226 C C . LEU D 1 267 ? 19.75931 22.68607 286.01351 1.000 27.98216 267 LEU D C 1
ATOM 20227 O O . LEU D 1 267 ? 19.96788 22.77393 284.79727 1.000 27.22097 267 LEU D O 1
ATOM 20243 N N . THR D 1 268 ? 18.69766 22.04865 286.51088 1.000 28.77425 268 THR D N 1
ATOM 20244 C CA . THR D 1 268 ? 17.63073 21.61612 285.61904 1.000 28.84328 268 THR D CA 1
ATOM 20245 C C . THR D 1 268 ? 17.14375 22.78983 284.78195 1.000 28.69229 268 THR D C 1
ATOM 20246 O O . THR D 1 268 ? 16.92341 22.65656 283.57299 1.000 28.16378 268 THR D O 1
ATOM 20257 N N . MET D 1 269 ? 16.97993 23.95594 285.41291 1.000 29.19904 269 MET D N 1
ATOM 20258 C CA . MET D 1 269 ? 16.55424 25.14371 284.68210 1.000 29.14802 269 MET D CA 1
ATOM 20259 C C . MET D 1 269 ? 17.63226 25.60837 283.71223 1.000 28.05956 269 MET D C 1
ATOM 20260 O O . MET D 1 269 ? 17.32434 26.05265 282.60092 1.000 27.69619 269 MET D O 1
ATOM 20274 N N . THR D 1 270 ? 18.90199 25.51531 284.11133 1.000 27.58642 270 THR D N 1
ATOM 20275 C CA . THR D 1 270 ? 19.98623 25.85921 283.19583 1.000 26.60352 270 THR D CA 1
ATOM 20276 C C . THR D 1 270 ? 19.99545 24.93052 281.98744 1.000 25.88168 270 THR D C 1
ATOM 20277 O O . THR D 1 270 ? 20.11261 25.38168 280.84227 1.000 25.29623 270 THR D O 1
ATOM 20288 N N . THR D 1 271 ? 19.87383 23.62209 282.22504 1.000 25.96201 271 THR D N 1
ATOM 20289 C CA . THR D 1 271 ? 19.92057 22.66838 281.12149 1.000 25.34148 271 THR D CA 1
ATOM 20290 C C . THR D 1 271 ? 18.75543 22.88183 280.16464 1.000 25.45147 271 THR D C 1
ATOM 20291 O O . THR D 1 271 ? 18.91986 22.79180 278.94339 1.000 24.78079 271 THR D O 1
ATOM 20302 N N . LEU D 1 272 ? 17.56657 23.15836 280.70060 1.000 26.35295 272 LEU D N 1
ATOM 20303 C CA . LEU D 1 272 ? 16.41288 23.41018 279.84371 1.000 26.59447 272 LEU D CA 1
ATOM 20304 C C . LEU D 1 272 ? 16.64789 24.61429 278.93914 1.000 26.10209 272 LEU D C 1
ATOM 20305 O O . LEU D 1 272 ? 16.24809 24.60866 277.76823 1.000 25.77827 272 LEU D O 1
ATOM 20321 N N . SER D 1 273 ? 17.28874 25.66004 279.46610 1.000 26.09403 273 SER D N 1
ATOM 20322 C CA . SER D 1 273 ? 17.59682 26.83310 278.65441 1.000 25.67636 273 SER D CA 1
ATOM 20323 C C . SER D 1 273 ? 18.46126 26.45091 277.45791 1.000 24.61051 273 SER D C 1
ATOM 20324 O O . SER D 1 273 ? 18.07184 26.64793 276.30114 1.000 24.31076 273 SER D O 1
ATOM 20332 N N . ILE D 1 274 ? 19.65723 25.92164 277.72239 1.000 24.08038 274 ILE D N 1
ATOM 20333 C CA . ILE D 1 274 ? 20.56663 25.55529 276.64020 1.000 23.40907 274 ILE D CA 1
ATOM 20334 C C . ILE D 1 274 ? 19.88327 24.60249 275.66997 1.000 24.44390 274 ILE D C 1
ATOM 20335 O O . ILE D 1 274 ? 19.99662 24.75072 274.44742 1.000 30.65757 274 ILE D O 1
ATOM 20351 N N . SER D 1 275 ? 19.15950 23.61411 276.19750 1.000 28.25117 275 SER D N 1
ATOM 20352 C CA . SER D 1 275 ? 18.46426 22.65842 275.34109 1.000 26.93450 275 SER D CA 1
ATOM 20353 C C . SER D 1 275 ? 17.42504 23.34970 274.46711 1.000 27.96205 275 SER D C 1
ATOM 20354 O O . SER D 1 275 ? 17.37281 23.12933 273.25153 1.000 29.28561 275 SER D O 1
ATOM 20362 N N . ALA D 1 276 ? 16.58331 24.19184 275.07165 1.000 28.33675 276 ALA D N 1
ATOM 20363 C CA . ALA D 1 276 ? 15.52673 24.84616 274.30743 1.000 30.76242 276 ALA D CA 1
ATOM 20364 C C . ALA D 1 276 ? 16.08579 25.75762 273.22298 1.000 31.30281 276 ALA D C 1
ATOM 20365 O O . ALA D 1 276 ? 15.44234 25.94190 272.18252 1.000 33.95102 276 ALA D O 1
ATOM 20372 N N . ARG D 1 277 ? 17.27617 26.32584 273.43307 1.000 26.19848 277 ARG D N 1
ATOM 20373 C CA . ARG D 1 277 ? 17.85985 27.22294 272.44289 1.000 25.59556 277 ARG D CA 1
ATOM 20374 C C . ARG D 1 277 ? 18.63281 26.50892 271.34465 1.000 26.42563 277 ARG D C 1
ATOM 20375 O O . ARG D 1 277 ? 18.87415 27.11407 270.29231 1.000 29.09858 277 ARG D O 1
ATOM 20396 N N . ASN D 1 278 ? 19.03191 25.25083 271.54874 1.000 30.70245 278 ASN D N 1
ATOM 20397 C CA . ASN D 1 278 ? 19.83779 24.58289 270.53037 1.000 32.00570 278 ASN D CA 1
ATOM 20398 C C . ASN D 1 278 ? 19.03977 24.39409 269.24666 1.000 29.34772 278 ASN D C 1
ATOM 20399 O O . ASN D 1 278 ? 19.59265 24.48036 268.14279 1.000 34.72509 278 ASN D O 1
ATOM 20410 N N . SER D 1 279 ? 17.73921 24.13446 269.37001 1.000 30.68601 279 SER D N 1
ATOM 20411 C CA . SER D 1 279 ? 16.90296 23.89299 268.20328 1.000 28.21137 279 SER D CA 1
ATOM 20412 C C . SER D 1 279 ? 16.59909 25.16450 267.42334 1.000 26.83359 279 SER D C 1
ATOM 20413 O O . SER D 1 279 ? 16.14870 25.06945 266.27640 1.000 26.53545 279 SER D O 1
ATOM 20421 N N . LEU D 1 280 ? 16.84487 26.33834 268.00112 1.000 27.45327 280 LEU D N 1
ATOM 20422 C CA . LEU D 1 280 ? 16.48195 27.60212 267.38180 1.000 26.74612 280 LEU D CA 1
ATOM 20423 C C . LEU D 1 280 ? 17.65380 28.22017 266.63577 1.000 24.65081 280 LEU D C 1
ATOM 20424 O O . LEU D 1 280 ? 18.81030 27.82879 266.82357 1.000 23.80929 280 LEU D O 1
ATOM 20440 N N . PRO D 1 281 ? 17.38299 29.20186 265.77529 1.000 21.81804 281 PRO D N 1
ATOM 20441 C CA . PRO D 1 281 ? 18.47940 29.89611 265.08669 1.000 25.18867 281 PRO D CA 1
ATOM 20442 C C . PRO D 1 281 ? 19.35848 30.62696 266.08824 1.000 25.56533 281 PRO D C 1
ATOM 20443 O O . PRO D 1 281 ? 18.87658 31.16627 267.08600 1.000 27.56714 281 PRO D O 1
ATOM 20454 N N . LYS D 1 282 ? 20.66137 30.64844 265.81209 1.000 23.80398 282 LYS D N 1
ATOM 20455 C CA . LYS D 1 282 ? 21.62862 31.27194 266.71302 1.000 24.94915 282 LYS D CA 1
ATOM 20456 C C . LYS D 1 282 ? 21.54881 32.79674 266.60342 1.000 25.83168 282 LYS D C 1
ATOM 20457 O O . LYS D 1 282 ? 22.48589 33.48089 266.19292 1.000 25.77845 282 LYS D O 1
ATOM 20476 N N . VAL D 1 283 ? 20.38674 33.32155 266.98531 1.000 29.43528 283 VAL D N 1
ATOM 20477 C CA . VAL D 1 283 ? 20.15536 34.76058 266.98282 1.000 30.95981 283 VAL D CA 1
ATOM 20478 C C . VAL D 1 283 ? 20.79568 35.36694 268.22324 1.000 34.96555 283 VAL D C 1
ATOM 20479 O O . VAL D 1 283 ? 20.79961 34.75885 269.30203 1.000 40.13663 283 VAL D O 1
ATOM 20492 N N . ALA D 1 284 ? 21.32883 36.58349 268.07969 1.000 36.70128 284 ALA D N 1
ATOM 20493 C CA . ALA D 1 284 ? 22.04207 37.25306 269.16140 1.000 32.12212 284 ALA D CA 1
ATOM 20494 C C . ALA D 1 284 ? 21.14135 38.15909 269.99063 1.000 29.88058 284 ALA D C 1
ATOM 20495 O O . ALA D 1 284 ? 21.59989 39.19725 270.48503 1.000 36.75776 284 ALA D O 1
ATOM 20502 N N . TYR D 1 285 ? 19.87423 37.79248 270.16412 1.000 33.06912 285 TYR D N 1
ATOM 20503 C CA . TYR D 1 285 ? 18.96068 38.55664 271.00019 1.000 28.30143 285 TYR D CA 1
ATOM 20504 C C . TYR D 1 285 ? 17.99157 37.59910 271.67815 1.000 29.81573 285 TYR D C 1
ATOM 20505 O O . TYR D 1 285 ? 17.73324 36.49542 271.19224 1.000 33.61049 285 TYR D O 1
ATOM 20523 N N . ALA D 1 286 ? 17.45597 38.03648 272.81165 1.000 27.02127 286 ALA D N 1
ATOM 20524 C CA . ALA D 1 286 ? 16.55673 37.20302 273.59086 1.000 27.42849 286 ALA D CA 1
ATOM 20525 C C . ALA D 1 286 ? 15.16024 37.19988 272.97969 1.000 33.16829 286 ALA D C 1
ATOM 20526 O O . ALA D 1 286 ? 14.70404 38.19326 272.40475 1.000 35.35053 286 ALA D O 1
ATOM 20533 N N . THR D 1 287 ? 14.48526 36.06312 273.10673 1.000 33.04067 287 THR D N 1
ATOM 20534 C CA . THR D 1 287 ? 13.12646 35.88299 272.62258 1.000 32.88744 287 THR D CA 1
ATOM 20535 C C . THR D 1 287 ? 12.17001 35.79771 273.80525 1.000 32.22427 287 THR D C 1
ATOM 20536 O O . THR D 1 287 ? 12.58385 35.71314 274.96495 1.000 29.92834 287 THR D O 1
ATOM 20547 N N . ALA D 1 288 ? 10.86873 35.81554 273.49822 1.000 36.24939 288 ALA D N 1
ATOM 20548 C CA . ALA D 1 288 ? 9.87024 35.69572 274.55615 1.000 36.19718 288 ALA D CA 1
ATOM 20549 C C . ALA D 1 288 ? 10.05053 34.39863 275.33177 1.000 31.89173 288 ALA D C 1
ATOM 20550 O O . ALA D 1 288 ? 9.72971 34.33562 276.52432 1.000 32.68634 288 ALA D O 1
ATOM 20557 N N . MET D 1 289 ? 10.55617 33.35317 274.67209 1.000 32.74529 289 MET D N 1
ATOM 20558 C CA . MET D 1 289 ? 10.85790 32.11247 275.37690 1.000 31.47791 289 MET D CA 1
ATOM 20559 C C . MET D 1 289 ? 12.05149 32.29359 276.30551 1.000 29.18162 289 MET D C 1
ATOM 20560 O O . MET D 1 289 ? 12.07353 31.74666 277.41388 1.000 30.22078 289 MET D O 1
ATOM 20574 N N . ASP D 1 290 ? 13.05807 33.05020 275.86616 1.000 31.00809 290 ASP D N 1
ATOM 20575 C CA . ASP D 1 290 ? 14.23912 33.26803 276.69475 1.000 28.32960 290 ASP D CA 1
ATOM 20576 C C . ASP D 1 290 ? 13.87999 33.99463 277.98383 1.000 29.19329 290 ASP D C 1
ATOM 20577 O O . ASP D 1 290 ? 14.31110 33.59969 279.07314 1.000 29.31769 290 ASP D O 1
ATOM 20586 N N . TRP D 1 291 ? 13.08799 35.06401 277.88144 1.000 30.03284 291 TRP D N 1
ATOM 20587 C CA . TRP D 1 291 ? 12.69919 35.80606 279.07790 1.000 31.50117 291 TRP D CA 1
ATOM 20588 C C . TRP D 1 291 ? 11.93661 34.92037 280.05590 1.000 31.89149 291 TRP D C 1
ATOM 20589 O O . TRP D 1 291 ? 12.22614 34.91294 281.25763 1.000 32.29353 291 TRP D O 1
ATOM 20610 N N . PHE D 1 292 ? 10.95350 34.16630 279.56141 1.000 32.13865 292 PHE D N 1
ATOM 20611 C CA . PHE D 1 292 ? 10.22306 33.25245 280.43339 1.000 32.87385 292 PHE D CA 1
ATOM 20612 C C . PHE D 1 292 ? 11.18472 32.33783 281.18017 1.000 32.24686 292 PHE D C 1
ATOM 20613 O O . PHE D 1 292 ? 11.07746 32.15855 282.39869 1.000 32.92212 292 PHE D O 1
ATOM 20630 N N . ILE D 1 293 ? 12.13686 31.74788 280.45495 1.000 31.00386 293 ILE D N 1
ATOM 20631 C CA . ILE D 1 293 ? 13.13744 30.89369 281.08808 1.000 30.40280 293 ILE D CA 1
ATOM 20632 C C . ILE D 1 293 ? 13.98347 31.69730 282.06666 1.000 30.53161 293 ILE D C 1
ATOM 20633 O O . ILE D 1 293 ? 14.38763 31.19167 283.12105 1.000 30.78489 293 ILE D O 1
ATOM 20649 N N . ALA D 1 294 ? 14.26597 32.95944 281.73754 1.000 30.51270 294 ALA D N 1
ATOM 20650 C CA . ALA D 1 294 ? 15.12466 33.76891 282.59649 1.000 30.64543 294 ALA D CA 1
ATOM 20651 C C . ALA D 1 294 ? 14.50884 33.95331 283.97955 1.000 31.84718 294 ALA D C 1
ATOM 20652 O O . ALA D 1 294 ? 15.18124 33.76405 285.00082 1.000 31.91630 294 ALA D O 1
ATOM 20659 N N . VAL D 1 295 ? 13.22392 34.31479 284.03664 1.000 32.86805 295 VAL D N 1
ATOM 20660 C CA . VAL D 1 295 ? 12.59003 34.52810 285.33454 1.000 34.11359 295 VAL D CA 1
ATOM 20661 C C . VAL D 1 295 ? 12.42653 33.19957 286.06059 1.000 34.23116 295 VAL D C 1
ATOM 20662 O O . VAL D 1 295 ? 12.60750 33.11817 287.28116 1.000 34.78301 295 VAL D O 1
ATOM 20675 N N . CYS D 1 296 ? 12.07331 32.13870 285.32885 1.000 33.77371 296 CYS D N 1
ATOM 20676 C CA . CYS D 1 296 ? 12.00009 30.82189 285.95048 1.000 33.84475 296 CYS D CA 1
ATOM 20677 C C . CYS D 1 296 ? 13.32847 30.45090 286.59368 1.000 33.17058 296 CYS D C 1
ATOM 20678 O O . CYS D 1 296 ? 13.35070 29.78275 287.63426 1.000 33.61190 296 CYS D O 1
ATOM 20686 N N . TYR D 1 297 ? 14.44347 30.87751 285.99337 1.000 32.16914 297 TYR D N 1
ATOM 20687 C CA . TYR D 1 297 ? 15.74056 30.70635 286.63834 1.000 31.66553 297 TYR D CA 1
ATOM 20688 C C . TYR D 1 297 ? 15.86558 31.60344 287.86412 1.000 32.51970 297 TYR D C 1
ATOM 20689 O O . TYR D 1 297 ? 16.44553 31.20288 288.88035 1.000 32.66830 297 TYR D O 1
ATOM 20707 N N . ALA D 1 298 ? 15.33292 32.82354 287.78752 1.000 33.13914 298 ALA D N 1
ATOM 20708 C CA . ALA D 1 298 ? 15.35804 33.70570 288.94785 1.000 34.07568 298 ALA D CA 1
ATOM 20709 C C . ALA D 1 298 ? 14.53232 33.13059 290.09131 1.000 35.13884 298 ALA D C 1
ATOM 20710 O O . ALA D 1 298 ? 14.94514 33.18746 291.25558 1.000 35.60930 298 ALA D O 1
ATOM 20717 N N . PHE D 1 299 ? 13.35778 32.57737 289.77997 1.000 35.59120 299 PHE D N 1
ATOM 20718 C CA . PHE D 1 299 ? 12.49950 32.02966 290.82550 1.000 36.70360 299 PHE D CA 1
ATOM 20719 C C . PHE D 1 299 ? 13.14962 30.83439 291.51209 1.000 36.36083 299 PHE D C 1
ATOM 20720 O O . PHE D 1 299 ? 13.09192 30.71141 292.74214 1.000 37.16031 299 PHE D O 1
ATOM 20737 N N . VAL D 1 300 ? 13.77175 29.93924 290.74080 1.000 35.23422 300 VAL D N 1
ATOM 20738 C CA . VAL D 1 300 ? 14.43037 28.78912 291.35711 1.000 34.93608 300 VAL D CA 1
ATOM 20739 C C . VAL D 1 300 ? 15.67327 29.23411 292.11948 1.000 34.70180 300 VAL D C 1
ATOM 20740 O O . VAL D 1 300 ? 15.92856 28.77616 293.24033 1.000 35.17258 300 VAL D O 1
ATOM 20753 N N . PHE D 1 301 ? 16.47075 30.12410 291.52556 1.000 34.02429 301 PHE D N 1
ATOM 20754 C CA . PHE D 1 301 ? 17.65239 30.62687 292.21681 1.000 33.88521 30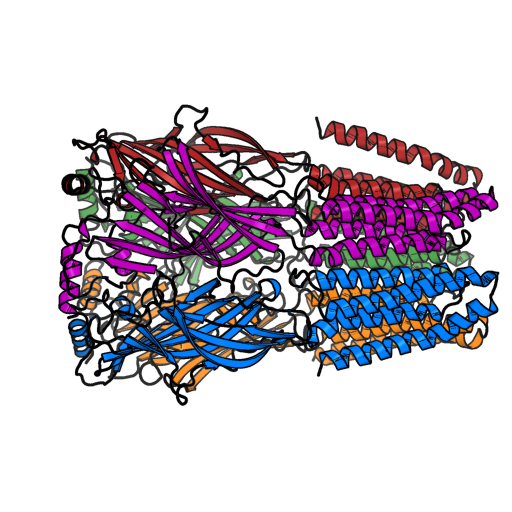1 PHE D CA 1
ATOM 20755 C C . PHE D 1 301 ? 17.26241 31.38093 293.48100 1.000 35.10885 301 PHE D C 1
ATOM 20756 O O . PHE D 1 301 ? 17.93298 31.26788 294.51393 1.000 35.37766 301 PHE D O 1
ATOM 20773 N N . SER D 1 302 ? 16.17246 32.14919 293.42149 1.000 35.92519 302 SER D N 1
ATOM 20774 C CA . SER D 1 302 ? 15.69095 32.83917 294.61280 1.000 37.20926 302 SER D CA 1
ATOM 20775 C C . SER D 1 302 ? 15.28691 31.84696 295.69472 1.000 37.92264 302 SER D C 1
ATOM 20776 O O . SER D 1 302 ? 15.58301 32.05085 296.87773 1.000 38.61694 302 SER D O 1
ATOM 20784 N N . ALA D 1 303 ? 14.60896 30.76475 295.30931 1.000 37.82904 303 ALA D N 1
ATOM 20785 C CA . ALA D 1 303 ? 14.20962 29.75895 296.28716 1.000 38.53365 303 ALA D CA 1
ATOM 20786 C C . ALA D 1 303 ? 15.42419 29.18869 297.00729 1.000 38.10982 303 ALA D C 1
ATOM 20787 O O . ALA D 1 303 ? 15.43278 29.07139 298.23805 1.000 38.94768 303 ALA D O 1
ATOM 20794 N N . LEU D 1 304 ? 16.46476 28.82661 296.25242 1.000 36.86515 304 LEU D N 1
ATOM 20795 C CA . LEU D 1 304 ? 17.68482 28.32949 296.87862 1.000 36.48422 304 LEU D CA 1
ATOM 20796 C C . LEU D 1 304 ? 18.33464 29.40071 297.74300 1.000 36.93428 304 LEU D C 1
ATOM 20797 O O . LEU D 1 304 ? 18.85103 29.10357 298.82619 1.000 37.36202 304 LEU D O 1
ATOM 20813 N N . LEU D 1 305 ? 18.33319 30.65351 297.27929 1.000 36.89037 305 LEU D N 1
ATOM 20814 C CA . LEU D 1 305 ? 18.87513 31.72712 298.10613 1.000 37.44767 305 LEU D CA 1
ATOM 20815 C C . LEU D 1 305 ? 18.05353 31.91629 299.37420 1.000 38.86171 305 LEU D C 1
ATOM 20816 O O . LEU D 1 305 ? 18.60084 32.27650 300.42361 1.000 39.42699 305 LEU D O 1
ATOM 20832 N N . GLU D 1 306 ? 16.74334 31.67461 299.30257 1.000 39.50946 306 GLU D N 1
ATOM 20833 C CA . GLU D 1 306 ? 15.91038 31.78052 300.49487 1.000 40.92851 306 GLU D CA 1
ATOM 20834 C C . GLU D 1 306 ? 16.36129 30.78788 301.55558 1.000 41.18603 306 GLU D C 1
ATOM 20835 O O . GLU D 1 306 ? 16.50649 31.14053 302.73109 1.000 42.08343 306 GLU D O 1
ATOM 20847 N N . PHE D 1 307 ? 16.59438 29.53532 301.16008 1.000 40.45553 307 PHE D N 1
ATOM 20848 C CA . PHE D 1 307 ? 17.03819 28.55080 302.13871 1.000 40.72673 307 PHE D CA 1
ATOM 20849 C C . PHE D 1 307 ? 18.39939 28.91876 302.71120 1.000 40.45709 307 PHE D C 1
ATOM 20850 O O . PHE D 1 307 ? 18.65081 28.73427 303.90766 1.000 41.21155 307 PHE D O 1
ATOM 20867 N N . ALA D 1 308 ? 19.30452 29.40918 301.86393 1.000 39.42422 308 ALA D N 1
ATOM 20868 C CA . ALA D 1 308 ? 20.61851 29.81624 302.34725 1.000 39.21578 308 ALA D CA 1
ATOM 20869 C C . ALA D 1 308 ? 20.49437 30.88945 303.42069 1.000 40.35505 308 ALA D C 1
ATOM 20870 O O . ALA D 1 308 ? 21.27291 30.91338 304.38198 1.000 40.74239 308 ALA D O 1
ATOM 20877 N N . PHE D 1 309 ? 19.51596 31.78498 303.27509 1.000 40.96818 309 PHE D N 1
ATOM 20878 C CA . PHE D 1 309 ? 19.32617 32.84558 304.25867 1.000 42.13977 309 PHE D CA 1
ATOM 20879 C C . PHE D 1 309 ? 18.78362 32.29743 305.57472 1.000 43.32660 309 PHE D C 1
ATOM 20880 O O . PHE D 1 309 ? 19.31207 32.60622 306.64915 1.000 44.01012 309 PHE D O 1
ATOM 20897 N N . VAL D 1 310 ? 17.72498 31.48699 305.51634 1.000 43.65026 310 VAL D N 1
ATOM 20898 C CA . VAL D 1 310 ? 17.15173 30.93970 306.74428 1.000 44.84729 310 VAL D CA 1
ATOM 20899 C C . VAL D 1 310 ? 18.18742 30.10617 307.48894 1.000 44.66361 310 VAL D C 1
ATOM 20900 O O . VAL D 1 310 ? 18.34795 30.22974 308.70832 1.000 45.96163 310 VAL D O 1
ATOM 20913 N N . ASN D 1 311 ? 18.90899 29.24398 306.76754 1.000 43.47610 311 ASN D N 1
ATOM 20914 C CA . ASN D 1 311 ? 19.89292 28.38675 307.41812 1.000 43.32751 311 ASN D CA 1
ATOM 20915 C C . ASN D 1 311 ? 21.04516 29.18284 308.01701 1.000 46.46696 311 ASN D C 1
ATOM 20916 O O . ASN D 1 311 ? 21.70545 28.69488 308.94093 1.000 45.98481 311 ASN D O 1
ATOM 20927 N N . TYR D 1 312 ? 21.30351 30.39211 307.51668 1.000 43.15048 312 TYR D N 1
ATOM 20928 C CA . TYR D 1 312 ? 22.37262 31.20709 308.07928 1.000 43.34084 312 TYR D CA 1
ATOM 20929 C C . TYR D 1 312 ? 21.93667 31.90117 309.36231 1.000 45.39031 312 TYR D C 1
ATOM 20930 O O . TYR D 1 312 ? 22.77286 32.16112 310.23548 1.000 54.97123 312 TYR D O 1
ATOM 20948 N N . ILE D 1 313 ? 20.64565 32.20474 309.49706 1.000 51.61218 313 ILE D N 1
ATOM 20949 C CA . ILE D 1 313 ? 20.12270 32.89252 310.67190 1.000 53.29077 313 ILE D CA 1
ATOM 20950 C C . ILE D 1 313 ? 19.24261 31.99955 311.52717 1.000 60.92694 313 ILE D C 1
ATOM 20951 O O . ILE D 1 313 ? 18.66577 32.48216 312.51370 1.000 65.61579 313 ILE D O 1
ATOM 20967 N N . THR D 1 314 ? 19.11122 30.71601 311.18610 1.000 69.22418 314 THR D N 1
ATOM 20968 C CA . THR D 1 314 ? 18.23867 29.84213 311.96239 1.000 59.33467 314 THR D CA 1
ATOM 20969 C C . THR D 1 314 ? 18.74659 29.67514 313.38771 1.000 62.49667 314 THR D C 1
ATOM 20970 O O . THR D 1 314 ? 17.95273 29.45368 314.30928 1.000 65.74372 314 THR D O 1
ATOM 20981 N N . LYS D 1 315 ? 20.06153 29.77683 313.58906 1.000 64.75664 315 LYS D N 1
ATOM 20982 C CA . LYS D 1 315 ? 20.62908 29.60470 314.92050 1.000 66.10371 315 LYS D CA 1
ATOM 20983 C C . LYS D 1 315 ? 20.55875 30.88471 315.74151 1.000 62.26601 315 LYS D C 1
ATOM 20984 O O . LYS D 1 315 ? 20.40693 30.81991 316.96640 1.000 60.97074 315 LYS D O 1
ATOM 21003 N N . SER D 1 316 ? 20.66981 32.04495 315.09498 1.000 62.42591 316 SER D N 1
ATOM 21004 C CA . SER D 1 316 ? 20.62972 33.32253 315.79554 1.000 58.30189 316 SER D CA 1
ATOM 21005 C C . SER D 1 316 ? 19.22152 33.89920 315.86586 1.000 61.56720 316 SER D C 1
ATOM 21006 O O . SER D 1 316 ? 18.85792 34.52370 316.86804 1.000 63.69772 316 SER D O 1
ATOM 21014 N N . GLN D 1 317 ? 18.42258 33.70830 314.81972 1.000 62.12966 317 GLN D N 1
ATOM 21015 C CA . GLN D 1 317 ? 17.07157 34.26466 314.74061 1.000 58.39999 317 GLN D CA 1
ATOM 21016 C C . GLN D 1 317 ? 16.10319 33.17336 314.30435 1.000 55.69626 317 GLN D C 1
ATOM 21017 O O . GLN D 1 317 ? 15.46137 33.27113 313.25344 1.000 54.63337 317 GLN D O 1
ATOM 21031 N N . PRO D 1 318 ? 15.97658 32.10624 315.09613 1.000 54.86921 318 PRO D N 1
ATOM 21032 C CA . PRO D 1 318 ? 15.08934 31.00057 314.68564 1.000 54.59803 318 PRO D CA 1
ATOM 21033 C C . PRO D 1 318 ? 13.65192 31.42892 314.44115 1.000 54.01917 318 PRO D C 1
ATOM 21034 O O . PRO D 1 318 ? 12.97109 30.82735 313.60062 1.000 54.10363 318 PRO D O 1
ATOM 21045 N N . ALA D 1 319 ? 13.16557 32.45192 315.14580 1.000 55.32361 319 ALA D N 1
ATOM 21046 C CA . ALA D 1 319 ? 11.80889 32.92833 314.89982 1.000 56.24359 319 ALA D CA 1
ATOM 21047 C C . ALA D 1 319 ? 11.69699 33.58982 313.53256 1.000 55.26841 319 ALA D C 1
ATOM 21048 O O . ALA D 1 319 ? 10.71379 33.37999 312.81282 1.000 55.30769 319 ALA D O 1
ATOM 21055 N N . ARG D 1 320 ? 12.69510 34.39172 313.15699 1.000 54.44576 320 ARG D N 1
ATOM 21056 C CA . ARG D 1 320 ? 12.67901 35.03781 311.84846 1.000 53.49774 320 ARG D CA 1
ATOM 21057 C C . ARG D 1 320 ? 12.96323 34.03108 310.74076 1.000 51.94682 320 ARG D C 1
ATOM 21058 O O . ARG D 1 320 ? 12.26867 34.00521 309.71814 1.000 51.55387 320 ARG D O 1
ATOM 21079 N N . ALA D 1 321 ? 13.97748 33.18393 310.93348 1.000 51.11883 321 ALA D N 1
ATOM 21080 C CA . ALA D 1 321 ? 14.29384 32.16982 309.93345 1.000 49.71455 321 ALA D CA 1
ATOM 21081 C C . ALA D 1 321 ? 13.11192 31.23594 309.70225 1.000 53.58698 321 ALA D C 1
ATOM 21082 O O . ALA D 1 321 ? 12.79412 30.89522 308.55662 1.000 54.05511 321 ALA D O 1
ATOM 21089 N N . ALA D 1 322 ? 12.45196 30.80295 310.77942 1.000 56.85943 322 ALA D N 1
ATOM 21090 C CA . ALA D 1 322 ? 11.29753 29.92386 310.62649 1.000 57.39448 322 ALA D CA 1
ATOM 21091 C C . ALA D 1 322 ? 10.14870 30.65250 309.96518 1.000 55.43596 322 ALA D C 1
ATOM 21092 O O . ALA D 1 322 ? 9.46275 30.09810 309.09285 1.000 59.80584 322 ALA D O 1
ATOM 21099 N N . LYS D 1 323 ? 9.94275 31.90659 310.35200 1.000 53.27773 430 LYS D N 1
ATOM 21100 C CA . LYS D 1 323 ? 8.86089 32.63924 309.75050 1.000 55.40704 430 LYS D CA 1
ATOM 21101 C C . LYS D 1 323 ? 9.06721 32.62296 308.22734 1.000 61.99894 430 LYS D C 1
ATOM 21102 O O . LYS D 1 323 ? 8.06181 32.66246 307.51218 1.000 65.69726 430 LYS D O 1
ATOM 21121 N N . ILE D 1 324 ? 10.34784 32.58453 307.71827 1.000 60.03774 431 ILE D N 1
ATOM 21122 C CA . ILE D 1 324 ? 10.58042 33.04577 306.33514 1.000 57.77315 431 ILE D CA 1
ATOM 21123 C C . ILE D 1 324 ? 10.30441 31.84480 305.44011 1.000 56.08782 431 ILE D C 1
ATOM 21124 O O . ILE D 1 324 ? 9.83342 31.95977 304.29985 1.000 59.76978 431 ILE D O 1
ATOM 21140 N N . ASP D 1 325 ? 10.31833 30.73412 306.09194 1.000 54.69138 432 ASP D N 1
ATOM 21141 C CA . ASP D 1 325 ? 9.90511 29.54281 305.43547 1.000 57.22320 432 ASP D CA 1
ATOM 21142 C C . ASP D 1 325 ? 8.40943 29.52825 305.23031 1.000 59.80220 432 ASP D C 1
ATOM 21143 O O . ASP D 1 325 ? 7.94073 29.24593 304.12699 1.000 59.20334 432 ASP D O 1
ATOM 21152 N N . LYS D 1 326 ? 7.63854 29.77579 306.29377 1.000 70.92260 433 LYS D N 1
ATOM 21153 C CA . LYS D 1 326 ? 6.17814 29.74977 306.15424 1.000 79.44100 433 LYS D CA 1
ATOM 21154 C C . LYS D 1 326 ? 5.69413 30.78074 305.12903 1.000 72.16236 433 LYS D C 1
ATOM 21155 O O . LYS D 1 326 ? 4.69982 30.54048 304.42131 1.000 71.50622 433 LYS D O 1
ATOM 21174 N N . MET D 1 327 ? 6.36337 31.91368 305.05221 1.000 64.41229 434 MET D N 1
ATOM 21175 C CA . MET D 1 327 ? 5.96650 32.99208 304.17014 1.000 62.99283 434 MET D CA 1
ATOM 21176 C C . MET D 1 327 ? 6.31755 32.68939 302.71706 1.000 62.74768 434 MET D C 1
ATOM 21177 O O . MET D 1 327 ? 5.57465 33.07948 301.80967 1.000 61.20731 434 MET D O 1
ATOM 21191 N N . SER D 1 328 ? 7.45053 32.00767 302.49843 1.000 72.99498 435 SER D N 1
ATOM 21192 C CA . SER D 1 328 ? 7.87138 31.63426 301.15246 1.000 64.25447 435 SER D CA 1
ATOM 21193 C C . SER D 1 328 ? 6.90791 30.64772 300.50957 1.000 62.75177 435 SER D C 1
ATOM 21194 O O . SER D 1 328 ? 6.81924 30.58159 299.28187 1.000 63.31923 435 SER D O 1
ATOM 21202 N N . ARG D 1 329 ? 6.19563 29.85158 301.31326 1.000 63.88265 436 ARG D N 1
ATOM 21203 C CA . ARG D 1 329 ? 5.28137 28.85422 300.76631 1.000 65.39379 436 ARG D CA 1
ATOM 21204 C C . ARG D 1 329 ? 4.06979 29.46878 300.07969 1.000 72.88527 436 ARG D C 1
ATOM 21205 O O . ARG D 1 329 ? 3.34147 28.74820 299.38695 1.000 71.93202 436 ARG D O 1
ATOM 21226 N N . ILE D 1 330 ? 3.83680 30.77087 300.24891 1.000 72.89788 437 ILE D N 1
ATOM 21227 C CA . ILE D 1 330 ? 2.67705 31.44071 299.68267 1.000 74.28250 437 ILE D CA 1
ATOM 21228 C C . ILE D 1 330 ? 3.07562 32.57986 298.75495 1.000 71.13775 437 ILE D C 1
ATOM 21229 O O . ILE D 1 330 ? 2.41483 32.81483 297.73763 1.000 71.74629 437 ILE D O 1
ATOM 21245 N N . VAL D 1 331 ? 4.15052 33.29941 299.07848 1.000 66.84095 438 VAL D N 1
ATOM 21246 C CA . VAL D 1 331 ? 4.53048 34.44957 298.26489 1.000 61.56876 438 VAL D CA 1
ATOM 21247 C C . VAL D 1 331 ? 5.15188 33.99612 296.94924 1.000 62.85986 438 VAL D C 1
ATOM 21248 O O . VAL D 1 331 ? 4.86496 34.55985 295.88604 1.000 57.43658 438 VAL D O 1
ATOM 21261 N N . PHE D 1 332 ? 6.00433 32.97250 296.99283 1.000 67.77579 439 PHE D N 1
ATOM 21262 C CA . PHE D 1 332 ? 6.63259 32.49062 295.76460 1.000 62.43902 439 PHE D CA 1
ATOM 21263 C C . PHE D 1 332 ? 5.60543 32.00755 294.75433 1.000 64.31889 439 PHE D C 1
ATOM 21264 O O . PHE D 1 332 ? 5.63115 32.48062 293.60433 1.000 64.85496 439 PHE D O 1
ATOM 21281 N N . PRO D 1 333 ? 4.69447 31.08888 295.09100 1.000 55.54646 440 PRO D N 1
ATOM 21282 C CA . PRO D 1 333 ? 3.69878 30.66168 294.08779 1.000 53.23474 440 PRO D CA 1
ATOM 21283 C C . PRO D 1 333 ? 2.86645 31.80983 293.54334 1.000 48.74403 440 PRO D C 1
ATOM 21284 O O . PRO D 1 333 ? 2.63159 31.87946 292.33051 1.000 47.72445 440 PRO D O 1
ATOM 21295 N N . ILE D 1 334 ? 2.40684 32.71525 294.40853 1.000 53.60088 441 ILE D N 1
ATOM 21296 C CA . ILE D 1 334 ? 1.60923 33.84616 293.94140 1.000 49.21291 441 ILE D CA 1
ATOM 21297 C C . ILE D 1 334 ? 2.44194 34.73699 293.02753 1.000 48.76017 441 ILE D C 1
ATOM 21298 O O . ILE D 1 334 ? 1.99944 35.13165 291.94216 1.000 51.60553 441 ILE D O 1
ATOM 21314 N N . LEU D 1 335 ? 3.66231 35.07160 293.45485 1.000 49.34278 442 LEU D N 1
ATOM 21315 C CA . LEU D 1 335 ? 4.51701 35.92341 292.63361 1.000 46.03294 442 LEU D CA 1
ATOM 21316 C C . LEU D 1 335 ? 4.86142 35.26095 291.30745 1.000 45.77054 442 LEU D C 1
ATOM 21317 O O . LEU D 1 335 ? 5.10086 35.95246 290.31064 1.000 45.62664 442 LEU D O 1
ATOM 21333 N N . PHE D 1 336 ? 4.90593 33.92940 291.27418 1.000 45.72847 443 PHE D N 1
ATOM 21334 C CA . PHE D 1 336 ? 5.11174 33.23717 290.00866 1.000 43.26679 443 PHE D CA 1
ATOM 21335 C C . PHE D 1 336 ? 3.80332 33.08876 289.24274 1.000 45.34078 443 PHE D C 1
ATOM 21336 O O . PHE D 1 336 ? 3.76132 33.31671 288.02828 1.000 48.25849 443 PHE D O 1
ATOM 21353 N N . GLY D 1 337 ? 2.72743 32.71430 289.93584 1.000 45.62637 444 GLY D N 1
ATOM 21354 C CA . GLY D 1 337 ? 1.43675 32.61553 289.27630 1.000 46.02918 444 GLY D CA 1
ATOM 21355 C C . GLY D 1 337 ? 0.99333 33.92626 288.65791 1.000 46.55653 444 GLY D C 1
ATOM 21356 O O . GLY D 1 337 ? 0.42038 33.94604 287.56582 1.000 49.47930 444 GLY D O 1
ATOM 21360 N N . THR D 1 338 ? 1.25158 35.03995 289.34500 1.000 47.07140 445 THR D N 1
ATOM 21361 C CA . THR D 1 338 ? 0.92025 36.33908 288.77372 1.000 47.58128 445 THR D CA 1
ATOM 21362 C C . THR D 1 338 ? 1.78577 36.64522 287.55830 1.000 49.73054 445 THR D C 1
ATOM 21363 O O . THR D 1 338 ? 1.32713 37.31501 286.62479 1.000 49.55556 445 THR D O 1
ATOM 21374 N N . PHE D 1 339 ? 3.03312 36.16618 287.54786 1.000 52.32757 446 PHE D N 1
ATOM 21375 C CA . PHE D 1 339 ? 3.88848 36.38420 286.38636 1.000 52.60104 446 PHE D CA 1
ATOM 21376 C C . PHE D 1 339 ? 3.33222 35.67983 285.15540 1.000 54.37010 446 PHE D C 1
ATOM 21377 O O . PHE D 1 339 ? 3.31650 36.24875 284.05749 1.000 57.24813 446 PHE D O 1
ATOM 21394 N N . ASN D 1 340 ? 2.88841 34.43096 285.31255 1.000 50.68638 447 ASN D N 1
ATOM 21395 C CA . ASN D 1 340 ? 2.30464 33.71659 284.18252 1.000 50.43668 447 ASN D CA 1
ATOM 21396 C C . ASN D 1 340 ? 1.06471 34.43365 283.66730 1.000 57.82794 447 ASN D C 1
ATOM 21397 O O . ASN D 1 340 ? 0.84904 34.52483 282.45259 1.000 65.43860 447 ASN D O 1
ATOM 21408 N N . LEU D 1 341 ? 0.23516 34.94650 284.57785 1.000 56.96784 448 LEU D N 1
ATOM 21409 C CA . LEU D 1 341 ? -0.94653 35.69548 284.16633 1.000 57.84587 448 LEU D CA 1
ATOM 21410 C C . LEU D 1 341 ? -0.56348 36.87349 283.27918 1.000 58.12426 448 LEU D C 1
ATOM 21411 O O . LEU D 1 341 ? -1.14247 37.07201 282.20549 1.000 56.90146 448 LEU D O 1
ATOM 21427 N N . VAL D 1 342 ? 0.41918 37.66526 283.71050 1.000 57.10211 449 VAL D N 1
ATOM 21428 C CA . VAL D 1 342 ? 0.84934 38.80825 282.91210 1.000 59.31417 449 VAL D CA 1
ATOM 21429 C C . VAL D 1 342 ? 1.63116 38.34697 281.68876 1.000 60.14280 449 VAL D C 1
ATOM 21430 O O . VAL D 1 342 ? 1.50042 38.92024 280.60021 1.000 67.51733 449 VAL D O 1
ATOM 21443 N N . TYR D 1 343 ? 2.45491 37.30887 281.84258 1.000 58.83187 450 TYR D N 1
ATOM 21444 C CA . TYR D 1 343 ? 3.27133 36.84155 280.72763 1.000 54.81564 450 TYR D CA 1
ATOM 21445 C C . TYR D 1 343 ? 2.39734 36.37044 279.57366 1.000 54.84676 450 TYR D C 1
ATOM 21446 O O . TYR D 1 343 ? 2.49647 36.87846 278.45072 1.000 53.46299 450 TYR D O 1
ATOM 21464 N N . TRP D 1 344 ? 1.52794 35.39289 279.83442 1.000 57.35141 451 TRP D N 1
ATOM 21465 C CA . TRP D 1 344 ? 0.71810 34.83650 278.75850 1.000 55.55061 451 TRP D CA 1
ATOM 21466 C C . TRP D 1 344 ? -0.26886 35.85642 278.20845 1.000 60.72826 451 TRP D C 1
ATOM 21467 O O . TRP D 1 344 ? -0.59094 35.81902 277.01645 1.000 60.09897 451 TRP D O 1
ATOM 21488 N N . ALA D 1 345 ? -0.75635 36.77367 279.04582 1.000 64.47930 452 ALA D N 1
ATOM 21489 C CA . ALA D 1 345 ? -1.66365 37.79929 278.54259 1.000 62.58182 452 ALA D CA 1
ATOM 21490 C C . ALA D 1 345 ? -0.93558 38.79725 277.64942 1.000 67.09055 452 ALA D C 1
ATOM 21491 O O . ALA D 1 345 ? -1.48002 39.23540 276.62961 1.000 79.60181 452 ALA D O 1
ATOM 21498 N N . THR D 1 346 ? 0.29769 39.16231 278.00716 1.000 67.96277 453 THR D N 1
ATOM 21499 C CA . THR D 1 346 ? 1.02846 40.15429 277.22326 1.000 64.04229 453 THR D CA 1
ATOM 21500 C C . THR D 1 346 ? 1.35086 39.62423 275.83109 1.000 61.18560 453 THR D C 1
ATOM 21501 O O . THR D 1 346 ? 1.07005 40.28480 274.82347 1.000 72.15709 453 THR D O 1
ATOM 21512 N N . TYR D 1 347 ? 1.94486 38.43070 275.75389 1.000 60.49306 454 TYR D N 1
ATOM 21513 C CA . TYR D 1 347 ? 2.40550 37.90093 274.47624 1.000 58.34009 454 TYR D CA 1
ATOM 21514 C C . TYR D 1 347 ? 1.29510 37.23491 273.67482 1.000 56.98626 454 TYR D C 1
ATOM 21515 O O . TYR D 1 347 ? 1.51297 36.90644 272.50333 1.000 56.17238 454 TYR D O 1
ATOM 21533 N N . LEU D 1 348 ? 0.12704 37.02241 274.26864 1.000 57.64086 455 LEU D N 1
ATOM 21534 C CA . LEU D 1 348 ? -1.04999 36.51738 273.56656 1.000 61.36175 455 LEU D CA 1
ATOM 21535 C C . LEU D 1 348 ? -2.12585 37.60074 273.61475 1.000 66.19560 455 LEU D C 1
ATOM 21536 O O . LEU D 1 348 ? -3.13057 37.47055 274.32061 1.000 69.32873 455 LEU D O 1
ATOM 21552 N N . ASN D 1 349 ? -1.90077 38.68161 272.87299 1.000 67.46768 456 ASN D N 1
ATOM 21553 C CA . ASN D 1 349 ? -2.82221 39.81242 272.85924 1.000 74.52901 456 ASN D CA 1
ATOM 21554 C C . ASN D 1 349 ? -2.80289 40.50584 271.49910 1.000 74.22768 456 ASN D C 1
ATOM 21555 O O . ASN D 1 349 ? -3.57150 40.16035 270.60060 1.000 69.93616 456 ASN D O 1
ATOM 21566 N N . ASN E 1 14 ? 17.54180 -9.48871 208.16751 1.000 109.10624 14 ASN E N 1
ATOM 21567 C CA . ASN E 1 14 ? 16.50279 -9.33772 209.22658 1.000 110.15937 14 ASN E CA 1
ATOM 21568 C C . ASN E 1 14 ? 16.66070 -8.00421 209.95059 1.000 123.74528 14 ASN E C 1
ATOM 21569 O O . ASN E 1 14 ? 15.69749 -7.25091 210.09833 1.000 130.63838 14 ASN E O 1
ATOM 21580 N N . ILE E 1 15 ? 17.88237 -7.71779 210.40697 1.000 115.72348 15 ILE E N 1
ATOM 21581 C CA . ILE E 1 15 ? 18.13605 -6.44856 211.08314 1.000 103.20065 15 ILE E CA 1
ATOM 21582 C C . ILE E 1 15 ? 17.76050 -5.28540 210.17557 1.000 101.03866 15 ILE E C 1
ATOM 21583 O O . ILE E 1 15 ? 17.13378 -4.31281 210.61361 1.000 98.14216 15 ILE E O 1
ATOM 21599 N N . THR E 1 16 ? 18.13822 -5.36328 208.89731 1.000 98.44112 16 THR E N 1
ATOM 21600 C CA . THR E 1 16 ? 17.79157 -4.29549 207.96624 1.000 93.61238 16 THR E CA 1
ATOM 21601 C C . THR E 1 16 ? 16.28239 -4.16683 207.80758 1.000 88.57314 16 THR E C 1
ATOM 21602 O O . THR E 1 16 ? 15.77358 -3.06162 207.58656 1.000 93.02375 16 THR E O 1
ATOM 21613 N N . ILE E 1 17 ? 15.55166 -5.27996 207.91513 1.000 97.60209 17 ILE E N 1
ATOM 21614 C CA . ILE E 1 17 ? 14.09745 -5.22639 207.79004 1.000 89.54697 17 ILE E CA 1
ATOM 21615 C C . ILE E 1 17 ? 13.50191 -4.38448 208.91044 1.000 86.05615 17 ILE E C 1
ATOM 21616 O O . ILE E 1 17 ? 12.62199 -3.54670 208.67716 1.000 87.25301 17 ILE E O 1
ATOM 21632 N N . PHE E 1 18 ? 13.96995 -4.58960 210.14437 1.000 79.73247 18 PHE E N 1
ATOM 21633 C CA . PHE E 1 18 ? 13.44078 -3.81566 211.26204 1.000 79.19622 18 PHE E CA 1
ATOM 21634 C C . PHE E 1 18 ? 13.83312 -2.34786 211.15634 1.000 79.44457 18 PHE E C 1
ATOM 21635 O O . PHE E 1 18 ? 13.05671 -1.47146 2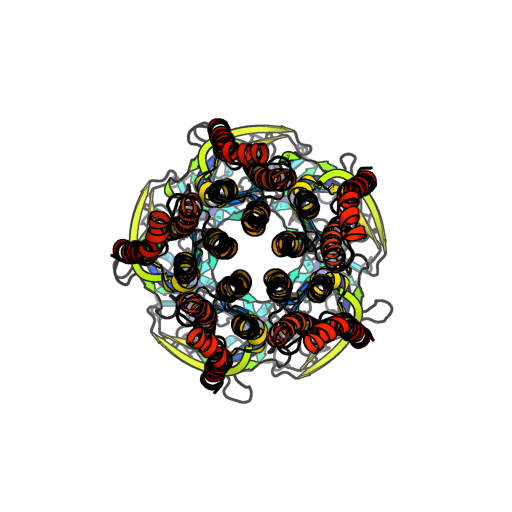11.55385 1.000 75.46035 18 PHE E O 1
ATOM 21652 N N . THR E 1 19 ? 15.02608 -2.05952 210.62896 1.000 77.68727 19 THR E N 1
ATOM 21653 C CA . THR E 1 19 ? 15.41742 -0.67061 210.41006 1.000 75.10995 19 THR E CA 1
ATOM 21654 C C . THR E 1 19 ? 14.41568 0.03830 209.50657 1.000 76.70173 19 THR E C 1
ATOM 21655 O O . THR E 1 19 ? 14.06041 1.19861 209.74488 1.000 71.96629 19 THR E O 1
ATOM 21666 N N . ARG E 1 20 ? 13.94807 -0.64710 208.46202 1.000 76.66047 20 ARG E N 1
ATOM 21667 C CA . ARG E 1 20 ? 12.97395 -0.04697 207.55706 1.000 84.18579 20 ARG E CA 1
ATOM 21668 C C . ARG E 1 20 ? 11.60704 0.08465 208.21926 1.000 84.05634 20 ARG E C 1
ATOM 21669 O O . ARG E 1 20 ? 10.88755 1.06051 207.97630 1.000 96.54878 20 ARG E O 1
ATOM 21690 N N . ILE E 1 21 ? 11.22800 -0.88324 209.05652 1.000 78.46795 21 ILE E N 1
ATOM 21691 C CA . ILE E 1 21 ? 9.95976 -0.78029 209.77558 1.000 79.65188 21 ILE E CA 1
ATOM 21692 C C . ILE E 1 21 ? 9.95088 0.46739 210.65123 1.000 80.47729 21 ILE E C 1
ATOM 21693 O O . ILE E 1 21 ? 9.00701 1.26612 210.61880 1.000 86.77745 21 ILE E O 1
ATOM 21709 N N . LEU E 1 22 ? 11.00105 0.64873 211.45443 1.000 79.91725 22 LEU E N 1
ATOM 21710 C CA . LEU E 1 22 ? 11.08555 1.83039 212.30678 1.000 71.03017 22 LEU E CA 1
ATOM 21711 C C . LEU E 1 22 ? 11.01962 3.10801 211.47929 1.000 70.68849 22 LEU E C 1
ATOM 21712 O O . LEU E 1 22 ? 10.28456 4.04382 211.81563 1.000 69.49714 22 LEU E O 1
ATOM 21728 N N . ASP E 1 23 ? 11.78999 3.16678 210.39063 1.000 69.50801 23 ASP E N 1
ATOM 21729 C CA . ASP E 1 23 ? 11.79502 4.36301 209.55575 1.000 69.82062 23 ASP E CA 1
ATOM 21730 C C . ASP E 1 23 ? 10.40797 4.64789 208.99556 1.000 72.09894 23 ASP E C 1
ATOM 21731 O O . ASP E 1 23 ? 9.99573 5.80951 208.89798 1.000 73.34130 23 ASP E O 1
ATOM 21740 N N . GLY E 1 24 ? 9.67083 3.60069 208.62554 1.000 73.59118 24 GLY E N 1
ATOM 21741 C CA . GLY E 1 24 ? 8.33392 3.80594 208.09451 1.000 80.05206 24 GLY E CA 1
ATOM 21742 C C . GLY E 1 24 ? 7.37621 4.37427 209.12331 1.000 72.00865 24 GLY E C 1
ATOM 21743 O O . GLY E 1 24 ? 6.52104 5.20311 208.79820 1.000 72.95256 24 GLY E O 1
ATOM 21747 N N . LEU E 1 25 ? 7.50060 3.93596 210.37583 1.000 71.02994 25 LEU E N 1
ATOM 21748 C CA . LEU E 1 25 ? 6.63034 4.45618 211.42278 1.000 70.42199 25 LEU E CA 1
ATOM 21749 C C . LEU E 1 25 ? 6.97806 5.90022 211.76014 1.000 74.39591 25 LEU E C 1
ATOM 21750 O O . LEU E 1 25 ? 6.08488 6.74314 211.90651 1.000 72.31289 25 LEU E O 1
ATOM 21766 N N . LEU E 1 26 ? 8.26977 6.20290 211.88953 1.000 72.46373 26 LEU E N 1
ATOM 21767 C CA . LEU E 1 26 ? 8.71531 7.54110 212.25135 1.000 69.48653 26 LEU E CA 1
ATOM 21768 C C . LEU E 1 26 ? 8.75435 8.49848 211.06757 1.000 68.67569 26 LEU E C 1
ATOM 21769 O O . LEU E 1 26 ? 8.84843 9.71236 211.28005 1.000 68.19404 26 LEU E O 1
ATOM 21785 N N . ASP E 1 27 ? 8.68663 7.99351 209.83794 1.000 69.84777 27 ASP E N 1
ATOM 21786 C CA . ASP E 1 27 ? 8.66031 8.86479 208.66979 1.000 73.63846 27 ASP E CA 1
ATOM 21787 C C . ASP E 1 27 ? 7.38008 9.69140 208.68454 1.000 71.34655 27 ASP E C 1
ATOM 21788 O O . ASP E 1 27 ? 6.27534 9.14491 208.59189 1.000 71.79812 27 ASP E O 1
ATOM 21797 N N . GLY E 1 28 ? 7.52838 11.00849 208.79831 1.000 70.64697 28 GLY E N 1
ATOM 21798 C CA . GLY E 1 28 ? 6.37635 11.87781 208.89805 1.000 70.98359 28 GLY E CA 1
ATOM 21799 C C . GLY E 1 28 ? 5.64522 11.80398 210.21654 1.000 70.24953 28 GLY E C 1
ATOM 21800 O O . GLY E 1 28 ? 4.51018 12.28262 210.30765 1.000 70.70964 28 GLY E O 1
ATOM 21804 N N . TYR E 1 29 ? 6.25827 11.21510 211.23975 1.000 72.27072 29 TYR E N 1
ATOM 21805 C CA . TYR E 1 29 ? 5.64827 11.10151 212.55607 1.000 68.67675 29 TYR E CA 1
ATOM 21806 C C . TYR E 1 29 ? 5.95521 12.35738 213.36288 1.000 75.61257 29 TYR E C 1
ATOM 21807 O O . TYR E 1 29 ? 7.12169 12.73749 213.51282 1.000 72.72395 29 TYR E O 1
ATOM 21825 N N . ASP E 1 30 ? 4.90870 12.99461 213.88287 1.000 76.33977 30 ASP E N 1
ATOM 21826 C CA . ASP E 1 30 ? 5.04051 14.20442 214.69185 1.000 71.18896 30 ASP E CA 1
ATOM 21827 C C . ASP E 1 30 ? 4.81773 13.81240 216.14786 1.000 70.26472 30 ASP E C 1
ATOM 21828 O O . ASP E 1 30 ? 3.67919 13.62360 216.58325 1.000 74.35692 30 ASP E O 1
ATOM 21837 N N . ASN E 1 31 ? 5.91063 13.68555 216.90319 1.000 66.30068 31 ASN E N 1
ATOM 21838 C CA . ASN E 1 31 ? 5.79566 13.32588 218.31070 1.000 63.70476 31 ASN E CA 1
ATOM 21839 C C . ASN E 1 31 ? 5.29203 14.47643 219.17038 1.000 63.22783 31 ASN E C 1
ATOM 21840 O O . ASN E 1 31 ? 5.00785 14.26387 220.35448 1.000 62.60763 31 ASN E O 1
ATOM 21851 N N . ARG E 1 32 ? 5.17785 15.68274 218.61116 1.000 64.08538 32 ARG E N 1
ATOM 21852 C CA . ARG E 1 32 ? 4.62901 16.79941 219.36863 1.000 65.17446 32 ARG E CA 1
ATOM 21853 C C . ARG E 1 32 ? 3.12441 16.67385 219.55734 1.000 65.89298 32 ARG E C 1
ATOM 21854 O O . ARG E 1 32 ? 2.55581 17.36942 220.40643 1.000 65.73337 32 ARG E O 1
ATOM 21875 N N . LEU E 1 33 ? 2.47233 15.80328 218.79360 1.000 65.84342 33 LEU E N 1
ATOM 21876 C CA . LEU E 1 33 ? 1.02602 15.64699 218.82766 1.000 72.33874 33 LEU E CA 1
ATOM 21877 C C . LEU E 1 33 ? 0.67355 14.28270 219.40278 1.000 78.53075 33 LEU E C 1
ATOM 21878 O O . LEU E 1 33 ? 1.25243 13.26607 219.00598 1.000 73.30931 33 LEU E O 1
ATOM 21894 N N . ARG E 1 34 ? -0.27507 14.26720 220.33175 1.000 95.55239 34 ARG E N 1
ATOM 21895 C CA . ARG E 1 34 ? -0.73665 13.02154 220.91370 1.000 95.61744 34 ARG E CA 1
ATOM 21896 C C . ARG E 1 34 ? -1.53756 12.22161 219.88900 1.000 99.59023 34 ARG E C 1
ATOM 21897 O O . ARG E 1 34 ? -2.14105 12.79391 218.97633 1.000 104.67144 34 ARG E O 1
ATOM 21918 N N . PRO E 1 35 ? -1.55542 10.89453 220.01629 1.000 85.75562 35 PRO E N 1
ATOM 21919 C CA . PRO E 1 35 ? -2.33765 10.07756 219.07503 1.000 86.86221 35 PRO E CA 1
ATOM 21920 C C . PRO E 1 35 ? -3.82732 10.35324 219.21768 1.000 86.60036 35 PRO E C 1
ATOM 21921 O O . PRO E 1 35 ? -4.36386 10.40727 220.32692 1.000 88.93864 35 PRO E O 1
ATOM 21932 N N . GLY E 1 36 ? -4.48851 10.53498 218.08030 1.000 88.49433 36 GLY E N 1
ATOM 21933 C CA . GLY E 1 36 ? -5.90476 10.82347 218.06371 1.000 93.55362 36 GLY E CA 1
ATOM 21934 C C . GLY E 1 36 ? -6.27135 12.27951 218.20829 1.000 95.01067 36 GLY E C 1
ATOM 21935 O O . GLY E 1 36 ? -7.41811 12.57864 218.56112 1.000 93.60138 36 GLY E O 1
ATOM 21939 N N . LEU E 1 37 ? -5.34336 13.19750 217.94881 1.000 95.17556 37 LEU E N 1
ATOM 21940 C CA . LEU E 1 37 ? -5.66286 14.61425 218.04166 1.000 89.68993 37 LEU E CA 1
ATOM 21941 C C . LEU E 1 37 ? -6.75584 14.94072 217.03593 1.000 88.32280 37 LEU E C 1
ATOM 21942 O O . LEU E 1 37 ? -6.55705 14.80956 215.82411 1.000 92.90897 37 LEU E O 1
ATOM 21958 N N . GLY E 1 38 ? -7.91104 15.36645 217.53507 1.000 93.38394 38 GLY E N 1
ATOM 21959 C CA . GLY E 1 38 ? -9.02204 15.67957 216.66655 1.000 93.31725 38 GLY E CA 1
ATOM 21960 C C . GLY E 1 38 ? -9.82364 14.48393 216.20471 1.000 89.09615 38 GLY E C 1
ATOM 21961 O O . GLY E 1 38 ? -10.81560 14.66547 215.48579 1.000 91.76202 38 GLY E O 1
ATOM 21965 N N . GLU E 1 39 ? -9.42948 13.27088 216.59180 1.000 90.32853 39 GLU E N 1
ATOM 21966 C CA . GLU E 1 39 ? -10.11755 12.05235 216.18101 1.000 92.38385 39 GLU E CA 1
ATOM 21967 C C . GLU E 1 39 ? -10.59112 11.23905 217.37612 1.000 95.14554 39 GLU E C 1
ATOM 21968 O O . GLU E 1 39 ? -11.78343 10.93009 217.46704 1.000 93.10825 39 GLU E O 1
ATOM 21980 N N . ARG E 1 40 ? -9.69683 10.87528 218.29199 1.000 100.96082 40 ARG E N 1
ATOM 21981 C CA . ARG E 1 40 ? -10.06619 10.07580 219.44811 1.000 96.88938 40 ARG E CA 1
ATOM 21982 C C . ARG E 1 40 ? -9.31280 10.61160 220.65617 1.000 100.45947 40 ARG E C 1
ATOM 21983 O O . ARG E 1 40 ? -8.20671 11.14110 220.52537 1.000 100.60056 40 ARG E O 1
ATOM 22004 N N . ILE E 1 41 ? -9.90561 10.46406 221.83408 1.000 101.61551 41 ILE E N 1
ATOM 22005 C CA . ILE E 1 41 ? -9.20815 10.80808 223.06715 1.000 99.78674 41 ILE E CA 1
ATOM 22006 C C . ILE E 1 41 ? -8.23266 9.68553 223.38921 1.000 94.68955 41 ILE E C 1
ATOM 22007 O O . ILE E 1 41 ? -8.56876 8.49941 223.28374 1.000 99.85715 41 ILE E O 1
ATOM 22023 N N . THR E 1 42 ? -7.01779 10.05220 223.78787 1.000 90.47974 42 THR E N 1
ATOM 22024 C CA . THR E 1 42 ? -5.98673 9.06412 224.08477 1.000 88.14450 42 THR E CA 1
ATOM 22025 C C . THR E 1 42 ? -6.24409 8.47049 225.46414 1.000 79.85374 42 THR E C 1
ATOM 22026 O O . THR E 1 42 ? -6.09759 9.15627 226.48158 1.000 83.79953 42 THR E O 1
ATOM 22037 N N . GLN E 1 43 ? -6.62755 7.19658 225.50087 1.000 83.34734 43 GLN E N 1
ATOM 22038 C CA . GLN E 1 43 ? -6.81695 6.48209 226.75451 1.000 76.92460 43 GLN E CA 1
ATOM 22039 C C . GLN E 1 43 ? -5.50907 5.79957 227.12911 1.000 73.86616 43 GLN E C 1
ATOM 22040 O O . GLN E 1 43 ? -4.90959 5.10002 226.30528 1.000 69.55724 43 GLN E O 1
ATOM 22054 N N . VAL E 1 44 ? -5.07195 5.99964 228.36809 1.000 70.16426 44 VAL E N 1
ATOM 22055 C CA . VAL E 1 44 ? -3.79495 5.48222 228.84484 1.000 73.64573 44 VAL E CA 1
ATOM 22056 C C . VAL E 1 44 ? -4.09288 4.58862 230.04301 1.000 80.96529 44 VAL E C 1
ATOM 22057 O O . VAL E 1 44 ? -4.37205 5.07593 231.14487 1.000 79.79189 44 VAL E O 1
ATOM 22070 N N . ARG E 1 45 ? -4.03584 3.27670 229.82899 1.000 85.46839 45 ARG E N 1
ATOM 22071 C CA . ARG E 1 45 ? -4.16370 2.30533 230.90585 1.000 85.63304 45 ARG E CA 1
ATOM 22072 C C . ARG E 1 45 ? -2.82029 2.14569 231.60051 1.000 86.71110 45 ARG E C 1
ATOM 22073 O O . ARG E 1 45 ? -1.79448 1.93034 230.94689 1.000 85.57059 45 ARG E O 1
ATOM 22094 N N . THR E 1 46 ? -2.82527 2.26533 232.92376 1.000 79.54038 46 THR E N 1
ATOM 22095 C CA . THR E 1 46 ? -1.59789 2.31682 233.70274 1.000 79.37010 46 THR E CA 1
ATOM 22096 C C . THR E 1 46 ? -1.55609 1.18407 234.71857 1.000 80.87491 46 THR E C 1
ATOM 22097 O O . THR E 1 46 ? -2.57104 0.85021 235.33747 1.000 78.99665 46 THR E O 1
ATOM 22108 N N . ASP E 1 47 ? -0.36982 0.60425 234.88649 1.000 80.10450 47 ASP E N 1
ATOM 22109 C CA . ASP E 1 47 ? -0.10524 -0.40139 235.90186 1.000 79.92717 47 ASP E CA 1
ATOM 22110 C C . ASP E 1 47 ? 1.09031 0.06474 236.72094 1.000 78.72061 47 ASP E C 1
ATOM 22111 O O . ASP E 1 47 ? 1.84840 0.94302 236.30027 1.000 78.10798 47 ASP E O 1
ATOM 22120 N N . MET E 1 48 ? 1.25579 -0.52430 237.90193 1.000 79.02013 48 MET E N 1
ATOM 22121 C CA . MET E 1 48 ? 2.31861 -0.10092 238.80103 1.000 69.06439 48 MET E CA 1
ATOM 22122 C C . MET E 1 48 ? 2.82007 -1.29362 239.60004 1.000 65.73846 48 MET E C 1
ATOM 22123 O O . MET E 1 48 ? 2.03199 -2.13949 240.03159 1.000 66.09288 48 MET E O 1
ATOM 22137 N N . TYR E 1 49 ? 4.13803 -1.34772 239.79035 1.000 62.68115 49 TYR E N 1
ATOM 22138 C CA . TYR E 1 49 ? 4.78996 -2.37896 240.58992 1.000 59.21348 49 TYR E CA 1
ATOM 22139 C C . TYR E 1 49 ? 5.80869 -1.70336 241.49426 1.000 56.60333 49 TYR E C 1
ATOM 22140 O O . TYR E 1 49 ? 6.76549 -1.09517 241.00419 1.000 56.03044 49 TYR E O 1
ATOM 22158 N N . VAL E 1 50 ? 5.60463 -1.80572 242.80627 1.000 56.39171 50 VAL E N 1
ATOM 22159 C CA . VAL E 1 50 ? 6.48287 -1.16456 243.78326 1.000 55.44941 50 VAL E CA 1
ATOM 22160 C C . VAL E 1 50 ? 7.66236 -2.10419 244.02031 1.000 55.26416 50 VAL E C 1
ATOM 22161 O O . VAL E 1 50 ? 7.54468 -3.10118 244.73329 1.000 55.60620 50 VAL E O 1
ATOM 22174 N N . ASN E 1 51 ? 8.81078 -1.78442 243.41933 1.000 54.77366 51 ASN E N 1
ATOM 22175 C CA . ASN E 1 51 ? 10.00100 -2.60317 243.61810 1.000 54.61558 51 ASN E CA 1
ATOM 22176 C C . ASN E 1 51 ? 10.47360 -2.54278 245.06419 1.000 54.06880 51 ASN E C 1
ATOM 22177 O O . ASN E 1 51 ? 10.98909 -3.53569 245.59012 1.000 54.23569 51 ASN E O 1
ATOM 22188 N N . SER E 1 52 ? 10.31159 -1.39284 245.71527 1.000 53.46676 52 SER E N 1
ATOM 22189 C CA . SER E 1 52 ? 10.61113 -1.25314 247.13267 1.000 53.00850 52 SER E CA 1
ATOM 22190 C C . SER E 1 52 ? 9.84847 -0.05019 247.66680 1.000 52.68872 52 SER E C 1
ATOM 22191 O O . SER E 1 52 ? 9.75445 0.97732 246.99071 1.000 52.42717 52 SER E O 1
ATOM 22199 N N . PHE E 1 53 ? 9.30351 -0.18288 248.87460 1.000 55.59672 53 PHE E N 1
ATOM 22200 C CA . PHE E 1 53 ? 8.66467 0.93705 249.55670 1.000 54.50040 53 PHE E CA 1
ATOM 22201 C C . PHE E 1 53 ? 9.72071 1.58381 250.44496 1.000 66.59767 53 PHE E C 1
ATOM 22202 O O . PHE E 1 53 ? 10.14425 0.99926 251.44750 1.000 63.16748 53 PHE E O 1
ATOM 22219 N N . GLY E 1 54 ? 10.14686 2.78852 250.07783 1.000 78.41114 54 GLY E N 1
ATOM 22220 C CA . GLY E 1 54 ? 11.29568 3.40681 250.69081 1.000 76.18236 54 GLY E CA 1
ATOM 22221 C C . GLY E 1 54 ? 11.06126 3.81896 252.12468 1.000 73.95000 54 GLY E C 1
ATOM 22222 O O . GLY E 1 54 ? 9.93596 3.79403 252.63400 1.000 81.89768 54 GLY E O 1
ATOM 22226 N N . PRO E 1 55 ? 12.13657 4.21085 252.80394 1.000 62.17928 55 PRO E N 1
ATOM 22227 C CA . PRO E 1 55 ? 12.00496 4.65475 254.19773 1.000 60.32275 55 PRO E CA 1
ATOM 22228 C C . PRO E 1 55 ? 10.98565 5.77683 254.34496 1.000 55.05854 55 PRO E C 1
ATOM 22229 O O . PRO E 1 55 ? 10.91073 6.69260 253.52242 1.000 55.80786 55 PRO E O 1
ATOM 22240 N N . VAL E 1 56 ? 10.19001 5.68678 255.40780 1.000 56.74910 56 VAL E N 1
ATOM 22241 C CA . VAL E 1 56 ? 9.20879 6.70456 255.76331 1.000 49.59274 56 VAL E CA 1
ATOM 22242 C C . VAL E 1 56 ? 9.83375 7.64634 256.78120 1.000 49.38032 56 VAL E C 1
ATOM 22243 O O . VAL E 1 56 ? 10.37137 7.20139 257.80339 1.000 51.32256 56 VAL E O 1
ATOM 22256 N N . SER E 1 57 ? 9.76768 8.94484 256.50319 1.000 50.14219 57 SER E N 1
ATOM 22257 C CA . SER E 1 57 ? 10.34157 9.97485 257.36481 1.000 48.88889 57 SER E CA 1
ATOM 22258 C C . SER E 1 57 ? 9.19749 10.70807 258.05680 1.000 51.51524 57 SER E C 1
ATOM 22259 O O . SER E 1 57 ? 8.54505 11.56710 257.45646 1.000 54.47261 57 SER E O 1
ATOM 22267 N N . ASP E 1 58 ? 8.95141 10.36010 259.32099 1.000 50.43144 58 ASP E N 1
ATOM 22268 C CA . ASP E 1 58 ? 7.91136 11.04398 260.08210 1.000 53.24837 58 ASP E CA 1
ATOM 22269 C C . ASP E 1 58 ? 8.24520 12.52066 260.25530 1.000 54.81748 58 ASP E C 1
ATOM 22270 O O . ASP E 1 58 ? 7.39070 13.39230 260.05519 1.000 55.60761 58 ASP E O 1
ATOM 22279 N N . THR E 1 59 ? 9.49015 12.81879 260.63651 1.000 50.01660 59 THR E N 1
ATOM 22280 C CA . THR E 1 59 ? 9.89055 14.20559 260.85325 1.000 53.87783 59 THR E CA 1
ATOM 22281 C C . THR E 1 59 ? 9.63856 15.05856 259.61608 1.000 58.50136 59 THR E C 1
ATOM 22282 O O . THR E 1 59 ? 9.15771 16.19334 259.72305 1.000 58.62122 59 THR E O 1
ATOM 22293 N N . GLU E 1 60 ? 9.95276 14.53166 258.43516 1.000 63.13106 60 GLU E N 1
ATOM 22294 C CA . GLU E 1 60 ? 9.78435 1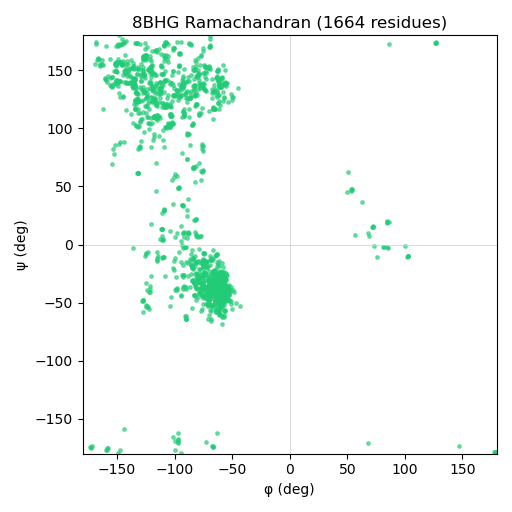5.26643 257.18943 1.000 60.37006 60 GLU E CA 1
ATOM 22295 C C . GLU E 1 60 ? 8.41988 15.04606 256.54959 1.000 66.87679 60 GLU E C 1
ATOM 22296 O O . GLU E 1 60 ? 8.13341 15.65475 255.51316 1.000 72.21144 60 GLU E O 1
ATOM 22308 N N . MET E 1 61 ? 7.57565 14.20073 257.13773 1.000 58.56246 61 MET E N 1
ATOM 22309 C CA . MET E 1 61 ? 6.23318 13.94678 256.62210 1.000 54.48116 61 MET E CA 1
ATOM 22310 C C . MET E 1 61 ? 6.28373 13.53201 255.15446 1.000 52.22632 61 MET E C 1
ATOM 22311 O O . MET E 1 61 ? 5.54700 14.04441 254.30837 1.000 50.17743 61 MET E O 1
ATOM 22325 N N . GLU E 1 62 ? 7.17365 12.59048 254.85352 1.000 54.74191 62 GLU E N 1
ATOM 22326 C CA . GLU E 1 62 ? 7.35762 12.13315 253.48525 1.000 52.59589 62 GLU E CA 1
ATOM 22327 C C . GLU E 1 62 ? 7.70450 10.65144 253.49246 1.000 49.37274 62 GLU E C 1
ATOM 22328 O O . GLU E 1 62 ? 7.92660 10.04538 254.54312 1.000 52.21684 62 GLU E O 1
ATOM 22340 N N . TYR E 1 63 ? 7.75513 10.07440 252.29377 1.000 49.60085 63 TYR E N 1
ATOM 22341 C CA . TYR E 1 63 ? 8.11199 8.67469 252.12101 1.000 49.80424 63 TYR E CA 1
ATOM 22342 C C . TYR E 1 63 ? 8.76187 8.50439 250.75542 1.000 50.76166 63 TYR E C 1
ATOM 22343 O O . TYR E 1 63 ? 8.54926 9.30570 249.84096 1.000 49.72956 63 TYR E O 1
ATOM 22361 N N . THR E 1 64 ? 9.56782 7.45330 250.63058 1.000 52.30801 64 THR E N 1
ATOM 22362 C CA . THR E 1 64 ? 10.25261 7.12182 249.39072 1.000 52.28562 64 THR E CA 1
ATOM 22363 C C . THR E 1 64 ? 9.65976 5.84380 248.81149 1.000 53.17003 64 THR E C 1
ATOM 22364 O O . THR E 1 64 ? 9.13212 5.00009 249.54182 1.000 52.31767 64 THR E O 1
ATOM 22375 N N . ILE E 1 65 ? 9.74263 5.71079 247.48996 1.000 52.83398 65 ILE E N 1
ATOM 22376 C CA . ILE E 1 65 ? 9.14228 4.57566 246.79761 1.000 51.39048 65 ILE E CA 1
ATOM 22377 C C . ILE E 1 65 ? 9.87465 4.36473 245.48006 1.000 51.42585 65 ILE E C 1
ATOM 22378 O O . ILE E 1 65 ? 10.16182 5.31888 244.75317 1.000 51.15342 65 ILE E O 1
ATOM 22394 N N . ASP E 1 66 ? 10.17185 3.10035 245.17922 1.000 51.81745 66 ASP E N 1
ATOM 22395 C CA . ASP E 1 66 ? 10.82210 2.69348 243.93548 1.000 52.00110 66 ASP E CA 1
ATOM 22396 C C . ASP E 1 66 ? 9.84564 1.82558 243.15294 1.000 52.91653 66 ASP E C 1
ATOM 22397 O O . ASP E 1 66 ? 9.54373 0.70031 243.56573 1.000 53.37876 66 ASP E O 1
ATOM 22406 N N . ILE E 1 67 ? 9.35665 2.33740 242.02574 1.000 53.22749 67 ILE E N 1
ATOM 22407 C CA . ILE E 1 67 ? 8.29000 1.67396 241.29203 1.000 54.14455 67 ILE E CA 1
ATOM 22408 C C . ILE E 1 67 ? 8.71667 1.43458 239.85004 1.000 54.48603 67 ILE E C 1
ATOM 22409 O O . ILE E 1 67 ? 9.62396 2.08396 239.32330 1.000 54.02562 67 ILE E O 1
ATOM 22425 N N . PHE E 1 68 ? 8.03472 0.47577 239.21238 1.000 55.36216 68 PHE E N 1
ATOM 22426 C CA . PHE E 1 68 ? 8.01220 0.33700 237.75814 1.000 55.91782 68 PHE E CA 1
ATOM 22427 C C . PHE E 1 68 ? 6.65869 0.87017 237.29633 1.000 56.49094 68 PHE E C 1
ATOM 22428 O O . PHE E 1 68 ? 5.62137 0.25620 237.56790 1.000 60.08502 68 PHE E O 1
ATOM 22445 N N . PHE E 1 69 ? 6.65985 2.01458 236.61279 1.000 56.31176 69 PHE E N 1
ATOM 22446 C CA . PHE E 1 69 ? 5.42562 2.69745 236.23432 1.000 56.81670 69 PHE E CA 1
ATOM 22447 C C . PHE E 1 69 ? 5.16606 2.44633 234.75520 1.000 57.61370 69 PHE E C 1
ATOM 22448 O O . PHE E 1 69 ? 5.90256 2.94446 233.89910 1.000 57.42394 69 PHE E O 1
ATOM 22465 N N . ALA E 1 70 ? 4.11105 1.69060 234.45848 1.000 64.16174 70 ALA E N 1
ATOM 22466 C CA . ALA E 1 70 ? 3.78304 1.28887 233.09874 1.000 59.43880 70 ALA E CA 1
ATOM 22467 C C . ALA E 1 70 ? 2.55097 2.03252 232.60294 1.000 60.06890 70 ALA E C 1
ATOM 22468 O O . ALA E 1 70 ? 1.59526 2.24560 233.35538 1.000 60.95229 70 ALA E O 1
ATOM 22475 N N . GLN E 1 71 ? 2.58585 2.42222 231.32961 1.000 60.49066 71 GLN E N 1
ATOM 22476 C CA . GLN E 1 71 ? 1.46618 3.05836 230.65108 1.000 61.91337 71 GLN E CA 1
ATOM 22477 C C . GLN E 1 71 ? 1.32040 2.42516 229.27603 1.000 62.51333 71 GLN E C 1
ATOM 22478 O O . GLN E 1 71 ? 2.32167 2.16385 228.60402 1.000 63.14790 71 GLN E O 1
ATOM 22492 N N . THR E 1 72 ? 0.08246 2.16854 228.85716 1.000 63.82669 72 THR E N 1
ATOM 22493 C CA . THR E 1 72 ? -0.17235 1.58970 227.54405 1.000 65.52851 72 THR E CA 1
ATOM 22494 C C . THR E 1 72 ? -1.29248 2.34755 226.84716 1.000 71.73526 72 THR E C 1
ATOM 22495 O O . THR E 1 72 ? -2.34923 2.58889 227.44071 1.000 76.20582 72 THR E O 1
ATOM 22506 N N . TRP E 1 73 ? -1.04950 2.72760 225.59379 1.000 70.19052 73 TRP E N 1
ATOM 22507 C CA . TRP E 1 73 ? -2.03645 3.42124 224.77980 1.000 68.39574 73 TRP E CA 1
ATOM 22508 C C . TRP E 1 73 ? -1.87339 2.97961 223.33130 1.000 72.30068 73 TRP E C 1
ATOM 22509 O O . TRP E 1 73 ? -0.96989 2.20993 222.99176 1.000 72.13286 73 TRP E O 1
ATOM 22530 N N . LYS E 1 74 ? -2.75863 3.48275 222.47489 1.000 81.05293 74 LYS E N 1
ATOM 22531 C CA . LYS E 1 74 ? -2.75787 3.17646 221.04912 1.000 77.53616 74 LYS E CA 1
ATOM 22532 C C . LYS E 1 74 ? -2.37410 4.39914 220.22919 1.000 73.08833 74 LYS E C 1
ATOM 22533 O O . LYS E 1 74 ? -2.92530 5.48560 220.42977 1.000 75.99161 74 LYS E O 1
ATOM 22552 N N . ASP E 1 75 ? -1.42781 4.21750 219.31067 1.000 72.01354 75 ASP E N 1
ATOM 22553 C CA . ASP E 1 75 ? -1.00761 5.25868 218.37911 1.000 69.28136 75 ASP E CA 1
ATOM 22554 C C . ASP E 1 75 ? -1.15997 4.69498 216.97075 1.000 73.93691 75 ASP E C 1
ATOM 22555 O O . ASP E 1 75 ? -0.45449 3.75179 216.59535 1.000 74.76497 75 ASP E O 1
ATOM 22564 N N . GLU E 1 76 ? -2.08778 5.26264 216.19701 1.000 71.88006 76 GLU E N 1
ATOM 22565 C CA . GLU E 1 76 ? -2.31373 4.77878 214.83880 1.000 72.81926 76 GLU E CA 1
ATOM 22566 C C . GLU E 1 76 ? -1.03537 4.82569 214.01347 1.000 74.12047 76 GLU E C 1
ATOM 22567 O O . GLU E 1 76 ? -0.74527 3.89903 213.24703 1.000 77.37839 76 GLU E O 1
ATOM 22579 N N . ARG E 1 77 ? -0.25897 5.90124 214.15480 1.000 71.70766 77 ARG E N 1
ATOM 22580 C CA . ARG E 1 77 ? 0.92931 6.07923 213.32973 1.000 71.56229 77 ARG E CA 1
ATOM 22581 C C . ARG E 1 77 ? 1.96217 4.98455 213.55500 1.000 71.05648 77 ARG E C 1
ATOM 22582 O O . ARG E 1 77 ? 2.86712 4.82449 212.72814 1.000 71.22874 77 ARG E O 1
ATOM 22603 N N . LEU E 1 78 ? 1.85309 4.23112 214.64595 1.000 71.99177 78 LEU E N 1
ATOM 22604 C CA . LEU E 1 78 ? 2.79866 3.16734 214.94899 1.000 72.48523 78 LEU E CA 1
ATOM 22605 C C . LEU E 1 78 ? 2.35850 1.81585 214.39905 1.000 75.27982 78 LEU E C 1
ATOM 22606 O O . LEU E 1 78 ? 3.00698 0.80264 214.68230 1.000 78.36992 78 LEU E O 1
ATOM 22622 N N . ARG E 1 79 ? 1.27752 1.77632 213.62388 1.000 76.77518 79 ARG E N 1
ATOM 22623 C CA . ARG E 1 79 ? 0.88988 0.54408 212.95105 1.000 81.52967 79 ARG E CA 1
ATOM 22624 C C . ARG E 1 79 ? 1.98855 0.10527 211.98750 1.000 78.05065 79 ARG E C 1
ATOM 22625 O O . ARG E 1 79 ? 2.44718 0.89021 211.15412 1.000 76.65333 79 ARG E O 1
ATOM 22646 N N . PHE E 1 80 ? 2.40797 -1.15508 212.09980 1.000 84.04872 80 PHE E N 1
ATOM 22647 C CA . PHE E 1 80 ? 3.40253 -1.74257 211.21243 1.000 87.25758 80 PHE E CA 1
ATOM 22648 C C . PHE E 1 80 ? 2.96611 -3.17357 210.91496 1.000 92.74524 80 PHE E C 1
ATOM 22649 O O . PHE E 1 80 ? 2.16208 -3.76328 211.64611 1.000 93.81319 80 PHE E O 1
ATOM 22666 N N . LYS E 1 81 ? 3.41745 -3.69161 209.77890 1.000 100.87994 81 LYS E N 1
ATOM 22667 C CA . LYS E 1 81 ? 3.21401 -5.08927 209.41459 1.000 101.06566 81 LYS E CA 1
ATOM 22668 C C . LYS E 1 81 ? 4.58138 -5.73471 209.24663 1.000 104.28300 81 LYS E C 1
ATOM 22669 O O . LYS E 1 81 ? 5.40138 -5.25562 208.45499 1.000 100.59318 81 LYS E O 1
ATOM 22688 N N . GLY E 1 82 ? 4.82856 -6.81404 209.98657 1.000 99.64325 82 GLY E N 1
ATOM 22689 C CA . GLY E 1 82 ? 6.10629 -7.48151 209.92094 1.000 100.60535 82 GLY E CA 1
ATOM 22690 C C . GLY E 1 82 ? 6.09178 -8.91471 210.40792 1.000 101.95179 82 GLY E C 1
ATOM 22691 O O . GLY E 1 82 ? 5.04958 -9.46708 210.77498 1.000 97.89329 82 GLY E O 1
ATOM 22695 N N . PRO E 1 83 ? 7.27505 -9.54841 210.42157 1.000 111.41411 83 PRO E N 1
ATOM 22696 C CA . PRO E 1 83 ? 7.36393 -10.94052 210.89516 1.000 111.88792 83 PRO E CA 1
ATOM 22697 C C . PRO E 1 83 ? 7.13959 -11.04961 212.39562 1.000 104.47394 83 PRO E C 1
ATOM 22698 O O . PRO E 1 83 ? 6.35299 -11.88339 212.85773 1.000 117.93270 83 PRO E O 1
ATOM 22709 N N . MET E 1 84 ? 7.83035 -10.21010 213.16435 1.000 94.22581 84 MET E N 1
ATOM 22710 C CA . MET E 1 84 ? 7.65578 -10.18624 214.60952 1.000 92.49235 84 MET E CA 1
ATOM 22711 C C . MET E 1 84 ? 6.42066 -9.37006 214.96549 1.000 93.40025 84 MET E C 1
ATOM 22712 O O . MET E 1 84 ? 6.10361 -8.37835 214.30515 1.000 92.65709 84 MET E O 1
ATOM 22726 N N . GLN E 1 85 ? 5.72048 -9.79798 216.01849 1.000 88.70867 85 GLN E N 1
ATOM 22727 C CA . GLN E 1 85 ? 4.49015 -9.12544 216.41984 1.000 87.89698 85 GLN E CA 1
ATOM 22728 C C . GLN E 1 85 ? 4.78083 -7.88300 217.25422 1.000 93.21798 85 GLN E C 1
ATOM 22729 O O . GLN E 1 85 ? 4.22381 -6.81060 216.99481 1.000 86.22282 85 GLN E O 1
ATOM 22743 N N . ARG E 1 86 ? 5.64787 -8.00571 218.25595 1.000 84.37182 86 ARG E N 1
ATOM 22744 C CA . ARG E 1 86 ? 6.01269 -6.88594 219.10662 1.000 78.77098 86 ARG E CA 1
ATOM 22745 C C . ARG E 1 86 ? 7.34945 -6.30253 218.65446 1.000 77.45856 86 ARG E C 1
ATOM 22746 O O . ARG E 1 86 ? 7.94377 -6.73314 217.66345 1.000 78.31354 86 ARG E O 1
ATOM 22767 N N . LEU E 1 87 ? 7.83114 -5.30852 219.40090 1.000 77.97353 87 LEU E N 1
ATOM 22768 C CA . LEU E 1 87 ? 9.09050 -4.63573 219.08607 1.000 80.54541 87 LEU E CA 1
ATOM 22769 C C . LEU E 1 87 ? 9.80617 -4.27706 220.37875 1.000 84.93943 87 LEU E C 1
ATOM 22770 O O . LEU E 1 87 ? 9.64132 -3.17178 220.91313 1.000 79.50515 87 LEU E O 1
ATOM 22786 N N . PRO E 1 88 ? 10.61757 -5.19129 220.91375 1.000 95.95344 88 PRO E N 1
ATOM 22787 C CA . PRO E 1 88 ? 11.42901 -4.85977 222.10018 1.000 94.70944 88 PRO E CA 1
ATOM 22788 C C . PRO E 1 88 ? 12.48268 -3.81953 221.74899 1.000 94.08984 88 PRO E C 1
ATOM 22789 O O . PRO E 1 88 ? 13.36891 -4.07187 220.92964 1.000 94.74908 88 PRO E O 1
ATOM 22800 N N . LEU E 1 89 ? 12.38448 -2.64757 222.37246 1.000 80.06042 89 LEU E N 1
ATOM 22801 C CA . LEU E 1 89 ? 13.25572 -1.52651 222.05731 1.000 76.08777 89 LEU E CA 1
ATOM 22802 C C . LEU E 1 89 ? 13.77737 -0.88765 223.33676 1.000 75.13846 89 LEU E C 1
ATOM 22803 O O . LEU E 1 89 ? 13.37672 -1.24009 224.44954 1.000 64.26820 89 LEU E O 1
ATOM 22819 N N . ASP E 1 90 ? 14.68540 0.06645 223.15692 1.000 85.04361 90 ASP E N 1
ATOM 22820 C CA . ASP E 1 90 ? 15.29647 0.79669 224.25218 1.000 74.14882 90 ASP E CA 1
ATOM 22821 C C . ASP E 1 90 ? 14.57043 2.12493 224.46376 1.000 73.29924 90 ASP E C 1
ATOM 22822 O O . ASP E 1 90 ? 13.48947 2.36970 223.91706 1.000 69.14370 90 ASP E O 1
ATOM 22831 N N . ASN E 1 91 ? 15.18027 3.00355 225.26386 1.000 73.98889 91 ASN E N 1
ATOM 22832 C CA . ASN E 1 91 ? 14.65778 4.35166 225.44662 1.000 67.04319 91 ASN E CA 1
ATOM 22833 C C . ASN E 1 91 ? 14.85668 5.23100 224.21969 1.000 69.25753 91 ASN E C 1
ATOM 22834 O O . ASN E 1 91 ? 14.16329 6.24500 224.08294 1.000 74.56966 91 ASN E O 1
ATOM 22845 N N . ARG E 1 92 ? 15.78562 4.87216 223.33055 1.000 69.81337 92 ARG E N 1
ATOM 22846 C CA . ARG E 1 92 ? 16.07605 5.72424 222.18170 1.000 67.62784 92 ARG E CA 1
ATOM 22847 C C . ARG E 1 92 ? 14.81606 6.05068 221.39068 1.000 72.46780 92 ARG E C 1
ATOM 22848 O O . ARG E 1 92 ? 14.65446 7.17527 220.90270 1.000 76.63382 92 ARG E O 1
ATOM 22869 N N . VAL E 1 93 ? 13.91167 5.08240 221.24818 1.000 70.56676 93 VAL E N 1
ATOM 22870 C CA . VAL E 1 93 ? 12.70869 5.33305 220.46223 1.000 76.21634 93 VAL E CA 1
ATOM 22871 C C . VAL E 1 93 ? 11.67146 6.10078 221.27462 1.000 75.44151 93 VAL E C 1
ATOM 22872 O O . VAL E 1 93 ? 10.82633 6.80030 220.70171 1.000 79.22253 93 VAL E O 1
ATOM 22885 N N . ALA E 1 94 ? 11.70842 5.98658 222.60546 1.000 76.08450 94 ALA E N 1
ATOM 22886 C CA . ALA E 1 94 ? 10.73020 6.68659 223.43081 1.000 72.91374 94 ALA E CA 1
ATOM 22887 C C . ALA E 1 94 ? 10.79490 8.19164 223.21065 1.000 77.47816 94 ALA E C 1
ATOM 22888 O O . ALA E 1 94 ? 9.76608 8.87548 223.27400 1.000 71.55758 94 ALA E O 1
ATOM 22895 N N . ASP E 1 95 ? 11.99158 8.72624 222.95774 1.000 76.26795 95 ASP E N 1
ATOM 22896 C CA . ASP E 1 95 ? 12.12129 10.15955 222.72480 1.000 80.94486 95 ASP E CA 1
ATOM 22897 C C . ASP E 1 95 ? 11.59872 10.55516 221.35047 1.000 85.68545 95 ASP E C 1
ATOM 22898 O O . ASP E 1 95 ? 11.19331 11.70607 221.15033 1.000 92.48144 95 ASP E O 1
ATOM 22907 N N . GLN E 1 96 ? 11.60044 9.62472 220.39706 1.000 77.21856 96 GLN E N 1
ATOM 22908 C CA . GLN E 1 96 ? 11.21387 9.93165 219.02770 1.000 67.98348 96 GLN E CA 1
ATOM 22909 C C . GLN E 1 96 ? 9.71309 9.85682 218.79922 1.000 64.58014 96 GLN E C 1
ATOM 22910 O O . GLN E 1 96 ? 9.22172 10.43567 217.82347 1.000 62.88044 96 GLN E O 1
ATOM 22924 N N . ILE E 1 97 ? 8.97822 9.16619 219.66385 1.000 64.05627 97 ILE E N 1
ATOM 22925 C CA . ILE E 1 97 ? 7.53659 9.04720 219.53377 1.000 62.76917 97 ILE E CA 1
ATOM 22926 C C . ILE E 1 97 ? 6.87470 9.89253 220.61713 1.000 62.18539 97 ILE E C 1
ATOM 22927 O O . ILE E 1 97 ? 7.53148 10.44331 221.50124 1.000 66.80010 97 ILE E O 1
ATOM 22943 N N . TRP E 1 98 ? 5.55108 9.98572 220.54254 1.000 62.88813 98 TRP E N 1
ATOM 22944 C CA . TRP E 1 98 ? 4.78929 10.68497 221.56428 1.000 62.49341 98 TRP E CA 1
ATOM 22945 C C . TRP E 1 98 ? 4.53788 9.76606 222.75044 1.000 62.06222 98 TRP E C 1
ATOM 22946 O O . TRP E 1 98 ? 4.21576 8.58720 222.58321 1.000 62.59442 98 TRP E O 1
ATOM 22967 N N . THR E 1 99 ? 4.68706 10.31167 223.95191 1.000 62.25696 99 THR E N 1
ATOM 22968 C CA . THR E 1 99 ? 4.38677 9.60455 225.18579 1.000 61.58624 99 THR E CA 1
ATOM 22969 C C . THR E 1 99 ? 3.61360 10.53761 226.09233 1.000 61.31461 99 THR E C 1
ATOM 22970 O O . THR E 1 99 ? 3.77868 11.76561 226.01644 1.000 61.33845 99 THR E O 1
ATOM 22981 N N . PRO E 1 100 ? 2.75724 10.00653 226.96497 1.000 60.56296 100 PRO E N 1
ATOM 22982 C CA . PRO E 1 100 ? 1.99418 10.87596 227.86633 1.000 60.36644 100 PRO E CA 1
ATOM 22983 C C . PRO E 1 100 ? 2.91687 11.64116 228.80495 1.000 68.75956 100 PRO E C 1
ATOM 22984 O O . PRO E 1 100 ? 3.99397 11.16865 229.17708 1.000 69.29538 100 PRO E O 1
ATOM 22995 N N . ASP E 1 101 ? 2.48165 12.83620 229.18594 1.000 69.66931 101 ASP E N 1
ATOM 22996 C CA . ASP E 1 101 ? 3.23115 13.68104 230.11733 1.000 65.88413 101 ASP E CA 1
ATOM 22997 C C . ASP E 1 101 ? 2.71571 13.50551 231.54001 1.000 67.74324 101 ASP E C 1
ATOM 22998 O O . ASP E 1 101 ? 2.44711 14.46966 232.25519 1.000 72.59165 101 ASP E O 1
ATOM 23007 N N . THR E 1 102 ? 2.57288 12.24964 231.95916 1.000 71.29439 102 THR E N 1
ATOM 23008 C CA . THR E 1 102 ? 2.06876 11.95463 233.29330 1.000 68.83280 102 THR E CA 1
ATOM 23009 C C . THR E 1 102 ? 3.00735 12.51567 234.35389 1.000 74.50884 102 THR E C 1
ATOM 23010 O O . THR E 1 102 ? 4.23220 12.46596 234.21216 1.000 72.23229 102 THR E O 1
ATOM 23021 N N . PHE E 1 103 ? 2.42639 13.05010 235.42721 1.000 79.95466 103 PHE E N 1
ATOM 23022 C CA . PHE E 1 103 ? 3.20754 13.59719 236.52633 1.000 79.49239 103 PHE E CA 1
ATOM 23023 C C . PHE E 1 103 ? 2.52381 13.30189 237.85257 1.000 80.34760 103 PHE E C 1
ATOM 23024 O O . PHE E 1 103 ? 1.29554 13.21212 237.93459 1.000 81.38516 103 PHE E O 1
ATOM 23041 N N . PHE E 1 104 ? 3.34376 13.14604 238.88979 1.000 77.55771 104 PHE E N 1
ATOM 23042 C CA . PHE E 1 104 ? 2.87024 12.81719 240.22878 1.000 68.26028 104 PHE E CA 1
ATOM 23043 C C . PHE E 1 104 ? 2.64441 14.11655 240.99064 1.000 65.21947 104 PHE E C 1
ATOM 23044 O O . PHE E 1 104 ? 3.59608 14.84485 241.29115 1.000 61.89873 104 PHE E O 1
ATOM 23061 N N . HIS E 1 105 ? 1.38012 14.40376 241.30155 1.000 62.69524 105 HIS E N 1
ATOM 23062 C CA . HIS E 1 105 ? 1.03391 15.68515 241.90662 1.000 62.40923 105 HIS E CA 1
ATOM 23063 C C . HIS E 1 105 ? 1.73928 15.86725 243.24433 1.000 53.64782 105 HIS E C 1
ATOM 23064 O O . HIS E 1 105 ? 2.35718 16.90720 243.50020 1.000 54.47475 105 HIS E O 1
ATOM 23078 N N . ASN E 1 106 ? 1.64704 14.86541 244.11675 1.000 55.19592 106 ASN E N 1
ATOM 23079 C CA . ASN E 1 106 ? 2.19110 14.93780 245.46682 1.000 53.29765 106 ASN E CA 1
ATOM 23080 C C . ASN E 1 106 ? 3.68703 14.64922 245.53499 1.000 52.76020 106 ASN E C 1
ATOM 23081 O O . ASN E 1 106 ? 4.18451 14.28116 246.60577 1.000 55.96763 106 ASN E O 1
ATOM 23092 N N . ASP E 1 107 ? 4.40877 14.80991 244.43228 1.000 53.92638 107 ASP E N 1
ATOM 23093 C CA . ASP E 1 107 ? 5.84179 14.54556 244.41274 1.000 55.30243 107 ASP E CA 1
ATOM 23094 C C . ASP E 1 107 ? 6.62151 15.64855 245.12186 1.000 54.40843 107 ASP E C 1
ATOM 23095 O O . ASP E 1 107 ? 6.36630 16.83835 244.91278 1.000 53.39066 107 ASP E O 1
ATOM 23104 N N . LYS E 1 108 ? 7.57343 15.24819 245.96701 1.000 54.97460 108 LYS E N 1
ATOM 23105 C CA . LYS E 1 108 ? 8.52940 16.18534 246.55319 1.000 53.61331 108 LYS E CA 1
ATOM 23106 C C . LYS E 1 108 ? 9.76918 16.32125 245.67109 1.000 51.11308 108 LYS E C 1
ATOM 23107 O O . LYS E 1 108 ? 10.04758 17.40020 245.13886 1.000 56.17219 108 LYS E O 1
ATOM 23126 N N . LYS E 1 109 ? 10.51918 15.23338 245.50829 1.000 56.10511 109 LYS E N 1
ATOM 23127 C CA . LYS E 1 109 ? 11.63641 15.19560 244.57534 1.000 55.31849 109 LYS E CA 1
ATOM 23128 C C . LYS E 1 109 ? 11.74471 13.77170 244.05181 1.000 60.07396 109 LYS E C 1
ATOM 23129 O O . LYS E 1 109 ? 11.58873 12.81663 244.81694 1.000 70.07842 109 LYS E O 1
ATOM 23148 N N . SER E 1 110 ? 12.01810 13.62659 242.75672 1.000 66.08650 110 SER E N 1
ATOM 23149 C CA . SER E 1 110 ? 12.06426 12.30454 242.14784 1.000 66.77776 110 SER E CA 1
ATOM 23150 C C . SER E 1 110 ? 13.06342 12.31031 241.00036 1.000 66.14632 110 SER E C 1
ATOM 23151 O O . SER E 1 110 ? 13.56494 13.35866 240.58811 1.000 69.25737 110 SER E O 1
ATOM 23159 N N . PHE E 1 111 ? 13.34716 11.11399 240.48787 1.000 71.45716 111 PHE E N 1
ATOM 23160 C CA . PHE E 1 111 ? 14.29135 10.94414 239.39297 1.000 71.86518 111 PHE E CA 1
ATOM 23161 C C . PHE E 1 111 ? 14.11168 9.55189 238.80480 1.000 70.19829 111 PHE E C 1
ATOM 23162 O O . PHE E 1 111 ? 13.64695 8.63185 239.48317 1.000 65.73971 111 PHE E O 1
ATOM 23179 N N . ALA E 1 112 ? 14.48156 9.41341 237.53563 1.000 82.01434 112 ALA E N 1
ATOM 23180 C CA . ALA E 1 112 ? 14.43619 8.13838 236.83358 1.000 87.62937 112 ALA E CA 1
ATOM 23181 C C . ALA E 1 112 ? 15.83888 7.54810 236.78592 1.000 95.15119 112 ALA E C 1
ATOM 23182 O O . ALA E 1 112 ? 16.78961 8.22877 236.38546 1.000 110.71787 112 ALA E O 1
ATOM 23189 N N . HIS E 1 113 ? 15.96583 6.28834 237.19851 1.000 80.12544 113 HIS E N 1
ATOM 23190 C CA . HIS E 1 113 ? 17.27143 5.64352 237.21162 1.000 85.52080 113 HIS E CA 1
ATOM 23191 C C . HIS E 1 113 ? 17.87050 5.62592 235.81238 1.000 87.86227 113 HIS E C 1
ATOM 23192 O O . HIS E 1 113 ? 17.16491 5.45225 234.81439 1.000 80.78621 113 HIS E O 1
ATOM 23206 N N . GLY E 1 114 ? 19.18567 5.80799 235.74776 1.000 94.65142 114 GLY E N 1
ATOM 23207 C CA . GLY E 1 114 ? 19.85604 5.98728 234.47856 1.000 84.90522 114 GLY E CA 1
ATOM 23208 C C . GLY E 1 114 ? 20.98965 5.02289 234.20161 1.000 86.37105 114 GLY E C 1
ATOM 23209 O O . GLY E 1 114 ? 21.53383 5.01829 233.09539 1.000 92.42856 114 GLY E O 1
ATOM 23213 N N . MET E 1 115 ? 21.36677 4.20535 235.17755 1.000 85.92596 115 MET E N 1
ATOM 23214 C CA . MET E 1 115 ? 22.50093 3.30549 235.02993 1.000 87.42250 115 MET E CA 1
ATOM 23215 C C . MET E 1 115 ? 22.04643 1.87652 234.74482 1.000 89.84072 115 MET E C 1
ATOM 23216 O O . MET E 1 115 ? 21.09317 1.38206 235.35745 1.000 75.40086 115 MET E O 1
ATOM 23230 N N . THR E 1 116 ? 22.73055 1.22101 233.80301 1.000 97.18246 116 THR E N 1
ATOM 23231 C CA . THR E 1 116 ? 23.81993 1.80742 233.01524 1.000 108.86189 116 THR E CA 1
ATOM 23232 C C . THR E 1 116 ? 23.23401 2.75321 231.96195 1.000 115.63074 116 THR E C 1
ATOM 23233 O O . THR E 1 116 ? 23.81048 3.79386 231.64416 1.000 117.08951 116 THR E O 1
ATOM 23244 N N . THR E 1 117 ? 22.08305 2.36913 231.42264 1.000 92.97133 117 THR E N 1
ATOM 23245 C CA . THR E 1 117 ? 21.33073 3.21285 230.50611 1.000 88.26649 117 THR E CA 1
ATOM 23246 C C . THR E 1 117 ? 20.00977 3.57574 231.17460 1.000 91.36384 117 THR E C 1
ATOM 23247 O O . THR E 1 117 ? 19.64148 2.96450 232.18708 1.000 84.64785 117 THR E O 1
ATOM 23258 N N . PRO E 1 118 ? 19.28111 4.56311 230.65830 1.000 92.91376 118 PRO E N 1
ATOM 23259 C CA . PRO E 1 118 ? 17.96494 4.88418 231.23050 1.000 83.74344 118 PRO E CA 1
ATOM 23260 C C . PRO E 1 118 ? 17.09688 3.64249 231.37516 1.000 77.59500 118 PRO E C 1
ATOM 23261 O O . PRO E 1 118 ? 16.89521 2.88532 230.42221 1.000 75.98852 118 PRO E O 1
ATOM 23272 N N . ASN E 1 119 ? 16.58217 3.43226 232.58458 1.000 75.47794 119 ASN E N 1
ATOM 23273 C CA . ASN E 1 119 ? 15.74914 2.26591 232.87015 1.000 61.81780 119 ASN E CA 1
ATOM 23274 C C . ASN E 1 119 ? 14.37416 2.51883 232.26683 1.000 59.68040 119 ASN E C 1
ATOM 23275 O O . ASN E 1 119 ? 13.45823 3.01815 232.92342 1.000 56.86847 119 ASN E O 1
ATOM 23286 N N . LYS E 1 120 ? 14.23832 2.17772 230.98532 1.000 59.14559 120 LYS E N 1
ATOM 23287 C CA . LYS E 1 120 ? 13.02310 2.44787 230.23171 1.000 58.69075 120 LYS E CA 1
ATOM 23288 C C . LYS E 1 120 ? 12.81366 1.31625 229.23627 1.000 57.29572 120 LYS E C 1
ATOM 23289 O O . LYS E 1 120 ? 13.76846 0.65113 228.82483 1.000 57.44313 120 LYS E O 1
ATOM 23308 N N . MET E 1 121 ? 11.55590 1.10205 228.85143 1.000 58.00258 121 MET E N 1
ATOM 23309 C CA . MET E 1 121 ? 11.19954 -0.00772 227.97715 1.000 59.02228 121 MET E CA 1
ATOM 23310 C C . MET E 1 121 ? 10.03253 0.40461 227.09478 1.000 59.76876 121 MET E C 1
ATOM 23311 O O . MET E 1 121 ? 8.99816 0.85514 227.59634 1.000 59.74814 121 MET E O 1
ATOM 23325 N N . LEU E 1 122 ? 10.20759 0.23532 225.78613 1.000 60.48294 122 LEU E N 1
ATOM 23326 C CA . LEU E 1 122 ? 9.19238 0.54778 224.79042 1.000 61.33317 122 LEU E CA 1
ATOM 23327 C C . LEU E 1 122 ? 8.91719 -0.68999 223.95260 1.000 62.42457 122 LEU E C 1
ATOM 23328 O O . LEU E 1 122 ? 9.84787 -1.30216 223.41747 1.000 62.61940 122 LEU E O 1
ATOM 23344 N N . ARG E 1 123 ? 7.64263 -1.05573 223.84305 1.000 63.93696 123 ARG E N 1
ATOM 23345 C CA . ARG E 1 123 ? 7.22168 -2.20813 223.05714 1.000 68.58438 123 ARG E CA 1
ATOM 23346 C C . ARG E 1 123 ? 6.02093 -1.81068 222.21625 1.000 72.01390 123 ARG E C 1
ATOM 23347 O O . ARG E 1 123 ? 5.01412 -1.33635 222.75263 1.000 72.71627 123 ARG E O 1
ATOM 23368 N N . ILE E 1 124 ? 6.13199 -1.99865 220.90438 1.000 69.42675 124 ILE E N 1
ATOM 23369 C CA . ILE E 1 124 ? 5.09050 -1.62473 219.95533 1.000 74.17866 124 ILE E CA 1
ATOM 23370 C C . ILE E 1 124 ? 4.56640 -2.88859 219.28631 1.000 81.59914 124 ILE E C 1
ATOM 23371 O O . ILE E 1 124 ? 5.35416 -3.70423 218.79522 1.000 81.69679 124 ILE E O 1
ATOM 23387 N N . TRP E 1 125 ? 3.24413 -3.03322 219.23426 1.000 77.13535 125 TRP E N 1
ATOM 23388 C CA . TRP E 1 125 ? 2.60225 -4.14574 218.55397 1.000 89.56167 125 TRP E CA 1
ATOM 23389 C C . TRP E 1 125 ? 1.99836 -3.65030 217.24571 1.000 94.91921 125 TRP E C 1
ATOM 23390 O O . TRP E 1 125 ? 1.70038 -2.45992 217.09142 1.000 97.91490 125 TRP E O 1
ATOM 23411 N N . ASN E 1 126 ? 1.79819 -4.58117 216.31305 1.000 91.26604 126 ASN E N 1
ATOM 23412 C CA . ASN E 1 126 ? 1.26109 -4.23828 215.00204 1.000 86.87253 126 ASN E CA 1
ATOM 23413 C C . ASN E 1 126 ? 0.02312 -3.35794 215.10436 1.000 90.53823 126 ASN E C 1
ATOM 23414 O O . ASN E 1 126 ? -0.17788 -2.43910 214.30121 1.000 86.11944 126 ASN E O 1
ATOM 23425 N N . ASP E 1 127 ? -0.85186 -3.67008 216.07018 1.000 88.52337 127 ASP E N 1
ATOM 23426 C CA . ASP E 1 127 ? -2.08408 -2.90757 216.24684 1.000 90.82199 127 ASP E CA 1
ATOM 23427 C C . ASP E 1 127 ? -1.80613 -1.42130 216.42770 1.000 95.71660 127 ASP E C 1
ATOM 23428 O O . ASP E 1 127 ? -2.67072 -0.58631 216.14311 1.000 90.57417 127 ASP E O 1
ATOM 23437 N N . GLY E 1 128 ? -0.61076 -1.06574 216.90466 1.000 88.59110 128 GLY E N 1
ATOM 23438 C CA . GLY E 1 128 ? -0.31597 0.28873 217.32160 1.000 82.02079 128 GLY E CA 1
ATOM 23439 C C . GLY E 1 128 ? -0.31315 0.48662 218.82220 1.000 78.57521 128 GLY E C 1
ATOM 23440 O O . GLY E 1 128 ? 0.11866 1.54795 219.29283 1.000 75.61249 128 GLY E O 1
ATOM 23444 N N . ARG E 1 129 ? -0.77026 -0.50553 219.58233 1.000 81.00798 129 ARG E N 1
ATOM 23445 C CA . ARG E 1 129 ? -0.73584 -0.40573 221.03167 1.000 77.56348 129 ARG E CA 1
ATOM 23446 C C . ARG E 1 129 ? 0.70427 -0.25485 221.49845 1.000 76.95819 129 ARG E C 1
ATOM 23447 O O . ARG E 1 129 ? 1.60877 -0.94291 221.01661 1.000 78.57230 129 ARG E O 1
ATOM 23468 N N . VAL E 1 130 ? 0.91418 0.66278 222.43409 1.000 71.35060 130 VAL E N 1
ATOM 23469 C CA . VAL E 1 130 ? 2.22995 0.94553 222.98924 1.000 68.39628 130 VAL E CA 1
ATOM 23470 C C . VAL E 1 130 ? 2.24059 0.50492 224.44350 1.000 64.94402 130 VAL E C 1
ATOM 23471 O O . VAL E 1 130 ? 1.24615 0.67174 225.15594 1.000 66.05897 130 VAL E O 1
ATOM 23484 N N . LEU E 1 131 ? 3.35139 -0.08822 224.87290 1.000 68.78426 131 LEU E N 1
ATOM 23485 C CA . LEU E 1 131 ? 3.60651 -0.36785 226.28038 1.000 65.64392 131 LEU E CA 1
ATOM 23486 C C . LEU E 1 131 ? 4.82843 0.44406 226.68123 1.000 65.97288 131 LEU E C 1
ATOM 23487 O O . LEU E 1 131 ? 5.90817 0.26759 226.10654 1.000 65.06480 131 LEU E O 1
ATOM 23503 N N . TYR E 1 132 ? 4.65915 1.33367 227.65685 1.000 64.00497 132 TYR E N 1
ATOM 23504 C CA . TYR E 1 132 ? 5.69790 2.28654 228.04625 1.000 61.67244 132 TYR E CA 1
ATOM 23505 C C . TYR E 1 132 ? 5.83310 2.25545 229.56381 1.000 59.67470 132 TYR E C 1
ATOM 23506 O O . TYR E 1 132 ? 5.01942 2.84669 230.27945 1.000 59.53231 132 TYR E O 1
ATOM 23524 N N . THR E 1 133 ? 6.85728 1.56308 230.04984 1.000 61.63593 133 THR E N 1
ATOM 23525 C CA . THR E 1 133 ? 7.12120 1.45708 231.47333 1.000 58.43525 133 THR E CA 1
ATOM 23526 C C . THR E 1 133 ? 8.52784 1.95456 231.76971 1.000 57.48599 133 THR E C 1
ATOM 23527 O O . THR E 1 133 ? 9.43065 1.86517 230.93028 1.000 57.52497 133 THR E O 1
ATOM 23538 N N . MET E 1 134 ? 8.70509 2.47574 232.97837 1.000 56.68201 134 MET E N 1
ATOM 23539 C CA . MET E 1 134 ? 9.98478 3.02406 233.39351 1.000 55.77089 134 MET E CA 1
ATOM 23540 C C . MET E 1 134 ? 10.13958 2.83579 234.89484 1.000 55.15082 134 MET E C 1
ATOM 23541 O O . MET E 1 134 ? 9.16161 2.64522 235.62277 1.000 55.33492 134 MET E O 1
ATOM 23555 N N . ARG E 1 135 ? 11.38829 2.89289 235.34888 1.000 54.46284 135 ARG E N 1
ATOM 23556 C CA . ARG E 1 135 ? 11.72456 2.76359 236.75996 1.000 53.84433 135 ARG E CA 1
ATOM 23557 C C . ARG E 1 135 ? 11.89085 4.14695 237.37415 1.000 56.58028 135 ARG E C 1
ATOM 23558 O O . ARG E 1 135 ? 12.61728 4.98984 236.83511 1.000 60.19105 135 ARG E O 1
ATOM 23579 N N . LEU E 1 136 ? 11.21453 4.37513 238.49778 1.000 53.05677 136 LEU E N 1
ATOM 23580 C CA . LEU E 1 136 ? 11.21232 5.67019 239.15889 1.000 52.20151 136 LEU E CA 1
ATOM 23581 C C . LEU E 1 136 ? 11.42674 5.51123 240.65589 1.000 51.69175 136 LEU E C 1
ATOM 23582 O O . LEU E 1 136 ? 10.83192 4.63426 241.28758 1.000 52.13285 136 LEU E O 1
ATOM 23598 N N . THR E 1 137 ? 12.27914 6.36679 241.21532 1.000 53.23373 137 THR E N 1
ATOM 23599 C CA . THR E 1 137 ? 12.39287 6.56117 242.65554 1.000 53.01521 137 THR E CA 1
ATOM 23600 C C . THR E 1 137 ? 11.79951 7.92572 242.97875 1.000 56.48694 137 THR E C 1
ATOM 23601 O O . THR E 1 137 ? 12.26879 8.94503 242.46104 1.000 58.09088 137 THR E O 1
ATOM 23612 N N . ILE E 1 138 ? 10.76880 7.94669 243.81971 1.000 54.86841 138 ILE E N 1
ATOM 23613 C CA . ILE E 1 138 ? 10.00822 9.16019 244.09552 1.000 60.21333 138 ILE E CA 1
ATOM 23614 C C . ILE E 1 138 ? 9.94055 9.38744 245.59910 1.000 65.99978 138 ILE E C 1
ATOM 23615 O O . ILE E 1 138 ? 9.65213 8.45779 246.36092 1.000 69.21438 138 ILE E O 1
ATOM 23631 N N . SER E 1 139 ? 10.20749 10.62221 246.01967 1.000 58.66564 139 SER E N 1
ATOM 23632 C CA . SER E 1 139 ? 9.93760 11.07775 247.37562 1.000 55.02225 139 SER E CA 1
ATOM 23633 C C . SER E 1 139 ? 8.67816 11.93338 247.32333 1.000 55.30601 139 SER E C 1
ATOM 23634 O O . SER E 1 139 ? 8.64339 12.95084 246.62147 1.000 61.81156 139 SER E O 1
ATOM 23642 N N . ALA E 1 140 ? 7.64006 11.50378 248.03644 1.000 52.23651 140 ALA E N 1
ATOM 23643 C CA . ALA E 1 140 ? 6.34653 12.17070 248.00662 1.000 52.96408 140 ALA E CA 1
ATOM 23644 C C . ALA E 1 140 ? 5.89489 12.48918 249.42874 1.000 51.21729 140 ALA E C 1
ATOM 23645 O O . ALA E 1 140 ? 6.34224 11.87819 250.39495 1.000 51.21149 140 ALA E O 1
ATOM 23652 N N . GLU E 1 141 ? 4.97682 13.44646 249.53560 1.000 50.71909 141 GLU E N 1
ATOM 23653 C CA . GLU E 1 141 ? 4.43627 13.84732 250.82264 1.000 53.71258 141 GLU E CA 1
ATOM 23654 C C . GLU E 1 141 ? 3.45602 12.80839 251.33459 1.000 56.55238 141 GLU E C 1
ATOM 23655 O O . GLU E 1 141 ? 2.65930 12.24421 250.57628 1.000 55.34481 141 GLU E O 1
ATOM 23667 N N . CYS E 1 142 ? 3.54061 12.55304 252.63617 1.000 52.69943 142 CYS E N 1
ATOM 23668 C CA . CYS E 1 142 ? 2.61576 11.65696 253.33170 1.000 56.99841 142 CYS E CA 1
ATOM 23669 C C . CYS E 1 142 ? 2.14182 12.42362 254.55278 1.000 60.82621 142 CYS E C 1
ATOM 23670 O O . CYS E 1 142 ? 2.71518 12.28826 255.64174 1.000 65.39314 142 CYS E O 1
ATOM 23677 N N . PRO E 1 143 ? 1.11340 13.27074 254.41607 1.000 61.23948 143 PRO E N 1
ATOM 23678 C CA . PRO E 1 143 ? 0.64037 14.00038 255.59989 1.000 65.28358 143 PRO E CA 1
ATOM 23679 C C . PRO E 1 143 ? 0.19049 12.99346 256.64611 1.000 65.34516 143 PRO E C 1
ATOM 23680 O O . PRO E 1 143 ? -0.48667 12.01073 256.33246 1.000 65.30015 143 PRO E O 1
ATOM 23691 N N . MET E 1 144 ? 0.58963 13.22903 257.89268 1.000 69.64905 144 MET E N 1
ATOM 23692 C CA . MET E 1 144 ? 0.34421 12.27166 258.95593 1.000 64.82964 144 MET E CA 1
ATOM 23693 C C . MET E 1 144 ? -0.36907 12.95031 260.11263 1.000 66.92975 144 MET E C 1
ATOM 23694 O O . MET E 1 144 ? -0.13243 14.12643 260.41367 1.000 67.68392 144 MET E O 1
ATOM 23708 N N . ASP E 1 145 ? -1.25716 12.19169 260.74934 1.000 65.22135 145 ASP E N 1
ATOM 23709 C CA . ASP E 1 145 ? -1.88182 12.58872 262.00348 1.000 63.58026 145 ASP E CA 1
ATOM 23710 C C . ASP E 1 145 ? -1.33987 11.69917 263.11538 1.000 65.63445 145 ASP E C 1
ATOM 23711 O O . ASP E 1 145 ? -1.45745 10.46998 263.04268 1.000 68.87095 145 ASP E O 1
ATOM 23720 N N . LEU E 1 146 ? -0.73251 12.31707 264.12982 1.000 69.09761 146 LEU E N 1
ATOM 23721 C CA . LEU E 1 146 ? -0.00777 11.59422 265.16793 1.000 65.66467 146 LEU E CA 1
ATOM 23722 C C . LEU E 1 146 ? -0.71375 11.66503 266.51794 1.000 65.69182 146 LEU E C 1
ATOM 23723 O O . LEU E 1 146 ? -0.07257 11.53757 267.56251 1.000 63.95293 146 LEU E O 1
ATOM 23739 N N . GLU E 1 147 ? -2.03957 11.82562 266.51077 1.000 70.45333 147 GLU E N 1
ATOM 23740 C CA . GLU E 1 147 ? -2.78252 11.83117 267.76788 1.000 68.93891 147 GLU E CA 1
ATOM 23741 C C . GLU E 1 147 ? -2.60878 10.50886 268.50359 1.000 65.02026 147 GLU E C 1
ATOM 23742 O O . GLU E 1 147 ? -2.32075 10.48156 269.70579 1.000 61.77122 147 GLU E O 1
ATOM 23754 N N . ASP E 1 148 ? -2.77660 9.39867 267.79224 1.000 68.52930 148 ASP E N 1
ATOM 23755 C CA . ASP E 1 148 ? -2.63728 8.07062 268.36796 1.000 68.51775 148 ASP E CA 1
ATOM 23756 C C . ASP E 1 148 ? -1.20748 7.55678 268.30148 1.000 68.65096 148 ASP E C 1
ATOM 23757 O O . ASP E 1 148 ? -0.97440 6.37132 268.56817 1.000 70.00442 148 ASP E O 1
ATOM 23766 N N . PHE E 1 149 ? -0.25138 8.41290 267.95412 1.000 68.59236 149 PHE E N 1
ATOM 23767 C CA . PHE E 1 149 ? 1.13667 7.98500 267.94908 1.000 68.74832 149 PHE E CA 1
ATOM 23768 C C . PHE E 1 149 ? 1.51130 7.44493 269.32788 1.000 60.42579 149 PHE E C 1
ATOM 23769 O O . PHE E 1 149 ? 1.14013 8.03935 270.34728 1.000 59.00298 149 PHE E O 1
ATOM 23786 N N . PRO E 1 150 ? 2.25933 6.33923 269.40465 1.000 56.92157 150 PRO E N 1
ATOM 23787 C CA . PRO E 1 150 ? 2.82715 5.53395 268.31413 1.000 60.06557 150 PRO E CA 1
ATOM 23788 C C . PRO E 1 150 ? 1.91770 4.38917 267.89192 1.000 69.20255 150 PRO E C 1
ATOM 23789 O O . PRO E 1 150 ? 2.32712 3.50160 267.15781 1.000 72.75579 150 PRO E O 1
ATOM 23800 N N . MET E 1 151 ? 0.67586 4.35235 268.37645 1.000 69.11038 151 MET E N 1
ATOM 23801 C CA . MET E 1 151 ? -0.28868 3.33069 267.95777 1.000 77.40383 151 MET E CA 1
ATOM 23802 C C . MET E 1 151 ? -1.29879 3.87593 266.94473 1.000 74.24347 151 MET E C 1
ATOM 23803 O O . MET E 1 151 ? -2.50976 3.80052 267.13862 1.000 73.23806 151 MET E O 1
ATOM 23817 N N . ASP E 1 152 ? -0.80588 4.42673 265.84114 1.000 75.94809 152 ASP E N 1
ATOM 23818 C CA . ASP E 1 152 ? -1.62794 5.08994 264.83359 1.000 85.21531 152 ASP E CA 1
ATOM 23819 C C . ASP E 1 152 ? -1.46000 4.43629 263.46600 1.000 80.60585 152 ASP E C 1
ATOM 23820 O O . ASP E 1 152 ? -0.49944 3.70709 263.21448 1.000 71.06284 152 ASP E O 1
ATOM 23829 N N . GLU E 1 153 ? -2.43882 4.66527 262.59417 1.000 85.40332 153 GLU E N 1
ATOM 23830 C CA . GLU E 1 153 ? -2.39635 4.20926 261.21709 1.000 78.44111 153 GLU E CA 1
ATOM 23831 C C . GLU E 1 153 ? -2.29884 5.42958 260.30623 1.000 76.69483 153 GLU E C 1
ATOM 23832 O O . GLU E 1 153 ? -3.05546 6.39188 260.47554 1.000 69.81838 153 GLU E O 1
ATOM 23844 N N . GLN E 1 154 ? -1.38901 5.37889 259.33802 1.000 69.11197 154 GLN E N 1
ATOM 23845 C CA . GLN E 1 154 ? -1.11887 6.48879 258.44021 1.000 65.40211 154 GLN E CA 1
ATOM 23846 C C . GLN E 1 154 ? -1.26455 5.99065 257.00707 1.000 65.06175 154 GLN E C 1
ATOM 23847 O O . GLN E 1 154 ? -0.86088 4.86176 256.69796 1.000 65.13141 154 GLN E O 1
ATOM 23861 N N . ASN E 1 155 ? -1.79009 6.83730 256.12255 1.000 59.28273 155 ASN E N 1
ATOM 23862 C CA . ASN E 1 155 ? -1.99724 6.46700 254.72417 1.000 60.38288 155 ASN E CA 1
ATOM 23863 C C . ASN E 1 155 ? -1.24352 7.45170 253.83902 1.000 61.58654 155 ASN E C 1
ATOM 23864 O O . ASN E 1 155 ? -1.48623 8.66072 253.91914 1.000 63.99088 155 ASN E O 1
ATOM 23875 N N . CYS E 1 156 ? -0.35381 6.94124 252.98330 1.000 58.41014 156 CYS E N 1
ATOM 23876 C CA . CYS E 1 156 ? 0.49137 7.79044 252.15020 1.000 54.73265 156 CYS E CA 1
ATOM 23877 C C . CYS E 1 156 ? 0.00662 7.74175 250.70914 1.000 55.53401 156 CYS E C 1
ATOM 23878 O O . CYS E 1 156 ? 0.02998 6.66133 250.09904 1.000 55.16152 156 CYS E O 1
ATOM 23885 N N . PRO E 1 157 ? -0.41923 8.85554 250.11644 1.000 55.94431 157 PRO E N 1
ATOM 23886 C CA . PRO E 1 157 ? -0.95762 8.81883 248.75505 1.000 57.26305 157 PRO E CA 1
ATOM 23887 C C . PRO E 1 157 ? 0.13573 8.92712 247.69566 1.000 54.83984 157 PRO E C 1
ATOM 23888 O O . PRO E 1 157 ? 1.30558 9.17928 247.98791 1.000 55.97344 157 PRO E O 1
ATOM 23899 N N . LEU E 1 158 ? -0.27971 8.71946 246.44041 1.000 60.99889 158 LEU E N 1
ATOM 23900 C CA . LEU E 1 158 ? 0.59271 8.84922 245.27881 1.000 63.10967 158 LEU E CA 1
ATOM 23901 C C . LEU E 1 158 ? -0.29093 9.18715 244.07497 1.000 67.22141 158 LEU E C 1
ATOM 23902 O O . LEU E 1 158 ? -0.49425 8.39311 243.15638 1.000 68.67568 158 LEU E O 1
ATOM 23918 N N . LYS E 1 159 ? -0.83937 10.39900 244.08024 1.000 60.95717 159 LYS E N 1
ATOM 23919 C CA . LYS E 1 159 ? -1.74645 10.82712 243.02536 1.000 73.07311 159 LYS E CA 1
ATOM 23920 C C . LYS E 1 159 ? -0.95171 11.32301 241.82384 1.000 78.84805 159 LYS E C 1
ATOM 23921 O O . LYS E 1 159 ? 0.00299 12.09287 241.97402 1.000 75.71296 159 LYS E O 1
ATOM 23940 N N . PHE E 1 160 ? -1.34709 10.87730 240.63191 1.000 73.35320 160 PHE E N 1
ATOM 23941 C CA . PHE E 1 160 ? -0.60924 11.18765 239.41646 1.000 70.25506 160 PHE E CA 1
ATOM 23942 C C . PHE E 1 160 ? -1.57819 11.35524 238.25522 1.000 70.66926 160 PHE E C 1
ATOM 23943 O O . PHE E 1 160 ? -2.70903 10.86208 238.28231 1.000 72.77141 160 PHE E O 1
ATOM 23960 N N . GLY E 1 161 ? -1.11154 12.06166 237.23263 1.000 75.69212 161 GLY E N 1
ATOM 23961 C CA . GLY E 1 161 ? -1.91554 12.30851 236.05053 1.000 75.10471 161 GLY E CA 1
ATOM 23962 C C . GLY E 1 161 ? -1.14273 13.16100 235.06936 1.000 82.51902 161 GLY E C 1
ATOM 23963 O O . GLY E 1 161 ? 0.01634 13.52164 235.29901 1.000 87.41454 161 GLY E O 1
ATOM 23967 N N . SER E 1 162 ? -1.80442 13.48007 233.96051 1.000 72.92128 162 SER E N 1
ATOM 23968 C CA . SER E 1 162 ? -1.18451 14.31513 232.94194 1.000 79.59616 162 SER E CA 1
ATOM 23969 C C . SER E 1 162 ? -1.11419 15.76805 233.39986 1.000 73.53300 162 SER E C 1
ATOM 23970 O O . SER E 1 162 ? -1.91332 16.22870 234.21916 1.000 72.33241 162 SER E O 1
ATOM 23978 N N . TYR E 1 163 ? -0.13799 16.49224 232.85791 1.000 74.57602 163 TYR E N 1
ATOM 23979 C CA . TYR E 1 163 ? 0.07191 17.89476 233.19361 1.000 75.35018 163 TYR E CA 1
ATOM 23980 C C . TYR E 1 163 ? -0.52943 18.84801 232.17099 1.000 76.25919 163 TYR E C 1
ATOM 23981 O O . TYR E 1 163 ? -1.06495 19.89480 232.54988 1.000 75.72351 163 TYR E O 1
ATOM 23999 N N . ALA E 1 164 ? -0.44976 18.51471 230.88166 1.000 82.57074 164 ALA E N 1
ATOM 24000 C CA . ALA E 1 164 ? -0.87927 19.41396 229.82109 1.000 75.92144 164 ALA E CA 1
ATOM 24001 C C . ALA E 1 164 ? -2.14345 18.96125 229.10463 1.000 70.54147 164 ALA E C 1
ATOM 24002 O O . ALA E 1 164 ? -2.69750 19.74009 228.31941 1.000 67.93432 164 ALA E O 1
ATOM 24009 N N . TYR E 1 165 ? -2.60893 17.74024 229.34079 1.000 73.82669 165 TYR E N 1
ATOM 24010 C CA . TYR E 1 165 ? -3.77414 17.20163 228.63867 1.000 73.59650 165 TYR E CA 1
ATOM 24011 C C . TYR E 1 165 ? -4.91232 16.94156 229.61344 1.000 73.79820 165 TYR E C 1
ATOM 24012 O O . TYR E 1 165 ? -4.82013 16.00327 230.42909 1.000 84.23974 165 TYR E O 1
ATOM 24030 N N . PRO E 1 166 ? -5.99890 17.72831 229.57934 1.000 82.12793 166 PRO E N 1
ATOM 24031 C CA . PRO E 1 166 ? -7.13726 17.43823 230.46731 1.000 85.17958 166 PRO E CA 1
ATOM 24032 C C . PRO E 1 166 ? -7.83232 16.13170 230.11551 1.000 93.92876 166 PRO E C 1
ATOM 24033 O O . PRO E 1 166 ? -7.36982 15.38672 229.24580 1.000 87.62168 166 PRO E O 1
ATOM 24044 N N . ASN E 1 167 ? -8.94962 15.84556 230.78852 1.000 112.21103 167 ASN E N 1
ATOM 24045 C CA . ASN E 1 167 ? -9.67338 14.60605 230.52492 1.000 118.46811 167 ASN E CA 1
ATOM 24046 C C . ASN E 1 167 ? -10.27830 14.58147 229.12645 1.000 125.00179 167 ASN E C 1
ATOM 24047 O O . ASN E 1 167 ? -10.49905 13.49968 228.56945 1.000 121.70245 167 ASN E O 1
ATOM 24058 N N . SER E 1 168 ? -10.55562 15.75015 228.54554 1.000 102.17362 168 SER E N 1
ATOM 24059 C CA . SER E 1 168 ? -11.11476 15.80448 227.20002 1.000 98.23583 168 SER E CA 1
ATOM 24060 C C . SER E 1 168 ? -10.12626 15.36516 226.12815 1.000 94.67906 168 SER E C 1
ATOM 24061 O O . SER E 1 168 ? -10.54211 15.12740 224.98877 1.000 94.62856 168 SER E O 1
ATOM 24069 N N . GLU E 1 169 ? -8.84455 15.25056 226.45924 1.000 92.95730 169 GLU E N 1
ATOM 24070 C CA . GLU E 1 169 ? -7.80497 14.88460 225.50412 1.000 89.52183 169 GLU E CA 1
ATOM 24071 C C . GLU E 1 169 ? -7.04741 13.62996 225.90315 1.000 88.98332 169 GLU E C 1
ATOM 24072 O O . GLU E 1 169 ? -6.70661 12.82166 225.03620 1.000 91.67622 169 GLU E O 1
ATOM 24084 N N . VAL E 1 170 ? -6.77106 13.44582 227.19101 1.000 93.77214 170 VAL E N 1
ATOM 24085 C CA . VAL E 1 170 ? -6.10015 12.25301 227.69309 1.000 82.82486 170 VAL E CA 1
ATOM 24086 C C . VAL E 1 170 ? -6.83678 11.78899 228.93941 1.000 82.33081 170 VAL E C 1
ATOM 24087 O O . VAL E 1 170 ? -7.24587 12.60587 229.77048 1.000 85.64454 170 VAL E O 1
ATOM 24100 N N . VAL E 1 171 ? -7.00128 10.47628 229.07436 1.000 68.85113 171 VAL E N 1
ATOM 24101 C CA . VAL E 1 171 ? -7.67702 9.88801 230.22299 1.000 69.84576 171 VAL E CA 1
ATOM 24102 C C . VAL E 1 171 ? -6.85641 8.70839 230.71913 1.000 70.95136 171 VAL E C 1
ATOM 24103 O O . VAL E 1 171 ? -6.29626 7.94812 229.92144 1.000 71.55249 171 VAL E O 1
ATOM 24116 N N . TYR E 1 172 ? -6.79065 8.55707 232.03787 1.000 73.38932 172 TYR E N 1
ATOM 24117 C CA . TYR E 1 172 ? -6.06082 7.47579 232.67741 1.000 75.67544 172 TYR E CA 1
ATOM 24118 C C . TYR E 1 172 ? -7.03615 6.51873 233.34518 1.000 76.86077 172 TYR E C 1
ATOM 24119 O O . TYR E 1 172 ? -8.08763 6.92501 233.84883 1.000 77.45899 172 TYR E O 1
ATOM 24137 N N . VAL E 1 173 ? -6.67258 5.23834 233.34364 1.000 73.32735 173 VAL E N 1
ATOM 24138 C CA . VAL E 1 173 ? -7.48446 4.20051 233.96318 1.000 73.74142 173 VAL E CA 1
ATOM 24139 C C . VAL E 1 173 ? -6.56101 3.08702 234.43316 1.000 74.14987 173 VAL E C 1
ATOM 24140 O O . VAL E 1 173 ? -5.51087 2.83285 233.83803 1.000 77.09770 173 VAL E O 1
ATOM 24153 N N . TRP E 1 174 ? -6.96366 2.41923 235.50836 1.000 74.71400 174 TRP E N 1
ATOM 24154 C CA . TRP E 1 174 ? -6.20259 1.30823 236.05241 1.000 78.84952 174 TRP E CA 1
ATOM 24155 C C . TRP E 1 174 ? -6.46589 0.04743 235.23483 1.000 78.92526 174 TRP E C 1
ATOM 24156 O O . TRP E 1 174 ? -7.46297 -0.06187 234.51573 1.000 80.37274 174 TRP E O 1
ATOM 24177 N N . THR E 1 175 ? -5.55324 -0.91394 235.35091 1.000 81.92823 175 THR E N 1
ATOM 24178 C CA . THR E 1 175 ? -5.65549 -2.14685 234.57716 1.000 84.52910 175 THR E CA 1
ATOM 24179 C C . THR E 1 175 ? -6.82187 -2.96987 235.10999 1.000 89.33945 175 THR E C 1
ATOM 24180 O O . THR E 1 175 ? -6.80043 -3.43381 236.25449 1.000 91.65140 175 THR E O 1
ATOM 24191 N N . ASN E 1 176 ? -7.84555 -3.14884 234.27191 1.000 87.97663 176 ASN E N 1
ATOM 24192 C CA . ASN E 1 176 ? -9.10872 -3.70327 234.74632 1.000 91.62997 176 ASN E CA 1
ATOM 24193 C C . ASN E 1 176 ? -8.94971 -5.14185 235.21750 1.000 96.78417 176 ASN E C 1
ATOM 24194 O O . ASN E 1 176 ? -9.49222 -5.52205 236.26201 1.000 94.48737 176 ASN E O 1
ATOM 24205 N N . GLY E 1 177 ? -8.22017 -5.95917 234.46374 1.000 104.51776 177 GLY E N 1
ATOM 24206 C CA . GLY E 1 177 ? -8.15421 -7.37524 234.76917 1.000 113.66747 177 GLY E CA 1
ATOM 24207 C C . GLY E 1 177 ? -6.81400 -7.99017 234.43348 1.000 117.08411 177 GLY E C 1
ATOM 24208 O O . GLY E 1 177 ? -6.05651 -7.48345 233.59883 1.000 112.85849 177 GLY E O 1
ATOM 24212 N N . SER E 1 178 ? -6.53201 -9.10261 235.11118 1.000 129.13933 178 SER E N 1
ATOM 24213 C CA . SER E 1 178 ? -5.39151 -9.99013 234.92395 1.000 123.54877 178 SER E CA 1
ATOM 24214 C C . SER E 1 178 ? -4.10254 -9.40069 235.49164 1.000 124.22134 178 SER E C 1
ATOM 24215 O O . SER E 1 178 ? -3.10114 -10.11692 235.57177 1.000 131.36476 178 SER E O 1
ATOM 24223 N N . THR E 1 179 ? -4.08046 -8.12769 235.87923 1.000 126.82005 179 THR E N 1
ATOM 24224 C CA . THR E 1 179 ? -2.94156 -7.54035 236.57613 1.000 112.79748 179 THR E CA 1
ATOM 24225 C C . THR E 1 179 ? -3.48774 -6.72343 237.73529 1.000 103.71835 179 THR E C 1
ATOM 24226 O O . THR E 1 179 ? -4.27992 -5.80274 237.51641 1.000 107.87666 179 THR E O 1
ATOM 24237 N N . LYS E 1 180 ? -3.09242 -7.06124 238.96291 1.000 98.24958 180 LYS E N 1
ATOM 24238 C CA . LYS E 1 180 ? -3.47051 -6.23050 240.09958 1.000 91.69343 180 LYS E CA 1
ATOM 24239 C C . LYS E 1 180 ? -2.95446 -4.81478 239.86400 1.000 95.80482 180 LYS E C 1
ATOM 24240 O O . LYS E 1 180 ? -1.75558 -4.61259 239.64379 1.000 90.81517 180 LYS E O 1
ATOM 24259 N N . SER E 1 181 ? -3.86591 -3.83705 239.88941 1.000 108.37867 181 SER E N 1
ATOM 24260 C CA . SER E 1 181 ? -3.51899 -2.48110 239.46963 1.000 106.27333 181 SER E CA 1
ATOM 24261 C C . SER E 1 181 ? -2.24386 -1.99219 240.14480 1.000 107.03345 181 SER E C 1
ATOM 24262 O O . SER E 1 181 ? -1.41392 -1.32423 239.51610 1.000 99.75789 181 SER E O 1
ATOM 24270 N N . VAL E 1 182 ? -2.07282 -2.31212 241.42414 1.000 90.56348 182 VAL E N 1
ATOM 24271 C CA . VAL E 1 182 ? -0.88815 -1.94398 242.18837 1.000 81.52423 182 VAL E CA 1
ATOM 24272 C C . VAL E 1 182 ? -0.28379 -3.21646 242.76267 1.000 82.02267 182 VAL E C 1
ATOM 24273 O O . VAL E 1 182 ? -0.98208 -3.99972 243.41736 1.000 71.18977 182 VAL E O 1
ATOM 24286 N N . VAL E 1 183 ? 1.00831 -3.41869 242.51999 1.000 74.15562 183 VAL E N 1
ATOM 24287 C CA . VAL E 1 183 ? 1.73205 -4.57191 243.03644 1.000 64.34921 183 VAL E CA 1
ATOM 24288 C C . VAL E 1 183 ? 2.86931 -4.06845 243.91208 1.000 62.70588 183 VAL E C 1
ATOM 24289 O O . VAL E 1 183 ? 3.41788 -2.98467 243.68871 1.000 61.81769 183 VAL E O 1
ATOM 24302 N N . VAL E 1 184 ? 3.22455 -4.86829 244.91512 1.000 67.00564 184 VAL E N 1
ATOM 24303 C CA . VAL E 1 184 ? 4.27769 -4.53059 245.86594 1.000 57.59261 184 VAL E CA 1
ATOM 24304 C C . VAL E 1 184 ? 5.19062 -5.73952 245.99386 1.000 62.09304 184 VAL E C 1
ATOM 24305 O O . VAL E 1 184 ? 4.73058 -6.83381 246.34158 1.000 64.12638 184 VAL E O 1
ATOM 24318 N N . ALA E 1 185 ? 6.47851 -5.54382 245.72171 1.000 63.10675 185 ALA E N 1
ATOM 24319 C CA . ALA E 1 185 ? 7.43149 -6.63850 245.82505 1.000 67.17502 185 ALA E CA 1
ATOM 24320 C C . ALA E 1 185 ? 7.53939 -7.11389 247.26689 1.000 74.76800 185 ALA E C 1
ATOM 24321 O O . ALA E 1 185 ? 7.73996 -6.31507 248.18633 1.000 80.32537 185 ALA E O 1
ATOM 24328 N N . GLU E 1 186 ? 7.40032 -8.42658 247.46003 1.000 80.60708 186 GLU E N 1
ATOM 24329 C CA . GLU E 1 186 ? 7.55463 -9.00178 248.79109 1.000 85.86919 186 GLU E CA 1
ATOM 24330 C C . GLU E 1 186 ? 8.95747 -8.77016 249.33784 1.000 82.51680 186 GLU E C 1
ATOM 24331 O O . GLU E 1 186 ? 9.14229 -8.66645 250.55525 1.000 81.57570 186 GLU E O 1
ATOM 24343 N N . ASP E 1 187 ? 9.95490 -8.68666 248.45549 1.000 84.43701 187 ASP E N 1
ATOM 24344 C CA . ASP E 1 187 ? 11.32970 -8.47296 248.89318 1.000 87.69870 187 ASP E CA 1
ATOM 24345 C C . ASP E 1 187 ? 11.54628 -7.06019 249.42161 1.000 85.21694 187 ASP E C 1
ATOM 24346 O O . ASP E 1 187 ? 12.38979 -6.85350 250.30079 1.000 85.85451 187 ASP E O 1
ATOM 24355 N N . GLY E 1 188 ? 10.79439 -6.08953 248.91255 1.000 96.89619 188 GLY E N 1
ATOM 24356 C CA . GLY E 1 188 ? 11.03733 -4.68866 249.19513 1.000 81.45632 188 GLY E CA 1
ATOM 24357 C C . GLY E 1 188 ? 10.15110 -4.05054 250.24350 1.000 80.66421 188 GLY E C 1
ATOM 24358 O O . GLY E 1 188 ? 10.45606 -2.96249 250.74192 1.000 82.15226 188 GLY E O 1
ATOM 24362 N N . SER E 1 189 ? 9.05685 -4.72127 250.59823 1.000 78.31482 189 SER E N 1
ATOM 24363 C CA . SER E 1 189 ? 8.03613 -4.08558 251.42250 1.000 75.01582 189 SER E CA 1
ATOM 24364 C C . SER E 1 189 ? 8.43305 -3.90298 252.88050 1.000 74.56500 189 SER E C 1
ATOM 24365 O O . SER E 1 189 ? 7.76645 -3.14292 253.59087 1.000 72.02745 189 SER E O 1
ATOM 24373 N N . ARG E 1 190 ? 9.47834 -4.56955 253.35405 1.000 74.21278 190 ARG E N 1
ATOM 24374 C CA . ARG E 1 190 ? 9.79149 -4.51365 254.77543 1.000 73.58769 190 ARG E CA 1
ATOM 24375 C C . ARG E 1 190 ? 10.24034 -3.11454 255.18618 1.000 70.16590 190 ARG E C 1
ATOM 24376 O O . ARG E 1 190 ? 10.93408 -2.41731 254.44122 1.000 71.01945 190 ARG E O 1
ATOM 24397 N N . LEU E 1 191 ? 9.83048 -2.71230 256.38799 1.000 68.97374 191 LEU E N 1
ATOM 24398 C CA . LEU E 1 191 ? 10.07717 -1.38665 256.93546 1.000 64.00505 191 LEU E CA 1
ATOM 24399 C C . LEU E 1 191 ? 10.43157 -1.54429 258.40524 1.000 62.28954 191 LEU E C 1
ATOM 24400 O O . LEU E 1 191 ? 9.81758 -2.34969 259.11058 1.000 65.78356 191 LEU E O 1
ATOM 24416 N N . ASN E 1 192 ? 11.41889 -0.77685 258.87135 1.000 62.82116 192 ASN E N 1
ATOM 24417 C CA . ASN E 1 192 ? 11.83492 -0.92198 260.26215 1.000 59.05475 192 ASN E CA 1
ATOM 24418 C C . ASN E 1 192 ? 10.76300 -0.43261 261.22652 1.000 61.82161 192 ASN E C 1
ATOM 24419 O O . ASN E 1 192 ? 10.65493 -0.95773 262.34156 1.000 65.14988 192 ASN E O 1
ATOM 24430 N N . GLN E 1 193 ? 9.96042 0.55703 260.82584 1.000 63.31170 193 GLN E N 1
ATOM 24431 C CA . GLN E 1 193 ? 9.05988 1.22146 261.75730 1.000 70.69466 193 GLN E CA 1
ATOM 24432 C C . GLN E 1 193 ? 7.58372 1.02197 261.45145 1.000 73.21153 193 GLN E C 1
ATOM 24433 O O . GLN E 1 193 ? 6.75037 1.30305 262.32304 1.000 64.79430 193 GLN E O 1
ATOM 24447 N N . TYR E 1 194 ? 7.23285 0.53714 260.26347 1.000 66.37130 194 TYR E N 1
ATOM 24448 C CA . TYR E 1 194 ? 5.83707 0.43926 259.86653 1.000 60.25471 194 TYR E CA 1
ATOM 24449 C C . TYR E 1 194 ? 5.52965 -0.93542 259.28803 1.000 57.75216 194 TYR E C 1
ATOM 24450 O O . TYR E 1 194 ? 6.39594 -1.59629 258.71125 1.000 55.39117 194 TYR E O 1
ATOM 24468 N N . HIS E 1 195 ? 4.26711 -1.33956 259.41888 1.000 57.94794 195 HIS E N 1
ATOM 24469 C CA . HIS E 1 195 ? 3.70703 -2.45145 258.65909 1.000 55.73347 195 HIS E CA 1
ATOM 24470 C C . HIS E 1 195 ? 2.98430 -1.86314 257.45409 1.000 55.85135 195 HIS E C 1
ATOM 24471 O O . HIS E 1 195 ? 2.21966 -0.90520 257.59980 1.000 56.55366 195 HIS E O 1
ATOM 24485 N N . LEU E 1 196 ? 3.22053 -2.42643 256.26959 1.000 55.99004 196 LEU E N 1
ATOM 24486 C CA . LEU E 1 196 ? 2.50904 -1.99041 255.06745 1.000 56.22813 196 LEU E CA 1
ATOM 24487 C C . LEU E 1 196 ? 1.21762 -2.79481 254.99903 1.000 57.32570 196 LEU E C 1
ATOM 24488 O O . LEU E 1 196 ? 1.19274 -3.91852 254.49369 1.000 57.88050 196 LEU E O 1
ATOM 24504 N N . MET E 1 197 ? 0.13473 -2.21190 255.52590 1.000 57.69201 197 MET E N 1
ATOM 24505 C CA . MET E 1 197 ? -1.14198 -2.91319 255.58656 1.000 58.79222 197 MET E CA 1
ATOM 24506 C C . MET E 1 197 ? -1.62471 -3.28677 254.19041 1.000 59.69257 197 MET E C 1
ATOM 24507 O O . MET E 1 197 ? -1.83406 -4.46620 253.88353 1.000 64.87689 197 MET E O 1
ATOM 24521 N N . GLY E 1 198 ? -1.81489 -2.29349 253.33286 1.000 59.07502 198 GLY E N 1
ATOM 24522 C CA . GLY E 1 198 ? -2.30689 -2.56921 252.00039 1.000 59.62878 198 GLY E CA 1
ATOM 24523 C C . GLY E 1 198 ? -2.28859 -1.32851 251.13811 1.000 59.18695 198 GLY E C 1
ATOM 24524 O O . GLY E 1 198 ? -1.78760 -0.27618 251.53681 1.000 58.39253 198 GLY E O 1
ATOM 24528 N N . GLN E 1 199 ? -2.84564 -1.47178 249.93784 1.000 59.76538 199 GLN E N 1
ATOM 24529 C CA . GLN E 1 199 ? -2.88240 -0.40263 248.95268 1.000 59.50608 199 GLN E CA 1
ATOM 24530 C C . GLN E 1 199 ? -4.27385 -0.33246 248.34065 1.000 60.54073 199 GLN E C 1
ATOM 24531 O O . GLN E 1 199 ? -4.91657 -1.36316 248.11878 1.000 61.43608 199 GLN E O 1
ATOM 24545 N N . THR E 1 200 ? -4.73351 0.88810 248.07065 1.000 60.46470 200 THR E N 1
ATOM 24546 C CA . THR E 1 200 ? -6.02312 1.12040 247.43656 1.000 61.44382 200 THR E CA 1
ATOM 24547 C C . THR E 1 200 ? -5.85316 2.18199 246.36058 1.000 65.23644 200 THR E C 1
ATOM 24548 O O . THR E 1 200 ? -5.18084 3.19517 246.57726 1.000 66.82989 200 THR E O 1
ATOM 24559 N N . VAL E 1 201 ? -6.46267 1.94523 245.20585 1.000 64.76946 201 VAL E N 1
ATOM 24560 C CA . VAL E 1 201 ? -6.31961 2.82297 244.06313 1.000 67.06593 201 VAL E CA 1
ATOM 24561 C C . VAL E 1 201 ? -7.54391 3.72690 243.96170 1.000 69.37652 201 VAL E C 1
ATOM 24562 O O . VAL E 1 201 ? -8.54885 3.53066 244.63986 1.000 64.08323 201 VAL E O 1
ATOM 24575 N N . GLY E 1 202 ? -7.45813 4.73178 243.09728 1.000 74.53011 202 GLY E N 1
ATOM 24576 C CA . GLY E 1 202 ? -8.56286 5.65098 242.90962 1.000 76.18203 202 GLY E CA 1
ATOM 24577 C C . GLY E 1 202 ? -8.37108 6.48818 241.66700 1.000 84.62974 202 GLY E C 1
ATOM 24578 O O . GLY E 1 202 ? -7.25724 6.62808 241.15191 1.000 89.53328 202 GLY E O 1
ATOM 24582 N N . THR E 1 203 ? -9.48425 7.04133 241.18909 1.000 79.31843 203 THR E N 1
ATOM 24583 C CA . THR E 1 203 ? -9.50768 7.91383 240.02447 1.000 82.14671 203 THR E CA 1
ATOM 24584 C C . THR E 1 203 ? -10.51381 9.01913 240.29803 1.000 84.38958 203 THR E C 1
ATOM 24585 O O . THR E 1 203 ? -11.58883 8.76369 240.84902 1.000 85.86969 203 THR E O 1
ATOM 24596 N N . GLU E 1 204 ? -10.16474 10.24697 239.92054 1.000 85.05921 204 GLU E N 1
ATOM 24597 C CA . GLU E 1 204 ? -11.01817 11.38859 240.21559 1.000 88.40898 204 GLU E CA 1
ATOM 24598 C C . GLU E 1 204 ? -10.77352 12.49865 239.20451 1.000 96.27994 204 GLU E C 1
ATOM 24599 O O . GLU E 1 204 ? -9.64132 12.70392 238.75924 1.000 105.33916 204 GLU E O 1
ATOM 24611 N N . ASN E 1 205 ? -11.84324 13.20869 238.84805 1.000 92.95363 205 ASN E N 1
ATOM 24612 C CA . ASN E 1 205 ? -11.74130 14.41245 238.03413 1.000 87.36367 205 ASN E CA 1
ATOM 24613 C C . ASN E 1 205 ? -11.65994 15.63658 238.93605 1.000 82.72319 205 ASN E C 1
ATOM 24614 O O . ASN E 1 205 ? -12.32142 15.70132 239.97604 1.000 82.57880 205 ASN E O 1
ATOM 24624 N N . ILE E 1 206 ? -10.83716 16.60359 238.53836 1.000 79.78531 206 ILE E N 1
ATOM 24625 C CA . ILE E 1 206 ? -10.66423 17.84623 239.28165 1.000 79.13695 206 ILE E CA 1
ATOM 24626 C C . ILE E 1 206 ? -10.78522 18.99851 238.29649 1.000 78.83925 206 ILE E C 1
ATOM 24627 O O . ILE E 1 206 ? -10.03284 19.06145 237.31679 1.000 79.68279 206 ILE E O 1
ATOM 24643 N N . SER E 1 207 ? -11.71412 19.91440 238.56224 1.000 76.69712 207 SER E N 1
ATOM 24644 C CA . SER E 1 207 ? -11.89519 21.08607 237.71488 1.000 78.11785 207 SER E CA 1
ATOM 24645 C C . SER E 1 207 ? -10.86346 22.14219 238.09262 1.000 78.44218 207 SER E C 1
ATOM 24646 O O . SER E 1 207 ? -10.82767 22.60079 239.24020 1.000 77.75505 207 SER E O 1
ATOM 24654 N N . THR E 1 208 ? -10.02395 22.52314 237.13260 1.000 80.93996 208 THR E N 1
ATOM 24655 C CA . THR E 1 208 ? -8.98977 23.52226 237.34852 1.000 81.13441 208 THR E CA 1
ATOM 24656 C C . THR E 1 208 ? -9.11415 24.61983 236.30216 1.000 83.50538 208 THR E C 1
ATOM 24657 O O . THR E 1 208 ? -9.75605 24.44803 235.26243 1.000 87.28135 208 THR E O 1
ATOM 24668 N N . SER E 1 209 ? -8.48518 25.76096 236.59262 1.000 90.09228 209 SER E N 1
ATOM 24669 C CA . SER E 1 209 ? -8.55226 26.90080 235.68633 1.000 93.16745 209 SER E CA 1
ATOM 24670 C C . SER E 1 209 ? -7.88284 26.62429 234.34699 1.000 93.99565 209 SER E C 1
ATOM 24671 O O . SER E 1 209 ? -8.02524 27.43536 233.42378 1.000 91.77167 209 SER E O 1
ATOM 24679 N N . THR E 1 210 ? -7.15872 25.51246 234.21908 1.000 115.50735 210 THR E N 1
ATOM 24680 C CA . THR E 1 210 ? -6.55919 25.10482 232.95556 1.000 103.97889 210 THR E CA 1
ATOM 24681 C C . THR E 1 210 ? -7.20145 23.84528 232.38826 1.000 98.55072 210 THR E C 1
ATOM 24682 O O . THR E 1 210 ? -6.64345 23.23730 231.46786 1.000 99.38664 210 THR E O 1
ATOM 24693 N N . GLY E 1 211 ? -8.34956 23.43747 232.91507 1.000 90.07561 211 GLY E N 1
ATOM 24694 C CA . GLY E 1 211 ? -9.05044 22.25846 232.44754 1.000 81.49595 211 GLY E CA 1
ATOM 24695 C C . GLY E 1 211 ? -9.36123 21.29972 233.58336 1.000 83.19964 211 GLY E C 1
ATOM 24696 O O . GLY E 1 211 ? -8.93902 21.47185 234.72164 1.000 85.70674 211 GLY E O 1
ATOM 24700 N N . GLU E 1 212 ? -10.13003 20.27005 233.23020 1.000 81.68453 212 GLU E N 1
ATOM 24701 C CA . GLU E 1 212 ? -10.52373 19.22005 234.16503 1.000 85.59267 212 GLU E CA 1
ATOM 24702 C C . GLU E 1 212 ? -9.65538 17.99444 233.90434 1.000 83.34908 212 GLU E C 1
ATOM 24703 O O . GLU E 1 212 ? -9.85438 17.28411 232.91371 1.000 89.82528 212 GLU E O 1
ATOM 24715 N N . TYR E 1 213 ? -8.69446 17.75007 234.78854 1.000 85.32987 213 TYR E N 1
ATOM 24716 C CA . TYR E 1 213 ? -7.78035 16.62663 234.65601 1.000 81.51501 213 TYR E CA 1
ATOM 24717 C C . TYR E 1 213 ? -8.27196 15.43862 235.47423 1.000 90.22137 213 TYR E C 1
ATOM 24718 O O . TYR E 1 213 ? -8.98125 15.59603 236.47192 1.000 92.60721 213 TYR E O 1
ATOM 24736 N N . THR E 1 214 ? -7.88387 14.24223 235.03673 1.000 80.69500 214 THR E N 1
ATOM 24737 C CA . THR E 1 214 ? -8.21014 12.99450 235.72304 1.000 81.91071 214 THR E CA 1
ATOM 24738 C C . THR E 1 214 ? -6.95088 12.49844 236.42745 1.000 83.78189 214 THR E C 1
ATOM 24739 O O . THR E 1 214 ? -6.03246 11.97822 235.78714 1.000 81.98536 214 THR E O 1
ATOM 24750 N N . ILE E 1 215 ? -6.90577 12.66848 237.74205 1.000 81.51569 215 ILE E N 1
ATOM 24751 C CA . ILE E 1 215 ? -5.78084 12.20030 238.54150 1.000 84.49856 215 ILE E CA 1
ATOM 24752 C C . ILE E 1 215 ? -6.09695 10.80303 239.05234 1.000 84.07566 215 ILE E C 1
ATOM 24753 O O . ILE E 1 215 ? -7.22419 10.51873 239.47351 1.000 86.74551 215 ILE E O 1
ATOM 24769 N N . MET E 1 216 ? -5.09896 9.92681 239.01700 1.000 82.97121 216 MET E N 1
ATOM 24770 C CA . MET E 1 216 ? -5.21909 8.56341 239.50910 1.000 82.90653 216 MET E CA 1
ATOM 24771 C C . MET E 1 216 ? -4.39185 8.43480 240.77741 1.000 86.79141 216 MET E C 1
ATOM 24772 O O . MET E 1 216 ? -3.26923 8.94548 240.85384 1.000 82.89093 216 MET E O 1
ATOM 24786 N N . THR E 1 217 ? -4.95139 7.75551 241.77036 1.000 90.42501 217 THR E N 1
ATOM 24787 C CA . THR E 1 217 ? -4.38865 7.74461 243.10739 1.000 78.10270 217 THR E CA 1
ATOM 24788 C C . THR E 1 217 ? -3.95656 6.33947 243.49571 1.000 78.73901 217 THR E C 1
ATOM 24789 O O . THR E 1 217 ? -4.58561 5.34781 243.11507 1.000 86.63819 217 THR E O 1
ATOM 24800 N N . ALA E 1 218 ? -2.87052 6.26848 244.26173 1.000 68.72656 218 ALA E N 1
ATOM 24801 C CA . ALA E 1 218 ? -2.38273 5.01752 244.83081 1.000 63.74615 218 ALA E CA 1
ATOM 24802 C C . ALA E 1 218 ? -2.15289 5.25908 246.31521 1.000 59.98512 218 ALA E C 1
ATOM 24803 O O . ALA E 1 218 ? -1.18106 5.92020 246.69579 1.000 57.76057 218 ALA E O 1
ATOM 24810 N N . HIS E 1 219 ? -3.04605 4.73653 247.15045 1.000 62.39195 219 HIS E N 1
ATOM 24811 C CA . HIS E 1 219 ? -2.97567 4.93172 248.59154 1.000 60.28277 219 HIS E CA 1
ATOM 24812 C C . HIS E 1 219 ? -2.24309 3.74950 249.21113 1.000 60.40927 219 HIS E C 1
ATOM 24813 O O . HIS E 1 219 ? -2.54195 2.59571 248.88865 1.000 58.20258 219 HIS E O 1
ATOM 24827 N N . PHE E 1 220 ? -1.28307 4.04260 250.09084 1.000 57.03269 220 PHE E N 1
ATOM 24828 C CA . PHE E 1 220 ? -0.49147 3.03860 250.79515 1.000 56.43379 220 PHE E CA 1
ATOM 24829 C C . PHE E 1 220 ? -0.76501 3.23252 252.28182 1.000 59.07831 220 PHE E C 1
ATOM 24830 O O . PHE E 1 220 ? -0.40114 4.26568 252.85398 1.000 61.66979 220 PHE E O 1
ATOM 24847 N N . HIS E 1 221 ? -1.47188 2.28208 252.88266 1.000 57.10971 221 HIS E N 1
ATOM 24848 C CA . HIS E 1 221 ? -1.86471 2.34373 254.28432 1.000 64.08860 221 HIS E CA 1
ATOM 24849 C C . HIS E 1 221 ? -0.87418 1.62245 255.19605 1.000 61.21198 221 HIS E C 1
ATOM 24850 O O . HIS E 1 221 ? -0.44121 0.49916 254.90036 1.000 58.10457 221 HIS E O 1
ATOM 24864 N N . LEU E 1 222 ? -0.55549 2.25767 256.32776 1.000 58.12191 222 LEU E N 1
ATOM 24865 C CA . LEU E 1 222 ? 0.45019 1.74441 257.25077 1.000 57.74345 222 LEU E CA 1
ATOM 24866 C C . LEU E 1 222 ? 0.01362 1.98101 258.69223 1.000 64.94612 222 LEU E C 1
ATOM 24867 O O . LEU E 1 222 ? -0.64471 2.97953 258.99825 1.000 68.07517 222 LEU E O 1
ATOM 24883 N N . LYS E 1 223 ? 0.36321 1.03639 259.57209 1.000 56.21118 223 LYS E N 1
ATOM 24884 C CA . LYS E 1 223 ? 0.17314 1.17669 261.01340 1.000 61.57755 223 LYS E CA 1
ATOM 24885 C C . LYS E 1 223 ? 1.54050 1.05366 261.67813 1.000 60.15019 223 LYS E C 1
ATOM 24886 O O . LYS E 1 223 ? 2.32804 0.16559 261.32844 1.000 60.22960 223 LYS E O 1
ATOM 24905 N N . ARG E 1 224 ? 1.82542 1.94562 262.62386 1.000 58.15553 224 ARG E N 1
ATOM 24906 C CA . ARG E 1 224 ? 3.16058 2.01943 263.20643 1.000 59.60383 224 ARG E CA 1
ATOM 24907 C C . ARG E 1 224 ? 3.45361 0.84221 264.13223 1.000 58.18343 224 ARG E C 1
ATOM 24908 O O . ARG E 1 224 ? 2.56238 0.29465 264.78733 1.000 59.95049 224 ARG E O 1
ATOM 24929 N N . LYS E 1 225 ? 4.73025 0.45099 264.16504 1.000 64.14238 225 LYS E N 1
ATOM 24930 C CA . LYS E 1 225 ? 5.20075 -0.63006 265.02246 1.000 55.98109 225 LYS E CA 1
ATOM 24931 C C . LYS E 1 225 ? 5.56445 -0.07895 266.39510 1.000 63.85521 225 LYS E C 1
ATOM 24932 O O . LYS E 1 225 ? 6.36342 0.85637 266.50554 1.000 72.25044 225 LYS E O 1
ATOM 24951 N N . ILE E 1 226 ? 4.98340 -0.67297 267.44029 1.000 60.18941 226 ILE E N 1
ATOM 24952 C CA . ILE E 1 226 ? 5.17400 -0.18511 268.80468 1.000 59.09843 226 ILE E CA 1
ATOM 24953 C C . ILE E 1 226 ? 6.43512 -0.71099 269.46606 1.000 61.16860 226 ILE E C 1
ATOM 24954 O O . ILE E 1 226 ? 6.82299 -0.19925 270.52239 1.000 66.22248 226 ILE E O 1
ATOM 24970 N N . GLY E 1 227 ? 7.09624 -1.70239 268.87092 1.000 62.29468 227 GLY E N 1
ATOM 24971 C CA . GLY E 1 227 ? 8.22542 -2.32557 269.54224 1.000 60.56774 227 GLY E CA 1
ATOM 24972 C C . GLY E 1 227 ? 9.30677 -1.33496 269.92969 1.000 73.04444 227 GLY E C 1
ATOM 24973 O O . GLY E 1 227 ? 9.81782 -1.36225 271.05231 1.000 74.18049 227 GLY E O 1
ATOM 24977 N N . TYR E 1 228 ? 9.67902 -0.45089 269.00191 1.000 72.27629 228 TYR E N 1
ATOM 24978 C CA . TYR E 1 228 ? 10.76667 0.48211 269.27792 1.000 65.27656 228 TYR E CA 1
ATOM 24979 C C . TYR E 1 228 ? 10.42587 1.39527 270.44851 1.000 70.47344 228 TYR E C 1
ATOM 24980 O O . TYR E 1 228 ? 11.25984 1.62251 271.33305 1.000 69.77083 228 TYR E O 1
ATOM 24998 N N . PHE E 1 229 ? 9.20275 1.92682 270.47215 1.000 81.59829 229 PHE E N 1
ATOM 24999 C CA . PHE E 1 229 ? 8.82370 2.88820 271.50135 1.000 85.99715 229 PHE E CA 1
ATOM 25000 C C . PHE E 1 229 ? 8.52513 2.22494 272.83706 1.000 82.82348 229 PHE E C 1
ATOM 25001 O O . PHE E 1 229 ? 8.67366 2.86358 273.88461 1.000 86.90564 229 PHE E O 1
ATOM 25018 N N . VAL E 1 230 ? 8.10197 0.96145 272.82848 1.000 77.94893 230 VAL E N 1
ATOM 25019 C CA . VAL E 1 230 ? 7.92881 0.24620 274.08796 1.000 70.68912 230 VAL E CA 1
ATOM 25020 C C . VAL E 1 230 ? 9.22445 0.25000 274.88186 1.000 67.80730 230 VAL E C 1
ATOM 25021 O O . VAL E 1 230 ? 9.23182 0.47842 276.09600 1.000 63.84700 230 VAL E O 1
ATOM 25034 N N . ILE E 1 231 ? 10.33857 -0.00032 274.20820 1.000 64.44566 231 ILE E N 1
ATOM 25035 C CA . ILE E 1 231 ? 11.61365 -0.12492 274.89330 1.000 67.80155 231 ILE E CA 1
ATOM 25036 C C . ILE E 1 231 ? 12.27186 1.23018 275.13176 1.000 70.52899 231 ILE E C 1
ATOM 25037 O O . ILE E 1 231 ? 12.99537 1.39363 276.11932 1.000 68.86292 231 ILE E O 1
ATOM 25053 N N . GLN E 1 232 ? 12.04597 2.20646 274.24620 1.000 70.80172 232 GLN E N 1
ATOM 25054 C CA . GLN E 1 232 ? 12.74831 3.48435 274.31473 1.000 65.12885 232 GLN E CA 1
ATOM 25055 C C . GLN E 1 232 ? 12.05691 4.51325 275.19295 1.000 58.67213 232 GLN E C 1
ATOM 25056 O O . GLN E 1 232 ? 12.72617 5.41329 275.71662 1.000 58.06660 232 GLN E O 1
ATOM 25070 N N . THR E 1 233 ? 10.73976 4.42279 275.35293 1.000 57.54153 233 THR E N 1
ATOM 25071 C CA . THR E 1 233 ? 10.00846 5.45784 276.06993 1.000 59.26339 233 THR E CA 1
ATOM 25072 C C . THR E 1 233 ? 9.15878 4.84552 277.17458 1.000 61.59276 233 THR E C 1
ATOM 25073 O O . THR E 1 233 ? 9.18357 5.31087 278.31819 1.000 61.86858 233 THR E O 1
ATOM 25084 N N . TYR E 1 234 ? 8.40698 3.79590 276.84518 1.000 58.68230 234 TYR E N 1
ATOM 25085 C CA . TYR E 1 234 ? 7.44924 3.25064 277.80045 1.000 58.62428 234 TYR E CA 1
ATOM 25086 C C . TYR E 1 234 ? 8.15284 2.53891 278.94853 1.000 58.44018 234 TYR E C 1
ATOM 25087 O O . TYR E 1 234 ? 7.88763 2.82532 280.12158 1.000 58.29191 234 TYR E O 1
ATOM 25105 N N . LEU E 1 235 ? 9.05017 1.60556 278.63725 1.000 58.66799 235 LEU E N 1
ATOM 25106 C CA . LEU E 1 235 ? 9.77144 0.91854 279.70607 1.000 58.57900 235 LEU E CA 1
ATOM 25107 C C . LEU E 1 235 ? 10.59098 1.88298 280.55074 1.000 62.30874 235 LEU E C 1
ATOM 25108 O O . LEU E 1 235 ? 10.46825 1.84524 281.78757 1.000 67.73171 235 LEU E O 1
ATOM 25124 N N . PRO E 1 236 ? 11.41950 2.76296 279.97889 1.000 60.13453 236 PRO E N 1
ATOM 25125 C CA . PRO E 1 236 ? 12.12677 3.74416 280.82683 1.000 55.47008 236 PRO E CA 1
ATOM 25126 C C . PRO E 1 236 ? 11.19463 4.55134 281.71518 1.000 55.96932 236 PRO E C 1
ATOM 25127 O O . PRO E 1 236 ? 11.55416 4.87402 282.85414 1.000 56.24395 236 PRO E O 1
ATOM 25138 N N . CYS E 1 237 ? 10.00256 4.89227 281.22286 1.000 56.13082 237 CYS E N 1
ATOM 25139 C CA . CYS E 1 237 ? 9.05180 5.63388 282.04415 1.000 57.19704 237 CYS E CA 1
ATOM 25140 C C . CYS E 1 237 ? 8.45786 4.74122 283.12716 1.000 62.97135 237 CYS E C 1
ATOM 25141 O O . CYS E 1 237 ? 8.36141 5.13987 284.29357 1.000 60.41353 237 CYS E O 1
ATOM 25149 N N . ILE E 1 238 ? 8.05016 3.52604 282.75794 1.000 72.13849 238 ILE E N 1
ATOM 25150 C CA . ILE E 1 238 ? 7.44215 2.62265 283.72987 1.000 73.23094 238 ILE E CA 1
ATOM 25151 C C . ILE E 1 238 ? 8.46507 2.18770 284.77235 1.000 73.43501 238 ILE E C 1
ATOM 25152 O O . ILE E 1 238 ? 8.12557 1.97754 285.94168 1.000 77.64823 238 ILE E O 1
ATOM 25168 N N . MET E 1 239 ? 9.72541 2.01822 284.36940 1.000 65.06598 239 MET E N 1
ATOM 25169 C CA . MET E 1 239 ? 10.74400 1.62957 285.33920 1.000 60.21882 239 MET E CA 1
ATOM 25170 C C . MET E 1 239 ? 11.12596 2.79896 286.23785 1.000 59.32034 239 MET E C 1
ATOM 25171 O O . MET E 1 239 ? 11.58887 2.59043 287.36521 1.000 60.05420 239 MET E O 1
ATOM 25185 N N . THR E 1 240 ? 10.94222 4.03073 285.75983 1.000 60.88150 240 THR E N 1
ATOM 25186 C CA . THR E 1 240 ? 11.26008 5.20197 286.56807 1.000 58.11517 240 THR E CA 1
ATOM 25187 C C . THR E 1 240 ? 10.16886 5.50702 287.58600 1.000 59.08251 240 THR E C 1
ATOM 25188 O O . THR E 1 240 ? 10.46654 6.02199 288.67007 1.000 62.34604 240 THR E O 1
ATOM 25199 N N . VAL E 1 241 ? 8.90971 5.20714 287.26355 1.000 59.51475 241 VAL E N 1
ATOM 25200 C CA . VAL E 1 241 ? 7.83666 5.45662 288.22048 1.000 60.85891 241 VAL E CA 1
ATOM 25201 C C . VAL E 1 241 ? 7.93019 4.49127 289.39602 1.000 66.56340 241 VAL E C 1
ATOM 25202 O O . VAL E 1 241 ? 7.71883 4.88052 290.55091 1.000 67.49576 241 VAL E O 1
ATOM 25215 N N . ILE E 1 242 ? 8.24200 3.21996 289.13072 1.000 66.96776 242 ILE E N 1
ATOM 25216 C CA . ILE E 1 242 ? 8.40271 2.26863 290.22718 1.000 65.71322 242 ILE E CA 1
ATOM 25217 C C . ILE E 1 242 ? 9.59502 2.65983 291.09066 1.000 67.24633 242 ILE E C 1
ATOM 25218 O O . ILE E 1 242 ? 9.57628 2.49405 292.31711 1.000 76.95843 242 ILE E O 1
ATOM 25234 N N . LEU E 1 243 ? 10.65075 3.18794 290.46571 1.000 66.81224 243 LEU E N 1
ATOM 25235 C CA . LEU E 1 243 ? 11.81093 3.63177 291.23017 1.000 67.48518 243 LEU E CA 1
ATOM 25236 C C . LEU E 1 243 ? 11.42078 4.71016 292.23004 1.000 65.68769 243 LEU E C 1
ATOM 25237 O O . LEU E 1 243 ? 11.85490 4.68134 293.38766 1.000 64.64305 243 LEU E O 1
ATOM 25253 N N . SER E 1 244 ? 10.59960 5.67163 291.80181 1.000 61.19238 244 SER E N 1
ATOM 25254 C CA . SER E 1 244 ? 10.16673 6.72362 292.71315 1.000 61.58531 244 SER E CA 1
ATOM 25255 C C . SER E 1 244 ? 9.39069 6.14862 293.88872 1.000 66.61581 244 SER E C 1
ATOM 25256 O O . SER E 1 244 ? 9.45520 6.68658 294.99997 1.000 72.28214 244 SER E O 1
ATOM 25264 N N . GLN E 1 245 ? 8.65331 5.05978 293.66345 1.000 67.97589 245 GLN E N 1
ATOM 25265 C CA . GLN E 1 245 ? 7.84566 4.45181 294.71196 1.000 69.00108 245 GLN E CA 1
ATOM 25266 C C . GLN E 1 245 ? 8.68003 3.66308 295.71139 1.000 71.68334 245 GLN E C 1
ATOM 25267 O O . GLN E 1 245 ? 8.20031 3.38946 296.81690 1.000 72.99104 245 GLN E O 1
ATOM 25281 N N . VAL E 1 246 ? 9.91442 3.29742 295.35494 1.000 68.54249 246 VAL E N 1
ATOM 25282 C CA . VAL E 1 246 ? 10.80469 2.65804 296.31554 1.000 67.85088 246 VAL E CA 1
ATOM 25283 C C . VAL E 1 246 ? 11.04196 3.55912 297.51822 1.000 67.79911 246 VAL E C 1
ATOM 25284 O O . VAL E 1 246 ? 11.39262 3.07380 298.59955 1.000 67.96485 246 VAL E O 1
ATOM 25297 N N . SER E 1 247 ? 10.86194 4.87228 297.35264 1.000 70.53515 247 SER E N 1
ATOM 25298 C CA . SER E 1 247 ? 11.02466 5.79653 298.46888 1.000 74.22803 247 SER E CA 1
ATOM 25299 C C . SER E 1 247 ? 10.12535 5.41901 299.63700 1.000 78.32998 247 SER E C 1
ATOM 25300 O O . SER E 1 247 ? 10.46195 5.69455 300.79367 1.000 80.02786 247 SER E O 1
ATOM 25308 N N . PHE E 1 248 ? 8.98169 4.79019 299.35545 1.000 76.67026 248 PHE E N 1
ATOM 25309 C CA . PHE E 1 248 ? 8.04552 4.43061 300.41518 1.000 78.89315 248 PHE E CA 1
ATOM 25310 C C . PHE E 1 248 ? 8.64855 3.42588 301.39054 1.000 74.73152 248 PHE E C 1
ATOM 25311 O O . PHE E 1 248 ? 8.24610 3.38010 302.55921 1.000 73.00005 248 PHE E O 1
ATOM 25328 N N . TRP E 1 249 ? 9.60400 2.61532 300.93811 1.000 73.68855 249 TRP E N 1
ATOM 25329 C CA . TRP E 1 249 ? 10.23109 1.61087 301.79009 1.000 71.65438 249 TRP E CA 1
ATOM 25330 C C . TRP E 1 249 ? 11.32281 2.18454 302.69332 1.000 71.52798 249 TRP E C 1
ATOM 25331 O O . TRP E 1 249 ? 12.02209 1.41033 303.35916 1.000 71.70924 249 TRP E O 1
ATOM 25352 N N . LEU E 1 250 ? 11.49318 3.50229 302.73122 1.000 76.45239 250 LEU E N 1
ATOM 25353 C CA . LEU E 1 250 ? 12.47261 4.14299 303.59534 1.000 74.40568 250 LEU E CA 1
ATOM 25354 C C . LEU E 1 250 ? 11.78685 4.88686 304.73457 1.000 76.75609 250 LEU E C 1
ATOM 25355 O O . LEU E 1 250 ? 10.58562 5.16833 304.69330 1.000 72.54170 250 LEU E O 1
ATOM 25371 N N . ASN E 1 251 ? 12.57561 5.19979 305.76130 1.000 72.97260 251 ASN E N 1
ATOM 25372 C CA . ASN E 1 251 ? 12.06655 5.90622 306.92661 1.000 73.20164 251 ASN E CA 1
ATOM 25373 C C . ASN E 1 251 ? 12.03393 7.40858 306.67878 1.000 73.17372 251 ASN E C 1
ATOM 25374 O O . ASN E 1 251 ? 12.84237 7.95649 305.92318 1.000 71.58334 251 ASN E O 1
ATOM 25385 N N . ARG E 1 252 ? 11.08146 8.07635 307.33371 1.000 75.55612 252 ARG E N 1
ATOM 25386 C CA . ARG E 1 252 ? 10.98914 9.52708 307.21933 1.000 76.77580 252 ARG E CA 1
ATOM 25387 C C . ARG E 1 252 ? 12.22476 10.21807 307.77635 1.000 74.82265 252 ARG E C 1
ATOM 25388 O O . ARG E 1 252 ? 12.56844 11.32110 307.33601 1.000 74.83298 252 ARG E O 1
ATOM 25409 N N . GLU E 1 253 ? 12.90189 9.59156 308.74154 1.000 75.92370 253 GLU E N 1
ATOM 25410 C CA . GLU E 1 253 ? 14.12760 10.17051 309.28048 1.000 85.81400 253 GLU E CA 1
ATOM 25411 C C . GLU E 1 253 ? 15.17060 10.37477 308.19122 1.000 74.29870 253 GLU E C 1
ATOM 25412 O O . GLU E 1 253 ? 15.95881 11.32498 308.25673 1.000 73.77205 253 GLU E O 1
ATOM 25424 N N . SER E 1 254 ? 15.18931 9.49979 307.18413 1.000 75.94053 254 SER E N 1
ATOM 25425 C CA . SER E 1 254 ? 16.12561 9.61117 306.06640 1.000 67.65078 254 SER E CA 1
ATOM 25426 C C . SER E 1 254 ? 15.56229 10.59973 305.04453 1.000 66.76120 254 SER E C 1
ATOM 25427 O O . SER E 1 254 ? 15.20025 10.25776 303.91681 1.000 66.12852 254 SER E O 1
ATOM 25435 N N . VAL E 1 255 ? 15.48650 11.86112 305.47277 1.000 66.76717 255 VAL E N 1
ATOM 25436 C CA . VAL E 1 255 ? 14.90928 12.90209 304.62619 1.000 66.05136 255 VAL E CA 1
ATOM 25437 C C . VAL E 1 255 ? 15.70507 13.03049 303.33405 1.000 64.73639 255 VAL E C 1
ATOM 25438 O O . VAL E 1 255 ? 15.14111 13.05066 302.23365 1.000 64.12571 255 VAL E O 1
ATOM 25451 N N . ALA E 1 256 ? 17.03045 13.12691 303.44975 1.000 64.32219 256 ALA E N 1
ATOM 25452 C CA . ALA E 1 256 ? 17.86690 13.25861 302.26224 1.000 63.12714 256 ALA E CA 1
ATOM 25453 C C . ALA E 1 256 ? 17.64989 12.08880 301.31201 1.000 62.81261 256 ALA E C 1
ATOM 25454 O O . ALA E 1 256 ? 17.50172 12.27808 300.09945 1.000 61.95440 256 ALA E O 1
ATOM 25461 N N . ALA E 1 257 ? 17.62208 10.86667 301.84717 1.000 63.54070 257 ALA E N 1
ATOM 25462 C CA . ALA E 1 257 ? 17.39836 9.69765 301.00242 1.000 63.34324 257 ALA E CA 1
ATOM 25463 C C . ALA E 1 257 ? 16.06021 9.79570 300.28060 1.000 63.26881 257 ALA E C 1
ATOM 25464 O O . ALA E 1 257 ? 15.99053 9.66499 299.05335 1.000 62.47308 257 ALA E O 1
ATOM 25471 N N . ARG E 1 258 ? 14.98044 10.01748 301.03260 1.000 64.14078 258 ARG E N 1
ATOM 25472 C CA . ARG E 1 258 ? 13.66941 10.17841 300.41283 1.000 64.15835 258 ARG E CA 1
ATOM 25473 C C . ARG E 1 258 ? 13.67944 11.31665 299.40054 1.000 63.11845 258 ARG E C 1
ATOM 25474 O O . ARG E 1 258 ? 13.07708 11.20908 298.32610 1.000 62.64611 258 ARG E O 1
ATOM 25495 N N . THR E 1 259 ? 14.35773 12.41858 299.72757 1.000 62.78926 259 THR E N 1
ATOM 25496 C CA . THR E 1 259 ? 14.43310 13.54406 298.80156 1.000 61.83749 259 THR E CA 1
ATOM 25497 C C . THR E 1 259 ? 15.16124 13.14886 297.52296 1.000 60.79914 259 THR E C 1
ATOM 25498 O O . THR E 1 259 ? 14.71164 13.46263 296.41438 1.000 60.16015 259 THR E O 1
ATOM 25509 N N . VAL E 1 260 ? 16.29537 12.45745 297.65992 1.000 60.65663 260 VAL E N 1
ATOM 25510 C CA . VAL E 1 260 ? 17.04777 12.02455 296.48563 1.000 59.73781 260 VAL E CA 1
ATOM 25511 C C . VAL E 1 260 ? 16.14664 11.24760 295.53982 1.000 59.64105 260 VAL E C 1
ATOM 25512 O O . VAL E 1 260 ? 16.18775 11.43835 294.32005 1.000 58.80957 260 VAL E O 1
ATOM 25525 N N . PHE E 1 261 ? 15.31587 10.36164 296.08739 1.000 60.53090 261 PHE E N 1
ATOM 25526 C CA . PHE E 1 261 ? 14.39114 9.59497 295.26040 1.000 60.55938 261 PHE E CA 1
ATOM 25527 C C . PHE E 1 261 ? 13.48482 10.51294 294.44801 1.000 60.13231 261 PHE E C 1
ATOM 25528 O O . PHE E 1 261 ? 13.42845 10.42394 293.21699 1.000 59.41622 261 PHE E O 1
ATOM 25545 N N . GLY E 1 262 ? 12.76548 11.40875 295.12301 1.000 60.60093 262 GLY E N 1
ATOM 25546 C CA . GLY E 1 262 ? 11.76606 12.20090 294.42562 1.000 60.36081 262 GLY E CA 1
ATOM 25547 C C . GLY E 1 262 ? 12.36968 13.17271 293.43120 1.000 59.25430 262 GLY E C 1
ATOM 25548 O O . GLY E 1 262 ? 12.00455 13.17763 292.25263 1.000 58.68881 262 GLY E O 1
ATOM 25552 N N . VAL E 1 263 ? 13.30710 14.00640 293.88886 1.000 58.96754 263 VAL E N 1
ATOM 25553 C CA . VAL E 1 263 ? 13.89814 15.00248 292.99819 1.000 57.97783 263 VAL E CA 1
ATOM 25554 C C . VAL E 1 263 ? 14.53820 14.32065 291.79730 1.000 57.17969 263 VAL E C 1
ATOM 25555 O O . VAL E 1 263 ? 14.46852 14.81948 290.66848 1.000 56.44662 263 VAL E O 1
ATOM 25568 N N . THR E 1 264 ? 15.14919 13.15697 292.01476 1.000 57.35446 264 THR E N 1
ATOM 25569 C CA . THR E 1 264 ? 15.88210 12.49905 290.93971 1.000 56.63422 264 THR E CA 1
ATOM 25570 C C . THR E 1 264 ? 14.92583 11.88573 289.92636 1.000 56.54698 264 THR E C 1
ATOM 25571 O O . THR E 1 264 ? 15.10993 12.03329 288.71183 1.000 55.77593 264 THR E O 1
ATOM 25582 N N . THR E 1 265 ? 13.88725 11.20375 290.40696 1.000 57.37309 265 THR E N 1
ATOM 25583 C CA . THR E 1 265 ? 12.94126 10.57854 289.49111 1.000 57.38427 265 THR E CA 1
ATOM 25584 C C . THR E 1 265 ? 12.09400 11.62311 288.77575 1.000 57.04759 265 THR E C 1
ATOM 25585 O O . THR E 1 265 ? 11.68818 11.41286 287.62709 1.000 56.64304 265 THR E O 1
ATOM 25596 N N . VAL E 1 266 ? 11.81656 12.74853 289.43523 1.000 57.24329 266 VAL E N 1
ATOM 25597 C CA . VAL E 1 266 ? 11.03734 13.80571 288.80108 1.000 56.96224 266 VAL E CA 1
ATOM 25598 C C . VAL E 1 266 ? 11.80634 14.40962 287.63272 1.000 55.88228 266 VAL E C 1
ATOM 25599 O O . VAL E 1 266 ? 11.22698 14.72305 286.58558 1.000 55.49919 266 VAL E O 1
ATOM 25612 N N . LEU E 1 267 ? 13.11801 14.59123 287.79120 1.000 55.41662 267 LEU E N 1
ATOM 25613 C CA . LEU E 1 267 ? 13.91985 15.14919 286.70882 1.000 54.43744 267 LEU E CA 1
ATOM 25614 C C . LEU E 1 267 ? 14.20332 14.10788 285.63389 1.000 54.01240 267 LEU E C 1
ATOM 25615 O O . LEU E 1 267 ? 14.22306 14.43358 284.44198 1.000 53.35057 267 LEU E O 1
ATOM 25631 N N . THR E 1 268 ? 14.42885 12.85422 286.03479 1.000 54.41677 268 THR E N 1
ATOM 25632 C CA . THR E 1 268 ? 14.54563 11.77546 285.05885 1.000 54.14763 268 THR E CA 1
ATOM 25633 C C . THR E 1 268 ? 13.33214 11.73179 284.13822 1.000 54.14946 268 THR E C 1
ATOM 25634 O O . THR E 1 268 ? 13.46728 11.55094 282.92320 1.000 53.56815 268 THR E O 1
ATOM 25645 N N . MET E 1 269 ? 12.13383 11.88993 284.70102 1.000 54.84244 269 MET E N 1
ATOM 25646 C CA . MET E 1 269 ? 10.92956 11.88397 283.87868 1.000 54.92649 269 MET E CA 1
ATOM 25647 C C . MET E 1 269 ? 10.89457 13.09045 282.94962 1.000 54.20744 269 MET E C 1
ATOM 25648 O O . MET E 1 269 ? 10.43759 12.98554 281.80570 1.000 53.89146 269 MET E O 1
ATOM 25662 N N . THR E 1 270 ? 11.37212 14.24417 283.41995 1.000 53.97624 270 THR E N 1
ATOM 25663 C CA . THR E 1 270 ? 11.45709 15.41300 282.55025 1.000 53.29064 270 THR E CA 1
ATOM 25664 C C . THR E 1 270 ? 12.37991 15.13765 281.36902 1.000 52.45648 270 THR E C 1
ATOM 25665 O O . THR E 1 270 ? 12.05132 15.45051 280.21801 1.000 54.74255 270 THR E O 1
ATOM 25676 N N . THR E 1 271 ? 13.54574 14.54532 281.63932 1.000 52.26900 271 THR E N 1
ATOM 25677 C CA . THR E 1 271 ? 14.49955 14.26412 280.57191 1.000 51.52643 271 THR E CA 1
ATOM 25678 C C . THR E 1 271 ? 13.92169 13.27926 279.56293 1.000 51.51271 271 THR E C 1
ATOM 25679 O O . THR E 1 271 ? 14.10230 13.44193 278.35069 1.000 53.52857 271 THR E O 1
ATOM 25690 N N . LEU E 1 272 ? 13.22128 12.25077 280.04368 1.000 52.25549 272 LEU E N 1
ATOM 25691 C CA . LEU E 1 272 ? 12.62180 11.27817 279.13638 1.000 52.28065 272 LEU E CA 1
ATOM 25692 C C . LEU E 1 272 ? 11.61288 11.93747 278.20489 1.000 58.14819 272 LEU E C 1
ATOM 25693 O O . LEU E 1 272 ? 11.52833 11.58935 277.02081 1.000 57.66439 272 LEU E O 1
ATOM 25709 N N . SER E 1 273 ? 10.83098 12.88546 278.72301 1.000 80.84950 273 SER E N 1
ATOM 25710 C CA . SER E 1 273 ? 9.86752 13.59045 277.88570 1.000 80.74208 273 SER E CA 1
ATOM 25711 C C . SER E 1 273 ? 10.56939 14.29746 276.73295 1.000 79.84943 273 SER E C 1
ATOM 25712 O O . SER E 1 273 ? 10.31638 14.00458 275.55864 1.000 81.05345 273 SER E O 1
ATOM 25720 N N . ILE E 1 274 ? 11.44684 15.25144 277.05561 1.000 63.53622 274 ILE E N 1
ATOM 25721 C CA . ILE E 1 274 ? 12.13864 16.01636 276.02079 1.000 54.41979 274 ILE E CA 1
ATOM 25722 C C . ILE E 1 274 ? 12.88074 15.08685 275.06978 1.000 49.76185 274 ILE E C 1
ATOM 25723 O O . ILE E 1 274 ? 12.83984 15.26384 273.84611 1.000 49.31460 274 ILE E O 1
ATOM 25739 N N . SER E 1 275 ? 13.56184 14.07779 275.61244 1.000 49.92191 275 SER E N 1
ATOM 25740 C CA . SER E 1 275 ? 14.30651 13.15096 274.76761 1.000 49.56201 275 SER E CA 1
ATOM 25741 C C . SER E 1 275 ? 13.38193 12.42864 273.79613 1.000 49.70576 275 SER E C 1
ATOM 25742 O O . SER E 1 275 ? 13.65978 12.35786 272.59312 1.000 49.22393 275 SER E O 1
ATOM 25750 N N . ALA E 1 276 ? 12.27350 11.88100 274.30256 1.000 55.09922 276 ALA E N 1
ATOM 25751 C CA . ALA E 1 276 ? 11.36387 11.13442 273.44010 1.000 50.64178 276 ALA E CA 1
ATOM 25752 C C . ALA E 1 276 ? 10.74678 12.01645 272.36284 1.000 50.33319 276 ALA E C 1
ATOM 25753 O O . ALA E 1 276 ? 10.43395 11.52735 271.27018 1.000 50.20304 276 ALA E O 1
ATOM 25760 N N . ARG E 1 277 ? 10.56407 13.30975 272.64030 1.000 51.22622 277 ARG E N 1
ATOM 25761 C CA . ARG E 1 277 ? 9.98128 14.20801 271.64879 1.000 49.89298 277 ARG E CA 1
ATOM 25762 C C . ARG E 1 277 ? 10.99458 14.80076 270.67980 1.000 49.07182 277 ARG E C 1
ATOM 25763 O O . ARG E 1 277 ? 10.59170 15.30604 269.62350 1.000 48.81601 277 ARG E O 1
ATOM 25784 N N . ASN E 1 278 ? 12.28883 14.77554 271.00360 1.000 48.69198 278 ASN E N 1
ATOM 25785 C CA . ASN E 1 278 ? 13.25659 15.39386 270.10367 1.000 47.96314 278 ASN E CA 1
ATOM 25786 C C . ASN E 1 278 ? 13.30783 14.64855 268.77674 1.000 47.71597 278 ASN E C 1
ATOM 25787 O O . ASN E 1 278 ? 13.46729 15.26527 267.71616 1.000 47.26130 278 ASN E O 1
ATOM 25798 N N . SER E 1 279 ? 13.17750 13.32202 268.81460 1.000 48.04456 279 SER E N 1
ATOM 25799 C CA . SER E 1 279 ? 13.24205 12.51899 267.60170 1.000 47.87507 279 SER E CA 1
ATOM 25800 C C . SER E 1 279 ? 11.97598 12.61828 266.76206 1.000 48.09030 279 SER E C 1
ATOM 25801 O O . SER E 1 279 ? 11.99477 12.21579 265.59464 1.000 47.89327 279 SER E O 1
ATOM 25809 N N . LEU E 1 280 ? 10.89104 13.14038 267.31594 1.000 48.52159 280 LEU E N 1
ATOM 25810 C CA . LEU E 1 280 ? 9.60069 13.16059 266.64878 1.000 48.85844 280 LEU E CA 1
ATOM 25811 C C . LEU E 1 280 ? 9.35948 14.49219 265.95787 1.000 48.50159 280 LEU E C 1
ATOM 25812 O O . LEU E 1 280 ? 10.04488 15.48324 266.22820 1.000 48.09497 280 LEU E O 1
ATOM 25828 N N . PRO E 1 281 ? 8.38288 14.54879 265.05246 1.000 48.68337 281 PRO E N 1
ATOM 25829 C CA . PRO E 1 281 ? 8.06014 15.82649 264.40154 1.000 48.41972 281 PRO E CA 1
ATOM 25830 C C . PRO E 1 281 ? 7.55729 16.84845 265.41023 1.000 48.67504 281 PRO E C 1
ATOM 25831 O O . PRO E 1 281 ? 6.84970 16.51608 266.36310 1.000 49.27767 281 PRO E O 1
ATOM 25842 N N . LYS E 1 282 ? 7.93184 18.10739 265.18725 1.000 48.24614 282 LYS E N 1
ATOM 25843 C CA . LYS E 1 282 ? 7.57977 19.20430 266.08736 1.000 48.43621 282 LYS E CA 1
ATOM 25844 C C . LYS E 1 282 ? 6.11895 19.61921 265.89004 1.000 49.00199 282 LYS E C 1
ATOM 25845 O O . LYS E 1 282 ? 5.79642 20.74289 265.50505 1.000 49.05975 282 LYS E O 1
ATOM 25864 N N . VAL E 1 283 ? 5.22881 18.67290 266.17656 1.000 49.62208 283 VAL E N 1
ATOM 25865 C CA . VAL E 1 283 ? 3.79397 18.91416 266.08856 1.000 50.43300 283 VAL E CA 1
ATOM 25866 C C . VAL E 1 283 ? 3.32727 19.64735 267.33924 1.000 52.23640 283 VAL E C 1
ATOM 25867 O O . VAL E 1 283 ? 3.83304 19.42551 268.44671 1.000 51.88947 283 VAL E O 1
ATOM 25880 N N . ALA E 1 284 ? 2.34280 20.53207 267.16384 1.000 55.25819 284 ALA E N 1
ATOM 25881 C CA . ALA E 1 284 ? 1.83749 21.36550 268.24836 1.000 55.71176 284 ALA E CA 1
ATOM 25882 C C . ALA E 1 284 ? 0.63350 20.75391 268.95632 1.000 56.65894 284 ALA E C 1
ATOM 25883 O O . ALA E 1 284 ? -0.25947 21.48998 269.40024 1.000 57.32680 284 ALA E O 1
ATOM 25890 N N . TYR E 1 285 ? 0.58141 19.42911 269.07507 1.000 57.47798 285 TYR E N 1
ATOM 25891 C CA . TYR E 1 285 ? -0.49085 18.77201 269.80826 1.000 57.95994 285 TYR E CA 1
ATOM 25892 C C . TYR E 1 285 ? 0.06975 17.53615 270.49700 1.000 56.23967 285 TYR E C 1
ATOM 25893 O O . TYR E 1 285 ? 1.07413 16.96206 270.06760 1.000 55.43845 285 TYR E O 1
ATOM 25911 N N . ALA E 1 286 ? -0.59451 17.13191 271.57597 1.000 57.00449 286 ALA E N 1
ATOM 25912 C CA . ALA E 1 286 ? -0.13659 15.99809 272.36277 1.000 58.44275 286 ALA E CA 1
ATOM 25913 C C . ALA E 1 286 ? -0.52945 14.68454 271.69765 1.000 58.26767 286 ALA E C 1
ATOM 25914 O O . ALA E 1 286 ? -1.58534 14.56970 271.06846 1.000 55.48916 286 ALA E O 1
ATOM 25921 N N . THR E 1 287 ? 0.33668 13.68879 271.84720 1.000 59.25590 287 THR E N 1
ATOM 25922 C CA . THR E 1 287 ? 0.11698 12.35127 271.31977 1.000 59.53710 287 THR E CA 1
ATOM 25923 C C . THR E 1 287 ? -0.14418 11.38475 272.46773 1.000 62.58424 287 THR E C 1
ATOM 25924 O O . THR E 1 287 ? 0.00922 11.72233 273.64478 1.000 60.55120 287 THR E O 1
ATOM 25935 N N . ALA E 1 288 ? -0.54042 10.16041 272.10945 1.000 63.13958 288 ALA E N 1
ATOM 25936 C CA . ALA E 1 288 ? -0.79364 9.14821 273.12916 1.000 61.32470 288 ALA E CA 1
ATOM 25937 C C . ALA E 1 288 ? 0.44522 8.88569 273.97368 1.000 61.08967 288 ALA E C 1
ATOM 25938 O O . ALA E 1 288 ? 0.32904 8.55810 275.16062 1.000 60.07746 288 ALA E O 1
ATOM 25945 N N . MET E 1 289 ? 1.63669 9.02221 273.38488 1.000 64.43557 289 MET E N 1
ATOM 25946 C CA . MET E 1 289 ? 2.86085 8.88777 274.16736 1.000 61.72793 289 MET E CA 1
ATOM 25947 C C . MET E 1 289 ? 3.04100 10.07648 275.10322 1.000 59.65519 289 MET E C 1
ATOM 25948 O O . MET E 1 289 ? 3.48085 9.91227 276.24708 1.000 59.90289 289 MET E O 1
ATOM 25962 N N . ASP E 1 290 ? 2.70640 11.28163 274.63554 1.000 57.66848 290 ASP E N 1
ATOM 25963 C CA . ASP E 1 290 ? 2.85265 12.46753 275.47342 1.000 67.09375 290 ASP E CA 1
ATOM 25964 C C . ASP E 1 290 ? 1.98097 12.36148 276.71776 1.000 63.09659 290 ASP E C 1
ATOM 25965 O O . ASP E 1 290 ? 2.43765 12.63055 277.83566 1.000 56.79893 290 ASP E O 1
ATOM 25974 N N . TRP E 1 291 ? 0.71686 11.96705 276.54253 1.000 68.01711 291 TRP E N 1
ATOM 25975 C CA . TRP E 1 291 ? -0.16504 11.79155 277.69143 1.000 57.73914 291 TRP E CA 1
ATOM 25976 C C . TRP E 1 291 ? 0.39955 10.74485 278.64176 1.000 58.08445 291 TRP E C 1
ATOM 25977 O O . TRP E 1 291 ? 0.45010 10.95484 279.85860 1.000 58.52649 291 TRP E O 1
ATOM 25998 N N . PHE E 1 292 ? 0.83573 9.60679 278.09680 1.000 57.91930 292 PHE E N 1
ATOM 25999 C CA . PHE E 1 292 ? 1.45957 8.57485 278.91771 1.000 58.21204 292 PHE E CA 1
ATOM 26000 C C . PHE E 1 292 ? 2.59850 9.15522 279.74469 1.000 57.75943 292 PHE E C 1
ATOM 26001 O O . PHE E 1 292 ? 2.68747 8.92523 280.95656 1.000 58.32185 292 PHE E O 1
ATOM 26018 N N . ILE E 1 293 ? 3.48343 9.91594 279.09749 1.000 57.36268 293 ILE E N 1
ATOM 26019 C CA . ILE E 1 293 ? 4.57522 10.56314 279.81718 1.000 56.33873 293 ILE E CA 1
ATOM 26020 C C . ILE E 1 293 ? 4.02674 11.57193 280.81611 1.000 56.79990 293 ILE E C 1
ATOM 26021 O O . ILE E 1 293 ? 4.56428 11.73189 281.91845 1.000 56.98437 293 ILE E O 1
ATOM 26037 N N . ALA E 1 294 ? 2.94525 12.26353 280.45157 1.000 57.03579 294 ALA E N 1
ATOM 26038 C CA . ALA E 1 294 ? 2.39927 13.29432 281.32753 1.000 57.47760 294 ALA E CA 1
ATOM 26039 C C . ALA E 1 294 ? 1.93068 12.70133 282.65087 1.000 58.50644 294 ALA E C 1
ATOM 26040 O O . ALA E 1 294 ? 2.24982 13.22556 283.72496 1.000 61.29575 294 ALA E O 1
ATOM 26047 N N . VAL E 1 295 ? 1.17011 11.60369 282.59721 1.000 59.19748 295 VAL E N 1
ATOM 26048 C CA . VAL E 1 295 ? 0.68163 10.99988 283.83386 1.000 60.25113 295 VAL E CA 1
ATOM 26049 C C . VAL E 1 295 ? 1.83367 10.35368 284.59355 1.000 60.14524 295 VAL E C 1
ATOM 26050 O O . VAL E 1 295 ? 1.90447 10.43251 285.82645 1.000 60.72043 295 VAL E O 1
ATOM 26063 N N . CYS E 1 296 ? 2.75176 9.69877 283.87477 1.000 59.45375 296 CYS E N 1
ATOM 26064 C CA . CYS E 1 296 ? 3.92975 9.14197 284.52993 1.000 59.30311 296 CYS E CA 1
ATOM 26065 C C . CYS E 1 296 ? 4.70030 10.22264 285.27319 1.000 58.96452 296 CYS E C 1
ATOM 26066 O O . CYS E 1 296 ? 5.28671 9.95605 286.32933 1.000 59.28680 296 CYS E O 1
ATOM 26074 N N . TYR E 1 297 ? 4.70814 11.44711 284.74171 1.000 58.35624 297 TYR E N 1
ATOM 26075 C CA . TYR E 1 297 ? 5.29813 12.55792 285.47670 1.000 58.14252 297 TYR E CA 1
ATOM 26076 C C . TYR E 1 297 ? 4.46108 12.89459 286.70412 1.000 59.13346 297 TYR E C 1
ATOM 26077 O O . TYR E 1 297 ? 5.00477 13.23482 287.76179 1.000 59.33718 297 TYR E O 1
ATOM 26095 N N . ALA E 1 298 ? 3.13373 12.80184 286.58211 1.000 59.80328 298 ALA E N 1
ATOM 26096 C CA . ALA E 1 298 ? 2.26444 13.05171 287.72715 1.000 60.84452 298 ALA E CA 1
ATOM 26097 C C . ALA E 1 298 ? 2.49335 12.02551 288.82972 1.000 61.59340 298 ALA E C 1
ATOM 26098 O O . ALA E 1 298 ? 2.53878 12.37481 290.01521 1.000 62.15774 298 ALA E O 1
ATOM 26105 N N . PHE E 1 299 ? 2.64280 10.75209 288.46041 1.000 61.64549 299 PHE E N 1
ATOM 26106 C CA . PHE E 1 299 ? 2.84231 9.71502 289.46782 1.000 62.40307 299 PHE E CA 1
ATOM 26107 C C . PHE E 1 299 ? 4.14943 9.91159 290.22572 1.000 62.06734 299 PHE E C 1
ATOM 26108 O O . PHE E 1 299 ? 4.18889 9.76595 291.45326 1.000 62.81770 299 PHE E O 1
ATOM 26125 N N . VAL E 1 300 ? 5.23016 10.24219 289.51749 1.000 60.99065 300 VAL E N 1
ATOM 26126 C CA . VAL E 1 300 ? 6.50331 10.45757 290.19512 1.000 60.67338 300 VAL E CA 1
ATOM 26127 C C . VAL E 1 300 ? 6.45057 11.73763 291.01663 1.000 60.83277 300 VAL E C 1
ATOM 26128 O O . VAL E 1 300 ? 6.91111 11.77666 292.16491 1.000 61.28125 300 VAL E O 1
ATOM 26141 N N . PHE E 1 301 ? 5.89691 12.80874 290.44257 1.000 60.49884 301 PHE E N 1
ATOM 26142 C CA . PHE E 1 301 ? 5.77452 14.05147 291.19565 1.000 60.70154 301 PHE E CA 1
ATOM 26143 C C . PHE E 1 301 ? 4.86999 13.85179 292.40521 1.000 61.94489 301 PHE E C 1
ATOM 26144 O O . PHE E 1 301 ? 5.13624 14.38869 293.48701 1.000 62.34692 301 PHE E O 1
ATOM 26161 N N . SER E 1 302 ? 3.80286 13.06507 292.24359 1.000 62.61114 302 SER E N 1
ATOM 26162 C CA . SER E 1 302 ? 2.93805 12.74657 293.37552 1.000 63.87377 302 SER E CA 1
ATOM 26163 C C . SER E 1 302 ? 3.70130 11.98441 294.45264 1.000 64.33426 302 SER E C 1
ATOM 26164 O O . SER E 1 302 ? 3.53548 12.25260 295.64835 1.000 65.13582 302 SER E O 1
ATOM 26172 N N . ALA E 1 303 ? 4.54214 11.02773 294.04852 1.000 63.87773 303 ALA E N 1
ATOM 26173 C CA . ALA E 1 303 ? 5.33312 10.27757 295.01984 1.000 64.29570 303 ALA E CA 1
ATOM 26174 C C . ALA E 1 303 ? 6.21523 11.21204 295.83996 1.000 64.11178 303 ALA E C 1
ATOM 26175 O O . ALA E 1 303 ? 6.26599 11.11546 297.07194 1.000 68.67369 303 ALA E O 1
ATOM 26182 N N . LEU E 1 304 ? 6.91936 12.13046 295.17117 1.000 63.07036 304 LEU E N 1
ATOM 26183 C CA . LEU E 1 304 ? 7.70152 13.12335 295.89998 1.000 62.90648 304 LEU E CA 1
ATOM 26184 C C . LEU E 1 304 ? 6.78844 13.98584 296.75809 1.000 63.71441 304 LEU E C 1
ATOM 26185 O O . LEU E 1 304 ? 7.14532 14.36501 297.87985 1.000 64.20513 304 LEU E O 1
ATOM 26201 N N . LEU E 1 305 ? 5.60364 14.31132 296.23656 1.000 65.72709 305 LEU E N 1
ATOM 26202 C CA . LEU E 1 305 ? 4.62456 15.06503 297.00879 1.000 67.46803 305 LEU E CA 1
ATOM 26203 C C . LEU E 1 305 ? 4.15375 14.27397 298.22261 1.000 67.13817 305 LEU E C 1
ATOM 26204 O O . LEU E 1 305 ? 3.85242 14.85831 299.27059 1.000 67.90257 305 LEU E O 1
ATOM 26220 N N . GLU E 1 306 ? 4.08635 12.94674 298.10245 1.000 66.38975 306 GLU E N 1
ATOM 26221 C CA . GLU E 1 306 ? 3.69559 12.11861 299.23801 1.000 67.62623 306 GLU E CA 1
ATOM 26222 C C . GLU E 1 306 ? 4.69404 12.24955 300.37960 1.000 67.86160 306 GLU E C 1
ATOM 26223 O O . GLU E 1 306 ? 4.30814 12.44315 301.53788 1.000 69.07947 306 GLU E O 1
ATOM 26235 N N . PHE E 1 307 ? 5.98910 12.14280 300.07271 1.000 70.51649 307 PHE E N 1
ATOM 26236 C CA . PHE E 1 307 ? 6.99597 12.27227 301.12082 1.000 69.75176 307 PHE E CA 1
ATOM 26237 C C . PHE E 1 307 ? 6.99450 13.67516 301.71479 1.000 67.18451 307 PHE E C 1
ATOM 26238 O O . PHE E 1 307 ? 7.15014 13.84281 302.93024 1.000 67.97563 307 PHE E O 1
ATOM 26255 N N . ALA E 1 308 ? 6.83445 14.69900 300.87160 1.000 66.39637 308 ALA E N 1
ATOM 26256 C CA . ALA E 1 308 ? 6.80176 16.06661 301.37996 1.000 69.87054 308 ALA E CA 1
ATOM 26257 C C . ALA E 1 308 ? 5.68159 16.23839 302.39648 1.000 69.29865 308 ALA E C 1
ATOM 26258 O O . ALA E 1 308 ? 5.85108 16.92136 303.41345 1.000 74.50211 308 ALA E O 1
ATOM 26265 N N . PHE E 1 309 ? 4.52993 15.61704 302.14163 1.000 72.65226 309 PHE E N 1
ATOM 26266 C CA . PHE E 1 309 ? 3.43633 15.65338 303.10598 1.000 86.74185 309 PHE E CA 1
ATOM 26267 C C . PHE E 1 309 ? 3.77470 14.80033 304.32092 1.000 85.40243 309 PHE E C 1
ATOM 26268 O O . PHE E 1 309 ? 3.59981 15.22767 305.46822 1.000 78.74597 309 PHE E O 1
ATOM 26285 N N . VAL E 1 310 ? 4.26270 13.58366 304.07848 1.000 81.41916 310 VAL E N 1
ATOM 26286 C CA . VAL E 1 310 ? 4.63135 12.68431 305.16643 1.000 71.35889 310 VAL E CA 1
ATOM 26287 C C . VAL E 1 310 ? 5.68598 13.33040 306.05431 1.000 71.32366 310 VAL E C 1
ATOM 26288 O O . VAL E 1 310 ? 5.58848 13.30548 307.28626 1.000 74.73545 310 VAL E O 1
ATOM 26301 N N . ASN E 1 311 ? 6.71436 13.91569 305.44003 1.000 70.13462 311 ASN E N 1
ATOM 26302 C CA . ASN E 1 311 ? 7.79794 14.51949 306.20540 1.000 70.04294 311 ASN E CA 1
ATOM 26303 C C . ASN E 1 311 ? 7.34917 15.73728 307.00094 1.000 71.56194 311 ASN E C 1
ATOM 26304 O O . ASN E 1 311 ? 7.99820 16.08354 307.99437 1.000 71.03561 311 ASN E O 1
ATOM 26315 N N . TYR E 1 312 ? 6.26029 16.39127 306.59491 1.000 70.71396 312 TYR E N 1
ATOM 26316 C CA . TYR E 1 312 ? 5.80365 17.57510 307.31260 1.000 77.67624 312 TYR E CA 1
ATOM 26317 C C . TYR E 1 312 ? 5.03313 17.22549 308.57859 1.000 86.25402 312 TYR E C 1
ATOM 26318 O O . TYR E 1 312 ? 5.03815 18.01128 309.53391 1.000 79.11208 312 TYR E O 1
ATOM 26336 N N . ILE E 1 313 ? 4.37268 16.06889 308.61168 1.000 86.29038 313 ILE E N 1
ATOM 26337 C CA . ILE E 1 313 ? 3.56300 15.66956 309.75593 1.000 77.90828 313 ILE E CA 1
ATOM 26338 C C . ILE E 1 313 ? 4.18795 14.51141 310.52171 1.000 81.62439 313 ILE E C 1
ATOM 26339 O O . ILE E 1 313 ? 3.57199 13.99049 311.45712 1.000 88.22532 313 ILE E O 1
ATOM 26355 N N . THR E 1 314 ? 5.39447 14.08530 310.14782 1.000 76.27993 314 THR E N 1
ATOM 26356 C CA . THR E 1 314 ? 6.01000 12.95117 310.82655 1.000 81.93148 314 THR E CA 1
ATOM 26357 C C . THR E 1 314 ? 6.28961 13.24351 312.29563 1.000 86.71265 314 THR E C 1
ATOM 26358 O O . THR E 1 314 ? 6.37823 12.30716 313.09813 1.000 81.46295 314 THR E O 1
ATOM 26369 N N . LYS E 1 315 ? 6.43721 14.51602 312.66414 1.000 97.50920 315 LYS E N 1
ATOM 26370 C CA . LYS E 1 315 ? 6.71455 14.89328 314.04474 1.000 91.83840 315 LYS E CA 1
ATOM 26371 C C . LYS E 1 315 ? 5.43977 15.12647 314.84714 1.000 94.20324 315 LYS E C 1
ATOM 26372 O O . LYS E 1 315 ? 5.38736 14.79062 316.03551 1.000 90.02719 315 LYS E O 1
ATOM 26391 N N . SER E 1 316 ? 4.40690 15.68932 314.22034 1.000 108.86459 316 SER E N 1
ATOM 26392 C CA . SER E 1 316 ? 3.15064 15.95601 314.91004 1.000 105.71621 316 SER E CA 1
ATOM 26393 C C . SER E 1 316 ? 2.21148 14.75657 314.88532 1.000 106.56479 316 SER E C 1
ATOM 26394 O O . SER E 1 316 ? 1.49956 14.50839 315.86424 1.000 108.24828 316 SER E O 1
ATOM 26402 N N . GLN E 1 317 ? 2.19374 14.00816 313.78544 1.000 96.20324 317 GLN E N 1
ATOM 26403 C CA . GLN E 1 317 ? 1.29126 12.86881 313.61277 1.000 85.28183 317 GLN E CA 1
ATOM 26404 C C . GLN E 1 317 ? 2.07689 11.66700 313.10336 1.000 82.91130 317 GLN E C 1
ATOM 26405 O O . GLN E 1 317 ? 1.81877 11.15258 312.01043 1.000 79.29353 317 GLN E O 1
ATOM 26419 N N . PRO E 1 318 ? 3.05419 11.19087 313.87941 1.000 84.30718 318 PRO E N 1
ATOM 26420 C CA . PRO E 1 318 ? 3.86738 10.05403 313.40526 1.000 80.91241 318 PRO E CA 1
ATOM 26421 C C . PRO E 1 318 ? 3.04796 8.81948 313.06440 1.000 88.69050 318 PRO E C 1
ATOM 26422 O O . PRO E 1 318 ? 3.45062 8.04285 312.18844 1.000 85.32833 318 PRO E O 1
ATOM 26433 N N . ALA E 1 319 ? 1.90979 8.60952 313.73029 1.000 102.23039 319 ALA E N 1
ATOM 26434 C CA . ALA E 1 319 ? 1.06197 7.46944 313.39497 1.000 92.81213 319 ALA E CA 1
ATOM 26435 C C . ALA E 1 319 ? 0.43274 7.63679 312.01685 1.000 94.68786 319 ALA E C 1
ATOM 26436 O O . ALA E 1 319 ? 0.35732 6.67651 311.24113 1.000 108.53567 319 ALA E O 1
ATOM 26443 N N . ARG E 1 320 ? -0.02243 8.84957 311.69324 1.000 90.15643 320 ARG E N 1
ATOM 26444 C CA . ARG E 1 320 ? -0.60862 9.09422 310.37931 1.000 87.67647 320 ARG E CA 1
ATOM 26445 C C . ARG E 1 320 ? 0.46188 9.10159 309.29668 1.000 86.23472 320 ARG E C 1
ATOM 26446 O O . ARG E 1 320 ? 0.27829 8.49951 308.23259 1.000 82.76801 320 ARG E O 1
ATOM 26467 N N . ALA E 1 321 ? 1.58953 9.77173 309.55326 1.000 96.34003 321 ALA E N 1
ATOM 26468 C CA . ALA E 1 321 ? 2.67090 9.80290 308.57389 1.000 76.76955 321 ALA E CA 1
ATOM 26469 C C . ALA E 1 321 ? 3.15575 8.39624 308.24948 1.000 82.59074 321 ALA E C 1
ATOM 26470 O O . ALA E 1 321 ? 3.38380 8.06295 307.08060 1.000 81.89083 321 ALA E O 1
ATOM 26477 N N . ALA E 1 322 ? 3.32640 7.55750 309.27299 1.000 85.88949 322 ALA E N 1
ATOM 26478 C CA . ALA E 1 322 ? 3.73921 6.17937 309.03381 1.000 87.26588 322 ALA E CA 1
ATOM 26479 C C . ALA E 1 322 ? 2.64027 5.39375 308.33086 1.000 93.71322 322 ALA E C 1
ATOM 26480 O O . ALA E 1 322 ? 2.92073 4.57115 307.45064 1.000 91.42720 322 ALA E O 1
ATOM 26487 N N . LYS E 1 323 ? 1.38172 5.63430 308.70769 1.000 106.72457 430 LYS E N 1
ATOM 26488 C CA . LYS E 1 323 ? 0.27790 4.87448 308.13082 1.000 111.55178 430 LYS E CA 1
ATOM 26489 C C . LYS E 1 323 ? 0.16566 5.11582 306.63083 1.000 99.49272 430 LYS E C 1
ATOM 26490 O O . LYS E 1 323 ? -0.04263 4.17339 305.85865 1.000 99.10475 430 LYS E O 1
ATOM 26509 N N . ILE E 1 324 ? 0.30370 6.37121 306.19664 1.000 93.87541 431 ILE E N 1
ATOM 26510 C CA . ILE E 1 324 ? 0.13221 6.67391 304.77971 1.000 85.90440 431 ILE E CA 1
ATOM 26511 C C . ILE E 1 324 ? 1.30075 6.14271 303.96200 1.000 79.56376 431 ILE E C 1
ATOM 26512 O O . ILE E 1 324 ? 1.15391 5.86971 302.76498 1.000 74.91311 431 ILE E O 1
ATOM 26528 N N . ASP E 1 325 ? 2.47617 5.99372 304.57739 1.000 78.56945 432 ASP E N 1
ATOM 26529 C CA . ASP E 1 325 ? 3.59195 5.37456 303.87043 1.000 77.53723 432 ASP E CA 1
ATOM 26530 C C . ASP E 1 325 ? 3.31504 3.90766 303.56500 1.000 79.74441 432 ASP E C 1
ATOM 26531 O O . ASP E 1 325 ? 3.84643 3.36904 302.58674 1.000 79.20371 432 ASP E O 1
ATOM 26540 N N . LYS E 1 326 ? 2.49101 3.24683 304.38192 1.000 81.30256 433 LYS E N 1
ATOM 26541 C CA . LYS E 1 326 ? 2.18491 1.83927 304.14803 1.000 85.71242 433 LYS E CA 1
ATOM 26542 C C . LYS E 1 326 ? 1.11251 1.66957 303.07811 1.000 82.37943 433 LYS E C 1
ATOM 26543 O O . LYS E 1 326 ? 1.18235 0.73598 302.27005 1.000 78.72743 433 LYS E O 1
ATOM 26562 N N . MET E 1 327 ? 0.10739 2.54995 303.06347 1.000 81.57296 434 MET E N 1
ATOM 26563 C CA . MET E 1 327 ? -0.90715 2.48114 302.01632 1.000 77.85964 434 MET E CA 1
ATOM 26564 C C . MET E 1 327 ? -0.38241 3.01552 300.69118 1.000 79.95033 434 MET E C 1
ATOM 26565 O O . MET E 1 327 ? -0.76412 2.51129 299.62797 1.000 79.85297 434 MET E O 1
ATOM 26579 N N . SER E 1 328 ? 0.48102 4.03450 300.73000 1.000 79.98902 435 SER E N 1
ATOM 26580 C CA . SER E 1 328 ? 1.06489 4.55172 299.49829 1.000 75.33304 435 SER E CA 1
ATOM 26581 C C . SER E 1 328 ? 1.85092 3.46920 298.77672 1.000 77.60372 435 SER E C 1
ATOM 26582 O O . SER E 1 328 ? 1.98959 3.50917 297.55030 1.000 75.10637 435 SER E O 1
ATOM 26590 N N . ARG E 1 329 ? 2.35837 2.48771 299.52390 1.000 82.83352 436 ARG E N 1
ATOM 26591 C CA . ARG E 1 329 ? 3.12130 1.39432 298.93966 1.000 79.29132 436 ARG E CA 1
ATOM 26592 C C . ARG E 1 329 ? 2.25379 0.47162 298.09637 1.000 90.94063 436 ARG E C 1
ATOM 26593 O O . ARG E 1 329 ? 2.79212 -0.28281 297.27832 1.000 95.07965 436 ARG E O 1
ATOM 26614 N N . ILE E 1 330 ? 0.93210 0.52101 298.26750 1.000 86.02117 437 ILE E N 1
ATOM 26615 C CA . ILE E 1 330 ? 0.03798 -0.39968 297.57451 1.000 79.61894 437 ILE E CA 1
ATOM 26616 C C . ILE E 1 330 ? -0.95631 0.35991 296.70629 1.000 74.93923 437 ILE E C 1
ATOM 26617 O O . ILE E 1 330 ? -1.45014 -0.17221 295.70560 1.000 73.98370 437 ILE E O 1
ATOM 26633 N N . VAL E 1 331 ? -1.26385 1.60256 297.07607 1.000 80.07785 438 VAL E N 1
ATOM 26634 C CA . VAL E 1 331 ? -2.19486 2.38166 296.26675 1.000 77.16082 438 VAL E CA 1
ATOM 26635 C C . VAL E 1 331 ? -1.49386 2.94091 295.03398 1.000 76.43968 438 VAL E C 1
ATOM 26636 O O . VAL E 1 331 ? -2.05095 2.92736 293.93005 1.000 70.54264 438 VAL E O 1
ATOM 26649 N N . PHE E 1 332 ? -0.26481 3.43145 295.19404 1.000 71.35130 439 PHE E N 1
ATOM 26650 C CA . PHE E 1 332 ? 0.46572 3.96602 294.04689 1.000 68.52913 439 PHE E CA 1
ATOM 26651 C C . PHE E 1 332 ? 0.69085 2.91260 292.97420 1.000 68.10144 439 PHE E C 1
ATOM 26652 O O . PHE E 1 332 ? 0.33511 3.16155 291.80839 1.000 73.40573 439 PHE E O 1
ATOM 26669 N N . PRO E 1 333 ? 1.26772 1.74316 293.27341 1.000 70.92388 440 PRO E N 1
ATOM 26670 C CA . PRO E 1 333 ? 1.45449 0.74190 292.20444 1.000 68.02654 440 PRO E CA 1
ATOM 26671 C C . PRO E 1 333 ? 0.15223 0.36260 291.52493 1.000 68.55284 440 PRO E C 1
ATOM 26672 O O . PRO E 1 333 ? 0.09982 0.26411 290.29214 1.000 67.87429 440 PRO E O 1
ATOM 26683 N N . ILE E 1 334 ? -0.90825 0.14281 292.30361 1.000 69.79960 441 ILE E N 1
ATOM 26684 C CA . ILE E 1 334 ? -2.20236 -0.19249 291.71737 1.000 70.41488 441 ILE E CA 1
ATOM 26685 C C . ILE E 1 334 ? -2.72005 0.97732 290.88857 1.000 69.75177 441 ILE E C 1
ATOM 26686 O O . ILE E 1 334 ? -3.17229 0.80445 289.75067 1.000 78.61453 441 ILE E O 1
ATOM 26702 N N . LEU E 1 335 ? -2.66446 2.18948 291.44965 1.000 69.56838 442 LEU E N 1
ATOM 26703 C CA . LEU E 1 335 ? -3.14155 3.35941 290.71849 1.000 68.98273 442 LEU E CA 1
ATOM 26704 C C . LEU E 1 335 ? -2.32784 3.60153 289.45438 1.000 67.59177 442 LEU E C 1
ATOM 26705 O O . LEU E 1 335 ? -2.82922 4.21076 288.50204 1.000 67.14157 442 LEU E O 1
ATOM 26721 N N . PHE E 1 336 ? -1.06205 3.18042 289.43358 1.000 66.92101 443 PHE E N 1
ATOM 26722 C CA . PHE E 1 336 ? -0.32369 3.24175 288.17743 1.000 66.16461 443 PHE E CA 1
ATOM 26723 C C . PHE E 1 336 ? -0.63609 2.02755 287.31054 1.000 67.10821 443 PHE E C 1
ATOM 26724 O O . PHE E 1 336 ? -0.84671 2.15725 286.09833 1.000 65.30101 443 PHE E O 1
ATOM 26741 N N . GLY E 1 337 ? -0.66730 0.84122 287.91978 1.000 66.72574 444 GLY E N 1
ATOM 26742 C CA . GLY E 1 337 ? -1.04399 -0.35125 287.18109 1.000 67.04863 444 GLY E CA 1
ATOM 26743 C C . GLY E 1 337 ? -2.42913 -0.24281 286.57549 1.000 68.99432 444 GLY E C 1
ATOM 26744 O O . GLY E 1 337 ? -2.67460 -0.73010 285.46942 1.000 67.33401 444 GLY E O 1
ATOM 26748 N N . THR E 1 338 ? -3.35550 0.39549 287.29243 1.000 69.86868 445 THR E N 1
ATOM 26749 C CA . THR E 1 338 ? -4.69319 0.58966 286.74792 1.000 68.84425 445 THR E CA 1
ATOM 26750 C C . THR E 1 338 ? -4.66685 1.50513 285.53188 1.000 67.78680 445 THR E C 1
ATOM 26751 O O . THR E 1 338 ? -5.46665 1.32621 284.60611 1.000 67.93161 445 THR E O 1
ATOM 26762 N N . PHE E 1 339 ? -3.76108 2.48605 285.51440 1.000 68.05654 446 PHE E N 1
ATOM 26763 C CA . PHE E 1 339 ? -3.63877 3.35560 284.34888 1.000 65.73535 446 PHE E CA 1
ATOM 26764 C C . PHE E 1 339 ? -3.12005 2.59385 283.13282 1.000 65.06106 446 PHE E C 1
ATOM 26765 O O . PHE E 1 339 ? -3.62165 2.77608 282.01691 1.000 64.77869 446 PHE E O 1
ATOM 26782 N N . ASN E 1 340 ? -2.09639 1.75733 283.32184 1.000 64.81099 447 ASN E N 1
ATOM 26783 C CA . ASN E 1 340 ? -1.55008 0.99670 282.20171 1.000 64.21277 447 ASN E CA 1
ATOM 26784 C C . ASN E 1 340 ? -2.58920 0.05642 281.60696 1.000 66.23143 447 ASN E C 1
ATOM 26785 O O . ASN E 1 340 ? -2.68088 -0.08252 280.38147 1.000 66.84840 447 ASN E O 1
ATOM 26796 N N . LEU E 1 341 ? -3.37820 -0.60248 282.45745 1.000 66.60407 448 LEU E N 1
ATOM 26797 C CA . LEU E 1 341 ? -4.42010 -1.49398 281.95888 1.000 67.05772 448 LEU E CA 1
ATOM 26798 C C . LEU E 1 341 ? -5.37616 -0.75393 281.03359 1.000 66.95990 448 LEU E C 1
ATOM 26799 O O . LEU E 1 341 ? -5.69118 -1.22908 279.93711 1.000 68.44838 448 LEU E O 1
ATOM 26815 N N . VAL E 1 342 ? -5.85127 0.41544 281.46138 1.000 67.00517 449 VAL E N 1
ATOM 26816 C CA . VAL E 1 342 ? -6.77002 1.18664 280.63162 1.000 66.96030 449 VAL E CA 1
ATOM 26817 C C . VAL E 1 342 ? -6.04111 1.80447 279.44224 1.000 74.27971 449 VAL E C 1
ATOM 26818 O O . VAL E 1 342 ? -6.58159 1.86294 278.33088 1.000 83.68299 449 VAL E O 1
ATOM 26831 N N . TYR E 1 343 ? -4.80987 2.27591 279.64853 1.000 71.76608 450 TYR E N 1
ATOM 26832 C CA . TYR E 1 343 ? -4.07817 2.92268 278.56367 1.000 69.98507 450 TYR E CA 1
ATOM 26833 C C . TYR E 1 343 ? -3.80321 1.94338 277.42747 1.000 73.26982 450 TYR E C 1
ATOM 26834 O O . TYR E 1 343 ? -4.20587 2.17039 276.28089 1.000 74.42216 450 TYR E O 1
ATOM 26852 N N . TRP E 1 344 ? -3.11326 0.83987 277.72952 1.000 67.41550 451 TRP E N 1
ATOM 26853 C CA . TRP E 1 344 ? -2.73439 -0.09792 276.67657 1.000 75.94597 451 TRP E CA 1
ATOM 26854 C C . TRP E 1 344 ? -3.94776 -0.76845 276.04878 1.000 86.20762 451 TRP E C 1
ATOM 26855 O O . TRP E 1 344 ? -3.92403 -1.09164 274.85606 1.000 88.31334 451 TRP E O 1
ATOM 26876 N N . ALA E 1 345 ? -5.01023 -0.98848 276.82295 1.000 81.45743 452 ALA E N 1
ATOM 26877 C CA . ALA E 1 345 ? -6.22814 -1.54248 276.24393 1.000 79.58879 452 ALA E CA 1
ATOM 26878 C C . ALA E 1 345 ? -6.90431 -0.52587 275.33330 1.000 92.65847 452 ALA E C 1
ATOM 26879 O O . ALA E 1 345 ? -7.47742 -0.88988 274.29938 1.000 96.39085 452 ALA E O 1
ATOM 26886 N N . THR E 1 346 ? -6.83715 0.75589 275.69786 1.000 105.77334 453 THR E N 1
ATOM 26887 C CA . THR E 1 346 ? -7.52409 1.79023 274.93215 1.000 103.25802 453 THR E CA 1
ATOM 26888 C C . THR E 1 346 ? -6.95300 1.91269 273.52397 1.000 100.23239 453 THR E C 1
ATOM 26889 O O . THR E 1 346 ? -7.68289 1.81603 272.53092 1.000 102.24080 453 THR E O 1
ATOM 26900 N N . TYR E 1 347 ? -5.64465 2.13145 273.41882 1.000 89.71922 454 TYR E N 1
ATOM 26901 C CA . TYR E 1 347 ? -5.01654 2.40739 272.13427 1.000 85.12438 454 TYR E CA 1
ATOM 26902 C C . TYR E 1 347 ? -4.60276 1.15805 271.36805 1.000 87.81633 454 TYR E C 1
ATOM 26903 O O . TYR E 1 347 ? -4.29701 1.26244 270.17539 1.000 87.15033 454 TYR E O 1
ATOM 26921 N N . LEU E 1 348 ? -4.57698 -0.00962 272.00559 1.000 84.23084 455 LEU E N 1
ATOM 26922 C CA . LEU E 1 348 ? -4.19390 -1.24280 271.33231 1.000 86.89549 455 LEU E CA 1
ATOM 26923 C C . LEU E 1 348 ? -5.39886 -2.07982 270.91652 1.000 91.53017 455 LEU E C 1
ATOM 26924 O O . LEU E 1 348 ? -5.22543 -3.21104 270.45048 1.000 90.26334 455 LEU E O 1
ATOM 26940 N N . ASN E 1 349 ? -6.61007 -1.55371 271.07737 1.000 88.40556 456 ASN E N 1
ATOM 26941 C CA . ASN E 1 349 ? -7.81676 -2.22757 270.60566 1.000 89.15179 456 ASN E CA 1
ATOM 26942 C C . ASN E 1 349 ? -8.61571 -1.29004 269.70222 1.000 86.50611 456 ASN E C 1
ATOM 26943 O O . ASN E 1 349 ? -8.23504 -0.13457 269.49541 1.000 80.39773 456 ASN E O 1
#

B-factor: mean 64.47, std 23.13, range [13.69, 238.38]

GO terms:
  GO:0045211 postsynaptic membrane (C, EXP)
  GO:0005886 plasma membrane (C, EXP)
  GO:0005886 plasma membrane (C, TAS)
  GO:0038023 signaling receptor activity (F, TAS)
  GO:0007165 signal transduction (P, TAS)
  GO:0005886 plasma membrane (C, IDA)
  GO:0099507 ligand-gated monoatomic ion channel activity involved in regulation of presynaptic membrane potential (F, IMP)
  GO:0099507 ligand-gated monoatomic ion channel activity involved in regulation of presynaptic membrane potential (F, IDA)

Radius of gyration: 37.84 Å; Cα contacts (8 Å, |Δi|>4): 3507; chains: 5; bounding box: 72×73×108 Å

Secondary structure (DSSP, 8-state):
-HHHHHHHHHHHHTT--TTS-TTTTT--EEEEEEEEEEEEEEEETTTTEEEEEEEEEEEEE-GGG----SSSEEEE-GGGTTTS----EEETTEEEEEE--SBS-SEEEEEETT-EEEEEEEEEEEEE-----TTTTS-EEEE--EEEESS--TTTEEEEE--SSS-SEEE-TTT---SSEEEEEEEEEEEEEEETTEEEEEEEEEEEEEE-SHHHIIIIIHHHHHHHHHHHGGGGS-TT-HHHHHHHHHHHHHHHHHHHHHHHHSS---SS--HHHHHHHHHHHHHHHHHHHHHHHHHHTTT-HHHHHHHHHHHHHHHHHHHHHHHHHHHHHHH-/-HHHHHHHHHHHHTT--TTS-TTTTT-PEEEEEEEEEEEEEEEETTTTEEEEEEEEEEEEE-GGG----S-SEEEE-GGGGGGS----EEETTEEEEEE--SSS-SEEEEEETTSEEEEEEEEEEEEE----TTSTTS-EEEE---EEESS--TTTEEEEEEEEEEEE--TTTS--SSEEEEEEEEEEEEEE-SS-EEEEEEEEEEEEE--HHHIIIIIHHHHHHHHHHHHGGGS-SS-HHHHHHHHHHHHHHHHHHHHHHHHTS---SS--HHHHHHHHHHHHHHHHHHHHHHHHHHHTT-HHHHHHHHHHHHHHHHHHHHHHHHHHHHHHH-/-HHHHHHHHHHHHTT--TTS-TTTTTS-EEEEEEEEEEEEEEEETTTTEEEEEEEEEEEEE-GGG----SSSEEEE-TTTTTTS----EEETTEEEEEE--SBS-SEEEEEETT-EEEEEEEEEEEEE-----TTTTS-EEEE---EEESS--TTTEEEEETTSSTTSEEE-TTT---SSEEEEEEEEEEEEEEETTEEEEEEEEEEEEEE-SHHHIIIIIHHHHHHHHHHHGGGGS-TT-HHHHHHHHHHHHHHHHHHHHHHHHTS---SS--HHHHHHHHHHHHHHHHHHHHHHHHHHTTT-HHHHHHHHHHHHHHHHHHHHHHHHHHHHH-/-HHHHHHHHHHHTT--TTS-TTTTTS-EEEEEEEEEEEEEEEETTTTEEEEEEEEEEEEE-GGG----SSSEEEE-HHHHTTS----EEETTEEEEEE--SBS--EEEEEETT-EEEEEEEEEEEEE-----TTTTS-EEEE--EEEESS--TTTEEEEESSSSSSSEEE-TTT---SSEEEEEEEEEEEEEEETTEEEEEEEEEEEEEE-SHHHIIIIIHHHHHHHHHHHGGGGS-TT-HHHHHHHHHHHHHHHHHHHHHHHHTS---SS--HHHHHHHHHHHHHHHHHHHHHHHHHHTTT-HHHHHHHHHHHHHHHHHHHHHHHHHHHHHH--/-HHHHHHHHHHHHTT--TTS-TTTTT--EEEEEEEEEEEEEEEETTTTEEEEEEEEEEEEE-GGG----SSSS-EE-THHHHHS----EEETTEEEEEE--SSS--EEEEE-TT-EEEEEEEEEEEEE-----TTTTS-EEEE---EEESS--TTTEEEEE--SSS-SEEE-TTT---SSEEEEEEEEEEEEEEETTEEEEEEEEEEEEEE--HHHIIIIIHHHHHHHHHHHGGGGS-TT-HHHHHHHHHHHHHHHHHHHHHHHHTS---SS--HHHHHHHHHHHHHHHHHHHHHHHHHHTTT-HHHHHHHHHHHHHHHHHHHHHHHHHHHHHHT-

Foldseek 3Di:
DVVVVVVLVCQLLPVADQVDDAQVPHDAWEKAKAKEFAAWAAQDQQQQKTKTKMKIKIKTAHQSSADDDDDFKDKDDCVCVVSHHDFQKDWPQFDDKDFDQPPHTQWTWMAGNRRMIMIIGIMMTMGHFDDDFQAPPFDKGKRKTKMFGDQAAPVHYAYDYDDPVRPRYHYDPVHYDYPWKDFPDKDKDWDWDQDPNYIHIIIMIMTMITTDCVVCVVLQVVLLVVLLVQLLCLLVDDLVVVVVNLCSLVVSLVSLVVSCVVVVVSGHPDPDDHLSNVSSVVSNVSSNVSSVLSVVLNVCCVPCVVVSNVVSVVSSPCSVVVVVVVVVCSVVVSPD/DVVVVVVLVVVLQPPADQPDDACVVNFAWEKAKAKEWAAWAEQDLQQQWTKTKMWIKIKTAHPSNADDDDDFKDWDACPCVSRHHDFQKDWPFFPDKDFDQPPHGQWIWMAGNRRMIMIIGIMMTIGHHNAPQAQPVLDKGKGKTKMWGDQQAPGHYDYDYDPNRYHYDDHVPYPYDFKDWDDKDKDWDWPQDDSGIHIMIMMMTIIGTDCVVVVVLAVVVLVVLLVQLLVLLVDDCVPVVVNLCSLVVSLVVLVVSLCVVCVVDHPDPDHHLVNVSSVVSSVLSNVSNVLSVVLNVCVVPPNPCSPVSSVVCNPCSVVVVVVVVCVSCVVSVD/DVVVVVVLLCQLLVVADQVADAQVPHDAWEKAKFKEFAAWAEQQQQQQKTKTKMKIKIKTAHQSSQDDDDDFKDKDDCPCVVSHHDFQKDWPQFDDKDFDQPPHGQWIWMAGNRRMIMIITIMMTMGHFHDDFQAPPQDKGKRKTKMFGDQAARRHYAYDYPPHFPNRYHYDPVRHDYPFKGFPDKGKDWDWDQDPNGIHIIIMIMTMIGTDCVVCCVLAVVLLVVLLVQLLVLLVDDLVVVVVNLCSLVVSLVSLVVSLCVVPVSHHPDPDDHLSRVSSVVSSVLSNVSSVLSVVLNVCCVVCVVVSNVSSVVSNPVSVVVVVVCCVVSVVVD/DVVVVVLLCQLLVVADQVDDAQVVHDAWEKAKFKEFAAWAEQQQQQQKTKTKMKIKIKTAHQSSADDDDDFKDKDDCVCVVSHHDFQKDWPQFDDKDFDQPPHGQWIWMAGNRRMIMIITIMMTMGGFHDDFQLPPQDKGKRKIKMFGDQAARRHYAYHFPPPQPNSYHYDPVRHDYPWKDFPDKGKDWDWDQDPNGIHIIIMIMTMIGTDCVVCCVLQVVQLVVLLVQLLVLLVDDLVVVVVNQCSLVVSLVSLVVSLVVVPVSHHPDPDDHLSRVLSVVSNVSSNVSSVLSVVLNVCCVPCVVVSNVSSVVSNPCSVVVVVVVCVCSCVVSVD/DVVVVVVLLCQLLVVADQVDDAQVVHDAKEKAKAKEFAAWAAQQQQVQKTKTKMKIKIKTAHQSSAGDDDDFKDKDDCVVVVSHHDFQKDWPQFDDKDFDQPPHTQWIWMAGNRRMIMTIGIMMTMGGFHDDFQAPPFDKGKRKTKMFGDQAACVHYHYDFDPDPGDRYHYDPVHYDYPWKHFPDKDKDWDWDQDPNYIHIIIMIMTMITTDCVVVCVLQVVQLVVLLVQLLVLLVDDLVPVVVNLCSLVVSLVSLVVSLCVVPVSHHPDPDDHLSNVVSVVSSVSSNVSSVLSVVLNVCCVVCVVVSNVVSVVSSPCSVVVNVVVCVCSCVVSVD

Solvent-accessible surface area: 63022 Å² total; per-residue (Å²): 101,16,72,66,8,30,144,28,2,81,52,19,38,117,80,29,16,28,30,1,8,0,0,0,47,111,73,78,0,78,0,74,0,30,2,73,0,10,15,3,5,49,22,34,13,64,78,24,28,0,30,0,12,0,38,0,19,0,17,0,55,0,67,50,1,132,14,194,35,99,88,128,50,0,5,3,18,31,83,1,4,101,68,0,1,11,0,3,0,6,1,31,12,7,40,138,33,88,33,10,29,25,4,22,58,1,40,4,0,10,2,56,42,69,0,84,0,35,8,13,0,1,0,14,0,15,0,38,0,62,20,88,3,102,70,1,0,15,4,98,10,68,1,19,0,34,0,0,4,13,0,2,2,35,62,12,1,24,3,48,36,32,125,64,106,57,132,20,23,40,30,11,159,68,0,28,140,19,31,31,5,92,32,111,25,59,92,64,25,73,88,89,60,96,61,106,38,24,67,18,9,19,0,9,0,58,0,55,1,76,8,41,58,19,20,8,48,34,14,7,1,84,13,0,34,49,3,0,69,6,1,13,10,4,5,99,4,34,58,146,7,21,22,0,3,1,14,0,2,1,34,0,0,25,12,0,10,82,14,15,23,45,15,18,97,56,30,9,60,16,26,74,28,5,0,2,20,154,0,10,47,43,0,29,49,25,0,12,44,2,7,78,20,5,4,80,0,4,84,12,38,125,95,81,79,86,134,0,25,111,29,4,127,100,6,47,109,73,27,52,106,103,8,38,66,33,19,132,89,13,59,50,87,65,103,172,90,45,40,97,1,19,83,28,0,75,103,30,40,157,76,25,3,26,40,0,6,0,11,3,54,76,112,62,1,61,0,55,0,22,2,67,0,28,9,1,8,48,36,49,5,91,52,9,32,5,34,0,10,0,45,0,10,0,11,1,100,1,87,42,3,130,13,154,52,140,66,144,23,6,85,1,11,11,69,4,16,35,77,0,1,19,0,11,0,12,0,64,7,3,47,99,18,71,18,15,138,17,13,26,48,4,32,2,0,8,2,38,39,69,0,71,0,23,2,7,0,4,0,31,0,20,0,18,4,40,5,109,5,75,74,4,0,36,3,130,20,59,5,25,0,16,0,4,3,17,3,4,8,108,118,18,0,44,2,73,32,89,241,64,20,28,71,61,13,93,78,203,22,16,40,20,38,25,9,34,47,97,19,52,116,64,46,75,85,58,44,157,72,115,53,19,36,22,8,4,0,3,0,58,3,32,8,22,36,106,51,21,8,4,32,39,17,5,3,81,16,0,30,49,6,0,63,1,2,8,9,7,0,80,4,73,54,152,19,19,20,0,2,0,28,4,5,3,21,0,1,60,26,1,10,67,13,20,21,49,13,8,97,58,25,9,71,5,27,62,30,5,0,1,12,141,0,6,48,52,0,33,55,34,0,21,36,7,2,74,17,3,4,55,0,0,120,43,34,101,93,77,87,62,150,2,25,127,43,1,133,120,8,46,113,41,32,49,111,86,11,36,87,27,26,114,91,15,87,50,92,70,117,164,93,39,75,56,3,30,150,30,2,71,52,24,33,117,73,31,9,39,22,1,9,1,16,22,58,144,69,79,0,83,0,71,0,49,2,81,0,20,11,1,6,73,24,35,17,52,55,16,29,0,34,0,10,0,38,0,14,0,15,0,67,0,79,56,1,121,11,192,33,84,43,128,74,0,2,0,13,29,79,2,4,112,74,6,4,22,1,5,0,8,2,42,12,7,49,158,29,84,34,6,32,31,10,27,62,2,43,1,0,13,2,50,40,62,0,86,0,31,9,7,0,0,0,17,0,17,0,19,0,50,18,86,2,105,71,0,0,45,6,91,9,63,0,16,0,63,0,0,3,13,0,3,4,35,58,21,1,35,4,52,24,31,124,47,75,110,136,0,20,54,25,17,171,72,0,55,52,20,51,26,6,86,32,100,25,58,90,35,24,72,88,92,59,100,56,102,49,24,71,18,9,8,0,8,0,61,0,59,0,91,10,44,55,18,14,8,47,33,16,6,1,81,12,0,36,49,2,0,68,0,2,17,12,7,1,107,2,63,45,154,21,17,24,1,3,1,18,4,5,4,33,0,1,21,20,0,19,87,12,22,24,46,15,6,87,53,20,4,59,10,28,71,26,3,0,3,12,154,0,8,46,40,0,34,51,34,0,12,48,5,8,83,18,8,7,91,0,4,111,14,35,190,92,82,76,86,123,0,23,117,31,0,131,91,3,34,118,61,26,55,108,97,12,41,63,38,20,128,97,14,82,78,98,96,54,90,82,14,31,147,29,1,69,51,20,31,116,78,29,12,26,33,0,8,2,8,2,52,135,70,83,0,78,0,81,0,38,2,84,0,28,8,2,6,70,23,34,12,63,85,26,26,0,37,0,13,0,37,1,15,2,11,0,77,0,94,49,0,139,24,203,34,107,51,148,62,2,8,1,7,24,63,1,2,90,68,0,1,15,0,8,0,5,0,23,7,4,52,128,32,85,38,8,30,37,15,24,64,1,31,1,0,2,1,45,51,81,0,68,0,27,8,9,7,1,0,15,0,7,0,12,0,59,18,86,1,105,73,0,0,23,8,87,10,71,0,25,0,52,0,0,4,16,0,2,8,33,69,7,1,28,3,54,30,23,114,40,84,106,172,1,16,70,25,21,172,118,5,33,82,16,38,25,6,89,34,104,25,64,86,27,22,70,90,93,58,99,59,110,42,25,72,14,8,8,0,10,1,60,0,55,0,90,8,44,46,18,13,13,46,28,11,7,2,87,9,0,43,51,0,0,58,0,1,15,14,4,0,106,3,39,34,154,22,22,27,2,2,1,18,3,3,0,37,0,0,25,20,0,10,88,12,22,20,43,14,4,96,49,16,3,79,6,25,76,29,2,0,2,14,147,1,7,47,40,0,34,51,34,0,16,46,2,7,80,16,7,9,91,0,16,97,13,39,184,93,79,75,85,132,0,22,121,28,0,90,81,2,16,112,66,28,55,116,99,11,39,67,32,23,135,87,10,58,56,88,66,101,182,77,27,76,63,5,34,140,22,2,70,52,13,34,120,78,28,10,33,27,2,12,2,6,11,75,125,66,83,0,76,0,76,0,27,2,79,0,24,8,5,4,64,22,34,12,61,83,12,35,0,41,0,9,0,38,1,14,1,17,0,55,0,51,50,1,149,15,199,34,103,43,134,58,0,3,0,10,24,74,1,3,92,64,0,0,12,0,4,0,6,1,35,24,8,42,140,29,90,35,9,30,42,7,24,61,0,31,2,0,6,1,53,50,90,0,89,0,29,12,6,7,1,0,17,0,11,0,42,0,45,3,82,3,105,66,2,0,13,7,95,7,61,1,26,0,58,0,1,4,14,0,4,7,33,70,18,1,41,3,51,30,26,163,52,126,48,139,22,4,51,28,9,163,99,8,30,195,20,46,22,5,98,33,108,24,38,82,62,20,67,78,95,62,100,60,123,37,25,69,20,10,16,0,0,0,48,0,55,1,73,12,43,42,17,24,8,44,39,17,6,1,77,12,0,39,55,1,0,59,0,2,14,8,5,3,84,4,30,55,160,20,22,28,0,2,1,20,3,4,2,33,0,0,30,20,0,9,88,8,18,23,38,15,4,94,54,15,5,76,7,25,76,29,5,0,1,12,151,0,7,49,44,0,23,50,35,0,14,41,3,6,82,19,6,11,100,0,7,97,15,29,126,95,81,76,83,129,0,36,128,25,4,101,86,7,31,97,63,27,57,122,95,10,37,67,32,22,137,88,11,57,48,79,67,106,160

InterPro domains:
  IPR001390 Gamma-aminobutyric-acid A receptor, alpha subunit [PR01079] (47-58)
  IPR001390 Gamma-aminobutyric-acid A receptor, alpha subunit [PR01079] (67-84)
  IPR001390 Gamma-aminobutyric-acid A receptor, alpha subunit [PR01079] (111-123)
  IPR001390 Gamma-aminobutyric-acid A receptor, alpha subunit [PR01079] (203-215)
  IPR001390 Gamma-aminobutyric-acid A receptor, alpha subunit [PR01079] (220-242)
  IPR001390 Gamma-aminobutyric-acid A receptor, alpha subunit [PR01079] (313-326)
  IPR001390 Gamma-aminobutyric-acid A receptor, alpha subunit [PR01079] (418-430)
  IPR001390 Gamma-aminobutyric-acid A receptor, alpha subunit [PR01079] (443-454)
  IPR005435 Gamma-aminobutyric-acid A receptor, alpha 5 subunit [PR01618] (1-13)
  IPR005435 Gamma-aminobutyric-acid A receptor, alpha 5 subunit [PR01618] (18-32)
  IPR005435 Gamma-aminobutyric-acid A receptor, alpha 5 subunit [PR01618] (379-400)
  IPR005435 Gamma-aminobutyric-acid A receptor, alpha 5 subunit [PR01618] (451-461)
  IPR006028 Gamma-aminobutyric acid A receptor/Glycine receptor alpha [PR00253] (260-280)
  IPR006028 Gamma-aminobutyric acid A receptor/Glycine receptor alpha [PR00253] (286-307)
  IPR006028 Gamma-aminobutyric acid A receptor/Glycine receptor alpha [PR00253] (320-341)
  IPR006028 Gamma-aminobutyric acid A receptor/Glycine receptor alpha [PR00253] (428-448)
  IPR006029 Neurotransmitter-gated ion-channel transmembrane domain [PF02932] (264-445)
  IPR006201 Neurotransmitter-gated ion-channel [PR00252] (95-111)
  IPR006201 Neurotransmitter-gated ion-channel [PR00252] (127-138)
  IPR006201 Neurotransmitter-gated ion-channel [PR00252] (173-187)

Sequence (1675 aa):
NITIFTRILDGLLDGYDNRLRPGLGERITQVRTDMYVNSFGPVSDTEMEYTIDIFFAQTWKDERLRFKGPMQRLPLDNRVADQIWTPDTFFHNDKKSFAHGMTTPNKMLRIWNDGRVLYTMRLTISAECPMDLEDFPMDEQNCPLKFGSYAYPNSEVVYVWTNGSTKSVVVAEDGSRLNQYHLMGQTVGTENISTSTGEYTIMTAHFHLKRKIGYFVIQTYLPCIMTVILSQVSFWLNRESVAARTVFGVTTVLTMTTLSISARNSLPKVAYATAMDWFIAVCYAFVFSALLEFAFVNYITKSQPARAAKIDKMSRIVFPILFGTFNLVYWATYLNPEEGDVTVILNNLLEGYDNKLRPDIGVKPTLIHTDMYVNSIGPVNAINMEYTIDIFFAQTWYDRRLKFNSTIKVLRLNSNMVGKIWIPDTFFRNSKKADAHWITTPNRMLRIWNDGRVLYTLRLTIDAECQLQLHNFPMDEHSCPLEFSSYGYPREEIVYQWKRSSVEVGDTRSWRLYQFSFVGLRNTTEVVKTTSGDYVVMSVYFDLSRRIGYFVIQTYLPCIMTVILSQVSFWLNRESVAARTVFGVTTVLTMTTLSISARNSLPKVAYATAMDWFIAVCYAFVFSALIEFATVNYFTKSQPARAAKIDRLSRIAFPLLFGIFNLVYWATYLNNITIFTRILDGLLDGYDNRLRPGLGERITQVRTDMYVNSFGPVSDTEMEYTIDIFFAQTWKDERLRFKGPMQRLPLDNRVADQIWTPDTFFHNDKKSFAHGMTTPNKMLRIWNDGRVLYTMRLTISAECPMDLEDFPMDEQNCPLKFGSYAYPNSEVVYVWTNGSTKSVVVAEDGSRLNQYHLMGQTVGTENISTSTGEYTIMTAHFHLKRKIGYFVIQTYLPCIMTVILSQVSFWLNRESVAARTVFGVTTVLTMTTLSISARNSLPKVAYATAMDWFIAVCYAFVFSALLEFAFVNYITKSQPARAAKIDKMSRIVFPILFGTFNLVYWATYITIFTRILDGLLDGYDNRLRPGLGERITQVRTDMYVNSFGPVSDTEMEYTIDIFFAQTWKDERLRFKGPMQRLPLDNRVADQIWTPDTFFHNDKKSFAHGMTTPNKMLRIWNDGRVLYTMRLTISAECPMDLEDFPMDEQNCPLKFGSYAYPNSEVVYVWTNGSTKSVVVAEDGSRLNQYHLMGQTVGTENISTSTGEYTIMTAHFHLKRKIGYFVIQTYLPCIMTVILSQVSFWLNRESVAARTVFGVTTVLTMTTLSISARNSLPKVAYATAMDWFIAVCYAFVFSALLEFAFVNYITKSQPARAAKIDKMSRIVFPILFGTFNLVYWATYLNNITIFTRILDGLLDGYDNRLRPGLGERITQVRTDMYVNSFGPVSDTEMEYTIDIFFAQTWKDERLRFKGPMQRLPLDNRVADQIWTPDTFFHNDKKSFAHGMTTPNKMLRIWNDGRVLYTMRLTISAECPMDLEDFPMDEQNCPLKFGSYAYPNSEVVYVWTNGSTKSVVVAEDGSRLNQYHLMGQTVGTENISTSTGEYTIMTAHFHLKRKIGYFVIQTYLPCIMTVILSQVSFWLNRESVAARTVFGVTTVLTMTTLSISARNSLPKVAYATAMDWFIAVCYAFVFSALLEFAFVNYITKSQPARAAKIDKMSRIVFPILFGTFNLVYWATYLN